Protein 3TBG (pdb70)

InterPro domains:
  IPR001128 Cytochrome P450 [PF00067] (34-493)
  IPR001128 Cytochrome P450 [PR00385] (305-322)
  IPR001128 Cytochrome P450 [PR00385] (358-369)
  IPR001128 Cytochrome P450 [PR00385] (434-443)
  IPR001128 Cytochrome P450 [PR00385] (443-454)
  IPR002401 Cytochrome P450, E-class, group I [PR00463] (62-81)
  IPR002401 Cytochrome P450, E-class, group I [PR00463] (86-107)
  IPR002401 Cytochrome P450, E-class, group I [PR00463] (181-199)
  IPR002401 Cytochrome P450, E-class, group I [PR00463] (294-311)
  IPR002401 Cytochrome P450, E-class, group I [PR00463] (314-340)
  IPR002401 Cytochrome P450, E-class, group I [PR00463] (357-375)
  IPR002401 Cytochrome P450, E-class, group I [PR00463] (398-422)
  IPR002401 Cytochrome P450, E-class, group I [PR00463] (433-443)
  IPR002401 Cytochrome P450, E-class, group I [PR00463] (443-466)
  IPR008069 Cytochrome P450, E-class, group I, CYP2D-like [PR01686] (14-26)
  IPR008069 Cytochrome P450, E-class, group I, CYP2D-like [PR01686] (177-189)
  IPR008069 Cytochrome P450, E-class, group I, CYP2D-like [PR01686] (223-236)
  IPR008069 Cytochrome P450, E-class, group I, CYP2D-like [PR01686] (288-299)
  IPR008069 Cytochrome P450, E-class, group I, CYP2D-like [PR01686] (398-412)
  IPR017972 Cytochrome P450, conserved site [PS00086] (436-445)

Structure (mmCIF, N/CA/C/O backbone):
data_3TBG
#
_entry.id   3TBG
#
_cell.length_a   57.190
_cell.length_b   191.960
_cell.length_c   249.480
_cell.angle_alpha   90.00
_cell.angle_beta   90.00
_cell.angle_gamma   90.00
#
_symmetry.space_group_name_H-M   'P 21 21 21'
#
loop_
_entity.id
_entity.type
_entity.pdbx_description
1 polymer 'Cytochrome P450 2D6'
2 non-polymer 10-{2-[(2R)-1-methylpiperidin-2-yl]ethyl}-2-(methylsulfanyl)-10H-phenothiazine
3 non-polymer 'ZINC ION'
4 non-polymer GLYCEROL
5 non-polymer 'PHOSPHATE ION'
6 non-polymer 'PROTOPORPHYRIN IX CONTAINING FE'
7 water water
#
loop_
_atom_site.group_PDB
_atom_site.id
_atom_site.type_symbol
_atom_site.label_atom_id
_atom_site.label_alt_id
_atom_site.label_comp_id
_atom_site.label_asym_id
_atom_site.label_entity_id
_atom_site.label_seq_id
_atom_site.pdbx_PDB_ins_code
_atom_site.Cartn_x
_atom_site.Cartn_y
_atom_site.Cartn_z
_atom_site.occupancy
_atom_site.B_iso_or_equiv
_atom_site.auth_seq_id
_atom_site.auth_comp_id
_atom_site.auth_asym_id
_atom_site.auth_atom_id
_atom_site.pdbx_PDB_model_num
ATOM 1 N N . GLY A 1 9 ? 37.631 14.099 -6.024 1.00 59.03 31 GLY A N 1
ATOM 2 C CA . GLY A 1 9 ? 37.145 12.847 -5.379 1.00 58.85 31 GLY A CA 1
ATOM 3 C C . GLY A 1 9 ? 36.233 12.020 -6.268 1.00 58.77 31 GLY A C 1
ATOM 4 O O . GLY A 1 9 ? 36.022 12.343 -7.438 1.00 58.81 31 GLY A O 1
ATOM 5 N N . LYS A 1 10 ? 35.692 10.945 -5.701 1.00 58.42 32 LYS A N 1
ATOM 6 C CA . LYS A 1 10 ? 34.794 10.045 -6.417 1.00 57.95 32 LYS A CA 1
ATOM 7 C C . LYS A 1 10 ? 33.371 10.603 -6.442 1.00 56.74 32 LYS A C 1
ATOM 8 O O . LYS A 1 10 ? 32.900 11.165 -5.456 1.00 56.46 32 LYS A O 1
ATOM 14 N N . LEU A 1 11 ? 32.686 10.443 -7.568 1.00 55.12 33 LEU A N 1
ATOM 15 C CA . LEU A 1 11 ? 31.317 10.926 -7.697 1.00 53.91 33 LEU A CA 1
ATOM 16 C C . LEU A 1 11 ? 30.381 9.889 -7.086 1.00 53.23 33 LEU A C 1
ATOM 17 O O . LEU A 1 11 ? 30.663 8.694 -7.124 1.00 53.92 33 LEU A O 1
ATOM 22 N N . PRO A 1 12 ? 29.256 10.334 -6.505 1.00 51.99 34 PRO A N 1
ATOM 23 C CA . PRO A 1 12 ? 28.294 9.412 -5.890 1.00 50.61 34 PRO A CA 1
ATOM 24 C C . PRO A 1 12 ? 27.853 8.289 -6.832 1.00 50.07 34 PRO A C 1
ATOM 25 O O . PRO A 1 12 ? 27.639 8.516 -8.023 1.00 49.10 34 PRO A O 1
ATOM 29 N N . PRO A 1 13 ? 27.712 7.059 -6.306 1.00 49.38 35 PRO A N 1
ATOM 30 C CA . PRO A 1 13 ? 27.291 5.909 -7.114 1.00 49.44 35 PRO A CA 1
ATOM 31 C C . PRO A 1 13 ? 25.817 6.007 -7.494 1.00 49.53 35 PRO A C 1
ATOM 32 O O . PRO A 1 13 ? 25.090 6.859 -6.981 1.00 47.76 35 PRO A O 1
ATOM 36 N N . GLY A 1 14 ? 25.379 5.130 -8.389 1.00 49.23 36 GLY A N 1
ATOM 37 C CA . GLY A 1 14 ? 23.991 5.150 -8.801 1.00 51.03 36 GLY A CA 1
ATOM 38 C C . GLY A 1 14 ? 23.733 4.286 -10.016 1.00 52.31 36 GLY A C 1
ATOM 39 O O . GLY A 1 14 ? 24.672 3.768 -10.618 1.00 51.80 36 GLY A O 1
ATOM 40 N N . PRO A 1 15 ? 22.463 4.110 -10.402 1.00 53.93 37 PRO A N 1
ATOM 41 C CA . PRO A 1 15 ? 22.136 3.287 -11.569 1.00 56.01 37 PRO A CA 1
ATOM 42 C C . PRO A 1 15 ? 22.779 3.841 -12.839 1.00 58.31 37 PRO A C 1
ATOM 43 O O . PRO A 1 15 ? 22.788 5.053 -13.062 1.00 58.09 37 PRO A O 1
ATOM 47 N N . LEU A 1 16 ? 23.332 2.949 -13.655 1.00 60.92 38 LEU A N 1
ATOM 48 C CA . LEU A 1 16 ? 23.979 3.346 -14.901 1.00 64.25 38 LEU A CA 1
ATOM 49 C C . LEU A 1 16 ? 22.999 4.131 -15.772 1.00 65.76 38 LEU A C 1
ATOM 50 O O . LEU A 1 16 ? 21.909 3.650 -16.081 1.00 65.54 38 LEU A O 1
ATOM 55 N N . PRO A 1 17 ? 23.381 5.351 -16.182 1.00 67.64 39 PRO A N 1
ATOM 56 C CA . PRO A 1 17 ? 22.512 6.187 -17.018 1.00 69.63 39 PRO A CA 1
ATOM 57 C C . PRO A 1 17 ? 22.315 5.634 -18.427 1.00 71.58 39 PRO A C 1
ATOM 58 O O . PRO A 1 17 ? 23.264 5.177 -19.065 1.00 72.44 39 PRO A O 1
ATOM 62 N N . LEU A 1 18 ? 21.072 5.667 -18.899 1.00 73.48 40 LEU A N 1
ATOM 63 C CA . LEU A 1 18 ? 20.747 5.184 -20.236 1.00 75.08 40 LEU A CA 1
ATOM 64 C C . LEU A 1 18 ? 21.296 6.199 -21.244 1.00 75.99 40 LEU A C 1
ATOM 65 O O . LEU A 1 18 ? 21.348 7.398 -20.962 1.00 76.41 40 LEU A O 1
ATOM 70 N N . PRO A 1 19 ? 21.691 5.733 -22.441 1.00 76.81 41 PRO A N 1
ATOM 71 C CA . PRO A 1 19 ? 22.246 6.588 -23.497 1.00 77.00 41 PRO A CA 1
ATOM 72 C C . PRO A 1 19 ? 21.673 8.002 -23.641 1.00 76.98 41 PRO A C 1
ATOM 73 O O . PRO A 1 19 ? 22.425 8.979 -23.629 1.00 76.72 41 PRO A O 1
ATOM 77 N N . GLY A 1 20 ? 20.357 8.120 -23.770 1.00 76.90 42 GLY A N 1
ATOM 78 C CA . GLY A 1 20 ? 19.769 9.439 -23.922 1.00 76.81 42 GLY A CA 1
ATOM 79 C C . GLY A 1 20 ? 18.768 9.784 -22.840 1.00 77.02 42 GLY A C 1
ATOM 80 O O . GLY A 1 20 ? 18.670 10.936 -22.414 1.00 76.70 42 GLY A O 1
ATOM 81 N N . LEU A 1 21 ? 18.022 8.781 -22.395 1.00 77.08 43 LEU A N 1
ATOM 82 C CA . LEU A 1 21 ? 17.017 8.976 -21.360 1.00 76.66 43 LEU A CA 1
ATOM 83 C C . LEU A 1 21 ? 17.666 9.084 -19.984 1.00 76.28 43 LEU A C 1
ATOM 84 O O . LEU A 1 21 ? 17.020 9.474 -19.013 1.00 76.33 43 LEU A O 1
ATOM 89 N N . GLY A 1 22 ? 18.948 8.737 -19.907 1.00 75.91 44 GLY A N 1
ATOM 90 C CA . GLY A 1 22 ? 19.649 8.801 -18.638 1.00 75.15 44 GLY A CA 1
ATOM 91 C C . GLY A 1 22 ? 19.017 7.855 -17.637 1.00 75.10 44 GLY A C 1
ATOM 92 O O . GLY A 1 22 ? 18.786 6.683 -17.940 1.00 74.77 44 GLY A O 1
ATOM 93 N N . ASN A 1 23 ? 18.728 8.358 -16.442 1.00 74.52 45 ASN A N 1
ATOM 94 C CA . ASN A 1 23 ? 18.117 7.535 -15.408 1.00 74.04 45 ASN A CA 1
ATOM 95 C C . ASN A 1 23 ? 16.629 7.838 -15.279 1.00 74.41 45 ASN A C 1
ATOM 96 O O . ASN A 1 23 ? 16.003 7.501 -14.274 1.00 73.96 45 ASN A O 1
ATOM 101 N N . LEU A 1 24 ? 16.069 8.480 -16.301 1.00 74.97 46 LEU A N 1
ATOM 102 C CA . LEU A 1 24 ? 14.652 8.825 -16.305 1.00 75.91 46 LEU A CA 1
ATOM 103 C C . LEU A 1 24 ? 13.792 7.574 -16.207 1.00 76.71 46 LEU A C 1
ATOM 104 O O . LEU A 1 24 ? 12.735 7.581 -15.574 1.00 76.80 46 LEU A O 1
ATOM 109 N N . LEU A 1 25 ? 14.251 6.500 -16.841 1.00 77.39 47 LEU A N 1
ATOM 110 C CA . LEU A 1 25 ? 13.525 5.239 -16.823 1.00 77.92 47 LEU A CA 1
ATOM 111 C C . LEU A 1 25 ? 13.850 4.440 -15.566 1.00 78.15 47 LEU A C 1
ATOM 112 O O . LEU A 1 25 ? 13.327 3.343 -15.370 1.00 78.35 47 LEU A O 1
ATOM 117 N N . HIS A 1 26 ? 14.714 4.993 -14.719 1.00 78.24 48 HIS A N 1
ATOM 118 C CA . HIS A 1 26 ? 15.107 4.332 -13.475 1.00 78.01 48 HIS A CA 1
ATOM 119 C C . HIS A 1 26 ? 14.464 5.016 -12.272 1.00 77.07 48 HIS A C 1
ATOM 120 O O . HIS A 1 26 ? 14.816 4.729 -11.127 1.00 77.60 48 HIS A O 1
ATOM 127 N N . VAL A 1 27 ? 13.526 5.922 -12.536 1.00 75.41 49 VAL A N 1
ATOM 128 C CA . VAL A 1 27 ? 12.847 6.649 -11.469 1.00 73.32 49 VAL A CA 1
ATOM 129 C C . VAL A 1 27 ? 11.337 6.704 -11.679 1.00 72.22 49 VAL A C 1
ATOM 130 O O . VAL A 1 27 ? 10.861 7.148 -12.723 1.00 71.08 49 VAL A O 1
ATOM 134 N N . ASP A 1 28 ? 10.596 6.243 -10.676 1.00 71.03 50 ASP A N 1
ATOM 135 C CA . ASP A 1 28 ? 9.139 6.243 -10.718 1.00 70.37 50 ASP A CA 1
ATOM 136 C C . ASP A 1 28 ? 8.645 7.561 -10.127 1.00 69.81 50 ASP A C 1
ATOM 137 O O . ASP A 1 28 ? 8.704 7.770 -8.915 1.00 70.01 50 ASP A O 1
ATOM 142 N N . PHE A 1 29 ? 8.156 8.449 -10.986 1.00 68.57 51 PHE A N 1
ATOM 143 C CA . PHE A 1 29 ? 7.673 9.752 -10.543 1.00 67.40 51 PHE A CA 1
ATOM 144 C C . PHE A 1 29 ? 6.278 9.704 -9.930 1.00 66.81 51 PHE A C 1
ATOM 145 O O . PHE A 1 29 ? 5.716 10.738 -9.563 1.00 65.96 51 PHE A O 1
ATOM 153 N N . GLN A 1 30 ? 5.729 8.497 -9.817 1.00 65.92 52 GLN A N 1
ATOM 154 C CA . GLN A 1 30 ? 4.403 8.303 -9.238 1.00 65.30 52 GLN A CA 1
ATOM 155 C C . GLN A 1 30 ? 4.589 7.964 -7.763 1.00 63.76 52 GLN A C 1
ATOM 156 O O . GLN A 1 30 ? 3.734 8.258 -6.926 1.00 63.53 52 GLN A O 1
ATOM 162 N N . ASN A 1 31 ? 5.720 7.331 -7.466 1.00 61.96 53 ASN A N 1
ATOM 163 C CA . ASN A 1 31 ? 6.075 6.941 -6.108 1.00 60.23 53 ASN A CA 1
ATOM 164 C C . ASN A 1 31 ? 7.568 7.193 -5.942 1.00 58.09 53 ASN A C 1
ATOM 165 O O . ASN A 1 31 ? 8.308 6.324 -5.481 1.00 57.46 53 ASN A O 1
ATOM 170 N N . THR A 1 32 ? 8.002 8.390 -6.324 1.00 55.04 54 THR A N 1
ATOM 171 C CA . THR A 1 32 ? 9.408 8.758 -6.234 1.00 52.32 54 THR A CA 1
ATOM 172 C C . THR A 1 32 ? 10.009 8.453 -4.863 1.00 51.29 54 THR A C 1
ATOM 173 O O . THR A 1 32 ? 11.113 7.913 -4.773 1.00 49.90 54 THR A O 1
ATOM 177 N N . PRO A 1 33 ? 9.296 8.797 -3.775 1.00 50.13 55 PRO A N 1
ATOM 178 C CA . PRO A 1 33 ? 9.849 8.514 -2.445 1.00 49.28 55 PRO A CA 1
ATOM 179 C C . PRO A 1 33 ? 10.193 7.031 -2.255 1.00 48.70 55 PRO A C 1
ATOM 180 O O . PRO A 1 33 ? 11.273 6.698 -1.769 1.00 48.17 55 PRO A O 1
ATOM 184 N N . TYR A 1 34 ? 9.277 6.145 -2.639 1.00 48.37 56 TYR A N 1
ATOM 185 C CA . TYR A 1 34 ? 9.518 4.706 -2.516 1.00 48.11 56 TYR A CA 1
ATOM 186 C C . TYR A 1 34 ? 10.705 4.308 -3.389 1.00 45.75 56 TYR A C 1
ATOM 187 O O . TYR A 1 34 ? 11.593 3.570 -2.961 1.00 44.42 56 TYR A O 1
ATOM 196 N N . CYS A 1 35 ? 10.697 4.801 -4.621 1.00 43.60 57 CYS A N 1
ATOM 197 C CA . CYS A 1 35 ? 11.753 4.533 -5.585 1.00 42.44 57 CYS A CA 1
ATOM 198 C C . CYS A 1 35 ? 13.126 4.935 -5.046 1.00 41.75 57 CYS A C 1
ATOM 199 O O . CYS A 1 35 ? 14.102 4.199 -5.201 1.00 40.48 57 CYS A O 1
ATOM 202 N N . PHE A 1 36 ? 13.197 6.108 -4.419 1.00 41.28 58 PHE A N 1
ATOM 203 C CA . PHE A 1 36 ? 14.452 6.608 -3.863 1.00 41.50 58 PHE A CA 1
ATOM 204 C C . PHE A 1 36 ? 14.926 5.803 -2.659 1.00 42.10 58 PHE A C 1
ATOM 205 O O . PHE A 1 36 ? 16.127 5.719 -2.403 1.00 40.48 58 PHE A O 1
ATOM 213 N N . ASP A 1 37 ? 13.987 5.229 -1.911 1.00 43.33 59 ASP A N 1
ATOM 214 C CA . ASP A 1 37 ? 14.349 4.407 -0.763 1.00 45.24 59 ASP A CA 1
ATOM 215 C C . ASP A 1 37 ? 15.004 3.145 -1.313 1.00 45.51 59 ASP A C 1
ATOM 216 O O . ASP A 1 37 ? 15.959 2.623 -0.737 1.00 45.17 59 ASP A O 1
ATOM 221 N N . GLN A 1 38 ? 14.477 2.667 -2.438 1.00 45.52 60 GLN A N 1
ATOM 222 C CA . GLN A 1 38 ? 15.001 1.482 -3.106 1.00 45.37 60 GLN A CA 1
ATOM 223 C C . GLN A 1 38 ? 16.435 1.754 -3.574 1.00 44.40 60 GLN A C 1
ATOM 224 O O . GLN A 1 38 ? 17.326 0.922 -3.385 1.00 43.10 60 GLN A O 1
ATOM 230 N N . LEU A 1 39 ? 16.654 2.921 -4.178 1.00 42.79 61 LEU A N 1
ATOM 231 C CA . LEU A 1 39 ? 17.986 3.292 -4.654 1.00 42.02 61 LEU A CA 1
ATOM 232 C C . LEU A 1 39 ? 18.945 3.497 -3.484 1.00 41.91 61 LEU A C 1
ATOM 233 O O . LEU A 1 39 ? 20.121 3.148 -3.573 1.00 41.26 61 LEU A O 1
ATOM 238 N N . ARG A 1 40 ? 18.440 4.069 -2.391 1.00 42.43 62 ARG A N 1
ATOM 239 C CA . ARG A 1 40 ? 19.265 4.315 -1.213 1.00 41.89 62 ARG A CA 1
ATOM 240 C C . ARG A 1 40 ? 19.801 2.996 -0.662 1.00 42.01 62 ARG A C 1
ATOM 241 O O . ARG A 1 40 ? 20.998 2.859 -0.411 1.00 41.14 62 ARG A O 1
ATOM 249 N N . ARG A 1 41 ? 18.914 2.026 -0.471 1.00 42.01 63 ARG A N 1
ATOM 250 C CA . ARG A 1 41 ? 19.334 0.729 0.044 1.00 43.77 63 ARG A CA 1
ATOM 251 C C . ARG A 1 41 ? 20.349 0.063 -0.879 1.00 44.13 63 ARG A C 1
ATOM 252 O O . ARG A 1 41 ? 21.229 -0.671 -0.426 1.00 43.77 63 ARG A O 1
ATOM 260 N N . ARG A 1 42 ? 20.247 0.341 -2.173 1.00 44.63 64 ARG A N 1
ATOM 261 C CA . ARG A 1 42 ? 21.158 -0.256 -3.141 1.00 45.70 64 ARG A CA 1
ATOM 262 C C . ARG A 1 42 ? 22.478 0.486 -3.339 1.00 44.87 64 ARG A C 1
ATOM 263 O O . ARG A 1 42 ? 23.530 -0.146 -3.451 1.00 45.03 64 ARG A O 1
ATOM 271 N N . PHE A 1 43 ? 22.442 1.818 -3.369 1.00 44.18 65 PHE A N 1
ATOM 272 C CA . PHE A 1 43 ? 23.668 2.583 -3.597 1.00 42.47 65 PHE A CA 1
ATOM 273 C C . PHE A 1 43 ? 24.221 3.417 -2.451 1.00 41.65 65 PHE A C 1
ATOM 274 O O . PHE A 1 43 ? 25.308 3.980 -2.569 1.00 41.95 65 PHE A O 1
ATOM 282 N N . GLY A 1 44 ? 23.489 3.508 -1.348 1.00 41.19 66 GLY A N 1
ATOM 283 C CA . GLY A 1 44 ? 23.982 4.281 -0.222 1.00 40.23 66 GLY A CA 1
ATOM 284 C C . GLY A 1 44 ? 23.231 5.573 0.042 1.00 39.13 66 GLY A C 1
ATOM 285 O O . GLY A 1 44 ? 22.260 5.889 -0.644 1.00 39.27 66 GLY A O 1
ATOM 286 N N . ASP A 1 45 ? 23.700 6.321 1.039 1.00 37.83 67 ASP A N 1
ATOM 287 C CA . ASP A 1 45 ? 23.084 7.580 1.445 1.00 37.78 67 ASP A CA 1
ATOM 288 C C . ASP A 1 45 ? 23.244 8.723 0.448 1.00 37.51 67 ASP A C 1
ATOM 289 O O . ASP A 1 45 ? 22.458 9.666 0.455 1.00 38.20 67 ASP A O 1
ATOM 294 N N . VAL A 1 46 ? 24.264 8.645 -0.396 1.00 36.78 68 VAL A N 1
ATOM 295 C CA . VAL A 1 46 ? 24.515 9.680 -1.389 1.00 35.58 68 VAL A CA 1
ATOM 296 C C . VAL A 1 46 ? 24.641 9.055 -2.773 1.00 35.66 68 VAL A C 1
ATOM 297 O O . VAL A 1 46 ? 25.680 8.490 -3.106 1.00 35.69 68 VAL A O 1
ATOM 301 N N . PHE A 1 47 ? 23.589 9.163 -3.579 1.00 35.65 69 PHE A N 1
ATOM 302 C CA . PHE A 1 47 ? 23.617 8.591 -4.919 1.00 35.01 69 PHE A CA 1
ATOM 303 C C . PHE A 1 47 ? 23.277 9.588 -6.032 1.00 36.98 69 PHE A C 1
ATOM 304 O O . PHE A 1 47 ? 22.612 10.599 -5.787 1.00 37.10 69 PHE A O 1
ATOM 312 N N . SER A 1 48 ? 23.751 9.299 -7.247 1.00 37.67 70 SER A N 1
ATOM 313 C CA . SER A 1 48 ? 23.541 10.164 -8.413 1.00 37.83 70 SER A CA 1
ATOM 314 C C . SER A 1 48 ? 22.437 9.720 -9.369 1.00 38.91 70 SER A C 1
ATOM 315 O O . SER A 1 48 ? 22.089 8.539 -9.446 1.00 38.81 70 SER A O 1
ATOM 318 N N . LEU A 1 49 ? 21.902 10.690 -10.103 1.00 39.12 71 LEU A N 1
ATOM 319 C CA . LEU A 1 49 ? 20.851 10.458 -11.085 1.00 40.91 71 LEU A CA 1
ATOM 320 C C . LEU A 1 49 ? 20.920 11.526 -12.169 1.00 42.97 71 LEU A C 1
ATOM 321 O O . LEU A 1 49 ? 21.149 12.705 -11.886 1.00 41.69 71 LEU A O 1
ATOM 326 N N . GLN A 1 50 ? 20.724 11.101 -13.410 1.00 45.32 72 GLN A N 1
ATOM 327 C CA . GLN A 1 50 ? 20.741 12.006 -14.549 1.00 48.68 72 GLN A CA 1
ATOM 328 C C . GLN A 1 50 ? 19.314 12.066 -15.063 1.00 50.11 72 GLN A C 1
ATOM 329 O O . GLN A 1 50 ? 18.932 11.308 -15.954 1.00 51.19 72 GLN A O 1
ATOM 335 N N . LEU A 1 51 ? 18.526 12.961 -14.482 1.00 51.10 73 LEU A N 1
ATOM 336 C CA . LEU A 1 51 ? 17.131 13.118 -14.861 1.00 51.73 73 LEU A CA 1
ATOM 337 C C . LEU A 1 51 ? 17.000 14.138 -15.981 1.00 53.09 73 LEU A C 1
ATOM 338 O O . LEU A 1 51 ? 17.000 15.349 -15.736 1.00 53.27 73 LEU A O 1
ATOM 343 N N . ALA A 1 52 ? 16.889 13.636 -17.209 1.00 53.08 74 ALA A N 1
ATOM 344 C CA . ALA A 1 52 ? 16.765 14.477 -18.390 1.00 52.79 74 ALA A CA 1
ATOM 345 C C . ALA A 1 52 ? 18.058 15.245 -18.640 1.00 52.95 74 ALA A C 1
ATOM 346 O O . ALA A 1 52 ? 19.102 14.654 -18.920 1.00 53.05 74 ALA A O 1
ATOM 348 N N . TRP A 1 53 ? 18.004 16.591 -18.543 1.00 53.08 75 TRP A N 1
ATOM 349 C CA . TRP A 1 53 ? 19.178 17.415 -18.791 1.00 53.37 75 TRP A CA 1
ATOM 350 C C . TRP A 1 53 ? 19.875 17.808 -17.488 1.00 50.99 75 TRP A C 1
ATOM 351 O O . TRP A 1 53 ? 20.950 18.405 -17.508 1.00 51.67 75 TRP A O 1
ATOM 362 N N . THR A 1 54 ? 19.276 17.456 -16.355 1.00 47.86 76 THR A N 1
ATOM 363 C CA . THR A 1 54 ? 19.848 17.825 -15.063 1.00 44.29 76 THR A CA 1
ATOM 364 C C . THR A 1 54 ? 20.602 16.738 -14.305 1.00 40.54 76 THR A C 1
ATOM 365 O O . THR A 1 54 ? 20.071 15.650 -14.069 1.00 37.77 76 THR A O 1
ATOM 369 N N . PRO A 1 55 ? 21.859 17.022 -13.917 1.00 37.67 77 PRO A N 1
ATOM 370 C CA . PRO A 1 55 ? 22.666 16.059 -13.163 1.00 36.52 77 PRO A CA 1
ATOM 371 C C . PRO A 1 55 ? 22.173 16.215 -11.714 1.00 35.35 77 PRO A C 1
ATOM 372 O O . PRO A 1 55 ? 22.136 17.327 -11.181 1.00 34.57 77 PRO A O 1
ATOM 376 N N . VAL A 1 56 ? 21.781 15.110 -11.094 1.00 33.16 78 VAL A N 1
ATOM 377 C CA . VAL A 1 56 ? 21.233 15.149 -9.744 1.00 30.55 78 VAL A CA 1
ATOM 378 C C . VAL A 1 56 ? 21.947 14.266 -8.738 1.00 30.03 78 VAL A C 1
ATOM 379 O O . VAL A 1 56 ? 22.452 13.199 -9.085 1.00 29.38 78 VAL A O 1
ATOM 383 N N . VAL A 1 57 ? 21.977 14.718 -7.499 1.00 29.98 79 VAL A N 1
ATOM 384 C CA . VAL A 1 57 ? 22.569 13.984 -6.382 1.00 29.00 79 VAL A CA 1
ATOM 385 C C . VAL A 1 57 ? 21.551 14.002 -5.248 1.00 28.15 79 VAL A C 1
ATOM 386 O O . VAL A 1 57 ? 21.132 15.076 -4.794 1.00 26.53 79 VAL A O 1
ATOM 390 N N . VAL A 1 58 ? 21.161 12.815 -4.793 1.00 27.19 80 VAL A N 1
ATOM 391 C CA . VAL A 1 58 ? 20.183 12.681 -3.724 1.00 26.33 80 VAL A CA 1
ATOM 392 C C . VAL A 1 58 ? 20.883 12.462 -2.390 1.00 28.88 80 VAL A C 1
ATOM 393 O O . VAL A 1 58 ? 21.830 11.674 -2.301 1.00 29.27 80 VAL A O 1
ATOM 397 N N . LEU A 1 59 ? 20.416 13.168 -1.362 1.00 28.86 81 LEU A N 1
ATOM 398 C CA . LEU A 1 59 ? 20.981 13.072 -0.017 1.00 27.20 81 LEU A CA 1
ATOM 399 C C . LEU A 1 59 ? 19.987 12.376 0.900 1.00 26.36 81 LEU A C 1
ATOM 400 O O . LEU A 1 59 ? 18.842 12.809 1.033 1.00 27.24 81 LEU A O 1
ATOM 405 N N . ASN A 1 60 ? 20.431 11.295 1.530 1.00 24.86 82 ASN A N 1
ATOM 406 C CA . ASN A 1 60 ? 19.590 10.521 2.425 1.00 25.71 82 ASN A CA 1
ATOM 407 C C . ASN A 1 60 ? 20.194 10.476 3.824 1.00 25.07 82 ASN A C 1
ATOM 408 O O . ASN A 1 60 ? 21.412 10.371 3.980 1.00 26.01 82 ASN A O 1
ATOM 413 N N . GLY A 1 61 ? 19.337 10.550 4.839 1.00 25.27 83 GLY A N 1
ATOM 414 C CA . GLY A 1 61 ? 19.807 10.511 6.214 1.00 23.94 83 GLY A CA 1
ATOM 415 C C . GLY A 1 61 ? 20.222 11.879 6.728 1.00 25.58 83 GLY A C 1
ATOM 416 O O . GLY A 1 61 ? 20.607 12.755 5.950 1.00 23.25 83 GLY A O 1
ATOM 417 N N . LEU A 1 62 ? 20.160 12.058 8.046 1.00 24.15 84 LEU A N 1
ATOM 418 C CA . LEU A 1 62 ? 20.515 13.328 8.664 1.00 24.62 84 LEU A CA 1
ATOM 419 C C . LEU A 1 62 ? 21.952 13.775 8.392 1.00 24.80 84 LEU A C 1
ATOM 420 O O . LEU A 1 62 ? 22.204 14.947 8.078 1.00 24.96 84 LEU A O 1
ATOM 425 N N . ALA A 1 63 ? 22.899 12.851 8.532 1.00 24.40 85 ALA A N 1
ATOM 426 C CA . ALA A 1 63 ? 24.303 13.185 8.326 1.00 24.27 85 ALA A CA 1
ATOM 427 C C . ALA A 1 63 ? 24.554 13.833 6.972 1.00 22.28 85 ALA A C 1
ATOM 428 O O . ALA A 1 63 ? 25.104 14.932 6.899 1.00 24.22 85 ALA A O 1
ATOM 430 N N . ALA A 1 64 ? 24.149 13.159 5.900 1.00 22.61 86 ALA A N 1
ATOM 431 C CA . ALA A 1 64 ? 24.343 13.689 4.549 1.00 22.16 86 ALA A CA 1
ATOM 432 C C . ALA A 1 64 ? 23.645 15.045 4.355 1.00 21.85 86 ALA A C 1
ATOM 433 O O . ALA A 1 64 ? 24.238 15.984 3.839 1.00 24.46 86 ALA A O 1
ATOM 435 N N . VAL A 1 65 ? 22.390 15.147 4.777 1.00 23.01 87 VAL A N 1
ATOM 436 C CA . VAL A 1 65 ? 21.649 16.394 4.625 1.00 23.18 87 VAL A CA 1
ATOM 437 C C . VAL A 1 65 ? 22.319 17.556 5.356 1.00 24.66 87 VAL A C 1
ATOM 438 O O . VAL A 1 65 ? 22.458 18.645 4.793 1.00 24.89 87 VAL A O 1
ATOM 442 N N . ARG A 1 66 ? 22.753 17.337 6.598 1.00 26.33 88 ARG A N 1
ATOM 443 C CA . ARG A 1 66 ? 23.392 18.419 7.342 1.00 26.68 88 ARG A CA 1
ATOM 444 C C . ARG A 1 66 ? 24.762 18.784 6.797 1.00 26.19 88 ARG A C 1
ATOM 445 O O . ARG A 1 66 ? 25.113 19.963 6.737 1.00 25.10 88 ARG A O 1
ATOM 453 N N . GLU A 1 67 ? 25.540 17.785 6.395 1.00 26.60 89 GLU A N 1
ATOM 454 C CA . GLU A 1 67 ? 26.866 18.068 5.853 1.00 27.71 89 GLU A CA 1
ATOM 455 C C . GLU A 1 67 ? 26.731 18.983 4.640 1.00 26.69 89 GLU A C 1
ATOM 456 O O . GLU A 1 67 ? 27.522 19.908 4.458 1.00 27.93 89 GLU A O 1
ATOM 462 N N . ALA A 1 68 ? 25.718 18.733 3.817 1.00 26.83 90 ALA A N 1
ATOM 463 C CA . ALA A 1 68 ? 25.489 19.544 2.620 1.00 27.71 90 ALA A CA 1
ATOM 464 C C . ALA A 1 68 ? 24.885 20.927 2.895 1.00 27.63 90 ALA A C 1
ATOM 465 O O . ALA A 1 68 ? 25.441 21.938 2.471 1.00 28.88 90 ALA A O 1
ATOM 467 N N . LEU A 1 69 ? 23.751 20.960 3.601 1.00 27.35 91 LEU A N 1
ATOM 468 C CA . LEU A 1 69 ? 23.044 22.208 3.884 1.00 25.51 91 LEU A CA 1
ATOM 469 C C . LEU A 1 69 ? 23.585 23.059 5.029 1.00 25.50 91 LEU A C 1
ATOM 470 O O . LEU A 1 69 ? 23.367 24.274 5.055 1.00 26.47 91 LEU A O 1
ATOM 475 N N . VAL A 1 70 ? 24.269 22.440 5.985 1.00 26.28 92 VAL A N 1
ATOM 476 C CA . VAL A 1 70 ? 24.817 23.203 7.099 1.00 27.27 92 VAL A CA 1
ATOM 477 C C . VAL A 1 70 ? 26.329 23.367 6.973 1.00 29.20 92 VAL A C 1
ATOM 478 O O . VAL A 1 70 ? 26.826 24.474 6.791 1.00 29.59 92 VAL A O 1
ATOM 482 N N . THR A 1 71 ? 27.063 22.266 7.060 1.00 31.42 93 THR A N 1
ATOM 483 C CA . THR A 1 71 ? 28.515 22.343 6.957 1.00 33.07 93 THR A CA 1
ATOM 484 C C . THR A 1 71 ? 28.915 23.120 5.702 1.00 33.40 93 THR A C 1
ATOM 485 O O . THR A 1 71 ? 29.692 24.071 5.774 1.00 34.28 93 THR A O 1
ATOM 489 N N . HIS A 1 72 ? 28.363 22.735 4.556 1.00 33.30 94 HIS A N 1
ATOM 490 C CA . HIS A 1 72 ? 28.664 23.419 3.302 1.00 32.96 94 HIS A CA 1
ATOM 491 C C . HIS A 1 72 ? 27.536 24.368 2.911 1.00 33.22 94 HIS A C 1
ATOM 492 O O . HIS A 1 72 ? 27.294 24.609 1.726 1.00 32.38 94 HIS A O 1
ATOM 499 N N . GLY A 1 73 ? 26.862 24.910 3.924 1.00 33.70 95 GLY A N 1
ATOM 500 C CA . GLY A 1 73 ? 25.744 25.819 3.717 1.00 33.58 95 GLY A CA 1
ATOM 501 C C . GLY A 1 73 ? 25.918 26.997 2.770 1.00 34.23 95 GLY A C 1
ATOM 502 O O . GLY A 1 73 ? 24.973 27.376 2.079 1.00 34.73 95 GLY A O 1
ATOM 503 N N . GLU A 1 74 ? 27.106 27.591 2.741 1.00 35.41 96 GLU A N 1
ATOM 504 C CA . GLU A 1 74 ? 27.361 28.732 1.866 1.00 35.95 96 GLU A CA 1
ATOM 505 C C . GLU A 1 74 ? 27.370 28.300 0.411 1.00 33.40 96 GLU A C 1
ATOM 506 O O . GLU A 1 74 ? 27.065 29.088 -0.479 1.00 33.79 96 GLU A O 1
ATOM 512 N N . ASP A 1 75 ? 27.714 27.039 0.175 1.00 32.63 97 ASP A N 1
ATOM 513 C CA . ASP A 1 75 ? 27.804 26.513 -1.185 1.00 30.64 97 ASP A CA 1
ATOM 514 C C . ASP A 1 75 ? 26.602 25.690 -1.668 1.00 29.19 97 ASP A C 1
ATOM 515 O O . ASP A 1 75 ? 26.624 25.164 -2.778 1.00 29.37 97 ASP A O 1
ATOM 520 N N . THR A 1 76 ? 25.556 25.579 -0.854 1.00 27.12 98 THR A N 1
ATOM 521 C CA . THR A 1 76 ? 24.386 24.788 -1.249 1.00 23.57 98 THR A CA 1
ATOM 522 C C . THR A 1 76 ? 23.062 25.527 -1.071 1.00 23.62 98 THR A C 1
ATOM 523 O O . THR A 1 76 ? 22.000 24.911 -1.106 1.00 23.26 98 THR A O 1
ATOM 527 N N . ALA A 1 77 ? 23.131 26.843 -0.895 1.00 21.82 99 ALA A N 1
ATOM 528 C CA . ALA A 1 77 ? 21.944 27.662 -0.676 1.00 21.49 99 ALA A CA 1
ATOM 529 C C . ALA A 1 77 ? 21.300 28.188 -1.954 1.00 22.76 99 ALA A C 1
ATOM 530 O O . ALA A 1 77 ? 20.331 28.947 -1.893 1.00 22.55 99 ALA A O 1
ATOM 532 N N . ASP A 1 78 ? 21.820 27.791 -3.111 1.00 22.24 100 ASP A N 1
ATOM 533 C CA . ASP A 1 78 ? 21.258 28.266 -4.373 1.00 22.71 100 ASP A CA 1
ATOM 534 C C . ASP A 1 78 ? 20.132 27.362 -4.875 1.00 21.73 100 ASP A C 1
ATOM 535 O O . ASP A 1 78 ? 19.989 26.222 -4.435 1.00 22.06 100 ASP A O 1
ATOM 540 N N . ARG A 1 79 ? 19.323 27.885 -5.790 1.00 21.06 101 ARG A N 1
ATOM 541 C CA . ARG A 1 79 ? 18.233 27.124 -6.391 1.00 21.77 101 ARG A CA 1
ATOM 542 C C . ARG A 1 79 ? 18.584 26.923 -7.859 1.00 22.49 101 ARG A C 1
ATOM 543 O O . ARG A 1 79 ? 19.245 27.766 -8.462 1.00 24.15 101 ARG A O 1
ATOM 551 N N . PRO A 1 80 ? 18.150 25.804 -8.450 1.00 22.66 102 PRO A N 1
ATOM 552 C CA . PRO A 1 80 ? 18.441 25.562 -9.865 1.00 23.80 102 PRO A CA 1
ATOM 553 C C . PRO A 1 80 ? 17.731 26.646 -10.673 1.00 27.08 102 PRO A C 1
ATOM 554 O O . PRO A 1 80 ? 16.623 27.063 -10.322 1.00 26.98 102 PRO A O 1
ATOM 558 N N . PRO A 1 81 ? 18.354 27.128 -11.760 1.00 28.40 103 PRO A N 1
ATOM 559 C CA . PRO A 1 81 ? 17.661 28.167 -12.528 1.00 27.49 103 PRO A CA 1
ATOM 560 C C . PRO A 1 81 ? 16.360 27.631 -13.133 1.00 28.13 103 PRO A C 1
ATOM 561 O O . PRO A 1 81 ? 16.270 26.453 -13.480 1.00 27.65 103 PRO A O 1
ATOM 565 N N . VAL A 1 82 ? 15.353 28.490 -13.243 1.00 27.05 104 VAL A N 1
ATOM 566 C CA . VAL A 1 82 ? 14.078 28.090 -13.825 1.00 28.92 104 VAL A CA 1
ATOM 567 C C . VAL A 1 82 ? 13.657 29.137 -14.856 1.00 30.29 104 VAL A C 1
ATOM 568 O O . VAL A 1 82 ? 12.952 30.100 -14.538 1.00 28.68 104 VAL A O 1
ATOM 572 N N . PRO A 1 83 ? 14.089 28.956 -16.118 1.00 30.81 105 PRO A N 1
ATOM 573 C CA . PRO A 1 83 ? 13.773 29.879 -17.211 1.00 30.39 105 PRO A CA 1
ATOM 574 C C . PRO A 1 83 ? 12.324 30.335 -17.356 1.00 28.79 105 PRO A C 1
ATOM 575 O O . PRO A 1 83 ? 12.080 31.520 -17.566 1.00 30.28 105 PRO A O 1
ATOM 579 N N . ILE A 1 84 ? 11.363 29.425 -17.243 1.00 28.10 106 ILE A N 1
ATOM 580 C CA . ILE A 1 84 ? 9.966 29.828 -17.407 1.00 28.26 106 ILE A CA 1
ATOM 581 C C . ILE A 1 84 ? 9.443 30.870 -16.400 1.00 27.81 106 ILE A C 1
ATOM 582 O O . ILE A 1 84 ? 8.388 31.467 -16.622 1.00 26.73 106 ILE A O 1
ATOM 587 N N . THR A 1 85 ? 10.164 31.105 -15.308 1.00 25.56 107 THR A N 1
ATOM 588 C CA . THR A 1 85 ? 9.702 32.099 -14.344 1.00 27.24 107 THR A CA 1
ATOM 589 C C . THR A 1 85 ? 9.633 33.491 -14.983 1.00 28.76 107 THR A C 1
ATOM 590 O O . THR A 1 85 ? 9.032 34.411 -14.421 1.00 27.41 107 THR A O 1
ATOM 594 N N . GLN A 1 86 ? 10.243 33.638 -16.161 1.00 30.35 108 GLN A N 1
ATOM 595 C CA . GLN A 1 86 ? 10.226 34.906 -16.894 1.00 31.23 108 GLN A CA 1
ATOM 596 C C . GLN A 1 86 ? 8.774 35.268 -17.164 1.00 31.40 108 GLN A C 1
ATOM 597 O O . GLN A 1 86 ? 8.413 36.446 -17.227 1.00 30.96 108 GLN A O 1
ATOM 603 N N . ILE A 1 87 ? 7.953 34.236 -17.340 1.00 30.12 109 ILE A N 1
ATOM 604 C CA . ILE A 1 87 ? 6.528 34.398 -17.607 1.00 31.06 109 ILE A CA 1
ATOM 605 C C . ILE A 1 87 ? 5.808 35.072 -16.438 1.00 30.92 109 ILE A C 1
ATOM 606 O O . ILE A 1 87 ? 4.804 35.752 -16.634 1.00 30.88 109 ILE A O 1
ATOM 611 N N . LEU A 1 88 ? 6.325 34.891 -15.226 1.00 29.51 110 LEU A N 1
ATOM 612 C CA . LEU A 1 88 ? 5.698 35.480 -14.047 1.00 29.61 110 LEU A CA 1
ATOM 613 C C . LEU A 1 88 ? 6.320 36.818 -13.672 1.00 29.38 110 LEU A C 1
ATOM 614 O O . LEU A 1 88 ? 6.103 37.327 -12.576 1.00 30.84 110 LEU A O 1
ATOM 619 N N . GLY A 1 89 ? 7.109 37.377 -14.580 1.00 30.06 111 GLY A N 1
ATOM 620 C CA . GLY A 1 89 ? 7.728 38.661 -14.323 1.00 29.93 111 GLY A CA 1
ATOM 621 C C . GLY A 1 89 ? 8.997 38.639 -13.497 1.00 29.68 111 GLY A C 1
ATOM 622 O O . GLY A 1 89 ? 9.373 39.665 -12.936 1.00 29.77 111 GLY A O 1
ATOM 623 N N . PHE A 1 90 ? 9.658 37.489 -13.404 1.00 29.64 112 PHE A N 1
ATOM 624 C CA . PHE A 1 90 ? 10.900 37.413 -12.642 1.00 29.35 112 PHE A CA 1
ATOM 625 C C . PHE A 1 90 ? 11.971 38.270 -13.292 1.00 32.15 112 PHE A C 1
ATOM 626 O O . PHE A 1 90 ? 11.927 38.536 -14.496 1.00 34.22 112 PHE A O 1
ATOM 634 N N . GLY A 1 91 ? 12.934 38.694 -12.484 1.00 31.13 113 GLY A N 1
ATOM 635 C CA . GLY A 1 91 ? 14.021 39.520 -12.972 1.00 30.92 113 GLY A CA 1
ATOM 636 C C . GLY A 1 91 ? 15.102 39.502 -11.917 1.00 29.84 113 GLY A C 1
ATOM 637 O O . GLY A 1 91 ? 14.850 39.031 -10.812 1.00 30.66 113 GLY A O 1
ATOM 638 N N . PRO A 1 92 ? 16.309 40.005 -12.213 1.00 29.76 114 PRO A N 1
ATOM 639 C CA . PRO A 1 92 ? 17.384 40.003 -11.220 1.00 29.27 114 PRO A CA 1
ATOM 640 C C . PRO A 1 92 ? 17.019 40.653 -9.883 1.00 27.94 114 PRO A C 1
ATOM 641 O O . PRO A 1 92 ? 17.513 40.237 -8.832 1.00 29.71 114 PRO A O 1
ATOM 645 N N . ARG A 1 93 ? 16.141 41.649 -9.921 1.00 27.03 115 ARG A N 1
ATOM 646 C CA . ARG A 1 93 ? 15.722 42.354 -8.711 1.00 28.49 115 ARG A CA 1
ATOM 647 C C . ARG A 1 93 ? 14.327 41.943 -8.218 1.00 28.82 115 ARG A C 1
ATOM 648 O O . ARG A 1 93 ? 13.764 42.567 -7.316 1.00 27.00 115 ARG A O 1
ATOM 656 N N . SER A 1 94 ? 13.767 40.894 -8.809 1.00 27.18 116 SER A N 1
ATOM 657 C CA . SER A 1 94 ? 12.453 40.430 -8.391 1.00 27.08 116 SER A CA 1
ATOM 658 C C . SER A 1 94 ? 12.355 38.930 -8.620 1.00 25.24 116 SER A C 1
ATOM 659 O O . SER A 1 94 ? 11.924 38.464 -9.678 1.00 23.49 116 SER A O 1
ATOM 662 N N . GLN A 1 95 ? 12.791 38.174 -7.620 1.00 22.60 117 GLN A N 1
ATOM 663 C CA . GLN A 1 95 ? 12.777 36.721 -7.702 1.00 24.15 117 GLN A CA 1
ATOM 664 C C . GLN A 1 95 ? 11.983 36.129 -6.551 1.00 22.11 117 GLN A C 1
ATOM 665 O O . GLN A 1 95 ? 12.081 34.937 -6.280 1.00 23.22 117 GLN A O 1
ATOM 671 N N . GLY A 1 96 ? 11.192 36.963 -5.885 1.00 21.56 118 GLY A N 1
ATOM 672 C CA . GLY A 1 96 ? 10.430 36.492 -4.746 1.00 22.17 118 GLY A CA 1
ATOM 673 C C . GLY A 1 96 ? 11.419 36.001 -3.708 1.00 21.59 118 GLY A C 1
ATOM 674 O O . GLY A 1 96 ? 12.461 36.617 -3.503 1.00 22.61 118 GLY A O 1
ATOM 675 N N . VAL A 1 97 ? 11.108 34.886 -3.062 1.00 22.15 119 VAL A N 1
ATOM 676 C CA . VAL A 1 97 ? 11.993 34.320 -2.058 1.00 22.72 119 VAL A CA 1
ATOM 677 C C . VAL A 1 97 ? 12.163 32.828 -2.262 1.00 22.47 119 VAL A C 1
ATOM 678 O O . VAL A 1 97 ? 13.276 32.316 -2.226 1.00 23.70 119 VAL A O 1
ATOM 682 N N . PHE A 1 98 ? 11.050 32.141 -2.489 1.00 21.15 120 PHE A N 1
ATOM 683 C CA . PHE A 1 98 ? 11.056 30.694 -2.644 1.00 20.49 120 PHE A CA 1
ATOM 684 C C . PHE A 1 98 ? 12.057 30.149 -3.657 1.00 20.50 120 PHE A C 1
ATOM 685 O O . PHE A 1 98 ? 12.881 29.312 -3.312 1.00 18.49 120 PHE A O 1
ATOM 693 N N . LEU A 1 99 ? 11.980 30.603 -4.906 1.00 21.80 121 LEU A N 1
ATOM 694 C CA . LEU A 1 99 ? 12.909 30.125 -5.923 1.00 22.95 121 LEU A CA 1
ATOM 695 C C . LEU A 1 99 ? 13.965 31.147 -6.309 1.00 23.40 121 LEU A C 1
ATOM 696 O O . LEU A 1 99 ? 14.605 31.012 -7.352 1.00 23.25 121 LEU A O 1
ATOM 701 N N . ALA A 1 100 ? 14.147 32.166 -5.480 1.00 21.51 122 ALA A N 1
ATOM 702 C CA . ALA A 1 100 ? 15.145 33.192 -5.768 1.00 22.38 122 ALA A CA 1
ATOM 703 C C . ALA A 1 100 ? 16.545 32.590 -5.762 1.00 22.07 122 ALA A C 1
ATOM 704 O O . ALA A 1 100 ? 16.868 31.764 -4.905 1.00 17.46 122 ALA A O 1
ATOM 706 N N . ARG A 1 101 ? 17.367 32.999 -6.725 1.00 22.60 123 ARG A N 1
ATOM 707 C CA . ARG A 1 101 ? 18.747 32.526 -6.799 1.00 23.30 123 ARG A CA 1
ATOM 708 C C . ARG A 1 101 ? 19.446 33.054 -5.550 1.00 24.07 123 ARG A C 1
ATOM 709 O O . ARG A 1 101 ? 19.081 34.120 -5.034 1.00 20.55 123 ARG A O 1
ATOM 717 N N . TYR A 1 102 ? 20.433 32.313 -5.053 1.00 23.38 124 TYR A N 1
ATOM 718 C CA . TYR A 1 102 ? 21.162 32.754 -3.874 1.00 25.37 124 TYR A CA 1
ATOM 719 C C . TYR A 1 102 ? 21.858 34.053 -4.261 1.00 27.01 124 TYR A C 1
ATOM 720 O O . TYR A 1 102 ? 22.493 34.141 -5.313 1.00 26.55 124 TYR A O 1
ATOM 729 N N . GLY A 1 103 ? 21.734 35.068 -3.417 1.00 26.11 125 GLY A N 1
ATOM 730 C CA . GLY A 1 103 ? 22.335 36.350 -3.735 1.00 24.60 125 GLY A CA 1
ATOM 731 C C . GLY A 1 103 ? 21.602 37.428 -2.963 1.00 24.04 125 GLY A C 1
ATOM 732 O O . GLY A 1 103 ? 20.820 37.095 -2.076 1.00 24.18 125 GLY A O 1
ATOM 733 N N . PRO A 1 104 ? 21.807 38.718 -3.286 1.00 22.33 126 PRO A N 1
ATOM 734 C CA . PRO A 1 104 ? 21.154 39.830 -2.590 1.00 20.53 126 PRO A CA 1
ATOM 735 C C . PRO A 1 104 ? 19.640 39.939 -2.747 1.00 20.17 126 PRO A C 1
ATOM 736 O O . PRO A 1 104 ? 18.952 40.307 -1.805 1.00 20.62 126 PRO A O 1
ATOM 740 N N . ALA A 1 105 ? 19.126 39.631 -3.931 1.00 21.05 127 ALA A N 1
ATOM 741 C CA . ALA A 1 105 ? 17.694 39.711 -4.169 1.00 22.49 127 ALA A CA 1
ATOM 742 C C . ALA A 1 105 ? 16.959 38.736 -3.244 1.00 23.09 127 ALA A C 1
ATOM 743 O O . ALA A 1 105 ? 15.872 39.037 -2.752 1.00 23.09 127 ALA A O 1
ATOM 745 N N . TRP A 1 106 ? 17.560 37.572 -3.011 1.00 20.02 128 TRP A N 1
ATOM 746 C CA . TRP A 1 106 ? 16.969 36.579 -2.124 1.00 18.51 128 TRP A CA 1
ATOM 747 C C . TRP A 1 106 ? 17.173 36.967 -0.670 1.00 19.24 128 TRP A C 1
ATOM 748 O O . TRP A 1 106 ? 16.238 36.920 0.131 1.00 18.42 128 TRP A O 1
ATOM 759 N N . ARG A 1 107 ? 18.403 37.333 -0.323 1.00 17.99 129 ARG A N 1
ATOM 760 C CA . ARG A 1 107 ? 18.701 37.676 1.057 1.00 19.95 129 ARG A CA 1
ATOM 761 C C . ARG A 1 107 ? 17.934 38.889 1.572 1.00 19.32 129 ARG A C 1
ATOM 762 O O . ARG A 1 107 ? 17.547 38.928 2.733 1.00 19.03 129 ARG A O 1
ATOM 770 N N . GLU A 1 108 ? 17.730 39.891 0.730 1.00 20.04 130 GLU A N 1
ATOM 771 C CA . GLU A 1 108 ? 16.988 41.055 1.185 1.00 20.24 130 GLU A CA 1
ATOM 772 C C . GLU A 1 108 ? 15.540 40.640 1.479 1.00 19.09 130 GLU A C 1
ATOM 773 O O . GLU A 1 108 ? 14.963 41.038 2.493 1.00 17.54 130 GLU A O 1
ATOM 779 N N . GLN A 1 109 ? 14.958 39.822 0.608 1.00 18.97 131 GLN A N 1
ATOM 780 C CA . GLN A 1 109 ? 13.586 39.377 0.836 1.00 19.75 131 GLN A CA 1
ATOM 781 C C . GLN A 1 109 ? 13.498 38.355 1.982 1.00 20.09 131 GLN A C 1
ATOM 782 O O . GLN A 1 109 ? 12.544 38.380 2.772 1.00 16.53 131 GLN A O 1
ATOM 788 N N . ARG A 1 110 ? 14.500 37.480 2.086 1.00 18.96 132 ARG A N 1
ATOM 789 C CA . ARG A 1 110 ? 14.544 36.482 3.158 1.00 18.74 132 ARG A CA 1
ATOM 790 C C . ARG A 1 110 ? 14.548 37.220 4.501 1.00 19.10 132 ARG A C 1
ATOM 791 O O . ARG A 1 110 ? 13.734 36.950 5.378 1.00 18.44 132 ARG A O 1
ATOM 799 N N . ARG A 1 111 ? 15.473 38.162 4.653 1.00 19.12 133 ARG A N 1
ATOM 800 C CA . ARG A 1 111 ? 15.568 38.936 5.887 1.00 19.54 133 ARG A CA 1
ATOM 801 C C . ARG A 1 111 ? 14.283 39.723 6.159 1.00 17.86 133 ARG A C 1
ATOM 802 O O . ARG A 1 111 ? 13.831 39.833 7.303 1.00 16.96 133 ARG A O 1
ATOM 810 N N . PHE A 1 112 ? 13.701 40.281 5.110 1.00 16.58 134 PHE A N 1
ATOM 811 C CA . PHE A 1 112 ? 12.479 41.056 5.266 1.00 18.06 134 PHE A CA 1
ATOM 812 C C . PHE A 1 112 ? 11.321 40.192 5.763 1.00 18.25 134 PHE A C 1
ATOM 813 O O . PHE A 1 112 ? 10.624 40.562 6.702 1.00 18.27 134 PHE A O 1
ATOM 821 N N . SER A 1 113 ? 11.117 39.033 5.151 1.00 18.62 135 SER A N 1
ATOM 822 C CA . SER A 1 113 ? 10.028 38.164 5.577 1.00 18.68 135 SER A CA 1
ATOM 823 C C . SER A 1 113 ? 10.232 37.636 6.988 1.00 19.38 135 SER A C 1
ATOM 824 O O . SER A 1 113 ? 9.299 37.601 7.790 1.00 16.97 135 SER A O 1
ATOM 827 N N . VAL A 1 114 ? 11.458 37.217 7.282 1.00 19.49 136 VAL A N 1
ATOM 828 C CA . VAL A 1 114 ? 11.785 36.688 8.592 1.00 19.29 136 VAL A CA 1
ATOM 829 C C . VAL A 1 114 ? 11.538 37.726 9.687 1.00 20.43 136 VAL A C 1
ATOM 830 O O . VAL A 1 114 ? 10.827 37.454 10.659 1.00 19.53 136 VAL A O 1
ATOM 834 N N . SER A 1 115 ? 12.103 38.917 9.527 1.00 20.92 137 SER A N 1
ATOM 835 C CA . SER A 1 115 ? 11.926 39.953 10.535 1.00 23.68 137 SER A CA 1
ATOM 836 C C . SER A 1 115 ? 10.475 40.402 10.613 1.00 23.10 137 SER A C 1
ATOM 837 O O . SER A 1 115 ? 9.962 40.664 11.699 1.00 21.94 137 SER A O 1
ATOM 840 N N . THR A 1 116 ? 9.801 40.474 9.471 1.00 23.43 138 THR A N 1
ATOM 841 C CA . THR A 1 116 ? 8.407 40.895 9.473 1.00 24.22 138 THR A CA 1
ATOM 842 C C . THR A 1 116 ? 7.524 39.912 10.227 1.00 23.78 138 THR A C 1
ATOM 843 O O . THR A 1 116 ? 6.618 40.328 10.952 1.00 21.86 138 THR A O 1
ATOM 847 N N . LEU A 1 117 ? 7.775 38.615 10.053 1.00 24.29 139 LEU A N 1
ATOM 848 C CA . LEU A 1 117 ? 6.994 37.596 10.755 1.00 26.18 139 LEU A CA 1
ATOM 849 C C . LEU A 1 117 ? 7.266 37.705 12.248 1.00 27.88 139 LEU A C 1
ATOM 850 O O . LEU A 1 117 ? 6.352 37.619 13.067 1.00 27.13 139 LEU A O 1
ATOM 855 N N . ARG A 1 118 ? 8.537 37.884 12.589 1.00 29.44 140 ARG A N 1
ATOM 856 C CA . ARG A 1 118 ? 8.956 38.009 13.977 1.00 33.17 140 ARG A CA 1
ATOM 857 C C . ARG A 1 118 ? 8.261 39.202 14.619 1.00 33.10 140 ARG A C 1
ATOM 858 O O . ARG A 1 118 ? 7.766 39.105 15.734 1.00 32.20 140 ARG A O 1
ATOM 866 N N . ASN A 1 119 ? 8.220 40.327 13.910 1.00 33.48 141 ASN A N 1
ATOM 867 C CA . ASN A 1 119 ? 7.588 41.521 14.455 1.00 35.69 141 ASN A CA 1
ATOM 868 C C . ASN A 1 119 ? 6.094 41.346 14.659 1.00 36.86 141 ASN A C 1
ATOM 869 O O . ASN A 1 119 ? 5.553 41.783 15.674 1.00 36.85 141 ASN A O 1
ATOM 874 N N . LEU A 1 120 ? 5.430 40.698 13.704 1.00 37.32 142 LEU A N 1
ATOM 875 C CA . LEU A 1 120 ? 3.996 40.468 13.812 1.00 39.82 142 LEU A CA 1
ATOM 876 C C . LEU A 1 120 ? 3.735 39.427 14.900 1.00 41.96 142 LEU A C 1
ATOM 877 O O . LEU A 1 120 ? 2.592 39.154 15.256 1.00 43.12 142 LEU A O 1
ATOM 882 N N . GLY A 1 121 ? 4.813 38.855 15.428 1.00 44.68 143 GLY A N 1
ATOM 883 C CA . GLY A 1 121 ? 4.695 37.862 16.478 1.00 46.99 143 GLY A CA 1
ATOM 884 C C . GLY A 1 121 ? 4.953 38.469 17.845 1.00 49.20 143 GLY A C 1
ATOM 885 O O . GLY A 1 121 ? 4.734 37.825 18.872 1.00 50.06 143 GLY A O 1
ATOM 886 N N . LEU A 1 122 ? 5.421 39.715 17.859 1.00 50.36 144 LEU A N 1
ATOM 887 C CA . LEU A 1 122 ? 5.705 40.416 19.110 1.00 49.85 144 LEU A CA 1
ATOM 888 C C . LEU A 1 122 ? 4.706 41.550 19.340 1.00 49.84 144 LEU A C 1
ATOM 889 O O . LEU A 1 122 ? 3.844 41.822 18.494 1.00 48.31 144 LEU A O 1
ATOM 894 N N . GLY A 1 123 ? 4.832 42.207 20.490 1.00 49.66 145 GLY A N 1
ATOM 895 C CA . GLY A 1 123 ? 3.944 43.306 20.831 1.00 49.08 145 GLY A CA 1
ATOM 896 C C . GLY A 1 123 ? 2.503 42.872 21.033 1.00 48.32 145 GLY A C 1
ATOM 897 O O . GLY A 1 123 ? 2.192 42.109 21.948 1.00 47.19 145 GLY A O 1
ATOM 898 N N . LYS A 1 124 ? 1.618 43.365 20.171 1.00 47.88 146 LYS A N 1
ATOM 899 C CA . LYS A 1 124 ? 0.207 43.026 20.249 1.00 47.62 146 LYS A CA 1
ATOM 900 C C . LYS A 1 124 ? -0.025 41.593 19.770 1.00 46.24 146 LYS A C 1
ATOM 901 O O . LYS A 1 124 ? -1.121 41.047 19.926 1.00 44.85 146 LYS A O 1
ATOM 907 N N . LYS A 1 125 ? 1.019 40.990 19.198 1.00 44.41 147 LYS A N 1
ATOM 908 C CA . LYS A 1 125 ? 0.951 39.619 18.695 1.00 41.76 147 LYS A CA 1
ATOM 909 C C . LYS A 1 125 ? -0.209 39.432 17.714 1.00 39.00 147 LYS A C 1
ATOM 910 O O . LYS A 1 125 ? -1.125 38.639 17.943 1.00 34.15 147 LYS A O 1
ATOM 916 N N . SER A 1 126 ? -0.153 40.177 16.615 1.00 36.95 148 SER A N 1
ATOM 917 C CA . SER A 1 126 ? -1.181 40.112 15.589 1.00 35.02 148 SER A CA 1
ATOM 918 C C . SER A 1 126 ? -1.369 38.701 15.048 1.00 31.35 148 SER A C 1
ATOM 919 O O . SER A 1 126 ? -2.490 38.211 14.981 1.00 29.11 148 SER A O 1
ATOM 922 N N . LEU A 1 127 ? -0.271 38.051 14.670 1.00 29.42 149 LEU A N 1
ATOM 923 C CA . LEU A 1 127 ? -0.337 36.702 14.117 1.00 29.25 149 LEU A CA 1
ATOM 924 C C . LEU A 1 127 ? -1.160 35.749 14.972 1.00 26.78 149 LEU A C 1
ATOM 925 O O . LEU A 1 127 ? -2.086 35.113 14.485 1.00 26.27 149 LEU A O 1
ATOM 930 N N . GLU A 1 128 ? -0.826 35.649 16.250 1.00 25.42 150 GLU A N 1
ATOM 931 C CA . GLU A 1 128 ? -1.556 34.745 17.119 1.00 26.39 150 GLU A CA 1
ATOM 932 C C . GLU A 1 128 ? -3.042 35.077 17.198 1.00 23.80 150 GLU A C 1
ATOM 933 O O . GLU A 1 128 ? -3.877 34.178 17.247 1.00 22.14 150 GLU A O 1
ATOM 939 N N . GLN A 1 129 ? -3.375 36.361 17.200 1.00 23.36 151 GLN A N 1
ATOM 940 C CA . GLN A 1 129 ? -4.774 36.761 17.272 1.00 24.98 151 GLN A CA 1
ATOM 941 C C . GLN A 1 129 ? -5.529 36.365 15.999 1.00 23.37 151 GLN A C 1
ATOM 942 O O . GLN A 1 129 ? -6.654 35.856 16.065 1.00 23.67 151 GLN A O 1
ATOM 948 N N . TRP A 1 130 ? -4.919 36.589 14.837 1.00 22.26 152 TRP A N 1
ATOM 949 C CA . TRP A 1 130 ? -5.567 36.213 13.584 1.00 21.46 152 TRP A CA 1
ATOM 950 C C . TRP A 1 130 ? -5.784 34.694 13.530 1.00 21.98 152 TRP A C 1
ATOM 951 O O . TRP A 1 130 ? -6.836 34.225 13.090 1.00 22.61 152 TRP A O 1
ATOM 962 N N . VAL A 1 131 ? -4.784 33.928 13.967 1.00 21.15 153 VAL A N 1
ATOM 963 C CA . VAL A 1 131 ? -4.887 32.464 13.963 1.00 21.52 153 VAL A CA 1
ATOM 964 C C . VAL A 1 131 ? -5.984 31.996 14.914 1.00 21.45 153 VAL A C 1
ATOM 965 O O . VAL A 1 131 ? -6.815 31.158 14.561 1.00 20.98 153 VAL A O 1
ATOM 969 N N . THR A 1 132 ? -5.966 32.529 16.130 1.00 23.12 154 THR A N 1
ATOM 970 C CA . THR A 1 132 ? -6.967 32.170 17.127 1.00 25.43 154 THR A CA 1
ATOM 971 C C . THR A 1 132 ? -8.363 32.476 16.581 1.00 25.12 154 THR A C 1
ATOM 972 O O . THR A 1 132 ? -9.290 31.684 16.740 1.00 22.70 154 THR A O 1
ATOM 976 N N . GLU A 1 133 ? -8.509 33.626 15.929 1.00 24.77 155 GLU A N 1
ATOM 977 C CA . GLU A 1 133 ? -9.804 33.993 15.379 1.00 25.66 155 GLU A CA 1
ATOM 978 C C . GLU A 1 133 ? -10.198 33.058 14.244 1.00 24.70 155 GLU A C 1
ATOM 979 O O . GLU A 1 133 ? -11.364 32.698 14.110 1.00 24.60 155 GLU A O 1
ATOM 985 N N . GLU A 1 134 ? -9.226 32.639 13.440 1.00 23.11 156 GLU A N 1
ATOM 986 C CA . GLU A 1 134 ? -9.542 31.741 12.333 1.00 21.88 156 GLU A CA 1
ATOM 987 C C . GLU A 1 134 ? -9.928 30.348 12.831 1.00 21.60 156 GLU A C 1
ATOM 988 O O . GLU A 1 134 ? -10.765 29.671 12.226 1.00 22.25 156 GLU A O 1
ATOM 994 N N . ALA A 1 135 ? -9.320 29.924 13.933 1.00 22.28 157 ALA A N 1
ATOM 995 C CA . ALA A 1 135 ? -9.614 28.614 14.510 1.00 23.79 157 ALA A CA 1
ATOM 996 C C . ALA A 1 135 ? -11.073 28.566 14.973 1.00 25.59 157 ALA A C 1
ATOM 997 O O . ALA A 1 135 ? -11.727 27.519 14.901 1.00 25.57 157 ALA A O 1
ATOM 999 N N . ALA A 1 136 ? -11.573 29.701 15.457 1.00 25.50 158 ALA A N 1
ATOM 1000 C CA . ALA A 1 136 ? -12.958 29.797 15.914 1.00 25.37 158 ALA A CA 1
ATOM 1001 C C . ALA A 1 136 ? -13.882 29.723 14.690 1.00 26.64 158 ALA A C 1
ATOM 1002 O O . ALA A 1 136 ? -14.909 29.040 14.711 1.00 26.41 158 ALA A O 1
ATOM 1004 N N . CYS A 1 137 ? -13.524 30.427 13.621 1.00 25.16 159 CYS A N 1
ATOM 1005 C CA . CYS A 1 137 ? -14.337 30.381 12.416 1.00 24.49 159 CYS A CA 1
ATOM 1006 C C . CYS A 1 137 ? -14.348 28.946 11.887 1.00 23.60 159 CYS A C 1
ATOM 1007 O O . CYS A 1 137 ? -15.382 28.441 11.441 1.00 23.67 159 CYS A O 1
ATOM 1010 N N . LEU A 1 138 ? -13.196 28.287 11.949 1.00 24.10 160 LEU A N 1
ATOM 1011 C CA . LEU A 1 138 ? -13.078 26.913 11.471 1.00 23.80 160 LEU A CA 1
ATOM 1012 C C . LEU A 1 138 ? -13.965 25.978 12.293 1.00 24.38 160 LEU A C 1
ATOM 1013 O O . LEU A 1 138 ? -14.684 25.159 11.731 1.00 25.77 160 LEU A O 1
ATOM 1018 N N . CYS A 1 139 ? -13.917 26.099 13.620 1.00 24.73 161 CYS A N 1
ATOM 1019 C CA . CYS A 1 139 ? -14.746 25.258 14.477 1.00 26.94 161 CYS A CA 1
ATOM 1020 C C . CYS A 1 139 ? -16.235 25.447 14.178 1.00 28.28 161 CYS A C 1
ATOM 1021 O O . CYS A 1 139 ? -16.989 24.476 14.120 1.00 29.89 161 CYS A O 1
ATOM 1024 N N . ALA A 1 140 ? -16.659 26.692 13.978 1.00 28.04 162 ALA A N 1
ATOM 1025 C CA . ALA A 1 140 ? -18.062 26.955 13.676 1.00 27.80 162 ALA A CA 1
ATOM 1026 C C . ALA A 1 140 ? -18.447 26.312 12.347 1.00 28.49 162 ALA A C 1
ATOM 1027 O O . ALA A 1 140 ? -19.550 25.795 12.211 1.00 29.57 162 ALA A O 1
ATOM 1029 N N . ALA A 1 141 ? -17.540 26.339 11.369 1.00 26.30 163 ALA A N 1
ATOM 1030 C CA . ALA A 1 141 ? -17.822 25.740 10.067 1.00 25.95 163 ALA A CA 1
ATOM 1031 C C . ALA A 1 141 ? -17.954 24.214 10.206 1.00 26.65 163 ALA A C 1
ATOM 1032 O O . ALA A 1 141 ? -18.770 23.594 9.525 1.00 25.83 163 ALA A O 1
ATOM 1034 N N . PHE A 1 142 ? -17.141 23.619 11.079 1.00 26.69 164 PHE A N 1
ATOM 1035 C CA . PHE A 1 142 ? -17.189 22.176 11.338 1.00 28.05 164 PHE A CA 1
ATOM 1036 C C . PHE A 1 142 ? -18.521 21.819 12.020 1.00 30.05 164 PHE A C 1
ATOM 1037 O O . PHE A 1 142 ? -19.125 20.794 11.722 1.00 31.38 164 PHE A O 1
ATOM 1045 N N . ALA A 1 143 ? -18.974 22.671 12.933 1.00 30.28 165 ALA A N 1
ATOM 1046 C CA . ALA A 1 143 ? -20.232 22.433 13.642 1.00 32.24 165 ALA A CA 1
ATOM 1047 C C . ALA A 1 143 ? -21.434 22.506 12.695 1.00 33.50 165 ALA A C 1
ATOM 1048 O O . ALA A 1 143 ? -22.403 21.769 12.858 1.00 32.46 165 ALA A O 1
ATOM 1050 N N . ASN A 1 144 ? -21.373 23.389 11.704 1.00 34.28 166 ASN A N 1
ATOM 1051 C CA . ASN A 1 144 ? -22.472 23.508 10.760 1.00 37.39 166 ASN A CA 1
ATOM 1052 C C . ASN A 1 144 ? -22.744 22.215 9.999 1.00 37.98 166 ASN A C 1
ATOM 1053 O O . ASN A 1 144 ? -23.776 22.088 9.351 1.00 38.41 166 ASN A O 1
ATOM 1058 N N . HIS A 1 145 ? -21.824 21.258 10.065 1.00 37.85 167 HIS A N 1
ATOM 1059 C CA . HIS A 1 145 ? -22.036 19.993 9.373 1.00 40.14 167 HIS A CA 1
ATOM 1060 C C . HIS A 1 145 ? -22.987 19.098 10.157 1.00 41.68 167 HIS A C 1
ATOM 1061 O O . HIS A 1 145 ? -23.333 18.001 9.720 1.00 43.69 167 HIS A O 1
ATOM 1068 N N . SER A 1 146 ? -23.405 19.587 11.319 1.00 43.42 168 SER A N 1
ATOM 1069 C CA . SER A 1 146 ? -24.345 18.879 12.181 1.00 44.53 168 SER A CA 1
ATOM 1070 C C . SER A 1 146 ? -24.086 17.381 12.293 1.00 44.30 168 SER A C 1
ATOM 1071 O O . SER A 1 146 ? -25.008 16.579 12.139 1.00 44.16 168 SER A O 1
ATOM 1074 N N . GLY A 1 147 ? -22.837 17.007 12.554 1.00 43.67 169 GLY A N 1
ATOM 1075 C CA . GLY A 1 147 ? -22.505 15.599 12.705 1.00 42.93 169 GLY A CA 1
ATOM 1076 C C . GLY A 1 147 ? -22.465 14.774 11.433 1.00 43.28 169 GLY A C 1
ATOM 1077 O O . GLY A 1 147 ? -22.042 13.612 11.457 1.00 43.70 169 GLY A O 1
ATOM 1078 N N . ARG A 1 148 ? -22.915 15.356 10.326 1.00 42.00 170 ARG A N 1
ATOM 1079 C CA . ARG A 1 148 ? -22.904 14.668 9.038 1.00 42.18 170 ARG A CA 1
ATOM 1080 C C . ARG A 1 148 ? -21.446 14.469 8.604 1.00 41.18 170 ARG A C 1
ATOM 1081 O O . ARG A 1 148 ? -20.606 15.341 8.823 1.00 40.49 170 ARG A O 1
ATOM 1089 N N . PRO A 1 149 ? -21.130 13.324 7.981 1.00 40.00 171 PRO A N 1
ATOM 1090 C CA . PRO A 1 149 ? -19.757 13.063 7.533 1.00 39.17 171 PRO A CA 1
ATOM 1091 C C . PRO A 1 149 ? -19.345 13.981 6.385 1.00 38.10 171 PRO A C 1
ATOM 1092 O O . PRO A 1 149 ? -20.158 14.308 5.519 1.00 38.11 171 PRO A O 1
ATOM 1096 N N . PHE A 1 150 ? -18.081 14.393 6.378 1.00 34.54 172 PHE A N 1
ATOM 1097 C CA . PHE A 1 150 ? -17.591 15.279 5.332 1.00 32.76 172 PHE A CA 1
ATOM 1098 C C . PHE A 1 150 ? -16.081 15.216 5.181 1.00 31.11 172 PHE A C 1
ATOM 1099 O O . PHE A 1 150 ? -15.383 14.720 6.063 1.00 31.15 172 PHE A O 1
ATOM 1107 N N . ARG A 1 151 ? -15.584 15.706 4.048 1.00 31.39 173 ARG A N 1
ATOM 1108 C CA . ARG A 1 151 ? -14.146 15.758 3.802 1.00 31.24 173 ARG A CA 1
ATOM 1109 C C . ARG A 1 151 ? -13.746 17.117 4.356 1.00 27.96 173 ARG A C 1
ATOM 1110 O O . ARG A 1 151 ? -14.199 18.139 3.861 1.00 26.58 173 ARG A O 1
ATOM 1118 N N . PRO A 1 152 ? -12.885 17.148 5.385 1.00 27.54 174 PRO A N 1
ATOM 1119 C CA . PRO A 1 152 ? -12.458 18.419 5.984 1.00 26.17 174 PRO A CA 1
ATOM 1120 C C . PRO A 1 152 ? -11.395 19.213 5.216 1.00 25.85 174 PRO A C 1
ATOM 1121 O O . PRO A 1 152 ? -11.096 20.357 5.569 1.00 24.04 174 PRO A O 1
ATOM 1125 N N . ASN A 1 153 ? -10.847 18.612 4.162 1.00 25.11 175 ASN A N 1
ATOM 1126 C CA . ASN A 1 153 ? -9.791 19.242 3.373 1.00 25.49 175 ASN A CA 1
ATOM 1127 C C . ASN A 1 153 ? -10.103 20.651 2.897 1.00 23.05 175 ASN A C 1
ATOM 1128 O O . ASN A 1 153 ? -9.277 21.537 3.028 1.00 23.36 175 ASN A O 1
ATOM 1133 N N . GLY A 1 154 ? -11.290 20.854 2.336 1.00 24.13 176 GLY A N 1
ATOM 1134 C CA . GLY A 1 154 ? -11.658 22.174 1.855 1.00 21.54 176 GLY A CA 1
ATOM 1135 C C . GLY A 1 154 ? -11.632 23.257 2.919 1.00 21.86 176 GLY A C 1
ATOM 1136 O O . GLY A 1 154 ? -11.102 24.347 2.696 1.00 22.42 176 GLY A O 1
ATOM 1137 N N . LEU A 1 155 ? -12.204 22.969 4.083 1.00 20.42 177 LEU A N 1
ATOM 1138 C CA . LEU A 1 155 ? -12.234 23.946 5.158 1.00 21.19 177 LEU A CA 1
ATOM 1139 C C . LEU A 1 155 ? -10.854 24.217 5.743 1.00 21.16 177 LEU A C 1
ATOM 1140 O O . LEU A 1 155 ? -10.551 25.355 6.118 1.00 19.97 177 LEU A O 1
ATOM 1145 N N . LEU A 1 156 ? -10.026 23.179 5.838 1.00 19.05 178 LEU A N 1
ATOM 1146 C CA . LEU A 1 156 ? -8.674 23.357 6.357 1.00 20.92 178 LEU A CA 1
ATOM 1147 C C . LEU A 1 156 ? -7.931 24.297 5.406 1.00 19.52 178 LEU A C 1
ATOM 1148 O O . LEU A 1 156 ? -7.187 25.166 5.848 1.00 19.11 178 LEU A O 1
ATOM 1153 N N . ASP A 1 157 ? -8.143 24.116 4.101 1.00 18.79 179 ASP A N 1
ATOM 1154 C CA . ASP A 1 157 ? -7.506 24.964 3.093 1.00 19.16 179 ASP A CA 1
ATOM 1155 C C . ASP A 1 157 ? -7.902 26.426 3.282 1.00 20.18 179 ASP A C 1
ATOM 1156 O O . ASP A 1 157 ? -7.062 27.321 3.198 1.00 20.67 179 ASP A O 1
ATOM 1161 N N . LYS A 1 158 ? -9.187 26.666 3.528 1.00 19.76 180 LYS A N 1
ATOM 1162 C CA . LYS A 1 158 ? -9.686 28.026 3.709 1.00 19.94 180 LYS A CA 1
ATOM 1163 C C . LYS A 1 158 ? -9.168 28.672 4.994 1.00 20.34 180 LYS A C 1
ATOM 1164 O O . LYS A 1 158 ? -8.787 29.853 5.005 1.00 19.05 180 LYS A O 1
ATOM 1170 N N . ALA A 1 159 ? -9.153 27.909 6.081 1.00 18.29 181 ALA A N 1
ATOM 1171 C CA . ALA A 1 159 ? -8.673 28.449 7.348 1.00 18.98 181 ALA A CA 1
ATOM 1172 C C . ALA A 1 159 ? -7.188 28.821 7.253 1.00 19.40 181 ALA A C 1
ATOM 1173 O O . ALA A 1 159 ? -6.774 29.899 7.679 1.00 21.79 181 ALA A O 1
ATOM 1175 N N . VAL A 1 160 ? -6.387 27.920 6.701 1.00 19.69 182 VAL A N 1
ATOM 1176 C CA . VAL A 1 160 ? -4.952 28.164 6.551 1.00 20.10 182 VAL A CA 1
ATOM 1177 C C . VAL A 1 160 ? -4.695 29.302 5.559 1.00 19.12 182 VAL A C 1
ATOM 1178 O O . VAL A 1 160 ? -3.791 30.115 5.758 1.00 18.67 182 VAL A O 1
ATOM 1182 N N . SER A 1 161 ? -5.492 29.358 4.496 1.00 19.07 183 SER A N 1
ATOM 1183 C CA . SER A 1 161 ? -5.350 30.416 3.503 1.00 19.94 183 SER A CA 1
ATOM 1184 C C . SER A 1 161 ? -5.661 31.769 4.118 1.00 18.97 183 SER A C 1
ATOM 1185 O O . SER A 1 161 ? -5.017 32.766 3.785 1.00 19.34 183 SER A O 1
ATOM 1188 N N . ASN A 1 162 ? -6.645 31.812 5.016 1.00 18.36 184 ASN A N 1
ATOM 1189 C CA . ASN A 1 162 ? -6.995 33.071 5.661 1.00 18.71 184 ASN A CA 1
ATOM 1190 C C . ASN A 1 162 ? -5.897 33.563 6.586 1.00 17.53 184 ASN A C 1
ATOM 1191 O O . ASN A 1 162 ? -5.780 34.758 6.824 1.00 18.35 184 ASN A O 1
ATOM 1196 N N . VAL A 1 163 ? -5.090 32.650 7.111 1.00 17.40 185 VAL A N 1
ATOM 1197 C CA . VAL A 1 163 ? -3.994 33.049 7.983 1.00 17.64 185 VAL A CA 1
ATOM 1198 C C . VAL A 1 163 ? -2.929 33.774 7.151 1.00 17.37 185 VAL A C 1
ATOM 1199 O O . VAL A 1 163 ? -2.364 34.775 7.587 1.00 18.75 185 VAL A O 1
ATOM 1203 N N . ILE A 1 164 ? -2.670 33.277 5.946 1.00 18.00 186 ILE A N 1
ATOM 1204 C CA . ILE A 1 164 ? -1.700 33.914 5.073 1.00 19.00 186 ILE A CA 1
ATOM 1205 C C . ILE A 1 164 ? -2.271 35.252 4.617 1.00 18.55 186 ILE A C 1
ATOM 1206 O O . ILE A 1 164 ? -1.540 36.228 4.471 1.00 18.41 186 ILE A O 1
ATOM 1211 N N . ALA A 1 165 ? -3.582 35.278 4.380 1.00 17.67 187 ALA A N 1
ATOM 1212 C CA . ALA A 1 165 ? -4.263 36.493 3.961 1.00 17.98 187 ALA A CA 1
ATOM 1213 C C . ALA A 1 165 ? -4.134 37.545 5.052 1.00 18.84 187 ALA A C 1
ATOM 1214 O O . ALA A 1 165 ? -3.933 38.725 4.760 1.00 20.28 187 ALA A O 1
ATOM 1216 N N . SER A 1 166 ? -4.262 37.122 6.311 1.00 16.94 188 SER A N 1
ATOM 1217 C CA . SER A 1 166 ? -4.137 38.048 7.437 1.00 18.99 188 SER A CA 1
ATOM 1218 C C . SER A 1 166 ? -2.718 38.597 7.523 1.00 18.27 188 SER A C 1
ATOM 1219 O O . SER A 1 166 ? -2.517 39.794 7.712 1.00 18.91 188 SER A O 1
ATOM 1222 N N . LEU A 1 167 ? -1.740 37.707 7.381 1.00 17.96 189 LEU A N 1
ATOM 1223 C CA . LEU A 1 167 ? -0.320 38.069 7.425 1.00 18.34 189 LEU A CA 1
ATOM 1224 C C . LEU A 1 167 ? 0.089 39.030 6.315 1.00 19.22 189 LEU A C 1
ATOM 1225 O O . LEU A 1 167 ? 0.803 40.000 6.561 1.00 19.83 189 LEU A O 1
ATOM 1230 N N . THR A 1 168 ? -0.356 38.738 5.094 1.00 20.38 190 THR A N 1
ATOM 1231 C CA . THR A 1 168 ? -0.004 39.536 3.929 1.00 22.04 190 THR A CA 1
ATOM 1232 C C . THR A 1 168 ? -0.882 40.754 3.635 1.00 22.97 190 THR A C 1
ATOM 1233 O O . THR A 1 168 ? -0.358 41.814 3.317 1.00 21.13 190 THR A O 1
ATOM 1237 N N . CYS A 1 169 ? -2.202 40.602 3.742 1.00 24.30 191 CYS A N 1
ATOM 1238 C CA . CYS A 1 169 ? -3.128 41.692 3.432 1.00 27.12 191 CYS A CA 1
ATOM 1239 C C . CYS A 1 169 ? -3.876 42.270 4.623 1.00 24.65 191 CYS A C 1
ATOM 1240 O O . CYS A 1 169 ? -4.642 43.215 4.471 1.00 25.72 191 CYS A O 1
ATOM 1243 N N . GLY A 1 170 ? -3.675 41.703 5.803 1.00 24.40 192 GLY A N 1
ATOM 1244 C CA . GLY A 1 170 ? -4.368 42.209 6.974 1.00 22.64 192 GLY A CA 1
ATOM 1245 C C . GLY A 1 170 ? -5.883 41.984 6.970 1.00 22.92 192 GLY A C 1
ATOM 1246 O O . GLY A 1 170 ? -6.628 42.775 7.538 1.00 21.83 192 GLY A O 1
ATOM 1247 N N . ARG A 1 171 ? -6.348 40.910 6.340 1.00 21.47 193 ARG A N 1
ATOM 1248 C CA . ARG A 1 171 ? -7.788 40.618 6.303 1.00 20.21 193 ARG A CA 1
ATOM 1249 C C . ARG A 1 171 ? -8.019 39.135 6.084 1.00 18.86 193 ARG A C 1
ATOM 1250 O O . ARG A 1 171 ? -7.096 38.405 5.734 1.00 19.07 193 ARG A O 1
ATOM 1258 N N . ARG A 1 172 ? -9.251 38.692 6.300 1.00 18.35 194 ARG A N 1
ATOM 1259 C CA . ARG A 1 172 ? -9.602 37.303 6.039 1.00 19.91 194 ARG A CA 1
ATOM 1260 C C . ARG A 1 172 ? -10.749 37.392 5.032 1.00 20.48 194 ARG A C 1
ATOM 1261 O O . ARG A 1 172 ? -11.216 38.495 4.717 1.00 19.00 194 ARG A O 1
ATOM 1269 N N . PHE A 1 173 ? -11.177 36.244 4.520 1.00 19.73 195 PHE A N 1
ATOM 1270 C CA . PHE A 1 173 ? -12.283 36.166 3.578 1.00 22.06 195 PHE A CA 1
ATOM 1271 C C . PHE A 1 173 ? -13.319 35.172 4.112 1.00 24.56 195 PHE A C 1
ATOM 1272 O O . PHE A 1 173 ? -12.954 34.175 4.743 1.00 26.13 195 PHE A O 1
ATOM 1280 N N . GLU A 1 174 ? -14.602 35.440 3.868 1.00 23.83 196 GLU A N 1
ATOM 1281 C CA . GLU A 1 174 ? -15.657 34.519 4.295 1.00 24.74 196 GLU A CA 1
ATOM 1282 C C . GLU A 1 174 ? -15.451 33.231 3.497 1.00 23.25 196 GLU A C 1
ATOM 1283 O O . GLU A 1 174 ? -15.021 33.275 2.350 1.00 22.14 196 GLU A O 1
ATOM 1289 N N . TYR A 1 175 ? -15.783 32.094 4.093 1.00 24.68 197 TYR A N 1
ATOM 1290 C CA . TYR A 1 175 ? -15.595 30.801 3.434 1.00 27.18 197 TYR A CA 1
ATOM 1291 C C . TYR A 1 175 ? -16.373 30.604 2.137 1.00 30.46 197 TYR A C 1
ATOM 1292 O O . TYR A 1 175 ? -16.181 29.610 1.434 1.00 28.33 197 TYR A O 1
ATOM 1301 N N . ASP A 1 176 ? -17.245 31.553 1.812 1.00 33.04 198 ASP A N 1
ATOM 1302 C CA . ASP A 1 176 ? -18.031 31.450 0.593 1.00 35.57 198 ASP A CA 1
ATOM 1303 C C . ASP A 1 176 ? -17.808 32.646 -0.327 1.00 36.02 198 ASP A C 1
ATOM 1304 O O . ASP A 1 176 ? -18.599 32.895 -1.233 1.00 37.96 198 ASP A O 1
ATOM 1309 N N . ASP A 1 177 ? -16.730 33.388 -0.092 1.00 35.92 199 ASP A N 1
ATOM 1310 C CA . ASP A 1 177 ? -16.407 34.544 -0.921 1.00 36.18 199 ASP A CA 1
ATOM 1311 C C . ASP A 1 177 ? -15.936 34.026 -2.283 1.00 37.62 199 ASP A C 1
ATOM 1312 O O . ASP A 1 177 ? -14.983 33.248 -2.369 1.00 37.85 199 ASP A O 1
ATOM 1317 N N . PRO A 1 178 ? -16.608 34.450 -3.368 1.00 37.97 200 PRO A N 1
ATOM 1318 C CA . PRO A 1 178 ? -16.273 34.030 -4.733 1.00 37.12 200 PRO A CA 1
ATOM 1319 C C . PRO A 1 178 ? -14.792 34.154 -5.066 1.00 35.82 200 PRO A C 1
ATOM 1320 O O . PRO A 1 178 ? -14.168 33.199 -5.524 1.00 35.63 200 PRO A O 1
ATOM 1324 N N . ARG A 1 179 ? -14.244 35.340 -4.828 1.00 35.17 201 ARG A N 1
ATOM 1325 C CA . ARG A 1 179 ? -12.842 35.624 -5.107 1.00 35.08 201 ARG A CA 1
ATOM 1326 C C . ARG A 1 179 ? -11.892 34.719 -4.321 1.00 34.45 201 ARG A C 1
ATOM 1327 O O . ARG A 1 179 ? -10.892 34.237 -4.857 1.00 34.46 201 ARG A O 1
ATOM 1335 N N . PHE A 1 180 ? -12.209 34.503 -3.049 1.00 32.79 202 PHE A N 1
ATOM 1336 C CA . PHE A 1 180 ? -11.410 33.654 -2.170 1.00 30.71 202 PHE A CA 1
ATOM 1337 C C . PHE A 1 180 ? -11.373 32.235 -2.734 1.00 29.38 202 PHE A C 1
ATOM 1338 O O . PHE A 1 180 ? -10.307 31.631 -2.844 1.00 29.42 202 PHE A O 1
ATOM 1346 N N . LEU A 1 181 ? -12.540 31.712 -3.098 1.00 28.94 203 LEU A N 1
ATOM 1347 C CA . LEU A 1 181 ? -12.637 30.362 -3.643 1.00 30.24 203 LEU A CA 1
ATOM 1348 C C . LEU A 1 181 ? -11.893 30.196 -4.976 1.00 31.15 203 LEU A C 1
ATOM 1349 O O . LEU A 1 181 ? -11.277 29.154 -5.225 1.00 29.94 203 LEU A O 1
ATOM 1354 N N . ARG A 1 182 ? -11.956 31.213 -5.834 1.00 31.28 204 ARG A N 1
ATOM 1355 C CA . ARG A 1 182 ? -11.258 31.163 -7.119 1.00 33.08 204 ARG A CA 1
ATOM 1356 C C . ARG A 1 182 ? -9.762 31.110 -6.830 1.00 31.95 204 ARG A C 1
ATOM 1357 O O . ARG A 1 182 ? -9.021 30.337 -7.428 1.00 31.38 204 ARG A O 1
ATOM 1365 N N . LEU A 1 183 ? -9.328 31.948 -5.900 1.00 31.79 205 LEU A N 1
ATOM 1366 C CA . LEU A 1 183 ? -7.930 32.001 -5.521 1.00 30.78 205 LEU A CA 1
ATOM 1367 C C . LEU A 1 183 ? -7.457 30.626 -5.037 1.00 30.00 205 LEU A C 1
ATOM 1368 O O . LEU A 1 183 ? -6.392 30.167 -5.430 1.00 29.29 205 LEU A O 1
ATOM 1373 N N . LEU A 1 184 ? -8.248 29.966 -4.193 1.00 29.36 206 LEU A N 1
ATOM 1374 C CA . LEU A 1 184 ? -7.849 28.653 -3.683 1.00 30.38 206 LEU A CA 1
ATOM 1375 C C . LEU A 1 184 ? -7.795 27.618 -4.799 1.00 29.95 206 LEU A C 1
ATOM 1376 O O . LEU A 1 184 ? -6.905 26.770 -4.827 1.00 28.02 206 LEU A O 1
ATOM 1381 N N . ASP A 1 185 ? -8.754 27.693 -5.715 1.00 30.09 207 ASP A N 1
ATOM 1382 C CA . ASP A 1 185 ? -8.814 26.763 -6.836 1.00 30.91 207 ASP A CA 1
ATOM 1383 C C . ASP A 1 185 ? -7.589 26.950 -7.742 1.00 30.10 207 ASP A C 1
ATOM 1384 O O . ASP A 1 185 ? -6.967 25.977 -8.176 1.00 26.66 207 ASP A O 1
ATOM 1389 N N . LEU A 1 186 ? -7.249 28.207 -8.021 1.00 29.57 208 LEU A N 1
ATOM 1390 C CA . LEU A 1 186 ? -6.101 28.517 -8.868 1.00 28.48 208 LEU A CA 1
ATOM 1391 C C . LEU A 1 186 ? -4.838 28.008 -8.206 1.00 28.15 208 LEU A C 1
ATOM 1392 O O . LEU A 1 186 ? -3.938 27.499 -8.865 1.00 27.19 208 LEU A O 1
ATOM 1397 N N . ALA A 1 187 ? -4.785 28.132 -6.888 1.00 29.88 209 ALA A N 1
ATOM 1398 C CA . ALA A 1 187 ? -3.635 27.676 -6.127 1.00 30.45 209 ALA A CA 1
ATOM 1399 C C . ALA A 1 187 ? -3.404 26.172 -6.271 1.00 31.14 209 ALA A C 1
ATOM 1400 O O . ALA A 1 187 ? -2.272 25.732 -6.460 1.00 30.26 209 ALA A O 1
ATOM 1402 N N . GLN A 1 188 ? -4.465 25.376 -6.182 1.00 32.23 210 GLN A N 1
ATOM 1403 C CA . GLN A 1 188 ? -4.296 23.930 -6.299 1.00 34.56 210 GLN A CA 1
ATOM 1404 C C . GLN A 1 188 ? -3.934 23.523 -7.727 1.00 34.56 210 GLN A C 1
ATOM 1405 O O . GLN A 1 188 ? -3.187 22.571 -7.930 1.00 33.56 210 GLN A O 1
ATOM 1411 N N . GLU A 1 189 ? -4.464 24.234 -8.717 1.00 33.87 211 GLU A N 1
ATOM 1412 C CA . GLU A 1 189 ? -4.132 23.919 -10.104 1.00 35.70 211 GLU A CA 1
ATOM 1413 C C . GLU A 1 189 ? -2.687 24.338 -10.369 1.00 33.77 211 GLU A C 1
ATOM 1414 O O . GLU A 1 189 ? -1.942 23.642 -11.055 1.00 34.19 211 GLU A O 1
ATOM 1420 N N . GLY A 1 190 ? -2.296 25.474 -9.800 1.00 32.34 212 GLY A N 1
ATOM 1421 C CA . GLY A 1 190 ? -0.946 25.972 -9.979 1.00 30.32 212 GLY A CA 1
ATOM 1422 C C . GLY A 1 190 ? 0.122 25.033 -9.453 1.00 31.02 212 GLY A C 1
ATOM 1423 O O . GLY A 1 190 ? 1.187 24.903 -10.059 1.00 30.25 212 GLY A O 1
ATOM 1424 N N . LEU A 1 191 ? -0.146 24.378 -8.325 1.00 29.70 213 LEU A N 1
ATOM 1425 C CA . LEU A 1 191 ? 0.828 23.458 -7.757 1.00 30.85 213 LEU A CA 1
ATOM 1426 C C . LEU A 1 191 ? 1.210 22.392 -8.784 1.00 30.53 213 LEU A C 1
ATOM 1427 O O . LEU A 1 191 ? 2.370 22.006 -8.887 1.00 29.56 213 LEU A O 1
ATOM 1432 N N . LYS A 1 192 ? 0.227 21.929 -9.547 1.00 32.68 214 LYS A N 1
ATOM 1433 C CA . LYS A 1 192 ? 0.451 20.904 -10.562 1.00 35.70 214 LYS A CA 1
ATOM 1434 C C . LYS A 1 192 ? 1.441 21.327 -11.648 1.00 36.00 214 LYS A C 1
ATOM 1435 O O . LYS A 1 192 ? 2.166 20.492 -12.194 1.00 36.10 214 LYS A O 1
ATOM 1441 N N . GLU A 1 193 ? 1.478 22.621 -11.954 1.00 34.44 215 GLU A N 1
ATOM 1442 C CA . GLU A 1 193 ? 2.374 23.129 -12.985 1.00 34.17 215 GLU A CA 1
ATOM 1443 C C . GLU A 1 193 ? 3.841 23.041 -12.568 1.00 34.50 215 GLU A C 1
ATOM 1444 O O . GLU A 1 193 ? 4.736 23.447 -13.313 1.00 35.04 215 GLU A O 1
ATOM 1450 N N . GLU A 1 194 ? 4.085 22.514 -11.370 1.00 32.90 216 GLU A N 1
ATOM 1451 C CA . GLU A 1 194 ? 5.452 22.345 -10.880 1.00 33.79 216 GLU A CA 1
ATOM 1452 C C . GLU A 1 194 ? 5.999 20.998 -11.368 1.00 33.68 216 GLU A C 1
ATOM 1453 O O . GLU A 1 194 ? 7.181 20.696 -11.195 1.00 32.47 216 GLU A O 1
ATOM 1459 N N . SER A 1 195 ? 5.115 20.200 -11.964 1.00 35.35 217 SER A N 1
ATOM 1460 C CA . SER A 1 195 ? 5.451 18.887 -12.519 1.00 38.54 217 SER A CA 1
ATOM 1461 C C . SER A 1 195 ? 5.156 18.943 -14.018 1.00 39.37 217 SER A C 1
ATOM 1462 O O . SER A 1 195 ? 4.758 19.987 -14.538 1.00 41.41 217 SER A O 1
ATOM 1465 N N . GLY A 1 196 ? 5.346 17.823 -14.709 1.00 39.76 218 GLY A N 1
ATOM 1466 C CA . GLY A 1 196 ? 5.069 17.787 -16.133 1.00 40.16 218 GLY A CA 1
ATOM 1467 C C . GLY A 1 196 ? 6.312 17.832 -16.994 1.00 40.05 218 GLY A C 1
ATOM 1468 O O . GLY A 1 196 ? 7.327 18.405 -16.602 1.00 38.95 218 GLY A O 1
ATOM 1469 N N . PHE A 1 197 ? 6.227 17.233 -18.177 1.00 40.72 219 PHE A N 1
ATOM 1470 C CA . PHE A 1 197 ? 7.356 17.200 -19.097 1.00 42.29 219 PHE A CA 1
ATOM 1471 C C . PHE A 1 197 ? 7.498 18.517 -19.855 1.00 41.00 219 PHE A C 1
ATOM 1472 O O . PHE A 1 197 ? 8.592 18.881 -20.279 1.00 40.94 219 PHE A O 1
ATOM 1480 N N . LEU A 1 198 ? 6.393 19.235 -20.016 1.00 40.13 220 LEU A N 1
ATOM 1481 C CA . LEU A 1 198 ? 6.426 20.503 -20.731 1.00 40.54 220 LEU A CA 1
ATOM 1482 C C . LEU A 1 198 ? 7.415 21.453 -20.067 1.00 39.46 220 LEU A C 1
ATOM 1483 O O . LEU A 1 198 ? 8.321 21.974 -20.717 1.00 39.39 220 LEU A O 1
ATOM 1488 N N . ARG A 1 199 ? 7.239 21.674 -18.767 1.00 38.38 221 ARG A N 1
ATOM 1489 C CA . ARG A 1 199 ? 8.122 22.570 -18.031 1.00 36.60 221 ARG A CA 1
ATOM 1490 C C . ARG A 1 199 ? 9.573 22.135 -18.168 1.00 36.22 221 ARG A C 1
ATOM 1491 O O . ARG A 1 199 ? 10.484 22.964 -18.160 1.00 34.33 221 ARG A O 1
ATOM 1499 N N . GLU A 1 200 ? 9.784 20.828 -18.281 1.00 36.89 222 GLU A N 1
ATOM 1500 C CA . GLU A 1 200 ? 11.131 20.290 -18.399 1.00 38.49 222 GLU A CA 1
ATOM 1501 C C . GLU A 1 200 ? 11.800 20.704 -19.702 1.00 37.22 222 GLU A C 1
ATOM 1502 O O . GLU A 1 200 ? 12.977 21.067 -19.714 1.00 38.44 222 GLU A O 1
ATOM 1508 N N . VAL A 1 201 ? 11.054 20.657 -20.797 1.00 36.81 223 VAL A N 1
ATOM 1509 C CA . VAL A 1 201 ? 11.614 21.027 -22.092 1.00 36.06 223 VAL A CA 1
ATOM 1510 C C . VAL A 1 201 ? 11.830 22.531 -22.196 1.00 35.69 223 VAL A C 1
ATOM 1511 O O . VAL A 1 201 ? 12.904 22.984 -22.600 1.00 36.18 223 VAL A O 1
ATOM 1515 N N . LEU A 1 202 ? 10.813 23.303 -21.824 1.00 35.38 224 LEU A N 1
ATOM 1516 C CA . LEU A 1 202 ? 10.904 24.757 -21.890 1.00 34.52 224 LEU A CA 1
ATOM 1517 C C . LEU A 1 202 ? 12.049 25.311 -21.053 1.00 35.01 224 LEU A C 1
ATOM 1518 O O . LEU A 1 202 ? 12.707 26.271 -21.459 1.00 34.46 224 LEU A O 1
ATOM 1523 N N . ASN A 1 203 ? 12.290 24.717 -19.887 1.00 35.21 225 ASN A N 1
ATOM 1524 C CA . ASN A 1 203 ? 13.382 25.182 -19.038 1.00 36.29 225 ASN A CA 1
ATOM 1525 C C . ASN A 1 203 ? 14.739 24.809 -19.624 1.00 36.40 225 ASN A C 1
ATOM 1526 O O . ASN A 1 203 ? 15.718 25.533 -19.443 1.00 37.46 225 ASN A O 1
ATOM 1531 N N . ALA A 1 204 ? 14.794 23.680 -20.325 1.00 37.33 226 ALA A N 1
ATOM 1532 C CA . ALA A 1 204 ? 16.035 23.233 -20.956 1.00 38.05 226 ALA A CA 1
ATOM 1533 C C . ALA A 1 204 ? 16.274 24.015 -22.254 1.00 38.18 226 ALA A C 1
ATOM 1534 O O . ALA A 1 204 ? 17.410 24.359 -22.587 1.00 38.91 226 ALA A O 1
ATOM 1536 N N . VAL A 1 205 ? 15.193 24.299 -22.975 1.00 36.86 227 VAL A N 1
ATOM 1537 C CA . VAL A 1 205 ? 15.265 25.036 -24.234 1.00 36.42 227 VAL A CA 1
ATOM 1538 C C . VAL A 1 205 ? 14.368 26.261 -24.142 1.00 35.65 227 VAL A C 1
ATOM 1539 O O . VAL A 1 205 ? 13.301 26.315 -24.755 1.00 36.81 227 VAL A O 1
ATOM 1543 N N . PRO A 1 206 ? 14.795 27.269 -23.373 1.00 35.22 228 PRO A N 1
ATOM 1544 C CA . PRO A 1 206 ? 14.005 28.492 -23.208 1.00 36.01 228 PRO A CA 1
ATOM 1545 C C . PRO A 1 206 ? 13.517 29.172 -24.493 1.00 36.26 228 PRO A C 1
ATOM 1546 O O . PRO A 1 206 ? 12.469 29.824 -24.483 1.00 35.48 228 PRO A O 1
ATOM 1550 N N . VAL A 1 207 ? 14.245 29.017 -25.600 1.00 36.85 229 VAL A N 1
ATOM 1551 C CA . VAL A 1 207 ? 13.814 29.658 -26.846 1.00 37.24 229 VAL A CA 1
ATOM 1552 C C . VAL A 1 207 ? 12.429 29.200 -27.267 1.00 35.95 229 VAL A C 1
ATOM 1553 O O . VAL A 1 207 ? 11.717 29.934 -27.943 1.00 36.74 229 VAL A O 1
ATOM 1557 N N . LEU A 1 208 ? 12.038 27.996 -26.864 1.00 35.96 230 LEU A N 1
ATOM 1558 C CA . LEU A 1 208 ? 10.712 27.498 -27.215 1.00 37.10 230 LEU A CA 1
ATOM 1559 C C . LEU A 1 208 ? 9.615 28.362 -26.608 1.00 36.83 230 LEU A C 1
ATOM 1560 O O . LEU A 1 208 ? 8.446 28.224 -26.955 1.00 36.05 230 LEU A O 1
ATOM 1565 N N . LEU A 1 209 ? 9.994 29.249 -25.693 1.00 38.86 231 LEU A N 1
ATOM 1566 C CA . LEU A 1 209 ? 9.027 30.139 -25.059 1.00 40.66 231 LEU A CA 1
ATOM 1567 C C . LEU A 1 209 ? 8.515 31.190 -26.045 1.00 41.99 231 LEU A C 1
ATOM 1568 O O . LEU A 1 209 ? 7.506 31.842 -25.787 1.00 41.11 231 LEU A O 1
ATOM 1573 N N . HIS A 1 210 ? 9.207 31.351 -27.172 1.00 44.36 232 HIS A N 1
ATOM 1574 C CA . HIS A 1 210 ? 8.788 32.319 -28.185 1.00 46.80 232 HIS A CA 1
ATOM 1575 C C . HIS A 1 210 ? 7.516 31.859 -28.889 1.00 47.97 232 HIS A C 1
ATOM 1576 O O . HIS A 1 210 ? 6.896 32.626 -29.623 1.00 49.36 232 HIS A O 1
ATOM 1583 N N . ILE A 1 211 ? 7.137 30.604 -28.674 1.00 48.54 233 ILE A N 1
ATOM 1584 C CA . ILE A 1 211 ? 5.922 30.065 -29.273 1.00 49.51 233 ILE A CA 1
ATOM 1585 C C . ILE A 1 211 ? 4.770 30.292 -28.289 1.00 51.04 233 ILE A C 1
ATOM 1586 O O . ILE A 1 211 ? 4.669 29.603 -27.275 1.00 52.04 233 ILE A O 1
ATOM 1591 N N . PRO A 1 212 ? 3.884 31.258 -28.585 1.00 52.05 234 PRO A N 1
ATOM 1592 C CA . PRO A 1 212 ? 2.729 31.610 -27.749 1.00 51.68 234 PRO A CA 1
ATOM 1593 C C . PRO A 1 212 ? 1.955 30.440 -27.142 1.00 51.52 234 PRO A C 1
ATOM 1594 O O . PRO A 1 212 ? 1.616 30.465 -25.961 1.00 51.79 234 PRO A O 1
ATOM 1598 N N . ALA A 1 213 ? 1.674 29.424 -27.953 1.00 50.94 235 ALA A N 1
ATOM 1599 C CA . ALA A 1 213 ? 0.927 28.257 -27.496 1.00 50.49 235 ALA A CA 1
ATOM 1600 C C . ALA A 1 213 ? 1.555 27.580 -26.282 1.00 50.57 235 ALA A C 1
ATOM 1601 O O . ALA A 1 213 ? 0.845 27.116 -25.391 1.00 51.98 235 ALA A O 1
ATOM 1603 N N . LEU A 1 214 ? 2.883 27.519 -26.251 1.00 49.07 236 LEU A N 1
ATOM 1604 C CA . LEU A 1 214 ? 3.591 26.884 -25.144 1.00 47.49 236 LEU A CA 1
ATOM 1605 C C . LEU A 1 214 ? 3.805 27.820 -23.956 1.00 47.23 236 LEU A C 1
ATOM 1606 O O . LEU A 1 214 ? 3.563 27.441 -22.809 1.00 46.99 236 LEU A O 1
ATOM 1611 N N . ALA A 1 215 ? 4.261 29.037 -24.232 1.00 46.28 237 ALA A N 1
ATOM 1612 C CA . ALA A 1 215 ? 4.510 30.013 -23.177 1.00 46.30 237 ALA A CA 1
ATOM 1613 C C . ALA A 1 215 ? 3.239 30.268 -22.378 1.00 46.04 237 ALA A C 1
ATOM 1614 O O . ALA A 1 215 ? 3.277 30.372 -21.154 1.00 46.37 237 ALA A O 1
ATOM 1616 N N . GLY A 1 216 ? 2.114 30.358 -23.080 1.00 46.10 238 GLY A N 1
ATOM 1617 C CA . GLY A 1 216 ? 0.846 30.605 -22.420 1.00 45.12 238 GLY A CA 1
ATOM 1618 C C . GLY A 1 216 ? 0.191 29.376 -21.812 1.00 44.31 238 GLY A C 1
ATOM 1619 O O . GLY A 1 216 ? -0.896 29.474 -21.242 1.00 46.03 238 GLY A O 1
ATOM 1620 N N . LYS A 1 217 ? 0.840 28.220 -21.915 1.00 42.87 239 LYS A N 1
ATOM 1621 C CA . LYS A 1 217 ? 0.268 26.997 -21.363 1.00 40.95 239 LYS A CA 1
ATOM 1622 C C . LYS A 1 217 ? 0.981 26.484 -20.116 1.00 38.66 239 LYS A C 1
ATOM 1623 O O . LYS A 1 217 ? 0.332 25.996 -19.189 1.00 38.40 239 LYS A O 1
ATOM 1629 N N . VAL A 1 218 ? 2.308 26.593 -20.091 1.00 36.54 240 VAL A N 1
ATOM 1630 C CA . VAL A 1 218 ? 3.090 26.100 -18.956 1.00 36.14 240 VAL A CA 1
ATOM 1631 C C . VAL A 1 218 ? 2.654 26.592 -17.589 1.00 34.61 240 VAL A C 1
ATOM 1632 O O . VAL A 1 218 ? 2.595 25.809 -16.640 1.00 35.49 240 VAL A O 1
ATOM 1636 N N . LEU A 1 219 ? 2.363 27.884 -17.489 1.00 32.20 241 LEU A N 1
ATOM 1637 C CA . LEU A 1 219 ? 1.984 28.471 -16.211 1.00 31.61 241 LEU A CA 1
ATOM 1638 C C . LEU A 1 219 ? 0.681 29.261 -16.259 1.00 31.01 241 LEU A C 1
ATOM 1639 O O . LEU A 1 219 ? 0.558 30.300 -15.612 1.00 31.85 241 LEU A O 1
ATOM 1644 N N . ARG A 1 220 ? -0.294 28.766 -17.014 1.00 30.79 242 ARG A N 1
ATOM 1645 C CA . ARG A 1 220 ? -1.576 29.451 -17.128 1.00 31.46 242 ARG A CA 1
ATOM 1646 C C . ARG A 1 220 ? -2.302 29.585 -15.787 1.00 30.09 242 ARG A C 1
ATOM 1647 O O . ARG A 1 220 ? -2.931 30.603 -15.519 1.00 29.27 242 ARG A O 1
ATOM 1655 N N . PHE A 1 221 ? -2.232 28.561 -14.948 1.00 28.10 243 PHE A N 1
ATOM 1656 C CA . PHE A 1 221 ? -2.901 28.649 -13.658 1.00 29.96 243 PHE A CA 1
ATOM 1657 C C . PHE A 1 221 ? -2.117 29.541 -12.701 1.00 28.26 243 PHE A C 1
ATOM 1658 O O . PHE A 1 221 ? -2.699 30.346 -11.983 1.00 27.44 243 PHE A O 1
ATOM 1666 N N . GLN A 1 222 ? -0.796 29.410 -12.701 1.00 27.28 244 GLN A N 1
ATOM 1667 C CA . GLN A 1 222 ? 0.019 30.245 -11.842 1.00 26.79 244 GLN A CA 1
ATOM 1668 C C . GLN A 1 222 ? -0.065 31.714 -12.259 1.00 27.48 244 GLN A C 1
ATOM 1669 O O . GLN A 1 222 ? 0.022 32.603 -11.415 1.00 27.56 244 GLN A O 1
ATOM 1675 N N . LYS A 1 223 ? -0.244 31.978 -13.554 1.00 27.85 245 LYS A N 1
ATOM 1676 C CA . LYS A 1 223 ? -0.367 33.357 -14.020 1.00 27.58 245 LYS A CA 1
ATOM 1677 C C . LYS A 1 223 ? -1.726 33.900 -13.593 1.00 25.95 245 LYS A C 1
ATOM 1678 O O . LYS A 1 223 ? -1.846 35.056 -13.191 1.00 25.03 245 LYS A O 1
ATOM 1684 N N . ALA A 1 224 ? -2.753 33.065 -13.701 1.00 23.10 246 ALA A N 1
ATOM 1685 C CA . ALA A 1 224 ? -4.094 33.475 -13.304 1.00 23.55 246 ALA A CA 1
ATOM 1686 C C . ALA A 1 224 ? -4.116 33.698 -11.792 1.00 22.55 246 ALA A C 1
ATOM 1687 O O . ALA A 1 224 ? -4.799 34.589 -11.295 1.00 23.41 246 ALA A O 1
ATOM 1689 N N . PHE A 1 225 ? -3.362 32.884 -11.067 1.00 22.04 247 PHE A N 1
ATOM 1690 C CA . PHE A 1 225 ? -3.279 33.012 -9.612 1.00 23.82 247 PHE A CA 1
ATOM 1691 C C . PHE A 1 225 ? -2.754 34.413 -9.288 1.00 24.50 247 PHE A C 1
ATOM 1692 O O . PHE A 1 225 ? -3.348 35.152 -8.498 1.00 27.29 247 PHE A O 1
ATOM 1700 N N . LEU A 1 226 ? -1.635 34.772 -9.913 1.00 23.01 248 LEU A N 1
ATOM 1701 C CA . LEU A 1 226 ? -1.019 36.076 -9.711 1.00 24.60 248 LEU A CA 1
ATOM 1702 C C . LEU A 1 226 ? -1.960 37.218 -10.103 1.00 25.80 248 LEU A C 1
ATOM 1703 O O . LEU A 1 226 ? -1.981 38.260 -9.453 1.00 25.66 248 LEU A O 1
ATOM 1708 N N . THR A 1 227 ? -2.738 37.013 -11.164 1.00 25.52 249 THR A N 1
ATOM 1709 C CA . THR A 1 227 ? -3.695 38.013 -11.617 1.00 25.92 249 THR A CA 1
ATOM 1710 C C . THR A 1 227 ? -4.784 38.248 -10.566 1.00 25.47 249 THR A C 1
ATOM 1711 O O . THR A 1 227 ? -5.189 39.382 -10.328 1.00 25.57 249 THR A O 1
ATOM 1715 N N . GLN A 1 228 ? -5.262 37.178 -9.941 1.00 26.10 250 GLN A N 1
ATOM 1716 C CA . GLN A 1 228 ? -6.285 37.310 -8.904 1.00 26.14 250 GLN A CA 1
ATOM 1717 C C . GLN A 1 228 ? -5.647 38.043 -7.735 1.00 24.32 250 GLN A C 1
ATOM 1718 O O . GLN A 1 228 ? -6.282 38.843 -7.060 1.00 23.94 250 GLN A O 1
ATOM 1724 N N . LEU A 1 229 ? -4.378 37.739 -7.494 1.00 24.25 251 LEU A N 1
ATOM 1725 C CA . LEU A 1 229 ? -3.635 38.356 -6.409 1.00 25.20 251 LEU A CA 1
ATOM 1726 C C . LEU A 1 229 ? -3.482 39.858 -6.643 1.00 25.42 251 LEU A C 1
ATOM 1727 O O . LEU A 1 229 ? -3.621 40.654 -5.707 1.00 21.20 251 LEU A O 1
ATOM 1732 N N . ASP A 1 230 ? -3.191 40.243 -7.888 1.00 23.25 252 ASP A N 1
ATOM 1733 C CA . ASP A 1 230 ? -3.025 41.660 -8.219 1.00 24.47 252 ASP A CA 1
ATOM 1734 C C . ASP A 1 230 ? -4.279 42.435 -7.862 1.00 23.89 252 ASP A C 1
ATOM 1735 O O . ASP A 1 230 ? -4.210 43.551 -7.361 1.00 24.75 252 ASP A O 1
ATOM 1740 N N . GLU A 1 231 ? -5.436 41.838 -8.126 1.00 26.77 253 GLU A N 1
ATOM 1741 C CA . GLU A 1 231 ? -6.697 42.506 -7.829 1.00 28.45 253 GLU A CA 1
ATOM 1742 C C . GLU A 1 231 ? -6.792 42.786 -6.328 1.00 27.68 253 GLU A C 1
ATOM 1743 O O . GLU A 1 231 ? -7.200 43.870 -5.907 1.00 27.31 253 GLU A O 1
ATOM 1749 N N . LEU A 1 232 ? -6.405 41.808 -5.516 1.00 26.86 254 LEU A N 1
ATOM 1750 C CA . LEU A 1 232 ? -6.461 41.975 -4.071 1.00 25.63 254 LEU A CA 1
ATOM 1751 C C . LEU A 1 232 ? -5.414 42.964 -3.571 1.00 24.42 254 LEU A C 1
ATOM 1752 O O . LEU A 1 232 ? -5.685 43.756 -2.668 1.00 25.33 254 LEU A O 1
ATOM 1757 N N . LEU A 1 233 ? -4.222 42.941 -4.162 1.00 23.39 255 LEU A N 1
ATOM 1758 C CA . LEU A 1 233 ? -3.171 43.858 -3.735 1.00 22.62 255 LEU A CA 1
ATOM 1759 C C . LEU A 1 233 ? -3.528 45.293 -4.097 1.00 22.69 255 LEU A C 1
ATOM 1760 O O . LEU A 1 233 ? -3.228 46.218 -3.344 1.00 22.24 255 LEU A O 1
ATOM 1765 N N . THR A 1 234 ? -4.170 45.481 -5.248 1.00 22.60 256 THR A N 1
ATOM 1766 C CA . THR A 1 234 ? -4.566 46.820 -5.663 1.00 23.97 256 THR A CA 1
ATOM 1767 C C . THR A 1 234 ? -5.585 47.399 -4.692 1.00 24.94 256 THR A C 1
ATOM 1768 O O . THR A 1 234 ? -5.539 48.585 -4.380 1.00 23.87 256 THR A O 1
ATOM 1772 N N . GLU A 1 235 ? -6.504 46.561 -4.216 1.00 24.94 257 GLU A N 1
ATOM 1773 C CA . GLU A 1 235 ? -7.506 47.010 -3.255 1.00 26.09 257 GLU A CA 1
ATOM 1774 C C . GLU A 1 235 ? -6.834 47.355 -1.928 1.00 23.41 257 GLU A C 1
ATOM 1775 O O . GLU A 1 235 ? -7.186 48.335 -1.277 1.00 25.32 257 GLU A O 1
ATOM 1781 N N . HIS A 1 236 ? -5.877 46.533 -1.522 1.00 22.08 258 HIS A N 1
ATOM 1782 C CA . HIS A 1 236 ? -5.166 46.761 -0.267 1.00 22.08 258 HIS A CA 1
ATOM 1783 C C . HIS A 1 236 ? -4.387 48.061 -0.329 1.00 22.67 258 HIS A C 1
ATOM 1784 O O . HIS A 1 236 ? -4.299 48.782 0.649 1.00 22.47 258 HIS A O 1
ATOM 1791 N N . ARG A 1 237 ? -3.807 48.335 -1.492 1.00 24.91 259 ARG A N 1
ATOM 1792 C CA . ARG A 1 237 ? -3.010 49.535 -1.707 1.00 26.34 259 ARG A CA 1
ATOM 1793 C C . ARG A 1 237 ? -3.875 50.757 -1.476 1.00 24.69 259 ARG A C 1
ATOM 1794 O O . ARG A 1 237 ? -3.406 51.786 -0.999 1.00 25.29 259 ARG A O 1
ATOM 1802 N N . MET A 1 238 ? -5.153 50.636 -1.811 1.00 24.50 260 MET A N 1
ATOM 1803 C CA . MET A 1 238 ? -6.081 51.734 -1.626 1.00 22.54 260 MET A CA 1
ATOM 1804 C C . MET A 1 238 ? -6.427 51.939 -0.148 1.00 21.39 260 MET A C 1
ATOM 1805 O O . MET A 1 238 ? -6.621 53.070 0.299 1.00 22.79 260 MET A O 1
ATOM 1810 N N . THR A 1 239 ? -6.480 50.859 0.620 1.00 19.70 261 THR A N 1
ATOM 1811 C CA . THR A 1 239 ? -6.857 50.984 2.024 1.00 20.27 261 THR A CA 1
ATOM 1812 C C . THR A 1 239 ? -5.700 51.223 2.995 1.00 20.76 261 THR A C 1
ATOM 1813 O O . THR A 1 239 ? -5.921 51.566 4.150 1.00 19.70 261 THR A O 1
ATOM 1817 N N . TRP A 1 240 ? -4.474 51.049 2.521 1.00 20.26 262 TRP A N 1
ATOM 1818 C CA . TRP A 1 240 ? -3.287 51.242 3.349 1.00 21.69 262 TRP A CA 1
ATOM 1819 C C . TRP A 1 240 ? -3.182 52.658 3.904 1.00 23.97 262 TRP A C 1
ATOM 1820 O O . TRP A 1 240 ? -3.336 53.630 3.167 1.00 23.06 262 TRP A O 1
ATOM 1831 N N . ASP A 1 241 ? -2.924 52.761 5.204 1.00 24.23 263 ASP A N 1
ATOM 1832 C CA . ASP A 1 241 ? -2.744 54.049 5.854 1.00 26.48 263 ASP A CA 1
ATOM 1833 C C . ASP A 1 241 ? -1.254 54.161 6.197 1.00 26.58 263 ASP A C 1
ATOM 1834 O O . ASP A 1 241 ? -0.818 53.688 7.242 1.00 24.86 263 ASP A O 1
ATOM 1839 N N . PRO A 1 242 ? -0.462 54.801 5.317 1.00 28.08 264 PRO A N 1
ATOM 1840 C CA . PRO A 1 242 ? 0.982 54.979 5.505 1.00 29.89 264 PRO A CA 1
ATOM 1841 C C . PRO A 1 242 ? 1.378 55.750 6.761 1.00 30.42 264 PRO A C 1
ATOM 1842 O O . PRO A 1 242 ? 2.524 55.672 7.195 1.00 31.72 264 PRO A O 1
ATOM 1846 N N . ALA A 1 243 ? 0.435 56.487 7.341 1.00 30.77 265 ALA A N 1
ATOM 1847 C CA . ALA A 1 243 ? 0.719 57.282 8.533 1.00 30.90 265 ALA A CA 1
ATOM 1848 C C . ALA A 1 243 ? 0.741 56.447 9.799 1.00 31.39 265 ALA A C 1
ATOM 1849 O O . ALA A 1 243 ? 1.183 56.909 10.844 1.00 32.33 265 ALA A O 1
ATOM 1851 N N . GLN A 1 244 ? 0.242 55.222 9.712 1.00 31.02 266 GLN A N 1
ATOM 1852 C CA . GLN A 1 244 ? 0.243 54.332 10.861 1.00 30.75 266 GLN A CA 1
ATOM 1853 C C . GLN A 1 244 ? 1.297 53.265 10.600 1.00 29.75 266 GLN A C 1
ATOM 1854 O O . GLN A 1 244 ? 1.663 53.020 9.451 1.00 28.25 266 GLN A O 1
ATOM 1860 N N . PRO A 1 245 ? 1.814 52.632 11.662 1.00 28.74 267 PRO A N 1
ATOM 1861 C CA . PRO A 1 245 ? 2.827 51.590 11.467 1.00 29.50 267 PRO A CA 1
ATOM 1862 C C . PRO A 1 245 ? 2.227 50.468 10.619 1.00 29.09 267 PRO A C 1
ATOM 1863 O O . PRO A 1 245 ? 1.023 50.228 10.671 1.00 29.48 267 PRO A O 1
ATOM 1867 N N . PRO A 1 246 ? 3.056 49.776 9.823 1.00 28.89 268 PRO A N 1
ATOM 1868 C CA . PRO A 1 246 ? 2.581 48.679 8.977 1.00 27.02 268 PRO A CA 1
ATOM 1869 C C . PRO A 1 246 ? 1.773 47.686 9.804 1.00 27.94 268 PRO A C 1
ATOM 1870 O O . PRO A 1 246 ? 2.201 47.268 10.869 1.00 28.45 268 PRO A O 1
ATOM 1874 N N . ARG A 1 247 ? 0.605 47.309 9.306 1.00 25.82 269 ARG A N 1
ATOM 1875 C CA . ARG A 1 247 ? -0.270 46.387 10.018 1.00 26.28 269 ARG A CA 1
ATOM 1876 C C . ARG A 1 247 ? -0.088 44.945 9.543 1.00 24.57 269 ARG A C 1
ATOM 1877 O O . ARG A 1 247 ? -0.482 43.996 10.222 1.00 21.07 269 ARG A O 1
ATOM 1885 N N . ASP A 1 248 ? 0.497 44.795 8.362 1.00 20.73 270 ASP A N 1
ATOM 1886 C CA . ASP A 1 248 ? 0.708 43.484 7.774 1.00 19.59 270 ASP A CA 1
ATOM 1887 C C . ASP A 1 248 ? 1.939 43.526 6.871 1.00 18.23 270 ASP A C 1
ATOM 1888 O O . ASP A 1 248 ? 2.525 44.587 6.664 1.00 18.36 270 ASP A O 1
ATOM 1893 N N . LEU A 1 2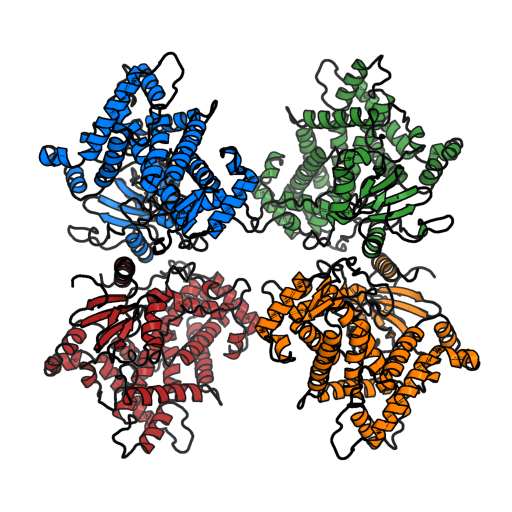49 ? 2.315 42.373 6.330 1.00 17.31 271 LEU A N 1
ATOM 1894 C CA . LEU A 1 249 ? 3.511 42.266 5.506 1.00 17.67 271 LEU A CA 1
ATOM 1895 C C . LEU A 1 249 ? 3.500 43.094 4.226 1.00 17.30 271 LEU A C 1
ATOM 1896 O O . LEU A 1 249 ? 4.528 43.646 3.843 1.00 17.94 271 LEU A O 1
ATOM 1901 N N . THR A 1 250 ? 2.353 43.196 3.566 1.00 18.35 272 THR A N 1
ATOM 1902 C CA . THR A 1 250 ? 2.283 43.987 2.341 1.00 19.22 272 THR A CA 1
ATOM 1903 C C . THR A 1 250 ? 2.490 45.479 2.647 1.00 18.37 272 THR A C 1
ATOM 1904 O O . THR A 1 250 ? 3.107 46.196 1.860 1.00 14.80 272 THR A O 1
ATOM 1908 N N . GLU A 1 251 ? 2.002 45.945 3.793 1.00 17.34 273 GLU A N 1
ATOM 1909 C CA . GLU A 1 251 ? 2.175 47.355 4.141 1.00 17.54 273 GLU A CA 1
ATOM 1910 C C . GLU A 1 251 ? 3.647 47.624 4.452 1.00 17.74 273 GLU A C 1
ATOM 1911 O O . GLU A 1 251 ? 4.182 48.666 4.099 1.00 17.97 273 GLU A O 1
ATOM 1917 N N . ALA A 1 252 ? 4.309 46.666 5.087 1.00 17.41 274 ALA A N 1
ATOM 1918 C CA . ALA A 1 252 ? 5.718 46.831 5.403 1.00 16.03 274 ALA A CA 1
ATOM 1919 C C . ALA A 1 252 ? 6.506 46.866 4.091 1.00 15.67 274 ALA A C 1
ATOM 1920 O O . ALA A 1 252 ? 7.443 47.645 3.951 1.00 17.76 274 ALA A O 1
ATOM 1922 N N . PHE A 1 253 ? 6.116 46.031 3.132 1.00 15.14 275 PHE A N 1
ATOM 1923 C CA . PHE A 1 253 ? 6.794 45.990 1.832 1.00 16.58 275 PHE A CA 1
ATOM 1924 C C . PHE A 1 253 ? 6.580 47.316 1.087 1.00 18.65 275 PHE A C 1
ATOM 1925 O O . PHE A 1 253 ? 7.532 47.891 0.539 1.00 18.24 275 PHE A O 1
ATOM 1933 N N . LEU A 1 254 ? 5.336 47.799 1.085 1.00 16.94 276 LEU A N 1
ATOM 1934 C CA . LEU A 1 254 ? 4.995 49.052 0.409 1.00 18.78 276 LEU A CA 1
ATOM 1935 C C . LEU A 1 254 ? 5.799 50.216 0.988 1.00 17.34 276 LEU A C 1
ATOM 1936 O O . LEU A 1 254 ? 6.316 51.044 0.246 1.00 16.46 276 LEU A O 1
ATOM 1941 N N . ALA A 1 255 ? 5.890 50.264 2.314 1.00 15.61 277 ALA A N 1
ATOM 1942 C CA . ALA A 1 255 ? 6.647 51.293 3.013 1.00 18.64 277 ALA A CA 1
ATOM 1943 C C . ALA A 1 255 ? 8.120 51.220 2.585 1.00 19.74 277 ALA A C 1
ATOM 1944 O O . ALA A 1 255 ? 8.761 52.252 2.385 1.00 19.47 277 ALA A O 1
ATOM 1946 N N . GLU A 1 256 ? 8.657 50.006 2.461 1.00 18.12 278 GLU A N 1
ATOM 1947 C CA . GLU A 1 256 ? 10.045 49.829 2.022 1.00 20.73 278 GLU A CA 1
ATOM 1948 C C . GLU A 1 256 ? 10.178 50.200 0.545 1.00 20.59 278 GLU A C 1
ATOM 1949 O O . GLU A 1 256 ? 11.214 50.703 0.106 1.00 20.55 278 GLU A O 1
ATOM 1955 N N . MET A 1 257 ? 9.116 49.956 -0.215 1.00 19.43 279 MET A N 1
ATOM 1956 C CA . MET A 1 257 ? 9.097 50.294 -1.631 1.00 20.69 279 MET A CA 1
ATOM 1957 C C . MET A 1 257 ? 9.225 51.804 -1.801 1.00 21.82 279 MET A C 1
ATOM 1958 O O . MET A 1 257 ? 9.925 52.283 -2.693 1.00 20.99 279 MET A O 1
ATOM 1963 N N . GLU A 1 258 ? 8.542 52.546 -0.935 1.00 20.51 280 GLU A N 1
ATOM 1964 C CA . GLU A 1 258 ? 8.575 54.007 -0.971 1.00 24.44 280 GLU A CA 1
ATOM 1965 C C . GLU A 1 258 ? 9.998 54.522 -0.665 1.00 24.43 280 GLU A C 1
ATOM 1966 O O . GLU A 1 258 ? 10.496 55.423 -1.329 1.00 23.72 280 GLU A O 1
ATOM 1972 N N . LYS A 1 259 ? 10.646 53.941 0.340 1.00 24.57 281 LYS A N 1
ATOM 1973 C CA . LYS A 1 259 ? 12.005 54.338 0.710 1.00 25.33 281 LYS A CA 1
ATOM 1974 C C . LYS A 1 259 ? 13.003 54.002 -0.393 1.00 24.21 281 LYS A C 1
ATOM 1975 O O . LYS A 1 259 ? 14.034 54.656 -0.532 1.00 26.58 281 LYS A O 1
ATOM 1981 N N . ALA A 1 260 ? 12.686 52.989 -1.187 1.00 23.19 282 ALA A N 1
ATOM 1982 C CA . ALA A 1 260 ? 13.569 52.546 -2.254 1.00 22.62 282 ALA A CA 1
ATOM 1983 C C . ALA A 1 260 ? 13.374 53.233 -3.599 1.00 23.32 282 ALA A C 1
ATOM 1984 O O . ALA A 1 260 ? 14.082 52.913 -4.552 1.00 24.07 282 ALA A O 1
ATOM 1986 N N . LYS A 1 261 ? 12.432 54.168 -3.693 1.00 24.57 283 LYS A N 1
ATOM 1987 C CA . LYS A 1 261 ? 12.205 54.864 -4.960 1.00 24.21 283 LYS A CA 1
ATOM 1988 C C . LYS A 1 261 ? 13.478 55.579 -5.382 1.00 23.16 283 LYS A C 1
ATOM 1989 O O . LYS A 1 261 ? 13.959 56.463 -4.683 1.00 23.32 283 LYS A O 1
ATOM 1995 N N . GLY A 1 262 ? 14.016 55.190 -6.534 1.00 24.01 284 GLY A N 1
ATOM 1996 C CA . GLY A 1 262 ? 15.247 55.784 -7.030 1.00 21.26 284 GLY A CA 1
ATOM 1997 C C . GLY A 1 262 ? 16.433 54.842 -6.889 1.00 20.75 284 GLY A C 1
ATOM 1998 O O . GLY A 1 262 ? 17.535 55.142 -7.359 1.00 20.39 284 GLY A O 1
ATOM 1999 N N . ASN A 1 263 ? 16.209 53.695 -6.247 1.00 18.96 285 ASN A N 1
ATOM 2000 C CA . ASN A 1 263 ? 17.264 52.712 -6.041 1.00 17.93 285 ASN A CA 1
ATOM 2001 C C . ASN A 1 263 ? 17.042 51.483 -6.921 1.00 19.92 285 ASN A C 1
ATOM 2002 O O . ASN A 1 263 ? 16.272 50.584 -6.576 1.00 18.93 285 ASN A O 1
ATOM 2007 N N . PRO A 1 264 ? 17.726 51.422 -8.070 1.00 20.52 286 PRO A N 1
ATOM 2008 C CA . PRO A 1 264 ? 17.562 50.274 -8.965 1.00 20.72 286 PRO A CA 1
ATOM 2009 C C . PRO A 1 264 ? 18.112 48.952 -8.416 1.00 22.41 286 PRO A C 1
ATOM 2010 O O . PRO A 1 264 ? 17.924 47.906 -9.022 1.00 23.23 286 PRO A O 1
ATOM 2014 N N . GLU A 1 265 ? 18.778 48.995 -7.266 1.00 23.01 287 GLU A N 1
ATOM 2015 C CA . GLU A 1 265 ? 19.330 47.778 -6.670 1.00 22.52 287 GLU A CA 1
ATOM 2016 C C . GLU A 1 265 ? 18.348 47.097 -5.720 1.00 21.79 287 GLU A C 1
ATOM 2017 O O . GLU A 1 265 ? 18.535 45.933 -5.338 1.00 17.39 287 GLU A O 1
ATOM 2023 N N . SER A 1 266 ? 17.308 47.826 -5.336 1.00 19.69 288 SER A N 1
ATOM 2024 C CA . SER A 1 266 ? 16.331 47.298 -4.392 1.00 20.59 288 SER A CA 1
ATOM 2025 C C . SER A 1 266 ? 15.493 46.158 -4.945 1.00 20.05 288 SER A C 1
ATOM 2026 O O . SER A 1 266 ? 15.197 46.115 -6.138 1.00 19.04 288 SER A O 1
ATOM 2029 N N . SER A 1 267 ? 15.117 45.233 -4.065 1.00 20.03 289 SER A N 1
ATOM 2030 C CA . SER A 1 267 ? 14.274 44.104 -4.458 1.00 19.65 289 SER A CA 1
ATOM 2031 C C . SER A 1 267 ? 12.836 44.492 -4.105 1.00 20.36 289 SER A C 1
ATOM 2032 O O . SER A 1 267 ? 11.904 43.727 -4.334 1.00 19.89 289 SER A O 1
ATOM 2035 N N . PHE A 1 268 ? 12.663 45.687 -3.539 1.00 19.61 290 PHE A N 1
ATOM 2036 C CA . PHE A 1 268 ? 11.327 46.164 -3.183 1.00 20.94 290 PHE A CA 1
ATOM 2037 C C . PHE A 1 268 ? 10.733 46.972 -4.336 1.00 22.65 290 PHE A C 1
ATOM 2038 O O . PHE A 1 268 ? 10.925 48.184 -4.428 1.00 21.53 290 PHE A O 1
ATOM 2046 N N . ASN A 1 269 ? 10.017 46.282 -5.217 1.00 23.09 291 ASN A N 1
ATOM 2047 C CA . ASN A 1 269 ? 9.380 46.901 -6.369 1.00 22.69 291 ASN A CA 1
ATOM 2048 C C . ASN A 1 269 ? 8.053 46.190 -6.645 1.00 25.52 291 ASN A C 1
ATOM 2049 O O . ASN A 1 269 ? 7.778 45.119 -6.086 1.00 24.31 291 ASN A O 1
ATOM 2054 N N . ASP A 1 270 ? 7.227 46.784 -7.500 1.00 24.93 292 ASP A N 1
ATOM 2055 C CA . ASP A 1 270 ? 5.926 46.206 -7.812 1.00 27.55 292 ASP A CA 1
ATOM 2056 C C . ASP A 1 270 ? 5.989 44.783 -8.363 1.00 26.19 292 ASP A C 1
ATOM 2057 O O . ASP A 1 270 ? 5.148 43.956 -8.026 1.00 25.57 292 ASP A O 1
ATOM 2062 N N . GLU A 1 271 ? 6.974 44.500 -9.212 1.00 25.62 293 GLU A N 1
ATOM 2063 C CA . GLU A 1 271 ? 7.105 43.166 -9.798 1.00 26.31 293 GLU A CA 1
ATOM 2064 C C . GLU A 1 271 ? 7.429 42.096 -8.756 1.00 24.58 293 GLU A C 1
ATOM 2065 O O . GLU A 1 271 ? 7.026 40.937 -8.900 1.00 24.65 293 GLU A O 1
ATOM 2071 N N . ASN A 1 272 ? 8.153 42.482 -7.711 1.00 21.96 294 ASN A N 1
ATOM 2072 C CA . ASN A 1 272 ? 8.536 41.529 -6.669 1.00 22.06 294 ASN A CA 1
ATOM 2073 C C . ASN A 1 272 ? 7.470 41.342 -5.590 1.00 19.14 294 ASN A C 1
ATOM 2074 O O . ASN A 1 272 ? 7.333 40.251 -5.045 1.00 19.57 294 ASN A O 1
ATOM 2079 N N . LEU A 1 273 ? 6.722 42.397 -5.279 1.00 18.55 295 LEU A N 1
ATOM 2080 C CA . LEU A 1 273 ? 5.676 42.305 -4.264 1.00 17.26 295 LEU A CA 1
ATOM 2081 C C . LEU A 1 273 ? 4.701 41.169 -4.566 1.00 17.58 295 LEU A C 1
ATOM 2082 O O . LEU A 1 273 ? 4.425 40.336 -3.701 1.00 13.89 295 LEU A O 1
ATOM 2087 N N . ARG A 1 274 ? 4.193 41.127 -5.798 1.00 17.10 296 ARG A N 1
ATOM 2088 C CA . ARG A 1 274 ? 3.229 40.099 -6.172 1.00 17.41 296 ARG A CA 1
ATOM 2089 C C . ARG A 1 274 ? 3.862 38.718 -6.123 1.00 16.73 296 ARG A C 1
ATOM 2090 O O . ARG A 1 274 ? 3.193 37.735 -5.807 1.00 15.36 296 ARG A O 1
ATOM 2098 N N . ILE A 1 275 ? 5.153 38.636 -6.425 1.00 15.35 297 ILE A N 1
ATOM 2099 C CA . ILE A 1 275 ? 5.820 37.358 -6.367 1.00 16.45 297 ILE A CA 1
ATOM 2100 C C . ILE A 1 275 ? 6.021 36.910 -4.909 1.00 16.44 297 ILE A C 1
ATOM 2101 O O . ILE A 1 275 ? 5.788 35.747 -4.575 1.00 17.28 297 ILE A O 1
ATOM 2106 N N . VAL A 1 276 ? 6.460 37.826 -4.053 1.00 14.11 298 VAL A N 1
ATOM 2107 C CA . VAL A 1 276 ? 6.686 37.496 -2.645 1.00 15.09 298 VAL A CA 1
ATOM 2108 C C . VAL A 1 276 ? 5.386 37.036 -1.976 1.00 15.68 298 VAL A C 1
ATOM 2109 O O . VAL A 1 276 ? 5.358 36.013 -1.295 1.00 17.87 298 VAL A O 1
ATOM 2113 N N . VAL A 1 277 ? 4.306 37.776 -2.181 1.00 15.30 299 VAL A N 1
ATOM 2114 C CA . VAL A 1 277 ? 3.028 37.401 -1.592 1.00 16.82 299 VAL A CA 1
ATOM 2115 C C . VAL A 1 277 ? 2.553 36.056 -2.147 1.00 17.73 299 VAL A C 1
ATOM 2116 O O . VAL A 1 277 ? 2.063 35.205 -1.398 1.00 18.49 299 VAL A O 1
ATOM 2120 N N . ALA A 1 278 ? 2.716 35.844 -3.451 1.00 16.21 300 ALA A N 1
ATOM 2121 C CA . ALA A 1 278 ? 2.313 34.573 -4.050 1.00 16.35 300 ALA A CA 1
ATOM 2122 C C . ALA A 1 278 ? 3.130 33.414 -3.457 1.00 17.37 300 ALA A C 1
ATOM 2123 O O . ALA A 1 278 ? 2.603 32.314 -3.247 1.00 18.98 300 ALA A O 1
ATOM 2125 N N . ASP A 1 279 ? 4.412 33.657 -3.194 1.00 16.41 301 ASP A N 1
ATOM 2126 C CA . ASP A 1 279 ? 5.289 32.643 -2.606 1.00 18.30 301 ASP A CA 1
ATOM 2127 C C . ASP A 1 279 ? 4.831 32.246 -1.191 1.00 19.87 301 ASP A C 1
ATOM 2128 O O . ASP A 1 279 ? 4.857 31.063 -0.824 1.00 18.72 301 ASP A O 1
ATOM 2133 N N . LEU A 1 280 ? 4.427 33.232 -0.393 1.00 18.17 302 LEU A N 1
ATOM 2134 C CA . LEU A 1 280 ? 3.981 32.945 0.968 1.00 19.75 302 LEU A CA 1
ATOM 2135 C C . LEU A 1 280 ? 2.691 32.123 0.937 1.00 21.24 302 LEU A C 1
ATOM 2136 O O . LEU A 1 280 ? 2.521 31.193 1.728 1.00 22.67 302 LEU A O 1
ATOM 2141 N N . PHE A 1 281 ? 1.797 32.455 0.007 1.00 22.12 303 PHE A N 1
ATOM 2142 C CA . PHE A 1 281 ? 0.540 31.730 -0.145 1.00 24.40 303 PHE A CA 1
ATOM 2143 C C . PHE A 1 281 ? 0.829 30.296 -0.596 1.00 24.47 303 PHE A C 1
ATOM 2144 O O . PHE A 1 281 ? 0.345 29.343 -0.001 1.00 23.41 303 PHE A O 1
ATOM 2152 N N . SER A 1 282 ? 1.618 30.166 -1.659 1.00 24.70 304 SER A N 1
ATOM 2153 C CA . SER A 1 282 ? 1.984 28.876 -2.227 1.00 23.69 304 SER A CA 1
ATOM 2154 C C . SER A 1 282 ? 2.715 27.939 -1.268 1.00 25.22 304 SER A C 1
ATOM 2155 O O . SER A 1 282 ? 2.355 26.765 -1.130 1.00 25.03 304 SER A O 1
ATOM 2158 N N . ALA A 1 283 ? 3.753 28.452 -0.618 1.00 24.55 305 ALA A N 1
ATOM 2159 C CA . ALA A 1 283 ? 4.548 27.642 0.302 1.00 23.58 305 ALA A CA 1
ATOM 2160 C C . ALA A 1 283 ? 3.879 27.382 1.645 1.00 23.54 305 ALA A C 1
ATOM 2161 O O . ALA A 1 283 ? 4.168 26.378 2.294 1.00 24.99 305 ALA A O 1
ATOM 2163 N N . GLY A 1 284 ? 2.983 28.275 2.053 1.00 22.82 306 GLY A N 1
ATOM 2164 C CA . GLY A 1 284 ? 2.335 28.139 3.345 1.00 21.80 306 GLY A CA 1
ATOM 2165 C C . GLY A 1 284 ? 0.935 27.572 3.438 1.00 23.74 306 GLY A C 1
ATOM 2166 O O . GLY A 1 284 ? 0.478 27.206 4.530 1.00 20.88 306 GLY A O 1
ATOM 2167 N N . MET A 1 285 ? 0.240 27.489 2.313 1.00 21.32 307 MET A N 1
ATOM 2168 C CA . MET A 1 285 ? -1.111 26.959 2.331 1.00 24.50 307 MET A CA 1
ATOM 2169 C C . MET A 1 285 ? -1.162 25.423 2.268 1.00 22.80 307 MET A C 1
ATOM 2170 O O . MET A 1 285 ? -1.454 24.771 3.273 1.00 21.06 307 MET A O 1
ATOM 2175 N N . VAL A 1 286 ? -0.848 24.846 1.113 1.00 21.55 308 VAL A N 1
ATOM 2176 C CA . VAL A 1 286 ? -0.912 23.401 0.944 1.00 21.30 308 VAL A CA 1
ATOM 2177 C C . VAL A 1 286 ? -0.154 22.609 2.013 1.00 20.38 308 VAL A C 1
ATOM 2178 O O . VAL A 1 286 ? -0.609 21.563 2.456 1.00 21.73 308 VAL A O 1
ATOM 2182 N N . THR A 1 287 ? 0.996 23.109 2.432 1.00 19.73 309 THR A N 1
ATOM 2183 C CA . THR A 1 287 ? 1.788 22.431 3.450 1.00 19.32 309 THR A CA 1
ATOM 2184 C C . THR A 1 287 ? 1.048 22.333 4.787 1.00 17.45 309 THR A C 1
ATOM 2185 O O . THR A 1 287 ? 0.784 21.244 5.283 1.00 17.41 309 THR A O 1
ATOM 2189 N N . THR A 1 288 ? 0.712 23.480 5.358 1.00 17.38 310 THR A N 1
ATOM 2190 C CA . THR A 1 288 ? 0.019 23.533 6.641 1.00 17.94 310 THR A CA 1
ATOM 2191 C C . THR A 1 288 ? -1.341 22.828 6.573 1.00 19.23 310 THR A C 1
ATOM 2192 O O . THR A 1 288 ? -1.721 22.103 7.487 1.00 17.63 310 THR A O 1
ATOM 2196 N N . SER A 1 289 ? -2.060 23.034 5.475 1.00 16.40 311 SER A N 1
ATOM 2197 C CA . SER A 1 289 ? -3.370 22.433 5.297 1.00 18.35 311 SER A CA 1
ATOM 2198 C C . SER A 1 289 ? -3.289 20.906 5.197 1.00 19.46 311 SER A C 1
ATOM 2199 O O . SER A 1 289 ? -4.068 20.192 5.827 1.00 19.91 311 SER A O 1
ATOM 2202 N N . THR A 1 290 ? -2.350 20.413 4.395 1.00 18.23 312 THR A N 1
ATOM 2203 C CA . THR A 1 290 ? -2.172 18.976 4.226 1.00 18.62 312 THR A CA 1
ATOM 2204 C C . THR A 1 290 ? -1.727 18.330 5.547 1.00 17.71 312 THR A C 1
ATOM 2205 O O . THR A 1 290 ? -2.132 17.208 5.874 1.00 17.48 312 THR A O 1
ATOM 2209 N N . THR A 1 291 ? -0.913 19.046 6.314 1.00 17.37 313 THR A N 1
ATOM 2210 C CA . THR A 1 291 ? -0.456 18.542 7.607 1.00 18.08 313 THR A CA 1
ATOM 2211 C C . THR A 1 291 ? -1.663 18.376 8.532 1.00 17.52 313 THR A C 1
ATOM 2212 O O . THR A 1 291 ? -1.827 17.331 9.157 1.00 18.87 313 THR A O 1
ATOM 2216 N N . LEU A 1 292 ? -2.524 19.390 8.601 1.00 17.55 314 LEU A N 1
ATOM 2217 C CA . LEU A 1 292 ? -3.715 19.304 9.443 1.00 16.45 314 LEU A CA 1
ATOM 2218 C C . LEU A 1 292 ? -4.644 18.191 8.967 1.00 16.76 314 LEU A C 1
ATOM 2219 O O . LEU A 1 292 ? -5.279 17.523 9.778 1.00 16.84 314 LEU A O 1
ATOM 2224 N N . ALA A 1 293 ? -4.731 17.995 7.654 1.00 15.01 315 ALA A N 1
ATOM 2225 C CA . ALA A 1 293 ? -5.570 16.938 7.097 1.00 16.72 315 ALA A CA 1
ATOM 2226 C C . ALA A 1 293 ? -5.027 15.573 7.564 1.00 17.51 315 ALA A C 1
ATOM 2227 O O . ALA A 1 293 ? -5.792 14.658 7.860 1.00 19.07 315 ALA A O 1
ATOM 2229 N N . TRP A 1 294 ? -3.705 15.441 7.630 1.00 18.58 316 TRP A N 1
ATOM 2230 C CA . TRP A 1 294 ? -3.090 14.206 8.113 1.00 17.84 316 TRP A CA 1
ATOM 2231 C C . TRP A 1 294 ? -3.426 14.064 9.606 1.00 20.53 316 TRP A C 1
ATOM 2232 O O . TRP A 1 294 ? -3.726 12.967 10.091 1.00 19.19 316 TRP A O 1
ATOM 2243 N N . GLY A 1 295 ? -3.386 15.193 10.311 1.00 18.42 317 GLY A N 1
ATOM 2244 C CA . GLY A 1 295 ? -3.664 15.221 11.738 1.00 19.74 317 GLY A CA 1
ATOM 2245 C C . GLY A 1 295 ? -5.009 14.632 12.113 1.00 22.04 317 GLY A C 1
ATOM 2246 O O . GLY A 1 295 ? -5.093 13.762 12.988 1.00 21.82 317 GLY A O 1
ATOM 2247 N N . LEU A 1 296 ? -6.062 15.101 11.451 1.00 19.78 318 LEU A N 1
ATOM 2248 C CA . LEU A 1 296 ? -7.397 14.612 11.724 1.00 21.38 318 LEU A CA 1
ATOM 2249 C C . LEU A 1 296 ? -7.552 13.151 11.297 1.00 23.37 318 LEU A C 1
ATOM 2250 O O . LEU A 1 296 ? -8.245 12.385 11.965 1.00 24.66 318 LEU A O 1
ATOM 2255 N N . LEU A 1 297 ? -6.914 12.757 10.198 1.00 23.64 319 LEU A N 1
ATOM 2256 C CA . LEU A 1 297 ? -7.012 11.372 9.742 1.00 23.22 319 LEU A CA 1
ATOM 2257 C C . LEU A 1 297 ? -6.394 10.431 10.766 1.00 24.04 319 LEU A C 1
ATOM 2258 O O . LEU A 1 297 ? -6.928 9.353 11.043 1.00 22.05 319 LEU A O 1
ATOM 2263 N N . LEU A 1 298 ? -5.252 10.837 11.313 1.00 22.67 320 LEU A N 1
ATOM 2264 C CA . LEU A 1 298 ? -4.560 10.026 12.295 1.00 23.93 320 LEU A CA 1
ATOM 2265 C C . LEU A 1 298 ? -5.331 9.987 13.611 1.00 23.92 320 LEU A C 1
ATOM 2266 O O . LEU A 1 298 ? -5.235 9.019 14.363 1.00 24.71 320 LEU A O 1
ATOM 2271 N N . MET A 1 299 ? -6.116 11.025 13.875 1.00 24.35 321 MET A N 1
ATOM 2272 C CA . MET A 1 299 ? -6.894 11.069 15.102 1.00 25.08 321 MET A CA 1
ATOM 2273 C C . MET A 1 299 ? -8.109 10.136 15.046 1.00 26.33 321 MET A C 1
ATOM 2274 O O . MET A 1 299 ? -8.535 9.609 16.077 1.00 23.69 321 MET A O 1
ATOM 2279 N N . ILE A 1 300 ? -8.666 9.915 13.854 1.00 26.55 322 ILE A N 1
ATOM 2280 C CA . ILE A 1 300 ? -9.814 9.014 13.743 1.00 26.32 322 ILE A CA 1
ATOM 2281 C C . ILE A 1 300 ? -9.323 7.580 13.545 1.00 28.77 322 ILE A C 1
ATOM 2282 O O . ILE A 1 300 ? -10.065 6.624 13.768 1.00 29.79 322 ILE A O 1
ATOM 2287 N N . LEU A 1 301 ? -8.066 7.433 13.133 1.00 27.98 323 LEU A N 1
ATOM 2288 C CA . LEU A 1 301 ? -7.478 6.112 12.936 1.00 28.39 323 LEU A CA 1
ATOM 2289 C C . LEU A 1 301 ? -6.913 5.622 14.274 1.00 29.08 323 LEU A C 1
ATOM 2290 O O . LEU A 1 301 ? -6.738 4.420 14.482 1.00 30.34 323 LEU A O 1
ATOM 2295 N N . HIS A 1 302 ? -6.634 6.563 15.173 1.00 27.27 324 HIS A N 1
ATOM 2296 C CA . HIS A 1 302 ? -6.092 6.246 16.492 1.00 27.36 324 HIS A CA 1
ATOM 2297 C C . HIS A 1 302 ? -6.876 7.029 17.537 1.00 27.75 324 HIS A C 1
ATOM 2298 O O . HIS A 1 302 ? -6.386 8.004 18.091 1.00 28.51 324 HIS A O 1
ATOM 2305 N N . PRO A 1 303 ? -8.115 6.600 17.818 1.00 29.59 325 PRO A N 1
ATOM 2306 C CA . PRO A 1 303 ? -9.009 7.239 18.791 1.00 32.02 325 PRO A CA 1
ATOM 2307 C C . PRO A 1 303 ? -8.391 7.432 20.177 1.00 32.22 325 PRO A C 1
ATOM 2308 O O . PRO A 1 303 ? -8.631 8.440 20.837 1.00 34.51 325 PRO A O 1
ATOM 2312 N N . ASP A 1 304 ? -7.603 6.456 20.611 1.00 32.40 326 ASP A N 1
ATOM 2313 C CA . ASP A 1 304 ? -6.951 6.501 21.917 1.00 33.18 326 ASP A CA 1
ATOM 2314 C C . ASP A 1 304 ? -6.037 7.715 22.050 1.00 31.48 326 ASP A C 1
ATOM 2315 O O . ASP A 1 304 ? -6.035 8.394 23.075 1.00 31.42 326 ASP A O 1
ATOM 2320 N N . VAL A 1 305 ? -5.244 7.972 21.015 1.00 29.08 327 VAL A N 1
ATOM 2321 C CA . VAL A 1 305 ? -4.348 9.122 21.027 1.00 26.86 327 VAL A CA 1
ATOM 2322 C C . VAL A 1 305 ? -5.194 10.389 21.104 1.00 25.54 327 VAL A C 1
ATOM 2323 O O . VAL A 1 305 ? -4.863 11.328 21.820 1.00 26.53 327 VAL A O 1
ATOM 2327 N N . GLN A 1 306 ? -6.293 10.405 20.359 1.00 26.98 328 GLN A N 1
ATOM 2328 C CA . GLN A 1 306 ? -7.178 11.558 20.345 1.00 27.89 328 GLN A CA 1
ATOM 2329 C C . GLN A 1 306 ? -7.718 11.853 21.740 1.00 29.83 328 GLN A C 1
ATOM 2330 O O . GLN A 1 306 ? -7.704 13.002 22.190 1.00 28.95 328 GLN A O 1
ATOM 2336 N N . ARG A 1 307 ? -8.189 10.816 22.430 1.00 32.49 329 ARG A N 1
ATOM 2337 C CA . ARG A 1 307 ? -8.737 11.006 23.772 1.00 34.27 329 ARG A CA 1
ATOM 2338 C C . ARG A 1 307 ? -7.667 11.521 24.725 1.00 33.04 329 ARG A C 1
ATOM 2339 O O . ARG A 1 307 ? -7.936 12.404 25.542 1.00 33.83 329 ARG A O 1
ATOM 2347 N N . ARG A 1 308 ? -6.454 10.982 24.623 1.00 31.95 330 ARG A N 1
ATOM 2348 C CA . ARG A 1 308 ? -5.377 11.443 25.488 1.00 30.79 330 ARG A CA 1
ATOM 2349 C C . ARG A 1 308 ? -5.086 12.905 25.207 1.00 28.70 330 ARG A C 1
ATOM 2350 O O . ARG A 1 308 ? -4.783 13.666 26.120 1.00 28.26 330 ARG A O 1
ATOM 2358 N N . VAL A 1 309 ? -5.171 13.310 23.945 1.00 26.16 331 VAL A N 1
ATOM 2359 C CA . VAL A 1 309 ? -4.923 14.713 23.630 1.00 23.25 331 VAL A CA 1
ATOM 2360 C C . VAL A 1 309 ? -6.029 15.560 24.253 1.00 24.23 331 VAL A C 1
ATOM 2361 O O . VAL A 1 309 ? -5.768 16.604 24.840 1.00 25.11 331 VAL A O 1
ATOM 2365 N N . GLN A 1 310 ? -7.268 15.105 24.119 1.00 26.27 332 GLN A N 1
ATOM 2366 C CA . GLN A 1 310 ? -8.399 15.841 24.662 1.00 28.37 332 GLN A CA 1
ATOM 2367 C C . GLN A 1 310 ? -8.360 15.892 26.185 1.00 30.93 332 GLN A C 1
ATOM 2368 O O . GLN A 1 310 ? -8.811 16.869 26.790 1.00 31.02 332 GLN A O 1
ATOM 2374 N N . GLN A 1 311 ? -7.791 14.863 26.808 1.00 31.45 333 GLN A N 1
ATOM 2375 C CA . GLN A 1 311 ? -7.691 14.862 28.257 1.00 34.08 333 GLN A CA 1
ATOM 2376 C C . GLN A 1 311 ? -6.663 15.903 28.693 1.00 34.30 333 GLN A C 1
ATOM 2377 O O . GLN A 1 311 ? -6.840 16.556 29.719 1.00 34.82 333 GLN A O 1
ATOM 2383 N N . GLU A 1 312 ? -5.593 16.073 27.917 1.00 34.01 334 GLU A N 1
ATOM 2384 C CA . GLU A 1 312 ? -4.576 17.060 28.279 1.00 33.07 334 GLU A CA 1
ATOM 2385 C C . GLU A 1 312 ? -5.122 18.467 28.052 1.00 33.19 334 GLU A C 1
ATOM 2386 O O . GLU A 1 312 ? -4.781 19.399 28.780 1.00 31.86 334 GLU A O 1
ATOM 2392 N N . ILE A 1 313 ? -5.966 18.616 27.033 1.00 34.00 335 ILE A N 1
ATOM 2393 C CA . ILE A 1 313 ? -6.574 19.906 26.727 1.00 33.74 335 ILE A CA 1
ATOM 2394 C C . ILE A 1 313 ? -7.496 20.307 27.882 1.00 35.45 335 ILE A C 1
ATOM 2395 O O . ILE A 1 313 ? -7.411 21.419 28.408 1.00 35.01 335 ILE A O 1
ATOM 2400 N N . ASP A 1 314 ? -8.377 19.393 28.274 1.00 37.26 336 ASP A N 1
ATOM 2401 C CA . ASP A 1 314 ? -9.301 19.670 29.364 1.00 40.37 336 ASP A CA 1
ATOM 2402 C C . ASP A 1 314 ? -8.552 20.008 30.656 1.00 40.99 336 ASP A C 1
ATOM 2403 O O . ASP A 1 314 ? -8.933 20.932 31.372 1.00 41.71 336 ASP A O 1
ATOM 2408 N N . ASP A 1 315 ? -7.474 19.283 30.939 1.00 41.00 337 ASP A N 1
ATOM 2409 C CA . ASP A 1 315 ? -6.698 19.524 32.156 1.00 42.91 337 ASP A CA 1
ATOM 2410 C C . ASP A 1 315 ? -5.885 20.813 32.147 1.00 43.20 337 ASP A C 1
ATOM 2411 O O . ASP A 1 315 ? -5.597 21.376 33.203 1.00 43.85 337 ASP A O 1
ATOM 2416 N N . VAL A 1 316 ? -5.504 21.276 30.963 1.00 42.64 338 VAL A N 1
ATOM 2417 C CA . VAL A 1 316 ? -4.692 22.480 30.850 1.00 40.96 338 VAL A CA 1
ATOM 2418 C C . VAL A 1 316 ? -5.447 23.709 30.370 1.00 41.14 338 VAL A C 1
ATOM 2419 O O . VAL A 1 316 ? -5.138 24.832 30.772 1.00 40.54 338 VAL A O 1
ATOM 2423 N N . ILE A 1 317 ? -6.441 23.498 29.519 1.00 40.38 339 ILE A N 1
ATOM 2424 C CA . ILE A 1 317 ? -7.182 24.614 28.956 1.00 40.43 339 ILE A CA 1
ATOM 2425 C C . ILE A 1 317 ? -8.643 24.682 29.369 1.00 41.59 339 ILE A C 1
ATOM 2426 O O . ILE A 1 317 ? -9.184 25.768 29.580 1.00 42.18 339 ILE A O 1
ATOM 2431 N N . GLY A 1 318 ? -9.278 23.523 29.484 1.00 42.69 340 GLY A N 1
ATOM 2432 C CA . GLY A 1 318 ? -10.682 23.496 29.840 1.00 44.85 340 GLY A CA 1
ATOM 2433 C C . GLY A 1 318 ? -11.459 23.392 28.549 1.00 46.96 340 GLY A C 1
ATOM 2434 O O . GLY A 1 318 ? -10.858 23.271 27.482 1.00 46.99 340 GLY A O 1
ATOM 2435 N N . GLN A 1 319 ? -12.783 23.441 28.624 1.00 47.92 341 GLN A N 1
ATOM 2436 C CA . GLN A 1 319 ? -13.594 23.342 27.417 1.00 50.28 341 GLN A CA 1
ATOM 2437 C C . GLN A 1 319 ? -14.146 24.680 26.944 1.00 49.60 341 GLN A C 1
ATOM 2438 O O . GLN A 1 319 ? -14.849 24.740 25.940 1.00 49.85 341 GLN A O 1
ATOM 2444 N N . VAL A 1 320 ? -13.821 25.752 27.657 1.00 49.31 342 VAL A N 1
ATOM 2445 C CA . VAL A 1 320 ? -14.316 27.073 27.289 1.00 48.92 342 VAL A CA 1
ATOM 2446 C C . VAL A 1 320 ? -13.266 27.958 26.622 1.00 47.26 342 VAL A C 1
ATOM 2447 O O . VAL A 1 320 ? -13.334 28.225 25.423 1.00 47.93 342 VAL A O 1
ATOM 2451 N N . ARG A 1 321 ? -12.302 28.409 27.415 1.00 45.14 343 ARG A N 1
ATOM 2452 C CA . ARG A 1 321 ? -11.230 29.272 26.946 1.00 42.64 343 ARG A CA 1
ATOM 2453 C C . ARG A 1 321 ? -10.552 28.775 25.668 1.00 40.90 343 ARG A C 1
ATOM 2454 O O . ARG A 1 321 ? -10.336 27.574 25.481 1.00 39.39 343 ARG A O 1
ATOM 2462 N N . ARG A 1 322 ? -10.228 29.715 24.786 1.00 38.35 344 ARG A N 1
ATOM 2463 C CA . ARG A 1 322 ? -9.570 29.392 23.523 1.00 36.58 344 ARG A CA 1
ATOM 2464 C C . ARG A 1 322 ? -8.103 29.053 23.776 1.00 34.41 344 ARG A C 1
ATOM 2465 O O . ARG A 1 322 ? -7.448 29.679 24.611 1.00 33.31 344 ARG A O 1
ATOM 2473 N N . PRO A 1 323 ? -7.572 28.041 23.073 1.00 32.38 345 PRO A N 1
ATOM 2474 C CA . PRO A 1 323 ? -6.163 27.687 23.275 1.00 31.36 345 PRO A CA 1
ATOM 2475 C C . PRO A 1 323 ? -5.275 28.896 22.972 1.00 30.30 345 PRO A C 1
ATOM 2476 O O . PRO A 1 323 ? -5.623 29.745 22.156 1.00 31.11 345 PRO A O 1
ATOM 2480 N N . GLU A 1 324 ? -4.132 28.965 23.637 1.00 29.81 346 GLU A N 1
ATOM 2481 C CA . GLU A 1 324 ? -3.183 30.050 23.449 1.00 30.92 346 GLU A CA 1
ATOM 2482 C C . GLU A 1 324 ? -1.808 29.420 23.248 1.00 30.11 346 GLU A C 1
ATOM 2483 O O . GLU A 1 324 ? -1.599 28.271 23.625 1.00 28.82 346 GLU A O 1
ATOM 2489 N N . MET A 1 325 ? -0.870 30.157 22.659 1.00 29.69 347 MET A N 1
ATOM 2490 C CA . MET A 1 325 ? 0.455 29.592 22.448 1.00 30.45 347 MET A CA 1
ATOM 2491 C C . MET A 1 325 ? 1.131 29.294 23.776 1.00 31.51 347 MET A C 1
ATOM 2492 O O . MET A 1 325 ? 1.951 28.380 23.870 1.00 31.96 347 MET A O 1
ATOM 2497 N N . GLY A 1 326 ? 0.781 30.061 24.803 1.00 31.63 348 GLY A N 1
ATOM 2498 C CA . GLY A 1 326 ? 1.370 29.850 26.117 1.00 31.95 348 GLY A CA 1
ATOM 2499 C C . GLY A 1 326 ? 1.064 28.471 26.671 1.00 31.09 348 GLY A C 1
ATOM 2500 O O . GLY A 1 326 ? 1.826 27.928 27.469 1.00 33.52 348 GLY A O 1
ATOM 2501 N N . ASP A 1 327 ? -0.061 27.905 26.247 1.00 31.09 349 ASP A N 1
ATOM 2502 C CA . ASP A 1 327 ? -0.487 26.579 26.686 1.00 30.41 349 ASP A CA 1
ATOM 2503 C C . ASP A 1 327 ? 0.439 25.474 26.168 1.00 32.45 349 ASP A C 1
ATOM 2504 O O . ASP A 1 327 ? 0.620 24.444 26.819 1.00 32.07 349 ASP A O 1
ATOM 2509 N N . GLN A 1 328 ? 1.025 25.699 24.995 1.00 31.90 350 GLN A N 1
ATOM 2510 C CA . GLN A 1 328 ? 1.893 24.711 24.361 1.00 33.82 350 GLN A CA 1
ATOM 2511 C C . GLN A 1 328 ? 2.992 24.185 25.280 1.00 32.46 350 GLN A C 1
ATOM 2512 O O . GLN A 1 328 ? 3.211 22.979 25.368 1.00 31.75 350 GLN A O 1
ATOM 2518 N N . ALA A 1 329 ? 3.671 25.088 25.974 1.00 32.91 351 ALA A N 1
ATOM 2519 C CA . ALA A 1 329 ? 4.744 24.702 26.881 1.00 33.89 351 ALA A CA 1
ATOM 2520 C C . ALA A 1 329 ? 4.262 23.794 28.011 1.00 33.78 351 ALA A C 1
ATOM 2521 O O . ALA A 1 329 ? 5.076 23.191 28.701 1.00 34.80 351 ALA A O 1
ATOM 2523 N N . HIS A 1 330 ? 2.948 23.693 28.196 1.00 34.12 352 HIS A N 1
ATOM 2524 C CA . HIS A 1 330 ? 2.391 22.841 29.250 1.00 34.41 352 HIS A CA 1
ATOM 2525 C C . HIS A 1 330 ? 1.627 21.634 28.716 1.00 33.04 352 HIS A C 1
ATOM 2526 O O . HIS A 1 330 ? 0.917 20.969 29.465 1.00 30.92 352 HIS A O 1
ATOM 2533 N N . MET A 1 331 ? 1.769 21.350 27.425 1.00 29.54 353 MET A N 1
ATOM 2534 C CA . MET A 1 331 ? 1.078 20.214 26.828 1.00 29.21 353 MET A CA 1
ATOM 2535 C C . MET A 1 331 ? 2.072 19.392 26.015 1.00 29.43 353 MET A C 1
ATOM 2536 O O . MET A 1 331 ? 2.041 19.387 24.783 1.00 27.42 353 MET A O 1
ATOM 2541 N N . PRO A 1 332 ? 2.976 18.683 26.707 1.00 29.01 354 PRO A N 1
ATOM 2542 C CA . PRO A 1 332 ? 3.979 17.866 26.020 1.00 27.98 354 PRO A CA 1
ATOM 2543 C C . PRO A 1 332 ? 3.384 16.777 25.141 1.00 26.65 354 PRO A C 1
ATOM 2544 O O . PRO A 1 332 ? 3.911 16.496 24.068 1.00 23.61 354 PRO A O 1
ATOM 2548 N N . TYR A 1 333 ? 2.291 16.169 25.590 1.00 25.12 355 TYR A N 1
ATOM 2549 C CA . TYR A 1 333 ? 1.677 15.108 24.809 1.00 26.43 355 TYR A CA 1
ATOM 2550 C C . TYR A 1 333 ? 1.064 15.619 23.505 1.00 26.46 355 TYR A C 1
ATOM 2551 O O . TYR A 1 333 ? 1.221 14.988 22.466 1.00 25.40 355 TYR A O 1
ATOM 2560 N N . THR A 1 334 ? 0.357 16.746 23.563 1.00 25.32 356 THR A N 1
ATOM 2561 C CA . THR A 1 334 ? -0.240 17.298 22.357 1.00 25.35 356 THR A CA 1
ATOM 2562 C C . THR A 1 334 ? 0.880 17.730 21.415 1.00 25.57 356 THR A C 1
ATOM 2563 O O . THR A 1 334 ? 0.756 17.595 20.199 1.00 25.17 356 THR A O 1
ATOM 2567 N N . THR A 1 335 ? 1.973 18.234 21.989 1.00 22.83 357 THR A N 1
ATOM 2568 C CA . THR A 1 335 ? 3.115 18.677 21.204 1.00 22.31 357 THR A CA 1
ATOM 2569 C C . THR A 1 335 ? 3.756 17.462 20.528 1.00 22.71 357 THR A C 1
ATOM 2570 O O . THR A 1 335 ? 4.152 17.517 19.355 1.00 20.17 357 THR A O 1
ATOM 2574 N N . ALA A 1 336 ? 3.839 16.360 21.265 1.00 18.70 358 ALA A N 1
ATOM 2575 C CA . ALA A 1 336 ? 4.402 15.131 20.723 1.00 19.09 358 ALA A CA 1
ATOM 2576 C C . ALA A 1 336 ? 3.545 14.649 19.551 1.00 18.63 358 ALA A C 1
ATOM 2577 O O . ALA A 1 336 ? 4.070 14.301 18.495 1.00 18.33 358 ALA A O 1
ATOM 2579 N N . VAL A 1 337 ? 2.230 14.633 19.747 1.00 17.36 359 VAL A N 1
ATOM 2580 C CA . VAL A 1 337 ? 1.292 14.206 18.711 1.00 18.81 359 VAL A CA 1
ATOM 2581 C C . VAL A 1 337 ? 1.405 15.067 17.440 1.00 20.18 359 VAL A C 1
ATOM 2582 O O . VAL A 1 337 ? 1.489 14.534 16.329 1.00 19.70 359 VAL A O 1
ATOM 2586 N N . ILE A 1 338 ? 1.419 16.389 17.600 1.00 18.54 360 ILE A N 1
ATOM 2587 C CA . ILE A 1 338 ? 1.545 17.281 16.452 1.00 17.77 360 ILE A CA 1
ATOM 2588 C C . ILE A 1 338 ? 2.854 16.996 15.720 1.00 18.21 360 ILE A C 1
ATOM 2589 O O . ILE A 1 338 ? 2.883 16.946 14.486 1.00 18.77 360 ILE A O 1
ATOM 2594 N N . HIS A 1 339 ? 3.938 16.812 16.473 1.00 15.85 361 HIS A N 1
ATOM 2595 C CA . HIS A 1 339 ? 5.221 16.507 15.856 1.00 15.10 361 HIS A CA 1
ATOM 2596 C C . HIS A 1 339 ? 5.188 15.151 15.146 1.00 17.12 361 HIS A C 1
ATOM 2597 O O . HIS A 1 339 ? 5.724 15.004 14.039 1.00 17.75 361 HIS A O 1
ATOM 2604 N N . GLU A 1 340 ? 4.547 14.160 15.757 1.00 16.20 362 GLU A N 1
ATOM 2605 C CA . GLU A 1 340 ? 4.467 12.851 15.113 1.00 16.62 362 GLU A CA 1
ATOM 2606 C C . GLU A 1 340 ? 3.589 12.926 13.845 1.00 17.46 362 GLU A C 1
ATOM 2607 O O . GLU A 1 340 ? 3.809 12.179 12.888 1.00 16.03 362 GLU A O 1
ATOM 2613 N N . VAL A 1 341 ? 2.589 13.807 13.849 1.00 14.95 363 VAL A N 1
ATOM 2614 C CA . VAL A 1 341 ? 1.734 13.969 12.671 1.00 17.57 363 VAL A CA 1
ATOM 2615 C C . VAL A 1 341 ? 2.611 14.447 11.506 1.00 16.91 363 VAL A C 1
ATOM 2616 O O . VAL A 1 341 ? 2.484 13.968 10.381 1.00 17.66 363 VAL A O 1
ATOM 2620 N N . GLN A 1 342 ? 3.507 15.387 11.788 1.00 17.44 364 GLN A N 1
ATOM 2621 C CA . GLN A 1 342 ? 4.416 15.898 10.767 1.00 18.84 364 GLN A CA 1
ATOM 2622 C C . GLN A 1 342 ? 5.440 14.843 10.331 1.00 19.05 364 GLN A C 1
ATOM 2623 O O . GLN A 1 342 ? 5.748 14.708 9.137 1.00 19.18 364 GLN A O 1
ATOM 2629 N N . ARG A 1 343 ? 5.983 14.110 11.297 1.00 16.10 365 ARG A N 1
ATOM 2630 C CA . ARG A 1 343 ? 6.980 13.094 10.984 1.00 18.63 365 ARG A CA 1
ATOM 2631 C C . ARG A 1 343 ? 6.348 11.979 10.155 1.00 20.67 365 ARG A C 1
ATOM 2632 O O . ARG A 1 343 ? 6.872 11.602 9.105 1.00 21.53 365 ARG A O 1
ATOM 2640 N N . PHE A 1 344 ? 5.221 11.457 10.634 1.00 20.89 366 PHE A N 1
ATOM 2641 C CA . PHE A 1 344 ? 4.514 10.387 9.940 1.00 21.05 366 PHE A CA 1
ATOM 2642 C C . PHE A 1 344 ? 3.948 10.891 8.615 1.00 21.65 366 PHE A C 1
ATOM 2643 O O . PHE A 1 344 ? 4.063 10.215 7.601 1.00 20.25 366 PHE A O 1
ATOM 2651 N N . GLY A 1 345 ? 3.324 12.069 8.647 1.00 21.21 367 GLY A N 1
ATOM 2652 C CA . GLY A 1 345 ? 2.746 12.665 7.450 1.00 22.96 367 GLY A CA 1
ATOM 2653 C C . GLY A 1 345 ? 3.799 12.825 6.369 1.00 23.57 367 GLY A C 1
ATOM 2654 O O . GLY A 1 345 ? 3.570 12.445 5.223 1.00 23.89 367 GLY A O 1
ATOM 2655 N N . ASP A 1 346 ? 4.931 13.434 6.715 1.00 23.56 368 ASP A N 1
ATOM 2656 C CA . ASP A 1 346 ? 6.032 13.527 5.765 1.00 24.08 368 ASP A CA 1
ATOM 2657 C C . ASP A 1 346 ? 5.483 14.108 4.452 1.00 24.15 368 ASP A C 1
ATOM 2658 O O . ASP A 1 346 ? 5.653 13.533 3.379 1.00 21.64 368 ASP A O 1
ATOM 2663 N N . ILE A 1 347 ? 4.838 15.267 4.563 1.00 22.91 369 ILE A N 1
ATOM 2664 C CA . ILE A 1 347 ? 4.197 15.927 3.431 1.00 22.89 369 ILE A CA 1
ATOM 2665 C C . ILE A 1 347 ? 5.090 16.457 2.314 1.00 22.66 369 ILE A C 1
ATOM 2666 O O . ILE A 1 347 ? 4.625 16.612 1.184 1.00 20.96 369 ILE A O 1
ATOM 2671 N N . VAL A 1 348 ? 6.345 16.759 2.628 1.00 20.46 370 VAL A N 1
ATOM 2672 C CA . VAL A 1 348 ? 7.289 17.254 1.628 1.00 23.89 370 VAL A CA 1
ATOM 2673 C C . VAL A 1 348 ? 8.479 16.302 1.661 1.00 22.54 370 VAL A C 1
ATOM 2674 O O . VAL A 1 348 ? 9.580 16.679 2.048 1.00 24.06 370 VAL A O 1
ATOM 2678 N N . PRO A 1 349 ? 8.272 15.053 1.224 1.00 22.11 371 PRO A N 1
ATOM 2679 C CA . PRO A 1 349 ? 9.307 14.014 1.210 1.00 20.37 371 PRO A CA 1
ATOM 2680 C C . PRO A 1 349 ? 10.654 14.335 0.584 1.00 21.97 371 PRO A C 1
ATOM 2681 O O . PRO A 1 349 ? 11.688 13.889 1.083 1.00 19.28 371 PRO A O 1
ATOM 2685 N N . LEU A 1 350 ? 10.646 15.092 -0.509 1.00 22.05 372 LEU A N 1
ATOM 2686 C CA . LEU A 1 350 ? 11.879 15.426 -1.202 1.00 22.54 372 LEU A CA 1
ATOM 2687 C C . LEU A 1 350 ? 12.257 16.900 -1.078 1.00 21.95 372 LEU A C 1
ATOM 2688 O O . LEU A 1 350 ? 13.100 17.393 -1.825 1.00 21.66 372 LEU A O 1
ATOM 2693 N N . GLY A 1 351 ? 11.637 17.592 -0.127 1.00 21.94 373 GLY A N 1
ATOM 2694 C CA . GLY A 1 351 ? 11.919 19.005 0.091 1.00 22.83 373 GLY A CA 1
ATOM 2695 C C . GLY A 1 351 ? 11.854 19.864 -1.161 1.00 21.03 373 GLY A C 1
ATOM 2696 O O . GLY A 1 351 ? 11.056 19.618 -2.061 1.00 21.01 373 GLY A O 1
ATOM 2697 N N . VAL A 1 352 ? 12.683 20.900 -1.202 1.00 22.37 374 VAL A N 1
ATOM 2698 C CA . VAL A 1 352 ? 12.751 21.785 -2.359 1.00 20.74 374 VAL A CA 1
ATOM 2699 C C . VAL A 1 352 ? 14.205 21.694 -2.806 1.00 21.49 374 VAL A C 1
ATOM 2700 O O . VAL A 1 352 ? 15.115 21.728 -1.972 1.00 20.57 374 VAL A O 1
ATOM 2704 N N . THR A 1 353 ? 14.424 21.559 -4.111 1.00 19.30 375 THR A N 1
ATOM 2705 C CA . THR A 1 353 ? 15.777 21.413 -4.645 1.00 18.40 375 THR A CA 1
ATOM 2706 C C . THR A 1 353 ? 16.709 22.581 -4.376 1.00 19.22 375 THR A C 1
ATOM 2707 O O . THR A 1 353 ? 16.287 23.743 -4.317 1.00 19.79 375 THR A O 1
ATOM 2711 N N . HIS A 1 354 ? 17.985 22.248 -4.209 1.00 18.27 376 HIS A N 1
ATOM 2712 C CA . HIS A 1 354 ? 19.053 23.225 -4.010 1.00 20.35 376 HIS A CA 1
ATOM 2713 C C . HIS A 1 354 ? 20.035 22.985 -5.160 1.00 23.52 376 HIS A C 1
ATOM 2714 O O . HIS A 1 354 ? 19.916 21.996 -5.895 1.00 24.39 376 HIS A O 1
ATOM 2721 N N . MET A 1 355 ? 21.001 23.878 -5.321 1.00 25.20 377 MET A N 1
ATOM 2722 C CA . MET A 1 355 ? 22.003 23.698 -6.359 1.00 26.06 377 MET A CA 1
ATOM 2723 C C . MET A 1 355 ? 23.336 24.147 -5.807 1.00 27.70 377 MET A C 1
ATOM 2724 O O . MET A 1 355 ? 23.437 25.221 -5.209 1.00 28.33 377 MET A O 1
ATOM 2729 N N . THR A 1 356 ? 24.355 23.316 -5.987 1.00 28.85 378 THR A N 1
ATOM 2730 C CA . THR A 1 356 ? 25.679 23.657 -5.500 1.00 33.20 378 THR A CA 1
ATOM 2731 C C . THR A 1 356 ? 26.249 24.797 -6.337 1.00 35.69 378 THR A C 1
ATOM 2732 O O . THR A 1 356 ? 26.076 24.844 -7.556 1.00 36.59 378 THR A O 1
ATOM 2736 N N . SER A 1 357 ? 26.905 25.735 -5.670 1.00 38.15 379 SER A N 1
ATOM 2737 C CA . SER A 1 357 ? 27.506 26.873 -6.350 1.00 41.37 379 SER A CA 1
ATOM 2738 C C . SER A 1 357 ? 29.033 26.725 -6.293 1.00 43.71 379 SER A C 1
ATOM 2739 O O . SER A 1 357 ? 29.779 27.607 -6.717 1.00 44.50 379 SER A O 1
ATOM 2742 N N . ARG A 1 358 ? 29.476 25.592 -5.759 1.00 46.38 380 ARG A N 1
ATOM 2743 C CA . ARG A 1 358 ? 30.893 25.271 -5.629 1.00 48.60 380 ARG A CA 1
ATOM 2744 C C . ARG A 1 358 ? 31.023 23.772 -5.446 1.00 49.02 380 ARG A C 1
ATOM 2745 O O . ARG A 1 358 ? 30.137 23.131 -4.873 1.00 48.28 380 ARG A O 1
ATOM 2753 N N . ASP A 1 359 ? 32.125 23.212 -5.935 1.00 48.79 381 ASP A N 1
ATOM 2754 C CA . ASP A 1 359 ? 32.378 21.789 -5.765 1.00 47.70 381 ASP A CA 1
ATOM 2755 C C . ASP A 1 359 ? 32.360 21.574 -4.257 1.00 45.73 381 ASP A C 1
ATOM 2756 O O . ASP A 1 359 ? 32.807 22.437 -3.503 1.00 44.10 381 ASP A O 1
ATOM 2761 N N . ILE A 1 360 ? 31.830 20.442 -3.813 1.00 44.14 382 ILE A N 1
ATOM 2762 C CA . ILE A 1 360 ? 31.804 20.143 -2.386 1.00 43.99 382 ILE A CA 1
ATOM 2763 C C . ILE A 1 360 ? 31.972 18.651 -2.198 1.00 43.92 382 ILE A C 1
ATOM 2764 O O . ILE A 1 360 ? 31.949 17.886 -3.159 1.00 42.66 382 ILE A O 1
ATOM 2769 N N . GLU A 1 361 ? 32.139 18.246 -0.949 1.00 44.75 383 GLU A N 1
ATOM 2770 C CA . GLU A 1 361 ? 32.304 16.848 -0.631 1.00 46.06 383 GLU A CA 1
ATOM 2771 C C . GLU A 1 361 ? 31.248 16.478 0.395 1.00 44.91 383 GLU A C 1
ATOM 2772 O O . GLU A 1 361 ? 30.993 17.226 1.335 1.00 44.81 383 GLU A O 1
ATOM 2778 N N . VAL A 1 362 ? 30.617 15.329 0.192 1.00 43.57 384 VAL A N 1
ATOM 2779 C CA . VAL A 1 362 ? 29.591 14.852 1.105 1.00 43.68 384 VAL A CA 1
ATOM 2780 C C . VAL A 1 362 ? 29.789 13.356 1.270 1.00 44.50 384 VAL A C 1
ATOM 2781 O O . VAL A 1 362 ? 29.843 12.619 0.286 1.00 44.29 384 VAL A O 1
ATOM 2785 N N . GLN A 1 363 ? 29.904 12.917 2.520 1.00 46.19 385 GLN A N 1
ATOM 2786 C CA . GLN A 1 363 ? 30.130 11.512 2.826 1.00 47.47 385 GLN A CA 1
ATOM 2787 C C . GLN A 1 363 ? 31.317 11.033 1.991 1.00 48.03 385 GLN A C 1
ATOM 2788 O O . GLN A 1 363 ? 31.375 9.879 1.570 1.00 47.80 385 GLN A O 1
ATOM 2794 N N . GLY A 1 364 ? 32.250 11.950 1.742 1.00 48.18 386 GLY A N 1
ATOM 2795 C CA . GLY A 1 364 ? 33.443 11.621 0.984 1.00 49.29 386 GLY A CA 1
ATOM 2796 C C . GLY A 1 364 ? 33.370 11.758 -0.526 1.00 49.34 386 GLY A C 1
ATOM 2797 O O . GLY A 1 364 ? 34.405 11.784 -1.191 1.00 49.56 386 GLY A O 1
ATOM 2798 N N . PHE A 1 365 ? 32.165 11.845 -1.079 1.00 48.66 387 PHE A N 1
ATOM 2799 C CA . PHE A 1 365 ? 32.021 11.967 -2.525 1.00 47.63 387 PHE A CA 1
ATOM 2800 C C . PHE A 1 365 ? 32.128 13.403 -3.016 1.00 47.54 387 PHE A C 1
ATOM 2801 O O . PHE A 1 365 ? 31.885 14.347 -2.267 1.00 48.05 387 PHE A O 1
ATOM 2809 N N . ARG A 1 366 ? 32.491 13.560 -4.285 1.00 47.27 388 ARG A N 1
ATOM 2810 C CA . ARG A 1 366 ? 32.630 14.879 -4.881 1.00 47.05 388 ARG A CA 1
ATOM 2811 C C . ARG A 1 366 ? 31.333 15.304 -5.558 1.00 45.96 388 ARG A C 1
ATOM 2812 O O . ARG A 1 366 ? 30.753 14.549 -6.340 1.00 45.33 388 ARG A O 1
ATOM 2820 N N . ILE A 1 367 ? 30.879 16.512 -5.244 1.00 44.52 389 ILE A N 1
ATOM 2821 C CA . ILE A 1 367 ? 29.657 17.043 -5.831 1.00 44.42 389 ILE A CA 1
ATOM 2822 C C . ILE A 1 367 ? 30.044 18.257 -6.662 1.00 43.79 389 ILE A C 1
ATOM 2823 O O . ILE A 1 367 ? 30.309 19.335 -6.126 1.00 44.30 389 ILE A O 1
ATOM 2828 N N . PRO A 1 368 ? 30.088 18.094 -7.991 1.00 43.21 390 PRO A N 1
ATOM 2829 C CA . PRO A 1 368 ? 30.451 19.188 -8.891 1.00 42.39 390 PRO A CA 1
ATOM 2830 C C . PRO A 1 368 ? 29.547 20.397 -8.723 1.00 42.68 390 PRO A C 1
ATOM 2831 O O . PRO A 1 368 ? 28.375 20.267 -8.360 1.00 42.25 390 PRO A O 1
ATOM 2835 N N . LYS A 1 369 ? 30.103 21.570 -8.988 1.00 41.88 391 LYS A N 1
ATOM 2836 C CA . LYS A 1 369 ? 29.352 22.808 -8.914 1.00 40.92 391 LYS A CA 1
ATOM 2837 C C . LYS A 1 369 ? 28.206 22.705 -9.917 1.00 40.48 391 LYS A C 1
ATOM 2838 O O . LYS A 1 369 ? 28.325 22.016 -10.933 1.00 40.73 391 LYS A O 1
ATOM 2844 N N . GLY A 1 370 ? 27.090 23.367 -9.623 1.00 38.49 392 GLY A N 1
ATOM 2845 C CA . GLY A 1 370 ? 25.958 23.341 -10.531 1.00 33.82 392 GLY A CA 1
ATOM 2846 C C . GLY A 1 370 ? 25.093 22.098 -10.467 1.00 32.91 392 GLY A C 1
ATOM 2847 O O . GLY A 1 370 ? 24.142 21.969 -11.241 1.00 32.01 392 GLY A O 1
ATOM 2848 N N . THR A 1 371 ? 25.411 21.179 -9.559 1.00 31.08 393 THR A N 1
ATOM 2849 C CA . THR A 1 371 ? 24.620 19.959 -9.417 1.00 29.97 393 THR A CA 1
ATOM 2850 C C . THR A 1 371 ? 23.312 20.253 -8.674 1.00 29.61 393 THR A C 1
ATOM 2851 O O . THR A 1 371 ? 23.290 21.043 -7.732 1.00 29.64 393 THR A O 1
ATOM 2855 N N . THR A 1 372 ? 22.220 19.631 -9.098 1.00 27.67 394 THR A N 1
ATOM 2856 C CA . THR A 1 372 ? 20.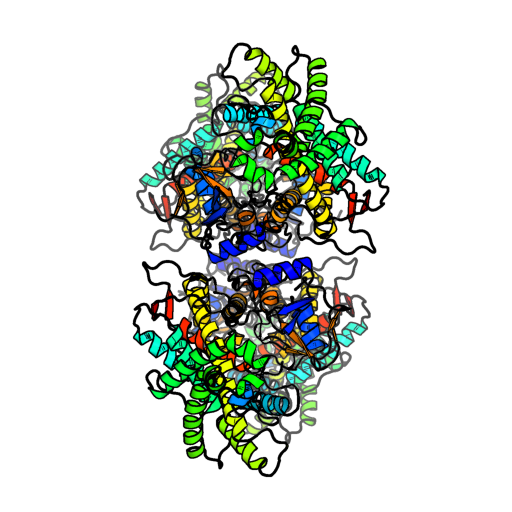968 19.834 -8.398 1.00 28.15 394 THR A CA 1
ATOM 2857 C C . THR A 1 372 ? 20.966 18.882 -7.215 1.00 28.21 394 THR A C 1
ATOM 2858 O O . THR A 1 372 ? 21.229 17.686 -7.359 1.00 30.16 394 THR A O 1
ATOM 2862 N N . LEU A 1 373 ? 20.693 19.424 -6.039 1.00 26.81 395 LEU A N 1
ATOM 2863 C CA . LEU A 1 373 ? 20.662 18.626 -4.825 1.00 25.17 395 LEU A CA 1
ATOM 2864 C C . LEU A 1 373 ? 19.239 18.349 -4.372 1.00 22.71 395 LEU A C 1
ATOM 2865 O O . LEU A 1 373 ? 18.447 19.274 -4.200 1.00 21.24 395 LEU A O 1
ATOM 2870 N N . ILE A 1 374 ? 18.910 17.079 -4.196 1.00 20.04 396 ILE A N 1
ATOM 2871 C CA . ILE A 1 374 ? 17.597 16.724 -3.686 1.00 21.30 396 ILE A CA 1
ATOM 2872 C C . ILE A 1 374 ? 17.780 16.226 -2.247 1.00 21.80 396 ILE A C 1
ATOM 2873 O O . ILE A 1 374 ? 18.518 15.270 -1.993 1.00 22.01 396 ILE A O 1
ATOM 2878 N N . THR A 1 375 ? 17.122 16.893 -1.308 1.00 22.06 397 THR A N 1
ATOM 2879 C CA . THR A 1 375 ? 17.199 16.506 0.096 1.00 21.18 397 THR A CA 1
ATOM 2880 C C . THR A 1 375 ? 16.044 15.575 0.397 1.00 21.53 397 THR A C 1
ATOM 2881 O O . THR A 1 375 ? 14.896 16.007 0.437 1.00 22.69 397 THR A O 1
ATOM 2885 N N . ASN A 1 376 ? 16.336 14.290 0.586 1.00 20.09 398 ASN A N 1
ATOM 2886 C CA . ASN A 1 376 ? 15.287 13.324 0.885 1.00 21.87 398 ASN A CA 1
ATOM 2887 C C . ASN A 1 376 ? 14.926 13.464 2.364 1.00 22.62 398 ASN A C 1
ATOM 2888 O O . ASN A 1 376 ? 15.402 12.690 3.193 1.00 21.81 398 ASN A O 1
ATOM 2893 N N . LEU A 1 377 ? 14.084 14.447 2.683 1.00 21.05 399 LEU A N 1
ATOM 2894 C CA . LEU A 1 377 ? 13.673 14.701 4.063 1.00 20.16 399 LEU A CA 1
ATOM 2895 C C . LEU A 1 377 ? 12.960 13.496 4.627 1.00 20.41 399 LEU A C 1
ATOM 2896 O O . LEU A 1 377 ? 12.996 13.237 5.830 1.00 18.94 399 LEU A O 1
ATOM 2901 N N . SER A 1 378 ? 12.300 12.768 3.743 1.00 19.28 400 SER A N 1
ATOM 2902 C CA . SER A 1 378 ? 11.580 11.567 4.109 1.00 22.08 400 SER A CA 1
ATOM 2903 C C . SER A 1 378 ? 12.536 10.529 4.704 1.00 21.93 400 SER A C 1
ATOM 2904 O O . SER A 1 378 ? 12.191 9.823 5.652 1.00 21.57 400 SER A O 1
ATOM 2907 N N . SER A 1 379 ? 13.743 10.443 4.155 1.00 22.30 401 SER A N 1
ATOM 2908 C CA . SER A 1 379 ? 14.719 9.476 4.654 1.00 23.21 401 SER A CA 1
ATOM 2909 C C . SER A 1 379 ? 15.213 9.869 6.049 1.00 23.74 401 SER A C 1
ATOM 2910 O O . SER A 1 379 ? 15.730 9.037 6.783 1.00 24.14 401 SER A O 1
ATOM 2913 N N . VAL A 1 380 ? 15.055 11.136 6.415 1.00 22.84 402 VAL A N 1
ATOM 2914 C CA . VAL A 1 380 ? 15.490 11.577 7.738 1.00 20.15 402 VAL A CA 1
ATOM 2915 C C . VAL A 1 380 ? 14.358 11.317 8.737 1.00 19.84 402 VAL A C 1
ATOM 2916 O O . VAL A 1 380 ? 14.580 10.757 9.818 1.00 19.38 402 VAL A O 1
ATOM 2920 N N . LEU A 1 381 ? 13.145 11.699 8.350 1.00 19.08 403 LEU A N 1
ATOM 2921 C CA . LEU A 1 381 ? 11.963 11.543 9.186 1.00 19.99 403 LEU A CA 1
ATOM 2922 C C . LEU A 1 381 ? 11.558 10.095 9.407 1.00 21.08 403 LEU A C 1
ATOM 2923 O O . LEU A 1 381 ? 10.875 9.783 10.381 1.00 20.51 403 LEU A O 1
ATOM 2928 N N . LYS A 1 382 ? 11.978 9.212 8.508 1.00 22.19 404 LYS A N 1
ATOM 2929 C CA . LYS A 1 382 ? 11.624 7.795 8.604 1.00 24.47 404 LYS A CA 1
ATOM 2930 C C . LYS A 1 382 ? 12.838 6.871 8.774 1.00 25.99 404 LYS A C 1
ATOM 2931 O O . LYS A 1 382 ? 12.734 5.656 8.568 1.00 25.24 404 LYS A O 1
ATOM 2937 N N . ASP A 1 383 ? 13.980 7.440 9.147 1.00 25.82 405 ASP A N 1
ATOM 2938 C CA . ASP A 1 383 ? 15.207 6.659 9.335 1.00 28.00 405 ASP A CA 1
ATOM 2939 C C . ASP A 1 383 ? 15.034 5.590 10.425 1.00 28.54 405 ASP A C 1
ATOM 2940 O O . ASP A 1 383 ? 14.792 5.907 11.594 1.00 26.83 405 ASP A O 1
ATOM 2945 N N . GLU A 1 384 ? 15.160 4.323 10.035 1.00 28.67 406 GLU A N 1
ATOM 2946 C CA . GLU A 1 384 ? 15.002 3.214 10.973 1.00 29.67 406 GLU A CA 1
ATOM 2947 C C . GLU A 1 384 ? 16.074 3.149 12.054 1.00 29.58 406 GLU A C 1
ATOM 2948 O O . GLU A 1 384 ? 15.884 2.504 13.078 1.00 30.07 406 GLU A O 1
ATOM 2954 N N . ALA A 1 385 ? 17.204 3.803 11.824 1.00 30.67 407 ALA A N 1
ATOM 2955 C CA . ALA A 1 385 ? 18.280 3.793 12.805 1.00 31.68 407 ALA A CA 1
ATOM 2956 C C . ALA A 1 385 ? 18.055 4.839 13.902 1.00 32.73 407 ALA A C 1
ATOM 2957 O O . ALA A 1 385 ? 18.632 4.744 14.983 1.00 34.33 407 ALA A O 1
ATOM 2959 N N . VAL A 1 386 ? 17.203 5.822 13.623 1.00 31.97 408 VAL A N 1
ATOM 2960 C CA . VAL A 1 386 ? 16.918 6.898 14.573 1.00 29.85 408 VAL A CA 1
ATOM 2961 C C . VAL A 1 386 ? 15.602 6.746 15.317 1.00 28.30 408 VAL A C 1
ATOM 2962 O O . VAL A 1 386 ? 15.549 6.914 16.534 1.00 31.06 408 VAL A O 1
ATOM 2966 N N . TRP A 1 387 ? 14.538 6.433 14.585 1.00 27.59 409 TRP A N 1
ATOM 2967 C CA . TRP A 1 387 ? 13.211 6.288 15.174 1.00 25.35 409 TRP A CA 1
ATOM 2968 C C . TRP A 1 387 ? 12.879 4.849 15.558 1.00 26.53 409 TRP A C 1
ATOM 2969 O O . TRP A 1 387 ? 13.232 3.911 14.840 1.00 24.05 409 TRP A O 1
ATOM 2980 N N . GLU A 1 388 ? 12.174 4.701 16.680 1.00 24.96 410 GLU A N 1
ATOM 2981 C CA . GLU A 1 388 ? 11.771 3.406 17.225 1.00 26.39 410 GLU A CA 1
ATOM 2982 C C . GLU A 1 388 ? 11.012 2.548 16.216 1.00 25.66 410 GLU A C 1
ATOM 2983 O O . GLU A 1 388 ? 11.350 1.390 15.995 1.00 24.81 410 GLU A O 1
ATOM 2989 N N . LYS A 1 389 ? 9.970 3.116 15.623 1.00 23.03 411 LYS A N 1
ATOM 2990 C CA . LYS A 1 389 ? 9.178 2.408 14.628 1.00 23.51 411 LYS A CA 1
ATOM 2991 C C . LYS A 1 389 ? 8.712 3.472 13.654 1.00 22.25 411 LYS A C 1
ATOM 2992 O O . LYS A 1 389 ? 7.552 3.878 13.661 1.00 20.13 411 LYS A O 1
ATOM 2998 N N . PRO A 1 390 ? 9.627 3.930 12.790 1.00 21.61 412 PRO A N 1
ATOM 2999 C CA . PRO A 1 390 ? 9.379 4.968 11.785 1.00 22.86 412 PRO A CA 1
ATOM 3000 C C . PRO A 1 390 ? 8.140 4.807 10.906 1.00 23.76 412 PRO A C 1
ATOM 3001 O O . PRO A 1 390 ? 7.587 5.799 10.431 1.00 23.76 412 PRO A O 1
ATOM 3005 N N . PHE A 1 391 ? 7.671 3.581 10.714 1.00 22.64 413 PHE A N 1
ATOM 3006 C CA . PHE A 1 391 ? 6.505 3.389 9.862 1.00 24.75 413 PHE A CA 1
ATOM 3007 C C . PHE A 1 391 ? 5.166 3.318 10.582 1.00 24.97 413 PHE A C 1
ATOM 3008 O O . PHE A 1 391 ? 4.143 3.047 9.966 1.00 25.26 413 PHE A O 1
ATOM 3016 N N . ARG A 1 392 ? 5.166 3.590 11.882 1.00 25.35 414 ARG A N 1
ATOM 3017 C CA . ARG A 1 392 ? 3.926 3.578 12.656 1.00 25.03 414 ARG A CA 1
ATOM 3018 C C . ARG A 1 392 ? 3.672 4.987 13.182 1.00 23.34 414 ARG A C 1
ATOM 3019 O O . ARG A 1 392 ? 4.613 5.766 13.331 1.00 22.88 414 ARG A O 1
ATOM 3027 N N . PHE A 1 393 ? 2.408 5.317 13.436 1.00 21.65 415 PHE A N 1
ATOM 3028 C CA . PHE A 1 393 ? 2.064 6.611 14.012 1.00 22.45 415 PHE A CA 1
ATOM 3029 C C . PHE A 1 393 ? 2.306 6.321 15.483 1.00 23.19 415 PHE A C 1
ATOM 3030 O O . PHE A 1 393 ? 1.568 5.558 16.103 1.00 23.47 415 PHE A O 1
ATOM 3038 N N . HIS A 1 394 ? 3.347 6.920 16.031 1.00 21.84 416 HIS A N 1
ATOM 3039 C CA . HIS A 1 394 ? 3.749 6.643 17.405 1.00 22.36 416 HIS A CA 1
ATOM 3040 C C . HIS A 1 394 ? 4.166 7.920 18.131 1.00 18.95 416 HIS A C 1
ATOM 3041 O O . HIS A 1 394 ? 5.333 8.306 18.094 1.00 19.33 416 HIS A O 1
ATOM 3048 N N . PRO A 1 395 ? 3.218 8.588 18.808 1.00 19.92 417 PRO A N 1
ATOM 3049 C CA . PRO A 1 395 ? 3.521 9.825 19.533 1.00 21.59 417 PRO A CA 1
ATOM 3050 C C . PRO A 1 395 ? 4.756 9.764 20.426 1.00 21.96 417 PRO A C 1
ATOM 3051 O O . PRO A 1 395 ? 5.437 10.777 20.598 1.00 21.25 417 PRO A O 1
ATOM 3055 N N . GLU A 1 396 ? 5.052 8.584 20.978 1.00 22.33 418 GLU A N 1
ATOM 3056 C CA . GLU A 1 396 ? 6.212 8.415 21.864 1.00 22.53 418 GLU A CA 1
ATOM 3057 C C . GLU A 1 396 ? 7.567 8.616 21.187 1.00 23.21 418 GLU A C 1
ATOM 3058 O O . GLU A 1 396 ? 8.608 8.523 21.845 1.00 19.32 418 GLU A O 1
ATOM 3064 N N . HIS A 1 397 ? 7.570 8.861 19.876 1.00 22.35 419 HIS A N 1
ATOM 3065 C CA . HIS A 1 397 ? 8.826 9.144 19.188 1.00 20.32 419 HIS A CA 1
ATOM 3066 C C . HIS A 1 397 ? 9.304 10.499 19.726 1.00 19.89 419 HIS A C 1
ATOM 3067 O O . HIS A 1 397 ? 10.484 10.829 19.630 1.00 19.76 419 HIS A O 1
ATOM 3074 N N . PHE A 1 398 ? 8.384 11.276 20.300 1.00 17.67 420 PHE A N 1
ATOM 3075 C CA . PHE A 1 398 ? 8.735 12.591 20.844 1.00 19.93 420 PHE A CA 1
ATOM 3076 C C . PHE A 1 398 ? 8.524 12.721 22.360 1.00 22.09 420 PHE A C 1
ATOM 3077 O O . PHE A 1 398 ? 8.478 13.833 22.896 1.00 23.33 420 PHE A O 1
ATOM 3085 N N . LEU A 1 399 ? 8.401 11.588 23.045 1.00 21.93 421 LEU A N 1
ATOM 3086 C CA . LEU A 1 399 ? 8.223 11.582 24.503 1.00 24.37 421 LEU A CA 1
ATOM 3087 C C . LEU A 1 399 ? 9.200 10.611 25.158 1.00 26.13 421 LEU A C 1
ATOM 3088 O O . LEU A 1 399 ? 9.623 9.637 24.530 1.00 25.75 421 LEU A O 1
ATOM 3093 N N . ASP A 1 400 ? 9.586 10.873 26.408 1.00 27.85 422 ASP A N 1
ATOM 3094 C CA . ASP A 1 400 ? 10.456 9.922 27.085 1.00 27.16 422 ASP A CA 1
ATOM 3095 C C . ASP A 1 400 ? 9.592 9.185 28.081 1.00 29.17 422 ASP A C 1
ATOM 3096 O O . ASP A 1 400 ? 8.409 9.495 28.219 1.00 29.06 422 ASP A O 1
ATOM 3101 N N . ALA A 1 401 ? 10.173 8.207 28.765 1.00 31.57 423 ALA A N 1
ATOM 3102 C CA . ALA A 1 401 ? 9.432 7.404 29.733 1.00 32.93 423 ALA A CA 1
ATOM 3103 C C . ALA A 1 401 ? 8.693 8.255 30.758 1.00 32.27 423 ALA A C 1
ATOM 3104 O O . ALA A 1 401 ? 7.641 7.870 31.252 1.00 32.43 423 ALA A O 1
ATOM 3106 N N . GLN A 1 402 ? 9.240 9.424 31.059 1.00 33.75 424 GLN A N 1
ATOM 3107 C CA . GLN A 1 402 ? 8.631 10.320 32.035 1.00 34.24 424 GLN A CA 1
ATOM 3108 C C . GLN A 1 402 ? 7.481 11.129 31.441 1.00 33.48 424 GLN A C 1
ATOM 3109 O O . GLN A 1 402 ? 6.707 11.753 32.168 1.00 31.60 424 GLN A O 1
ATOM 3115 N N . GLY A 1 403 ? 7.379 11.133 30.115 1.00 32.03 425 GLY A N 1
ATOM 3116 C CA . GLY A 1 403 ? 6.327 11.895 29.472 1.00 29.24 425 GLY A CA 1
ATOM 3117 C C . GLY A 1 403 ? 6.777 13.292 29.082 1.00 27.54 425 GLY A C 1
ATOM 3118 O O . GLY A 1 403 ? 5.947 14.141 28.759 1.00 29.18 425 GLY A O 1
ATOM 3119 N N . HIS A 1 404 ? 8.082 13.546 29.130 1.00 26.22 426 HIS A N 1
ATOM 3120 C CA . HIS A 1 404 ? 8.608 14.851 28.740 1.00 25.79 426 HIS A CA 1
ATOM 3121 C C . HIS A 1 404 ? 8.710 14.885 27.209 1.00 25.52 426 HIS A C 1
ATOM 3122 O O . HIS A 1 404 ? 9.077 13.881 26.579 1.00 22.09 426 HIS A O 1
ATOM 3129 N N . PHE A 1 405 ? 8.396 16.033 26.618 1.00 22.35 427 PHE A N 1
ATOM 3130 C CA . PHE A 1 405 ? 8.503 16.166 25.172 1.00 23.68 427 PHE A CA 1
ATOM 3131 C C . PHE A 1 405 ? 9.973 16.283 24.802 1.00 22.46 427 PHE A C 1
ATOM 3132 O O . PHE A 1 405 ? 10.694 17.122 25.344 1.00 23.58 427 PHE A O 1
ATOM 3140 N N . VAL A 1 406 ? 10.419 15.439 23.883 1.00 20.76 428 VAL A N 1
ATOM 3141 C CA . VAL A 1 406 ? 11.803 15.473 23.427 1.00 22.55 428 VAL A CA 1
ATOM 3142 C C . VAL A 1 406 ? 11.771 15.530 21.895 1.00 24.25 428 VAL A C 1
ATOM 3143 O O . VAL A 1 406 ? 10.984 14.830 21.264 1.00 24.08 428 VAL A O 1
ATOM 3147 N N . LYS A 1 407 ? 12.614 16.363 21.297 1.00 23.73 429 LYS A N 1
ATOM 3148 C CA . LYS A 1 407 ? 12.629 16.479 19.840 1.00 23.76 429 LYS A CA 1
ATOM 3149 C C . LYS A 1 407 ? 13.953 16.020 19.233 1.00 22.31 429 LYS A C 1
ATOM 3150 O O . LYS A 1 407 ? 14.955 16.721 19.301 1.00 22.66 429 LYS A O 1
ATOM 3156 N N . PRO A 1 408 ? 13.969 14.828 18.624 1.00 21.81 430 PRO A N 1
ATOM 3157 C CA . PRO A 1 408 ? 15.207 14.326 18.021 1.00 21.35 430 PRO A CA 1
ATOM 3158 C C . PRO A 1 408 ? 15.757 15.252 16.932 1.00 21.59 430 PRO A C 1
ATOM 3159 O O . PRO A 1 408 ? 15.018 16.023 16.325 1.00 19.80 430 PRO A O 1
ATOM 3163 N N . GLU A 1 409 ? 17.062 15.163 16.704 1.00 20.54 431 GLU A N 1
ATOM 3164 C CA . GLU A 1 409 ? 17.742 15.963 15.699 1.00 22.36 431 GLU A CA 1
ATOM 3165 C C . GLU A 1 409 ? 17.246 15.586 14.307 1.00 19.60 431 GLU A C 1
ATOM 3166 O O . GLU A 1 409 ? 17.332 16.384 13.385 1.00 20.64 431 GLU A O 1
ATOM 3172 N N . ALA A 1 410 ? 16.736 14.365 14.173 1.00 17.66 432 ALA A N 1
ATOM 3173 C CA . ALA A 1 410 ? 16.221 13.861 12.907 1.00 17.34 432 ALA A CA 1
ATOM 3174 C C . ALA A 1 410 ? 14.877 14.479 12.526 1.00 18.19 432 ALA A C 1
ATOM 3175 O O . ALA A 1 410 ? 14.353 14.215 11.443 1.00 18.68 432 ALA A O 1
ATOM 3177 N N . PHE A 1 411 ? 14.296 15.284 13.408 1.00 17.32 433 PHE A N 1
ATOM 3178 C CA . PHE A 1 411 ? 13.027 15.926 13.062 1.00 18.30 433 PHE A CA 1
ATOM 3179 C C . PHE A 1 411 ? 13.350 17.141 12.185 1.00 17.65 433 PHE A C 1
ATOM 3180 O O . PHE A 1 411 ? 13.591 18.236 12.693 1.00 18.70 433 PHE A O 1
ATOM 3188 N N . LEU A 1 412 ? 13.370 16.944 10.869 1.00 19.62 434 LEU A N 1
ATOM 3189 C CA . LEU A 1 412 ? 13.675 18.033 9.940 1.00 18.94 434 LEU A CA 1
ATOM 3190 C C . LEU A 1 412 ? 12.653 18.208 8.822 1.00 18.26 434 LEU A C 1
ATOM 3191 O O . LEU A 1 412 ? 13.020 18.235 7.653 1.00 17.91 434 LEU A O 1
ATOM 3196 N N . PRO A 1 413 ? 11.364 18.341 9.157 1.00 16.85 435 PRO A N 1
ATOM 3197 C CA . PRO A 1 413 ? 10.379 18.513 8.084 1.00 15.57 435 PRO A CA 1
ATOM 3198 C C . PRO A 1 413 ? 10.478 19.877 7.378 1.00 16.74 435 PRO A C 1
ATOM 3199 O O . PRO A 1 413 ? 9.902 20.064 6.303 1.00 15.82 435 PRO A O 1
ATOM 3203 N N . PHE A 1 414 ? 11.206 20.821 7.976 1.00 13.50 436 PHE A N 1
ATOM 3204 C CA . PHE A 1 414 ? 11.350 22.157 7.398 1.00 16.14 436 PHE A CA 1
ATOM 3205 C C . PHE A 1 414 ? 12.725 22.318 6.779 1.00 16.31 436 PHE A C 1
ATOM 3206 O O . PHE A 1 414 ? 13.123 23.428 6.427 1.00 16.90 436 PHE A O 1
ATOM 3214 N N . SER A 1 415 ? 13.447 21.204 6.675 1.00 15.54 437 SER A N 1
ATOM 3215 C CA . SER A 1 415 ? 14.797 21.174 6.120 1.00 16.68 437 SER A CA 1
ATOM 3216 C C . SER A 1 415 ? 15.800 21.831 7.070 1.00 18.59 437 SER A C 1
ATOM 3217 O O . SER A 1 415 ? 15.535 21.940 8.270 1.00 20.10 437 SER A O 1
ATOM 3220 N N . ALA A 1 416 ? 16.942 22.269 6.536 1.00 17.41 438 ALA A N 1
ATOM 3221 C CA . ALA A 1 416 ? 17.988 22.890 7.345 1.00 18.30 438 ALA A CA 1
ATOM 3222 C C . ALA A 1 416 ? 18.798 23.888 6.534 1.00 18.44 438 ALA A C 1
ATOM 3223 O O . ALA A 1 416 ? 18.692 23.944 5.310 1.00 17.23 438 ALA A O 1
ATOM 3225 N N . GLY A 1 417 ? 19.612 24.670 7.233 1.00 17.52 439 GLY A N 1
ATOM 3226 C CA . GLY A 1 417 ? 20.456 25.647 6.572 1.00 19.27 439 GLY A CA 1
ATOM 3227 C C . GLY A 1 417 ? 19.774 26.953 6.223 1.00 20.64 439 GLY A C 1
ATOM 3228 O O . GLY A 1 417 ? 18.605 27.152 6.547 1.00 20.30 439 GLY A O 1
ATOM 3229 N N . ARG A 1 418 ? 20.521 27.822 5.541 1.00 21.56 440 ARG A N 1
ATOM 3230 C CA . ARG A 1 418 ? 20.074 29.150 5.106 1.00 23.40 440 ARG A CA 1
ATOM 3231 C C . ARG A 1 418 ? 18.726 29.216 4.397 1.00 21.35 440 ARG A C 1
ATOM 3232 O O . ARG A 1 418 ? 18.073 30.255 4.427 1.00 21.07 440 ARG A O 1
ATOM 3240 N N . ARG A 1 419 ? 18.324 28.134 3.736 1.00 17.21 441 ARG A N 1
ATOM 3241 C CA . ARG A 1 419 ? 17.054 28.129 3.003 1.00 18.01 441 ARG A CA 1
ATOM 3242 C C . ARG A 1 419 ? 15.908 27.410 3.722 1.00 16.92 441 ARG A C 1
ATOM 3243 O O . ARG A 1 419 ? 14.811 27.285 3.184 1.00 15.21 441 ARG A O 1
ATOM 3251 N N . ALA A 1 420 ? 16.175 26.944 4.936 1.00 18.44 442 ALA A N 1
ATOM 3252 C CA . ALA A 1 420 ? 15.181 26.238 5.732 1.00 17.42 442 ALA A CA 1
ATOM 3253 C C . ALA A 1 420 ? 13.902 27.069 5.796 1.00 18.52 442 ALA A C 1
ATOM 3254 O O . ALA A 1 420 ? 13.952 28.298 5.799 1.00 18.25 442 ALA A O 1
ATOM 3256 N N . CYS A 1 421 ? 12.762 26.391 5.866 1.00 17.68 443 CYS A N 1
ATOM 3257 C CA . CYS A 1 421 ? 11.471 27.068 5.917 1.00 19.40 443 CYS A CA 1
ATOM 3258 C C . CYS A 1 421 ? 11.470 28.333 6.778 1.00 18.58 443 CYS A C 1
ATOM 3259 O O . CYS A 1 421 ? 11.757 28.272 7.976 1.00 19.68 443 CYS A O 1
ATOM 3262 N N . LEU A 1 422 ? 11.148 29.477 6.179 1.00 15.80 444 LEU A N 1
ATOM 3263 C CA . LEU A 1 422 ? 11.083 30.711 6.961 1.00 16.46 444 LEU A CA 1
ATOM 3264 C C . LEU A 1 422 ? 9.709 30.818 7.617 1.00 15.81 444 LEU A C 1
ATOM 3265 O O . LEU A 1 422 ? 9.488 31.645 8.484 1.00 15.83 444 LEU A O 1
ATOM 3270 N N . GLY A 1 423 ? 8.787 29.950 7.220 1.00 17.80 445 GLY A N 1
ATOM 3271 C CA . GLY A 1 423 ? 7.468 30.005 7.815 1.00 18.16 445 GLY A CA 1
ATOM 3272 C C . GLY A 1 423 ? 7.310 29.104 9.024 1.00 18.51 445 GLY A C 1
ATOM 3273 O O . GLY A 1 423 ? 6.233 29.058 9.621 1.00 19.66 445 GLY A O 1
ATOM 3274 N N . GLU A 1 424 ? 8.374 28.394 9.387 1.00 17.41 446 GLU A N 1
ATOM 3275 C CA . GLU A 1 424 ? 8.328 27.465 10.505 1.00 19.61 446 GLU A CA 1
ATOM 3276 C C . GLU A 1 424 ? 7.669 27.990 11.774 1.00 19.37 446 GLU A C 1
ATOM 3277 O O . GLU A 1 424 ? 6.846 27.299 12.360 1.00 17.43 446 GLU A O 1
ATOM 3283 N N . PRO A 1 425 ? 8.026 29.210 12.221 1.00 21.27 447 PRO A N 1
ATOM 3284 C CA . PRO A 1 425 ? 7.406 29.739 13.444 1.00 20.39 447 PRO A CA 1
ATOM 3285 C C . PRO A 1 425 ? 5.889 29.848 13.306 1.00 21.16 447 PRO A C 1
ATOM 3286 O O . PRO A 1 425 ? 5.145 29.488 14.222 1.00 19.78 447 PRO A O 1
ATOM 3290 N N . LEU A 1 426 ? 5.435 30.336 12.156 1.00 18.71 448 LEU A N 1
ATOM 3291 C CA . LEU A 1 426 ? 4.007 30.490 11.908 1.00 18.63 448 LEU A CA 1
ATOM 3292 C C . LEU A 1 426 ? 3.336 29.129 11.756 1.00 18.58 448 LEU A C 1
ATOM 3293 O O . LEU A 1 426 ? 2.245 28.908 12.274 1.00 16.99 448 LEU A O 1
ATOM 3298 N N . ALA A 1 427 ? 3.995 28.212 11.052 1.00 20.55 449 ALA A N 1
ATOM 3299 C CA . ALA A 1 427 ? 3.452 26.869 10.870 1.00 19.45 449 ALA A CA 1
ATOM 3300 C C . ALA A 1 427 ? 3.243 26.212 12.241 1.00 19.03 449 ALA A C 1
ATOM 3301 O O . ALA A 1 427 ? 2.218 25.580 12.482 1.00 21.84 449 ALA A O 1
ATOM 3303 N N . ARG A 1 428 ? 4.220 26.358 13.129 1.00 17.72 450 ARG A N 1
ATOM 3304 C CA . ARG A 1 428 ? 4.134 25.772 14.473 1.00 22.05 450 ARG A CA 1
ATOM 3305 C C . ARG A 1 428 ? 2.917 26.330 15.207 1.00 20.92 450 ARG A C 1
ATOM 3306 O O . ARG A 1 428 ? 2.197 25.600 15.887 1.00 20.39 450 ARG A O 1
ATOM 3314 N N . MET A 1 429 ? 2.697 27.632 15.052 1.00 19.77 451 MET A N 1
ATOM 3315 C CA . MET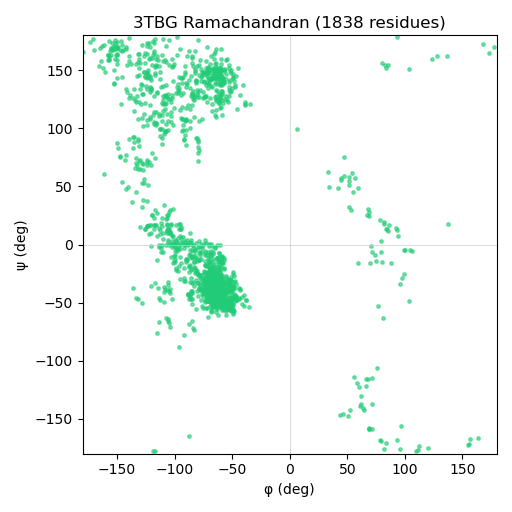 A 1 429 ? 1.578 28.307 15.683 1.00 20.51 451 MET A CA 1
ATOM 3316 C C . MET A 1 429 ? 0.257 27.780 15.143 1.00 18.66 451 MET A C 1
ATOM 3317 O O . MET A 1 429 ? -0.639 27.420 15.910 1.00 18.96 451 MET A O 1
ATOM 3322 N N . GLU A 1 430 ? 0.135 27.755 13.820 1.00 17.53 452 GLU A N 1
ATOM 3323 C CA . GLU A 1 430 ? -1.070 27.267 13.168 1.00 17.76 452 GLU A CA 1
ATOM 3324 C C . GLU A 1 430 ? -1.377 25.815 13.530 1.00 16.85 452 GLU A C 1
ATOM 3325 O O . GLU A 1 430 ? -2.518 25.480 13.843 1.00 18.48 452 GLU A O 1
ATOM 3331 N N . LEU A 1 431 ? -0.370 24.948 13.480 1.00 15.84 453 LEU A N 1
ATOM 3332 C CA . LEU A 1 431 ? -0.603 23.546 13.809 1.00 16.49 453 LEU A CA 1
ATOM 3333 C C . LEU A 1 431 ? -1.097 23.375 15.250 1.00 17.63 453 LEU A C 1
ATOM 3334 O O . LEU A 1 431 ? -2.051 22.644 15.499 1.00 18.54 453 LEU A O 1
ATOM 3339 N N . PHE A 1 432 ? -0.460 24.049 16.195 1.00 17.69 454 PHE A N 1
ATOM 3340 C CA . PHE A 1 432 ? -0.884 23.914 17.583 1.00 22.07 454 PHE A CA 1
ATOM 3341 C C . PHE A 1 432 ? -2.267 24.507 17.853 1.00 22.45 454 PHE A C 1
ATOM 3342 O O . PHE A 1 432 ? -3.138 23.843 18.421 1.00 22.18 454 PHE A O 1
ATOM 3350 N N . LEU A 1 433 ? -2.485 25.747 17.431 1.00 22.19 455 LEU A N 1
ATOM 3351 C CA . LEU A 1 433 ? -3.775 26.382 17.682 1.00 22.29 455 LEU A CA 1
ATOM 3352 C C . LEU A 1 433 ? -4.949 25.765 16.937 1.00 22.31 455 LEU A C 1
ATOM 3353 O O . LEU A 1 433 ? -6.034 25.646 17.509 1.00 21.98 455 LEU A O 1
ATOM 3358 N N . PHE A 1 434 ? -4.753 25.392 15.668 1.00 20.52 456 PHE A N 1
ATOM 3359 C CA . PHE A 1 434 ? -5.829 24.776 14.890 1.00 20.30 456 PHE A CA 1
ATOM 3360 C C . PHE A 1 434 ? -6.124 23.355 15.390 1.00 20.95 456 PHE A C 1
ATOM 3361 O O . PHE A 1 434 ? -7.285 22.971 15.522 1.00 20.69 456 PHE A O 1
ATOM 3369 N N . PHE A 1 435 ? -5.077 22.576 15.657 1.00 21.25 457 PHE A N 1
ATOM 3370 C CA . PHE A 1 435 ? -5.248 21.194 16.124 1.00 22.77 457 PHE A CA 1
ATOM 3371 C C . PHE A 1 435 ? -5.920 21.117 17.497 1.00 22.67 457 PHE A C 1
ATOM 3372 O O . PHE A 1 435 ? -6.896 20.392 17.678 1.00 24.03 457 PHE A O 1
ATOM 3380 N N . THR A 1 436 ? -5.394 21.862 18.460 1.00 23.49 458 THR A N 1
ATOM 3381 C CA . THR A 1 436 ? -5.952 21.850 19.801 1.00 26.84 458 THR A CA 1
ATOM 3382 C C . THR A 1 436 ? -7.352 22.441 19.827 1.00 27.40 458 THR A C 1
ATOM 3383 O O . THR A 1 436 ? -8.235 21.900 20.488 1.00 27.81 458 THR A O 1
ATOM 3387 N N . SER A 1 437 ? -7.578 23.535 19.106 1.00 27.35 459 SER A N 1
ATOM 3388 C CA . SER A 1 437 ? -8.917 24.121 19.096 1.00 27.21 459 SER A CA 1
ATOM 3389 C C . SER A 1 437 ? -9.940 23.115 18.559 1.00 27.52 459 SER A C 1
ATOM 3390 O O . SER A 1 437 ? -11.033 22.979 19.116 1.00 25.99 459 SER A O 1
ATOM 3393 N N . LEU A 1 438 ? -9.590 22.415 17.480 1.00 26.70 460 LEU A N 1
ATOM 3394 C CA . LEU A 1 438 ? -10.487 21.422 16.893 1.00 27.65 460 LEU A CA 1
ATOM 3395 C C . LEU A 1 438 ? -10.732 20.218 17.809 1.00 30.04 460 LEU A C 1
ATOM 3396 O O . LEU A 1 438 ? -11.877 19.786 17.977 1.00 30.17 460 LEU A O 1
ATOM 3401 N N . LEU A 1 439 ? -9.663 19.672 18.389 1.00 30.18 461 LEU A N 1
ATOM 3402 C CA . LEU A 1 439 ? -9.787 18.508 19.270 1.00 32.74 461 LEU A CA 1
ATOM 3403 C C . LEU A 1 439 ? -10.482 18.879 20.574 1.00 33.80 461 LEU A C 1
ATOM 3404 O O . LEU A 1 439 ? -11.041 18.022 21.258 1.00 33.67 461 LEU A O 1
ATOM 3409 N N . GLN A 1 440 ? -10.437 20.161 20.916 1.00 34.57 462 GLN A N 1
ATOM 3410 C CA . GLN A 1 440 ? -11.071 20.636 22.134 1.00 36.11 462 GLN A CA 1
ATOM 3411 C C . GLN A 1 440 ? -12.589 20.678 21.999 1.00 37.78 462 GLN A C 1
ATOM 3412 O O . GLN A 1 440 ? -13.302 20.422 22.963 1.00 38.50 462 GLN A O 1
ATOM 3418 N N . HIS A 1 441 ? -13.081 20.996 20.805 1.00 38.06 463 HIS A N 1
ATOM 3419 C CA . HIS A 1 441 ? -14.520 21.095 20.578 1.00 38.26 463 HIS A CA 1
ATOM 3420 C C . HIS A 1 441 ? -15.187 19.886 19.945 1.00 36.93 463 HIS A C 1
ATOM 3421 O O . HIS A 1 441 ? -16.399 19.710 20.078 1.00 36.65 463 HIS A O 1
ATOM 3428 N N . PHE A 1 442 ? -14.417 19.052 19.261 1.00 34.01 464 PHE A N 1
ATOM 3429 C CA . PHE A 1 442 ? -15.011 17.911 18.589 1.00 33.35 464 PHE A CA 1
ATOM 3430 C C . PHE A 1 442 ? -14.357 16.579 18.847 1.00 33.70 464 PHE A C 1
ATOM 3431 O O . PHE A 1 442 ? -13.181 16.485 19.197 1.00 33.18 464 PHE A O 1
ATOM 3439 N N . SER A 1 443 ? -15.154 15.539 18.667 1.00 33.71 465 SER A N 1
ATOM 3440 C CA . SER A 1 443 ? -14.669 14.187 18.792 1.00 34.42 465 SER A CA 1
ATOM 3441 C C . SER A 1 443 ? -14.761 13.751 17.335 1.00 33.37 465 SER A C 1
ATOM 3442 O O . SER A 1 443 ? -15.827 13.834 16.722 1.00 34.23 465 SER A O 1
ATOM 3445 N N . PHE A 1 444 ? -13.640 13.343 16.760 1.00 32.39 466 PHE A N 1
ATOM 3446 C CA . PHE A 1 444 ? -13.634 12.931 15.362 1.00 31.54 466 PHE A CA 1
ATOM 3447 C C . PHE A 1 444 ? -13.628 11.413 15.247 1.00 32.16 466 PHE A C 1
ATOM 3448 O O . PHE A 1 444 ? -12.964 10.740 16.020 1.00 31.88 466 PHE A O 1
ATOM 3456 N N . SER A 1 445 ? -14.367 10.879 14.281 1.00 32.66 467 SER A N 1
ATOM 3457 C CA . SER A 1 445 ? -14.427 9.436 14.086 1.00 36.16 467 SER A CA 1
ATOM 3458 C C . SER A 1 445 ? -14.677 9.074 12.627 1.00 37.45 467 SER A C 1
ATOM 3459 O O . SER A 1 445 ? -15.166 9.894 11.848 1.00 37.48 467 SER A O 1
ATOM 3462 N N . VAL A 1 446 ? -14.333 7.844 12.257 1.00 38.19 468 VAL A N 1
ATOM 3463 C CA . VAL A 1 446 ? -14.575 7.386 10.899 1.00 40.97 468 VAL A CA 1
ATOM 3464 C C . VAL A 1 446 ? -16.081 7.127 10.818 1.00 41.77 468 VAL A C 1
ATOM 3465 O O . VAL A 1 446 ? -16.687 6.645 11.778 1.00 41.80 468 VAL A O 1
ATOM 3469 N N . PRO A 1 447 ? -16.713 7.481 9.691 1.00 42.66 469 PRO A N 1
ATOM 3470 C CA . PRO A 1 447 ? -18.157 7.252 9.567 1.00 44.23 469 PRO A CA 1
ATOM 3471 C C . PRO A 1 447 ? -18.483 5.761 9.439 1.00 45.61 469 PRO A C 1
ATOM 3472 O O . PRO A 1 447 ? -17.834 5.039 8.681 1.00 44.95 469 PRO A O 1
ATOM 3476 N N . THR A 1 448 ? -19.488 5.303 10.178 1.00 47.78 470 THR A N 1
ATOM 3477 C CA . THR A 1 448 ? -19.881 3.901 10.120 1.00 50.40 470 THR A CA 1
ATOM 3478 C C . THR A 1 448 ? -20.201 3.501 8.681 1.00 51.50 470 THR A C 1
ATOM 3479 O O . THR A 1 448 ? -20.490 4.351 7.836 1.00 51.65 470 THR A O 1
ATOM 3483 N N . GLY A 1 449 ? -20.142 2.204 8.406 1.00 51.97 471 GLY A N 1
ATOM 3484 C CA . GLY A 1 449 ? -20.432 1.722 7.069 1.00 52.84 471 GLY A CA 1
ATOM 3485 C C . GLY A 1 449 ? -19.352 2.087 6.073 1.00 53.44 471 GLY A C 1
ATOM 3486 O O . GLY A 1 449 ? -19.439 1.748 4.892 1.00 54.34 471 GLY A O 1
ATOM 3487 N N . GLN A 1 450 ? -18.331 2.793 6.544 1.00 52.37 472 GLN A N 1
ATOM 3488 C CA . GLN A 1 450 ? -17.235 3.188 5.676 1.00 50.83 472 GLN A CA 1
ATOM 3489 C C . GLN A 1 450 ? -15.957 2.462 6.077 1.00 49.77 472 GLN A C 1
ATOM 3490 O O . GLN A 1 450 ? -15.690 2.249 7.264 1.00 48.88 472 GLN A O 1
ATOM 3496 N N . PRO A 1 451 ? -15.150 2.063 5.084 1.00 49.10 473 PRO A N 1
ATOM 3497 C CA . PRO A 1 451 ? -13.895 1.357 5.355 1.00 49.28 473 PRO A CA 1
ATOM 3498 C C . PRO A 1 451 ? -12.871 2.230 6.081 1.00 49.28 473 PRO A C 1
ATOM 3499 O O . PRO A 1 451 ? -12.778 3.432 5.826 1.00 50.06 473 PRO A O 1
ATOM 3503 N N . ARG A 1 452 ? -12.114 1.632 6.997 1.00 48.14 474 ARG A N 1
ATOM 3504 C CA . ARG A 1 452 ? -11.101 2.387 7.712 1.00 46.53 474 ARG A CA 1
ATOM 3505 C C . ARG A 1 452 ? -10.175 2.954 6.650 1.00 45.48 474 ARG A C 1
ATOM 3506 O O . ARG A 1 452 ? -9.596 2.206 5.858 1.00 45.45 474 ARG A O 1
ATOM 3514 N N . PRO A 1 453 ? -10.039 4.290 6.604 1.00 43.58 475 PRO A N 1
ATOM 3515 C CA . PRO A 1 453 ? -9.168 4.920 5.611 1.00 41.57 475 PRO A CA 1
ATOM 3516 C C . PRO A 1 453 ? -7.715 4.470 5.707 1.00 40.59 475 PRO A C 1
ATOM 3517 O O . PRO A 1 453 ? -7.219 4.129 6.783 1.00 39.97 475 PRO A O 1
ATOM 3521 N N . SER A 1 454 ? -7.043 4.462 4.565 1.00 39.60 476 SER A N 1
ATOM 3522 C CA . SER A 1 454 ? -5.649 4.056 4.495 1.00 39.13 476 SER A CA 1
ATOM 3523 C C . SER A 1 454 ? -4.740 5.097 5.140 1.00 39.22 476 SER A C 1
ATOM 3524 O O . SER A 1 454 ? -5.039 6.294 5.122 1.00 36.98 476 SER A O 1
ATOM 3527 N N . HIS A 1 455 ? -3.640 4.631 5.720 1.00 39.71 477 HIS A N 1
ATOM 3528 C CA . HIS A 1 455 ? -2.672 5.519 6.352 1.00 42.11 477 HIS A CA 1
ATOM 3529 C C . HIS A 1 455 ? -1.568 5.826 5.348 1.00 40.91 477 HIS A C 1
ATOM 3530 O O . HIS A 1 455 ? -0.670 6.621 5.620 1.00 40.19 477 HIS A O 1
ATOM 3537 N N . HIS A 1 456 ? -1.654 5.188 4.183 1.00 40.97 478 HIS A N 1
ATOM 3538 C CA . HIS A 1 456 ? -0.687 5.383 3.106 1.00 41.71 478 HIS A CA 1
ATOM 3539 C C . HIS A 1 456 ? -1.019 6.669 2.372 1.00 40.36 478 HIS A C 1
ATOM 3540 O O . HIS A 1 456 ? -2.167 6.902 1.995 1.00 41.57 478 HIS A O 1
ATOM 3547 N N . GLY A 1 457 ? -0.012 7.505 2.172 1.00 38.19 479 GLY A N 1
ATOM 3548 C CA . GLY A 1 457 ? -0.251 8.762 1.501 1.00 38.84 479 GLY A CA 1
ATOM 3549 C C . GLY A 1 457 ? -0.282 8.643 -0.006 1.00 38.18 479 GLY A C 1
ATOM 3550 O O . GLY A 1 457 ? 0.096 7.620 -0.579 1.00 36.80 479 GLY A O 1
ATOM 3551 N N . VAL A 1 458 ? -0.761 9.697 -0.647 1.00 37.27 480 VAL A N 1
ATOM 3552 C CA . VAL A 1 458 ? -0.813 9.745 -2.094 1.00 36.81 480 VAL A CA 1
ATOM 3553 C C . VAL A 1 458 ? 0.233 10.769 -2.517 1.00 36.13 480 VAL A C 1
ATOM 3554 O O . VAL A 1 458 ? 0.126 11.956 -2.193 1.00 34.60 480 VAL A O 1
ATOM 3558 N N . PHE A 1 459 ? 1.259 10.300 -3.219 1.00 35.71 481 PHE A N 1
ATOM 3559 C CA . PHE A 1 459 ? 2.324 11.178 -3.664 1.00 38.02 481 PHE A CA 1
ATOM 3560 C C . PHE A 1 459 ? 2.019 11.931 -4.955 1.00 39.53 481 PHE A C 1
ATOM 3561 O O . PHE A 1 459 ? 1.712 11.331 -5.983 1.00 40.70 481 PHE A O 1
ATOM 3569 N N . ALA A 1 460 ? 2.122 13.251 -4.881 1.00 40.16 482 ALA A N 1
ATOM 3570 C CA . ALA A 1 460 ? 1.919 14.137 -6.020 1.00 42.31 482 ALA A CA 1
ATOM 3571 C C . ALA A 1 460 ? 2.911 15.254 -5.736 1.00 42.59 482 ALA A C 1
ATOM 3572 O O . ALA A 1 460 ? 2.562 16.434 -5.715 1.00 43.07 482 ALA A O 1
ATOM 3574 N N . PHE A 1 461 ? 4.161 14.848 -5.528 1.00 43.92 483 PHE A N 1
ATOM 3575 C CA . PHE A 1 461 ? 5.251 15.748 -5.171 1.00 44.48 483 PHE A CA 1
ATOM 3576 C C . PHE A 1 461 ? 5.054 16.087 -3.693 1.00 42.76 483 PHE A C 1
ATOM 3577 O O . PHE A 1 461 ? 5.965 15.927 -2.884 1.00 44.95 483 PHE A O 1
ATOM 3585 N N . LEU A 1 462 ? 3.855 16.554 -3.353 1.00 40.15 484 LEU A N 1
ATOM 3586 C CA . LEU A 1 462 ? 3.477 16.849 -1.970 1.00 37.01 484 LEU A CA 1
ATOM 3587 C C . LEU A 1 462 ? 2.753 15.553 -1.589 1.00 33.84 484 LEU A C 1
ATOM 3588 O O . LEU A 1 462 ? 2.094 14.958 -2.439 1.00 31.57 484 LEU A O 1
ATOM 3593 N N . VAL A 1 463 ? 2.887 15.093 -0.347 1.00 30.57 485 VAL A N 1
ATOM 3594 C CA . VAL A 1 463 ? 2.221 13.855 0.063 1.00 28.36 485 VAL A CA 1
ATOM 3595 C C . VAL A 1 463 ? 0.974 14.095 0.911 1.00 29.22 485 VAL A C 1
ATOM 3596 O O . VAL A 1 463 ? 1.058 14.510 2.071 1.00 27.42 485 VAL A O 1
ATOM 3600 N N . SER A 1 464 ? -0.183 13.801 0.322 1.00 28.97 486 SER A N 1
ATOM 3601 C CA . SER A 1 464 ? -1.464 14.003 0.977 1.00 30.79 486 SER A CA 1
ATOM 3602 C C . SER A 1 464 ? -2.086 12.734 1.528 1.00 30.82 486 SER A C 1
ATOM 3603 O O . SER A 1 464 ? -1.756 11.625 1.106 1.00 30.31 486 SER A O 1
ATOM 3606 N N . PRO A 1 465 ? -3.011 12.891 2.487 1.00 30.06 487 PRO A N 1
ATOM 3607 C CA . PRO A 1 465 ? -3.698 11.753 3.093 1.00 29.59 487 PRO A CA 1
ATOM 3608 C C . PRO A 1 465 ? -4.648 11.206 2.030 1.00 29.80 487 PRO A C 1
ATOM 3609 O O . PRO A 1 465 ? -5.233 11.976 1.265 1.00 25.53 487 PRO A O 1
ATOM 3613 N N . SER A 1 466 ? -4.806 9.891 1.972 1.00 30.84 488 SER A N 1
ATOM 3614 C CA . SER A 1 466 ? -5.732 9.309 1.007 1.00 34.28 488 SER A CA 1
ATOM 3615 C C . SER A 1 466 ? -7.089 9.948 1.320 1.00 34.21 488 SER A C 1
ATOM 3616 O O . SER A 1 466 ? -7.400 10.194 2.482 1.00 35.47 488 SER A O 1
ATOM 3619 N N . PRO A 1 467 ? -7.907 10.234 0.294 1.00 34.32 489 PRO A N 1
ATOM 3620 C CA . PRO A 1 467 ? -9.220 10.852 0.527 1.00 34.17 489 PRO A CA 1
ATOM 3621 C C . PRO A 1 467 ? -10.015 10.154 1.630 1.00 33.37 489 PRO A C 1
ATOM 3622 O O . PRO A 1 467 ? -10.072 8.931 1.687 1.00 33.70 489 PRO A O 1
ATOM 3626 N N . TYR A 1 468 ? -10.622 10.933 2.516 1.00 31.82 490 TYR A N 1
ATOM 3627 C CA . TYR A 1 468 ? -11.391 10.341 3.601 1.00 30.81 490 TYR A CA 1
ATOM 3628 C C . TYR A 1 468 ? -12.435 11.321 4.095 1.00 31.47 490 TYR A C 1
ATOM 3629 O O . TYR A 1 468 ? -12.356 12.518 3.812 1.00 30.85 490 TYR A O 1
ATOM 3638 N N . GLU A 1 469 ? -13.411 10.795 4.829 1.00 31.20 491 GLU A N 1
ATOM 3639 C CA . GLU A 1 469 ? -14.477 11.594 5.418 1.00 32.96 491 GLU A CA 1
ATOM 3640 C C . GLU A 1 469 ? -14.462 11.326 6.909 1.00 31.92 491 GLU A C 1
ATOM 3641 O O . GLU A 1 469 ? -13.869 10.351 7.364 1.00 32.26 491 GLU A O 1
ATOM 3647 N N . LEU A 1 470 ? -15.117 12.185 7.676 1.00 32.58 492 LEU A N 1
ATOM 3648 C CA . LEU A 1 470 ? -15.154 11.989 9.112 1.00 32.99 492 LEU A CA 1
ATOM 3649 C C . LEU A 1 470 ? -16.345 12.714 9.706 1.00 33.77 492 LEU A C 1
ATOM 3650 O O . LEU A 1 470 ? -16.946 13.573 9.058 1.00 34.66 492 LEU A O 1
ATOM 3655 N N . CYS A 1 471 ? -16.704 12.348 10.929 1.00 34.06 493 CYS A N 1
ATOM 3656 C CA . CYS A 1 471 ? -17.810 12.998 11.612 1.00 35.33 493 CYS A CA 1
ATOM 3657 C C . CYS A 1 471 ? -17.213 13.821 12.735 1.00 35.35 493 CYS A C 1
ATOM 3658 O O . CYS A 1 471 ? -16.308 13.365 13.431 1.00 35.06 493 CYS A O 1
ATOM 3661 N N . ALA A 1 472 ? -17.703 15.041 12.898 1.00 34.84 494 ALA A N 1
ATOM 3662 C CA . ALA A 1 472 ? -17.221 15.896 13.962 1.00 34.91 494 ALA A CA 1
ATOM 3663 C C . ALA A 1 472 ? -18.417 16.148 14.849 1.00 36.33 494 ALA A C 1
ATOM 3664 O O . ALA A 1 472 ? -19.322 16.896 14.480 1.00 37.49 494 ALA A O 1
ATOM 3666 N N . VAL A 1 473 ? -18.437 15.502 16.009 1.00 36.66 495 VAL A N 1
ATOM 3667 C CA . VAL A 1 473 ? -19.539 15.673 16.938 1.00 37.76 495 VAL A CA 1
ATOM 3668 C C . VAL A 1 473 ? -19.062 16.485 18.124 1.00 37.08 495 VAL A C 1
ATOM 3669 O O . VAL A 1 473 ? -18.032 16.183 18.723 1.00 36.39 495 VAL A O 1
ATOM 3673 N N . PRO A 1 474 ? -19.800 17.547 18.466 1.00 38.29 496 PRO A N 1
ATOM 3674 C CA . PRO A 1 474 ? -19.461 18.424 19.589 1.00 39.19 496 PRO A CA 1
ATOM 3675 C C . PRO A 1 474 ? -19.209 17.648 20.878 1.00 40.99 496 PRO A C 1
ATOM 3676 O O . PRO A 1 474 ? -19.776 16.576 21.089 1.00 39.85 496 PRO A O 1
ATOM 3680 N N . ARG A 1 475 ? -18.354 18.195 21.734 1.00 42.71 497 ARG A N 1
ATOM 3681 C CA . ARG A 1 475 ? -18.037 17.560 23.004 1.00 44.61 497 ARG A CA 1
ATOM 3682 C C . ARG A 1 475 ? -18.736 18.283 24.152 1.00 46.09 497 ARG A C 1
ATOM 3683 O O . ARG A 1 475 ? -19.359 19.341 23.906 1.00 47.76 497 ARG A O 1
ATOM 3691 N N . LYS B 1 10 ? 39.330 -9.609 72.645 1.00 67.99 32 LYS B N 1
ATOM 3692 C CA . LYS B 1 10 ? 39.236 -11.023 72.186 1.00 67.42 32 LYS B CA 1
ATOM 3693 C C . LYS B 1 10 ? 37.772 -11.456 72.107 1.00 67.99 32 LYS B C 1
ATOM 3694 O O . LYS B 1 10 ? 37.298 -11.870 71.049 1.00 68.38 32 LYS B O 1
ATOM 3700 N N . LEU B 1 11 ? 37.061 -11.367 73.228 1.00 67.68 33 LEU B N 1
ATOM 3701 C CA . LEU B 1 11 ? 35.647 -11.730 73.255 1.00 67.28 33 LEU B CA 1
ATOM 3702 C C . LEU B 1 11 ? 34.847 -10.594 72.621 1.00 67.28 33 LEU B C 1
ATOM 3703 O O . LEU B 1 11 ? 35.259 -9.435 72.668 1.00 67.03 33 LEU B O 1
ATOM 3708 N N . PRO B 1 12 ? 33.694 -10.911 72.012 1.00 67.19 34 PRO B N 1
ATOM 3709 C CA . PRO B 1 12 ? 32.876 -9.873 71.382 1.00 66.97 34 PRO B CA 1
ATOM 3710 C C . PRO B 1 12 ? 32.424 -8.814 72.383 1.00 67.24 34 PRO B C 1
ATOM 3711 O O . PRO B 1 12 ? 32.049 -9.133 73.509 1.00 67.31 34 PRO B O 1
ATOM 3715 N N . PRO B 1 13 ? 32.458 -7.535 71.980 1.00 67.76 35 PRO B N 1
ATOM 3716 C CA . PRO B 1 13 ? 32.054 -6.418 72.840 1.00 68.48 35 PRO B CA 1
ATOM 3717 C C . PRO B 1 13 ? 30.579 -6.476 73.211 1.00 69.28 35 PRO B C 1
ATOM 3718 O O . PRO B 1 13 ? 29.821 -7.250 72.633 1.00 69.67 35 PRO B O 1
ATOM 3722 N N . GLY B 1 14 ? 30.177 -5.652 74.173 1.00 69.96 36 GLY B N 1
ATOM 3723 C CA . GLY B 1 14 ? 28.789 -5.633 74.596 1.00 71.65 36 GLY B CA 1
ATOM 3724 C C . GLY B 1 14 ? 28.580 -4.759 75.817 1.00 73.02 36 GLY B C 1
ATOM 3725 O O . GLY B 1 14 ? 29.546 -4.409 76.494 1.00 73.32 36 GLY B O 1
ATOM 3726 N N . PRO B 1 15 ? 27.329 -4.393 76.132 1.00 74.34 37 PRO B N 1
ATOM 3727 C CA . PRO B 1 15 ? 27.032 -3.549 77.294 1.00 75.64 37 PRO B CA 1
ATOM 3728 C C . PRO B 1 15 ? 27.348 -4.231 78.622 1.00 77.04 37 PRO B C 1
ATOM 3729 O O . PRO B 1 15 ? 27.456 -5.455 78.691 1.00 77.65 37 PRO B O 1
ATOM 3733 N N . LEU B 1 16 ? 27.506 -3.433 79.673 1.00 78.47 38 LEU B N 1
ATOM 3734 C CA . LEU B 1 16 ? 27.807 -3.970 80.995 1.00 79.69 38 LEU B CA 1
ATOM 3735 C C . LEU B 1 16 ? 26.522 -4.365 81.718 1.00 80.63 38 LEU B C 1
ATOM 3736 O O . LEU B 1 16 ? 25.589 -3.567 81.829 1.00 80.65 38 LEU B O 1
ATOM 3741 N N . PRO B 1 17 ? 26.459 -5.609 82.219 1.00 81.53 39 PRO B N 1
ATOM 3742 C CA . PRO B 1 17 ? 25.286 -6.123 82.937 1.00 81.98 39 PRO B CA 1
ATOM 3743 C C . PRO B 1 17 ? 24.978 -5.331 84.206 1.00 82.16 39 PRO B C 1
ATOM 3744 O O . PRO B 1 17 ? 24.691 -5.909 85.256 1.00 82.49 39 PRO B O 1
ATOM 3748 N N . ASP B 1 28 ? 11.191 -3.193 78.220 1.00 72.50 50 ASP B N 1
ATOM 3749 C CA . ASP B 1 28 ? 10.164 -3.399 77.204 1.00 72.11 50 ASP B CA 1
ATOM 3750 C C . ASP B 1 28 ? 10.579 -4.441 76.167 1.00 70.74 50 ASP B C 1
ATOM 3751 O O . ASP B 1 28 ? 11.327 -4.150 75.233 1.00 70.77 50 ASP B O 1
ATOM 3756 N N . PHE B 1 29 ? 10.082 -5.658 76.349 1.00 68.83 51 PHE B N 1
ATOM 3757 C CA . PHE B 1 29 ? 10.378 -6.773 75.458 1.00 67.75 51 PHE B CA 1
ATOM 3758 C C . PHE B 1 29 ? 10.090 -6.445 73.995 1.00 67.59 51 PHE B C 1
ATOM 3759 O O . PHE B 1 29 ? 10.800 -6.897 73.094 1.00 66.90 51 PHE B O 1
ATOM 3767 N N . GLN B 1 30 ? 9.049 -5.651 73.772 1.00 67.52 52 GLN B N 1
ATOM 3768 C CA . GLN B 1 30 ? 8.634 -5.269 72.428 1.00 67.47 52 GLN B CA 1
ATOM 3769 C C . GLN B 1 30 ? 9.647 -4.496 71.594 1.00 67.01 52 GLN B C 1
ATOM 3770 O O . GLN B 1 30 ? 9.370 -4.157 70.445 1.00 66.90 52 GLN B O 1
ATOM 3776 N N . ASN B 1 31 ? 10.819 -4.223 72.154 1.00 66.75 53 ASN B N 1
ATOM 3777 C CA . ASN B 1 31 ? 11.831 -3.480 71.415 1.00 66.56 53 ASN B CA 1
ATOM 3778 C C . ASN B 1 31 ? 13.168 -4.201 71.313 1.00 65.90 53 ASN B C 1
ATOM 3779 O O . ASN B 1 31 ? 14.188 -3.593 70.977 1.00 64.89 53 ASN B O 1
ATOM 3784 N N . THR B 1 32 ? 13.156 -5.500 71.594 1.00 64.78 54 THR B N 1
ATOM 3785 C CA . THR B 1 32 ? 14.368 -6.304 71.519 1.00 63.66 54 THR B CA 1
ATOM 3786 C C . THR B 1 32 ? 15.075 -6.054 70.186 1.00 63.59 54 THR B C 1
ATOM 3787 O O . THR B 1 32 ? 16.289 -5.846 70.148 1.00 62.83 54 THR B O 1
ATOM 3791 N N . PRO B 1 33 ? 14.320 -6.065 69.072 1.00 63.40 55 PRO B N 1
ATOM 3792 C CA . PRO B 1 33 ? 14.921 -5.830 67.756 1.00 63.61 55 PRO B CA 1
ATOM 3793 C C . PRO B 1 33 ? 15.681 -4.503 67.683 1.00 64.23 55 PRO B C 1
ATOM 3794 O O . PRO B 1 33 ? 16.781 -4.438 67.127 1.00 63.43 55 PRO B O 1
ATOM 3798 N N . TYR B 1 34 ? 15.091 -3.450 68.245 1.00 64.10 56 TYR B N 1
ATOM 3799 C CA . TYR B 1 34 ? 15.721 -2.133 68.243 1.00 64.59 56 TYR B CA 1
ATOM 3800 C C . TYR B 1 34 ? 17.064 -2.175 68.973 1.00 64.42 56 TYR B C 1
ATOM 3801 O O . TYR B 1 34 ? 18.077 -1.704 68.452 1.00 63.86 56 TYR B O 1
ATOM 3810 N N . CYS B 1 35 ? 17.066 -2.745 70.177 1.00 64.26 57 CYS B N 1
ATOM 3811 C CA . CYS B 1 35 ? 18.282 -2.849 70.979 1.00 64.31 57 CYS B CA 1
ATOM 3812 C C . CYS B 1 35 ? 19.397 -3.576 70.247 1.00 63.49 57 CYS B C 1
ATOM 3813 O O . CYS B 1 35 ? 20.530 -3.093 70.199 1.00 62.85 57 CYS B O 1
ATOM 3816 N N . PHE B 1 36 ? 19.076 -4.739 69.686 1.00 62.58 58 PHE B N 1
ATOM 3817 C CA . PHE B 1 36 ? 20.061 -5.527 68.955 1.00 62.36 58 PHE B CA 1
ATOM 3818 C C . PHE B 1 36 ? 20.666 -4.705 67.818 1.00 63.07 58 PHE B C 1
ATOM 3819 O O . PHE B 1 36 ? 21.870 -4.773 67.565 1.00 62.39 58 PHE B O 1
ATOM 3827 N N . ASP B 1 37 ? 19.826 -3.926 67.141 1.00 64.34 59 ASP B N 1
ATOM 3828 C CA . ASP B 1 37 ? 20.274 -3.077 66.038 1.00 65.81 59 ASP B CA 1
ATOM 3829 C C . ASP B 1 37 ? 21.224 -1.998 66.539 1.00 65.40 59 ASP B C 1
ATOM 3830 O O . ASP B 1 37 ? 22.277 -1.753 65.949 1.00 64.98 59 ASP B O 1
ATOM 3835 N N . GLN B 1 38 ? 20.833 -1.353 67.631 1.00 65.48 60 GLN B N 1
ATOM 3836 C CA . GLN B 1 38 ? 21.630 -0.289 68.224 1.00 66.07 60 GLN B CA 1
ATOM 3837 C C . GLN B 1 38 ? 22.963 -0.837 68.718 1.00 65.40 60 GLN B C 1
ATOM 3838 O O . GLN B 1 38 ? 23.999 -0.177 68.603 1.00 64.60 60 GLN B O 1
ATOM 3844 N N . LEU B 1 39 ? 22.928 -2.048 69.265 1.00 64.64 61 LEU B N 1
ATOM 3845 C CA . LEU B 1 39 ? 24.130 -2.697 69.764 1.00 63.68 61 LEU B CA 1
ATOM 3846 C C . LEU B 1 39 ? 24.949 -3.171 68.571 1.00 63.76 61 LEU B C 1
ATOM 3847 O O . LEU B 1 39 ? 26.178 -3.197 68.617 1.00 63.11 61 LEU B O 1
ATOM 3852 N N . ARG B 1 40 ? 24.252 -3.541 67.499 1.00 64.37 62 ARG B N 1
ATOM 3853 C CA . ARG B 1 40 ? 24.898 -4.004 66.274 1.00 65.28 62 ARG B CA 1
ATOM 3854 C C . ARG B 1 40 ? 25.688 -2.861 65.643 1.00 66.60 62 ARG B C 1
ATOM 3855 O O . ARG B 1 40 ? 26.785 -3.064 65.125 1.00 66.20 62 ARG B O 1
ATOM 3863 N N . ARG B 1 41 ? 25.123 -1.658 65.691 1.00 67.81 63 ARG B N 1
ATOM 3864 C CA . ARG B 1 41 ? 25.776 -0.485 65.121 1.00 68.91 63 ARG B CA 1
ATOM 3865 C C . ARG B 1 41 ? 26.873 0.056 66.031 1.00 68.48 63 ARG B C 1
ATOM 3866 O O . ARG B 1 41 ? 27.847 0.645 65.559 1.00 68.12 63 ARG B O 1
ATOM 3874 N N . ARG B 1 42 ? 26.715 -0.154 67.334 1.00 67.95 64 ARG B N 1
ATOM 3875 C CA . ARG B 1 42 ? 27.696 0.310 68.306 1.00 67.15 64 ARG B CA 1
ATOM 3876 C C . ARG B 1 42 ? 28.848 -0.672 68.502 1.00 65.61 64 ARG B C 1
ATOM 3877 O O . ARG B 1 42 ? 30.013 -0.287 68.412 1.00 65.37 64 ARG B O 1
ATOM 3885 N N . PHE B 1 43 ? 28.528 -1.936 68.765 1.00 63.73 65 PHE B N 1
ATOM 3886 C CA . PHE B 1 43 ? 29.561 -2.946 68.985 1.00 61.49 65 PHE B CA 1
ATOM 3887 C C . PHE B 1 43 ? 29.888 -3.776 67.746 1.00 59.37 65 PHE B C 1
ATOM 3888 O O . PHE B 1 43 ? 30.973 -4.352 67.648 1.00 59.47 65 PHE B O 1
ATOM 3896 N N . GLY B 1 44 ? 28.952 -3.844 66.805 1.00 56.94 66 GLY B N 1
ATOM 3897 C CA . GLY B 1 44 ? 29.194 -4.608 65.594 1.00 53.26 66 GLY B CA 1
ATOM 3898 C C . GLY B 1 44 ? 28.230 -5.756 65.346 1.00 50.40 66 GLY B C 1
ATOM 3899 O O . GLY B 1 44 ? 27.263 -5.953 66.080 1.00 48.44 66 GLY B O 1
ATOM 3900 N N . ASP B 1 45 ? 28.510 -6.514 64.291 1.00 48.09 67 ASP B N 1
ATOM 3901 C CA . ASP B 1 45 ? 27.691 -7.656 63.903 1.00 47.32 67 ASP B CA 1
ATOM 3902 C C . ASP B 1 45 ? 27.653 -8.734 64.981 1.00 46.46 67 ASP B C 1
ATOM 3903 O O . ASP B 1 45 ? 26.666 -9.453 65.112 1.00 45.70 67 ASP B O 1
ATOM 3908 N N . VAL B 1 46 ? 28.737 -8.843 65.742 1.00 46.05 68 VAL B N 1
ATOM 3909 C CA . VAL B 1 46 ? 28.844 -9.854 66.784 1.00 44.93 68 VAL B CA 1
ATOM 3910 C C . VAL B 1 46 ? 29.069 -9.233 68.154 1.00 45.34 68 VAL B C 1
ATOM 3911 O O . VAL B 1 46 ? 30.155 -8.732 68.436 1.00 45.71 68 VAL B O 1
ATOM 3915 N N . PHE B 1 47 ? 28.051 -9.267 69.008 1.00 44.78 69 PHE B N 1
ATOM 3916 C CA . PHE B 1 47 ? 28.195 -8.706 70.344 1.00 45.08 69 PHE B CA 1
ATOM 3917 C C . PHE B 1 47 ? 27.724 -9.654 71.443 1.00 46.65 69 PHE B C 1
ATOM 3918 O O . PHE B 1 47 ? 27.023 -10.636 71.178 1.00 46.93 69 PHE B O 1
ATOM 3926 N N . SER B 1 48 ? 28.124 -9.352 72.676 1.00 46.90 70 SER B N 1
ATOM 3927 C CA . SER B 1 48 ? 27.782 -10.166 73.834 1.00 47.39 70 SER B CA 1
ATOM 3928 C C . SER B 1 48 ? 26.661 -9.575 74.665 1.00 48.00 70 SER B C 1
ATOM 3929 O O . SER B 1 48 ? 26.459 -8.363 74.691 1.00 48.80 70 SER B O 1
ATOM 3932 N N . LEU B 1 49 ? 25.943 -10.454 75.352 1.00 48.83 71 LEU B N 1
ATOM 3933 C CA . LEU B 1 49 ? 24.845 -10.068 76.220 1.00 50.22 71 LEU B CA 1
ATOM 3934 C C . LEU B 1 49 ? 24.711 -11.118 77.304 1.00 52.16 71 LEU B C 1
ATOM 3935 O O . LEU B 1 49 ? 25.035 -12.288 77.092 1.00 51.32 71 LEU B O 1
ATOM 3940 N N . GLN B 1 50 ? 24.242 -10.692 78.468 1.00 54.58 72 GLN B N 1
ATOM 3941 C CA . GLN B 1 50 ? 24.052 -11.593 79.592 1.00 57.36 72 GLN B CA 1
ATOM 3942 C C . GLN B 1 50 ? 22.556 -11.698 79.828 1.00 58.52 72 GLN B C 1
ATOM 3943 O O . GLN B 1 50 ? 21.974 -10.873 80.526 1.00 59.01 72 GLN B O 1
ATOM 3949 N N . LEU B 1 51 ? 21.931 -12.704 79.229 1.00 59.51 73 LEU B N 1
ATOM 3950 C CA . LEU B 1 51 ? 20.498 -12.886 79.387 1.00 60.19 73 LEU B CA 1
ATOM 3951 C C . LEU B 1 51 ? 20.232 -13.776 80.589 1.00 61.31 73 LEU B C 1
ATOM 3952 O O . LEU B 1 51 ? 20.482 -14.982 80.554 1.00 61.35 73 LEU B O 1
ATOM 3957 N N . ALA B 1 52 ? 19.729 -13.165 81.658 1.00 62.26 74 ALA B N 1
ATOM 3958 C CA . ALA B 1 52 ? 19.437 -13.885 82.890 1.00 62.58 74 ALA B CA 1
ATOM 3959 C C . ALA B 1 52 ? 20.714 -14.540 83.405 1.00 62.41 74 ALA B C 1
ATOM 3960 O O . ALA B 1 52 ? 21.700 -13.863 83.696 1.00 62.18 74 ALA B O 1
ATOM 3962 N N . TRP B 1 53 ? 20.690 -15.863 83.506 1.00 62.44 75 TRP B N 1
ATOM 3963 C CA . TRP B 1 53 ? 21.836 -16.620 83.986 1.00 61.92 75 TRP B CA 1
ATOM 3964 C C . TRP B 1 53 ? 22.533 -17.294 82.813 1.00 59.98 75 TRP B C 1
ATOM 3965 O O . TRP B 1 53 ? 23.140 -18.356 82.965 1.00 60.17 75 TRP B O 1
ATOM 3976 N N . THR B 1 54 ? 22.451 -16.670 81.643 1.00 56.63 76 THR B N 1
ATOM 3977 C CA . THR B 1 54 ? 23.068 -17.241 80.458 1.00 53.36 76 THR B CA 1
ATOM 3978 C C . THR B 1 54 ? 23.890 -16.244 79.662 1.00 51.36 76 THR B C 1
ATOM 3979 O O . THR B 1 54 ? 23.414 -15.160 79.323 1.00 49.94 76 THR B O 1
ATOM 3983 N N . PRO B 1 55 ? 25.151 -16.596 79.368 1.00 50.05 77 PRO B N 1
ATOM 3984 C CA . PRO B 1 55 ? 26.022 -15.712 78.593 1.00 48.98 77 PRO B CA 1
ATOM 3985 C C . PRO B 1 55 ? 25.576 -15.898 77.144 1.00 47.46 77 PRO B C 1
ATOM 3986 O O . PRO B 1 55 ? 25.395 -17.029 76.688 1.00 47.64 77 PRO B O 1
ATOM 3990 N N . VAL B 1 56 ? 25.391 -14.800 76.424 1.00 45.00 78 VAL B N 1
ATOM 3991 C CA . VAL B 1 56 ? 24.921 -14.890 75.051 1.00 41.90 78 VAL B CA 1
ATOM 3992 C C . VAL B 1 56 ? 25.702 -14.058 74.043 1.00 40.80 78 VAL B C 1
ATOM 3993 O O . VAL B 1 56 ? 26.175 -12.966 74.351 1.00 40.58 78 VAL B O 1
ATOM 3997 N N . VAL B 1 57 ? 25.829 -14.597 72.835 1.00 38.10 79 VAL B N 1
ATOM 3998 C CA . VAL B 1 57 ? 26.506 -13.919 71.738 1.00 37.02 79 VAL B CA 1
ATOM 3999 C C . VAL B 1 57 ? 25.491 -13.794 70.604 1.00 36.18 79 VAL B C 1
ATOM 4000 O O . VAL B 1 57 ? 24.981 -14.799 70.106 1.00 32.87 79 VAL B O 1
ATOM 4004 N N . VAL B 1 58 ? 25.192 -12.564 70.204 1.00 34.39 80 VAL B N 1
ATOM 4005 C CA . VAL B 1 58 ? 24.228 -12.336 69.143 1.00 34.24 80 VAL B CA 1
ATOM 4006 C C . VAL B 1 58 ? 24.898 -12.128 67.793 1.00 35.13 80 VAL B C 1
ATOM 4007 O O . VAL B 1 58 ? 25.831 -11.328 67.663 1.00 35.13 80 VAL B O 1
ATOM 4011 N N . LEU B 1 59 ? 24.415 -12.862 66.794 1.00 33.85 81 LEU B N 1
ATOM 4012 C CA . LEU B 1 59 ? 24.929 -12.777 65.434 1.00 33.67 81 LEU B CA 1
ATOM 4013 C C . LEU B 1 59 ? 23.950 -11.965 64.576 1.00 34.98 81 LEU B C 1
ATOM 4014 O O . LEU B 1 59 ? 22.769 -12.306 64.474 1.00 34.02 81 LEU B O 1
ATOM 4019 N N . ASN B 1 60 ? 24.447 -10.892 63.965 1.00 34.81 82 ASN B N 1
ATOM 4020 C CA . ASN B 1 60 ? 23.630 -10.025 63.118 1.00 34.04 82 ASN B CA 1
ATOM 4021 C C . ASN B 1 60 ? 24.217 -9.981 61.703 1.00 34.34 82 ASN B C 1
ATOM 4022 O O . ASN B 1 60 ? 25.436 -10.010 61.529 1.00 35.42 82 ASN B O 1
ATOM 4027 N N . GLY B 1 61 ? 23.352 -9.902 60.695 1.00 35.07 83 GLY B N 1
ATOM 4028 C CA . GLY B 1 61 ? 23.825 -9.854 59.320 1.00 33.01 83 GLY B CA 1
ATOM 4029 C C . GLY B 1 61 ? 24.183 -11.228 58.791 1.00 33.82 83 GLY B C 1
ATOM 4030 O O . GLY B 1 61 ? 24.500 -12.134 59.565 1.00 34.68 83 GLY B O 1
ATOM 4031 N N . LEU B 1 62 ? 24.146 -11.385 57.471 1.00 32.33 84 LEU B N 1
ATOM 4032 C CA . LEU B 1 62 ? 24.447 -12.662 56.828 1.00 32.09 84 LEU B CA 1
ATOM 4033 C C . LEU B 1 62 ? 25.871 -13.154 57.071 1.00 32.69 84 LEU B C 1
ATOM 4034 O O . LEU B 1 62 ? 26.089 -14.322 57.394 1.00 33.99 84 LEU B O 1
ATOM 4039 N N . ALA B 1 63 ? 26.840 -12.261 56.904 1.00 32.34 85 ALA B N 1
ATOM 4040 C CA . ALA B 1 63 ? 28.245 -12.605 57.094 1.00 31.46 85 ALA B CA 1
ATOM 4041 C C . ALA B 1 63 ? 28.497 -13.347 58.405 1.00 29.42 85 ALA B C 1
ATOM 4042 O O . ALA B 1 63 ? 29.030 -14.456 58.402 1.00 30.79 85 ALA B O 1
ATOM 4044 N N . ALA B 1 64 ? 28.111 -12.736 59.519 1.00 28.72 86 ALA B N 1
ATOM 4045 C CA . ALA B 1 64 ? 28.305 -13.333 60.845 1.00 29.10 86 ALA B CA 1
ATOM 4046 C C . ALA B 1 64 ? 27.566 -14.659 61.029 1.00 29.51 86 ALA B C 1
ATOM 4047 O O . ALA B 1 64 ? 28.125 -15.625 61.557 1.00 30.15 86 ALA B O 1
ATOM 4049 N N . VAL B 1 65 ? 26.309 -14.698 60.595 1.00 30.48 87 VAL B N 1
ATOM 4050 C CA . VAL B 1 65 ? 25.499 -15.902 60.715 1.00 29.11 87 VAL B CA 1
ATOM 4051 C C . VAL B 1 65 ? 26.102 -17.050 59.930 1.00 30.09 87 VAL B C 1
ATOM 4052 O O . VAL B 1 65 ? 26.143 -18.180 60.410 1.00 29.89 87 VAL B O 1
ATOM 4056 N N . ARG B 1 66 ? 26.585 -16.770 58.725 1.00 31.33 88 ARG B N 1
ATOM 4057 C CA . ARG B 1 66 ? 27.177 -17.826 57.924 1.00 33.83 88 ARG B CA 1
ATOM 4058 C C . ARG B 1 66 ? 28.531 -18.279 58.462 1.00 33.40 88 ARG B C 1
ATOM 4059 O O . ARG B 1 66 ? 28.832 -19.475 58.459 1.00 32.53 88 ARG B O 1
ATOM 4067 N N . GLU B 1 67 ? 29.349 -17.337 58.922 1.00 34.11 89 GLU B N 1
ATOM 4068 C CA . GLU B 1 67 ? 30.657 -17.702 59.459 1.00 35.64 89 GLU B CA 1
ATOM 4069 C C . GLU B 1 67 ? 30.437 -18.672 60.617 1.00 34.95 89 GLU B C 1
ATOM 4070 O O . GLU B 1 67 ? 31.107 -19.698 60.730 1.00 34.55 89 GLU B O 1
ATOM 4076 N N . ALA B 1 68 ? 29.470 -18.347 61.464 1.00 35.37 90 ALA B N 1
ATOM 4077 C CA . ALA B 1 68 ? 29.149 -19.174 62.615 1.00 34.45 90 ALA B CA 1
ATOM 4078 C C . ALA B 1 68 ? 28.480 -20.496 62.229 1.00 34.40 90 ALA B C 1
ATOM 4079 O O . ALA B 1 68 ? 29.036 -21.566 62.464 1.00 33.81 90 ALA B O 1
ATOM 4081 N N . LEU B 1 69 ? 27.299 -20.418 61.617 1.00 35.72 91 LEU B N 1
ATOM 4082 C CA . LEU B 1 69 ? 26.538 -21.614 61.249 1.00 34.98 91 LEU B CA 1
ATOM 4083 C C . LEU B 1 69 ? 27.044 -22.437 60.075 1.00 35.92 91 LEU B C 1
ATOM 4084 O O . LEU B 1 69 ? 26.744 -23.630 59.976 1.00 36.49 91 LEU B O 1
ATOM 4089 N N . VAL B 1 70 ? 27.796 -21.816 59.177 1.00 35.45 92 VAL B N 1
ATOM 4090 C CA . VAL B 1 70 ? 28.304 -22.548 58.027 1.00 36.53 92 VAL B CA 1
ATOM 4091 C C . VAL B 1 70 ? 29.802 -22.821 58.117 1.00 37.34 92 VAL B C 1
ATOM 4092 O O . VAL B 1 70 ? 30.225 -23.977 58.185 1.00 37.63 92 VAL B O 1
ATOM 4096 N N . THR B 1 71 ? 30.605 -21.764 58.124 1.00 37.98 93 THR B N 1
ATOM 4097 C CA . THR B 1 71 ? 32.051 -21.931 58.197 1.00 38.87 93 THR B CA 1
ATOM 4098 C C . THR B 1 71 ? 32.437 -22.755 59.422 1.00 39.53 93 THR B C 1
ATOM 4099 O O . THR B 1 71 ? 33.222 -23.701 59.322 1.00 40.77 93 THR B O 1
ATOM 4103 N N . HIS B 1 72 ? 31.876 -22.411 60.576 1.00 40.12 94 HIS B N 1
ATOM 4104 C CA . HIS B 1 72 ? 32.160 -23.152 61.803 1.00 39.89 94 HIS B CA 1
ATOM 4105 C C . HIS B 1 72 ? 30.966 -24.025 62.193 1.00 39.64 94 HIS B C 1
ATOM 4106 O O . HIS B 1 72 ? 30.787 -24.362 63.367 1.00 37.08 94 HIS B O 1
ATOM 4113 N N . GLY B 1 73 ? 30.162 -24.392 61.197 1.00 39.11 95 GLY B N 1
ATOM 4114 C CA . GLY B 1 73 ? 28.978 -25.205 61.433 1.00 39.76 95 GLY B CA 1
ATOM 4115 C C . GLY B 1 73 ? 29.177 -26.432 62.300 1.00 39.95 95 GLY B C 1
ATOM 4116 O O . GLY B 1 73 ? 28.314 -26.783 63.105 1.00 39.13 95 GLY B O 1
ATOM 4117 N N . GLU B 1 74 ? 30.319 -27.085 62.133 1.00 40.43 96 GLU B N 1
ATOM 4118 C CA . GLU B 1 74 ? 30.644 -28.283 62.893 1.00 40.57 96 GLU B CA 1
ATOM 4119 C C . GLU B 1 74 ? 30.659 -28.021 64.392 1.00 38.66 96 GLU B C 1
ATOM 4120 O O . GLU B 1 74 ? 30.357 -28.906 65.195 1.00 36.26 96 GLU B O 1
ATOM 4126 N N . ASP B 1 75 ? 31.005 -26.795 64.765 1.00 37.22 97 ASP B N 1
ATOM 4127 C CA . ASP B 1 75 ? 31.098 -26.422 66.172 1.00 36.35 97 ASP B CA 1
ATOM 4128 C C . ASP B 1 75 ? 29.944 -25.564 66.698 1.00 34.12 97 ASP B C 1
ATOM 4129 O O . ASP B 1 75 ? 29.916 -25.213 67.879 1.00 34.27 97 ASP B O 1
ATOM 4134 N N . THR B 1 76 ? 28.989 -25.238 65.834 1.00 31.62 98 THR B N 1
ATOM 4135 C CA . THR B 1 76 ? 27.861 -24.405 66.241 1.00 30.01 98 THR B CA 1
ATOM 4136 C C . THR B 1 76 ? 26.513 -25.111 66.055 1.00 29.88 98 THR B C 1
ATOM 4137 O O . THR B 1 76 ? 25.463 -24.465 66.051 1.00 30.81 98 THR B O 1
ATOM 4141 N N . ALA B 1 77 ? 26.546 -26.432 65.907 1.00 27.63 99 ALA B N 1
ATOM 4142 C CA . ALA B 1 77 ? 25.333 -27.205 65.688 1.00 27.88 99 ALA B CA 1
ATOM 4143 C C . ALA B 1 77 ? 24.728 -27.809 66.950 1.00 28.02 99 ALA B C 1
ATOM 4144 O O . ALA B 1 77 ? 23.902 -28.715 66.866 1.00 29.78 99 ALA B O 1
ATOM 4146 N N . ASP B 1 78 ? 25.121 -27.309 68.114 1.00 27.05 100 ASP B N 1
ATOM 4147 C CA . ASP B 1 78 ? 24.590 -27.827 69.367 1.00 27.08 100 ASP B CA 1
ATOM 4148 C C . ASP B 1 78 ? 23.454 -26.935 69.878 1.00 25.21 100 ASP B C 1
ATOM 4149 O O . ASP B 1 78 ? 23.289 -25.800 69.425 1.00 25.25 100 ASP B O 1
ATOM 4154 N N . ARG B 1 79 ? 22.661 -27.466 70.806 1.00 23.63 101 ARG B N 1
ATOM 4155 C CA . ARG B 1 79 ? 21.555 -26.726 71.409 1.00 23.46 101 ARG B CA 1
ATOM 4156 C C . ARG B 1 79 ? 21.850 -26.571 72.904 1.00 25.11 101 ARG B C 1
ATOM 4157 O O . ARG B 1 79 ? 22.457 -27.450 73.513 1.00 24.44 101 ARG B O 1
ATOM 4165 N N . PRO B 1 80 ? 21.442 -25.445 73.506 1.00 23.65 102 PRO B N 1
ATOM 4166 C CA . PRO B 1 80 ? 21.686 -25.253 74.936 1.00 25.45 102 PRO B CA 1
ATOM 4167 C C . PRO B 1 80 ? 20.910 -26.321 75.693 1.00 27.46 102 PRO B C 1
ATOM 4168 O O . PRO B 1 80 ? 19.734 -26.549 75.415 1.00 28.12 102 PRO B O 1
ATOM 4172 N N . PRO B 1 81 ? 21.551 -26.990 76.663 1.00 28.83 103 PRO B N 1
ATOM 4173 C CA . PRO B 1 81 ? 20.823 -28.027 77.405 1.00 28.75 103 PRO B CA 1
ATOM 4174 C C . PRO B 1 81 ? 19.553 -27.452 78.020 1.00 28.59 103 PRO B C 1
ATOM 4175 O O . PRO B 1 81 ? 19.517 -26.282 78.392 1.00 28.30 103 PRO B O 1
ATOM 4179 N N . VAL B 1 82 ? 18.507 -28.267 78.104 1.00 28.44 104 VAL B N 1
ATOM 4180 C CA . VAL B 1 82 ? 17.242 -27.824 78.681 1.00 30.32 104 VAL B CA 1
ATOM 4181 C C . VAL B 1 82 ? 16.753 -28.859 79.695 1.00 31.31 104 VAL B C 1
ATOM 4182 O O . VAL B 1 82 ? 16.020 -29.793 79.352 1.00 30.06 104 VAL B O 1
ATOM 4186 N N . PRO B 1 83 ? 17.150 -28.691 80.969 1.00 31.97 105 PRO B N 1
ATOM 4187 C CA . PRO B 1 83 ? 16.795 -29.575 82.086 1.00 30.93 105 PRO B CA 1
ATOM 4188 C C . PRO B 1 83 ? 15.340 -30.044 82.180 1.00 28.84 105 PRO B C 1
ATOM 4189 O O . PRO B 1 83 ? 15.093 -31.230 82.384 1.00 29.12 105 PRO B O 1
ATOM 4193 N N . ILE B 1 84 ? 14.377 -29.137 82.037 1.00 27.86 106 ILE B N 1
ATOM 4194 C CA . ILE B 1 84 ? 12.981 -29.544 82.159 1.00 28.73 106 ILE B CA 1
ATOM 4195 C C . ILE B 1 84 ? 12.485 -30.561 81.122 1.00 30.13 106 ILE B C 1
ATOM 4196 O O . ILE B 1 84 ? 11.417 -31.151 81.297 1.00 31.29 106 ILE B O 1
ATOM 4201 N N . THR B 1 85 ? 13.244 -30.787 80.054 1.00 29.80 107 THR B N 1
ATOM 4202 C CA . THR B 1 85 ? 12.807 -31.767 79.064 1.00 31.24 107 THR B CA 1
ATOM 4203 C C . THR B 1 85 ? 12.746 -33.166 79.693 1.00 32.50 107 THR B C 1
ATOM 4204 O O . THR B 1 85 ? 12.210 -34.099 79.097 1.00 30.48 107 THR B O 1
ATOM 4208 N N . GLN B 1 86 ? 13.297 -33.309 80.898 1.00 33.63 108 GLN B N 1
ATOM 4209 C CA . GLN B 1 86 ? 13.255 -34.597 81.597 1.00 35.78 108 GLN B CA 1
ATOM 4210 C C . GLN B 1 86 ? 11.790 -34.955 81.802 1.00 33.72 108 GLN B C 1
ATOM 4211 O O . GLN B 1 86 ? 11.412 -36.125 81.813 1.00 33.38 108 GLN B O 1
ATOM 4217 N N . ILE B 1 87 ? 10.973 -33.921 81.959 1.00 32.78 109 ILE B N 1
ATOM 4218 C CA . ILE B 1 87 ? 9.538 -34.064 82.158 1.00 33.83 109 ILE B CA 1
ATOM 4219 C C . ILE B 1 87 ? 8.839 -34.701 80.949 1.00 34.96 109 ILE B C 1
ATOM 4220 O O . ILE B 1 87 ? 7.813 -35.369 81.095 1.00 36.14 109 ILE B O 1
ATOM 4225 N N . LEU B 1 88 ? 9.402 -34.501 79.760 1.00 34.37 110 LEU B N 1
ATOM 4226 C CA . LEU B 1 88 ? 8.817 -35.033 78.532 1.00 33.43 110 LEU B CA 1
ATOM 4227 C C . LEU B 1 88 ? 9.396 -36.382 78.123 1.00 33.89 110 LEU B C 1
ATOM 4228 O O . LEU B 1 88 ? 9.200 -36.833 76.989 1.00 35.12 110 LEU B O 1
ATOM 4233 N N . GLY B 1 89 ? 10.125 -37.015 79.036 1.00 32.67 111 GLY B N 1
ATOM 4234 C CA . GLY B 1 89 ? 10.709 -38.313 78.742 1.00 32.50 111 GLY B CA 1
ATOM 4235 C C . GLY B 1 89 ? 12.019 -38.288 77.967 1.00 31.84 111 GLY B C 1
ATOM 4236 O O . GLY B 1 89 ? 12.413 -39.298 77.387 1.00 31.54 111 GLY B O 1
ATOM 4237 N N . PHE B 1 90 ? 12.694 -37.145 77.947 1.00 32.32 112 PHE B N 1
ATOM 4238 C CA . PHE B 1 90 ? 13.965 -37.034 77.239 1.00 33.37 112 PHE B CA 1
ATOM 4239 C C . PHE B 1 90 ? 15.023 -37.917 77.883 1.00 34.76 112 PHE B C 1
ATOM 4240 O O . PHE B 1 90 ? 14.979 -38.184 79.082 1.00 36.30 112 PHE B O 1
ATOM 4248 N N . GLY B 1 91 ? 15.976 -38.359 77.071 1.00 35.00 113 GLY B N 1
ATOM 4249 C CA . GLY B 1 91 ? 17.045 -39.211 77.554 1.00 34.98 113 GLY B CA 1
ATOM 4250 C C . GLY B 1 91 ? 18.163 -39.198 76.535 1.00 34.71 113 GLY B C 1
ATOM 4251 O O . GLY B 1 91 ? 17.974 -38.681 75.438 1.00 34.45 113 GLY B O 1
ATOM 4252 N N . PRO B 1 92 ? 19.336 -39.763 76.858 1.00 34.45 114 PRO B N 1
ATOM 4253 C CA . PRO B 1 92 ? 20.469 -39.789 75.928 1.00 34.15 114 PRO B CA 1
ATOM 4254 C C . PRO B 1 92 ? 20.142 -40.275 74.513 1.00 32.94 114 PRO B C 1
ATOM 4255 O O . PRO B 1 92 ? 20.665 -39.740 73.534 1.00 33.14 114 PRO B O 1
ATOM 4259 N N . ARG B 1 93 ? 19.278 -41.278 74.399 1.00 32.78 115 ARG B N 1
ATOM 4260 C CA . ARG B 1 93 ? 18.903 -41.798 73.082 1.00 32.73 115 ARG B CA 1
ATOM 4261 C C . ARG B 1 93 ? 17.445 -41.462 72.749 1.00 32.03 115 ARG B C 1
ATOM 4262 O O . ARG B 1 93 ? 16.810 -42.124 71.922 1.00 30.31 115 ARG B O 1
ATOM 4270 N N . SER B 1 94 ? 16.929 -40.423 73.400 1.00 29.02 116 SER B N 1
ATOM 4271 C CA . SER B 1 94 ? 15.556 -39.969 73.189 1.00 27.10 116 SER B CA 1
ATOM 4272 C C . SER B 1 94 ? 15.516 -38.461 73.362 1.00 24.03 116 SER B C 1
ATOM 4273 O O . SER B 1 94 ? 15.065 -37.957 74.388 1.00 22.88 116 SER B O 1
ATOM 4276 N N . GLN B 1 95 ? 15.997 -37.739 72.360 1.00 23.77 117 GLN B N 1
ATOM 4277 C CA . GLN B 1 95 ? 16.026 -36.285 72.437 1.00 23.77 117 GLN B CA 1
ATOM 4278 C C . GLN B 1 95 ? 15.249 -35.653 71.289 1.00 24.23 117 GLN B C 1
ATOM 4279 O O . GLN B 1 95 ? 15.301 -34.436 71.096 1.00 25.19 117 GLN B O 1
ATOM 4285 N N . GLY B 1 96 ? 14.525 -36.475 70.535 1.00 21.32 118 GLY B N 1
ATOM 4286 C CA . GLY B 1 96 ? 13.786 -35.956 69.403 1.00 22.63 118 GLY B CA 1
ATOM 4287 C C . GLY B 1 96 ? 14.780 -35.424 68.390 1.00 21.96 118 GLY B C 1
ATOM 4288 O O . GLY B 1 96 ? 15.847 -36.000 68.201 1.00 22.97 118 GLY B O 1
ATOM 4289 N N . VAL B 1 97 ? 14.441 -34.317 67.747 1.00 23.21 119 VAL B N 1
ATOM 4290 C CA . VAL B 1 97 ? 15.322 -33.708 66.760 1.00 23.62 119 VAL B CA 1
ATOM 4291 C C . VAL B 1 97 ? 15.528 -32.232 67.050 1.00 23.44 119 VAL B C 1
ATOM 4292 O O . VAL B 1 97 ? 16.656 -31.757 67.105 1.00 23.59 119 VAL B O 1
ATOM 4296 N N . PHE B 1 98 ? 14.426 -31.519 67.251 1.00 21.68 120 PHE B N 1
ATOM 4297 C CA . PHE B 1 98 ? 14.462 -30.081 67.485 1.00 22.88 120 PHE B CA 1
ATOM 4298 C C . PHE B 1 98 ? 15.450 -29.591 68.552 1.00 22.92 120 PHE B C 1
ATOM 4299 O O . PHE B 1 98 ? 16.287 -28.733 68.280 1.00 21.95 120 PHE B O 1
ATOM 4307 N N . LEU B 1 99 ? 15.349 -30.112 69.769 1.00 23.52 121 LEU B N 1
ATOM 4308 C CA . LEU B 1 99 ? 16.261 -29.686 70.826 1.00 26.12 121 LEU B CA 1
ATOM 4309 C C . LEU B 1 99 ? 17.353 -30.702 71.144 1.00 26.21 121 LEU B C 1
ATOM 4310 O O . LEU B 1 99 ? 18.063 -30.554 72.137 1.00 24.64 121 LEU B O 1
ATOM 4315 N N . ALA B 1 100 ? 17.493 -31.726 70.307 1.00 26.18 122 ALA B N 1
ATOM 4316 C CA . ALA B 1 100 ? 18.516 -32.750 70.529 1.00 25.44 122 ALA B CA 1
ATOM 4317 C C . ALA B 1 100 ? 19.906 -32.118 70.562 1.00 25.97 122 ALA B C 1
ATOM 4318 O O . ALA B 1 100 ? 20.204 -31.218 69.777 1.00 22.33 122 ALA B O 1
ATOM 4320 N N . ARG B 1 101 ? 20.750 -32.576 71.481 1.00 25.80 123 ARG B N 1
ATOM 4321 C CA . ARG B 1 101 ? 22.110 -32.050 71.579 1.00 25.52 123 ARG B CA 1
ATOM 4322 C C . ARG B 1 101 ? 22.879 -32.541 70.352 1.00 26.46 123 ARG B C 1
ATOM 4323 O O . ARG B 1 101 ? 22.563 -33.604 69.805 1.00 26.39 123 ARG B O 1
ATOM 4331 N N . TYR B 1 102 ? 23.876 -31.777 69.911 1.00 25.85 124 TYR B N 1
ATOM 4332 C CA . TYR B 1 102 ? 24.666 -32.196 68.759 1.00 28.66 124 TYR B CA 1
ATOM 4333 C C . TYR B 1 102 ? 25.329 -33.513 69.140 1.00 28.50 124 TYR B C 1
ATOM 4334 O O . TYR B 1 102 ? 26.008 -33.596 70.157 1.00 28.47 124 TYR B O 1
ATOM 4343 N N . GLY B 1 103 ? 25.124 -34.536 68.323 1.00 27.66 125 GLY B N 1
ATOM 4344 C CA . GLY B 1 103 ? 25.690 -35.841 68.612 1.00 26.60 125 GLY B CA 1
ATOM 4345 C C . GLY B 1 103 ? 24.987 -36.890 67.774 1.00 26.00 125 GLY B C 1
ATOM 4346 O O . GLY B 1 103 ? 24.270 -36.538 66.835 1.00 26.10 125 GLY B O 1
ATOM 4347 N N . PRO B 1 104 ? 25.161 -38.185 68.079 1.00 24.49 126 PRO B N 1
ATOM 4348 C CA . PRO B 1 104 ? 24.505 -39.238 67.297 1.00 22.93 126 PRO B CA 1
ATOM 4349 C C . PRO B 1 104 ? 22.974 -39.295 67.433 1.00 23.30 126 PRO B C 1
ATOM 4350 O O . PRO B 1 104 ? 22.274 -39.525 66.446 1.00 20.80 126 PRO B O 1
ATOM 4354 N N . ALA B 1 105 ? 22.453 -39.089 68.641 1.00 21.63 127 ALA B N 1
ATOM 4355 C CA . ALA B 1 105 ? 21.006 -39.132 68.837 1.00 23.64 127 ALA B CA 1
ATOM 4356 C C . ALA B 1 105 ? 20.319 -38.113 67.916 1.00 24.43 127 ALA B C 1
ATOM 4357 O O . ALA B 1 105 ? 19.271 -38.396 67.330 1.00 24.75 127 ALA B O 1
ATOM 4359 N N . TRP B 1 106 ? 20.910 -36.926 67.790 1.00 20.45 128 TRP B N 1
ATOM 4360 C CA . TRP B 1 106 ? 20.354 -35.913 66.909 1.00 19.08 128 TRP B CA 1
ATOM 4361 C C . TRP B 1 106 ? 20.612 -36.286 65.456 1.00 19.18 128 TRP B C 1
ATOM 4362 O O . TRP B 1 106 ? 19.707 -36.271 64.640 1.00 18.21 128 TRP B O 1
ATOM 4373 N N . ARG B 1 107 ? 21.856 -36.627 65.139 1.00 20.10 129 ARG B N 1
ATOM 4374 C CA . ARG B 1 107 ? 22.214 -36.953 63.762 1.00 22.87 129 ARG B CA 1
ATOM 4375 C C . ARG B 1 107 ? 21.389 -38.090 63.174 1.00 21.42 129 ARG B C 1
ATOM 4376 O O . ARG B 1 107 ? 20.926 -37.999 62.044 1.00 21.35 129 ARG B O 1
ATOM 4384 N N . GLU B 1 108 ? 21.200 -39.161 63.932 1.00 21.55 130 GLU B N 1
ATOM 4385 C CA . GLU B 1 108 ? 20.415 -40.281 63.431 1.00 21.36 130 GLU B CA 1
ATOM 4386 C C . GLU B 1 108 ? 18.981 -39.856 63.104 1.00 21.97 130 GLU B C 1
ATOM 4387 O O . GLU B 1 108 ? 18.448 -40.205 62.056 1.00 21.31 130 GLU B O 1
ATOM 4393 N N . GLN B 1 109 ? 18.359 -39.089 63.993 1.00 22.38 131 GLN B N 1
ATOM 4394 C CA . GLN B 1 109 ? 16.985 -38.651 63.761 1.00 22.90 131 GLN B CA 1
ATOM 4395 C C . GLN B 1 109 ? 16.904 -37.604 62.648 1.00 23.83 131 GLN B C 1
ATOM 4396 O O . GLN B 1 109 ? 15.968 -37.611 61.852 1.00 21.30 131 GLN B O 1
ATOM 4402 N N . ARG B 1 110 ? 17.892 -36.717 62.592 1.00 22.23 132 ARG B N 1
ATOM 4403 C CA . ARG B 1 110 ? 17.938 -35.692 61.554 1.00 22.57 132 ARG B CA 1
ATOM 4404 C C . ARG B 1 110 ? 17.953 -36.388 60.199 1.00 21.63 132 ARG B C 1
ATOM 4405 O O . ARG B 1 110 ? 17.153 -36.086 59.324 1.00 18.97 132 ARG B O 1
ATOM 4413 N N . ARG B 1 111 ? 18.871 -37.330 60.028 1.00 23.47 133 ARG B N 1
ATOM 4414 C CA . ARG B 1 111 ? 18.955 -38.046 58.758 1.00 25.02 133 ARG B CA 1
ATOM 4415 C C . ARG B 1 111 ? 17.665 -38.822 58.448 1.00 23.41 133 ARG B C 1
ATOM 4416 O O . ARG B 1 111 ? 17.209 -38.848 57.306 1.00 20.67 133 ARG B O 1
ATOM 4424 N N . PHE B 1 112 ? 17.081 -39.447 59.465 1.00 22.27 134 PHE B N 1
ATOM 4425 C CA . PHE B 1 112 ? 15.835 -40.191 59.289 1.00 22.24 134 PHE B CA 1
ATOM 4426 C C . PHE B 1 112 ? 14.703 -39.304 58.755 1.00 20.83 134 PHE B C 1
ATOM 4427 O O . PHE B 1 112 ? 14.068 -39.626 57.749 1.00 20.20 134 PHE B O 1
ATOM 4435 N N . SER B 1 113 ? 14.444 -38.184 59.419 1.00 21.76 135 SER B N 1
ATOM 4436 C CA . SER B 1 113 ? 13.374 -37.299 58.956 1.00 21.42 135 SER B CA 1
ATOM 4437 C C . SER B 1 113 ? 13.661 -36.720 57.578 1.00 21.91 135 SER B C 1
ATOM 4438 O O . SER B 1 113 ? 12.803 -36.738 56.697 1.00 20.57 135 SER B O 1
ATOM 4441 N N . VAL B 1 114 ? 14.866 -36.197 57.392 1.00 21.05 136 VAL B N 1
ATOM 4442 C CA . VAL B 1 114 ? 15.227 -35.611 56.109 1.00 22.56 136 VAL B CA 1
ATOM 4443 C C . VAL B 1 114 ? 15.003 -36.617 54.989 1.00 21.80 136 VAL B C 1
ATOM 4444 O O . VAL B 1 114 ? 14.394 -36.303 53.970 1.00 23.96 136 VAL B O 1
ATOM 4448 N N . SER B 1 115 ? 15.498 -37.827 55.198 1.00 22.28 137 SER B N 1
ATOM 4449 C CA . SER B 1 115 ? 15.391 -38.904 54.229 1.00 26.70 137 SER B CA 1
ATOM 4450 C C . SER B 1 115 ? 13.957 -39.360 53.970 1.00 28.06 137 SER B C 1
ATOM 4451 O O . SER B 1 115 ? 13.564 -39.586 52.822 1.00 28.31 137 SER B O 1
ATOM 4454 N N . THR B 1 116 ? 13.182 -39.508 55.039 1.00 27.82 138 THR B N 1
ATOM 4455 C CA . THR B 1 116 ? 11.795 -39.942 54.918 1.00 28.03 138 THR B CA 1
ATOM 4456 C C . THR B 1 116 ? 10.971 -38.878 54.208 1.00 29.87 138 THR B C 1
ATOM 4457 O O . THR B 1 116 ? 10.083 -39.200 53.416 1.00 29.99 138 THR B O 1
ATOM 4461 N N . LEU B 1 117 ? 11.260 -37.611 54.495 1.00 29.36 139 LEU B N 1
ATOM 4462 C CA . LEU B 1 117 ? 10.555 -36.517 53.844 1.00 32.10 139 LEU B CA 1
ATOM 4463 C C . LEU B 1 117 ? 10.872 -36.565 52.350 1.00 34.30 139 LEU B C 1
ATOM 4464 O O . LEU B 1 117 ? 9.998 -36.346 51.509 1.00 33.52 139 LEU B O 1
ATOM 4469 N N . ARG B 1 118 ? 12.127 -36.861 52.023 1.00 35.51 140 ARG B N 1
ATOM 4470 C CA . ARG B 1 118 ? 12.540 -36.928 50.626 1.00 38.30 140 ARG B CA 1
ATOM 4471 C C . ARG B 1 118 ? 11.843 -38.077 49.907 1.00 38.55 140 ARG B C 1
ATOM 4472 O O . ARG B 1 118 ? 11.327 -37.898 48.811 1.00 38.68 140 ARG B O 1
ATOM 4480 N N . ASN B 1 119 ? 11.819 -39.253 50.527 1.00 39.50 141 ASN B N 1
ATOM 4481 C CA . ASN B 1 119 ? 11.185 -40.405 49.904 1.00 41.91 141 ASN B CA 1
ATOM 4482 C C . ASN B 1 119 ? 9.687 -40.222 49.681 1.00 43.00 141 ASN B C 1
ATOM 4483 O O . ASN B 1 119 ? 9.151 -40.643 48.659 1.00 42.97 141 ASN B O 1
ATOM 4488 N N . LEU B 1 120 ? 9.007 -39.597 50.633 1.00 44.34 142 LEU B N 1
ATOM 4489 C CA . LEU B 1 120 ? 7.574 -39.386 50.491 1.00 45.38 142 LEU B CA 1
ATOM 4490 C C . LEU B 1 120 ? 7.271 -38.351 49.407 1.00 46.32 142 LEU B C 1
ATOM 4491 O O . LEU B 1 120 ? 6.139 -38.240 48.940 1.00 46.94 142 LEU B O 1
ATOM 4496 N N . GLY B 1 121 ? 8.292 -37.606 48.997 1.00 48.05 143 GLY B N 1
ATOM 4497 C CA . GLY B 1 121 ? 8.110 -36.600 47.964 1.00 51.20 143 GLY B CA 1
ATOM 4498 C C . GLY B 1 121 ? 8.541 -37.109 46.599 1.00 53.26 143 GLY B C 1
ATOM 4499 O O . GLY B 1 121 ? 8.514 -36.375 45.610 1.00 53.79 143 GLY B O 1
ATOM 4500 N N . LEU B 1 122 ? 8.944 -38.376 46.551 1.00 55.55 144 LEU B N 1
ATOM 4501 C CA . LEU B 1 122 ? 9.382 -39.008 45.310 1.00 56.29 144 LEU B CA 1
ATOM 4502 C C . LEU B 1 122 ? 8.446 -40.151 44.928 1.00 56.58 144 LEU B C 1
ATOM 4503 O O . LEU B 1 122 ? 7.797 -40.746 45.791 1.00 56.23 144 LEU B O 1
ATOM 4508 N N . GLY B 1 123 ? 8.386 -40.445 43.629 1.00 57.57 145 GLY B N 1
ATOM 4509 C CA . GLY B 1 123 ? 7.542 -41.520 43.126 1.00 55.76 145 GLY B CA 1
ATOM 4510 C C . GLY B 1 123 ? 6.057 -41.217 43.180 1.00 54.78 145 GLY B C 1
ATOM 4511 O O . GLY B 1 123 ? 5.566 -40.318 42.489 1.00 54.62 145 GLY B O 1
ATOM 4512 N N . LYS B 1 124 ? 5.340 -41.978 44.001 1.00 53.00 146 LYS B N 1
ATOM 4513 C CA . LYS B 1 124 ? 3.905 -41.796 44.176 1.00 51.80 146 LYS B CA 1
ATOM 4514 C C . LYS B 1 124 ? 3.607 -40.363 44.634 1.00 50.25 146 LYS B C 1
ATOM 4515 O O . LYS B 1 124 ? 2.484 -39.868 44.478 1.00 49.39 146 LYS B O 1
ATOM 4521 N N . LYS B 1 125 ? 4.627 -39.706 45.186 1.00 47.52 147 LYS B N 1
ATOM 4522 C CA . LYS B 1 125 ? 4.518 -38.332 45.680 1.00 45.09 147 LYS B CA 1
ATOM 4523 C C . LYS B 1 125 ? 3.337 -38.137 46.630 1.00 42.37 147 LYS B C 1
ATOM 4524 O O . LYS B 1 125 ? 2.456 -37.301 46.400 1.00 39.75 147 LYS B O 1
ATOM 4530 N N . SER B 1 126 ? 3.336 -38.918 47.705 1.00 40.99 148 SER B N 1
ATOM 4531 C CA . SER B 1 126 ? 2.279 -38.851 48.703 1.00 39.74 148 SER B CA 1
ATOM 4532 C C . SER B 1 126 ? 2.162 -37.473 49.328 1.00 37.66 148 SER B C 1
ATOM 4533 O O . SER B 1 126 ? 1.056 -36.967 49.490 1.00 37.67 148 SER B O 1
ATOM 4536 N N . LEU B 1 127 ? 3.294 -36.866 49.679 1.00 37.20 149 LEU B N 1
ATOM 4537 C CA . LEU B 1 127 ? 3.272 -35.538 50.289 1.00 36.48 149 LEU B CA 1
ATOM 4538 C C . LEU B 1 127 ? 2.457 -34.573 49.443 1.00 34.86 149 LEU B C 1
ATOM 4539 O O . LEU B 1 127 ? 1.517 -33.949 49.933 1.00 35.07 149 LEU B O 1
ATOM 4544 N N . GLU B 1 128 ? 2.825 -34.449 48.173 1.00 32.82 150 GLU B N 1
ATOM 4545 C CA . GLU B 1 128 ? 2.121 -33.548 47.280 1.00 32.78 150 GLU B CA 1
ATOM 4546 C C . GLU B 1 128 ? 0.635 -33.891 47.223 1.00 31.72 150 GLU B C 1
ATOM 4547 O O . GLU B 1 128 ? -0.216 -33.003 47.307 1.00 30.72 150 GLU B O 1
ATOM 4553 N N . GLN B 1 129 ? 0.314 -35.176 47.108 1.00 32.15 151 GLN B N 1
ATOM 4554 C CA . GLN B 1 129 ? -1.086 -35.574 47.048 1.00 33.02 151 GLN B CA 1
ATOM 4555 C C . GLN B 1 129 ? -1.824 -35.167 48.321 1.00 31.94 151 GLN B C 1
ATOM 4556 O O . GLN B 1 129 ? -2.916 -34.599 48.255 1.00 32.03 151 GLN B O 1
ATOM 4562 N N . TRP B 1 130 ? -1.230 -35.453 49.480 1.00 29.93 152 TRP B N 1
ATOM 4563 C CA . TRP B 1 130 ? -1.854 -35.087 50.748 1.00 27.64 152 TRP B CA 1
ATOM 4564 C C . TRP B 1 130 ? -2.071 -33.574 50.821 1.00 26.45 152 TRP B C 1
ATOM 4565 O O . TRP B 1 130 ? -3.122 -33.112 51.260 1.00 25.60 152 TRP B O 1
ATOM 4576 N N . VAL B 1 131 ? -1.077 -32.804 50.387 1.00 26.09 153 VAL B N 1
ATOM 4577 C CA . VAL B 1 131 ? -1.176 -31.342 50.423 1.00 27.14 153 VAL B CA 1
ATOM 4578 C C . VAL B 1 131 ? -2.232 -30.792 49.467 1.00 28.02 153 VAL B C 1
ATOM 4579 O O . VAL B 1 131 ? -3.033 -29.929 49.838 1.00 27.14 153 VAL B O 1
ATOM 4583 N N . THR B 1 132 ? -2.225 -31.297 48.238 1.00 28.36 154 THR B N 1
ATOM 4584 C CA . THR B 1 132 ? -3.186 -30.868 47.228 1.00 30.15 154 THR B CA 1
ATOM 4585 C C . THR B 1 132 ? -4.601 -31.126 47.727 1.00 30.13 154 THR B C 1
ATOM 4586 O O . THR B 1 132 ? -5.477 -30.269 47.626 1.00 29.52 154 THR B O 1
ATOM 4590 N N . GLU B 1 133 ? -4.811 -32.315 48.278 1.00 29.51 155 GLU B N 1
ATOM 4591 C CA . GLU B 1 133 ? -6.115 -32.689 48.793 1.00 29.89 155 GLU B CA 1
ATOM 4592 C C . GLU B 1 133 ? -6.497 -31.836 49.994 1.00 28.15 155 GLU B C 1
ATOM 4593 O O . GLU B 1 133 ? -7.674 -31.546 50.210 1.00 26.71 155 GLU B O 1
ATOM 4599 N N . GLU B 1 134 ? -5.512 -31.427 50.785 1.00 25.11 156 GLU B N 1
ATOM 4600 C CA . GLU B 1 134 ? -5.835 -30.600 51.934 1.00 24.70 156 GLU B CA 1
ATOM 4601 C C . GLU B 1 134 ? -6.165 -29.183 51.459 1.00 23.70 156 GLU B C 1
ATOM 4602 O O . GLU B 1 134 ? -6.969 -28.487 52.072 1.00 24.04 156 GLU B O 1
ATOM 4608 N N . ALA B 1 135 ? -5.534 -28.755 50.371 1.00 25.93 157 ALA B N 1
ATOM 4609 C CA . ALA B 1 135 ? -5.790 -27.422 49.827 1.00 27.04 157 ALA B CA 1
ATOM 4610 C C . ALA B 1 135 ? -7.251 -27.379 49.363 1.00 29.03 157 ALA B C 1
ATOM 4611 O O . ALA B 1 135 ? -7.967 -26.396 49.589 1.00 30.51 157 ALA B O 1
ATOM 4613 N N . ALA B 1 136 ? -7.698 -28.461 48.733 1.00 29.04 158 ALA B N 1
ATOM 4614 C CA . ALA B 1 136 ? -9.079 -28.537 48.271 1.00 30.37 158 ALA B CA 1
ATOM 4615 C C . ALA B 1 136 ? -10.002 -28.468 49.489 1.00 30.74 158 ALA B C 1
ATOM 4616 O O . ALA B 1 136 ? -10.986 -27.730 49.489 1.00 32.34 158 ALA B O 1
ATOM 4618 N N . CYS B 1 137 ? -9.685 -29.222 50.539 1.00 29.56 159 CYS B N 1
ATOM 4619 C CA . CYS B 1 137 ? -10.512 -29.182 51.740 1.00 28.56 159 CYS B CA 1
ATOM 4620 C C . CYS B 1 137 ? -10.524 -27.771 52.338 1.00 27.94 159 CYS B C 1
ATOM 4621 O O . CYS B 1 137 ? -11.551 -27.301 52.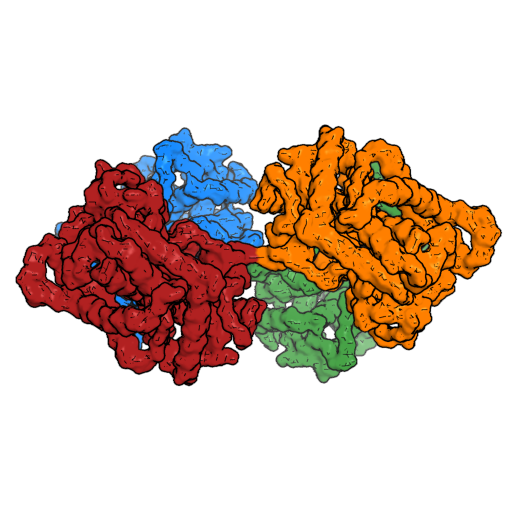828 1.00 28.60 159 CYS B O 1
ATOM 4624 N N . LEU B 1 138 ? -9.383 -27.094 52.303 1.00 27.69 160 LEU B N 1
ATOM 4625 C CA . LEU B 1 138 ? -9.305 -25.752 52.867 1.00 27.37 160 LEU B CA 1
ATOM 4626 C C . LEU B 1 138 ? -10.149 -24.773 52.053 1.00 27.06 160 LEU B C 1
ATOM 4627 O O . LEU B 1 138 ? -10.828 -23.920 52.616 1.00 27.14 160 LEU B O 1
ATOM 4632 N N . CYS B 1 139 ? -10.103 -24.892 50.732 1.00 28.92 161 CYS B N 1
ATOM 4633 C CA . CYS B 1 139 ? -10.895 -24.007 49.886 1.00 33.21 161 CYS B CA 1
ATOM 4634 C C . CYS B 1 139 ? -12.384 -24.181 50.186 1.00 33.55 161 CYS B C 1
ATOM 4635 O O . CYS B 1 139 ? -13.121 -23.200 50.264 1.00 35.15 161 CYS B O 1
ATOM 4638 N N . ALA B 1 140 ? -12.819 -25.426 50.377 1.00 33.43 162 ALA B N 1
ATOM 4639 C CA . ALA B 1 140 ? -14.222 -25.710 50.677 1.00 32.73 162 ALA B CA 1
ATOM 4640 C C . ALA B 1 140 ? -14.663 -25.103 52.011 1.00 33.76 162 ALA B C 1
ATOM 4641 O O . ALA B 1 140 ? -15.775 -24.596 52.126 1.00 34.13 162 ALA B O 1
ATOM 4643 N N . ALA B 1 141 ? -13.802 -25.161 53.022 1.00 32.49 163 ALA B N 1
ATOM 4644 C CA . ALA B 1 141 ? -14.143 -24.587 54.318 1.00 33.23 163 ALA B CA 1
ATOM 4645 C C . ALA B 1 141 ? -14.262 -23.058 54.182 1.00 33.77 163 ALA B C 1
ATOM 4646 O O . ALA B 1 141 ? -15.099 -22.424 54.828 1.00 33.33 163 ALA B O 1
ATOM 4648 N N . PHE B 1 142 ? -13.415 -22.479 53.337 1.00 33.84 164 PHE B N 1
ATOM 4649 C CA . PHE B 1 142 ? -13.432 -21.042 53.089 1.00 36.29 164 PHE B CA 1
ATOM 4650 C C . PHE B 1 142 ? -14.767 -20.664 52.454 1.00 37.62 164 PHE B C 1
ATOM 4651 O O . PHE B 1 142 ? -15.443 -19.736 52.897 1.00 37.69 164 PHE B O 1
ATOM 4659 N N . ALA B 1 143 ? -15.142 -21.402 51.417 1.00 39.86 165 ALA B N 1
ATOM 4660 C CA . ALA B 1 143 ? -16.396 -21.167 50.715 1.00 42.08 165 ALA B CA 1
ATOM 4661 C C . ALA B 1 143 ? -17.603 -21.218 51.650 1.00 43.69 165 ALA B C 1
ATOM 4662 O O . ALA B 1 143 ? -18.556 -20.463 51.473 1.00 45.76 165 ALA B O 1
ATOM 4664 N N . ASN B 1 144 ? -17.570 -22.096 52.649 1.00 44.26 166 ASN B N 1
ATOM 4665 C CA . ASN B 1 144 ? -18.692 -22.207 53.576 1.00 44.58 166 ASN B CA 1
ATOM 4666 C C . ASN B 1 144 ? -18.929 -20.939 54.383 1.00 45.47 166 ASN B C 1
ATOM 4667 O O . ASN B 1 144 ? -19.849 -20.877 55.202 1.00 43.88 166 ASN B O 1
ATOM 4672 N N . HIS B 1 145 ? -18.098 -19.928 54.160 1.00 45.86 167 HIS B N 1
ATOM 4673 C CA . HIS B 1 145 ? -18.262 -18.664 54.865 1.00 47.32 167 HIS B CA 1
ATOM 4674 C C . HIS B 1 145 ? -19.090 -17.701 54.020 1.00 48.63 167 HIS B C 1
ATOM 4675 O O . HIS B 1 145 ? -19.323 -16.554 54.408 1.00 49.74 167 HIS B O 1
ATOM 4682 N N . SER B 1 146 ? -19.531 -18.192 52.865 1.00 48.35 168 SER B N 1
ATOM 4683 C CA . SER B 1 146 ? -20.354 -17.430 51.931 1.00 49.84 168 SER B CA 1
ATOM 4684 C C . SER B 1 146 ? -20.052 -15.937 51.876 1.00 49.70 168 SER B C 1
ATOM 4685 O O . SER B 1 146 ? -20.957 -15.109 51.971 1.00 50.00 168 SER B O 1
ATOM 4688 N N . GLY B 1 147 ? -18.777 -15.598 51.725 1.00 49.86 169 GLY B N 1
ATOM 4689 C CA . GLY B 1 147 ? -18.391 -14.202 51.634 1.00 49.22 169 GLY B CA 1
ATOM 4690 C C . GLY B 1 147 ? -18.412 -13.418 52.929 1.00 48.78 169 GLY B C 1
ATOM 4691 O O . GLY B 1 147 ? -17.872 -12.314 52.978 1.00 50.36 169 GLY B O 1
ATOM 4692 N N . ARG B 1 148 ? -19.034 -13.959 53.972 1.00 47.96 170 ARG B N 1
ATOM 4693 C CA . ARG B 1 148 ? -19.073 -13.262 55.253 1.00 48.98 170 ARG B CA 1
ATOM 4694 C C . ARG B 1 148 ? -17.654 -13.156 55.810 1.00 48.45 170 ARG B C 1
ATOM 4695 O O . ARG B 1 148 ? -16.872 -14.102 55.720 1.00 48.46 170 ARG B O 1
ATOM 4703 N N . PRO B 1 149 ? -17.303 -11.999 56.391 1.00 47.79 171 PRO B N 1
ATOM 4704 C CA . PRO B 1 149 ? -15.968 -11.784 56.958 1.00 46.53 171 PRO B CA 1
ATOM 4705 C C . PRO B 1 149 ? -15.619 -12.780 58.066 1.00 45.73 171 PRO B C 1
ATOM 4706 O O . PRO B 1 149 ? -16.479 -13.172 58.854 1.00 45.08 171 PRO B O 1
ATOM 4710 N N . PHE B 1 150 ? -14.350 -13.183 58.123 1.00 43.46 172 PHE B N 1
ATOM 4711 C CA . PHE B 1 150 ? -13.906 -14.143 59.130 1.00 40.85 172 PHE B CA 1
ATOM 4712 C C . PHE B 1 150 ? -12.383 -14.175 59.267 1.00 40.04 172 PHE B C 1
ATOM 4713 O O . PHE B 1 150 ? -11.655 -13.776 58.352 1.00 38.06 172 PHE B O 1
ATOM 4721 N N . ARG B 1 151 ? -11.915 -14.644 60.421 1.00 39.55 173 ARG B N 1
ATOM 4722 C CA . ARG B 1 151 ? -10.486 -14.773 60.688 1.00 39.54 173 ARG B CA 1
ATOM 4723 C C . ARG B 1 151 ? -10.069 -16.139 60.150 1.00 37.56 173 ARG B C 1
ATOM 4724 O O . ARG B 1 151 ? -10.535 -17.169 60.634 1.00 37.22 173 ARG B O 1
ATOM 4732 N N . PRO B 1 152 ? -9.177 -16.163 59.148 1.00 35.68 174 PRO B N 1
ATOM 4733 C CA . PRO B 1 152 ? -8.698 -17.402 58.532 1.00 32.95 174 PRO B CA 1
ATOM 4734 C C . PRO B 1 152 ? -7.664 -18.198 59.324 1.00 31.74 174 PRO B C 1
ATOM 4735 O O . PRO B 1 152 ? -7.320 -19.315 58.937 1.00 29.66 174 PRO B O 1
ATOM 4739 N N . ASN B 1 153 ? -7.185 -17.635 60.431 1.00 31.49 175 ASN B N 1
ATOM 4740 C CA . ASN B 1 153 ? -6.176 -18.299 61.252 1.00 31.93 175 ASN B CA 1
ATOM 4741 C C . ASN B 1 153 ? -6.573 -19.706 61.648 1.00 31.32 175 ASN B C 1
ATOM 4742 O O . ASN B 1 153 ? -5.781 -20.633 61.518 1.00 32.20 175 ASN B O 1
ATOM 4747 N N . GLY B 1 154 ? -7.802 -19.853 62.132 1.00 31.16 176 GLY B N 1
ATOM 4748 C CA . GLY B 1 154 ? -8.290 -21.150 62.556 1.00 29.98 176 GLY B CA 1
ATOM 4749 C C . GLY B 1 154 ? -8.169 -22.236 61.505 1.00 30.02 176 GLY B C 1
ATOM 4750 O O . GLY B 1 154 ? -7.556 -23.280 61.752 1.00 31.37 176 GLY B O 1
ATOM 4751 N N . LEU B 1 155 ? -8.748 -21.990 60.333 1.00 27.26 177 LEU B N 1
ATOM 4752 C CA . LEU B 1 155 ? -8.718 -22.950 59.240 1.00 25.69 177 LEU B CA 1
ATOM 4753 C C . LEU B 1 155 ? -7.321 -23.213 58.707 1.00 24.99 177 LEU B C 1
ATOM 4754 O O . LEU B 1 155 ? -7.012 -24.336 58.302 1.00 23.12 177 LEU B O 1
ATOM 4759 N N . LEU B 1 156 ? -6.489 -22.175 58.680 1.00 22.99 178 LEU B N 1
ATOM 4760 C CA . LEU B 1 156 ? -5.125 -22.326 58.195 1.00 23.88 178 LEU B CA 1
ATOM 4761 C C . LEU B 1 156 ? -4.382 -23.311 59.099 1.00 21.44 178 LEU B C 1
ATOM 4762 O O . LEU B 1 156 ? -3.652 -24.166 58.614 1.00 21.51 178 LEU B O 1
ATOM 4767 N N . ASP B 1 157 ? -4.584 -23.183 60.409 1.00 21.96 179 ASP B N 1
ATOM 4768 C CA . ASP B 1 157 ? -3.948 -24.072 61.385 1.00 23.00 179 ASP B CA 1
ATOM 4769 C C . ASP B 1 157 ? -4.361 -25.520 61.145 1.00 22.71 179 ASP B C 1
ATOM 4770 O O . ASP B 1 157 ? -3.528 -26.431 61.165 1.00 20.01 179 ASP B O 1
ATOM 4775 N N . LYS B 1 158 ? -5.663 -25.720 60.943 1.00 23.41 180 LYS B N 1
ATOM 4776 C CA . LYS B 1 158 ? -6.215 -27.046 60.708 1.00 24.67 180 LYS B CA 1
ATOM 4777 C C . LYS B 1 158 ? -5.657 -27.663 59.440 1.00 23.87 180 LYS B C 1
ATOM 4778 O O . LYS B 1 158 ? -5.326 -28.844 59.422 1.00 23.57 180 LYS B O 1
ATOM 4784 N N . ALA B 1 159 ? -5.545 -26.867 58.381 1.00 22.50 181 ALA B N 1
ATOM 4785 C CA . ALA B 1 159 ? -5.029 -27.380 57.113 1.00 21.95 181 ALA B CA 1
ATOM 4786 C C . ALA B 1 159 ? -3.556 -27.789 57.210 1.00 23.60 181 ALA B C 1
ATOM 4787 O O . ALA B 1 159 ? -3.164 -28.875 56.771 1.00 24.60 181 ALA B O 1
ATOM 4789 N N . VAL B 1 160 ? -2.735 -26.916 57.779 1.00 22.27 182 VAL B N 1
ATOM 4790 C CA . VAL B 1 160 ? -1.317 -27.217 57.910 1.00 22.51 182 VAL B CA 1
ATOM 4791 C C . VAL B 1 160 ? -1.097 -28.381 58.878 1.00 23.02 182 VAL B C 1
ATOM 4792 O O . VAL B 1 160 ? -0.207 -29.210 58.667 1.00 22.06 182 VAL B O 1
ATOM 4796 N N . SER B 1 161 ? -1.911 -28.440 59.930 1.00 22.23 183 SER B N 1
ATOM 4797 C CA . SER B 1 161 ? -1.798 -29.508 60.920 1.00 23.07 183 SER B CA 1
ATOM 4798 C C . SER B 1 161 ? -2.134 -30.848 60.285 1.00 22.30 183 SER B C 1
ATOM 4799 O O . SER B 1 161 ? -1.538 -31.860 60.627 1.00 21.41 183 SER B O 1
ATOM 4802 N N . ASN B 1 162 ? -3.095 -30.856 59.363 1.00 22.22 184 ASN B N 1
ATOM 4803 C CA . ASN B 1 162 ? -3.466 -32.105 58.706 1.00 22.49 184 ASN B CA 1
ATOM 4804 C C . ASN B 1 162 ? -2.359 -32.589 57.791 1.00 22.50 184 ASN B C 1
ATOM 4805 O O . ASN B 1 162 ? -2.261 -33.784 57.507 1.00 23.33 184 ASN B O 1
ATOM 4810 N N . VAL B 1 163 ? -1.535 -31.665 57.309 1.00 22.56 185 VAL B N 1
ATOM 4811 C CA . VAL B 1 163 ? -0.432 -32.047 56.438 1.00 22.42 185 VAL B CA 1
ATOM 4812 C C . VAL B 1 163 ? 0.596 -32.810 57.276 1.00 20.88 185 VAL B C 1
ATOM 4813 O O . VAL B 1 163 ? 1.136 -33.818 56.837 1.00 22.10 185 VAL B O 1
ATOM 4817 N N . ILE B 1 164 ? 0.847 -32.337 58.492 1.00 22.03 186 ILE B N 1
ATOM 4818 C CA . ILE B 1 164 ? 1.799 -33.007 59.370 1.00 22.37 186 ILE B CA 1
ATOM 4819 C C . ILE B 1 164 ? 1.196 -34.350 59.793 1.00 22.61 186 ILE B C 1
ATOM 4820 O O . ILE B 1 164 ? 1.901 -35.350 59.906 1.00 20.76 186 ILE B O 1
ATOM 4825 N N . ALA B 1 165 ? -0.115 -34.352 60.029 1.00 20.31 187 ALA B N 1
ATOM 4826 C CA . ALA B 1 165 ? -0.825 -35.565 60.409 1.00 20.52 187 ALA B CA 1
ATOM 4827 C C . ALA B 1 165 ? -0.653 -36.597 59.295 1.00 20.71 187 ALA B C 1
ATOM 4828 O O . ALA B 1 165 ? -0.391 -37.776 59.552 1.00 21.13 187 ALA B O 1
ATOM 4830 N N . SER B 1 166 ? -0.803 -36.146 58.054 1.00 18.94 188 SER B N 1
ATOM 4831 C CA . SER B 1 166 ? -0.656 -37.023 56.902 1.00 19.82 188 SER B CA 1
ATOM 4832 C C . SER B 1 166 ? 0.761 -37.587 56.842 1.00 20.39 188 SER B C 1
ATOM 4833 O O . SER B 1 166 ? 0.952 -38.784 56.658 1.00 21.44 188 SER B O 1
ATOM 4836 N N . LEU B 1 167 ? 1.751 -36.714 56.994 1.00 21.49 189 LEU B N 1
ATOM 4837 C CA . LEU B 1 167 ? 3.154 -37.125 56.954 1.00 23.14 189 LEU B CA 1
ATOM 4838 C C . LEU B 1 167 ? 3.536 -38.089 58.075 1.00 21.45 189 LEU B C 1
ATOM 4839 O O . LEU B 1 167 ? 4.249 -39.062 57.852 1.00 20.69 189 LEU B O 1
ATOM 4844 N N . THR B 1 168 ? 3.057 -37.807 59.279 1.00 22.73 190 THR B N 1
ATOM 4845 C CA . THR B 1 168 ? 3.412 -38.608 60.440 1.00 24.34 190 THR B CA 1
ATOM 4846 C C . THR B 1 168 ? 2.537 -39.813 60.719 1.00 25.60 190 THR B C 1
ATOM 4847 O O . THR B 1 168 ? 3.048 -40.877 61.047 1.00 24.63 190 THR B O 1
ATOM 4851 N N . CYS B 1 169 ? 1.225 -39.640 60.585 1.00 27.19 191 CYS B N 1
ATOM 4852 C CA . CYS B 1 169 ? 0.274 -40.705 60.875 1.00 29.90 191 CYS B CA 1
ATOM 4853 C C . CYS B 1 169 ? -0.442 -41.291 59.655 1.00 27.81 191 CYS B C 1
ATOM 4854 O O . CYS B 1 169 ? -1.183 -42.258 59.785 1.00 27.99 191 CYS B O 1
ATOM 4857 N N . GLY B 1 170 ? -0.240 -40.704 58.481 1.00 26.56 192 GLY B N 1
ATOM 4858 C CA . GLY B 1 170 ? -0.901 -41.216 57.290 1.00 26.14 192 GLY B CA 1
ATOM 4859 C C . GLY B 1 170 ? -2.415 -41.005 57.254 1.00 25.53 192 GLY B C 1
ATOM 4860 O O . GLY B 1 170 ? -3.144 -41.781 56.633 1.00 24.53 192 GLY B O 1
ATOM 4861 N N . ARG B 1 171 ? -2.899 -39.960 57.918 1.00 23.17 193 ARG B N 1
ATOM 4862 C CA . ARG B 1 171 ? -4.339 -39.665 57.937 1.00 21.83 193 ARG B CA 1
ATOM 4863 C C . ARG B 1 171 ? -4.544 -38.182 58.167 1.00 20.97 193 ARG B C 1
ATOM 4864 O O . ARG B 1 171 ? -3.611 -37.477 58.539 1.00 21.23 193 ARG B O 1
ATOM 4872 N N . ARG B 1 172 ? -5.769 -37.716 57.949 1.00 20.89 194 ARG B N 1
ATOM 4873 C CA . ARG B 1 172 ? -6.100 -36.326 58.210 1.00 22.00 194 ARG B CA 1
ATOM 4874 C C . ARG B 1 172 ? -7.272 -36.405 59.174 1.00 21.67 194 ARG B C 1
ATOM 4875 O O . ARG B 1 172 ? -7.793 -37.495 59.434 1.00 18.66 194 ARG B O 1
ATOM 4883 N N . PHE B 1 173 ? -7.657 -35.262 59.724 1.00 21.49 195 PHE B N 1
ATOM 4884 C CA . PHE B 1 173 ? -8.786 -35.190 60.637 1.00 24.94 195 PHE B CA 1
ATOM 4885 C C . PHE B 1 173 ? -9.799 -34.204 60.094 1.00 26.69 195 PHE B C 1
ATOM 4886 O O . PHE B 1 173 ? -9.436 -33.207 59.465 1.00 26.15 195 PHE B O 1
ATOM 4894 N N . GLU B 1 174 ? -11.071 -34.482 60.342 1.00 27.29 196 GLU B N 1
ATOM 4895 C CA . GLU B 1 174 ? -12.126 -33.597 59.890 1.00 28.79 196 GLU B CA 1
ATOM 4896 C C . GLU B 1 174 ? -11.962 -32.311 60.714 1.00 27.65 196 GLU B C 1
ATOM 4897 O O . GLU B 1 174 ? -11.599 -32.368 61.891 1.00 24.78 196 GLU B O 1
ATOM 4903 N N . TYR B 1 175 ? -12.215 -31.160 60.096 1.00 29.02 197 TYR B N 1
ATOM 4904 C CA . TYR B 1 175 ? -12.066 -29.868 60.773 1.00 29.95 197 TYR B CA 1
ATOM 4905 C C . TYR B 1 175 ? -12.918 -29.713 62.029 1.00 32.91 197 TYR B C 1
ATOM 4906 O O . TYR B 1 175 ? -12.678 -28.819 62.844 1.00 30.43 197 TYR B O 1
ATOM 4915 N N . ASP B 1 176 ? -13.906 -30.586 62.188 1.00 35.16 198 ASP B N 1
ATOM 4916 C CA . ASP B 1 176 ? -14.780 -30.536 63.355 1.00 39.49 198 ASP B CA 1
ATOM 4917 C C . ASP B 1 176 ? -14.460 -31.653 64.346 1.00 39.81 198 ASP B C 1
ATOM 4918 O O . ASP B 1 176 ? -15.136 -31.794 65.364 1.00 39.63 198 ASP B O 1
ATOM 4923 N N . ASP B 1 177 ? -13.436 -32.449 64.046 1.00 39.67 199 ASP B N 1
ATOM 4924 C CA . ASP B 1 177 ? -13.050 -33.553 64.926 1.00 40.18 199 ASP B CA 1
ATOM 4925 C C . ASP B 1 177 ? -12.649 -32.986 66.290 1.00 40.15 199 ASP B C 1
ATOM 4926 O O . ASP B 1 177 ? -11.742 -32.159 66.382 1.00 40.71 199 ASP B O 1
ATOM 4931 N N . PRO B 1 178 ? -13.330 -33.423 67.368 1.00 39.93 200 PRO B N 1
ATOM 4932 C CA . PRO B 1 178 ? -13.063 -32.966 68.739 1.00 38.86 200 PRO B CA 1
ATOM 4933 C C . PRO B 1 178 ? -11.629 -33.219 69.191 1.00 36.99 200 PRO B C 1
ATOM 4934 O O . PRO B 1 178 ? -10.996 -32.362 69.803 1.00 36.29 200 PRO B O 1
ATOM 4938 N N . ARG B 1 179 ? -11.131 -34.408 68.882 1.00 36.13 201 ARG B N 1
ATOM 4939 C CA . ARG B 1 179 ? -9.782 -34.804 69.251 1.00 36.38 201 ARG B CA 1
ATOM 4940 C C . ARG B 1 179 ? -8.751 -33.945 68.513 1.00 35.00 201 ARG B C 1
ATOM 4941 O O . ARG B 1 179 ? -7.737 -33.536 69.084 1.00 34.77 201 ARG B O 1
ATOM 4949 N N . PHE B 1 180 ? -9.029 -33.667 67.244 1.00 34.50 202 PHE B N 1
ATOM 4950 C CA . PHE B 1 180 ? -8.160 -32.843 66.405 1.00 33.06 202 PHE B CA 1
ATOM 4951 C C . PHE B 1 180 ? -8.109 -31.416 66.964 1.00 32.23 202 PHE B C 1
ATOM 4952 O O . PHE B 1 180 ? -7.043 -30.810 67.058 1.00 31.06 202 PHE B O 1
ATOM 4960 N N . LEU B 1 181 ? -9.269 -30.886 67.336 1.00 31.35 203 LEU B N 1
ATOM 4961 C CA . LEU B 1 181 ? -9.345 -29.536 67.877 1.00 32.88 203 LEU B CA 1
ATOM 4962 C C . LEU B 1 181 ? -8.641 -29.434 69.227 1.00 32.38 203 LEU B C 1
ATOM 4963 O O . LEU B 1 181 ? -8.016 -28.418 69.526 1.00 32.11 203 LEU B O 1
ATOM 4968 N N . ARG B 1 182 ? -8.733 -30.487 70.037 1.00 32.64 204 ARG B N 1
ATOM 4969 C CA . ARG B 1 182 ? -8.076 -30.487 71.341 1.00 34.26 204 ARG B CA 1
ATOM 4970 C C . ARG B 1 182 ? -6.569 -30.487 71.136 1.00 33.92 204 ARG B C 1
ATOM 4971 O O . ARG B 1 182 ? -5.836 -29.749 71.799 1.00 32.59 204 ARG B O 1
ATOM 4979 N N . LEU B 1 183 ? -6.114 -31.320 70.206 1.00 33.94 205 LEU B N 1
ATOM 4980 C CA . LEU B 1 183 ? -4.695 -31.417 69.897 1.00 32.80 205 LEU B CA 1
ATOM 4981 C C . LEU B 1 183 ? -4.159 -30.035 69.510 1.00 32.22 205 LEU B C 1
ATOM 4982 O O . LEU B 1 183 ? -3.111 -29.611 69.986 1.00 30.35 205 LEU B O 1
ATOM 4987 N N . LEU B 1 184 ? -4.892 -29.336 68.648 1.00 33.08 206 LEU B N 1
ATOM 4988 C CA . LEU B 1 184 ? -4.484 -28.005 68.202 1.00 33.71 206 LEU B CA 1
ATOM 4989 C C . LEU B 1 184 ? -4.497 -26.982 69.335 1.00 35.12 206 LEU B C 1
ATOM 4990 O O . LEU B 1 184 ? -3.622 -26.115 69.413 1.00 33.33 206 LEU B O 1
ATOM 4995 N N . ASP B 1 185 ? -5.491 -27.083 70.212 1.00 36.52 207 ASP B N 1
ATOM 4996 C CA . ASP B 1 185 ? -5.591 -26.173 71.346 1.00 38.55 207 ASP B CA 1
ATOM 4997 C C . ASP B 1 185 ? -4.361 -26.357 72.235 1.00 38.35 207 ASP B C 1
ATOM 4998 O O . ASP B 1 185 ? -3.736 -25.384 72.662 1.00 38.36 207 ASP B O 1
ATOM 5003 N N . LEU B 1 186 ? -4.019 -27.614 72.503 1.00 37.30 208 LEU B N 1
ATOM 5004 C CA . LEU B 1 186 ? -2.871 -27.939 73.338 1.00 36.13 208 LEU B CA 1
ATOM 5005 C C . LEU B 1 186 ? -1.579 -27.426 72.714 1.00 36.00 208 LEU B C 1
ATOM 5006 O O . LEU B 1 186 ? -0.672 -26.977 73.418 1.00 34.67 208 LEU B O 1
ATOM 5011 N N . ALA B 1 187 ? -1.499 -27.493 71.390 1.00 35.22 209 ALA B N 1
ATOM 5012 C CA . ALA B 1 187 ? -0.320 -27.030 70.670 1.00 35.19 209 ALA B CA 1
ATOM 5013 C C . ALA B 1 187 ? -0.116 -25.529 70.860 1.00 36.49 209 ALA B C 1
ATOM 5014 O O . ALA B 1 187 ? 1.014 -25.053 71.002 1.00 35.00 209 ALA B O 1
ATOM 5016 N N . GLN B 1 188 ? -1.216 -24.784 70.851 1.00 37.78 210 GLN B N 1
ATOM 5017 C CA . GLN B 1 188 ? -1.150 -23.340 71.019 1.00 39.60 210 GLN B CA 1
ATOM 5018 C C . GLN B 1 188 ? -0.687 -22.973 72.422 1.00 38.61 210 GLN B C 1
ATOM 5019 O O . GLN B 1 188 ? 0.123 -22.069 72.597 1.00 38.95 210 GLN B O 1
ATOM 5025 N N . GLU B 1 189 ? -1.210 -23.671 73.423 1.00 38.30 211 GLU B N 1
ATOM 5026 C CA . GLU B 1 189 ? -0.823 -23.403 74.802 1.00 39.12 211 GLU B CA 1
ATOM 5027 C C . GLU B 1 189 ? 0.617 -23.836 75.059 1.00 38.08 211 GLU B C 1
ATOM 5028 O O . GLU B 1 189 ? 1.373 -23.129 75.724 1.00 39.00 211 GLU B O 1
ATOM 5034 N N . GLY B 1 190 ? 0.994 -24.991 74.517 1.00 36.77 212 GLY B N 1
ATOM 5035 C CA . GLY B 1 190 ? 2.344 -25.498 74.698 1.00 35.76 212 GLY B CA 1
ATOM 5036 C C . GLY B 1 190 ? 3.432 -24.584 74.162 1.00 35.77 212 GLY B C 1
ATOM 5037 O O . GLY B 1 190 ? 4.529 -24.516 74.720 1.00 34.47 212 GLY B O 1
ATOM 5038 N N . LEU B 1 191 ? 3.141 -23.888 73.070 1.00 36.50 213 LEU B N 1
ATOM 5039 C CA . LEU B 1 191 ? 4.111 -22.972 72.485 1.00 38.01 213 LEU B CA 1
ATOM 5040 C C . LEU B 1 191 ? 4.481 -21.887 73.501 1.00 38.11 213 LEU B C 1
ATOM 5041 O O . LEU B 1 191 ? 5.633 -21.468 73.582 1.00 38.87 213 LEU B O 1
ATOM 5046 N N . LYS B 1 192 ? 3.494 -21.446 74.275 1.00 39.06 214 LYS B N 1
ATOM 5047 C CA . LYS B 1 192 ? 3.698 -20.411 75.288 1.00 40.40 214 LYS B CA 1
ATOM 5048 C C . LYS B 1 192 ? 4.676 -20.847 76.377 1.00 40.44 214 LYS B C 1
ATOM 5049 O O . LYS B 1 192 ? 5.475 -20.043 76.861 1.00 40.55 214 LYS B O 1
ATOM 5055 N N . GLU B 1 193 ? 4.610 -22.118 76.759 1.00 39.70 215 GLU B N 1
ATOM 5056 C CA . GLU B 1 193 ? 5.481 -22.642 77.802 1.00 39.08 215 GLU B CA 1
ATOM 5057 C C . GLU B 1 193 ? 6.953 -22.619 77.396 1.00 40.15 215 GLU B C 1
ATOM 5058 O O . GLU B 1 193 ? 7.824 -22.993 78.182 1.00 41.00 215 GLU B O 1
ATOM 5064 N N . GLU B 1 194 ? 7.230 -22.177 76.170 1.00 41.18 216 GLU B N 1
ATOM 5065 C CA . GLU B 1 194 ? 8.606 -22.079 75.682 1.00 42.25 216 GLU B CA 1
ATOM 5066 C C . GLU B 1 194 ? 9.237 -20.776 76.170 1.00 43.53 216 GLU B C 1
ATOM 5067 O O . GLU B 1 194 ? 10.416 -20.507 75.927 1.00 42.58 216 GLU B O 1
ATOM 5073 N N . SER B 1 195 ? 8.433 -19.966 76.848 1.00 45.04 217 SER B N 1
ATOM 5074 C CA . SER B 1 195 ? 8.895 -18.700 77.392 1.00 48.34 217 SER B CA 1
ATOM 5075 C C . SER B 1 195 ? 8.296 -18.491 78.780 1.00 48.86 217 SER B C 1
ATOM 5076 O O . SER B 1 195 ? 7.317 -19.139 79.154 1.00 49.51 217 SER B O 1
ATOM 5079 N N . GLY B 1 196 ? 8.890 -17.587 79.547 1.00 50.26 218 GLY B N 1
ATOM 5080 C CA . GLY B 1 196 ? 8.405 -17.333 80.892 1.00 49.86 218 GLY B CA 1
ATOM 5081 C C . GLY B 1 196 ? 9.559 -17.431 81.867 1.00 50.25 218 GLY B C 1
ATOM 5082 O O . GLY B 1 196 ? 10.600 -18.008 81.544 1.00 49.58 218 GLY B O 1
ATOM 5083 N N . PHE B 1 197 ? 9.384 -16.878 83.061 1.00 50.64 219 PHE B N 1
ATOM 5084 C CA . PHE B 1 197 ? 10.449 -16.901 84.054 1.00 51.29 219 PHE B CA 1
ATOM 5085 C C . PHE B 1 197 ? 10.564 -18.253 84.751 1.00 49.53 219 PHE B C 1
ATOM 5086 O O . PHE B 1 197 ? 11.663 -18.696 85.079 1.00 49.33 219 PHE B O 1
ATOM 5094 N N . LEU B 1 198 ? 9.428 -18.909 84.964 1.00 48.01 220 LEU B N 1
ATOM 5095 C CA . LEU B 1 198 ? 9.411 -20.202 85.638 1.00 46.49 220 LEU B CA 1
ATOM 5096 C C . LEU B 1 198 ? 10.412 -21.168 85.010 1.00 46.37 220 LEU B C 1
ATOM 5097 O O . LEU B 1 198 ? 11.242 -21.755 85.708 1.00 46.03 220 LEU B O 1
ATOM 5102 N N . ARG B 1 199 ? 10.330 -21.329 83.691 1.00 44.20 221 ARG B N 1
ATOM 5103 C CA . ARG B 1 199 ? 11.228 -22.230 82.981 1.00 42.52 221 ARG B CA 1
ATOM 5104 C C . ARG B 1 199 ? 12.689 -21.820 83.150 1.00 42.13 221 ARG B C 1
ATOM 5105 O O . ARG B 1 199 ? 13.566 -22.675 83.280 1.00 41.15 221 ARG B O 1
ATOM 5113 N N . GLU B 1 200 ? 12.952 -20.515 83.132 1.00 41.55 222 GLU B N 1
ATOM 5114 C CA . GLU B 1 200 ? 14.314 -20.020 83.295 1.00 42.21 222 GLU B CA 1
ATOM 5115 C C . GLU B 1 200 ? 14.888 -20.506 84.626 1.00 41.71 222 GLU B C 1
ATOM 5116 O O . GLU B 1 200 ? 16.027 -20.969 84.695 1.00 42.48 222 GLU B O 1
ATOM 5122 N N . VAL B 1 201 ? 14.087 -20.406 85.680 1.00 40.40 223 VAL B N 1
ATOM 5123 C CA . VAL B 1 201 ? 14.524 -20.827 87.004 1.00 40.51 223 VAL B CA 1
ATOM 5124 C C . VAL B 1 201 ? 14.710 -22.335 87.109 1.00 39.60 223 VAL B C 1
ATOM 5125 O O . VAL B 1 201 ? 15.745 -22.805 87.577 1.00 40.85 223 VAL B O 1
ATOM 5129 N N . LEU B 1 202 ? 13.713 -23.096 86.673 1.00 39.15 224 LEU B N 1
ATOM 5130 C CA . LEU B 1 202 ? 13.805 -24.543 86.755 1.00 37.76 224 LEU B CA 1
ATOM 5131 C C . LEU B 1 202 ? 14.971 -25.086 85.942 1.00 38.79 224 LEU B C 1
ATOM 5132 O O . LEU B 1 202 ? 15.603 -26.069 86.338 1.00 36.83 224 LEU B O 1
ATOM 5137 N N . ASN B 1 203 ? 15.266 -24.450 84.809 1.00 38.11 225 ASN B N 1
ATOM 5138 C CA . ASN B 1 203 ? 16.381 -24.893 83.976 1.00 38.02 225 ASN B CA 1
ATOM 5139 C C . ASN B 1 203 ? 17.719 -24.524 84.613 1.00 38.48 225 ASN B C 1
ATOM 5140 O O . ASN B 1 203 ? 18.729 -25.198 84.392 1.00 37.78 225 ASN B O 1
ATOM 5145 N N . ALA B 1 204 ? 17.727 -23.445 85.391 1.00 38.71 226 ALA B N 1
ATOM 5146 C CA . ALA B 1 204 ? 18.946 -23.011 86.070 1.00 39.52 226 ALA B CA 1
ATOM 5147 C C . ALA B 1 204 ? 19.143 -23.869 87.317 1.00 39.17 226 ALA B C 1
ATOM 5148 O O . ALA B 1 204 ? 20.247 -24.333 87.598 1.00 39.55 226 ALA B O 1
ATOM 5150 N N . VAL B 1 205 ? 18.059 -24.083 88.054 1.00 39.17 227 VAL B N 1
ATOM 5151 C CA . VAL B 1 205 ? 18.097 -24.891 89.271 1.00 39.67 227 VAL B CA 1
ATOM 5152 C C . VAL B 1 205 ? 17.153 -26.076 89.095 1.00 39.33 227 VAL B C 1
ATOM 5153 O O . VAL B 1 205 ? 16.034 -26.079 89.610 1.00 38.62 227 VAL B O 1
ATOM 5157 N N . PRO B 1 206 ? 17.601 -27.103 88.355 1.00 40.27 228 PRO B N 1
ATOM 5158 C CA . PRO B 1 206 ? 16.829 -28.318 88.074 1.00 39.94 228 PRO B CA 1
ATOM 5159 C C . PRO B 1 206 ? 16.270 -28.995 89.318 1.00 40.55 228 PRO B C 1
ATOM 5160 O O . PRO B 1 206 ? 15.187 -29.581 89.282 1.00 39.03 228 PRO B O 1
ATOM 5164 N N . VAL B 1 207 ? 17.012 -28.912 90.418 1.00 40.49 229 VAL B N 1
ATOM 5165 C CA . VAL B 1 207 ? 16.584 -29.547 91.655 1.00 41.99 229 VAL B CA 1
ATOM 5166 C C . VAL B 1 207 ? 15.191 -29.099 92.085 1.00 40.88 229 VAL B C 1
ATOM 5167 O O . VAL B 1 207 ? 14.475 -29.841 92.760 1.00 41.55 229 VAL B O 1
ATOM 5171 N N . LEU B 1 208 ? 14.796 -27.896 91.684 1.00 41.35 230 LEU B N 1
ATOM 5172 C CA . LEU B 1 208 ? 13.475 -27.393 92.042 1.00 41.64 230 LEU B CA 1
ATOM 5173 C C . LEU B 1 208 ? 12.380 -28.275 91.455 1.00 42.14 230 LEU B C 1
ATOM 5174 O O . LEU B 1 208 ? 11.237 -28.253 91.917 1.00 43.41 230 LEU B O 1
ATOM 5179 N N . LEU B 1 209 ? 12.734 -29.060 90.442 1.00 42.23 231 LEU B N 1
ATOM 5180 C CA . LEU B 1 209 ? 11.776 -29.960 89.817 1.00 43.13 231 LEU B CA 1
ATOM 5181 C C . LEU B 1 209 ? 11.345 -31.058 90.789 1.00 44.94 231 LEU B C 1
ATOM 5182 O O . LEU B 1 209 ? 10.380 -31.776 90.529 1.00 43.60 231 LEU B O 1
ATOM 5187 N N . HIS B 1 210 ? 12.060 -31.192 91.906 1.00 46.65 232 HIS B N 1
ATOM 5188 C CA . HIS B 1 210 ? 11.695 -32.192 92.906 1.00 48.94 232 HIS B CA 1
ATOM 5189 C C . HIS B 1 210 ? 10.425 -31.737 93.619 1.00 49.62 232 HIS B C 1
ATOM 5190 O O . HIS B 1 210 ? 9.831 -32.487 94.396 1.00 50.05 232 HIS B O 1
ATOM 5197 N N . ILE B 1 211 ? 10.024 -30.497 93.354 1.00 49.94 233 ILE B N 1
ATOM 5198 C CA . ILE B 1 211 ? 8.812 -29.934 93.932 1.00 50.58 233 ILE B CA 1
ATOM 5199 C C . ILE B 1 211 ? 7.690 -30.210 92.931 1.00 52.39 233 ILE B C 1
ATOM 5200 O O . ILE B 1 211 ? 7.577 -29.529 91.911 1.00 52.67 233 ILE B O 1
ATOM 5205 N N . PRO B 1 212 ? 6.844 -31.215 93.214 1.00 53.35 234 PRO B N 1
ATOM 5206 C CA . PRO B 1 212 ? 5.727 -31.603 92.346 1.00 53.87 234 PRO B CA 1
ATOM 5207 C C . PRO B 1 212 ? 4.924 -30.438 91.775 1.00 54.47 234 PRO B C 1
ATOM 5208 O O . PRO B 1 212 ? 4.504 -30.473 90.619 1.00 54.64 234 PRO B O 1
ATOM 5212 N N . ALA B 1 213 ? 4.716 -29.410 92.589 1.00 54.14 235 ALA B N 1
ATOM 5213 C CA . ALA B 1 213 ? 3.957 -28.242 92.163 1.00 53.87 235 ALA B CA 1
ATOM 5214 C C . ALA B 1 213 ? 4.596 -27.568 90.950 1.00 53.51 235 ALA B C 1
ATOM 5215 O O . ALA B 1 213 ? 3.925 -27.291 89.954 1.00 53.19 235 ALA B O 1
ATOM 5217 N N . LEU B 1 214 ? 5.896 -27.308 91.044 1.00 52.43 236 LEU B N 1
ATOM 5218 C CA . LEU B 1 214 ? 6.633 -26.659 89.965 1.00 51.71 236 LEU B CA 1
ATOM 5219 C C . LEU B 1 214 ? 6.770 -27.567 88.748 1.00 51.75 236 LEU B C 1
ATOM 5220 O O . LEU B 1 214 ? 6.437 -27.177 87.627 1.00 51.46 236 LEU B O 1
ATOM 5225 N N . ALA B 1 215 ? 7.265 -28.779 88.974 1.00 51.11 237 ALA B N 1
ATOM 5226 C CA . ALA B 1 215 ? 7.454 -29.738 87.896 1.00 51.55 237 ALA B CA 1
ATOM 5227 C C . ALA B 1 215 ? 6.164 -29.957 87.119 1.00 51.41 237 ALA B C 1
ATOM 5228 O O . ALA B 1 215 ? 6.174 -30.032 85.891 1.00 52.21 237 ALA B O 1
ATOM 5230 N N . GLY B 1 216 ? 5.051 -30.043 87.838 1.00 51.17 238 GLY B N 1
ATOM 5231 C CA . GLY B 1 216 ? 3.774 -30.277 87.192 1.00 50.58 238 GLY B CA 1
ATOM 5232 C C . GLY B 1 216 ? 3.113 -29.103 86.491 1.00 49.88 238 GLY B C 1
ATOM 5233 O O . GLY B 1 216 ? 2.024 -29.262 85.938 1.00 51.37 238 GLY B O 1
ATOM 5234 N N . LYS B 1 217 ? 3.741 -27.932 86.494 1.00 48.75 239 LYS B N 1
ATOM 5235 C CA . LYS B 1 217 ? 3.129 -26.781 85.841 1.00 47.05 239 LYS B CA 1
ATOM 5236 C C . LYS B 1 217 ? 3.906 -26.208 84.658 1.00 45.56 239 LYS B C 1
ATOM 5237 O O . LYS B 1 217 ? 3.299 -25.718 83.704 1.00 45.69 239 LYS B O 1
ATOM 5243 N N . VAL B 1 218 ? 5.236 -26.265 84.713 1.00 44.04 240 VAL B N 1
ATOM 5244 C CA . VAL B 1 218 ? 6.072 -25.711 83.640 1.00 43.45 240 VAL B CA 1
ATOM 5245 C C . VAL B 1 218 ? 5.761 -26.186 82.230 1.00 41.23 240 VAL B C 1
ATOM 5246 O O . VAL B 1 218 ? 5.902 -25.428 81.271 1.00 41.27 240 VAL B O 1
ATOM 5250 N N . LEU B 1 219 ? 5.352 -27.440 82.100 1.00 38.61 241 LEU B N 1
ATOM 5251 C CA . LEU B 1 219 ? 5.063 -27.990 80.786 1.00 37.26 241 LEU B CA 1
ATOM 5252 C C . LEU B 1 219 ? 3.784 -28.814 80.787 1.00 37.06 241 LEU B C 1
ATOM 5253 O O . LEU B 1 219 ? 3.694 -29.829 80.097 1.00 36.94 241 LEU B O 1
ATOM 5258 N N . ARG B 1 220 ? 2.787 -28.375 81.549 1.00 36.71 242 ARG B N 1
ATOM 5259 C CA . ARG B 1 220 ? 1.536 -29.117 81.619 1.00 37.33 242 ARG B CA 1
ATOM 5260 C C . ARG B 1 220 ? 0.831 -29.233 80.266 1.00 36.68 242 ARG B C 1
ATOM 5261 O O . ARG B 1 220 ? 0.249 -30.273 79.956 1.00 34.94 242 ARG B O 1
ATOM 5269 N N . PHE B 1 221 ? 0.871 -28.170 79.466 1.00 33.14 243 PHE B N 1
ATOM 5270 C CA . PHE B 1 221 ? 0.225 -28.222 78.169 1.00 33.47 243 PHE B CA 1
ATOM 5271 C C . PHE B 1 221 ? 1.037 -29.069 77.204 1.00 31.66 243 PHE B C 1
ATOM 5272 O O . PHE B 1 221 ? 0.472 -29.827 76.424 1.00 31.24 243 PHE B O 1
ATOM 5280 N N . GLN B 1 222 ? 2.359 -28.951 77.260 1.00 30.19 244 GLN B N 1
ATOM 5281 C CA . GLN B 1 222 ? 3.199 -29.752 76.381 1.00 29.36 244 GLN B CA 1
ATOM 5282 C C . GLN B 1 222 ? 3.092 -31.226 76.745 1.00 28.87 244 GLN B C 1
ATOM 5283 O O . GLN B 1 222 ? 3.134 -32.085 75.865 1.00 28.37 244 GLN B O 1
ATOM 5289 N N . LYS B 1 223 ? 2.940 -31.523 78.034 1.00 28.59 245 LYS B N 1
ATOM 5290 C CA . LYS B 1 223 ? 2.799 -32.910 78.463 1.00 29.82 245 LYS B CA 1
ATOM 5291 C C . LYS B 1 223 ? 1.423 -33.418 78.026 1.00 28.43 245 LYS B C 1
ATOM 5292 O O . LYS B 1 223 ? 1.277 -34.564 77.594 1.00 27.29 245 LYS B O 1
ATOM 5298 N N . ALA B 1 224 ? 0.416 -32.558 78.148 1.00 26.24 246 ALA B N 1
ATOM 5299 C CA . ALA B 1 224 ? -0.937 -32.914 77.740 1.00 26.71 246 ALA B CA 1
ATOM 5300 C C . ALA B 1 224 ? -0.931 -33.143 76.225 1.00 26.66 246 ALA B C 1
ATOM 5301 O O . ALA B 1 224 ? -1.606 -34.036 75.715 1.00 25.55 246 ALA B O 1
ATOM 5303 N N . PHE B 1 225 ? -0.158 -32.330 75.513 1.00 25.75 247 PHE B N 1
ATOM 5304 C CA . PHE B 1 225 ? -0.055 -32.465 74.064 1.00 25.55 247 PHE B CA 1
ATOM 5305 C C . PHE B 1 225 ? 0.464 -33.870 73.743 1.00 26.56 247 PHE B C 1
ATOM 5306 O O . PHE B 1 225 ? -0.146 -34.610 72.964 1.00 25.71 247 PHE B O 1
ATOM 5314 N N . LEU B 1 226 ? 1.590 -34.235 74.354 1.00 26.15 248 LEU B N 1
ATOM 5315 C CA . LEU B 1 226 ? 2.185 -35.546 74.131 1.00 27.85 248 LEU B CA 1
ATOM 5316 C C . LEU B 1 226 ? 1.228 -36.692 74.472 1.00 28.67 248 LEU B C 1
ATOM 5317 O O . LEU B 1 226 ? 1.194 -37.704 73.771 1.00 29.59 248 LEU B O 1
ATOM 5322 N N . THR B 1 227 ? 0.442 -36.532 75.533 1.00 27.42 249 THR B N 1
ATOM 5323 C CA . THR B 1 227 ? -0.511 -37.566 75.924 1.00 27.43 249 THR B CA 1
ATOM 5324 C C . THR B 1 227 ? -1.567 -37.753 74.835 1.00 27.32 249 THR B C 1
ATOM 5325 O O . THR B 1 227 ? -1.936 -38.883 74.506 1.00 25.99 249 THR B O 1
ATOM 5329 N N . GLN B 1 228 ? -2.057 -36.644 74.285 1.00 27.50 250 GLN B N 1
ATOM 5330 C CA . GLN B 1 228 ? -3.044 -36.703 73.210 1.00 28.42 250 GLN B CA 1
ATOM 5331 C C . GLN B 1 228 ? -2.400 -37.440 72.033 1.00 25.96 250 GLN B C 1
ATOM 5332 O O . GLN B 1 228 ? -3.018 -38.291 71.397 1.00 26.30 250 GLN B O 1
ATOM 5338 N N . LEU B 1 229 ? -1.145 -37.103 71.761 1.00 25.87 251 LEU B N 1
ATOM 5339 C CA . LEU B 1 229 ? -0.387 -37.716 70.672 1.00 25.90 251 LEU B CA 1
ATOM 5340 C C . LEU B 1 229 ? -0.198 -39.226 70.882 1.00 25.08 251 LEU B C 1
ATOM 5341 O O . LEU B 1 229 ? -0.268 -40.002 69.929 1.00 23.57 251 LEU B O 1
ATOM 5346 N N . ASP B 1 230 ? 0.051 -39.638 72.125 1.00 25.16 252 ASP B N 1
ATOM 5347 C CA . ASP B 1 230 ? 0.231 -41.059 72.434 1.00 26.75 252 ASP B CA 1
ATOM 5348 C C . ASP B 1 230 ? -1.003 -41.844 72.013 1.00 26.31 252 ASP B C 1
ATOM 5349 O O . ASP B 1 230 ? -0.897 -42.940 71.468 1.00 27.90 252 ASP B O 1
ATOM 5354 N N . GLU B 1 231 ? -2.174 -41.277 72.288 1.00 26.05 253 GLU B N 1
ATOM 5355 C CA . GLU B 1 231 ? -3.444 -41.914 71.956 1.00 27.06 253 GLU B CA 1
ATOM 5356 C C . GLU B 1 231 ? -3.536 -42.144 70.450 1.00 25.30 253 GLU B C 1
ATOM 5357 O O . GLU B 1 231 ? -4.034 -43.166 69.994 1.00 25.50 253 GLU B O 1
ATOM 5363 N N . LEU B 1 232 ? -3.049 -41.186 69.674 1.00 24.81 254 LEU B N 1
ATOM 5364 C CA . LEU B 1 232 ? -3.098 -41.314 68.225 1.00 24.79 254 LEU B CA 1
ATOM 5365 C C . LEU B 1 232 ? -2.078 -42.323 67.731 1.00 24.07 254 LEU B C 1
ATOM 5366 O O . LEU B 1 232 ? -2.364 -43.107 66.837 1.00 25.18 254 LEU B O 1
ATOM 5371 N N . LEU B 1 233 ? -0.892 -42.304 68.335 1.00 23.56 255 LEU B N 1
ATOM 5372 C CA . LEU B 1 233 ? 0.178 -43.213 67.965 1.00 24.00 255 LEU B CA 1
ATOM 5373 C C . LEU B 1 233 ? -0.194 -44.652 68.274 1.00 23.87 255 LEU B C 1
ATOM 5374 O O . LEU B 1 233 ? 0.179 -45.567 67.541 1.00 21.14 255 LEU B O 1
ATOM 5379 N N . THR B 1 234 ? -0.923 -44.857 69.366 1.00 24.13 256 THR B N 1
ATOM 5380 C CA . THR B 1 234 ? -1.336 -46.204 69.735 1.00 24.08 256 THR B CA 1
ATOM 5381 C C . THR B 1 234 ? -2.348 -46.727 68.711 1.00 24.25 256 THR B C 1
ATOM 5382 O O . THR B 1 234 ? -2.321 -47.902 68.351 1.00 25.03 256 THR B O 1
ATOM 5386 N N . GLU B 1 235 ? -3.233 -45.861 68.224 1.00 23.34 257 GLU B N 1
ATOM 5387 C CA . GLU B 1 235 ? -4.206 -46.297 67.223 1.00 25.37 257 GLU B CA 1
ATOM 5388 C C . GLU B 1 235 ? -3.479 -46.668 65.947 1.00 24.07 257 GLU B C 1
ATOM 5389 O O . GLU B 1 235 ? -3.706 -47.734 65.366 1.00 25.16 257 GLU B O 1
ATOM 5395 N N . HIS B 1 236 ? -2.605 -45.771 65.511 1.00 21.24 258 HIS B N 1
ATOM 5396 C CA . HIS B 1 236 ? -1.843 -45.980 64.289 1.00 23.72 258 HIS B CA 1
ATOM 5397 C C . HIS B 1 236 ? -1.032 -47.274 64.368 1.00 24.00 258 HIS B C 1
ATOM 5398 O O . HIS B 1 236 ? -0.849 -47.971 63.373 1.00 23.12 258 HIS B O 1
ATOM 5405 N N . ARG B 1 237 ? -0.548 -47.581 65.564 1.00 23.65 259 ARG B N 1
ATOM 5406 C CA . ARG B 1 237 ? 0.256 -48.771 65.801 1.00 25.39 259 ARG B CA 1
ATOM 5407 C C . ARG B 1 237 ? -0.568 -50.031 65.533 1.00 24.65 259 ARG B C 1
ATOM 5408 O O . ARG B 1 237 ? -0.037 -51.073 65.151 1.00 23.03 259 ARG B O 1
ATOM 5416 N N . MET B 1 238 ? -1.876 -49.927 65.731 1.00 23.74 260 MET B N 1
ATOM 5417 C CA . MET B 1 238 ? -2.776 -51.047 65.494 1.00 22.56 260 MET B CA 1
ATOM 5418 C C . MET B 1 238 ? -3.106 -51.222 64.005 1.00 22.13 260 MET B C 1
ATOM 5419 O O . MET B 1 238 ? -3.293 -52.344 63.532 1.00 24.65 260 MET B O 1
ATOM 5424 N N . THR B 1 239 ? -3.169 -50.124 63.259 1.00 21.81 261 THR B N 1
ATOM 5425 C CA . THR B 1 239 ? -3.517 -50.203 61.841 1.00 20.29 261 THR B CA 1
ATOM 5426 C C . THR B 1 239 ? -2.326 -50.451 60.916 1.00 20.84 261 THR B C 1
ATOM 5427 O O . THR B 1 239 ? -2.495 -50.875 59.767 1.00 18.04 261 THR B O 1
ATOM 5431 N N . TRP B 1 240 ? -1.121 -50.201 61.416 1.00 22.01 262 TRP B N 1
ATOM 5432 C CA . TRP B 1 240 ? 0.087 -50.380 60.614 1.00 21.46 262 TRP B CA 1
ATOM 5433 C C . TRP B 1 240 ? 0.217 -51.782 60.022 1.00 24.69 262 TRP B C 1
ATOM 5434 O O . TRP B 1 240 ? 0.108 -52.781 60.731 1.00 25.06 262 TRP B O 1
ATOM 5445 N N . ASP B 1 241 ? 0.438 -51.844 58.713 1.00 23.99 263 ASP B N 1
ATOM 5446 C CA . ASP B 1 241 ? 0.633 -53.108 58.028 1.00 24.89 263 ASP B CA 1
ATOM 5447 C C . ASP B 1 241 ? 2.125 -53.199 57.699 1.00 26.16 263 ASP B C 1
ATOM 5448 O O . ASP B 1 241 ? 2.575 -52.630 56.709 1.00 26.60 263 ASP B O 1
ATOM 5453 N N . PRO B 1 242 ? 2.904 -53.928 58.521 1.00 26.88 264 PRO B N 1
ATOM 5454 C CA . PRO B 1 242 ? 4.351 -54.099 58.343 1.00 29.53 264 PRO B CA 1
ATOM 5455 C C . PRO B 1 242 ? 4.757 -54.828 57.073 1.00 31.03 264 PRO B C 1
ATOM 5456 O O . PRO B 1 242 ? 5.876 -54.657 56.586 1.00 31.53 264 PRO B O 1
ATOM 5460 N N . ALA B 1 243 ? 3.855 -55.645 56.543 1.00 31.03 265 ALA B N 1
ATOM 5461 C CA . ALA B 1 243 ? 4.146 -56.407 55.336 1.00 32.17 265 ALA B CA 1
ATOM 5462 C C . ALA B 1 243 ? 4.149 -55.509 54.112 1.00 32.63 265 ALA B C 1
ATOM 5463 O O . ALA B 1 243 ? 4.508 -55.929 53.015 1.00 32.90 265 ALA B O 1
ATOM 5465 N N . GLN B 1 244 ? 3.753 -54.260 54.305 1.00 33.52 266 GLN B N 1
ATOM 5466 C CA . GLN B 1 244 ? 3.705 -53.315 53.204 1.00 33.93 266 GLN B CA 1
ATOM 5467 C C . GLN B 1 244 ? 4.747 -52.228 53.457 1.00 31.56 266 GLN B C 1
ATOM 5468 O O . GLN B 1 244 ? 5.118 -51.976 54.600 1.00 31.45 266 GLN B O 1
ATOM 5474 N N . PRO B 1 245 ? 5.258 -51.592 52.394 1.00 30.33 267 PRO B N 1
ATOM 5475 C CA . PRO B 1 245 ? 6.254 -50.539 52.613 1.00 29.25 267 PRO B CA 1
ATOM 5476 C C . PRO B 1 245 ? 5.635 -49.439 53.469 1.00 28.32 267 PRO B C 1
ATOM 5477 O O . PRO B 1 245 ? 4.447 -49.158 53.357 1.00 26.38 267 PRO B O 1
ATOM 5481 N N . PRO B 1 246 ? 6.434 -48.806 54.338 1.00 28.64 268 PRO B N 1
ATOM 5482 C CA . PRO B 1 246 ? 5.919 -47.736 55.199 1.00 27.88 268 PRO B CA 1
ATOM 5483 C C . PRO B 1 246 ? 5.210 -46.681 54.361 1.00 27.64 268 PRO B C 1
ATOM 5484 O O . PRO B 1 246 ? 5.774 -46.194 53.389 1.00 28.58 268 PRO B O 1
ATOM 5488 N N . ARG B 1 247 ? 3.977 -46.332 54.718 1.00 26.43 269 ARG B N 1
ATOM 5489 C CA . ARG B 1 247 ? 3.263 -45.321 53.948 1.00 27.33 269 ARG B CA 1
ATOM 5490 C C . ARG B 1 247 ? 3.340 -43.931 54.574 1.00 25.69 269 ARG B C 1
ATOM 5491 O O . ARG B 1 247 ? 2.833 -42.971 54.008 1.00 24.47 269 ARG B O 1
ATOM 5499 N N . ASP B 1 248 ? 3.961 -43.837 55.749 1.00 23.32 270 ASP B N 1
ATOM 5500 C CA . ASP B 1 248 ? 4.135 -42.562 56.435 1.00 22.16 270 ASP B CA 1
ATOM 5501 C C . ASP B 1 248 ? 5.353 -42.609 57.372 1.00 21.84 270 ASP B C 1
ATOM 5502 O O . ASP B 1 248 ? 5.957 -43.669 57.567 1.00 21.83 270 ASP B O 1
ATOM 5507 N N . LEU B 1 249 ? 5.706 -41.469 57.958 1.00 20.21 271 LEU B N 1
ATOM 5508 C CA . LEU B 1 249 ? 6.886 -41.389 58.812 1.00 19.71 271 LEU B CA 1
ATOM 5509 C C . LEU B 1 249 ? 6.880 -42.250 60.071 1.00 20.22 271 LEU B C 1
ATOM 5510 O O . LEU B 1 249 ? 7.913 -42.802 60.436 1.00 19.91 271 LEU B O 1
ATOM 5515 N N . THR B 1 250 ? 5.740 -42.360 60.745 1.00 20.00 272 THR B N 1
ATOM 5516 C CA . THR B 1 250 ? 5.678 -43.183 61.952 1.00 19.40 272 THR B CA 1
ATOM 5517 C C . THR B 1 250 ? 5.883 -44.664 61.592 1.00 19.05 272 THR B C 1
ATOM 5518 O O . THR B 1 250 ? 6.478 -45.412 62.356 1.00 17.46 272 THR B O 1
ATOM 5522 N N . GLU B 1 251 ? 5.412 -45.088 60.420 1.00 16.86 273 GLU B N 1
ATOM 5523 C CA . GLU B 1 251 ? 5.595 -46.479 60.026 1.00 17.25 273 GLU B CA 1
ATOM 5524 C C . GLU B 1 251 ? 7.066 -46.761 59.718 1.00 17.59 273 GLU B C 1
ATOM 5525 O O . GLU B 1 251 ? 7.585 -47.826 60.051 1.00 18.57 273 GLU B O 1
ATOM 5531 N N . ALA B 1 252 ? 7.740 -45.800 59.092 1.00 18.16 274 ALA B N 1
ATOM 5532 C CA . ALA B 1 252 ? 9.159 -45.947 58.780 1.00 16.82 274 ALA B CA 1
ATOM 5533 C C . ALA B 1 252 ? 9.925 -46.042 60.105 1.00 17.18 274 ALA B C 1
ATOM 5534 O O . ALA B 1 252 ? 10.843 -46.851 60.251 1.00 18.71 274 ALA B O 1
ATOM 5536 N N . PHE B 1 253 ? 9.537 -45.207 61.066 1.00 16.75 275 PHE B N 1
ATOM 5537 C CA . PHE B 1 253 ? 10.173 -45.194 62.375 1.00 18.24 275 PHE B CA 1
ATOM 5538 C C . PHE B 1 253 ? 9.948 -46.539 63.080 1.00 20.10 275 PHE B C 1
ATOM 5539 O O . PHE B 1 253 ? 10.889 -47.134 63.606 1.00 20.45 275 PHE B O 1
ATOM 5547 N N . LEU B 1 254 ? 8.702 -47.013 63.086 1.00 20.62 276 LEU B N 1
ATOM 5548 C CA . LEU B 1 254 ? 8.366 -48.285 63.727 1.00 20.44 276 LEU B CA 1
ATOM 5549 C C . LEU B 1 254 ? 9.163 -49.431 63.106 1.00 20.53 276 LEU B C 1
ATOM 5550 O O . LEU B 1 254 ? 9.620 -50.322 63.809 1.00 19.88 276 LEU B O 1
ATOM 5555 N N . ALA B 1 255 ? 9.321 -49.407 61.786 1.00 18.95 277 ALA B N 1
ATOM 5556 C CA . ALA B 1 255 ? 10.085 -50.440 61.102 1.00 20.86 277 ALA B CA 1
ATOM 5557 C C . ALA B 1 255 ? 11.557 -50.371 61.548 1.00 22.57 277 ALA B C 1
ATOM 5558 O O . ALA B 1 255 ? 12.213 -51.403 61.731 1.00 20.13 277 ALA B O 1
ATOM 5560 N N . GLU B 1 256 ? 12.073 -49.158 61.723 1.00 21.75 278 GLU B N 1
ATOM 5561 C CA . GLU B 1 256 ? 13.457 -49.007 62.153 1.00 23.57 278 GLU B CA 1
ATOM 5562 C C . GLU B 1 256 ? 13.581 -49.436 63.607 1.00 24.15 278 GLU B C 1
ATOM 5563 O O . GLU B 1 256 ? 14.602 -49.984 64.016 1.00 22.01 278 GLU B O 1
ATOM 5569 N N . MET B 1 257 ? 12.526 -49.203 64.380 1.00 23.59 279 MET B N 1
ATOM 5570 C CA . MET B 1 257 ? 12.512 -49.592 65.783 1.00 24.89 279 MET B CA 1
ATOM 5571 C C . MET B 1 257 ? 12.631 -51.108 65.903 1.00 25.98 279 MET B C 1
ATOM 5572 O O . MET B 1 257 ? 13.329 -51.619 66.778 1.00 23.56 279 MET B O 1
ATOM 5577 N N . GLU B 1 258 ? 11.945 -51.820 65.014 1.00 26.13 280 GLU B N 1
ATOM 5578 C CA . GLU B 1 258 ? 11.974 -53.289 65.011 1.00 28.08 280 GLU B CA 1
ATOM 5579 C C . GLU B 1 258 ? 13.390 -53.817 64.738 1.00 27.12 280 GLU B C 1
ATOM 5580 O O . GLU B 1 258 ? 13.851 -54.750 65.393 1.00 27.86 280 GLU B O 1
ATOM 5586 N N . LYS B 1 259 ? 14.063 -53.225 63.755 1.00 26.09 281 LYS B N 1
ATOM 5587 C CA . LYS B 1 259 ? 15.419 -53.626 63.386 1.00 26.00 281 LYS B CA 1
ATOM 5588 C C . LYS B 1 259 ? 16.428 -53.306 64.480 1.00 24.31 281 LYS B C 1
ATOM 5589 O O . LYS B 1 259 ? 17.473 -53.944 64.582 1.00 24.64 281 LYS B O 1
ATOM 5595 N N . ALA B 1 260 ? 16.109 -52.314 65.297 1.00 22.88 282 ALA B N 1
ATOM 5596 C CA . ALA B 1 260 ? 16.998 -51.900 66.361 1.00 23.29 282 ALA B CA 1
ATOM 5597 C C . ALA B 1 260 ? 16.761 -52.596 67.695 1.00 23.24 282 ALA B C 1
ATOM 5598 O O . ALA B 1 260 ? 17.428 -52.274 68.679 1.00 23.95 282 ALA B O 1
ATOM 5600 N N . LYS B 1 261 ? 15.829 -53.544 67.756 1.00 23.19 283 LYS B N 1
ATOM 5601 C CA . LYS B 1 261 ? 15.593 -54.233 69.027 1.00 23.26 283 LYS B CA 1
ATOM 5602 C C . LYS B 1 261 ? 16.864 -54.989 69.375 1.00 24.07 283 LYS B C 1
ATOM 5603 O O . LYS B 1 261 ? 17.342 -55.812 68.591 1.00 24.14 283 LYS B O 1
ATOM 5609 N N . GLY B 1 262 ? 17.406 -54.698 70.554 1.00 24.41 284 GLY B N 1
ATOM 5610 C CA . GLY B 1 262 ? 18.643 -55.323 70.986 1.00 22.37 284 GLY B CA 1
ATOM 5611 C C . GLY B 1 262 ? 19.811 -54.357 70.872 1.00 22.42 284 GLY B C 1
ATOM 5612 O O . GLY B 1 262 ? 20.928 -54.681 71.281 1.00 21.58 284 GLY B O 1
ATOM 5613 N N . ASN B 1 263 ? 19.564 -53.166 70.320 1.00 22.35 285 ASN B N 1
ATOM 5614 C CA . ASN B 1 263 ? 20.620 -52.163 70.161 1.00 20.45 285 ASN B CA 1
ATOM 5615 C C . ASN B 1 263 ? 20.394 -50.943 71.053 1.00 21.07 285 ASN B C 1
ATOM 5616 O O . ASN B 1 263 ? 19.622 -50.046 70.714 1.00 21.07 285 ASN B O 1
ATOM 5621 N N . PRO B 1 264 ? 21.082 -50.887 72.203 1.00 20.74 286 PRO B N 1
ATOM 5622 C CA . PRO B 1 264 ? 20.929 -49.759 73.122 1.00 20.98 286 PRO B CA 1
ATOM 5623 C C . PRO B 1 264 ? 21.526 -48.438 72.622 1.00 23.31 286 PRO B C 1
ATOM 5624 O O . PRO B 1 264 ? 21.434 -47.426 73.305 1.00 24.15 286 PRO B O 1
ATOM 5628 N N . GLU B 1 265 ? 22.131 -48.436 71.436 1.00 23.05 287 GLU B N 1
ATOM 5629 C CA . GLU B 1 265 ? 22.706 -47.196 70.910 1.00 23.05 287 GLU B CA 1
ATOM 5630 C C . GLU B 1 265 ? 21.726 -46.489 69.984 1.00 23.52 287 GLU B C 1
ATOM 5631 O O . GLU B 1 265 ? 21.934 -45.336 69.596 1.00 23.77 287 GLU B O 1
ATOM 5637 N N . SER B 1 266 ? 20.658 -47.189 69.631 1.00 22.87 288 SER B N 1
ATOM 5638 C CA . SER B 1 266 ? 19.670 -46.654 68.714 1.00 23.78 288 SER B CA 1
ATOM 5639 C C . SER B 1 266 ? 18.809 -45.563 69.326 1.00 23.98 288 SER B C 1
ATOM 5640 O O . SER B 1 266 ? 18.518 -45.580 70.527 1.00 25.29 288 SER B O 1
ATOM 5643 N N . SER B 1 267 ? 18.422 -44.603 68.493 1.00 22.99 289 SER B N 1
ATOM 5644 C CA . SER B 1 267 ? 17.548 -43.517 68.938 1.00 23.55 289 SER B CA 1
ATOM 5645 C C . SER B 1 267 ? 16.127 -43.896 68.501 1.00 23.19 289 SER B C 1
ATOM 5646 O O . SER B 1 267 ? 15.177 -43.144 68.722 1.00 23.69 289 SER B O 1
ATOM 5649 N N . PHE B 1 268 ? 15.996 -45.063 67.866 1.00 21.08 290 PHE B N 1
ATOM 5650 C CA . PHE B 1 268 ? 14.691 -45.552 67.432 1.00 21.91 290 PHE B CA 1
ATOM 5651 C C . PHE B 1 268 ? 14.048 -46.403 68.521 1.00 23.72 290 PHE B C 1
ATOM 5652 O O . PHE B 1 268 ? 14.175 -47.630 68.522 1.00 25.08 290 PHE B O 1
ATOM 5660 N N . ASN B 1 269 ? 13.361 -45.735 69.444 1.00 24.05 291 ASN B N 1
ATOM 5661 C CA . ASN B 1 269 ? 12.666 -46.382 70.549 1.00 25.01 291 ASN B CA 1
ATOM 5662 C C . ASN B 1 269 ? 11.344 -45.647 70.817 1.00 26.59 291 ASN B C 1
ATOM 5663 O O . ASN B 1 269 ? 11.114 -44.551 70.300 1.00 24.98 291 ASN B O 1
ATOM 5668 N N . ASP B 1 270 ? 10.483 -46.252 71.630 1.00 27.01 292 ASP B N 1
ATOM 5669 C CA . ASP B 1 270 ? 9.184 -45.675 71.948 1.00 28.71 292 ASP B CA 1
ATOM 5670 C C . ASP B 1 270 ? 9.229 -44.291 72.601 1.00 27.38 292 ASP B C 1
ATOM 5671 O O . ASP B 1 270 ? 8.374 -43.456 72.327 1.00 27.84 292 ASP B O 1
ATOM 5676 N N . GLU B 1 271 ? 10.211 -44.042 73.464 1.00 27.31 293 GLU B N 1
ATOM 5677 C CA . GLU B 1 271 ? 10.310 -42.737 74.119 1.00 26.28 293 GLU B CA 1
ATOM 5678 C C . GLU B 1 271 ? 10.624 -41.648 73.096 1.00 23.11 293 GLU B C 1
ATOM 5679 O O . GLU B 1 271 ? 10.107 -40.536 73.180 1.00 25.20 293 GLU B O 1
ATOM 5685 N N . ASN B 1 272 ? 11.468 -41.973 72.123 1.00 20.88 294 ASN B N 1
ATOM 5686 C CA . ASN B 1 272 ? 11.852 -40.999 71.109 1.00 20.22 294 ASN B CA 1
ATOM 5687 C C . ASN B 1 272 ? 10.772 -40.779 70.049 1.00 18.46 294 ASN B C 1
ATOM 5688 O O . ASN B 1 272 ? 10.608 -39.665 69.565 1.00 17.45 294 ASN B O 1
ATOM 5693 N N . LEU B 1 273 ? 10.033 -41.826 69.693 1.00 18.33 295 LEU B N 1
ATOM 5694 C CA . LEU B 1 273 ? 8.980 -41.687 68.686 1.00 18.96 295 LEU B CA 1
ATOM 5695 C C . LEU B 1 273 ? 8.007 -40.550 68.998 1.00 19.03 295 LEU B C 1
ATOM 5696 O O . LEU B 1 273 ? 7.731 -39.706 68.140 1.00 17.18 295 LEU B O 1
ATOM 5701 N N . ARG B 1 274 ? 7.487 -40.527 70.225 1.00 18.28 296 ARG B N 1
ATOM 5702 C CA . ARG B 1 274 ? 6.530 -39.501 70.608 1.00 17.66 296 ARG B CA 1
ATOM 5703 C C . ARG B 1 274 ? 7.150 -38.109 70.567 1.00 17.52 296 ARG B C 1
ATOM 5704 O O . ARG B 1 274 ? 6.482 -37.145 70.206 1.00 16.66 296 ARG B O 1
ATOM 5712 N N . ILE B 1 275 ? 8.427 -38.003 70.921 1.00 16.58 297 ILE B N 1
ATOM 5713 C CA . ILE B 1 275 ? 9.104 -36.718 70.893 1.00 18.44 297 ILE B CA 1
ATOM 5714 C C . ILE B 1 275 ? 9.330 -36.255 69.455 1.00 16.64 297 ILE B C 1
ATOM 5715 O O . ILE B 1 275 ? 9.114 -35.097 69.136 1.00 18.55 297 ILE B O 1
ATOM 5720 N N . VAL B 1 276 ? 9.771 -37.160 68.590 1.00 17.23 298 VAL B N 1
ATOM 5721 C CA . VAL B 1 276 ? 10.015 -36.803 67.202 1.00 16.00 298 VAL B CA 1
ATOM 5722 C C . VAL B 1 276 ? 8.735 -36.348 66.497 1.00 18.75 298 VAL B C 1
ATOM 5723 O O . VAL B 1 276 ? 8.733 -35.332 65.810 1.00 18.42 298 VAL B O 1
ATOM 5727 N N . VAL B 1 277 ? 7.647 -37.089 66.669 1.00 17.43 299 VAL B N 1
ATOM 5728 C CA . VAL B 1 277 ? 6.391 -36.696 66.053 1.00 19.29 299 VAL B CA 1
ATOM 5729 C C . VAL B 1 277 ? 5.912 -35.366 66.642 1.00 20.08 299 VAL B C 1
ATOM 5730 O O . VAL B 1 277 ? 5.387 -34.516 65.925 1.00 19.54 299 VAL B O 1
ATOM 5734 N N . ALA B 1 278 ? 6.097 -35.180 67.948 1.00 18.28 300 ALA B N 1
ATOM 5735 C CA . ALA B 1 278 ? 5.678 -33.938 68.582 1.00 17.74 300 ALA B CA 1
ATOM 5736 C C . ALA B 1 278 ? 6.504 -32.767 68.041 1.00 17.57 300 ALA B C 1
ATOM 5737 O O . ALA B 1 278 ? 6.003 -31.654 67.925 1.00 19.13 300 ALA B O 1
ATOM 5739 N N . ASP B 1 279 ? 7.770 -33.016 67.727 1.00 18.38 301 ASP B N 1
ATOM 5740 C CA . ASP B 1 279 ? 8.644 -31.969 67.190 1.00 20.36 301 ASP B CA 1
ATOM 5741 C C . ASP B 1 279 ? 8.220 -31.548 65.782 1.00 20.53 301 ASP B C 1
ATOM 5742 O O . ASP B 1 279 ? 8.240 -30.361 65.447 1.00 20.78 301 ASP B O 1
ATOM 5747 N N . LEU B 1 280 ? 7.847 -32.519 64.957 1.00 19.54 302 LEU B N 1
ATOM 5748 C CA . LEU B 1 280 ? 7.413 -32.210 63.600 1.00 22.51 302 LEU B CA 1
ATOM 5749 C C . LEU B 1 280 ? 6.142 -31.356 63.649 1.00 23.56 302 LEU B C 1
ATOM 5750 O O . LEU B 1 280 ? 6.028 -30.372 62.921 1.00 24.76 302 LEU B O 1
ATOM 5755 N N . PHE B 1 281 ? 5.201 -31.719 64.519 1.00 24.89 303 PHE B N 1
ATOM 5756 C CA . PHE B 1 281 ? 3.959 -30.960 64.671 1.00 25.96 303 PHE B CA 1
ATOM 5757 C C . PHE B 1 281 ? 4.245 -29.560 65.218 1.00 26.23 303 PHE B C 1
ATOM 5758 O O . PHE B 1 281 ? 3.736 -28.563 64.713 1.00 25.84 303 PHE B O 1
ATOM 5766 N N . SER B 1 282 ? 5.057 -29.499 66.266 1.00 24.80 304 SER B N 1
ATOM 5767 C CA . SER B 1 282 ? 5.396 -28.235 66.904 1.00 24.75 304 SER B CA 1
ATOM 5768 C C . SER B 1 282 ? 6.105 -27.246 65.986 1.00 25.48 304 SER B C 1
ATOM 5769 O O . SER B 1 282 ? 5.738 -26.068 65.921 1.00 25.99 304 SER B O 1
ATOM 5772 N N . ALA B 1 283 ? 7.118 -27.734 65.279 1.00 23.80 305 ALA B N 1
ATOM 5773 C CA . ALA B 1 283 ? 7.907 -26.896 64.388 1.00 25.27 305 ALA B CA 1
ATOM 5774 C C . ALA B 1 283 ? 7.288 -26.657 63.018 1.00 26.51 305 ALA B C 1
ATOM 5775 O O . ALA B 1 283 ? 7.630 -25.681 62.345 1.00 27.66 305 ALA B O 1
ATOM 5777 N N . GLY B 1 284 ? 6.381 -27.533 62.599 1.00 26.31 306 GLY B N 1
ATOM 5778 C CA . GLY B 1 284 ? 5.785 -27.378 61.283 1.00 26.21 306 GLY B CA 1
ATOM 5779 C C . GLY B 1 284 ? 4.414 -26.741 61.201 1.00 27.22 306 GLY B C 1
ATOM 5780 O O . GLY B 1 284 ? 3.974 -26.316 60.126 1.00 26.79 306 GLY B O 1
ATOM 5781 N N . MET B 1 285 ? 3.723 -26.650 62.324 1.00 25.00 307 MET B N 1
ATOM 5782 C CA . MET B 1 285 ? 2.400 -26.080 62.275 1.00 26.57 307 MET B CA 1
ATOM 5783 C C . MET B 1 285 ? 2.345 -24.556 62.425 1.00 26.06 307 MET B C 1
ATOM 5784 O O . MET B 1 285 ? 2.016 -23.851 61.470 1.00 23.37 307 MET B O 1
ATOM 5789 N N . VAL B 1 286 ? 2.669 -24.053 63.610 1.00 24.12 308 VAL B N 1
ATOM 5790 C CA . VAL B 1 286 ? 2.612 -22.620 63.868 1.00 24.17 308 VAL B CA 1
ATOM 5791 C C . VAL B 1 286 ? 3.405 -21.784 62.858 1.00 23.46 308 VAL B C 1
ATOM 5792 O O . VAL B 1 286 ? 3.006 -20.674 62.515 1.00 24.88 308 VAL B O 1
ATOM 5796 N N . THR B 1 287 ? 4.521 -22.314 62.374 1.00 23.27 309 THR B N 1
ATOM 5797 C CA . THR B 1 287 ? 5.343 -21.600 61.397 1.00 22.21 309 THR B CA 1
ATOM 5798 C C . THR B 1 287 ? 4.647 -21.466 60.030 1.00 22.26 309 THR B C 1
ATOM 5799 O O . THR B 1 287 ? 4.432 -20.360 59.533 1.00 21.13 309 THR B O 1
ATOM 5803 N N . THR B 1 288 ? 4.297 -22.600 59.434 1.00 19.67 310 THR B N 1
ATOM 5804 C CA . THR B 1 288 ? 3.654 -22.620 58.125 1.00 20.84 310 THR B CA 1
ATOM 5805 C C . THR B 1 288 ? 2.314 -21.899 58.128 1.00 21.63 310 THR B C 1
ATOM 5806 O O . THR B 1 288 ? 1.986 -21.170 57.194 1.00 22.08 310 THR B O 1
ATOM 5810 N N . SER B 1 289 ? 1.546 -22.099 59.191 1.00 18.88 311 SER B N 1
ATOM 5811 C CA . SER B 1 289 ? 0.238 -21.480 59.300 1.00 20.98 311 SER B CA 1
ATOM 5812 C C . SER B 1 289 ? 0.325 -19.960 59.452 1.00 21.60 311 SER B C 1
ATOM 5813 O O . SER B 1 289 ? -0.439 -19.224 58.823 1.00 20.72 311 SER B O 1
ATOM 5816 N N . THR B 1 290 ? 1.249 -19.496 60.290 1.00 21.23 312 THR B N 1
ATOM 5817 C CA . THR B 1 290 ? 1.424 -18.067 60.514 1.00 22.17 312 THR B CA 1
ATOM 5818 C C . THR B 1 290 ? 1.908 -17.389 59.237 1.00 21.58 312 THR B C 1
ATOM 5819 O O . THR B 1 290 ? 1.545 -16.245 58.960 1.00 23.68 312 THR B O 1
ATOM 5823 N N . THR B 1 291 ? 2.734 -18.099 58.477 1.00 20.68 313 THR B N 1
ATOM 5824 C CA . THR B 1 291 ? 3.257 -17.595 57.217 1.00 21.19 313 THR B CA 1
ATOM 5825 C C . THR B 1 291 ? 2.079 -17.383 56.258 1.00 22.97 313 THR B C 1
ATOM 5826 O O . THR B 1 291 ? 2.003 -16.358 55.572 1.00 23.70 313 THR B O 1
ATOM 5830 N N . LEU B 1 292 ? 1.158 -18.344 56.226 1.00 21.92 314 LEU B N 1
ATOM 5831 C CA . LEU B 1 292 ? -0.024 -18.235 55.378 1.00 23.68 314 LEU B CA 1
ATOM 5832 C C . LEU B 1 292 ? -0.925 -17.107 55.889 1.00 22.20 314 LEU B C 1
ATOM 5833 O O . LEU B 1 292 ? -1.570 -16.431 55.106 1.00 24.61 314 LEU B O 1
ATOM 5838 N N . ALA B 1 293 ? -0.975 -16.910 57.201 1.00 20.69 315 ALA B N 1
ATOM 5839 C CA . ALA B 1 293 ? -1.792 -15.852 57.770 1.00 22.86 315 ALA B CA 1
ATOM 5840 C C . ALA B 1 293 ? -1.234 -14.498 57.306 1.00 23.73 315 ALA B C 1
ATOM 5841 O O . ALA B 1 293 ? -1.998 -13.583 56.996 1.00 23.56 315 ALA B O 1
ATOM 5843 N N . TRP B 1 294 ? 0.095 -14.375 57.263 1.00 23.29 316 TRP B N 1
ATOM 5844 C CA . TRP B 1 294 ? 0.736 -13.143 56.790 1.00 23.19 316 TRP B 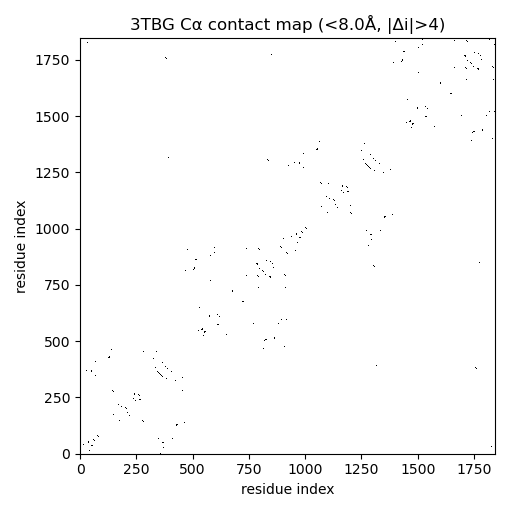CA 1
ATOM 5845 C C . TRP B 1 294 ? 0.446 -12.991 55.297 1.00 23.53 316 TRP B C 1
ATOM 5846 O O . TRP B 1 294 ? 0.241 -11.881 54.800 1.00 22.82 316 TRP B O 1
ATOM 5857 N N . GLY B 1 295 ? 0.438 -14.120 54.595 1.00 23.81 317 GLY B N 1
ATOM 5858 C CA . GLY B 1 295 ? 0.185 -14.121 53.159 1.00 25.20 317 GLY B CA 1
ATOM 5859 C C . GLY B 1 295 ? -1.142 -13.495 52.773 1.00 26.23 317 GLY B C 1
ATOM 5860 O O . GLY B 1 295 ? -1.180 -12.554 51.979 1.00 26.69 317 GLY B O 1
ATOM 5861 N N . LEU B 1 296 ? -2.233 -14.011 53.335 1.00 27.25 318 LEU B N 1
ATOM 5862 C CA . LEU B 1 296 ? -3.566 -13.495 53.039 1.00 27.90 318 LEU B CA 1
ATOM 5863 C C . LEU B 1 296 ? -3.746 -12.044 53.486 1.00 29.24 318 LEU B C 1
ATOM 5864 O O . LEU B 1 296 ? -4.472 -11.277 52.848 1.00 30.46 318 LEU B O 1
ATOM 5869 N N . LEU B 1 297 ? -3.105 -11.664 54.585 1.00 28.30 319 LEU B N 1
ATOM 5870 C CA . LEU B 1 297 ? -3.217 -10.293 55.060 1.00 27.64 319 LEU B CA 1
ATOM 5871 C C . LEU B 1 297 ? -2.588 -9.351 54.040 1.00 28.52 319 LEU B C 1
ATOM 5872 O O . LEU B 1 297 ? -3.175 -8.325 53.680 1.00 25.71 319 LEU B O 1
ATOM 5877 N N . LEU B 1 298 ? -1.396 -9.709 53.567 1.00 26.21 320 LEU B N 1
ATOM 5878 C CA . LEU B 1 298 ? -0.695 -8.883 52.598 1.00 27.89 320 LEU B CA 1
ATOM 5879 C C . LEU B 1 298 ? -1.408 -8.836 51.241 1.00 30.65 320 LEU B C 1
ATOM 5880 O O . LEU B 1 298 ? -1.235 -7.880 50.469 1.00 30.57 320 LEU B O 1
ATOM 5885 N N . MET B 1 299 ? -2.218 -9.852 50.954 1.00 29.87 321 MET B N 1
ATOM 5886 C CA . MET B 1 299 ? -2.942 -9.888 49.690 1.00 30.61 321 MET B CA 1
ATOM 5887 C C . MET B 1 299 ? -4.160 -8.979 49.708 1.00 31.33 321 MET B C 1
ATOM 5888 O O . MET B 1 299 ? -4.590 -8.504 48.657 1.00 31.41 321 MET B O 1
ATOM 5893 N N . ILE B 1 300 ? -4.718 -8.729 50.891 1.00 31.06 322 ILE B N 1
ATOM 5894 C CA . ILE B 1 300 ? -5.882 -7.860 50.979 1.00 32.38 322 ILE B CA 1
ATOM 5895 C C . ILE B 1 300 ? -5.435 -6.426 51.215 1.00 34.85 322 ILE B C 1
ATOM 5896 O O . ILE B 1 300 ? -6.176 -5.479 50.950 1.00 33.77 322 ILE B O 1
ATOM 5901 N N . LEU B 1 301 ? -4.209 -6.281 51.706 1.00 35.97 323 LEU B N 1
ATOM 5902 C CA . LEU B 1 301 ? -3.631 -4.975 51.970 1.00 36.09 323 LEU B CA 1
ATOM 5903 C C . LEU B 1 301 ? -3.009 -4.466 50.670 1.00 35.76 323 LEU B C 1
ATOM 5904 O O . LEU B 1 301 ? -2.816 -3.260 50.486 1.00 36.48 323 LEU B O 1
ATOM 5909 N N . HIS B 1 302 ? -2.715 -5.397 49.766 1.00 33.66 324 HIS B N 1
ATOM 5910 C CA . HIS B 1 302 ? -2.117 -5.066 48.475 1.00 33.99 324 HIS B CA 1
ATOM 5911 C C . HIS B 1 302 ? -2.835 -5.822 47.352 1.00 33.25 324 HIS B C 1
ATOM 5912 O O . HIS B 1 302 ? -2.249 -6.671 46.683 1.00 32.18 324 HIS B O 1
ATOM 5919 N N . PRO B 1 303 ? -4.121 -5.502 47.126 1.00 34.15 325 PRO B N 1
ATOM 5920 C CA . PRO B 1 303 ? -4.966 -6.123 46.101 1.00 36.12 325 PRO B CA 1
ATOM 5921 C C . PRO B 1 303 ? -4.314 -6.175 44.727 1.00 37.50 325 PRO B C 1
ATOM 5922 O O . PRO B 1 303 ? -4.508 -7.132 43.980 1.00 38.09 325 PRO B O 1
ATOM 5926 N N . ASP B 1 304 ? -3.548 -5.139 44.396 1.00 38.21 326 ASP B N 1
ATOM 5927 C CA . ASP B 1 304 ? -2.856 -5.083 43.113 1.00 38.61 326 ASP B CA 1
ATOM 5928 C C . ASP B 1 304 ? -1.929 -6.282 42.956 1.00 36.99 326 ASP B C 1
ATOM 5929 O O . ASP B 1 304 ? -1.793 -6.838 41.862 1.00 37.26 326 ASP B O 1
ATOM 5934 N N . VAL B 1 305 ? -1.275 -6.669 44.048 1.00 34.31 327 VAL B N 1
ATOM 5935 C CA . VAL B 1 305 ? -0.373 -7.815 44.011 1.00 31.35 327 VAL B CA 1
ATOM 5936 C C . VAL B 1 305 ? -1.189 -9.085 43.804 1.00 30.23 327 VAL B C 1
ATOM 5937 O O . VAL B 1 305 ? -0.822 -9.947 43.008 1.00 29.18 327 VAL B O 1
ATOM 5941 N N . GLN B 1 306 ? -2.295 -9.186 44.537 1.00 30.66 328 GLN B N 1
ATOM 5942 C CA . GLN B 1 306 ? -3.179 -10.337 44.453 1.00 34.04 328 GLN B CA 1
ATOM 5943 C C . GLN B 1 306 ? -3.623 -10.567 43.008 1.00 36.88 328 GLN B C 1
ATOM 5944 O O . GLN B 1 306 ? -3.491 -11.678 42.476 1.00 36.75 328 GLN B O 1
ATOM 5950 N N . ARG B 1 307 ? -4.134 -9.515 42.369 1.00 38.80 329 ARG B N 1
ATOM 5951 C CA . ARG B 1 307 ? -4.584 -9.627 40.982 1.00 38.92 329 ARG B CA 1
ATOM 5952 C C . ARG B 1 307 ? -3.442 -10.095 40.090 1.00 38.27 329 ARG B C 1
ATOM 5953 O O . ARG B 1 307 ? -3.630 -10.956 39.230 1.00 39.27 329 ARG B O 1
ATOM 5961 N N . ARG B 1 308 ? -2.252 -9.541 40.293 1.00 38.16 330 ARG B N 1
ATOM 5962 C CA . ARG B 1 308 ? -1.121 -9.950 39.475 1.00 38.03 330 ARG B CA 1
ATOM 5963 C C . ARG B 1 308 ? -0.811 -11.427 39.651 1.00 38.56 330 ARG B C 1
ATOM 5964 O O . ARG B 1 308 ? -0.404 -12.096 38.700 1.00 38.75 330 ARG B O 1
ATOM 5972 N N . VAL B 1 309 ? -0.989 -11.936 40.867 1.00 37.94 331 VAL B N 1
ATOM 5973 C CA . VAL B 1 309 ? -0.739 -13.351 41.123 1.00 37.43 331 VAL B CA 1
ATOM 5974 C C . VAL B 1 309 ? -1.843 -14.165 40.456 1.00 37.10 331 VAL B C 1
ATOM 5975 O O . VAL B 1 309 ? -1.578 -15.156 39.776 1.00 36.71 331 VAL B O 1
ATOM 5979 N N . GLN B 1 310 ? -3.082 -13.731 40.660 1.00 37.98 332 GLN B N 1
ATOM 5980 C CA . GLN B 1 310 ? -4.237 -14.414 40.091 1.00 39.45 332 GLN B CA 1
ATOM 5981 C C . GLN B 1 310 ? -4.201 -14.381 38.567 1.00 41.06 332 GLN B C 1
ATOM 5982 O O . GLN B 1 310 ? -4.740 -15.269 37.908 1.00 41.87 332 GLN B O 1
ATOM 5988 N N . GLN B 1 311 ? -3.551 -13.364 38.012 1.00 42.16 333 GLN B N 1
ATOM 5989 C CA . GLN B 1 311 ? -3.436 -13.243 36.567 1.00 43.75 333 GLN B CA 1
ATOM 5990 C C . GLN B 1 311 ? -2.443 -14.298 36.105 1.00 43.77 333 GLN B C 1
ATOM 5991 O O . GLN B 1 311 ? -2.659 -14.972 35.095 1.00 43.37 333 GLN B O 1
ATOM 5997 N N . GLU B 1 312 ? -1.358 -14.453 36.861 1.00 42.88 334 GLU B N 1
ATOM 5998 C CA . GLU B 1 312 ? -0.333 -15.431 36.516 1.00 41.77 334 GLU B CA 1
ATOM 5999 C C . GLU B 1 312 ? -0.868 -16.852 36.687 1.00 41.32 334 GLU B C 1
ATOM 6000 O O . GLU B 1 312 ? -0.491 -17.765 35.946 1.00 40.55 334 GLU B O 1
ATOM 6006 N N . ILE B 1 313 ? -1.743 -17.036 37.670 1.00 40.96 335 ILE B N 1
ATOM 6007 C CA . ILE B 1 313 ? -2.337 -18.342 37.922 1.00 41.33 335 ILE B CA 1
ATOM 6008 C C . ILE B 1 313 ? -3.204 -18.744 36.730 1.00 43.95 335 ILE B C 1
ATOM 6009 O O . ILE B 1 313 ? -3.052 -19.835 36.178 1.00 43.65 335 ILE B O 1
ATOM 6014 N N . ASP B 1 314 ? -4.119 -17.863 36.338 1.00 45.16 336 ASP B N 1
ATOM 6015 C CA . ASP B 1 314 ? -4.991 -18.155 35.210 1.00 48.40 336 ASP B CA 1
ATOM 6016 C C . ASP B 1 314 ? -4.164 -18.460 33.971 1.00 49.52 336 ASP B C 1
ATOM 6017 O O . ASP B 1 314 ? -4.404 -19.449 33.280 1.00 50.21 336 ASP B O 1
ATOM 6022 N N . ASP B 1 315 ? -3.175 -17.617 33.705 1.00 50.34 337 ASP B N 1
ATOM 6023 C CA . ASP B 1 315 ? -2.320 -17.801 32.542 1.00 51.04 337 ASP B CA 1
ATOM 6024 C C . ASP B 1 315 ? -1.567 -19.126 32.533 1.00 50.42 337 ASP B C 1
ATOM 6025 O O . ASP B 1 315 ? -1.308 -19.685 31.468 1.00 50.93 337 ASP B O 1
ATOM 6030 N N . VAL B 1 316 ? -1.221 -19.638 33.710 1.00 48.34 338 VAL B N 1
ATOM 6031 C CA . VAL B 1 316 ? -0.458 -20.882 33.786 1.00 46.83 338 VAL B CA 1
ATOM 6032 C C . VAL B 1 316 ? -1.240 -22.126 34.186 1.00 45.96 338 VAL B C 1
ATOM 6033 O O . VAL B 1 316 ? -0.995 -23.215 33.670 1.00 45.03 338 VAL B O 1
ATOM 6037 N N . ILE B 1 317 ? -2.176 -21.967 35.107 1.00 45.54 339 ILE B N 1
ATOM 6038 C CA . ILE B 1 317 ? -2.958 -23.096 35.586 1.00 46.52 339 ILE B CA 1
ATOM 6039 C C . ILE B 1 317 ? -4.384 -23.068 35.049 1.00 47.07 339 ILE B C 1
ATOM 6040 O O . ILE B 1 317 ? -4.950 -24.106 34.705 1.00 47.50 339 ILE B O 1
ATOM 6045 N N . GLY B 1 318 ? -4.958 -21.876 34.982 1.00 47.97 340 GLY B N 1
ATOM 6046 C CA . GLY B 1 318 ? -6.319 -21.749 34.510 1.00 49.75 340 GLY B CA 1
ATOM 6047 C C . GLY B 1 318 ? -7.242 -21.708 35.706 1.00 51.48 340 GLY B C 1
ATOM 6048 O O . GLY B 1 318 ? -6.817 -21.350 36.804 1.00 52.20 340 GLY B O 1
ATOM 6049 N N . GLN B 1 319 ? -8.499 -22.084 35.504 1.00 53.27 341 GLN B N 1
ATOM 6050 C CA . GLN B 1 319 ? -9.482 -22.076 36.581 1.00 55.02 341 GLN B CA 1
ATOM 6051 C C . GLN B 1 319 ? -10.075 -23.455 36.842 1.00 54.97 341 GLN B C 1
ATOM 6052 O O . GLN B 1 319 ? -10.897 -23.623 37.743 1.00 55.45 341 GLN B O 1
ATOM 6058 N N . VAL B 1 320 ? -9.652 -24.440 36.060 1.00 55.00 342 VAL B N 1
ATOM 6059 C CA . VAL B 1 320 ? -10.167 -25.793 36.204 1.00 54.71 342 VAL B CA 1
ATOM 6060 C C . VAL B 1 320 ? -9.330 -26.660 37.140 1.00 54.61 342 VAL B C 1
ATOM 6061 O O . VAL B 1 320 ? -9.706 -26.878 38.291 1.00 54.56 342 VAL B O 1
ATOM 6065 N N . ARG B 1 321 ? -8.197 -27.151 36.645 1.00 53.94 343 ARG B N 1
ATOM 6066 C CA . ARG B 1 321 ? -7.316 -28.007 37.438 1.00 52.89 343 ARG B CA 1
ATOM 6067 C C . ARG B 1 321 ? -6.689 -27.328 38.656 1.00 51.74 343 ARG B C 1
ATOM 6068 O O . ARG B 1 321 ? -6.542 -26.107 38.703 1.00 51.23 343 ARG B O 1
ATOM 6076 N N . ARG B 1 322 ? -6.313 -28.137 39.641 1.00 49.87 344 ARG B N 1
ATOM 6077 C CA . ARG B 1 322 ? -5.697 -27.617 40.855 1.00 47.41 344 ARG B CA 1
ATOM 6078 C C . ARG B 1 322 ? -4.210 -27.382 40.635 1.00 44.60 344 ARG B C 1
ATOM 6079 O O . ARG B 1 322 ? -3.577 -28.058 39.822 1.00 44.07 344 ARG B O 1
ATOM 6087 N N . PRO B 1 323 ? -3.631 -26.409 41.357 1.00 41.22 345 PRO B N 1
ATOM 6088 C CA . PRO B 1 323 ? -2.205 -26.118 41.210 1.00 39.41 345 PRO B CA 1
ATOM 6089 C C . PRO B 1 323 ? -1.359 -27.362 41.475 1.00 39.05 345 PRO B C 1
ATOM 6090 O O . PRO B 1 323 ? -1.759 -28.241 42.237 1.00 38.61 345 PRO B O 1
ATOM 6094 N N . GLU B 1 324 ? -0.195 -27.425 40.838 1.00 39.46 346 GLU B N 1
ATOM 6095 C CA . GLU B 1 324 ? 0.734 -28.540 40.994 1.00 40.88 346 GLU B CA 1
ATOM 6096 C C . GLU B 1 324 ? 2.136 -27.974 41.204 1.00 40.73 346 GLU B C 1
ATOM 6097 O O . GLU B 1 324 ? 2.420 -26.854 40.783 1.00 39.90 346 GLU B O 1
ATOM 6103 N N . MET B 1 325 ? 3.011 -28.743 41.848 1.00 40.60 347 MET B N 1
ATOM 6104 C CA . MET B 1 325 ? 4.371 -28.276 42.094 1.00 41.16 347 MET B CA 1
ATOM 6105 C C . MET B 1 325 ? 5.132 -28.011 40.802 1.00 42.07 347 MET B C 1
ATOM 6106 O O . MET B 1 325 ? 6.139 -27.302 40.801 1.00 43.24 347 MET B O 1
ATOM 6111 N N . GLY B 1 326 ? 4.655 -28.582 39.703 1.00 42.43 348 GLY B N 1
ATOM 6112 C CA . GLY B 1 326 ? 5.308 -28.360 38.424 1.00 42.06 348 GLY B CA 1
ATOM 6113 C C . GLY B 1 326 ? 5.026 -26.967 37.889 1.00 41.77 348 GLY B C 1
ATOM 6114 O O . GLY B 1 326 ? 5.785 -26.440 37.077 1.00 42.63 348 GLY B O 1
ATOM 6115 N N . ASP B 1 327 ? 3.930 -26.369 38.353 1.00 41.48 349 ASP B N 1
ATOM 6116 C CA . ASP B 1 327 ? 3.526 -25.028 37.935 1.00 42.23 349 ASP B CA 1
ATOM 6117 C C . ASP B 1 327 ? 4.434 -23.934 38.501 1.00 43.17 349 ASP B C 1
ATOM 6118 O O . ASP B 1 327 ? 4.702 -22.932 37.839 1.00 43.73 349 ASP B O 1
ATOM 6123 N N . GLN B 1 328 ? 4.895 -24.133 39.733 1.00 43.03 350 GLN B N 1
ATOM 6124 C CA . GLN B 1 328 ? 5.756 -23.167 40.405 1.00 43.55 350 GLN B CA 1
ATOM 6125 C C . GLN B 1 328 ? 6.914 -22.712 39.519 1.00 42.46 350 GLN B C 1
ATOM 6126 O O . GLN B 1 328 ? 7.207 -21.522 39.430 1.00 43.16 350 GLN B O 1
ATOM 6132 N N . ALA B 1 329 ? 7.556 -23.660 38.851 1.00 42.76 351 ALA B N 1
ATOM 6133 C CA . ALA B 1 329 ? 8.679 -23.348 37.978 1.00 43.19 351 ALA B CA 1
ATOM 6134 C C . ALA B 1 329 ? 8.303 -22.395 36.845 1.00 43.33 351 ALA B C 1
ATOM 6135 O O . ALA B 1 329 ? 9.182 -21.864 36.170 1.00 43.33 351 ALA B O 1
ATOM 6137 N N . HIS B 1 330 ? 7.008 -22.177 36.633 1.00 43.07 352 HIS B N 1
ATOM 6138 C CA . HIS B 1 330 ? 6.564 -21.279 35.566 1.00 43.35 352 HIS B CA 1
ATOM 6139 C C . HIS B 1 330 ? 5.786 -20.081 36.106 1.00 42.88 352 HIS B C 1
ATOM 6140 O O . HIS B 1 330 ? 5.136 -19.351 35.350 1.00 41.57 352 HIS B O 1
ATOM 6147 N N . MET B 1 331 ? 5.859 -19.881 37.419 1.00 40.72 353 MET B N 1
ATOM 6148 C CA . MET B 1 331 ? 5.164 -18.777 38.067 1.00 38.79 353 MET B CA 1
ATOM 6149 C C . MET B 1 331 ? 6.159 -18.000 38.930 1.00 38.88 353 MET B C 1
ATOM 6150 O O . MET B 1 331 ? 6.101 -18.036 40.158 1.00 38.37 353 MET B O 1
ATOM 6155 N N . PRO B 1 332 ? 7.086 -17.276 38.285 1.00 38.43 354 PRO B N 1
ATOM 6156 C CA . PRO B 1 332 ? 8.115 -16.482 38.964 1.00 37.29 354 PRO B CA 1
ATOM 6157 C C . PRO B 1 332 ? 7.589 -15.339 39.824 1.00 36.76 354 PRO B C 1
ATOM 6158 O O . PRO B 1 332 ? 8.219 -14.970 40.821 1.00 35.76 354 PRO B O 1
ATOM 6162 N N . TYR B 1 333 ? 6.444 -14.780 39.447 1.00 34.17 355 TYR B N 1
ATOM 6163 C CA . TYR B 1 333 ? 5.869 -13.682 40.218 1.00 33.59 355 TYR B CA 1
ATOM 6164 C C . TYR B 1 333 ? 5.238 -14.203 41.502 1.00 32.60 355 TYR B C 1
ATOM 6165 O O . TYR B 1 333 ? 5.395 -13.605 42.562 1.00 31.23 355 TYR B O 1
ATOM 6174 N N . THR B 1 334 ? 4.499 -15.304 41.391 1.00 31.70 356 THR B N 1
ATOM 6175 C CA . THR B 1 334 ? 3.854 -15.906 42.552 1.00 30.90 356 THR B CA 1
ATOM 6176 C C . THR B 1 334 ? 4.937 -16.374 43.516 1.00 29.41 356 THR B C 1
ATOM 6177 O O . THR B 1 334 ? 4.810 -16.224 44.731 1.00 30.90 356 THR B O 1
ATOM 6181 N N . THR B 1 335 ? 6.008 -16.924 42.952 1.00 28.97 357 THR B N 1
ATOM 6182 C CA . THR B 1 335 ? 7.134 -17.414 43.725 1.00 28.91 357 THR B CA 1
ATOM 6183 C C . THR B 1 335 ? 7.781 -16.249 44.472 1.00 28.85 357 THR B C 1
ATOM 6184 O O . THR B 1 335 ? 8.098 -16.361 45.661 1.00 28.84 357 THR B O 1
ATOM 6188 N N . ALA B 1 336 ? 7.955 -15.127 43.782 1.00 26.44 358 ALA B N 1
ATOM 6189 C CA . ALA B 1 336 ? 8.555 -13.942 44.392 1.00 26.74 358 ALA B CA 1
ATOM 6190 C C . ALA B 1 336 ? 7.662 -13.396 45.507 1.00 26.91 358 ALA B C 1
ATOM 6191 O O . ALA B 1 336 ? 8.158 -12.969 46.552 1.00 26.14 358 ALA B O 1
ATOM 6193 N N . VAL B 1 337 ? 6.349 -13.416 45.278 1.00 24.67 359 VAL B N 1
ATOM 6194 C CA . VAL B 1 337 ? 5.378 -12.923 46.250 1.00 24.56 359 VAL B CA 1
ATOM 6195 C C . VAL B 1 337 ? 5.370 -13.758 47.533 1.00 26.97 359 VAL B C 1
ATOM 6196 O O . VAL B 1 337 ? 5.208 -13.220 48.633 1.00 24.26 359 VAL B O 1
ATOM 6200 N N . ILE B 1 338 ? 5.532 -15.072 47.380 1.00 24.86 360 ILE B N 1
ATOM 6201 C CA . ILE B 1 338 ? 5.539 -15.984 48.514 1.00 24.57 360 ILE B CA 1
ATOM 6202 C C . ILE B 1 338 ? 6.821 -15.778 49.315 1.00 23.48 360 ILE B C 1
ATOM 6203 O O . ILE B 1 338 ? 6.797 -15.766 50.544 1.00 23.92 360 ILE B O 1
ATOM 6208 N N . HIS B 1 339 ? 7.936 -15.615 48.612 1.00 23.80 361 HIS B N 1
ATOM 6209 C CA . HIS B 1 339 ? 9.213 -15.389 49.270 1.00 22.89 361 HIS B CA 1
ATOM 6210 C C . HIS B 1 339 ? 9.174 -14.060 50.007 1.00 24.45 361 HIS B C 1
ATOM 6211 O O . HIS B 1 339 ? 9.629 -13.962 51.154 1.00 23.10 361 HIS B O 1
ATOM 6218 N N . GLU B 1 340 ? 8.608 -13.043 49.361 1.00 22.10 362 GLU B N 1
ATOM 6219 C CA . GLU B 1 340 ? 8.504 -11.734 49.989 1.00 23.25 362 GLU B CA 1
ATOM 6220 C C . GLU B 1 340 ? 7.602 -11.822 51.217 1.00 23.33 362 GLU B C 1
ATOM 6221 O O . GLU B 1 340 ? 7.804 -11.096 52.188 1.00 24.26 362 GLU B O 1
ATOM 6227 N N . VAL B 1 341 ? 6.602 -12.701 51.176 1.00 23.98 363 VAL B N 1
ATOM 6228 C CA . VAL B 1 341 ? 5.711 -12.867 52.327 1.00 23.69 363 VAL B CA 1
ATOM 6229 C C . VAL B 1 341 ? 6.530 -13.386 53.514 1.00 22.86 363 VAL B C 1
ATOM 6230 O O . VAL B 1 341 ? 6.333 -12.968 54.652 1.00 24.65 363 VAL B O 1
ATOM 6234 N N . GLN B 1 342 ? 7.464 -14.283 53.233 1.00 22.85 364 GLN B N 1
ATOM 6235 C CA . GLN B 1 342 ? 8.310 -14.852 54.276 1.00 23.41 364 GLN B CA 1
ATOM 6236 C C . GLN B 1 342 ? 9.338 -13.864 54.815 1.00 23.38 364 GLN B C 1
ATOM 6237 O O . GLN B 1 342 ? 9.576 -13.798 56.029 1.00 22.04 364 GLN B O 1
ATOM 6243 N N . ARG B 1 343 ? 9.954 -13.105 53.912 1.00 22.68 365 ARG B N 1
ATOM 6244 C CA . ARG B 1 343 ? 10.950 -12.111 54.303 1.00 23.37 365 ARG B CA 1
ATOM 6245 C C . ARG B 1 343 ? 10.279 -11.019 55.125 1.00 25.51 365 ARG B C 1
ATOM 6246 O O . ARG B 1 343 ? 10.754 -10.640 56.207 1.00 25.79 365 ARG B O 1
ATOM 6254 N N . PHE B 1 344 ? 9.165 -10.515 54.610 1.00 25.27 366 PHE B N 1
ATOM 6255 C CA . PHE B 1 344 ? 8.432 -9.459 55.296 1.00 25.73 366 PHE B CA 1
ATOM 6256 C C . PHE B 1 344 ? 7.878 -9.967 56.621 1.00 26.64 366 PHE B C 1
ATOM 6257 O O . PHE B 1 344 ? 7.981 -9.289 57.645 1.00 26.65 366 PHE B O 1
ATOM 6265 N N . GLY B 1 345 ? 7.275 -11.156 56.578 1.00 27.02 367 GLY B N 1
ATOM 6266 C CA . GLY B 1 345 ? 6.699 -11.774 57.765 1.00 24.64 367 GLY B CA 1
ATOM 6267 C C . GLY B 1 345 ? 7.718 -11.935 58.875 1.00 23.65 367 GLY B C 1
ATOM 6268 O O . GLY B 1 345 ? 7.413 -11.676 60.036 1.00 23.99 367 GLY B O 1
ATOM 6269 N N . ASP B 1 346 ? 8.912 -12.404 58.526 1.00 25.14 368 ASP B N 1
ATOM 6270 C CA . ASP B 1 346 ? 9.986 -12.532 59.503 1.00 26.68 368 ASP B CA 1
ATOM 6271 C C . ASP B 1 346 ? 9.382 -13.157 60.767 1.00 27.59 368 ASP B C 1
ATOM 6272 O O . ASP B 1 346 ? 9.459 -12.583 61.854 1.00 27.84 368 ASP B O 1
ATOM 6277 N N . ILE B 1 347 ? 8.784 -14.340 60.614 1.00 26.52 369 ILE B N 1
ATOM 6278 C CA . ILE B 1 347 ? 8.104 -15.001 61.723 1.00 25.15 369 ILE B CA 1
ATOM 6279 C C . ILE B 1 347 ? 8.940 -15.553 62.863 1.00 24.44 369 ILE B C 1
ATOM 6280 O O . ILE B 1 347 ? 8.427 -15.710 63.965 1.00 24.18 369 ILE B O 1
ATOM 6285 N N . VAL B 1 348 ? 10.206 -15.869 62.606 1.00 24.00 370 VAL B N 1
ATOM 6286 C CA . VAL B 1 348 ? 11.094 -16.367 63.655 1.00 22.91 370 VAL B CA 1
ATOM 6287 C C . VAL B 1 348 ? 12.280 -15.407 63.635 1.00 22.57 370 VAL B C 1
ATOM 6288 O O . VAL B 1 348 ? 13.380 -15.765 63.234 1.00 22.16 370 VAL B O 1
ATOM 6292 N N . PRO B 1 349 ? 12.065 -14.164 64.092 1.00 23.40 371 PRO B N 1
ATOM 6293 C CA . PRO B 1 349 ? 13.099 -13.122 64.117 1.00 22.73 371 PRO B CA 1
ATOM 6294 C C . PRO B 1 349 ? 14.444 -13.475 64.739 1.00 23.50 371 PRO B C 1
ATOM 6295 O O . PRO B 1 349 ? 15.487 -13.070 64.224 1.00 22.20 371 PRO B O 1
ATOM 6299 N N . LEU B 1 350 ? 14.423 -14.220 65.839 1.00 22.92 372 LEU B N 1
ATOM 6300 C CA . LEU B 1 350 ? 15.655 -14.618 66.505 1.00 24.35 372 LEU B CA 1
ATOM 6301 C C . LEU B 1 350 ? 15.945 -16.104 66.301 1.00 25.10 372 LEU B C 1
ATOM 6302 O O . LEU B 1 350 ? 16.690 -16.707 67.075 1.00 25.90 372 LEU B O 1
ATOM 6307 N N . GLY B 1 351 ? 15.365 -16.682 65.249 1.00 23.00 373 GLY B N 1
ATOM 6308 C CA . GLY B 1 351 ? 15.582 -18.089 64.957 1.00 22.91 373 GLY B CA 1
ATOM 6309 C C . GLY B 1 351 ? 15.459 -18.970 66.187 1.00 20.95 373 GLY B C 1
ATOM 6310 O O . GLY B 1 351 ? 14.648 -18.702 67.070 1.00 24.64 373 GLY B O 1
ATOM 6311 N N . VAL B 1 352 ? 16.254 -20.032 66.235 1.00 22.53 374 VAL B N 1
ATOM 6312 C CA . VAL B 1 352 ? 16.265 -20.961 67.362 1.00 22.01 374 VAL B CA 1
ATOM 6313 C C . VAL B 1 352 ? 17.696 -20.926 67.885 1.00 22.91 374 VAL B C 1
ATOM 6314 O O . VAL B 1 352 ? 18.643 -20.993 67.100 1.00 21.05 374 VAL B O 1
ATOM 6318 N N . THR B 1 353 ? 17.859 -20.801 69.203 1.00 22.15 375 THR B N 1
ATOM 6319 C CA . THR B 1 353 ? 19.200 -20.702 69.775 1.00 22.73 375 THR B CA 1
ATOM 6320 C C . THR B 1 353 ? 20.077 -21.909 69.536 1.00 24.60 375 THR B C 1
ATOM 6321 O O . THR B 1 353 ? 19.605 -23.047 69.501 1.00 26.65 375 THR B O 1
ATOM 6325 N N . HIS B 1 354 ? 21.364 -21.637 69.356 1.00 23.93 376 HIS B N 1
ATOM 6326 C CA . HIS B 1 354 ? 22.374 -22.665 69.167 1.00 24.80 376 HIS B CA 1
ATOM 6327 C C . HIS B 1 354 ? 23.345 -22.512 70.333 1.00 27.12 376 HIS B C 1
ATOM 6328 O O . HIS B 1 354 ? 23.231 -21.588 71.139 1.00 27.30 376 HIS B O 1
ATOM 6335 N N . MET B 1 355 ? 24.301 -23.422 70.411 1.00 27.45 377 MET B N 1
ATOM 6336 C CA . MET B 1 355 ? 25.331 -23.351 71.430 1.00 29.45 377 MET B CA 1
ATOM 6337 C C . MET B 1 355 ? 26.593 -23.892 70.788 1.00 29.64 377 MET B C 1
ATOM 6338 O O . MET B 1 355 ? 26.540 -24.807 69.963 1.00 29.09 377 MET B O 1
ATOM 6343 N N . THR B 1 356 ? 27.727 -23.309 71.142 1.00 30.83 378 THR B N 1
ATOM 6344 C CA . THR B 1 356 ? 28.990 -23.766 70.592 1.00 32.41 378 THR B CA 1
ATOM 6345 C C . THR B 1 356 ? 29.435 -24.984 71.387 1.00 34.46 378 THR B C 1
ATOM 6346 O O . THR B 1 356 ? 29.289 -25.026 72.607 1.00 34.73 378 THR B O 1
ATOM 6350 N N . SER B 1 357 ? 29.957 -25.983 70.691 1.00 37.04 379 SER B N 1
ATOM 6351 C CA . SER B 1 357 ? 30.428 -27.194 71.343 1.00 42.21 379 SER B CA 1
ATOM 6352 C C . SER B 1 357 ? 31.956 -27.157 71.444 1.00 45.60 379 SER B C 1
ATOM 6353 O O . SER B 1 357 ? 32.581 -28.055 72.012 1.00 47.10 379 SER B O 1
ATOM 6356 N N . ARG B 1 358 ? 32.544 -26.094 70.904 1.00 47.14 380 ARG B N 1
ATOM 6357 C CA . ARG B 1 358 ? 33.988 -25.920 70.910 1.00 50.34 380 ARG B CA 1
ATOM 6358 C C . ARG B 1 358 ? 34.311 -24.455 70.644 1.00 51.18 380 ARG B C 1
ATOM 6359 O O . ARG B 1 358 ? 33.546 -23.760 69.978 1.00 50.98 380 ARG B O 1
ATOM 6367 N N . ASP B 1 359 ? 35.444 -23.988 71.159 1.00 51.96 381 ASP B N 1
ATOM 6368 C CA . ASP B 1 359 ? 35.852 -22.599 70.956 1.00 52.45 381 ASP B CA 1
ATOM 6369 C C . ASP B 1 359 ? 35.941 -22.306 69.455 1.00 51.98 381 ASP B C 1
ATOM 6370 O O . ASP B 1 359 ? 36.399 -23.149 68.679 1.00 51.79 381 ASP B O 1
ATOM 6375 N N . ILE B 1 360 ? 35.494 -21.121 69.048 1.00 51.66 382 ILE B N 1
ATOM 6376 C CA . ILE B 1 360 ? 35.546 -20.728 67.640 1.00 50.70 382 ILE B CA 1
ATOM 6377 C C . ILE B 1 360 ? 35.782 -19.231 67.497 1.00 50.56 382 ILE B C 1
ATOM 6378 O O . ILE B 1 360 ? 35.792 -18.490 68.484 1.00 48.46 382 ILE B O 1
ATOM 6383 N N . GLU B 1 361 ? 35.950 -18.789 66.257 1.00 51.22 383 GLU B N 1
ATOM 6384 C CA . GLU B 1 361 ? 36.184 -17.382 65.986 1.00 52.62 383 GLU B CA 1
ATOM 6385 C C . GLU B 1 361 ? 35.216 -16.847 64.945 1.00 51.98 383 GLU B C 1
ATOM 6386 O O . GLU B 1 361 ? 35.046 -17.431 63.875 1.00 52.16 383 GLU B O 1
ATOM 6392 N N . VAL B 1 362 ? 34.578 -15.731 65.272 1.00 51.19 384 VAL B N 1
ATOM 6393 C CA . VAL B 1 362 ? 33.636 -15.094 64.368 1.00 51.04 384 VAL B CA 1
ATOM 6394 C C . VAL B 1 362 ? 34.065 -13.647 64.200 1.00 51.31 384 VAL B C 1
ATOM 6395 O O . VAL B 1 362 ? 34.008 -12.860 65.144 1.00 51.22 384 VAL B O 1
ATOM 6399 N N . GLN B 1 363 ? 34.510 -13.309 62.994 1.00 51.94 385 GLN B N 1
ATOM 6400 C CA . GLN B 1 363 ? 34.965 -11.958 62.689 1.00 52.24 385 GLN B CA 1
ATOM 6401 C C . GLN B 1 363 ? 35.999 -11.469 63.703 1.00 52.80 385 GLN B C 1
ATOM 6402 O O . GLN B 1 363 ? 35.864 -10.384 64.269 1.00 52.51 385 GLN B O 1
ATOM 6408 N N . GLY B 1 364 ? 37.023 -12.286 63.934 1.00 53.30 386 GLY B N 1
ATOM 6409 C CA . GLY B 1 364 ? 38.080 -11.915 64.857 1.00 54.36 386 GLY B CA 1
ATOM 6410 C C . GLY B 1 364 ? 37.800 -12.098 66.338 1.00 55.09 386 GLY B C 1
ATOM 6411 O O . GLY B 1 364 ? 38.725 -12.063 67.150 1.00 54.89 386 GLY B O 1
ATOM 6412 N N . PHE B 1 365 ? 36.539 -12.289 66.706 1.00 55.04 387 PHE B N 1
ATOM 6413 C CA . PHE B 1 365 ? 36.198 -12.474 68.110 1.00 55.10 387 PHE B CA 1
ATOM 6414 C C . PHE B 1 365 ? 36.215 -13.943 68.519 1.00 55.19 387 PHE B C 1
ATOM 6415 O O . PHE B 1 365 ? 35.899 -14.829 67.721 1.00 55.77 387 PHE B O 1
ATOM 6423 N N . ARG B 1 366 ? 36.594 -14.194 69.768 1.00 54.53 388 ARG B N 1
ATOM 6424 C CA . ARG B 1 366 ? 36.654 -15.548 70.299 1.00 54.46 388 ARG B CA 1
ATOM 6425 C C . ARG B 1 366 ? 35.345 -15.864 71.012 1.00 53.06 388 ARG B C 1
ATOM 6426 O O . ARG B 1 366 ? 34.885 -15.092 71.856 1.00 52.87 388 ARG B O 1
ATOM 6434 N N . ILE B 1 367 ? 34.737 -16.991 70.656 1.00 51.17 389 ILE B N 1
ATOM 6435 C CA . ILE B 1 367 ? 33.491 -17.410 71.286 1.00 49.29 389 ILE B CA 1
ATOM 6436 C C . ILE B 1 367 ? 33.770 -18.685 72.073 1.00 48.21 389 ILE B C 1
ATOM 6437 O O . ILE B 1 367 ? 34.022 -19.746 71.497 1.00 47.58 389 ILE B O 1
ATOM 6442 N N . PRO B 1 368 ? 33.730 -18.590 73.411 1.00 46.65 390 PRO B N 1
ATOM 6443 C CA . PRO B 1 368 ? 33.985 -19.722 74.304 1.00 45.91 390 PRO B CA 1
ATOM 6444 C C . PRO B 1 368 ? 33.047 -20.898 74.070 1.00 44.69 390 PRO B C 1
ATOM 6445 O O . PRO B 1 368 ? 31.852 -20.712 73.838 1.00 43.17 390 PRO B O 1
ATOM 6449 N N . LYS B 1 369 ? 33.597 -22.104 74.132 1.00 43.02 391 LYS B N 1
ATOM 6450 C CA . LYS B 1 369 ? 32.795 -23.304 73.974 1.00 42.84 391 LYS B CA 1
ATOM 6451 C C . LYS B 1 369 ? 31.668 -23.252 75.009 1.00 41.58 391 LYS B C 1
ATOM 6452 O O . LYS B 1 369 ? 31.870 -22.782 76.129 1.00 41.80 391 LYS B O 1
ATOM 6458 N N . GLY B 1 370 ? 30.482 -23.719 74.627 1.00 40.16 392 GLY B N 1
ATOM 6459 C CA . GLY B 1 370 ? 29.356 -23.724 75.546 1.00 37.55 392 GLY B CA 1
ATOM 6460 C C . GLY B 1 370 ? 28.579 -22.425 75.602 1.00 36.58 392 GLY B C 1
ATOM 6461 O O . GLY B 1 370 ? 27.738 -22.235 76.481 1.00 36.20 392 GLY B O 1
ATOM 6462 N N . THR B 1 371 ? 28.848 -21.525 74.663 1.00 36.67 393 THR B N 1
ATOM 6463 C CA . THR B 1 371 ? 28.156 -20.237 74.631 1.00 36.57 393 THR B CA 1
ATOM 6464 C C . THR B 1 371 ? 26.844 -20.314 73.843 1.00 35.43 393 THR B C 1
ATOM 6465 O O . THR B 1 371 ? 26.771 -20.989 72.817 1.00 35.42 393 THR B O 1
ATOM 6469 N N . THR B 1 372 ? 25.814 -19.623 74.323 1.00 34.06 394 THR B N 1
ATOM 6470 C CA . THR B 1 372 ? 24.541 -19.598 73.617 1.00 34.24 394 THR B CA 1
ATOM 6471 C C . THR B 1 372 ? 24.635 -18.612 72.456 1.00 34.03 394 THR B C 1
ATOM 6472 O O . THR B 1 372 ? 25.023 -17.455 72.635 1.00 33.62 394 THR B O 1
ATOM 6476 N N . LEU B 1 373 ? 24.286 -19.087 71.266 1.00 32.69 395 LEU B N 1
ATOM 6477 C CA . LEU B 1 373 ? 24.319 -18.273 70.058 1.00 31.19 395 LEU B CA 1
ATOM 6478 C C . LEU B 1 373 ? 22.913 -17.925 69.598 1.00 30.65 395 LEU B C 1
ATOM 6479 O O . LEU B 1 373 ? 22.057 -18.801 69.454 1.00 29.05 395 LEU B O 1
ATOM 6484 N N . ILE B 1 374 ? 22.677 -16.640 69.381 1.00 27.41 396 ILE B N 1
ATOM 6485 C CA . ILE B 1 374 ? 21.389 -16.184 68.905 1.00 27.57 396 ILE B CA 1
ATOM 6486 C C . ILE B 1 374 ? 21.576 -15.712 67.470 1.00 27.67 396 ILE B C 1
ATOM 6487 O O . ILE B 1 374 ? 22.385 -14.826 67.197 1.00 27.87 396 ILE B O 1
ATOM 6492 N N . THR B 1 375 ? 20.850 -16.327 66.549 1.00 25.67 397 THR B N 1
ATOM 6493 C CA . THR B 1 375 ? 20.932 -15.924 65.154 1.00 24.51 397 THR B CA 1
ATOM 6494 C C . THR B 1 375 ? 19.831 -14.903 64.938 1.00 23.33 397 THR B C 1
ATOM 6495 O O . THR B 1 375 ? 18.654 -15.246 64.962 1.00 22.61 397 THR B O 1
ATOM 6499 N N . ASN B 1 376 ? 20.205 -13.638 64.776 1.00 21.53 398 ASN B N 1
ATOM 6500 C CA . ASN B 1 376 ? 19.216 -12.595 64.543 1.00 23.03 398 ASN B CA 1
ATOM 6501 C C . ASN B 1 376 ? 18.836 -12.666 63.055 1.00 23.84 398 ASN B C 1
ATOM 6502 O O . ASN B 1 376 ? 19.321 -11.871 62.245 1.00 24.33 398 ASN B O 1
ATOM 6507 N N . LEU B 1 377 ? 17.984 -13.631 62.707 1.00 23.80 399 LEU B N 1
ATOM 6508 C CA . LEU B 1 377 ? 17.537 -13.833 61.323 1.00 23.41 399 LEU B CA 1
ATOM 6509 C C . LEU B 1 377 ? 16.841 -12.591 60.782 1.00 24.08 399 LEU B C 1
ATOM 6510 O O . LEU B 1 377 ? 16.884 -12.291 59.587 1.00 23.17 399 LEU B O 1
ATOM 6515 N N . SER B 1 378 ? 16.182 -11.878 61.676 1.00 24.09 400 SER B N 1
ATOM 6516 C CA . SER B 1 378 ? 15.489 -10.662 61.315 1.00 25.34 400 SER B CA 1
ATOM 6517 C C . SER B 1 378 ? 16.465 -9.634 60.732 1.00 26.56 400 SER B C 1
ATOM 6518 O O . SER B 1 378 ? 16.119 -8.895 59.810 1.00 25.98 400 SER B O 1
ATOM 6521 N N . SER B 1 379 ? 17.686 -9.593 61.263 1.00 25.58 401 SER B N 1
ATOM 6522 C CA . SER B 1 379 ? 18.692 -8.635 60.790 1.00 25.84 401 SER B CA 1
ATOM 6523 C C . SER B 1 379 ? 19.149 -8.957 59.371 1.00 27.45 401 SER B C 1
ATOM 6524 O O . SER B 1 379 ? 19.645 -8.083 58.658 1.00 27.27 401 SER B O 1
ATOM 6527 N N . VAL B 1 380 ? 18.978 -10.211 58.958 1.00 25.92 402 VAL B N 1
ATOM 6528 C CA . VAL B 1 380 ? 19.381 -10.603 57.620 1.00 25.36 402 VAL B CA 1
ATOM 6529 C C . VAL B 1 380 ? 18.236 -10.343 56.649 1.00 25.79 402 VAL B C 1
ATOM 6530 O O . VAL B 1 380 ? 18.437 -9.767 55.578 1.00 25.59 402 VAL B O 1
ATOM 6534 N N . LEU B 1 381 ? 17.037 -10.761 57.041 1.00 24.77 403 LEU B N 1
ATOM 6535 C CA . LEU B 1 381 ? 15.852 -10.593 56.219 1.00 24.86 403 LEU B CA 1
ATOM 6536 C C . LEU B 1 381 ? 15.508 -9.129 55.971 1.00 25.57 403 LEU B C 1
ATOM 6537 O O . LEU B 1 381 ? 14.815 -8.800 55.007 1.00 24.59 403 LEU B O 1
ATOM 6542 N N . LYS B 1 382 ? 15.985 -8.245 56.835 1.00 27.80 404 LYS B N 1
ATOM 6543 C CA . LYS B 1 382 ? 15.684 -6.831 56.666 1.00 29.73 404 LYS B CA 1
ATOM 6544 C C . LYS B 1 382 ? 16.910 -5.928 56.688 1.00 30.73 404 LYS B C 1
ATOM 6545 O O . LYS B 1 382 ? 16.855 -4.777 57.117 1.00 30.02 404 LYS B O 1
ATOM 6551 N N . ASP B 1 383 ? 18.014 -6.466 56.188 1.00 31.26 405 ASP B N 1
ATOM 6552 C CA . ASP B 1 383 ? 19.271 -5.738 56.125 1.00 33.33 405 ASP B CA 1
ATOM 6553 C C . ASP B 1 383 ? 19.150 -4.581 55.127 1.00 34.03 405 ASP B C 1
ATOM 6554 O O . ASP B 1 383 ? 18.859 -4.790 53.942 1.00 34.08 405 ASP B O 1
ATOM 6559 N N . GLU B 1 384 ? 19.358 -3.362 55.619 1.00 34.62 406 GLU B N 1
ATOM 6560 C CA . GLU B 1 384 ? 19.265 -2.158 54.799 1.00 37.17 406 GLU B CA 1
ATOM 6561 C C . GLU B 1 384 ? 20.232 -2.104 53.627 1.00 37.73 406 GLU B C 1
ATOM 6562 O O . GLU B 1 384 ? 20.023 -1.345 52.685 1.00 40.14 406 GLU B O 1
ATOM 6568 N N . ALA B 1 385 ? 21.295 -2.891 53.685 1.00 38.11 407 ALA B N 1
ATOM 6569 C CA . ALA B 1 385 ? 22.272 -2.901 52.607 1.00 38.96 407 ALA B CA 1
ATOM 6570 C C . ALA B 1 385 ? 21.824 -3.819 51.476 1.00 38.76 407 ALA B C 1
ATOM 6571 O O . ALA B 1 385 ? 22.040 -3.525 50.300 1.00 40.68 407 ALA B O 1
ATOM 6573 N N . VAL B 1 386 ? 21.179 -4.922 51.838 1.00 37.09 408 VAL B N 1
ATOM 6574 C CA . VAL B 1 386 ? 20.717 -5.901 50.861 1.00 34.47 408 VAL B CA 1
ATOM 6575 C C . VAL B 1 386 ? 19.400 -5.571 50.170 1.00 32.82 408 VAL B C 1
ATOM 6576 O O . VAL B 1 386 ? 19.326 -5.529 48.941 1.00 34.34 408 VAL B O 1
ATOM 6580 N N . TRP B 1 387 ? 18.357 -5.352 50.961 1.00 31.35 409 TRP B N 1
ATOM 6581 C CA . TRP B 1 387 ? 17.034 -5.068 50.424 1.00 28.93 409 TRP B CA 1
ATOM 6582 C C . TRP B 1 387 ? 16.800 -3.573 50.216 1.00 29.60 409 TRP B C 1
ATOM 6583 O O . TRP B 1 387 ? 17.189 -2.760 51.050 1.00 28.30 409 TRP B O 1
ATOM 6594 N N . GLU B 1 388 ? 16.164 -3.226 49.099 1.00 29.13 410 GLU B N 1
ATOM 6595 C CA . GLU B 1 388 ? 15.894 -1.830 48.758 1.00 30.88 410 GLU B CA 1
ATOM 6596 C C . GLU B 1 388 ? 14.772 -1.215 49.578 1.00 27.98 410 GLU B C 1
ATOM 6597 O O . GLU B 1 388 ? 14.796 -0.024 49.866 1.00 30.12 410 GLU B O 1
ATOM 6603 N N . LYS B 1 389 ? 13.781 -2.020 49.939 1.00 27.11 411 LYS B N 1
ATOM 6604 C CA . LYS B 1 389 ? 12.679 -1.541 50.765 1.00 27.74 411 LYS B CA 1
ATOM 6605 C C . LYS B 1 389 ? 12.502 -2.558 51.893 1.00 27.98 411 LYS B C 1
ATOM 6606 O O . LYS B 1 389 ? 11.476 -3.218 51.999 1.00 26.89 411 LYS B O 1
ATOM 6612 N N . PRO B 1 390 ? 13.514 -2.677 52.763 1.00 29.55 412 PRO B N 1
ATOM 6613 C CA . PRO B 1 390 ? 13.509 -3.614 53.896 1.00 30.00 412 PRO B CA 1
ATOM 6614 C C . PRO B 1 390 ? 12.246 -3.730 54.742 1.00 29.49 412 PRO B C 1
ATOM 6615 O O . PRO B 1 390 ? 11.890 -4.833 55.165 1.00 28.74 412 PRO B O 1
ATOM 6619 N N . PHE B 1 391 ? 11.554 -2.619 54.978 1.00 29.49 413 PHE B N 1
ATOM 6620 C CA . PHE B 1 391 ? 10.362 -2.666 55.813 1.00 30.57 413 PHE B CA 1
ATOM 6621 C C . PHE B 1 391 ? 9.040 -2.544 55.070 1.00 30.36 413 PHE B C 1
ATOM 6622 O O . PHE B 1 391 ? 7.991 -2.330 55.674 1.00 30.83 413 PHE B O 1
ATOM 6630 N N . ARG B 1 392 ? 9.078 -2.707 53.760 1.00 30.41 414 ARG B N 1
ATOM 6631 C CA . ARG B 1 392 ? 7.860 -2.611 52.978 1.00 30.52 414 ARG B CA 1
ATOM 6632 C C . ARG B 1 392 ? 7.646 -3.944 52.270 1.00 28.75 414 ARG B C 1
ATOM 6633 O O . ARG B 1 392 ? 8.603 -4.679 52.050 1.00 29.41 414 ARG B O 1
ATOM 6641 N N . PHE B 1 393 ? 6.396 -4.270 51.948 1.00 28.83 415 PHE B N 1
ATOM 6642 C CA . PHE B 1 393 ? 6.087 -5.504 51.214 1.00 29.73 415 PHE B CA 1
ATOM 6643 C C . PHE B 1 393 ? 6.425 -5.166 49.763 1.00 30.38 415 PHE B C 1
ATOM 6644 O O . PHE B 1 393 ? 5.688 -4.433 49.110 1.00 33.01 415 PHE B O 1
ATOM 6652 N N . HIS B 1 394 ? 7.530 -5.702 49.260 1.00 29.72 416 HIS B N 1
ATOM 6653 C CA . HIS B 1 394 ? 7.986 -5.390 47.906 1.00 28.84 416 HIS B CA 1
ATOM 6654 C C . HIS B 1 394 ? 8.413 -6.645 47.151 1.00 26.38 416 HIS B C 1
ATOM 6655 O O . HIS B 1 394 ? 9.579 -7.020 47.156 1.00 25.65 416 HIS B O 1
ATOM 6662 N N . PRO B 1 395 ? 7.468 -7.305 46.473 1.00 27.69 417 PRO B N 1
ATOM 6663 C CA . PRO B 1 395 ? 7.780 -8.525 45.723 1.00 27.50 417 PRO B CA 1
ATOM 6664 C C . PRO B 1 395 ? 8.999 -8.427 44.815 1.00 29.08 417 PRO B C 1
ATOM 6665 O O . PRO B 1 395 ? 9.709 -9.417 44.608 1.00 29.00 417 PRO B O 1
ATOM 6669 N N . GLU B 1 396 ? 9.244 -7.233 44.279 1.00 29.84 418 GLU B N 1
ATOM 6670 C CA . GLU B 1 396 ? 10.373 -7.015 43.380 1.00 31.34 418 GLU B CA 1
ATOM 6671 C C . GLU B 1 396 ? 11.718 -7.375 43.990 1.00 30.69 418 GLU B C 1
ATOM 6672 O O . GLU B 1 396 ? 12.714 -7.470 43.274 1.00 29.71 418 GLU B O 1
ATOM 6678 N N . HIS B 1 397 ? 11.752 -7.567 45.309 1.00 29.10 419 HIS B N 1
ATOM 6679 C CA . HIS B 1 397 ? 12.988 -7.948 45.984 1.00 27.49 419 HIS B CA 1
ATOM 6680 C C . HIS B 1 397 ? 13.462 -9.293 45.438 1.00 28.84 419 HIS B C 1
ATOM 6681 O O . HIS B 1 397 ? 14.644 -9.623 45.524 1.00 29.90 419 HIS B O 1
ATOM 6688 N N . PHE B 1 398 ? 12.539 -10.065 44.866 1.00 27.99 420 PHE B N 1
ATOM 6689 C CA . PHE B 1 398 ? 12.882 -11.376 44.320 1.00 28.88 420 PHE B CA 1
ATOM 6690 C C . PHE B 1 398 ? 12.698 -11.479 42.795 1.00 32.25 420 PHE B C 1
ATOM 6691 O O . PHE B 1 398 ? 12.465 -12.568 42.259 1.00 31.79 420 PHE B O 1
ATOM 6699 N N . LEU B 1 399 ? 12.806 -10.348 42.101 1.00 34.43 421 LEU B N 1
ATOM 6700 C CA . LEU B 1 399 ? 12.665 -10.323 40.643 1.00 36.70 421 LEU B CA 1
ATOM 6701 C C . LEU B 1 399 ? 13.754 -9.457 40.007 1.00 38.48 421 LEU B C 1
ATOM 6702 O O . LEU B 1 399 ? 14.010 -8.351 40.470 1.00 39.07 421 LEU B O 1
ATOM 6707 N N . ASP B 1 400 ? 14.395 -9.950 38.951 1.00 41.97 422 ASP B N 1
ATOM 6708 C CA . ASP B 1 400 ? 15.429 -9.160 38.291 1.00 44.81 422 ASP B CA 1
ATOM 6709 C C . ASP B 1 400 ? 14.830 -8.252 37.221 1.00 46.52 422 ASP B C 1
ATOM 6710 O O . ASP B 1 400 ? 13.617 -8.035 37.185 1.00 46.78 422 ASP B O 1
ATOM 6715 N N . ALA B 1 401 ? 15.692 -7.724 36.353 1.00 48.90 423 ALA B N 1
ATOM 6716 C CA . ALA B 1 401 ? 15.276 -6.825 35.276 1.00 50.03 423 ALA B CA 1
ATOM 6717 C C . ALA B 1 401 ? 14.265 -7.487 34.344 1.00 50.16 423 ALA B C 1
ATOM 6718 O O . ALA B 1 401 ? 13.183 -6.953 34.103 1.00 49.96 423 ALA B O 1
ATOM 6720 N N . GLN B 1 402 ? 14.629 -8.648 33.817 1.00 51.53 424 GLN B N 1
ATOM 6721 C CA . GLN B 1 402 ? 13.748 -9.380 32.919 1.00 53.47 424 GLN B CA 1
ATOM 6722 C C . GLN B 1 402 ? 12.410 -9.623 33.613 1.00 53.13 424 GLN B C 1
ATOM 6723 O O . GLN B 1 402 ? 11.360 -9.217 33.126 1.00 54.22 424 GLN B O 1
ATOM 6729 N N . GLY B 1 403 ? 12.464 -10.277 34.767 1.00 51.90 425 GLY B N 1
ATOM 6730 C CA . GLY B 1 403 ? 11.255 -10.572 35.509 1.00 49.07 425 GLY B CA 1
ATOM 6731 C C . GLY B 1 403 ? 11.353 -11.986 36.032 1.00 47.54 425 GLY B C 1
ATOM 6732 O O . GLY B 1 403 ? 10.353 -12.605 36.390 1.00 47.29 425 GLY B O 1
ATOM 6733 N N . HIS B 1 404 ? 12.574 -12.504 36.056 1.00 46.01 426 HIS B N 1
ATOM 6734 C CA . HIS B 1 404 ? 12.811 -13.850 36.542 1.00 46.82 426 HIS B CA 1
ATOM 6735 C C . HIS B 1 404 ? 12.939 -13.830 38.055 1.00 44.42 426 HIS B C 1
ATOM 6736 O O . HIS B 1 404 ? 13.321 -12.820 38.646 1.00 42.88 426 HIS B O 1
ATOM 6743 N N . PHE B 1 405 ? 12.611 -14.956 38.675 1.00 42.59 427 PHE B N 1
ATOM 6744 C CA . PHE B 1 405 ? 12.702 -15.074 40.118 1.00 40.43 427 PHE B CA 1
ATOM 6745 C C . PHE B 1 405 ? 14.157 -15.224 40.530 1.00 38.76 427 PHE B C 1
ATOM 6746 O O . PHE B 1 405 ? 14.868 -16.100 40.036 1.00 39.07 427 PHE B O 1
ATOM 6754 N N . VAL B 1 406 ? 14.594 -14.360 41.436 1.00 37.36 428 VAL B N 1
ATOM 6755 C CA . VAL B 1 406 ? 15.956 -14.408 41.945 1.00 36.78 428 VAL B CA 1
ATOM 6756 C C . VAL B 1 406 ? 15.890 -14.416 43.475 1.00 36.05 428 VAL B C 1
ATOM 6757 O O . VAL B 1 406 ? 15.202 -13.595 44.079 1.00 36.05 428 VAL B O 1
ATOM 6761 N N . LYS B 1 407 ? 16.590 -15.357 44.094 1.00 34.64 429 LYS B N 1
ATOM 6762 C CA . LYS B 1 407 ? 16.599 -15.448 45.550 1.00 34.54 429 LYS B CA 1
ATOM 6763 C C . LYS B 1 407 ? 17.926 -14.952 46.116 1.00 32.46 429 LYS B C 1
ATOM 6764 O O . LYS B 1 407 ? 18.946 -15.629 46.010 1.00 32.75 429 LYS B O 1
ATOM 6770 N N . PRO B 1 408 ? 17.932 -13.753 46.716 1.00 31.38 430 PRO B N 1
ATOM 6771 C CA . PRO B 1 408 ? 19.176 -13.222 47.283 1.00 31.83 430 PRO B CA 1
ATOM 6772 C C . PRO B 1 408 ? 19.713 -14.164 48.360 1.00 32.95 430 PRO B C 1
ATOM 6773 O O . PRO B 1 408 ? 18.974 -14.989 48.900 1.00 33.52 430 PRO B O 1
ATOM 6777 N N . GLU B 1 409 ? 20.996 -14.051 48.671 1.00 33.00 431 GLU B N 1
ATOM 6778 C CA . GLU B 1 409 ? 21.593 -14.916 49.675 1.00 33.53 431 GLU B CA 1
ATOM 6779 C C . GLU B 1 409 ? 21.146 -14.548 51.083 1.00 31.75 431 GLU B C 1
ATOM 6780 O O . GLU B 1 409 ? 21.252 -15.352 52.003 1.00 33.10 431 GLU B O 1
ATOM 6786 N N . ALA B 1 410 ? 20.635 -13.333 51.239 1.00 29.12 432 ALA B N 1
ATOM 6787 C CA . ALA B 1 410 ? 20.159 -12.863 52.533 1.00 28.67 432 ALA B CA 1
ATOM 6788 C C . ALA B 1 410 ? 18.799 -13.480 52.878 1.00 27.57 432 ALA B C 1
ATOM 6789 O O . ALA B 1 410 ? 18.254 -13.241 53.958 1.00 27.61 432 ALA B O 1
ATOM 6791 N N . PHE B 1 411 ? 18.243 -14.265 51.961 1.00 25.45 433 PHE B N 1
ATOM 6792 C CA . PHE B 1 411 ? 16.953 -14.899 52.232 1.00 25.95 433 PHE B CA 1
ATOM 6793 C C . PHE B 1 411 ? 17.213 -16.121 53.111 1.00 24.42 433 PHE B C 1
ATOM 6794 O O . PHE B 1 411 ? 17.413 -17.219 52.601 1.00 25.05 433 PHE B O 1
ATOM 6802 N N . LEU B 1 412 ? 17.217 -15.926 54.428 1.00 24.72 434 LEU B N 1
ATOM 6803 C CA . LEU B 1 412 ? 17.460 -17.030 55.361 1.00 24.24 434 LEU B CA 1
ATOM 6804 C C . LEU B 1 412 ? 16.386 -17.192 56.439 1.00 22.12 434 LEU B C 1
ATOM 6805 O O . LEU B 1 412 ? 16.698 -17.200 57.633 1.00 22.02 434 LEU B O 1
ATOM 6810 N N . PRO B 1 413 ? 15.114 -17.352 56.037 1.00 21.85 435 PRO B N 1
ATOM 6811 C CA . PRO B 1 413 ? 14.031 -17.514 57.012 1.00 19.38 435 PRO B CA 1
ATOM 6812 C C . PRO B 1 413 ? 14.055 -18.874 57.710 1.00 20.04 435 PRO B C 1
ATOM 6813 O O . PRO B 1 413 ? 13.423 -19.054 58.762 1.00 19.80 435 PRO B O 1
ATOM 6817 N N . PHE B 1 414 ? 14.781 -19.820 57.118 1.00 16.67 436 PHE B N 1
ATOM 6818 C CA . PHE B 1 414 ? 14.914 -21.165 57.669 1.00 18.53 436 PHE B CA 1
ATOM 6819 C C . PHE B 1 414 ? 16.284 -21.336 58.327 1.00 18.93 436 PHE B C 1
ATOM 6820 O O . PHE B 1 414 ? 16.672 -22.452 58.671 1.00 20.36 436 PHE B O 1
ATOM 6828 N N . SER B 1 415 ? 17.012 -20.233 58.490 1.00 18.01 437 SER B N 1
ATOM 6829 C CA . SER B 1 415 ? 18.357 -20.255 59.065 1.00 20.13 437 SER B CA 1
ATOM 6830 C C . SER B 1 415 ? 19.354 -20.932 58.111 1.00 21.42 437 SER B C 1
ATOM 6831 O O . SER B 1 415 ? 19.098 -21.028 56.910 1.00 24.93 437 SER B O 1
ATOM 6834 N N . ALA B 1 416 ? 20.478 -21.416 58.638 1.00 21.57 438 ALA B N 1
ATOM 6835 C CA . ALA B 1 416 ? 21.500 -22.041 57.802 1.00 22.38 438 ALA B CA 1
ATOM 6836 C C . ALA B 1 416 ? 22.316 -23.094 58.538 1.00 24.24 438 ALA B C 1
ATOM 6837 O O . ALA B 1 416 ? 22.221 -23.236 59.758 1.00 23.37 438 ALA B O 1
ATOM 6839 N N . GLY B 1 417 ? 23.133 -23.821 57.783 1.00 23.48 439 GLY B N 1
ATOM 6840 C CA . GLY B 1 417 ? 23.976 -24.846 58.375 1.00 27.07 439 GLY B CA 1
ATOM 6841 C C . GLY B 1 417 ? 23.275 -26.151 58.715 1.00 28.11 439 GLY B C 1
ATOM 6842 O O . GLY B 1 417 ? 22.134 -26.375 58.316 1.00 26.76 439 GLY B O 1
ATOM 6843 N N . ARG B 1 418 ? 23.978 -26.991 59.474 1.00 28.31 440 ARG B N 1
ATOM 6844 C CA . ARG B 1 418 ? 23.523 -28.312 59.914 1.00 28.98 440 ARG B CA 1
ATOM 6845 C C . ARG B 1 418 ? 22.159 -28.392 60.590 1.00 26.80 440 ARG B C 1
ATOM 6846 O O . ARG B 1 418 ? 21.489 -29.415 60.492 1.00 26.92 440 ARG B O 1
ATOM 6854 N N . ARG B 1 419 ? 21.763 -27.330 61.286 1.00 24.45 441 ARG B N 1
ATOM 6855 C CA . ARG B 1 419 ? 20.484 -27.300 62.001 1.00 24.08 441 ARG B CA 1
ATOM 6856 C C . ARG B 1 419 ? 19.349 -26.592 61.274 1.00 22.41 441 ARG B C 1
ATOM 6857 O O . ARG B 1 419 ? 18.220 -26.541 61.775 1.00 19.78 441 ARG B O 1
ATOM 6865 N N . ALA B 1 420 ? 19.655 -26.033 60.108 1.00 23.20 442 ALA B N 1
ATOM 6866 C CA . ALA B 1 420 ? 18.664 -25.323 59.310 1.00 20.72 442 ALA B CA 1
ATOM 6867 C C . ALA B 1 420 ? 17.409 -26.180 59.172 1.00 19.98 442 ALA B C 1
ATOM 6868 O O . ALA B 1 420 ? 17.488 -27.406 59.048 1.00 19.59 442 ALA B O 1
ATOM 6870 N N . CYS B 1 421 ? 16.257 -25.525 59.190 1.00 18.02 443 CYS B N 1
ATOM 6871 C CA . CYS B 1 421 ? 14.967 -26.200 59.081 1.00 20.83 443 CYS B CA 1
ATOM 6872 C C . CYS B 1 421 ? 14.994 -27.429 58.175 1.00 21.10 443 CYS B C 1
ATOM 6873 O O . CYS B 1 421 ? 15.307 -27.321 56.984 1.00 23.37 443 CYS B O 1
ATOM 6876 N N . LEU B 1 422 ? 14.659 -28.593 58.725 1.00 18.91 444 LEU B N 1
ATOM 6877 C CA . LEU B 1 422 ? 14.639 -29.804 57.913 1.00 19.29 444 LEU B CA 1
ATOM 6878 C C . LEU B 1 422 ? 13.294 -29.914 57.202 1.00 20.87 444 LEU B C 1
ATOM 6879 O O . LEU B 1 422 ? 13.117 -30.717 56.285 1.00 19.15 444 LEU B O 1
ATOM 6884 N N . GLY B 1 423 ? 12.347 -29.082 57.613 1.00 20.68 445 GLY B N 1
ATOM 6885 C CA . GLY B 1 423 ? 11.054 -29.125 56.969 1.00 23.46 445 GLY B CA 1
ATOM 6886 C C . GLY B 1 423 ? 10.922 -28.147 55.813 1.00 22.00 445 GLY B C 1
ATOM 6887 O O . GLY B 1 423 ? 9.838 -28.023 55.252 1.00 22.10 445 GLY B O 1
ATOM 6888 N N . GLU B 1 424 ? 12.015 -27.482 55.436 1.00 22.83 446 GLU B N 1
ATOM 6889 C CA . GLU B 1 424 ? 11.969 -26.502 54.351 1.00 25.24 446 GLU B CA 1
ATOM 6890 C C . GLU B 1 424 ? 11.338 -27.013 53.051 1.00 24.19 446 GLU B C 1
ATOM 6891 O O . GLU B 1 424 ? 10.510 -26.325 52.456 1.00 24.99 446 GLU B O 1
ATOM 6897 N N . PRO B 1 425 ? 11.715 -28.219 52.591 1.00 24.31 447 PRO B N 1
ATOM 6898 C CA . PRO B 1 425 ? 11.103 -28.696 51.346 1.00 24.49 447 PRO B CA 1
ATOM 6899 C C . PRO B 1 425 ? 9.588 -28.818 51.480 1.00 24.47 447 PRO B C 1
ATOM 6900 O O . PRO B 1 425 ? 8.847 -28.443 50.569 1.00 24.97 447 PRO B O 1
ATOM 6904 N N . LEU B 1 426 ? 9.126 -29.328 52.618 1.00 21.96 448 LEU B N 1
ATOM 6905 C CA . LEU B 1 426 ? 7.693 -29.473 52.832 1.00 21.72 448 LEU B CA 1
ATOM 6906 C C . LEU B 1 426 ? 7.042 -28.104 52.993 1.00 21.86 448 LEU B C 1
ATOM 6907 O O . LEU B 1 426 ? 5.932 -27.878 52.509 1.00 21.95 448 LEU B O 1
ATOM 6912 N N . ALA B 1 427 ? 7.727 -27.188 53.671 1.00 20.48 449 ALA B N 1
ATOM 6913 C CA . ALA B 1 427 ? 7.183 -25.847 53.863 1.00 22.08 449 ALA B CA 1
ATOM 6914 C C . ALA B 1 427 ? 7.001 -25.164 52.501 1.00 22.81 449 ALA B C 1
ATOM 6915 O O . ALA B 1 427 ? 5.962 -24.568 52.240 1.00 23.60 449 ALA B O 1
ATOM 6917 N N . ARG B 1 428 ? 8.017 -25.243 51.645 1.00 23.43 450 ARG B N 1
ATOM 6918 C CA . ARG B 1 428 ? 7.938 -24.645 50.313 1.00 25.43 450 ARG B CA 1
ATOM 6919 C C . ARG B 1 428 ? 6.700 -25.185 49.588 1.00 25.87 450 ARG B C 1
ATOM 6920 O O . ARG B 1 428 ? 5.913 -24.421 49.027 1.00 24.12 450 ARG B O 1
ATOM 6928 N N . MET B 1 429 ? 6.533 -26.507 49.610 1.00 24.58 451 MET B N 1
ATOM 6929 C CA . MET B 1 429 ? 5.394 -27.153 48.956 1.00 25.11 451 MET B CA 1
ATOM 6930 C C . MET B 1 429 ? 4.046 -26.666 49.486 1.00 24.39 451 MET B C 1
ATOM 6931 O O . MET B 1 429 ? 3.149 -26.332 48.707 1.00 22.77 451 MET B O 1
ATOM 6936 N N . GLU B 1 430 ? 3.894 -26.636 50.809 1.00 23.54 452 GLU B N 1
ATOM 6937 C CA . GLU B 1 430 ? 2.645 -26.186 51.419 1.00 23.02 452 GLU B CA 1
ATOM 6938 C C . GLU B 1 430 ? 2.331 -24.724 51.115 1.00 23.23 452 GLU B C 1
ATOM 6939 O O . GLU B 1 430 ? 1.176 -24.362 50.883 1.00 23.98 452 GLU B O 1
ATOM 6945 N N . LEU B 1 431 ? 3.351 -23.874 51.150 1.00 22.82 453 LEU B N 1
ATOM 6946 C CA . LEU B 1 431 ? 3.134 -22.462 50.888 1.00 23.00 453 LEU B CA 1
ATOM 6947 C C . LEU B 1 431 ? 2.678 -22.232 49.448 1.00 23.36 453 LEU B C 1
ATOM 6948 O O . LEU B 1 431 ? 1.722 -21.507 49.205 1.00 25.15 453 LEU B O 1
ATOM 6953 N N . PHE B 1 432 ? 3.362 -22.848 48.498 1.00 24.32 454 PHE B N 1
ATOM 6954 C CA . PHE B 1 432 ? 2.992 -22.672 47.106 1.00 27.17 454 PHE B CA 1
ATOM 6955 C C . PHE B 1 432 ? 1.586 -23.206 46.834 1.00 27.74 454 PHE B C 1
ATOM 6956 O O . PHE B 1 432 ? 0.719 -22.471 46.365 1.00 27.83 454 PHE B O 1
ATOM 6964 N N . LEU B 1 433 ? 1.348 -24.474 47.157 1.00 27.58 455 LEU B N 1
ATOM 6965 C CA . LEU B 1 433 ? 0.042 -25.080 46.919 1.00 27.75 455 LEU B CA 1
ATOM 6966 C C . LEU B 1 433 ? -1.130 -24.469 47.675 1.00 27.08 455 LEU B C 1
ATOM 6967 O O . LEU B 1 433 ? -2.197 -24.292 47.094 1.00 27.60 455 LEU B O 1
ATOM 6972 N N . PHE B 1 434 ? -0.960 -24.150 48.957 1.00 26.43 456 PHE B N 1
ATOM 6973 C CA . PHE B 1 434 ? -2.056 -23.545 49.704 1.00 24.88 456 PHE B CA 1
ATOM 6974 C C . PHE B 1 434 ? -2.305 -22.116 49.214 1.00 28.01 456 PHE B C 1
ATOM 6975 O O . PHE B 1 434 ? -3.451 -21.705 49.047 1.00 28.19 456 PHE B O 1
ATOM 6983 N N . PHE B 1 435 ? -1.233 -21.364 48.975 1.00 28.02 457 PHE B N 1
ATOM 6984 C CA . PHE B 1 435 ? -1.371 -19.979 48.524 1.00 30.18 457 PHE B CA 1
ATOM 6985 C C . PHE B 1 435 ? -2.032 -19.881 47.147 1.00 29.91 457 PHE B C 1
ATOM 6986 O O . PHE B 1 435 ? -3.039 -19.191 46.984 1.00 30.27 457 PHE B O 1
ATOM 6994 N N . THR B 1 436 ? -1.471 -20.581 46.167 1.00 29.91 458 THR B N 1
ATOM 6995 C CA . THR B 1 436 ? -2.010 -20.544 44.815 1.00 33.24 458 THR B CA 1
ATOM 6996 C C . THR B 1 436 ? -3.423 -21.111 44.734 1.00 34.37 458 THR B C 1
ATOM 6997 O O . THR B 1 436 ? -4.272 -20.549 44.043 1.00 34.28 458 THR B O 1
ATOM 7001 N N . SER B 1 437 ? -3.683 -22.211 45.440 1.00 33.83 459 SER B N 1
ATOM 7002 C CA . SER B 1 437 ? -5.017 -22.807 45.423 1.00 33.11 459 SER B CA 1
ATOM 7003 C C . SER B 1 437 ? -6.064 -21.827 45.952 1.00 34.10 459 SER B C 1
ATOM 7004 O O . SER B 1 437 ? -7.141 -21.680 45.366 1.00 32.13 459 SER B O 1
ATOM 7007 N N . LEU B 1 438 ? -5.751 -21.158 47.059 1.00 33.00 460 LEU B N 1
ATOM 7008 C CA . LEU B 1 438 ? -6.676 -20.193 47.647 1.00 33.66 460 LEU B CA 1
ATOM 7009 C C . LEU B 1 438 ? -6.874 -18.963 46.760 1.00 35.09 460 LEU B C 1
ATOM 7010 O O . LEU B 1 438 ? -7.991 -18.464 46.637 1.00 35.93 460 LEU B O 1
ATOM 7015 N N . LEU B 1 439 ? -5.795 -18.469 46.155 1.00 35.07 461 LEU B N 1
ATOM 7016 C CA . LEU B 1 439 ? -5.888 -17.295 45.290 1.00 37.23 461 LEU B CA 1
ATOM 7017 C C . LEU B 1 439 ? -6.517 -17.629 43.945 1.00 38.05 461 LEU B C 1
ATOM 7018 O O . LEU B 1 439 ? -7.071 -16.755 43.279 1.00 37.26 461 LEU B O 1
ATOM 7023 N N . GLN B 1 440 ? -6.424 -18.893 43.544 1.00 38.64 462 GLN B N 1
ATOM 7024 C CA . GLN B 1 440 ? -7.019 -19.328 42.290 1.00 40.18 462 GLN B CA 1
ATOM 7025 C C . GLN B 1 440 ? -8.538 -19.314 42.442 1.00 41.84 462 GLN B C 1
ATOM 7026 O O . GLN B 1 440 ? -9.252 -18.782 41.595 1.00 42.03 462 GLN B O 1
ATOM 7032 N N . HIS B 1 441 ? -9.024 -19.890 43.537 1.00 42.27 463 HIS B N 1
ATOM 7033 C CA . HIS B 1 441 ? -10.457 -19.970 43.787 1.00 44.07 463 HIS B CA 1
ATOM 7034 C C . HIS B 1 441 ? -11.125 -18.711 44.311 1.00 43.20 463 HIS B C 1
ATOM 7035 O O . HIS B 1 441 ? -12.249 -18.406 43.922 1.00 43.75 463 HIS B O 1
ATOM 7042 N N . PHE B 1 442 ? -10.449 -17.985 45.196 1.00 41.21 464 PHE B N 1
ATOM 7043 C CA . PHE B 1 442 ? -11.044 -16.795 45.786 1.00 39.44 464 PHE B CA 1
ATOM 7044 C C . PHE B 1 442 ? -10.346 -15.476 45.514 1.00 40.15 464 PHE B C 1
ATOM 7045 O O . PHE B 1 442 ? -9.191 -15.420 45.086 1.00 40.17 464 PHE B O 1
ATOM 7053 N N . SER B 1 443 ? -11.084 -14.409 45.790 1.00 38.99 465 SER B N 1
ATOM 7054 C CA . SER B 1 443 ? -10.595 -13.052 45.653 1.00 39.07 465 SER B CA 1
ATOM 7055 C C . SER B 1 443 ? -10.701 -12.530 47.082 1.00 37.64 465 SER B C 1
ATOM 7056 O O . SER B 1 443 ? -11.800 -12.375 47.613 1.00 36.74 465 SER B O 1
ATOM 7059 N N . PHE B 1 444 ? -9.559 -12.299 47.719 1.00 36.68 466 PHE B N 1
ATOM 7060 C CA . PHE B 1 444 ? -9.568 -11.828 49.098 1.00 35.80 466 PHE B CA 1
ATOM 7061 C C . PHE B 1 444 ? -9.501 -10.319 49.209 1.00 37.02 466 PHE B C 1
ATOM 7062 O O . PHE B 1 444 ? -8.744 -9.666 48.490 1.00 36.77 466 PHE B O 1
ATOM 7070 N N . SER B 1 445 ? -10.286 -9.780 50.135 1.00 38.29 467 SER B N 1
ATOM 7071 C CA . SER B 1 445 ? -10.340 -8.346 50.358 1.00 41.44 467 SER B CA 1
ATOM 7072 C C . SER B 1 445 ? -10.676 -8.069 51.810 1.00 42.77 467 SER B C 1
ATOM 7073 O O . SER B 1 445 ? -11.166 -8.945 52.526 1.00 44.21 467 SER B O 1
ATOM 7076 N N . VAL B 1 446 ? -10.413 -6.843 52.238 1.00 43.21 468 VAL B N 1
ATOM 7077 C CA . VAL B 1 446 ? -10.718 -6.429 53.595 1.00 45.10 468 VAL B CA 1
ATOM 7078 C C . VAL B 1 446 ? -12.227 -6.175 53.621 1.00 47.07 468 VAL B C 1
ATOM 7079 O O . VAL B 1 446 ? -12.795 -5.714 52.630 1.00 47.29 468 VAL B O 1
ATOM 7083 N N . PRO B 1 447 ? -12.900 -6.501 54.738 1.00 48.25 469 PRO B N 1
ATOM 7084 C CA . PRO B 1 447 ? -14.351 -6.288 54.836 1.00 50.59 469 PRO B CA 1
ATOM 7085 C C . PRO B 1 447 ? -14.725 -4.820 54.624 1.00 52.44 469 PRO B C 1
ATOM 7086 O O . PRO B 1 447 ? -14.418 -3.971 55.465 1.00 52.32 469 PRO B O 1
ATOM 7090 N N . THR B 1 448 ? -15.393 -4.530 53.509 1.00 54.28 470 THR B N 1
ATOM 7091 C CA . THR B 1 448 ? -15.795 -3.160 53.194 1.00 56.16 470 THR B CA 1
ATOM 7092 C C . THR B 1 448 ? -16.357 -2.458 54.425 1.00 56.66 470 THR B C 1
ATOM 7093 O O . THR B 1 448 ? -17.243 -2.980 55.105 1.00 56.44 470 THR B O 1
ATOM 7097 N N . GLY B 1 449 ? -15.823 -1.274 54.708 1.00 57.87 471 GLY B N 1
ATOM 7098 C CA . GLY B 1 449 ? -16.276 -0.514 55.856 1.00 58.45 471 GLY B CA 1
ATOM 7099 C C . GLY B 1 449 ? -15.363 -0.666 57.058 1.00 58.98 471 GLY B C 1
ATOM 7100 O O . GLY B 1 449 ? -15.311 0.215 57.922 1.00 59.06 471 GLY B O 1
ATOM 7101 N N . GLN B 1 450 ? -14.640 -1.780 57.119 1.00 58.00 472 GLN B N 1
ATOM 7102 C CA . GLN B 1 450 ? -13.731 -2.024 58.230 1.00 56.96 472 GLN B CA 1
ATOM 7103 C C . GLN B 1 450 ? -12.416 -1.280 58.037 1.00 55.62 472 GLN B C 1
ATOM 7104 O O . GLN B 1 450 ? -12.007 -0.988 56.909 1.00 55.45 472 GLN B O 1
ATOM 7110 N N . PRO B 1 451 ? -11.735 -0.959 59.145 1.00 54.05 473 PRO B N 1
ATOM 7111 C CA . PRO B 1 451 ? -10.457 -0.245 59.113 1.00 53.67 473 PRO B CA 1
ATOM 7112 C C . PRO B 1 451 ? -9.358 -1.115 58.497 1.00 53.26 473 PRO B C 1
ATOM 7113 O O . PRO B 1 451 ? -9.255 -2.299 58.820 1.00 53.35 473 PRO B O 1
ATOM 7117 N N . ARG B 1 452 ? -8.546 -0.543 57.612 1.00 51.62 474 ARG B N 1
ATOM 7118 C CA . ARG B 1 452 ? -7.457 -1.305 57.008 1.00 50.57 474 ARG B CA 1
ATOM 7119 C C . ARG B 1 452 ? -6.602 -1.901 58.127 1.00 48.94 474 ARG B C 1
ATOM 7120 O O . ARG B 1 452 ? -6.115 -1.179 58.998 1.00 48.89 474 ARG B O 1
ATOM 7128 N N . PRO B 1 453 ? -6.416 -3.230 58.123 1.00 46.71 475 PRO B N 1
ATOM 7129 C CA . PRO B 1 453 ? -5.612 -3.877 59.164 1.00 44.28 475 PRO B CA 1
ATOM 7130 C C . PRO B 1 453 ? -4.131 -3.504 59.125 1.00 42.88 475 PRO B C 1
ATOM 7131 O O . PRO B 1 453 ? -3.582 -3.173 58.074 1.00 43.34 475 PRO B O 1
ATOM 7135 N N . SER B 1 454 ? -3.494 -3.562 60.287 1.00 40.57 476 SER B N 1
ATOM 7136 C CA . SER B 1 454 ? -2.082 -3.234 60.419 1.00 39.44 476 SER B CA 1
ATOM 7137 C C . SER B 1 454 ? -1.178 -4.348 59.902 1.00 38.97 476 SER B C 1
ATOM 7138 O O . SER B 1 454 ? -1.511 -5.528 60.022 1.00 38.50 476 SER B O 1
ATOM 7141 N N . HIS B 1 455 ? -0.043 -3.977 59.317 1.00 37.44 477 HIS B N 1
ATOM 7142 C CA . HIS B 1 455 ? 0.908 -4.976 58.838 1.00 38.47 477 HIS B CA 1
ATOM 7143 C C . HIS B 1 455 ? 2.056 -5.110 59.839 1.00 36.69 477 HIS B C 1
ATOM 7144 O O . HIS B 1 455 ? 3.041 -5.797 59.588 1.00 33.94 477 HIS B O 1
ATOM 7151 N N . HIS B 1 456 ? 1.913 -4.447 60.982 1.00 36.28 478 HIS B N 1
ATOM 7152 C CA . HIS B 1 456 ? 2.928 -4.497 62.028 1.00 36.75 478 HIS B CA 1
ATOM 7153 C C . HIS B 1 456 ? 2.732 -5.750 62.875 1.00 36.53 478 HIS B C 1
ATOM 7154 O O . HIS B 1 456 ? 1.644 -5.999 63.383 1.00 34.44 478 HIS B O 1
ATOM 7161 N N . GLY B 1 457 ? 3.788 -6.540 63.021 1.00 38.60 479 GLY B N 1
ATOM 7162 C CA . GLY B 1 457 ? 3.683 -7.745 63.818 1.00 40.63 479 GLY B CA 1
ATOM 7163 C C . GLY B 1 457 ? 4.239 -7.536 65.215 1.00 42.84 479 GLY B C 1
ATOM 7164 O O . GLY B 1 457 ? 5.348 -7.025 65.377 1.00 43.06 479 GLY B O 1
ATOM 7165 N N . VAL B 1 458 ? 3.468 -7.919 66.227 1.00 44.06 480 VAL B N 1
ATOM 7166 C CA . VAL B 1 458 ? 3.909 -7.788 67.615 1.00 46.73 480 VAL B CA 1
ATOM 7167 C C . VAL B 1 458 ? 5.132 -8.682 67.848 1.00 45.82 480 VAL B C 1
ATOM 7168 O O . VAL B 1 458 ? 5.075 -9.889 67.594 1.00 45.68 480 VAL B O 1
ATOM 7172 N N . PHE B 1 459 ? 6.231 -8.100 68.336 1.00 44.33 481 PHE B N 1
ATOM 7173 C CA . PHE B 1 459 ? 7.444 -8.887 68.564 1.00 42.87 481 PHE B CA 1
ATOM 7174 C C . PHE B 1 459 ? 7.230 -10.039 69.539 1.00 41.91 481 PHE B C 1
ATOM 7175 O O . PHE B 1 459 ? 6.575 -9.904 70.572 1.00 40.74 481 PHE B O 1
ATOM 7183 N N . ALA B 1 460 ? 7.801 -11.177 69.179 1.00 41.09 482 ALA B N 1
ATOM 7184 C CA . ALA B 1 460 ? 7.719 -12.393 69.965 1.00 40.02 482 ALA B CA 1
ATOM 7185 C C . ALA B 1 460 ? 8.689 -13.325 69.278 1.00 40.07 482 ALA B C 1
ATOM 7186 O O . ALA B 1 460 ? 9.272 -12.972 68.252 1.00 39.60 482 ALA B O 1
ATOM 7188 N N . PHE B 1 461 ? 8.860 -14.515 69.833 1.00 39.58 483 PHE B N 1
ATOM 7189 C CA . PHE B 1 461 ? 9.770 -15.480 69.246 1.00 39.05 483 PHE B CA 1
ATOM 7190 C C . PHE B 1 461 ? 9.168 -16.016 67.950 1.00 37.55 483 PHE B C 1
ATOM 7191 O O . PHE B 1 461 ? 9.888 -16.465 67.043 1.00 35.51 483 PHE B O 1
ATOM 7199 N N . LEU B 1 462 ? 7.842 -15.942 67.872 1.00 35.08 484 LEU B N 1
ATOM 7200 C CA . LEU B 1 462 ? 7.093 -16.345 66.685 1.00 33.58 484 LEU B CA 1
ATOM 7201 C C . LEU B 1 462 ? 6.220 -15.125 66.425 1.00 32.61 484 LEU B C 1
ATOM 7202 O O . LEU B 1 462 ? 5.306 -14.843 67.196 1.00 33.62 484 LEU B O 1
ATOM 7207 N N . VAL B 1 463 ? 6.521 -14.381 65.363 1.00 30.90 485 VAL B N 1
ATOM 7208 C CA . VAL B 1 463 ? 5.756 -13.176 65.050 1.00 29.17 485 VAL B CA 1
ATOM 7209 C C . VAL B 1 463 ? 4.617 -13.415 64.070 1.00 29.42 485 VAL B C 1
ATOM 7210 O O . VAL B 1 463 ? 4.832 -13.812 62.922 1.00 27.79 485 VAL B O 1
ATOM 7214 N N . SER B 1 464 ? 3.400 -13.167 64.534 1.00 28.98 486 SER B N 1
ATOM 7215 C CA . SER B 1 464 ? 2.226 -13.351 63.698 1.00 31.43 486 SER B CA 1
ATOM 7216 C C . SER B 1 464 ? 1.539 -12.012 63.455 1.00 30.63 486 SER B C 1
ATOM 7217 O O . SER B 1 464 ? 1.785 -11.039 64.166 1.00 29.10 486 SER B O 1
ATOM 7220 N N . PRO B 1 465 ? 0.682 -11.940 62.427 1.00 32.42 487 PRO B N 1
ATOM 7221 C CA . PRO B 1 465 ? -0.019 -10.687 62.134 1.00 32.95 487 PRO B CA 1
ATOM 7222 C C . PRO B 1 465 ? -1.098 -10.401 63.174 1.00 34.26 487 PRO B C 1
ATOM 7223 O O . PRO B 1 465 ? -1.641 -11.324 63.774 1.00 34.52 487 PRO B O 1
ATOM 7227 N N . SER B 1 466 ? -1.401 -9.126 63.395 1.00 35.26 488 SER B N 1
ATOM 7228 C CA . SER B 1 466 ? -2.438 -8.757 64.353 1.00 36.03 488 SER B CA 1
ATOM 7229 C C . SER B 1 466 ? -3.730 -9.378 63.851 1.00 36.51 488 SER B C 1
ATOM 7230 O O . SER B 1 466 ? -3.895 -9.581 62.651 1.00 35.10 488 SER B O 1
ATOM 7233 N N . PRO B 1 467 ? -4.664 -9.687 64.761 1.00 37.95 489 PRO B N 1
ATOM 7234 C CA . PRO B 1 467 ? -5.941 -10.293 64.365 1.00 38.45 489 PRO B CA 1
ATOM 7235 C C . PRO B 1 467 ? -6.627 -9.474 63.275 1.00 39.02 489 PRO B C 1
ATOM 7236 O O . PRO B 1 467 ? -6.708 -8.251 63.370 1.00 39.89 489 PRO B O 1
ATOM 7240 N N . TYR B 1 468 ? -7.106 -10.149 62.236 1.00 38.73 490 TYR B N 1
ATOM 7241 C CA . TYR B 1 468 ? -7.778 -9.472 61.132 1.00 37.23 490 TYR B CA 1
ATOM 7242 C C . TYR B 1 468 ? -8.819 -10.394 60.517 1.00 38.64 490 TYR B C 1
ATOM 7243 O O . TYR B 1 468 ? -8.718 -11.616 60.631 1.00 37.45 490 TYR B O 1
ATOM 7252 N N . GLU B 1 469 ? -9.822 -9.801 59.876 1.00 39.12 491 GLU B N 1
ATOM 7253 C CA . GLU B 1 469 ? -10.867 -10.566 59.206 1.00 39.38 491 GLU B CA 1
ATOM 7254 C C . GLU B 1 469 ? -10.776 -10.228 57.734 1.00 38.42 491 GLU B C 1
ATOM 7255 O O . GLU B 1 469 ? -10.323 -9.146 57.369 1.00 38.61 491 GLU B O 1
ATOM 7261 N N . LEU B 1 470 ? -11.196 -11.153 56.885 1.00 38.39 492 LEU B N 1
ATOM 7262 C CA . LEU B 1 470 ? -11.179 -10.913 55.452 1.00 38.43 492 LEU B CA 1
ATOM 7263 C C . LEU B 1 470 ? -12.426 -11.538 54.849 1.00 38.80 492 LEU B C 1
ATOM 7264 O O . LEU B 1 470 ? -13.161 -12.259 55.524 1.00 38.16 492 LEU B O 1
ATOM 7269 N N . CYS B 1 471 ? -12.668 -11.241 53.580 1.00 39.46 493 CYS B N 1
ATOM 7270 C CA . CYS B 1 471 ? -13.813 -11.783 52.877 1.00 40.96 493 CYS B CA 1
ATOM 7271 C C . CYS B 1 471 ? -13.275 -12.547 51.690 1.00 40.32 493 CYS B C 1
ATOM 7272 O O . CYS B 1 471 ? -12.418 -12.050 50.960 1.00 38.20 493 CYS B O 1
ATOM 7275 N N . ALA B 1 472 ? -13.762 -13.771 51.520 1.00 40.54 494 ALA B N 1
ATOM 7276 C CA . ALA B 1 472 ? -13.331 -14.617 50.421 1.00 42.09 494 ALA B CA 1
ATOM 7277 C C . ALA B 1 472 ? -14.529 -14.882 49.525 1.00 42.69 494 ALA B C 1
ATOM 7278 O O . ALA B 1 472 ? -15.488 -15.535 49.927 1.00 42.61 494 ALA B O 1
ATOM 7280 N N . VAL B 1 473 ? -14.471 -14.365 48.307 1.00 43.46 495 VAL B N 1
ATOM 7281 C CA . VAL B 1 473 ? -15.563 -14.544 47.370 1.00 43.07 495 VAL B CA 1
ATOM 7282 C C . VAL B 1 473 ? -15.056 -15.260 46.132 1.00 43.72 495 VAL B C 1
ATOM 7283 O O . VAL B 1 473 ? -13.999 -14.926 45.596 1.00 43.81 495 VAL B O 1
ATOM 7287 N N . PRO B 1 474 ? -15.798 -16.276 45.670 1.00 44.89 496 PRO B N 1
ATOM 7288 C CA . PRO B 1 474 ? -15.409 -17.042 44.484 1.00 46.61 496 PRO B CA 1
ATOM 7289 C C . PRO B 1 474 ? -15.065 -16.128 43.320 1.00 47.43 496 PRO B C 1
ATOM 7290 O O . PRO B 1 474 ? -15.686 -15.082 43.147 1.00 47.37 496 PRO B O 1
ATOM 7294 N N . ARG B 1 475 ? -14.076 -16.525 42.527 1.00 48.61 497 ARG B N 1
ATOM 7295 C CA . ARG B 1 475 ? -13.658 -15.728 41.381 1.00 51.36 497 ARG B CA 1
ATOM 7296 C C . ARG B 1 475 ? -14.408 -16.118 40.108 1.00 52.77 497 ARG B C 1
ATOM 7297 O O . ARG B 1 475 ? -15.030 -17.205 40.093 1.00 53.89 497 ARG B O 1
ATOM 7305 N N . GLY C 1 9 ? -12.386 14.212 66.944 1.00 60.92 31 GLY C N 1
ATOM 7306 C CA . GLY C 1 9 ? -12.096 14.314 68.400 1.00 60.38 31 GLY C CA 1
ATOM 7307 C C . GLY C 1 9 ? -11.089 13.275 68.852 1.00 60.73 31 GLY C C 1
ATOM 7308 O O . GLY C 1 9 ? -10.592 13.327 69.978 1.00 60.70 31 GLY C O 1
ATOM 7309 N N . LYS C 1 10 ? -10.785 12.329 67.967 1.00 60.49 32 LYS C N 1
ATOM 7310 C CA . LYS C 1 10 ? -9.835 11.260 68.262 1.00 60.57 32 LYS C CA 1
ATOM 7311 C C . LYS C 1 10 ? -8.407 11.808 68.275 1.00 60.11 32 LYS C C 1
ATOM 7312 O O . LYS C 1 10 ? -7.978 12.450 67.320 1.00 60.34 32 LYS C O 1
ATOM 7318 N N . LEU C 1 11 ? -7.672 11.546 69.352 1.00 58.69 33 LEU C N 1
ATOM 7319 C CA . LEU C 1 11 ? -6.297 12.015 69.462 1.00 57.56 33 LEU C CA 1
ATOM 7320 C C . LEU C 1 11 ? -5.329 10.968 68.917 1.00 57.18 33 LEU C C 1
ATOM 7321 O O . LEU C 1 11 ? -5.624 9.772 68.914 1.00 57.35 33 LEU C O 1
ATOM 7326 N N . PRO C 1 12 ? -4.156 11.409 68.441 1.00 56.07 34 PRO C N 1
ATOM 7327 C CA . PRO C 1 12 ? -3.151 10.497 67.890 1.00 56.09 34 PRO C CA 1
ATOM 7328 C C . PRO C 1 12 ? -2.675 9.436 68.881 1.00 56.01 34 PRO C C 1
ATOM 7329 O O . PRO C 1 12 ? -2.280 9.753 70.003 1.00 54.95 34 PRO C O 1
ATOM 7333 N N . PRO C 1 13 ? -2.711 8.157 68.476 1.00 56.27 35 PRO C N 1
ATOM 7334 C CA . PRO C 1 13 ? -2.269 7.071 69.354 1.00 56.89 35 PRO C CA 1
ATOM 7335 C C . PRO C 1 13 ? -0.772 7.186 69.634 1.00 57.82 35 PRO C C 1
ATOM 7336 O O . PRO C 1 13 ? -0.065 7.932 68.956 1.00 58.18 35 PRO C O 1
ATOM 7340 N N . GLY C 1 14 ? -0.295 6.450 70.632 1.00 58.32 36 GLY C N 1
ATOM 7341 C CA . GLY C 1 14 ? 1.115 6.494 70.973 1.00 59.77 36 GLY C CA 1
ATOM 7342 C C . GLY C 1 14 ? 1.415 5.631 72.181 1.00 61.11 36 GLY C C 1
ATOM 7343 O O . GLY C 1 14 ? 0.491 5.170 72.845 1.00 61.11 36 GLY C O 1
ATOM 7344 N N . PRO C 1 15 ? 2.697 5.396 72.499 1.00 62.61 37 PRO C N 1
ATOM 7345 C CA . PRO C 1 15 ? 3.045 4.568 73.658 1.00 64.05 37 PRO C CA 1
ATOM 7346 C C . PRO C 1 15 ? 2.485 5.127 74.964 1.00 66.27 37 PRO C C 1
ATOM 7347 O O . PRO C 1 15 ? 2.452 6.341 75.168 1.00 65.94 37 PRO C O 1
ATOM 7351 N N . LEU C 1 16 ? 2.046 4.228 75.841 1.00 68.98 38 LEU C N 1
ATOM 7352 C CA . LEU C 1 16 ? 1.480 4.608 77.132 1.00 71.52 38 LEU C CA 1
ATOM 7353 C C . LEU C 1 16 ? 2.487 5.417 77.946 1.00 73.28 38 LEU C C 1
ATOM 7354 O O . LEU C 1 16 ? 3.602 4.963 78.204 1.00 73.18 38 LEU C O 1
ATOM 7359 N N . PRO C 1 17 ? 2.098 6.630 78.369 1.00 75.12 39 PRO C N 1
ATOM 7360 C CA . PRO C 1 17 ? 2.969 7.510 79.156 1.00 77.15 39 PRO C CA 1
ATOM 7361 C C . PRO C 1 17 ? 3.163 7.062 80.601 1.00 79.13 39 PRO C C 1
ATOM 7362 O O . PRO C 1 17 ? 2.213 6.644 81.263 1.00 79.44 39 PRO C O 1
ATOM 7366 N N . LEU C 1 18 ? 4.401 7.150 81.081 1.00 81.08 40 LEU C N 1
ATOM 7367 C CA . LEU C 1 18 ? 4.725 6.770 82.453 1.00 82.92 40 LEU C CA 1
ATOM 7368 C C . LEU C 1 18 ? 4.100 7.760 83.441 1.00 84.24 40 LEU C C 1
ATOM 7369 O O . LEU C 1 18 ? 3.721 8.869 83.062 1.00 84.30 40 LEU C O 1
ATOM 7374 N N . PRO C 1 19 ? 3.992 7.372 84.726 1.00 85.64 41 PRO C N 1
ATOM 7375 C CA . PRO C 1 19 ? 3.405 8.234 85.762 1.00 86.33 41 PRO C CA 1
ATOM 7376 C C . PRO C 1 19 ? 3.943 9.665 85.817 1.00 86.87 41 PRO C C 1
ATOM 7377 O O . PRO C 1 19 ? 3.177 10.625 85.716 1.00 86.91 41 PRO C O 1
ATOM 7381 N N . GLY C 1 20 ? 5.255 9.806 85.979 1.00 87.24 42 GLY C N 1
ATOM 7382 C CA . GLY C 1 20 ? 5.845 11.131 86.041 1.00 87.84 42 GLY C CA 1
ATOM 7383 C C . GLY C 1 20 ? 6.736 11.420 84.850 1.00 88.38 42 GLY C C 1
ATOM 7384 O O . GLY C 1 20 ? 6.633 12.477 84.225 1.00 88.33 42 GLY C O 1
ATOM 7385 N N . LEU C 1 21 ? 7.610 10.471 84.532 1.00 89.02 43 LEU C N 1
ATOM 7386 C CA . LEU C 1 21 ? 8.533 10.609 83.411 1.00 89.66 43 LEU C CA 1
ATOM 7387 C C . LEU C 1 21 ? 7.772 10.678 82.094 1.00 89.74 43 LEU C C 1
ATOM 7388 O O . LEU C 1 21 ? 8.223 11.306 81.137 1.00 89.59 43 LEU C O 1
ATOM 7393 N N . GLY C 1 22 ? 6.614 10.028 82.054 1.00 89.94 44 GLY C N 1
ATOM 7394 C CA . GLY C 1 22 ? 5.814 10.026 80.846 1.00 89.94 44 GLY C CA 1
ATOM 7395 C C . GLY C 1 22 ? 6.452 9.176 79.767 1.00 89.94 44 GLY C C 1
ATOM 7396 O O . GLY C 1 22 ? 6.943 8.079 80.034 1.00 89.80 44 GLY C O 1
ATOM 7397 N N . ASN C 1 23 ? 6.447 9.690 78.542 1.00 90.01 45 ASN C N 1
ATOM 7398 C CA . ASN C 1 23 ? 7.024 8.985 77.407 1.00 89.95 45 ASN C CA 1
ATOM 7399 C C . ASN C 1 23 ? 8.519 9.257 77.273 1.00 90.80 45 ASN C C 1
ATOM 7400 O O . ASN C 1 23 ? 9.132 8.897 76.268 1.00 91.12 45 ASN C O 1
ATOM 7405 N N . LEU C 1 24 ? 9.103 9.891 78.287 1.00 91.64 46 LEU C N 1
ATOM 7406 C CA . LEU C 1 24 ? 10.531 10.200 78.273 1.00 91.96 46 LEU C CA 1
ATOM 7407 C C . LEU C 1 24 ? 11.369 8.934 78.144 1.00 92.43 46 LEU C C 1
ATOM 7408 O O . LEU C 1 24 ? 12.417 8.936 77.497 1.00 92.83 46 LEU C O 1
ATOM 7413 N N . LEU C 1 25 ? 10.905 7.856 78.767 1.00 92.70 47 LEU C N 1
ATOM 7414 C CA . LEU C 1 25 ? 11.612 6.583 78.713 1.00 92.73 47 LEU C CA 1
ATOM 7415 C C . LEU C 1 25 ? 11.217 5.782 77.472 1.00 92.94 47 LEU C C 1
ATOM 7416 O O . LEU C 1 25 ? 11.653 4.644 77.294 1.00 92.90 47 LEU C O 1
ATOM 7421 N N . HIS C 1 26 ? 10.387 6.382 76.621 1.00 93.09 48 HIS C N 1
ATOM 7422 C CA . HIS C 1 26 ? 9.932 5.738 75.390 1.00 93.02 48 HIS C CA 1
ATOM 7423 C C . HIS C 1 26 ? 10.613 6.340 74.157 1.00 92.67 48 HIS C C 1
ATOM 7424 O O . HIS C 1 26 ? 10.287 5.978 73.024 1.00 92.60 48 HIS C O 1
ATOM 7431 N N . VAL C 1 27 ? 11.550 7.262 74.380 1.00 91.97 49 VAL C N 1
ATOM 7432 C CA . VAL C 1 27 ? 12.266 7.917 73.283 1.00 90.88 49 VAL C CA 1
ATOM 7433 C C . VAL C 1 27 ? 13.779 7.977 73.512 1.00 90.51 49 VAL C C 1
ATOM 7434 O O . VAL C 1 27 ? 14.244 8.523 74.513 1.00 90.54 49 VAL C O 1
ATOM 7438 N N . ASP C 1 28 ? 14.539 7.416 72.573 1.00 89.99 50 ASP C N 1
ATOM 7439 C CA . ASP C 1 28 ? 15.999 7.400 72.656 1.00 89.27 50 ASP C CA 1
ATOM 7440 C C . ASP C 1 28 ? 16.598 8.679 72.069 1.00 88.73 50 ASP C C 1
ATOM 7441 O O . ASP C 1 28 ? 16.726 8.814 70.851 1.00 89.09 50 ASP C O 1
ATOM 7446 N N . PHE C 1 29 ? 16.970 9.609 72.944 1.00 87.56 51 PHE C N 1
ATOM 7447 C CA . PHE C 1 29 ? 17.545 10.886 72.529 1.00 86.04 51 PHE C CA 1
ATOM 7448 C C . PHE C 1 29 ? 18.929 10.748 71.895 1.00 84.93 51 PHE C C 1
ATOM 7449 O O . PHE C 1 29 ? 19.527 11.738 71.469 1.00 84.61 51 PHE C O 1
ATOM 7457 N N . GLN C 1 30 ? 19.430 9.519 71.835 1.00 83.65 52 GLN C N 1
ATOM 7458 C CA . GLN C 1 30 ? 20.736 9.249 71.246 1.00 82.63 52 GLN C CA 1
ATOM 7459 C C . GLN C 1 30 ? 20.570 8.911 69.771 1.00 80.94 52 GLN C C 1
ATOM 7460 O O . GLN C 1 30 ? 21.442 9.196 68.947 1.00 80.48 52 GLN C O 1
ATOM 7466 N N . ASN C 1 31 ? 19.436 8.297 69.454 1.00 78.79 53 ASN C N 1
ATOM 7467 C CA . ASN C 1 31 ? 19.112 7.904 68.092 1.00 76.86 53 ASN C CA 1
ATOM 7468 C C . ASN C 1 31 ? 17.623 8.130 67.886 1.00 74.68 53 ASN C C 1
ATOM 7469 O O . ASN C 1 31 ? 16.917 7.257 67.383 1.00 74.45 53 ASN C O 1
ATOM 7474 N N . THR C 1 32 ? 17.158 9.310 68.285 1.00 71.83 54 THR C N 1
ATOM 7475 C CA . THR C 1 32 ? 15.750 9.672 68.170 1.00 69.33 54 THR C CA 1
ATOM 7476 C C . THR C 1 32 ? 15.138 9.295 66.825 1.00 67.37 54 THR C C 1
ATOM 7477 O O . THR C 1 32 ? 14.039 8.742 66.773 1.00 66.79 54 THR C O 1
ATOM 7481 N N . PRO C 1 33 ? 15.836 9.596 65.718 1.00 65.55 55 PRO C N 1
ATOM 7482 C CA . PRO C 1 33 ? 15.299 9.256 64.398 1.00 64.22 55 PRO C CA 1
ATOM 7483 C C . PRO C 1 33 ? 14.970 7.765 64.280 1.00 62.46 55 PRO C C 1
ATOM 7484 O O . PRO C 1 33 ? 13.896 7.396 63.805 1.00 61.86 55 PRO C O 1
ATOM 7488 N N . TYR C 1 34 ? 15.900 6.916 64.715 1.00 60.73 56 TYR C N 1
ATOM 7489 C CA . TYR C 1 34 ? 15.703 5.468 64.672 1.00 58.97 56 TYR C CA 1
ATOM 7490 C C . TYR C 1 34 ? 14.512 5.079 65.540 1.00 56.25 56 TYR C C 1
ATOM 7491 O O . TYR C 1 34 ? 13.671 4.273 65.139 1.00 55.21 56 TYR C O 1
ATOM 7500 N N . CYS C 1 35 ? 14.457 5.657 66.734 1.00 53.07 57 CYS C N 1
ATOM 7501 C CA . CYS C 1 35 ? 13.379 5.394 67.676 1.00 51.13 57 CYS C CA 1
ATOM 7502 C C . CYS C 1 35 ? 12.027 5.804 67.101 1.00 49.16 57 CYS C C 1
ATOM 7503 O O . CYS C 1 35 ? 11.039 5.088 67.256 1.00 46.96 57 CYS C O 1
ATOM 7506 N N . PHE C 1 36 ? 11.983 6.964 66.450 1.00 47.19 58 PHE C N 1
ATOM 7507 C CA . PHE C 1 36 ? 10.744 7.448 65.845 1.00 46.80 58 PHE C CA 1
ATOM 7508 C C . PHE C 1 36 ? 10.306 6.563 64.678 1.00 46.02 58 PHE C C 1
ATOM 7509 O O . PHE C 1 36 ? 9.119 6.489 64.361 1.00 44.51 58 PHE C O 1
ATOM 7517 N N . ASP C 1 37 ? 11.266 5.902 64.038 1.00 47.00 59 ASP C N 1
ATOM 7518 C CA . ASP C 1 37 ? 10.958 4.993 62.937 1.00 49.29 59 ASP C CA 1
ATOM 7519 C C . ASP C 1 37 ? 10.134 3.854 63.529 1.00 49.42 59 ASP C C 1
ATOM 7520 O O . ASP C 1 37 ? 9.054 3.526 63.035 1.00 48.69 59 ASP C O 1
ATOM 7525 N N . GLN C 1 38 ? 10.665 3.259 64.595 1.00 49.17 60 GLN C N 1
ATOM 7526 C CA . GLN C 1 38 ? 9.992 2.173 65.298 1.00 49.73 60 GLN C CA 1
ATOM 7527 C C . GLN C 1 38 ? 8.571 2.594 65.671 1.00 49.25 60 GLN C C 1
ATOM 7528 O O . GLN C 1 38 ? 7.607 1.876 65.395 1.00 49.37 60 GLN C O 1
ATOM 7534 N N . LEU C 1 39 ? 8.446 3.764 66.295 1.00 48.01 61 LEU C N 1
ATOM 7535 C CA . LEU C 1 39 ? 7.139 4.271 66.701 1.00 47.94 61 LEU C CA 1
ATOM 7536 C C . LEU C 1 39 ? 6.220 4.490 65.503 1.00 47.60 61 LEU C C 1
ATOM 7537 O O . LEU C 1 39 ? 5.005 4.338 65.616 1.00 47.48 61 LEU C O 1
ATOM 7542 N N . ARG C 1 40 ? 6.801 4.842 64.357 1.00 47.67 62 ARG C N 1
ATOM 7543 C CA . ARG C 1 40 ? 6.014 5.062 63.148 1.00 48.11 62 ARG C CA 1
ATOM 7544 C C . ARG C 1 40 ? 5.346 3.753 62.739 1.00 48.34 62 ARG C C 1
ATOM 7545 O O . ARG C 1 40 ? 4.121 3.675 62.643 1.00 48.00 62 ARG C O 1
ATOM 7553 N N . ARG C 1 41 ? 6.154 2.723 62.505 1.00 49.03 63 ARG C N 1
ATOM 7554 C CA . ARG C 1 41 ? 5.619 1.424 62.109 1.00 50.32 63 ARG C CA 1
ATOM 7555 C C . ARG C 1 41 ? 4.674 0.817 63.146 1.00 51.25 63 ARG C C 1
ATOM 7556 O O . ARG C 1 41 ? 3.796 0.024 62.803 1.00 51.78 63 ARG C O 1
ATOM 7564 N N . ARG C 1 42 ? 4.845 1.195 64.409 1.00 51.04 64 ARG C N 1
ATOM 7565 C CA . ARG C 1 42 ? 4.007 0.657 65.472 1.00 50.62 64 ARG C CA 1
ATOM 7566 C C . ARG C 1 42 ? 2.681 1.384 65.668 1.00 49.39 64 ARG C C 1
ATOM 7567 O O . ARG C 1 42 ? 1.658 0.746 65.911 1.00 49.51 64 ARG C O 1
ATOM 7575 N N . PHE C 1 43 ? 2.687 2.710 65.564 1.00 48.46 65 PHE C N 1
ATOM 7576 C CA . PHE C 1 43 ? 1.457 3.474 65.768 1.00 46.17 65 PHE C CA 1
ATOM 7577 C C . PHE C 1 43 ? 0.922 4.227 64.559 1.00 44.19 65 PHE C C 1
ATOM 7578 O O . PHE C 1 43 ? -0.211 4.698 64.577 1.00 43.87 65 PHE C O 1
ATOM 7586 N N . GLY C 1 44 ? 1.729 4.356 63.515 1.00 43.40 66 GLY C N 1
ATOM 7587 C CA . GLY C 1 44 ? 1.262 5.069 62.341 1.00 41.81 66 GLY C CA 1
ATOM 7588 C C . GLY C 1 44 ? 1.983 6.379 62.086 1.00 41.50 66 GLY C C 1
ATOM 7589 O O . GLY C 1 44 ? 2.952 6.722 62.772 1.00 39.84 66 GLY C O 1
ATOM 7590 N N . ASP C 1 45 ? 1.485 7.118 61.101 1.00 40.16 67 ASP C N 1
ATOM 7591 C CA . ASP C 1 45 ? 2.074 8.384 60.685 1.00 39.12 67 ASP C CA 1
ATOM 7592 C C . ASP C 1 45 ? 1.881 9.553 61.636 1.00 38.52 67 ASP C C 1
ATOM 7593 O O . ASP C 1 45 ? 2.692 10.479 61.648 1.00 39.57 67 ASP C O 1
ATOM 7598 N N . VAL C 1 46 ? 0.814 9.526 62.422 1.00 36.51 68 VAL C N 1
ATOM 7599 C CA . VAL C 1 46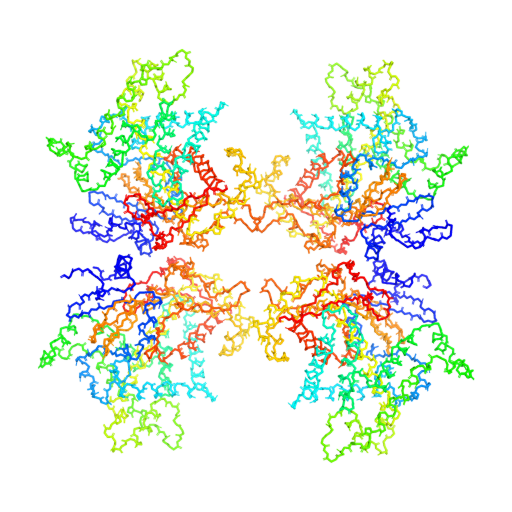 ? 0.570 10.600 63.373 1.00 36.27 68 VAL C CA 1
ATOM 7600 C C . VAL C 1 46 ? 0.429 10.036 64.776 1.00 37.41 68 VAL C C 1
ATOM 7601 O O . VAL C 1 46 ? -0.605 9.469 65.123 1.00 39.18 68 VAL C O 1
ATOM 7605 N N . PHE C 1 47 ? 1.474 10.178 65.583 1.00 37.51 69 PHE C N 1
ATOM 7606 C CA . PHE C 1 47 ? 1.422 9.670 66.945 1.00 37.56 69 PHE C CA 1
ATOM 7607 C C . PHE C 1 47 ? 1.766 10.697 68.020 1.00 38.28 69 PHE C C 1
ATOM 7608 O O . PHE C 1 47 ? 2.350 11.747 67.736 1.00 37.77 69 PHE C O 1
ATOM 7616 N N . SER C 1 48 ? 1.377 10.397 69.256 1.00 38.71 70 SER C N 1
ATOM 7617 C CA . SER C 1 48 ? 1.622 11.297 70.379 1.00 38.53 70 SER C CA 1
ATOM 7618 C C . SER C 1 48 ? 2.744 10.841 71.292 1.00 39.34 70 SER C C 1
ATOM 7619 O O . SER C 1 48 ? 3.054 9.653 71.384 1.00 38.56 70 SER C O 1
ATOM 7622 N N . LEU C 1 49 ? 3.350 11.811 71.962 1.00 40.59 71 LEU C N 1
ATOM 7623 C CA . LEU C 1 49 ? 4.428 11.554 72.899 1.00 43.49 71 LEU C CA 1
ATOM 7624 C C . LEU C 1 49 ? 4.392 12.619 73.972 1.00 45.60 71 LEU C C 1
ATOM 7625 O O . LEU C 1 49 ? 4.077 13.780 73.704 1.00 44.97 71 LEU C O 1
ATOM 7630 N N . GLN C 1 50 ? 4.702 12.212 75.193 1.00 47.68 72 GLN C N 1
ATOM 7631 C CA . GLN C 1 50 ? 4.742 13.130 76.312 1.00 49.93 72 GLN C CA 1
ATOM 7632 C C . GLN C 1 50 ? 6.203 13.229 76.688 1.00 49.98 72 GLN C C 1
ATOM 7633 O O . GLN C 1 50 ? 6.700 12.425 77.472 1.00 51.00 72 GLN C O 1
ATOM 7639 N N . LEU C 1 51 ? 6.901 14.195 76.105 1.00 50.37 73 LEU C N 1
ATOM 7640 C CA . LEU C 1 51 ? 8.314 14.373 76.401 1.00 50.84 73 LEU C CA 1
ATOM 7641 C C . LEU C 1 51 ? 8.471 15.392 77.522 1.00 51.32 73 LEU C C 1
ATOM 7642 O O . LEU C 1 51 ? 8.445 16.606 77.290 1.00 50.12 73 LEU C O 1
ATOM 7647 N N . ALA C 1 52 ? 8.626 14.877 78.741 1.00 51.13 74 ALA C N 1
ATOM 7648 C CA . ALA C 1 52 ? 8.776 15.704 79.930 1.00 49.89 74 ALA C CA 1
ATOM 7649 C C . ALA C 1 52 ? 7.488 16.479 80.183 1.00 49.71 74 ALA C C 1
ATOM 7650 O O . ALA C 1 52 ? 6.418 15.890 80.334 1.00 50.44 74 ALA C O 1
ATOM 7652 N N . TRP C 1 53 ? 7.593 17.801 80.222 1.00 49.07 75 TRP C N 1
ATOM 7653 C CA . TRP C 1 53 ? 6.438 18.654 80.464 1.00 48.66 75 TRP C CA 1
ATOM 7654 C C . TRP C 1 53 ? 5.727 19.005 79.161 1.00 47.39 75 TRP C C 1
ATOM 7655 O O . TRP C 1 53 ? 4.721 19.717 79.164 1.00 47.27 75 TRP C O 1
ATOM 7666 N N . THR C 1 54 ? 6.234 18.494 78.047 1.00 45.31 76 THR C N 1
ATOM 7667 C CA . THR C 1 54 ? 5.646 18.832 76.761 1.00 43.27 76 THR C CA 1
ATOM 7668 C C . THR C 1 54 ? 4.858 17.749 76.041 1.00 40.45 76 THR C C 1
ATOM 7669 O O . THR C 1 54 ? 5.342 16.633 75.846 1.00 38.04 76 THR C O 1
ATOM 7673 N N . PRO C 1 55 ? 3.619 18.076 75.638 1.00 40.01 77 PRO C N 1
ATOM 7674 C CA . PRO C 1 55 ? 2.731 17.163 74.912 1.00 39.46 77 PRO C CA 1
ATOM 7675 C C . PRO C 1 55 ? 3.158 17.309 73.445 1.00 39.29 77 PRO C C 1
ATOM 7676 O O . PRO C 1 55 ? 3.185 18.419 72.910 1.00 40.74 77 PRO C O 1
ATOM 7680 N N . VAL C 1 56 ? 3.496 16.199 72.804 1.00 37.03 78 VAL C N 1
ATOM 7681 C CA . VAL C 1 56 ? 3.968 16.247 71.430 1.00 35.58 78 VAL C CA 1
ATOM 7682 C C . VAL C 1 56 ? 3.223 15.342 70.461 1.00 34.21 78 VAL C C 1
ATOM 7683 O O . VAL C 1 56 ? 2.736 14.270 70.828 1.00 33.14 78 VAL C O 1
ATOM 7687 N N . VAL C 1 57 ? 3.137 15.794 69.215 1.00 32.42 79 VAL C N 1
ATOM 7688 C CA . VAL C 1 57 ? 2.521 15.018 68.147 1.00 30.57 79 VAL C CA 1
ATOM 7689 C C . VAL C 1 57 ? 3.535 15.011 67.008 1.00 30.62 79 VAL C C 1
ATOM 7690 O O . VAL C 1 57 ? 3.934 16.072 66.514 1.00 29.15 79 VAL C O 1
ATOM 7694 N N . VAL C 1 58 ? 3.965 13.817 66.614 1.00 29.59 80 VAL C N 1
ATOM 7695 C CA . VAL C 1 58 ? 4.942 13.667 65.545 1.00 30.51 80 VAL C CA 1
ATOM 7696 C C . VAL C 1 58 ? 4.239 13.387 64.223 1.00 31.16 80 VAL C C 1
ATOM 7697 O O . VAL C 1 58 ? 3.319 12.567 64.156 1.00 31.92 80 VAL C O 1
ATOM 7701 N N . LEU C 1 59 ? 4.675 14.082 63.178 1.00 29.74 81 LEU C N 1
ATOM 7702 C CA . LEU C 1 59 ? 4.105 13.932 61.842 1.00 27.58 81 LEU C CA 1
ATOM 7703 C C . LEU C 1 59 ? 5.101 13.192 60.956 1.00 26.25 81 LEU C C 1
ATOM 7704 O O . LEU C 1 59 ? 6.265 13.578 60.869 1.00 25.70 81 LEU C O 1
ATOM 7709 N N . ASN C 1 60 ? 4.650 12.120 60.309 1.00 26.32 82 ASN C N 1
ATOM 7710 C CA . ASN C 1 60 ? 5.522 11.337 59.439 1.00 26.57 82 ASN C CA 1
ATOM 7711 C C . ASN C 1 60 ? 4.915 11.196 58.049 1.00 27.46 82 ASN C C 1
ATOM 7712 O O . ASN C 1 60 ? 3.699 11.080 57.901 1.00 27.07 82 ASN C O 1
ATOM 7717 N N . GLY C 1 61 ? 5.772 11.199 57.031 1.00 26.78 83 GLY C N 1
ATOM 7718 C CA . GLY C 1 61 ? 5.288 11.087 55.667 1.00 24.72 83 GLY C CA 1
ATOM 7719 C C . GLY C 1 61 ? 4.859 12.437 55.127 1.00 25.02 83 GLY C C 1
ATOM 7720 O O . GLY C 1 61 ? 4.433 13.312 55.879 1.00 22.40 83 GLY C O 1
ATOM 7721 N N . LEU C 1 62 ? 4.959 12.602 53.812 1.00 26.65 84 LEU C N 1
ATOM 7722 C CA . LEU C 1 62 ? 4.602 13.852 53.144 1.00 26.05 84 LEU C CA 1
ATOM 7723 C C . LEU C 1 62 ? 3.172 14.325 53.392 1.00 25.14 84 LEU C C 1
ATOM 7724 O O . LEU C 1 62 ? 2.941 15.496 53.687 1.00 26.18 84 LEU C O 1
ATOM 7729 N N . ALA C 1 63 ? 2.207 13.421 53.265 1.00 25.72 85 ALA C N 1
ATOM 7730 C CA . ALA C 1 63 ? 0.805 13.791 53.456 1.00 24.34 85 ALA C CA 1
ATOM 7731 C C . ALA C 1 63 ? 0.566 14.499 54.783 1.00 22.03 85 ALA C C 1
ATOM 7732 O O . ALA C 1 63 ? 0.027 15.608 54.814 1.00 21.64 85 ALA C O 1
ATOM 7734 N N . ALA C 1 64 ? 0.969 13.859 55.875 1.00 21.93 86 ALA C N 1
ATOM 7735 C CA . ALA C 1 64 ? 0.785 14.440 57.205 1.00 22.40 86 ALA C CA 1
ATOM 7736 C C . ALA C 1 64 ? 1.513 15.777 57.395 1.00 23.04 86 ALA C C 1
ATOM 7737 O O . ALA C 1 64 ? 0.951 16.718 57.945 1.00 25.51 86 ALA C O 1
ATOM 7739 N N . VAL C 1 65 ? 2.764 15.867 56.947 1.00 24.31 87 VAL C N 1
ATOM 7740 C CA . VAL C 1 65 ? 3.512 17.111 57.113 1.00 23.00 87 VAL C CA 1
ATOM 7741 C C . VAL C 1 65 ? 2.843 18.232 56.330 1.00 24.69 87 VAL C C 1
ATOM 7742 O O . VAL C 1 65 ? 2.648 19.331 56.856 1.00 23.51 87 VAL C O 1
ATOM 7746 N N . ARG C 1 66 ? 2.451 17.946 55.088 1.00 26.24 88 ARG C N 1
ATOM 7747 C CA . ARG C 1 66 ? 1.791 18.947 54.254 1.00 28.58 88 ARG C CA 1
ATOM 7748 C C . ARG C 1 66 ? 0.440 19.377 54.811 1.00 28.90 88 ARG C C 1
ATOM 7749 O O . ARG C 1 66 ? 0.124 20.567 54.842 1.00 29.58 88 ARG C O 1
ATOM 7757 N N . GLU C 1 67 ? -0.369 18.412 55.234 1.00 29.93 89 GLU C N 1
ATOM 7758 C CA . GLU C 1 67 ? -1.681 18.739 55.786 1.00 31.35 89 GLU C CA 1
ATOM 7759 C C . GLU C 1 67 ? -1.536 19.718 56.955 1.00 29.72 89 GLU C C 1
ATOM 7760 O O . GLU C 1 67 ? -2.302 20.675 57.079 1.00 31.38 89 GLU C O 1
ATOM 7766 N N . ALA C 1 68 ? -0.543 19.486 57.807 1.00 29.29 90 ALA C N 1
ATOM 7767 C CA . ALA C 1 68 ? -0.319 20.358 58.961 1.00 29.33 90 ALA C CA 1
ATOM 7768 C C . ALA C 1 68 ? 0.266 21.728 58.598 1.00 29.40 90 ALA C C 1
ATOM 7769 O O . ALA C 1 68 ? -0.306 22.767 58.944 1.00 29.28 90 ALA C O 1
ATOM 7771 N N . LEU C 1 69 ? 1.395 21.718 57.887 1.00 28.22 91 LEU C N 1
ATOM 7772 C CA . LEU C 1 69 ? 2.108 22.941 57.513 1.00 27.51 91 LEU C CA 1
ATOM 7773 C C . LEU C 1 69 ? 1.570 23.736 56.325 1.00 27.68 91 LEU C C 1
ATOM 7774 O O . LEU C 1 69 ? 1.804 24.946 56.224 1.00 28.15 91 LEU C O 1
ATOM 7779 N N . VAL C 1 70 ? 0.873 23.073 55.412 1.00 27.95 92 VAL C N 1
ATOM 7780 C CA . VAL C 1 70 ? 0.328 23.790 54.263 1.00 28.95 92 VAL C CA 1
ATOM 7781 C C . VAL C 1 70 ? -1.184 23.983 54.385 1.00 29.03 92 VAL C C 1
ATOM 7782 O O . VAL C 1 70 ? -1.661 25.111 54.495 1.00 29.56 92 VAL C O 1
ATOM 7786 N N . THR C 1 71 ? -1.938 22.889 54.379 1.00 31.69 93 THR C N 1
ATOM 7787 C CA . THR C 1 71 ? -3.391 22.984 54.494 1.00 32.64 93 THR C CA 1
ATOM 7788 C C . THR C 1 71 ? -3.783 23.786 55.740 1.00 33.31 93 THR C C 1
ATOM 7789 O O . THR C 1 71 ? -4.605 24.700 55.667 1.00 34.01 93 THR C O 1
ATOM 7793 N N . HIS C 1 72 ? -3.182 23.457 56.879 1.00 33.52 94 HIS C N 1
ATOM 7794 C CA . HIS C 1 72 ? -3.467 24.167 58.125 1.00 32.12 94 HIS C CA 1
ATOM 7795 C C . HIS C 1 72 ? -2.327 25.120 58.490 1.00 32.26 94 HIS C C 1
ATOM 7796 O O . HIS C 1 72 ? -2.106 25.414 59.665 1.00 29.96 94 HIS C O 1
ATOM 7803 N N . GLY C 1 73 ? -1.621 25.606 57.469 1.00 32.46 95 GLY C N 1
ATOM 7804 C CA . GLY C 1 73 ? -0.499 26.514 57.671 1.00 32.73 95 GLY C CA 1
ATOM 7805 C C . GLY C 1 73 ? -0.696 27.681 58.628 1.00 33.91 95 GLY C C 1
ATOM 7806 O O . GLY C 1 73 ? 0.174 27.973 59.453 1.00 33.23 95 GLY C O 1
ATOM 7807 N N . GLU C 1 74 ? -1.830 28.361 58.518 1.00 34.89 96 GLU C N 1
ATOM 7808 C CA . GLU C 1 74 ? -2.127 29.497 59.381 1.00 35.70 96 GLU C CA 1
ATOM 7809 C C . GLU C 1 74 ? -2.157 29.117 60.855 1.00 34.68 96 GLU C C 1
ATOM 7810 O O . GLU C 1 74 ? -1.888 29.949 61.721 1.00 34.56 96 GLU C O 1
ATOM 7816 N N . ASP C 1 75 ? -2.494 27.862 61.136 1.00 34.03 97 ASP C N 1
ATOM 7817 C CA . ASP C 1 75 ? -2.594 27.376 62.511 1.00 32.69 97 ASP C CA 1
ATOM 7818 C C . ASP C 1 75 ? -1.385 26.591 63.033 1.00 32.04 97 ASP C C 1
ATOM 7819 O O . ASP C 1 75 ? -1.380 26.167 64.189 1.00 32.63 97 ASP C O 1
ATOM 7824 N N . THR C 1 76 ? -0.369 26.382 62.202 1.00 29.00 98 THR C N 1
ATOM 7825 C CA . THR C 1 76 ? 0.801 25.623 62.643 1.00 26.10 98 THR C CA 1
ATOM 7826 C C . THR C 1 76 ? 2.116 26.369 62.441 1.00 25.07 98 THR C C 1
ATOM 7827 O O . THR C 1 76 ? 3.195 25.785 62.555 1.00 25.47 98 THR C O 1
ATOM 7831 N N . ALA C 1 77 ? 2.016 27.666 62.168 1.00 23.09 99 ALA C N 1
ATOM 7832 C CA . ALA C 1 77 ? 3.184 28.497 61.926 1.00 22.26 99 ALA C CA 1
ATOM 7833 C C . ALA C 1 77 ? 3.815 29.059 63.192 1.00 22.97 99 ALA C C 1
ATOM 7834 O O . ALA C 1 77 ? 4.793 29.793 63.116 1.00 23.78 99 ALA C O 1
ATOM 7836 N N . ASP C 1 78 ? 3.276 28.718 64.358 1.00 23.64 100 ASP C N 1
ATOM 7837 C CA . ASP C 1 78 ? 3.843 29.240 65.597 1.00 23.93 100 ASP C CA 1
ATOM 7838 C C . ASP C 1 78 ? 4.971 28.354 66.099 1.00 22.44 100 ASP C C 1
ATOM 7839 O O . ASP C 1 78 ? 5.153 27.227 65.624 1.00 22.19 100 ASP C O 1
ATOM 7844 N N . ARG C 1 79 ? 5.728 28.883 67.058 1.00 20.21 101 ARG C N 1
ATOM 7845 C CA . ARG C 1 79 ? 6.844 28.178 67.681 1.00 21.16 101 ARG C CA 1
ATOM 7846 C C . ARG C 1 79 ? 6.497 28.011 69.163 1.00 21.45 101 ARG C C 1
ATOM 7847 O O . ARG C 1 79 ? 5.828 28.862 69.745 1.00 19.03 101 ARG C O 1
ATOM 7855 N N . PRO C 1 80 ? 6.947 26.916 69.789 1.00 21.65 102 PRO C N 1
ATOM 7856 C CA . PRO C 1 80 ? 6.652 26.720 71.216 1.00 24.09 102 PRO C CA 1
ATOM 7857 C C . PRO C 1 80 ? 7.404 27.790 72.001 1.00 25.12 102 PRO C C 1
ATOM 7858 O O . PRO C 1 80 ? 8.516 28.159 71.640 1.00 25.70 102 PRO C O 1
ATOM 7862 N N . PRO C 1 81 ? 6.817 28.295 73.095 1.00 28.15 103 PRO C N 1
ATOM 7863 C CA . PRO C 1 81 ? 7.518 29.328 73.867 1.00 27.14 103 PRO C CA 1
ATOM 7864 C C . PRO C 1 81 ? 8.846 28.798 74.409 1.00 27.03 103 PRO C C 1
ATOM 7865 O O . PRO C 1 81 ? 8.981 27.606 74.665 1.00 25.25 103 PRO C O 1
ATOM 7869 N N . VAL C 1 82 ? 9.825 29.685 74.575 1.00 26.38 104 VAL C N 1
ATOM 7870 C CA . VAL C 1 82 ? 11.129 29.294 75.103 1.00 28.10 104 VAL C CA 1
ATOM 7871 C C . VAL C 1 82 ? 11.589 30.321 76.131 1.00 29.61 104 VAL C C 1
ATOM 7872 O O . VAL C 1 82 ? 12.357 31.235 75.815 1.00 30.68 104 VAL C O 1
ATOM 7876 N N . PRO C 1 83 ? 11.113 30.181 77.381 1.00 29.45 105 PRO C N 1
ATOM 7877 C CA . PRO C 1 83 ? 11.439 31.068 78.503 1.00 29.26 105 PRO C CA 1
ATOM 7878 C C . PRO C 1 83 ? 12.890 31.541 78.602 1.00 27.29 105 PRO C C 1
ATOM 7879 O O . PRO C 1 83 ? 13.141 32.724 78.863 1.00 27.62 105 PRO C O 1
ATOM 7883 N N . ILE C 1 84 ? 13.848 30.643 78.394 1.00 24.68 106 ILE C N 1
ATOM 7884 C CA . ILE C 1 84 ? 15.241 31.052 78.510 1.00 25.12 106 ILE C CA 1
ATOM 7885 C C . ILE C 1 84 ? 15.723 32.094 77.500 1.00 25.68 106 ILE C C 1
ATOM 7886 O O . ILE C 1 84 ? 16.757 32.716 77.716 1.00 24.90 106 ILE C O 1
ATOM 7891 N N . THR C 1 85 ? 14.992 32.302 76.408 1.00 26.72 107 THR C N 1
ATOM 7892 C CA . THR C 1 85 ? 15.427 33.306 75.435 1.00 27.18 107 THR C CA 1
ATOM 7893 C C . THR C 1 85 ? 15.492 34.688 76.093 1.00 28.45 107 THR C C 1
ATOM 7894 O O . THR C 1 85 ? 16.092 35.617 75.552 1.00 26.75 107 THR C O 1
ATOM 7898 N N . GLN C 1 86 ? 14.877 34.815 77.267 1.00 30.41 108 GLN C N 1
ATOM 7899 C CA . GLN C 1 86 ? 14.901 36.071 78.015 1.00 32.50 108 GLN C CA 1
ATOM 7900 C C . GLN C 1 86 ? 16.361 36.454 78.229 1.00 32.46 108 GLN C C 1
ATOM 7901 O O . GLN C 1 86 ? 16.721 37.631 78.232 1.00 32.26 108 GLN C O 1
ATOM 7907 N N . ILE C 1 87 ? 17.189 35.430 78.412 1.00 32.56 109 ILE C N 1
ATOM 7908 C CA . ILE C 1 87 ? 18.623 35.580 78.648 1.00 33.79 109 ILE C CA 1
ATOM 7909 C C . ILE C 1 87 ? 19.368 36.240 77.485 1.00 33.52 109 ILE C C 1
ATOM 7910 O O . ILE C 1 87 ? 20.394 36.894 77.687 1.00 33.30 109 ILE C O 1
ATOM 7915 N N . LEU C 1 88 ? 18.856 36.071 76.269 1.00 32.42 110 LEU C N 1
ATOM 7916 C CA . LEU C 1 88 ? 19.505 36.645 75.095 1.00 32.32 110 LEU C CA 1
ATOM 7917 C C . LEU C 1 88 ? 18.905 37.987 74.669 1.00 33.00 110 LEU C C 1
ATOM 7918 O O . LEU C 1 88 ? 19.177 38.478 73.574 1.00 34.28 110 LEU C O 1
ATOM 7923 N N . GLY C 1 89 ? 18.089 38.579 75.534 1.00 33.43 111 GLY C N 1
ATOM 7924 C CA . GLY C 1 89 ? 17.495 39.866 75.210 1.00 32.67 111 GLY C CA 1
ATOM 7925 C C . GLY C 1 89 ? 16.210 39.819 74.405 1.00 31.31 111 GLY C C 1
ATOM 7926 O O . GLY C 1 89 ? 15.809 40.825 73.823 1.00 32.02 111 GLY C O 1
ATOM 7927 N N . PHE C 1 90 ? 15.560 38.662 74.361 1.00 30.13 112 PHE C N 1
ATOM 7928 C CA . PHE C 1 90 ? 14.310 38.550 73.627 1.00 30.85 112 PHE C CA 1
ATOM 7929 C C . PHE C 1 90 ? 13.244 39.425 74.268 1.00 33.03 112 PHE C C 1
ATOM 7930 O O . PHE C 1 90 ? 13.204 39.590 75.491 1.00 33.89 112 PHE C O 1
ATOM 7938 N N . GLY C 1 91 ? 12.386 39.991 73.429 1.00 32.11 113 GLY C N 1
ATOM 7939 C CA . GLY C 1 91 ? 11.316 40.838 73.909 1.00 31.65 113 GLY C CA 1
ATOM 7940 C C . GLY C 1 91 ? 10.194 40.772 72.903 1.00 30.71 113 GLY C C 1
ATOM 7941 O O . GLY C 1 91 ? 10.389 40.241 71.814 1.00 33.10 113 GLY C O 1
ATOM 7942 N N . PRO C 1 92 ? 9.010 41.306 73.224 1.00 30.27 114 PRO C N 1
ATOM 7943 C CA . PRO C 1 92 ? 7.879 41.274 72.291 1.00 29.75 114 PRO C CA 1
ATOM 7944 C C . PRO C 1 92 ? 8.237 41.792 70.890 1.00 28.57 114 PRO C C 1
ATOM 7945 O O . PRO C 1 92 ? 7.746 41.280 69.885 1.00 28.45 114 PRO C O 1
ATOM 7949 N N . ARG C 1 93 ? 9.099 42.802 70.835 1.00 27.76 115 ARG C N 1
ATOM 7950 C CA . ARG C 1 93 ? 9.527 43.401 69.570 1.00 29.30 115 ARG C CA 1
ATOM 7951 C C . ARG C 1 93 ? 10.955 42.977 69.182 1.00 28.76 115 ARG C C 1
ATOM 7952 O O . ARG C 1 93 ? 11.564 43.573 68.287 1.00 27.73 115 ARG C O 1
ATOM 7960 N N . SER C 1 94 ? 11.483 41.959 69.858 1.00 25.76 116 SER C N 1
ATOM 7961 C CA . SER C 1 94 ? 12.838 41.472 69.586 1.00 26.66 116 SER C CA 1
ATOM 7962 C C . SER C 1 94 ? 12.905 39.963 69.692 1.00 24.60 116 SER C C 1
ATOM 7963 O O . SER C 1 94 ? 13.402 39.434 70.680 1.00 24.75 116 SER C O 1
ATOM 7966 N N . GLN C 1 95 ? 12.424 39.266 68.674 1.00 24.44 117 GLN C N 1
ATOM 7967 C CA . GLN C 1 95 ? 12.435 37.811 68.712 1.00 24.31 117 GLN C CA 1
ATOM 7968 C C . GLN C 1 95 ? 13.234 37.200 67.576 1.00 23.26 117 GLN C C 1
ATOM 7969 O O . GLN C 1 95 ? 13.195 35.989 67.378 1.00 24.03 117 GLN C O 1
ATOM 7975 N N . GLY C 1 96 ? 13.964 38.031 66.838 1.00 22.15 118 GLY C N 1
ATOM 7976 C CA . GLY C 1 96 ? 14.723 37.518 65.712 1.00 21.96 118 GLY C CA 1
ATOM 7977 C C . GLY C 1 96 ? 13.722 36.961 64.717 1.00 22.42 118 GLY C C 1
ATOM 7978 O O . GLY C 1 96 ? 12.662 37.552 64.525 1.00 23.06 118 GLY C O 1
ATOM 7979 N N . VAL C 1 97 ? 14.042 35.829 64.098 1.00 21.85 119 VAL C N 1
ATOM 7980 C CA . VAL C 1 97 ? 13.150 35.201 63.132 1.00 22.08 119 VAL C CA 1
ATOM 7981 C C . VAL C 1 97 ? 12.980 33.711 63.393 1.00 21.38 119 VAL C C 1
ATOM 7982 O O . VAL C 1 97 ? 11.866 33.202 63.399 1.00 23.57 119 VAL C O 1
ATOM 7986 N N . PHE C 1 98 ? 14.092 33.025 63.623 1.00 19.40 120 PHE C N 1
ATOM 7987 C CA . PHE C 1 98 ? 14.096 31.584 63.831 1.00 18.66 120 PHE C CA 1
ATOM 7988 C C . PHE C 1 98 ? 13.096 31.053 64.853 1.00 18.81 120 PHE C C 1
ATOM 7989 O O . PHE C 1 98 ? 12.279 30.195 64.538 1.00 18.30 120 PHE C O 1
ATOM 7997 N N . LEU C 1 99 ? 13.179 31.530 66.088 1.00 18.86 121 LEU C N 1
ATOM 7998 C CA . LEU C 1 99 ? 12.265 31.066 67.121 1.00 21.63 121 LEU C CA 1
ATOM 7999 C C . LEU C 1 99 ? 11.198 32.103 67.455 1.00 21.12 121 LEU C C 1
ATOM 8000 O O . LEU C 1 99 ? 10.491 31.974 68.447 1.00 20.59 121 LEU C O 1
ATOM 8005 N N . ALA C 1 100 ? 11.075 33.128 66.622 1.00 21.44 122 ALA C N 1
ATOM 8006 C CA . ALA C 1 100 ? 10.075 34.167 66.862 1.00 23.06 122 ALA C CA 1
ATOM 8007 C C . ALA C 1 100 ? 8.686 33.546 66.856 1.00 24.23 122 ALA C C 1
ATOM 8008 O O . ALA C 1 100 ? 8.413 32.634 66.071 1.00 21.56 122 ALA C O 1
ATOM 8010 N N . ARG C 1 101 ? 7.815 34.031 67.739 1.00 24.90 123 ARG C N 1
ATOM 8011 C CA . ARG C 1 101 ? 6.447 33.524 67.805 1.00 24.36 123 ARG C CA 1
ATOM 8012 C C . ARG C 1 101 ? 5.730 34.018 66.561 1.00 24.99 123 ARG C C 1
ATOM 8013 O O . ARG C 1 101 ? 6.068 35.081 66.018 1.00 20.93 123 ARG C O 1
ATOM 8021 N N . TYR C 1 102 ? 4.749 33.245 66.101 1.00 23.18 124 TYR C N 1
ATOM 8022 C CA . TYR C 1 102 ? 3.983 33.633 64.929 1.00 24.52 124 TYR C CA 1
ATOM 8023 C C . TYR C 1 102 ? 3.305 34.951 65.296 1.00 25.28 124 TYR C C 1
ATOM 8024 O O . TYR C 1 102 ? 2.675 35.055 66.353 1.00 23.98 124 TYR C O 1
ATOM 8033 N N . GLY C 1 103 ? 3.446 35.951 64.432 1.00 23.73 125 GLY C N 1
ATOM 8034 C CA . GLY C 1 103 ? 2.871 37.261 64.706 1.00 23.83 125 GLY C CA 1
ATOM 8035 C C . GLY C 1 103 ? 3.639 38.340 63.953 1.00 23.50 125 GLY C C 1
ATOM 8036 O O . GLY C 1 103 ? 4.510 38.012 63.154 1.00 21.75 125 GLY C O 1
ATOM 8037 N N . PRO C 1 104 ? 3.359 39.633 64.197 1.00 22.39 126 PRO C N 1
ATOM 8038 C CA . PRO C 1 104 ? 4.039 40.738 63.517 1.00 21.55 126 PRO C CA 1
ATOM 8039 C C . PRO C 1 104 ? 5.561 40.818 63.689 1.00 19.52 126 PRO C C 1
ATOM 8040 O O . PRO C 1 104 ? 6.263 41.156 62.741 1.00 18.47 126 PRO C O 1
ATOM 8044 N N . ALA C 1 105 ? 6.070 40.515 64.880 1.00 18.31 127 ALA C N 1
ATOM 8045 C CA . ALA C 1 105 ? 7.511 40.570 65.112 1.00 21.77 127 ALA C CA 1
ATOM 8046 C C . ALA C 1 105 ? 8.230 39.573 64.197 1.00 21.82 127 ALA C C 1
ATOM 8047 O O . ALA C 1 105 ? 9.268 39.891 63.606 1.00 20.82 127 ALA C O 1
ATOM 8049 N N . TRP C 1 106 ? 7.679 38.370 64.085 1.00 20.02 128 TRP C N 1
ATOM 8050 C CA . TRP C 1 106 ? 8.262 37.360 63.210 1.00 19.56 128 TRP C CA 1
ATOM 8051 C C . TRP C 1 106 ? 8.029 37.770 61.760 1.00 19.81 128 TRP C C 1
ATOM 8052 O O . TRP C 1 106 ? 8.947 37.766 60.947 1.00 20.18 128 TRP C O 1
ATOM 8063 N N . ARG C 1 107 ? 6.789 38.134 61.444 1.00 20.00 129 ARG C N 1
ATOM 8064 C CA . ARG C 1 107 ? 6.447 38.481 60.070 1.00 20.80 129 ARG C CA 1
ATOM 8065 C C . ARG C 1 107 ? 7.240 39.648 59.494 1.00 18.56 129 ARG C C 1
ATOM 8066 O O . ARG C 1 107 ? 7.647 39.621 58.332 1.00 17.97 129 ARG C O 1
ATOM 8074 N N . GLU C 1 108 ? 7.460 40.677 60.292 1.00 18.21 130 GLU C N 1
ATOM 8075 C CA . GLU C 1 108 ? 8.212 41.808 59.788 1.00 18.87 130 GLU C CA 1
ATOM 8076 C C . GLU C 1 108 ? 9.651 41.383 59.466 1.00 19.29 130 GLU C C 1
ATOM 8077 O O . GLU C 1 108 ? 10.203 41.774 58.436 1.00 19.62 130 GLU C O 1
ATOM 8083 N N . GLN C 1 109 ? 10.249 40.565 60.327 1.00 18.13 131 GLN C N 1
ATOM 8084 C CA . GLN C 1 109 ? 11.622 40.123 60.090 1.00 19.42 131 GLN C CA 1
ATOM 8085 C C . GLN C 1 109 ? 11.713 39.076 58.986 1.00 19.74 131 GLN C C 1
ATOM 8086 O O . GLN C 1 109 ? 12.675 39.076 58.214 1.00 19.79 131 GLN C O 1
ATOM 8092 N N . ARG C 1 110 ? 10.719 38.192 58.909 1.00 16.81 132 ARG C N 1
ATOM 8093 C CA . ARG C 1 110 ? 10.687 37.167 57.863 1.00 18.58 132 ARG C CA 1
ATOM 8094 C C . ARG C 1 110 ? 10.647 37.856 56.499 1.00 19.42 132 ARG C C 1
ATOM 8095 O O . ARG C 1 110 ? 11.403 37.510 55.593 1.00 20.15 132 ARG C O 1
ATOM 8103 N N . ARG C 1 111 ? 9.758 38.836 56.358 1.00 20.26 133 ARG C N 1
ATOM 8104 C CA . ARG C 1 111 ? 9.631 39.569 55.102 1.00 21.33 133 ARG C CA 1
ATOM 8105 C C . ARG C 1 111 ? 10.921 40.339 54.803 1.00 20.17 133 ARG C C 1
ATOM 8106 O O . ARG C 1 111 ? 11.396 40.364 53.663 1.00 17.01 133 ARG C O 1
ATOM 8114 N N . PHE C 1 112 ? 11.492 40.960 55.830 1.00 19.68 134 PHE C N 1
ATOM 8115 C CA . PHE C 1 112 ? 12.725 41.720 55.650 1.00 19.87 134 PHE C CA 1
ATOM 8116 C C . PHE C 1 112 ? 13.873 40.847 55.132 1.00 21.13 134 PHE C C 1
ATOM 8117 O O . PHE C 1 112 ? 14.528 41.192 54.144 1.00 19.81 134 PHE C O 1
ATOM 8125 N N . SER C 1 113 ? 14.121 39.720 55.793 1.00 21.24 135 SER C N 1
ATOM 8126 C CA . SER C 1 113 ? 15.207 38.838 55.376 1.00 21.23 135 SER C CA 1
ATOM 8127 C C . SER C 1 113 ? 14.972 38.259 53.994 1.00 21.23 135 SER C C 1
ATOM 8128 O O . SER C 1 113 ? 15.880 38.237 53.159 1.00 22.06 135 SER C O 1
ATOM 8131 N N . VAL C 1 114 ? 13.757 37.778 53.759 1.00 20.07 136 VAL C N 1
ATOM 8132 C CA . VAL C 1 114 ? 13.418 37.206 52.468 1.00 19.96 136 VAL C CA 1
ATOM 8133 C C . VAL C 1 114 ? 13.671 38.212 51.353 1.00 19.99 136 VAL C C 1
ATOM 8134 O O . VAL C 1 114 ? 14.333 37.889 50.367 1.00 20.01 136 VAL C O 1
ATOM 8138 N N . SER C 1 115 ? 13.165 39.433 51.509 1.00 20.83 137 SER C N 1
ATOM 8139 C CA . SER C 1 115 ? 13.345 40.443 50.471 1.00 24.15 137 SER C CA 1
ATOM 8140 C C . SER C 1 115 ? 14.793 40.916 50.340 1.00 25.25 137 SER C C 1
ATOM 8141 O O . SER C 1 115 ? 15.264 41.186 49.229 1.00 22.62 137 SER C O 1
ATOM 8144 N N . THR C 1 116 ? 15.502 41.011 51.461 1.00 23.53 138 THR C N 1
ATOM 8145 C CA . THR C 1 116 ? 16.894 41.444 51.415 1.00 24.87 138 THR C CA 1
ATOM 8146 C C . THR C 1 116 ? 17.728 40.390 50.686 1.00 26.10 138 THR C C 1
ATOM 8147 O O . THR C 1 116 ? 18.628 40.736 49.918 1.00 25.42 138 THR C O 1
ATOM 8151 N N . LEU C 1 117 ? 17.428 39.111 50.917 1.00 25.77 139 LEU C N 1
ATOM 8152 C CA . LEU C 1 117 ? 18.156 38.027 50.251 1.00 28.44 139 LEU C CA 1
ATOM 8153 C C . LEU C 1 117 ? 17.870 38.067 48.759 1.00 29.84 139 LEU C C 1
ATOM 8154 O O . LEU C 1 117 ? 18.735 37.768 47.943 1.00 29.64 139 LEU C O 1
ATOM 8159 N N . ARG C 1 118 ? 16.645 38.434 48.410 1.00 33.59 140 ARG C N 1
ATOM 8160 C CA . ARG C 1 118 ? 16.242 38.532 47.014 1.00 37.33 140 ARG C CA 1
ATOM 8161 C C . ARG C 1 118 ? 16.967 39.698 46.346 1.00 37.85 140 ARG C C 1
ATOM 8162 O O . ARG C 1 118 ? 17.561 39.542 45.283 1.00 37.97 140 ARG C O 1
ATOM 8170 N N . ASN C 1 119 ? 16.921 40.868 46.975 1.00 38.74 141 ASN C N 1
ATOM 8171 C CA . ASN C 1 119 ? 17.572 42.038 46.407 1.00 41.29 141 ASN C CA 1
ATOM 8172 C C . ASN C 1 119 ? 19.056 41.776 46.196 1.00 42.55 141 ASN C C 1
ATOM 8173 O O . ASN C 1 119 ? 19.614 42.149 45.166 1.00 41.35 141 ASN C O 1
ATOM 8178 N N . LEU C 1 120 ? 19.690 41.129 47.171 1.00 43.93 142 LEU C N 1
ATOM 8179 C CA . LEU C 1 120 ? 21.110 40.814 47.075 1.00 45.32 142 LEU C CA 1
ATOM 8180 C C . LEU C 1 120 ? 21.337 39.733 46.021 1.00 47.06 142 LEU C C 1
ATOM 8181 O O . LEU C 1 120 ? 22.466 39.493 45.596 1.00 48.08 142 LEU C O 1
ATOM 8186 N N . GLY C 1 121 ? 20.257 39.084 45.601 1.00 48.98 143 GLY C N 1
ATOM 8187 C CA . GLY C 1 121 ? 20.366 38.046 44.593 1.00 51.45 143 GLY C CA 1
ATOM 8188 C C . GLY C 1 121 ? 20.108 38.615 43.211 1.00 53.60 143 GLY C C 1
ATOM 8189 O O . GLY C 1 121 ? 20.426 37.992 42.196 1.00 54.00 143 GLY C O 1
ATOM 8190 N N . LEU C 1 122 ? 19.526 39.811 43.179 1.00 54.85 144 LEU C N 1
ATOM 8191 C CA . LEU C 1 122 ? 19.215 40.490 41.929 1.00 55.80 144 LEU C CA 1
ATOM 8192 C C . LEU C 1 122 ? 20.155 41.676 41.685 1.00 56.85 144 LEU C C 1
ATOM 8193 O O . LEU C 1 122 ? 20.931 42.067 42.563 1.00 57.20 144 LEU C O 1
ATOM 8198 N N . GLY C 1 123 ? 20.080 42.242 40.483 1.00 57.17 145 GLY C N 1
ATOM 8199 C CA . GLY C 1 123 ? 20.922 43.376 40.137 1.00 55.91 145 GLY C CA 1
ATOM 8200 C C . GLY C 1 123 ? 22.367 43.011 39.835 1.00 54.65 145 GLY C C 1
ATOM 8201 O O . GLY C 1 123 ? 22.675 42.449 38.782 1.00 53.87 145 GLY C O 1
ATOM 8202 N N . LYS C 1 124 ? 23.251 43.335 40.773 1.00 53.32 146 LYS C N 1
ATOM 8203 C CA . LYS C 1 124 ? 24.677 43.064 40.636 1.00 52.16 146 LYS C CA 1
ATOM 8204 C C . LYS C 1 124 ? 24.976 41.621 41.034 1.00 50.30 146 LYS C C 1
ATOM 8205 O O . LYS C 1 124 ? 26.090 41.128 40.827 1.00 50.01 146 LYS C O 1
ATOM 8211 N N . LYS C 1 125 ? 23.976 40.948 41.602 1.00 47.55 147 LYS C N 1
ATOM 8212 C CA . LYS C 1 125 ? 24.136 39.570 42.061 1.00 43.78 147 LYS C CA 1
ATOM 8213 C C . LYS C 1 125 ? 25.297 39.511 43.060 1.00 39.64 147 LYS C C 1
ATOM 8214 O O . LYS C 1 125 ? 26.273 38.779 42.866 1.00 35.19 147 LYS C O 1
ATOM 8220 N N . SER C 1 126 ? 25.180 40.300 44.127 1.00 36.81 148 SER C N 1
ATOM 8221 C CA . SER C 1 126 ? 26.202 40.358 45.166 1.00 34.41 148 SER C CA 1
ATOM 8222 C C . SER C 1 126 ? 26.459 39.010 45.826 1.00 30.97 148 SER C C 1
ATOM 8223 O O . SER C 1 126 ? 27.607 38.618 46.002 1.00 30.08 148 SER C O 1
ATOM 8226 N N . LEU C 1 127 ? 25.396 38.303 46.194 1.00 28.58 149 LEU C N 1
ATOM 8227 C CA . LEU C 1 127 ? 25.559 37.006 46.850 1.00 28.97 149 LEU C CA 1
ATOM 8228 C C . LEU C 1 127 ? 26.382 36.037 46.018 1.00 25.98 149 LEU C C 1
ATOM 8229 O O . LEU C 1 127 ? 27.334 35.448 46.517 1.00 24.99 149 LEU C O 1
ATOM 8234 N N . GLU C 1 128 ? 26.033 35.885 44.745 1.00 25.67 150 GLU C N 1
ATOM 8235 C CA . GLU C 1 128 ? 26.769 34.965 43.896 1.00 26.37 150 GLU C CA 1
ATOM 8236 C C . GLU C 1 128 ? 28.255 35.315 43.826 1.00 24.85 150 GLU C C 1
ATOM 8237 O O . GLU C 1 128 ? 29.110 34.429 43.849 1.00 23.77 150 GLU C O 1
ATOM 8243 N N . GLN C 1 129 ? 28.567 36.605 43.765 1.00 25.30 151 GLN C N 1
ATOM 8244 C CA . GLN C 1 129 ? 29.958 37.038 43.698 1.00 25.89 151 GLN C CA 1
ATOM 8245 C C . GLN C 1 129 ? 30.709 36.641 44.976 1.00 25.09 151 GLN C C 1
ATOM 8246 O O . GLN C 1 129 ? 31.833 36.133 44.916 1.00 25.05 151 GLN C O 1
ATOM 8252 N N . TRP C 1 130 ? 30.092 36.875 46.132 1.00 23.39 152 TRP C N 1
ATOM 8253 C CA . TRP C 1 130 ? 30.721 36.511 47.402 1.00 23.34 152 TRP C CA 1
ATOM 8254 C C . TRP C 1 130 ? 30.905 34.992 47.507 1.00 22.73 152 TRP C C 1
ATOM 8255 O O . TRP C 1 130 ? 31.923 34.516 48.011 1.00 23.89 152 TRP C O 1
ATOM 8266 N N . VAL C 1 131 ? 29.921 34.229 47.040 1.00 21.79 153 VAL C N 1
ATOM 8267 C CA . VAL C 1 131 ? 30.017 32.768 47.124 1.00 22.40 153 VAL C CA 1
ATOM 8268 C C . VAL C 1 131 ? 31.101 32.251 46.192 1.00 21.42 153 VAL C C 1
ATOM 8269 O O . VAL C 1 131 ? 31.931 31.430 46.581 1.00 21.88 153 VAL C O 1
ATOM 8273 N N . THR C 1 132 ? 31.072 32.742 44.958 1.00 22.42 154 THR C N 1
ATOM 8274 C CA . THR C 1 132 ? 32.043 32.360 43.947 1.00 25.03 154 THR C CA 1
ATOM 8275 C C . THR C 1 132 ? 33.448 32.666 44.454 1.00 24.25 154 THR C C 1
ATOM 8276 O O . THR C 1 132 ? 34.344 31.835 44.344 1.00 24.00 154 THR C O 1
ATOM 8280 N N . GLU C 1 133 ? 33.630 33.849 45.035 1.00 23.98 155 GLU C N 1
ATOM 8281 C CA . GLU C 1 133 ? 34.929 34.227 45.560 1.00 24.47 155 GLU C CA 1
ATOM 8282 C C . GLU C 1 133 ? 35.328 33.342 46.730 1.00 24.36 155 GLU C C 1
ATOM 8283 O O . GLU C 1 133 ? 36.497 32.993 46.874 1.00 22.97 155 GLU C O 1
ATOM 8289 N N . GLU C 1 134 ? 34.366 32.964 47.567 1.00 22.50 156 GLU C N 1
ATOM 8290 C CA . GLU C 1 134 ? 34.696 32.116 48.705 1.00 20.95 156 GLU C CA 1
ATOM 8291 C C . GLU C 1 134 ? 35.059 30.693 48.260 1.00 21.12 156 GLU C C 1
ATOM 8292 O O . GLU C 1 134 ? 35.850 30.014 48.915 1.00 20.84 156 GLU C O 1
ATOM 8298 N N . ALA C 1 135 ? 34.466 30.243 47.159 1.00 21.74 157 ALA C N 1
ATOM 8299 C CA . ALA C 1 135 ? 34.740 28.906 46.625 1.00 23.23 157 ALA C CA 1
ATOM 8300 C C . ALA C 1 135 ? 36.202 28.836 46.194 1.00 24.77 157 ALA C C 1
ATOM 8301 O O . ALA C 1 135 ? 36.867 27.811 46.369 1.00 25.17 157 ALA C O 1
ATOM 8303 N N . ALA C 1 136 ? 36.689 29.937 45.628 1.00 24.86 158 ALA C N 1
ATOM 8304 C CA . ALA C 1 136 ? 38.074 30.030 45.185 1.00 25.19 158 ALA C CA 1
ATOM 8305 C C . ALA C 1 136 ? 38.998 29.972 46.403 1.00 26.09 158 ALA C C 1
ATOM 8306 O O . ALA C 1 136 ? 40.005 29.261 46.395 1.00 25.92 158 ALA C O 1
ATOM 8308 N N . CYS C 1 137 ? 38.660 30.718 47.453 1.00 24.35 159 CYS C N 1
ATOM 8309 C CA . CYS C 1 137 ? 39.488 30.700 48.652 1.00 24.08 159 CYS C CA 1
ATOM 8310 C C . CYS C 1 137 ? 39.492 29.298 49.243 1.00 24.20 159 CYS C C 1
ATOM 8311 O O . CYS C 1 137 ? 40.523 28.810 49.707 1.00 25.74 159 CYS C O 1
ATOM 8314 N N . LEU C 1 138 ? 38.334 28.645 49.216 1.00 24.13 160 LEU C N 1
ATOM 8315 C CA . LEU C 1 138 ? 38.209 27.303 49.761 1.00 24.34 160 LEU C CA 1
ATOM 8316 C C . LEU C 1 138 ? 39.081 26.314 48.980 1.00 23.88 160 LEU C C 1
ATOM 8317 O O . LEU C 1 138 ? 39.777 25.493 49.574 1.00 24.16 160 LEU C O 1
ATOM 8322 N N . CYS C 1 139 ? 39.039 26.383 47.651 1.00 25.27 161 CYS C N 1
ATOM 8323 C CA . CYS C 1 139 ? 39.865 25.488 46.842 1.00 27.82 161 CYS C CA 1
ATOM 8324 C C . CYS C 1 139 ? 41.338 25.710 47.179 1.00 26.83 161 CYS C C 1
ATOM 8325 O O . CYS C 1 139 ? 42.094 24.755 47.345 1.00 27.66 161 CYS C O 1
ATOM 8328 N N . ALA C 1 140 ? 41.737 26.971 47.301 1.00 27.22 162 ALA C N 1
ATOM 8329 C CA . ALA C 1 140 ? 43.120 27.290 47.645 1.00 28.79 162 ALA C CA 1
ATOM 8330 C C . ALA C 1 140 ? 43.491 26.655 48.985 1.00 29.48 162 ALA C C 1
ATOM 8331 O O . ALA C 1 140 ? 44.566 26.065 49.124 1.00 31.32 162 ALA C O 1
ATOM 8333 N N . ALA C 1 141 ? 42.608 26.772 49.974 1.00 26.92 163 ALA C N 1
ATOM 8334 C CA . ALA C 1 141 ? 42.887 26.186 51.276 1.00 28.75 163 ALA C CA 1
ATOM 8335 C C . ALA C 1 141 ? 43.023 24.666 51.151 1.00 29.05 163 ALA C C 1
ATOM 8336 O O . ALA C 1 141 ? 43.866 24.059 51.818 1.00 27.41 163 ALA C O 1
ATOM 8338 N N . PHE C 1 142 ? 42.198 24.060 50.295 1.00 28.65 164 PHE C N 1
ATOM 8339 C CA . PHE C 1 142 ? 42.243 22.612 50.072 1.00 30.86 164 PHE C CA 1
ATOM 8340 C C . PHE C 1 142 ? 43.564 22.220 49.409 1.00 32.43 164 PHE C C 1
ATOM 8341 O O . PHE C 1 142 ? 44.159 21.203 49.747 1.00 32.44 164 PHE C O 1
ATOM 8349 N N . ALA C 1 143 ? 44.017 23.040 48.466 1.00 34.05 165 ALA C N 1
ATOM 8350 C CA . ALA C 1 143 ? 45.257 22.773 47.741 1.00 35.55 165 ALA C CA 1
ATOM 8351 C C . ALA C 1 143 ? 46.495 22.856 48.626 1.00 37.67 165 ALA C C 1
ATOM 8352 O O . ALA C 1 143 ? 47.477 22.162 48.377 1.00 38.11 165 ALA C O 1
ATOM 8354 N N . ASN C 1 144 ? 46.453 23.695 49.659 1.00 39.34 166 ASN C N 1
ATOM 8355 C CA . ASN C 1 144 ? 47.599 23.836 50.551 1.00 41.37 166 ASN C CA 1
ATOM 8356 C C . ASN C 1 144 ? 47.847 22.594 51.388 1.00 42.41 166 ASN C C 1
ATOM 8357 O O . ASN C 1 144 ? 48.872 22.496 52.057 1.00 43.23 166 ASN C O 1
ATOM 8362 N N . HIS C 1 145 ? 46.908 21.655 51.367 1.00 43.48 167 HIS C N 1
ATOM 8363 C CA . HIS C 1 145 ? 47.067 20.417 52.125 1.00 44.59 167 HIS C CA 1
ATOM 8364 C C . HIS C 1 145 ? 47.896 19.439 51.305 1.00 47.10 167 HIS C C 1
ATOM 8365 O O . HIS C 1 145 ? 48.184 18.325 51.741 1.00 48.29 167 HIS C O 1
ATOM 8372 N N . SER C 1 146 ? 48.261 19.883 50.106 1.00 48.38 168 SER C N 1
ATOM 8373 C CA . SER C 1 146 ? 49.089 19.125 49.176 1.00 48.96 168 SER C CA 1
ATOM 8374 C C . SER C 1 146 ? 48.931 17.604 49.195 1.00 49.18 168 SER C C 1
ATOM 8375 O O . SER C 1 146 ? 49.883 16.885 49.500 1.00 49.25 168 SER C O 1
ATOM 8378 N N . GLY C 1 147 ? 47.738 17.117 48.870 1.00 48.50 169 GLY C N 1
ATOM 8379 C CA . GLY C 1 147 ? 47.509 15.681 48.823 1.00 47.00 169 GLY C CA 1
ATOM 8380 C C . GLY C 1 147 ? 47.496 14.931 50.141 1.00 47.11 169 GLY C C 1
ATOM 8381 O O . GLY C 1 147 ? 47.030 13.788 50.189 1.00 48.12 169 GLY C O 1
ATOM 8382 N N . ARG C 1 148 ? 48.011 15.546 51.203 1.00 45.10 170 ARG C N 1
ATOM 8383 C CA . ARG C 1 148 ? 48.019 14.905 52.516 1.00 44.41 170 ARG C CA 1
ATOM 8384 C C . ARG C 1 148 ? 46.572 14.743 52.990 1.00 42.91 170 ARG C C 1
ATOM 8385 O O . ARG C 1 148 ? 45.720 15.573 52.686 1.00 43.43 170 ARG C O 1
ATOM 8393 N N . PRO C 1 149 ? 46.278 13.669 53.740 1.00 41.76 171 PRO C N 1
ATOM 8394 C CA . PRO C 1 149 ? 44.914 13.443 54.234 1.00 40.03 171 PRO C CA 1
ATOM 8395 C C . PRO C 1 149 ? 44.508 14.410 55.348 1.00 38.65 171 PRO C C 1
ATOM 8396 O O . PRO C 1 149 ? 45.307 14.726 56.233 1.00 37.46 171 PRO C O 1
ATOM 8400 N N . PHE C 1 150 ? 43.261 14.875 55.295 1.00 35.20 172 PHE C N 1
ATOM 8401 C CA . PHE C 1 150 ? 42.756 15.811 56.291 1.00 33.52 172 PHE C CA 1
ATOM 8402 C C . PHE C 1 150 ? 41.234 15.767 56.373 1.00 32.95 172 PHE C C 1
ATOM 8403 O O . PHE C 1 150 ? 40.567 15.319 55.441 1.00 30.68 172 PHE C O 1
ATOM 8411 N N . ARG C 1 151 ? 40.697 16.218 57.505 1.00 33.09 173 ARG C N 1
ATOM 8412 C CA . ARG C 1 151 ? 39.253 16.294 57.699 1.00 33.58 173 ARG C CA 1
ATOM 8413 C C . ARG C 1 151 ? 38.883 17.674 57.171 1.00 29.97 173 ARG C C 1
ATOM 8414 O O . ARG C 1 151 ? 39.378 18.684 57.667 1.00 26.59 173 ARG C O 1
ATOM 8422 N N . PRO C 1 152 ? 38.011 17.733 56.149 1.00 30.04 174 PRO C N 1
ATOM 8423 C CA . PRO C 1 152 ? 37.565 18.983 55.524 1.00 28.01 174 PRO C CA 1
ATOM 8424 C C . PRO C 1 152 ? 36.511 19.791 56.279 1.00 27.34 174 PRO C C 1
ATOM 8425 O O . PRO C 1 152 ? 36.220 20.926 55.903 1.00 25.36 174 PRO C O 1
ATOM 8429 N N . ASN C 1 153 ? 35.950 19.216 57.340 1.00 27.86 175 ASN C N 1
ATOM 8430 C CA . ASN C 1 153 ? 34.902 19.881 58.110 1.00 27.26 175 ASN C CA 1
ATOM 8431 C C . ASN C 1 153 ? 35.240 21.318 58.500 1.00 26.92 175 ASN C C 1
ATOM 8432 O O . ASN C 1 153 ? 34.450 22.237 58.256 1.00 25.26 175 ASN C O 1
ATOM 8437 N N . GLY C 1 154 ? 36.415 21.507 59.099 1.00 25.31 176 GLY C N 1
ATOM 8438 C CA . GLY C 1 154 ? 36.834 22.827 59.539 1.00 22.31 176 GLY C CA 1
ATOM 8439 C C . GLY C 1 154 ? 36.793 23.904 58.471 1.00 24.61 176 GLY C C 1
ATOM 8440 O O . GLY C 1 154 ? 36.239 24.986 58.692 1.00 25.07 176 GLY C O 1
ATOM 8441 N N . LEU C 1 155 ? 37.380 23.617 57.313 1.00 22.94 177 LEU C N 1
ATOM 8442 C CA . LEU C 1 155 ? 37.412 24.579 56.221 1.00 22.84 177 LEU C CA 1
ATOM 8443 C C . LEU C 1 155 ? 36.025 24.832 55.631 1.00 22.31 177 LEU C C 1
ATOM 8444 O O . LEU C 1 155 ? 35.695 25.964 55.276 1.00 21.53 177 LEU C O 1
ATOM 8449 N N . LEU C 1 156 ? 35.218 23.782 55.507 1.00 21.02 178 LEU C N 1
ATOM 8450 C CA . LEU C 1 156 ? 33.859 23.936 54.988 1.00 21.16 178 LEU C CA 1
ATOM 8451 C C . LEU C 1 156 ? 33.125 24.920 55.911 1.00 20.02 178 LEU C C 1
ATOM 8452 O O . LEU C 1 156 ? 32.418 25.819 55.451 1.00 20.39 178 LEU C O 1
ATOM 8457 N N . ASP C 1 157 ? 33.313 24.748 57.217 1.00 20.17 179 ASP C N 1
ATOM 8458 C CA . ASP C 1 157 ? 32.691 25.622 58.203 1.00 20.33 179 ASP C CA 1
ATOM 8459 C C . ASP C 1 157 ? 33.066 27.079 57.959 1.00 21.70 179 ASP C C 1
ATOM 8460 O O . ASP C 1 157 ? 32.207 27.959 57.971 1.00 18.91 179 ASP C O 1
ATOM 8465 N N . LYS C 1 158 ? 34.359 27.325 57.757 1.00 21.75 180 LYS C N 1
ATOM 8466 C CA . LYS C 1 158 ? 34.858 28.679 57.531 1.00 21.08 180 LYS C CA 1
ATOM 8467 C C . LYS C 1 158 ? 34.309 29.280 56.239 1.00 20.94 180 LYS C C 1
ATOM 8468 O O . LYS C 1 158 ? 33.888 30.437 56.216 1.00 21.69 180 LYS C O 1
ATOM 8474 N N . ALA C 1 159 ? 34.311 28.494 55.167 1.00 20.43 181 ALA C N 1
ATOM 8475 C CA . ALA C 1 159 ? 33.807 28.954 53.876 1.00 19.90 181 ALA C CA 1
ATOM 8476 C C . ALA C 1 159 ? 32.334 29.369 53.956 1.00 20.32 181 ALA C C 1
ATOM 8477 O O . ALA C 1 159 ? 31.956 30.460 53.516 1.00 21.88 181 ALA C O 1
ATOM 8479 N N . VAL C 1 160 ? 31.504 28.489 54.510 1.00 21.22 182 VAL C N 1
ATOM 8480 C CA . VAL C 1 160 ? 30.067 28.755 54.647 1.00 20.14 182 VAL C CA 1
ATOM 8481 C C . VAL C 1 160 ? 29.817 29.912 55.628 1.00 19.79 182 VAL C C 1
ATOM 8482 O O . VAL C 1 160 ? 28.904 30.720 55.431 1.00 19.58 182 VAL C O 1
ATOM 8486 N N . SER C 1 161 ? 30.627 29.999 56.681 1.00 19.27 183 SER C N 1
ATOM 8487 C CA . SER C 1 161 ? 30.477 31.093 57.637 1.00 20.47 183 SER C CA 1
ATOM 8488 C C . SER C 1 161 ? 30.794 32.430 56.967 1.00 20.11 183 SER C C 1
ATOM 8489 O O . SER C 1 161 ? 30.144 33.436 57.240 1.00 19.34 183 SER C O 1
ATOM 8492 N N . ASN C 1 162 ? 31.795 32.441 56.090 1.00 22.41 184 ASN C N 1
ATOM 8493 C CA . ASN C 1 162 ? 32.154 33.674 55.392 1.00 21.55 184 ASN C CA 1
ATOM 8494 C C . ASN C 1 162 ? 31.041 34.139 54.459 1.00 21.06 184 ASN C C 1
ATOM 8495 O O . ASN C 1 162 ? 30.906 35.335 54.189 1.00 20.44 184 ASN C O 1
ATOM 8500 N N . VAL C 1 163 ? 30.244 33.202 53.961 1.00 19.90 185 VAL C N 1
ATOM 8501 C CA . VAL C 1 163 ? 29.142 33.569 53.080 1.00 19.70 185 VAL C CA 1
ATOM 8502 C C . VAL C 1 163 ? 28.085 34.309 53.906 1.00 18.63 185 VAL C C 1
ATOM 8503 O O . VAL C 1 163 ? 27.500 35.282 53.437 1.00 20.88 185 VAL C O 1
ATOM 8507 N N . ILE C 1 164 ? 27.860 33.869 55.143 1.00 20.41 186 ILE C N 1
ATOM 8508 C CA . ILE C 1 164 ? 26.895 34.540 56.017 1.00 18.86 186 ILE C CA 1
ATOM 8509 C C . ILE C 1 164 ? 27.480 35.912 56.390 1.00 20.83 186 ILE C C 1
ATOM 8510 O O . ILE C 1 164 ? 26.762 36.900 56.468 1.00 20.29 186 ILE C O 1
ATOM 8515 N N . ALA C 1 165 ? 28.793 35.954 56.621 1.00 19.71 187 ALA C N 1
ATOM 8516 C CA . ALA C 1 165 ? 29.475 37.195 56.971 1.00 20.63 187 ALA C CA 1
ATOM 8517 C C . ALA C 1 165 ? 29.341 38.209 55.838 1.00 19.02 187 ALA C C 1
ATOM 8518 O O . ALA C 1 165 ? 29.138 39.403 56.069 1.00 21.71 187 ALA C O 1
ATOM 8520 N N . SER C 1 166 ? 29.469 37.734 54.608 1.00 18.74 188 SER C N 1
ATOM 8521 C CA . SER C 1 166 ? 29.344 38.602 53.448 1.00 20.07 188 SER C CA 1
ATOM 8522 C C . SER C 1 166 ? 27.916 39.129 53.353 1.00 19.96 188 SER C C 1
ATOM 8523 O O . SER C 1 166 ? 27.696 40.317 53.131 1.00 19.49 188 SER C O 1
ATOM 8526 N N . LEU C 1 167 ? 26.942 38.229 53.545 1.00 19.23 189 LEU C N 1
ATOM 8527 C CA . LEU C 1 167 ? 25.529 38.587 53.499 1.00 20.04 189 LEU C CA 1
ATOM 8528 C C . LEU C 1 167 ? 25.112 39.583 54.585 1.00 18.82 189 LEU C C 1
ATOM 8529 O O . LEU C 1 167 ? 24.402 40.558 54.323 1.00 16.74 189 LEU C O 1
ATOM 8534 N N . THR C 1 168 ? 25.561 39.339 55.804 1.00 19.11 190 THR C N 1
ATOM 8535 C CA . THR C 1 168 ? 25.180 40.180 56.919 1.00 18.20 190 THR C CA 1
ATOM 8536 C C . THR C 1 168 ? 26.072 41.388 57.154 1.00 20.12 190 THR C C 1
ATOM 8537 O O . THR C 1 168 ? 25.570 42.483 57.389 1.00 21.25 190 THR C O 1
ATOM 8541 N N . CYS C 1 169 ? 27.384 41.208 57.064 1.00 21.17 191 CYS C N 1
ATOM 8542 C CA . CYS C 1 169 ? 28.303 42.311 57.319 1.00 24.96 191 CYS C CA 1
ATOM 8543 C C . CYS C 1 169 ? 29.061 42.838 56.110 1.00 23.16 191 CYS C C 1
ATOM 8544 O O . CYS C 1 169 ? 29.850 43.758 56.241 1.00 23.28 191 CYS C O 1
ATOM 8547 N N . GLY C 1 170 ? 28.840 42.251 54.940 1.00 24.67 192 GLY C N 1
ATOM 8548 C CA . GLY C 1 170 ? 29.529 42.717 53.747 1.00 23.05 192 GLY C CA 1
ATOM 8549 C C . GLY C 1 170 ? 31.037 42.501 53.719 1.00 23.75 192 GLY C C 1
ATOM 8550 O O . GLY C 1 170 ? 31.764 43.226 53.036 1.00 23.87 192 GLY C O 1
ATOM 8551 N N . ARG C 1 171 ? 31.522 41.507 54.451 1.00 22.42 193 ARG C N 1
ATOM 8552 C CA . ARG C 1 171 ? 32.960 41.218 54.471 1.00 20.49 193 ARG C CA 1
ATOM 8553 C C . ARG C 1 171 ? 33.165 39.742 54.709 1.00 19.08 193 ARG C C 1
ATOM 8554 O O . ARG C 1 171 ? 32.224 39.024 55.040 1.00 19.69 193 ARG C O 1
ATOM 8562 N N . ARG C 1 172 ? 34.399 39.287 54.532 1.00 20.04 194 ARG C N 1
ATOM 8563 C CA . ARG C 1 172 ? 34.728 37.897 54.804 1.00 21.38 194 ARG C CA 1
ATOM 8564 C C . ARG C 1 172 ? 35.865 37.984 55.799 1.00 21.51 194 ARG C C 1
ATOM 8565 O O . ARG C 1 172 ? 36.345 39.080 56.101 1.00 20.95 194 ARG C O 1
ATOM 8573 N N . PHE C 1 173 ? 36.279 36.838 56.318 1.00 20.96 195 PHE C N 1
ATOM 8574 C CA . PHE C 1 173 ? 37.373 36.787 57.267 1.00 23.15 195 PHE C CA 1
ATOM 8575 C C . PHE C 1 173 ? 38.418 35.803 56.776 1.00 24.07 195 PHE C C 1
ATOM 8576 O O . PHE C 1 173 ? 38.087 34.814 56.123 1.00 23.56 195 PHE C O 1
ATOM 8584 N N . GLU C 1 174 ? 39.679 36.081 57.092 1.00 25.48 196 GLU C N 1
ATOM 8585 C CA . GLU C 1 174 ? 40.774 35.204 56.698 1.00 27.38 196 GLU C CA 1
ATOM 8586 C C . GLU C 1 174 ? 40.596 33.920 57.517 1.00 26.43 196 GLU C C 1
ATOM 8587 O O . GLU C 1 174 ? 40.207 33.977 58.686 1.00 24.28 196 GLU C O 1
ATOM 8593 N N . TYR C 1 175 ? 40.876 32.771 56.907 1.00 27.22 197 TYR C N 1
ATOM 8594 C CA . TYR C 1 175 ? 40.711 31.481 57.581 1.00 29.47 197 TYR C CA 1
ATOM 8595 C C . TYR C 1 175 ? 41.518 31.310 58.858 1.00 31.41 197 TYR C C 1
ATOM 8596 O O . TYR C 1 175 ? 41.309 30.353 59.602 1.00 32.44 197 TYR C O 1
ATOM 8605 N N . ASP C 1 176 ? 42.438 32.231 59.117 1.00 34.64 198 ASP C N 1
ATOM 8606 C CA . ASP C 1 176 ? 43.251 32.159 60.327 1.00 37.13 198 ASP C CA 1
ATOM 8607 C C . ASP C 1 176 ? 42.977 33.333 61.264 1.00 37.45 198 ASP C C 1
ATOM 8608 O O . ASP C 1 176 ? 43.670 33.507 62.266 1.00 39.73 198 ASP C O 1
ATOM 8613 N N . ASP C 1 177 ? 41.967 34.136 60.943 1.00 37.25 199 ASP C N 1
ATOM 8614 C CA . ASP C 1 177 ? 41.625 35.289 61.774 1.00 37.54 199 ASP C CA 1
ATOM 8615 C C . ASP C 1 177 ? 41.177 34.834 63.162 1.00 37.90 199 ASP C C 1
ATOM 8616 O O . ASP C 1 177 ? 40.241 34.042 63.291 1.00 39.15 199 ASP C O 1
ATOM 8621 N N . PRO C 1 178 ? 41.838 35.338 64.220 1.00 37.94 200 PRO C N 1
ATOM 8622 C CA . PRO C 1 178 ? 41.520 34.987 65.608 1.00 36.62 200 PRO C CA 1
ATOM 8623 C C . PRO C 1 178 ? 40.051 35.153 65.987 1.00 35.26 200 PRO C C 1
ATOM 8624 O O . PRO C 1 178 ? 39.437 34.230 66.513 1.00 33.65 200 PRO C O 1
ATOM 8628 N N . ARG C 1 179 ? 39.495 36.333 65.729 1.00 34.18 201 ARG C N 1
ATOM 8629 C CA . ARG C 1 179 ? 38.097 36.597 66.050 1.00 33.41 201 ARG C CA 1
ATOM 8630 C C . ARG C 1 179 ? 37.183 35.624 65.311 1.00 32.87 201 ARG C C 1
ATOM 8631 O O . ARG C 1 179 ? 36.213 35.114 65.874 1.00 31.89 201 ARG C O 1
ATOM 8639 N N . PHE C 1 180 ? 37.499 35.378 64.043 1.00 30.85 202 PHE C N 1
ATOM 8640 C CA . PHE C 1 180 ? 36.719 34.468 63.218 1.00 29.11 202 PHE C CA 1
ATOM 8641 C C . PHE C 1 180 ? 36.697 33.072 63.838 1.00 27.73 202 PHE C C 1
ATOM 8642 O O . PHE C 1 180 ? 35.640 32.469 64.003 1.00 26.22 202 PHE C O 1
ATOM 8650 N N . LEU C 1 181 ? 37.872 32.560 64.180 1.00 28.90 203 LEU C N 1
ATOM 8651 C CA . LEU C 1 181 ? 37.969 31.233 64.771 1.00 31.61 203 LEU C CA 1
ATOM 8652 C C . LEU C 1 181 ? 37.207 31.146 66.094 1.00 32.65 203 LEU C C 1
ATOM 8653 O O . LEU C 1 181 ? 36.576 30.132 66.385 1.00 32.53 203 LEU C O 1
ATOM 8658 N N . ARG C 1 182 ? 37.259 32.210 66.892 1.00 32.93 204 ARG C N 1
ATOM 8659 C CA . ARG C 1 182 ? 36.548 32.232 68.169 1.00 34.04 204 ARG C CA 1
ATOM 8660 C C . ARG C 1 182 ? 35.041 32.153 67.907 1.00 32.93 204 ARG C C 1
ATOM 8661 O O . ARG C 1 182 ? 34.327 31.371 68.531 1.00 33.64 204 ARG C O 1
ATOM 8669 N N . LEU C 1 183 ? 34.568 32.954 66.960 1.00 32.75 205 LEU C N 1
ATOM 8670 C CA . LEU C 1 183 ? 33.151 32.988 66.612 1.00 31.04 205 LEU C CA 1
ATOM 8671 C C . LEU C 1 183 ? 32.636 31.625 66.157 1.00 30.55 205 LEU C C 1
ATOM 8672 O O . LEU C 1 183 ? 31.514 31.241 66.482 1.00 29.86 205 LEU C O 1
ATOM 8677 N N . LEU C 1 184 ? 33.452 30.890 65.407 1.00 30.08 206 LEU C N 1
ATOM 8678 C CA . LEU C 1 184 ? 33.036 29.579 64.924 1.00 30.82 206 LEU C CA 1
ATOM 8679 C C . LEU C 1 184 ? 33.018 28.570 66.064 1.00 31.11 206 LEU C C 1
ATOM 8680 O O . LEU C 1 184 ? 32.163 27.682 66.109 1.00 29.22 206 LEU C O 1
ATOM 8685 N N . ASP C 1 185 ? 33.969 28.712 66.982 1.00 32.43 207 ASP C N 1
ATOM 8686 C CA . ASP C 1 185 ? 34.067 27.822 68.133 1.00 33.53 207 ASP C CA 1
ATOM 8687 C C . ASP C 1 185 ? 32.819 27.996 69.003 1.00 32.45 207 ASP C C 1
ATOM 8688 O O . ASP C 1 185 ? 32.179 27.019 69.407 1.00 29.99 207 ASP C O 1
ATOM 8693 N N . LEU C 1 186 ? 32.483 29.251 69.286 1.00 31.97 208 LEU C N 1
ATOM 8694 C CA . LEU C 1 186 ? 31.319 29.575 70.101 1.00 31.06 208 LEU C CA 1
ATOM 8695 C C . LEU C 1 186 ? 30.041 29.067 69.438 1.00 31.51 208 LEU C C 1
ATOM 8696 O O . LEU C 1 186 ? 29.138 28.563 70.106 1.00 31.74 208 LEU C O 1
ATOM 8701 N N . ALA C 1 187 ? 29.971 29.194 68.118 1.00 31.92 209 ALA C N 1
ATOM 8702 C CA . ALA C 1 187 ? 28.801 28.740 67.378 1.00 32.67 209 ALA C CA 1
ATOM 8703 C C . ALA C 1 187 ? 28.555 27.237 67.555 1.00 32.51 209 ALA C C 1
ATOM 8704 O O . ALA C 1 187 ? 27.426 26.812 67.796 1.00 32.66 209 ALA C O 1
ATOM 8706 N N . GLN C 1 188 ? 29.599 26.427 67.433 1.00 33.05 210 GLN C N 1
ATOM 8707 C CA . GLN C 1 188 ? 29.406 24.993 67.587 1.00 35.15 210 GLN C CA 1
ATOM 8708 C C . GLN C 1 188 ? 29.128 24.597 69.039 1.00 34.36 210 GLN C C 1
ATOM 8709 O O . GLN C 1 188 ? 28.485 23.582 69.300 1.00 33.40 210 GLN C O 1
ATOM 8715 N N . GLU C 1 189 ? 29.597 25.399 69.987 1.00 33.96 211 GLU C N 1
ATOM 8716 C CA . GLU C 1 189 ? 29.315 25.107 71.387 1.00 35.51 211 GLU C CA 1
ATOM 8717 C C . GLU C 1 189 ? 27.877 25.526 71.661 1.00 33.87 211 GLU C C 1
ATOM 8718 O O . GLU C 1 189 ? 27.148 24.852 72.381 1.00 35.87 211 GLU C O 1
ATOM 8724 N N . GLY C 1 190 ? 27.470 26.640 71.061 1.00 33.51 212 GLY C N 1
ATOM 8725 C CA . GLY C 1 190 ? 26.119 27.131 71.250 1.00 31.76 212 GLY C CA 1
ATOM 8726 C C . GLY C 1 190 ? 25.064 26.166 70.745 1.00 33.64 212 GLY C C 1
ATOM 8727 O O . GLY C 1 190 ? 23.979 26.068 71.328 1.00 32.66 212 GLY C O 1
ATOM 8728 N N . LEU C 1 191 ? 25.374 25.453 69.662 1.00 32.32 213 LEU C N 1
ATOM 8729 C CA . LEU C 1 191 ? 24.431 24.501 69.090 1.00 32.71 213 LEU C CA 1
ATOM 8730 C C . LEU C 1 191 ? 24.080 23.429 70.121 1.00 33.07 213 LEU C C 1
ATOM 8731 O O . LEU C 1 191 ? 22.930 22.996 70.218 1.00 32.15 213 LEU C O 1
ATOM 8736 N N . LYS C 1 192 ? 25.079 23.015 70.891 1.00 33.95 214 LYS C N 1
ATOM 8737 C CA . LYS C 1 192 ? 24.896 22.003 71.926 1.00 36.07 214 LYS C CA 1
ATOM 8738 C C . LYS C 1 192 ? 23.911 22.438 73.018 1.00 35.27 214 LYS C C 1
ATOM 8739 O O . LYS C 1 192 ? 23.223 21.605 73.602 1.00 35.13 214 LYS C O 1
ATOM 8745 N N . GLU C 1 193 ? 23.845 23.740 73.291 1.00 35.47 215 GLU C N 1
ATOM 8746 C CA . GLU C 1 193 ? 22.952 24.247 74.329 1.00 35.29 215 GLU C CA 1
ATOM 8747 C C . GLU C 1 193 ? 21.495 24.142 73.919 1.00 36.09 215 GLU C C 1
ATOM 8748 O O . GLU C 1 193 ? 20.597 24.521 74.671 1.00 35.54 215 GLU C O 1
ATOM 8754 N N . GLU C 1 194 ? 21.266 23.618 72.717 1.00 36.24 216 GLU C N 1
ATOM 8755 C CA . GLU C 1 194 ? 19.914 23.424 72.215 1.00 36.05 216 GLU C CA 1
ATOM 8756 C C . GLU C 1 194 ? 19.400 22.084 72.722 1.00 37.10 216 GLU C C 1
ATOM 8757 O O . GLU C 1 194 ? 18.216 21.773 72.596 1.00 36.10 216 GLU C O 1
ATOM 8763 N N . SER C 1 195 ? 20.307 21.294 73.291 1.00 38.99 217 SER C N 1
ATOM 8764 C CA . SER C 1 195 ? 19.970 19.978 73.833 1.00 42.42 217 SER C CA 1
ATOM 8765 C C . SER C 1 195 ? 20.355 19.928 75.309 1.00 43.04 217 SER C C 1
ATOM 8766 O O . SER C 1 195 ? 21.180 20.716 75.762 1.00 44.14 217 SER C O 1
ATOM 8769 N N . GLY C 1 196 ? 19.766 18.999 76.056 1.00 44.49 218 GLY C N 1
ATOM 8770 C CA . GLY C 1 196 ? 20.095 18.886 77.469 1.00 44.53 218 GLY C CA 1
ATOM 8771 C C . GLY C 1 196 ? 18.901 19.000 78.394 1.00 44.70 218 GLY C C 1
ATOM 8772 O O . GLY C 1 196 ? 17.856 19.531 78.015 1.00 43.59 218 GLY C O 1
ATOM 8773 N N . PHE C 1 197 ? 19.053 18.510 79.620 1.00 45.28 219 PHE C N 1
ATOM 8774 C CA . PHE C 1 197 ? 17.960 18.563 80.580 1.00 45.87 219 PHE C CA 1
ATOM 8775 C C . PHE C 1 197 ? 17.841 19.929 81.260 1.00 43.82 219 PHE C C 1
ATOM 8776 O O . PHE C 1 197 ? 16.739 20.351 81.620 1.00 43.60 219 PHE C O 1
ATOM 8784 N N . LEU C 1 198 ? 18.966 20.623 81.421 1.00 39.52 220 LEU C N 1
ATOM 8785 C CA . LEU C 1 198 ? 18.954 21.933 82.065 1.00 38.11 220 LEU C CA 1
ATOM 8786 C C . LEU C 1 198 ? 17.969 22.887 81.383 1.00 37.80 220 LEU C C 1
ATOM 8787 O O . LEU C 1 198 ? 17.152 23.523 82.053 1.00 35.13 220 LEU C O 1
ATOM 8792 N N . ARG C 1 199 ? 18.042 22.983 80.054 1.00 36.10 221 ARG C N 1
ATOM 8793 C CA . ARG C 1 199 ? 17.150 23.875 79.320 1.00 35.79 221 ARG C CA 1
ATOM 8794 C C . ARG C 1 199 ? 15.697 23.434 79.450 1.00 36.65 221 ARG C C 1
ATOM 8795 O O . ARG C 1 199 ? 14.792 24.269 79.522 1.00 36.68 221 ARG C O 1
ATOM 8803 N N . GLU C 1 200 ? 15.472 22.123 79.486 1.00 37.22 222 GLU C N 1
ATOM 8804 C CA . GLU C 1 200 ? 14.117 21.596 79.614 1.00 39.68 222 GLU C CA 1
ATOM 8805 C C . GLU C 1 200 ? 13.488 22.051 80.930 1.00 39.99 222 GLU C C 1
ATOM 8806 O O . GLU C 1 200 ? 12.339 22.501 80.965 1.00 39.73 222 GLU C O 1
ATOM 8812 N N . VAL C 1 201 ? 14.257 21.934 82.008 1.00 39.88 223 VAL C N 1
ATOM 8813 C CA . VAL C 1 201 ? 13.795 22.329 83.331 1.00 39.64 223 VAL C CA 1
ATOM 8814 C C . VAL C 1 201 ? 13.520 23.823 83.441 1.00 38.46 223 VAL C C 1
ATOM 8815 O O . VAL C 1 201 ? 12.432 24.229 83.859 1.00 39.14 223 VAL C O 1
ATOM 8819 N N . LEU C 1 202 ? 14.501 24.641 83.068 1.00 37.21 224 LEU C N 1
ATOM 8820 C CA . LEU C 1 202 ? 14.337 26.086 83.152 1.00 35.25 224 LEU C CA 1
ATOM 8821 C C . LEU C 1 202 ? 13.163 26.592 82.313 1.00 36.75 224 LEU C C 1
ATOM 8822 O O . LEU C 1 202 ? 12.453 27.519 82.724 1.00 35.67 224 LEU C O 1
ATOM 8827 N N . ASN C 1 203 ? 12.953 25.987 81.144 1.00 36.03 225 ASN C N 1
ATOM 8828 C CA . ASN C 1 203 ? 11.848 26.394 80.287 1.00 36.46 225 ASN C CA 1
ATOM 8829 C C . ASN C 1 203 ? 10.501 26.023 80.906 1.00 37.74 225 ASN C C 1
ATOM 8830 O O . ASN C 1 203 ? 9.531 26.775 80.791 1.00 38.28 225 ASN C O 1
ATOM 8835 N N . ALA C 1 204 ? 10.443 24.867 81.564 1.00 39.32 226 ALA C N 1
ATOM 8836 C CA . ALA C 1 204 ? 9.212 24.419 82.215 1.00 40.79 226 ALA C CA 1
ATOM 8837 C C . ALA C 1 204 ? 9.001 25.205 83.514 1.00 42.21 226 ALA C C 1
ATOM 8838 O O . ALA C 1 204 ? 7.886 25.634 83.821 1.00 42.74 226 ALA C O 1
ATOM 8840 N N . VAL C 1 205 ? 10.080 25.399 84.266 1.00 42.80 227 VAL C N 1
ATOM 8841 C CA . VAL C 1 205 ? 10.020 26.139 85.523 1.00 43.83 227 VAL C CA 1
ATOM 8842 C C . VAL C 1 205 ? 10.881 27.396 85.409 1.00 43.39 227 VAL C C 1
ATOM 8843 O O . VAL C 1 205 ? 11.972 27.469 85.970 1.00 43.65 227 VAL C O 1
ATOM 8847 N N . PRO C 1 206 ? 10.390 28.406 84.674 1.00 43.57 228 PRO C N 1
ATOM 8848 C CA . PRO C 1 206 ? 11.099 29.671 84.464 1.00 42.70 228 PRO C CA 1
ATOM 8849 C C . PRO C 1 206 ? 11.614 30.342 85.733 1.00 42.19 228 PRO C C 1
ATOM 8850 O O . PRO C 1 206 ? 12.682 30.953 85.723 1.00 40.73 228 PRO C O 1
ATOM 8854 N N . VAL C 1 207 ? 10.863 30.228 86.824 1.00 42.39 229 VAL C N 1
ATOM 8855 C CA . VAL C 1 207 ? 11.264 30.858 88.076 1.00 41.48 229 VAL C CA 1
ATOM 8856 C C . VAL C 1 207 ? 12.702 30.513 88.460 1.00 41.23 229 VAL C C 1
ATOM 8857 O O . VAL C 1 207 ? 13.397 31.332 89.062 1.00 41.41 229 VAL C O 1
ATOM 8861 N N . LEU C 1 208 ? 13.153 29.315 88.090 1.00 41.58 230 LEU C N 1
ATOM 8862 C CA . LEU C 1 208 ? 14.516 28.885 88.395 1.00 40.64 230 LEU C CA 1
ATOM 8863 C C . LEU C 1 208 ? 15.568 29.775 87.748 1.00 41.41 230 LEU C C 1
ATOM 8864 O O . LEU C 1 208 ? 16.756 29.659 88.053 1.00 41.58 230 LEU C O 1
ATOM 8869 N N . LEU C 1 209 ? 15.143 30.649 86.842 1.00 42.24 231 LEU C N 1
ATOM 8870 C CA . LEU C 1 209 ? 16.081 31.553 86.188 1.00 43.88 231 LEU C CA 1
ATOM 8871 C C . LEU C 1 209 ? 16.499 32.650 87.170 1.00 45.30 231 LEU C C 1
ATOM 8872 O O . LEU C 1 209 ? 17.286 33.538 86.833 1.00 43.80 231 LEU C O 1
ATOM 8877 N N . HIS C 1 210 ? 15.967 32.571 88.390 1.00 47.91 232 HIS C N 1
ATOM 8878 C CA . HIS C 1 210 ? 16.278 33.527 89.452 1.00 49.53 232 HIS C CA 1
ATOM 8879 C C . HIS C 1 210 ? 17.549 33.092 90.169 1.00 49.82 232 HIS C C 1
ATOM 8880 O O . HIS C 1 210 ? 18.046 33.784 91.059 1.00 50.81 232 HIS C O 1
ATOM 8887 N N . ILE C 1 211 ? 18.060 31.931 89.778 1.00 49.99 233 ILE C N 1
ATOM 8888 C CA . ILE C 1 211 ? 19.282 31.392 90.356 1.00 49.80 233 ILE C CA 1
ATOM 8889 C C . ILE C 1 211 ? 20.422 31.670 89.376 1.00 50.40 233 ILE C C 1
ATOM 8890 O O . ILE C 1 211 ? 20.554 30.989 88.355 1.00 50.86 233 ILE C O 1
ATOM 8895 N N . PRO C 1 212 ? 21.259 32.678 89.675 1.00 49.98 234 PRO C N 1
ATOM 8896 C CA . PRO C 1 212 ? 22.391 33.063 88.828 1.00 49.40 234 PRO C CA 1
ATOM 8897 C C . PRO C 1 212 ? 23.144 31.890 88.211 1.00 48.67 234 PRO C C 1
ATOM 8898 O O . PRO C 1 212 ? 23.340 31.836 86.999 1.00 48.87 234 PRO C O 1
ATOM 8902 N N . ALA C 1 213 ? 23.560 30.949 89.048 1.00 47.81 235 ALA C N 1
ATOM 8903 C CA . ALA C 1 213 ? 24.298 29.789 88.573 1.00 47.90 235 ALA C CA 1
ATOM 8904 C C . ALA C 1 213 ? 23.594 29.099 87.406 1.00 47.48 235 ALA C C 1
ATOM 8905 O O . ALA C 1 213 ? 24.238 28.675 86.443 1.00 47.38 235 ALA C O 1
ATOM 8907 N N . LEU C 1 214 ? 22.274 28.990 87.492 1.00 45.82 236 LEU C N 1
ATOM 8908 C CA . LEU C 1 214 ? 21.502 28.334 86.444 1.00 44.37 236 LEU C CA 1
ATOM 8909 C C . LEU C 1 214 ? 21.337 29.203 85.205 1.00 44.05 236 LEU C C 1
ATOM 8910 O O . LEU C 1 214 ? 21.645 28.775 84.095 1.00 44.42 236 LEU C O 1
ATOM 8915 N N . ALA C 1 215 ? 20.853 30.424 85.396 1.00 42.73 237 ALA C N 1
ATOM 8916 C CA . ALA C 1 215 ? 20.646 31.341 84.285 1.00 42.72 237 ALA C CA 1
ATOM 8917 C C . ALA C 1 215 ? 21.935 31.614 83.516 1.00 42.35 237 ALA C C 1
ATOM 8918 O O . ALA C 1 215 ? 21.908 31.810 82.302 1.00 41.40 237 ALA C O 1
ATOM 8920 N N . GLY C 1 216 ? 23.062 31.619 84.223 1.00 42.47 238 GLY C N 1
ATOM 8921 C CA . GLY C 1 216 ? 24.336 31.891 83.581 1.00 41.10 238 GLY C CA 1
ATOM 8922 C C . GLY C 1 216 ? 24.980 30.691 82.917 1.00 41.05 238 GLY C C 1
ATOM 8923 O O . GLY C 1 216 ? 26.004 30.826 82.247 1.00 41.97 238 GLY C O 1
ATOM 8924 N N . LYS C 1 217 ? 24.383 29.516 83.085 1.00 40.44 239 LYS C N 1
ATOM 8925 C CA . LYS C 1 217 ? 24.941 28.308 82.493 1.00 39.37 239 LYS C CA 1
ATOM 8926 C C . LYS C 1 217 ? 24.184 27.779 81.276 1.00 37.91 239 LYS C C 1
ATOM 8927 O O . LYS C 1 217 ? 24.802 27.252 80.352 1.00 36.82 239 LYS C O 1
ATOM 8933 N N . VAL C 1 218 ? 22.859 27.917 81.273 1.00 36.23 240 VAL C N 1
ATOM 8934 C CA . VAL C 1 218 ? 22.040 27.417 80.166 1.00 35.68 240 VAL C CA 1
ATOM 8935 C C . VAL C 1 218 ? 22.484 27.850 78.774 1.00 33.86 240 VAL C C 1
ATOM 8936 O O . VAL C 1 218 ? 22.594 27.025 77.871 1.00 34.15 240 VAL C O 1
ATOM 8940 N N . LEU C 1 219 ? 22.722 29.146 78.604 1.00 32.83 241 LEU C N 1
ATOM 8941 C CA . LEU C 1 219 ? 23.114 29.690 77.310 1.00 31.67 241 LEU C CA 1
ATOM 8942 C C . LEU C 1 219 ? 24.428 30.454 77.379 1.00 31.72 241 LEU C C 1
ATOM 8943 O O . LEU C 1 219 ? 24.593 31.476 76.717 1.00 31.99 241 LEU C O 1
ATOM 8948 N N . ARG C 1 220 ? 25.365 29.953 78.177 1.00 33.47 242 ARG C N 1
ATOM 8949 C CA . ARG C 1 220 ? 26.664 30.601 78.335 1.00 34.34 242 ARG C CA 1
ATOM 8950 C C . ARG C 1 220 ? 27.409 30.809 77.019 1.00 33.67 242 ARG C C 1
ATOM 8951 O O . ARG C 1 220 ? 27.944 31.885 76.773 1.00 34.26 242 ARG C O 1
ATOM 8959 N N . PHE C 1 221 ? 27.445 29.786 76.174 1.00 33.22 243 PHE C N 1
ATOM 8960 C CA . PHE C 1 221 ? 28.136 29.908 74.899 1.00 32.40 243 PHE C CA 1
ATOM 8961 C C . PHE C 1 221 ? 27.364 30.763 73.908 1.00 31.38 243 PHE C C 1
ATOM 8962 O O . PHE C 1 221 ? 27.956 31.572 73.194 1.00 32.78 243 PHE C O 1
ATOM 8970 N N . GLN C 1 222 ? 26.047 30.592 73.865 1.00 28.95 244 GLN C N 1
ATOM 8971 C CA . GLN C 1 222 ? 25.242 31.393 72.963 1.00 29.47 244 GLN C CA 1
ATOM 8972 C C . GLN C 1 222 ? 25.340 32.864 73.362 1.00 29.00 244 GLN C C 1
ATOM 8973 O O . GLN C 1 222 ? 25.316 33.743 72.502 1.00 29.42 244 GLN C O 1
ATOM 8979 N N . LYS C 1 223 ? 25.466 33.132 74.660 1.00 28.35 245 LYS C N 1
ATOM 8980 C CA . LYS C 1 223 ? 25.601 34.508 75.132 1.00 29.27 245 LYS C CA 1
ATOM 8981 C C . LYS C 1 223 ? 26.933 35.072 74.663 1.00 27.27 245 LYS C C 1
ATOM 8982 O O . LYS C 1 223 ? 27.011 36.222 74.226 1.00 27.56 245 LYS C O 1
ATOM 8988 N N . ALA C 1 224 ? 27.980 34.259 74.782 1.00 24.99 246 ALA C N 1
ATOM 8989 C CA . ALA C 1 224 ? 29.322 34.657 74.361 1.00 24.76 246 ALA C CA 1
ATOM 8990 C C . ALA C 1 224 ? 29.339 34.843 72.841 1.00 24.07 246 ALA C C 1
ATOM 8991 O O . ALA C 1 224 ? 30.000 35.739 72.324 1.00 24.08 246 ALA C O 1
ATOM 8993 N N . PHE C 1 225 ? 28.615 33.984 72.131 1.00 24.40 247 PHE C N 1
ATOM 8994 C CA . PHE C 1 225 ? 28.531 34.076 70.674 1.00 24.03 247 PHE C CA 1
ATOM 8995 C C . PHE C 1 225 ? 27.980 35.458 70.323 1.00 25.57 247 PHE C C 1
ATOM 8996 O O . PHE C 1 225 ? 28.554 36.188 69.518 1.00 25.60 247 PHE C O 1
ATOM 9004 N N . LEU C 1 226 ? 26.863 35.820 70.948 1.00 25.00 248 LEU C N 1
ATOM 9005 C CA . LEU C 1 226 ? 26.247 37.114 70.701 1.00 25.32 248 LEU C CA 1
ATOM 9006 C C . LEU C 1 226 ? 27.181 38.278 71.025 1.00 26.39 248 LEU C C 1
ATOM 9007 O O . LEU C 1 226 ? 27.187 39.289 70.314 1.00 26.36 248 LEU C O 1
ATOM 9012 N N . THR C 1 227 ? 27.973 38.141 72.086 1.00 25.70 249 THR C N 1
ATOM 9013 C CA . THR C 1 227 ? 28.916 39.193 72.457 1.00 26.29 249 THR C CA 1
ATOM 9014 C C . THR C 1 227 ? 29.989 39.379 71.382 1.00 26.88 249 THR C C 1
ATOM 9015 O O . THR C 1 227 ? 30.392 40.505 71.088 1.00 25.83 249 THR C O 1
ATOM 9019 N N . GLN C 1 228 ? 30.464 38.280 70.802 1.00 27.61 250 GLN C N 1
ATOM 9020 C CA . GLN C 1 228 ? 31.469 38.377 69.745 1.00 27.81 250 GLN C CA 1
ATOM 9021 C C . GLN C 1 228 ? 30.829 39.090 68.560 1.00 26.95 250 GLN C C 1
ATOM 9022 O O . GLN C 1 228 ? 31.459 39.910 67.902 1.00 25.85 250 GLN C O 1
ATOM 9028 N N . LEU C 1 229 ? 29.562 38.777 68.310 1.00 25.60 251 LEU C N 1
ATOM 9029 C CA . LEU C 1 229 ? 28.815 39.393 67.222 1.00 26.41 251 LEU C CA 1
ATOM 9030 C C . LEU C 1 229 ? 28.670 40.889 67.479 1.00 25.00 251 LEU C C 1
ATOM 9031 O O . LEU C 1 229 ? 28.843 41.696 66.569 1.00 23.94 251 LEU C O 1
ATOM 9036 N N . ASP C 1 230 ? 28.346 41.256 68.720 1.00 24.94 252 ASP C N 1
ATOM 9037 C CA . ASP C 1 230 ? 28.201 42.669 69.073 1.00 25.33 252 ASP C CA 1
ATOM 9038 C C . ASP C 1 230 ? 29.450 43.444 68.656 1.00 25.25 252 ASP C C 1
ATOM 9039 O O . ASP C 1 230 ? 29.363 44.564 68.153 1.00 24.89 252 ASP C O 1
ATOM 9044 N N . GLU C 1 231 ? 30.615 42.838 68.858 1.00 25.76 253 GLU C N 1
ATOM 9045 C CA . GLU C 1 231 ? 31.876 43.480 68.499 1.00 28.35 253 GLU C CA 1
ATOM 9046 C C . GLU C 1 231 ? 31.967 43.726 66.992 1.00 27.15 253 GLU C C 1
ATOM 9047 O O . GLU C 1 231 ? 32.363 44.808 66.551 1.00 27.25 253 GLU C O 1
ATOM 9053 N N . LEU C 1 232 ? 31.600 42.725 66.198 1.00 25.91 254 LEU C N 1
ATOM 9054 C CA . LEU C 1 232 ? 31.664 42.875 64.748 1.00 26.32 254 LEU C CA 1
ATOM 9055 C C . LEU C 1 232 ? 30.619 43.856 64.247 1.00 24.24 254 LEU C C 1
ATOM 9056 O O . LEU C 1 232 ? 30.871 44.605 63.305 1.00 24.01 254 LEU C O 1
ATOM 9061 N N . LEU C 1 233 ? 29.450 43.859 64.880 1.00 23.68 255 LEU C N 1
ATOM 9062 C CA . LEU C 1 233 ? 28.377 44.767 64.486 1.00 24.47 255 LEU C CA 1
ATOM 9063 C C . LEU C 1 233 ? 28.753 46.215 64.776 1.00 24.20 255 LEU C C 1
ATOM 9064 O O . LEU C 1 233 ? 28.428 47.119 64.003 1.00 25.81 255 LEU C O 1
ATOM 9069 N N . THR C 1 234 ? 29.457 46.435 65.882 1.00 24.91 256 THR C N 1
ATOM 9070 C CA . THR C 1 234 ? 29.879 47.782 66.247 1.00 25.12 256 THR C CA 1
ATOM 9071 C C . THR C 1 234 ? 30.865 48.326 65.231 1.00 24.63 256 THR C C 1
ATOM 9072 O O . THR C 1 234 ? 30.781 49.488 64.833 1.00 23.68 256 THR C O 1
ATOM 9076 N N . GLU C 1 235 ? 31.806 47.484 64.816 1.00 26.09 257 GLU C N 1
ATOM 9077 C CA . GLU C 1 235 ? 32.794 47.893 63.826 1.00 27.79 257 GLU C CA 1
ATOM 9078 C C . GLU C 1 235 ? 32.099 48.204 62.511 1.00 25.39 257 GLU C C 1
ATOM 9079 O O . GLU C 1 235 ? 32.403 49.203 61.861 1.00 25.53 257 GLU C O 1
ATOM 9085 N N . HIS C 1 236 ? 31.163 47.344 62.124 1.00 22.85 258 HIS C N 1
ATOM 9086 C CA . HIS C 1 236 ? 30.441 47.534 60.870 1.00 24.25 258 HIS C CA 1
ATOM 9087 C C . HIS C 1 236 ? 29.622 48.822 60.922 1.00 25.04 258 HIS C C 1
ATOM 9088 O O . HIS C 1 236 ? 29.505 49.530 59.924 1.00 24.55 258 HIS C O 1
ATOM 9095 N N . ARG C 1 237 ? 29.057 49.123 62.087 1.00 25.43 259 ARG C N 1
ATOM 9096 C CA . ARG C 1 237 ? 28.258 50.333 62.247 1.00 27.08 259 ARG C CA 1
ATOM 9097 C C . ARG C 1 237 ? 29.117 51.572 61.969 1.00 27.11 259 ARG C C 1
ATOM 9098 O O . ARG C 1 237 ? 28.612 52.609 61.528 1.00 25.20 259 ARG C O 1
ATOM 9106 N N . MET C 1 238 ? 30.421 51.453 62.206 1.00 26.36 260 MET C N 1
ATOM 9107 C CA . MET C 1 238 ? 31.343 52.560 61.967 1.00 27.30 260 MET C CA 1
ATOM 9108 C C . MET C 1 238 ? 31.698 52.754 60.485 1.00 25.65 260 MET C C 1
ATOM 9109 O O . MET C 1 238 ? 31.914 53.884 60.044 1.00 27.13 260 MET C O 1
ATOM 9114 N N . THR C 1 239 ? 31.747 51.665 59.720 1.00 23.42 261 THR C N 1
ATOM 9115 C CA . THR C 1 239 ? 32.095 51.741 58.299 1.00 23.74 261 THR C CA 1
ATOM 9116 C C . THR C 1 239 ? 30.915 51.934 57.343 1.00 22.56 261 THR C C 1
ATOM 9117 O O . THR C 1 239 ? 31.110 52.243 56.171 1.00 22.69 261 THR C O 1
ATOM 9121 N N . TRP C 1 240 ? 29.697 51.748 57.840 1.00 23.14 262 TRP C N 1
ATOM 9122 C CA . TRP C 1 240 ? 28.499 51.902 57.017 1.00 23.02 262 TRP C CA 1
ATOM 9123 C C . TRP C 1 240 ? 28.375 53.299 56.410 1.00 24.71 262 TRP C C 1
ATOM 9124 O O . TRP C 1 240 ? 28.526 54.297 57.102 1.00 25.71 262 TRP C O 1
ATOM 9135 N N . ASP C 1 241 ? 28.103 53.355 55.111 1.00 26.31 263 ASP C N 1
ATOM 9136 C CA . ASP C 1 241 ? 27.912 54.625 54.426 1.00 26.46 263 ASP C CA 1
ATOM 9137 C C . ASP C 1 241 ? 26.425 54.740 54.092 1.00 27.55 263 ASP C C 1
ATOM 9138 O O . ASP C 1 241 ? 25.965 54.208 53.084 1.00 27.26 263 ASP C O 1
ATOM 9143 N N . PRO C 1 242 ? 25.655 55.441 54.943 1.00 28.30 264 PRO C N 1
ATOM 9144 C CA . PRO C 1 242 ? 24.212 55.634 54.761 1.00 29.89 264 PRO C CA 1
ATOM 9145 C C . PRO C 1 242 ? 23.835 56.374 53.481 1.00 31.51 264 PRO C C 1
ATOM 9146 O O . PRO C 1 242 ? 22.682 56.332 53.060 1.00 31.87 264 PRO C O 1
ATOM 9150 N N . ALA C 1 243 ? 24.802 57.051 52.869 1.00 32.15 265 ALA C N 1
ATOM 9151 C CA . ALA C 1 243 ? 24.543 57.807 51.648 1.00 32.40 265 ALA C CA 1
ATOM 9152 C C . ALA C 1 243 ? 24.481 56.908 50.420 1.00 33.30 265 ALA C C 1
ATOM 9153 O O . ALA C 1 243 ? 24.050 57.332 49.352 1.00 34.85 265 ALA C O 1
ATOM 9155 N N . GLN C 1 244 ? 24.923 55.666 50.571 1.00 34.85 266 GLN C N 1
ATOM 9156 C CA . GLN C 1 244 ? 24.896 54.716 49.466 1.00 33.43 266 GLN C CA 1
ATOM 9157 C C . GLN C 1 244 ? 23.846 53.662 49.761 1.00 32.66 266 GLN C C 1
ATOM 9158 O O . GLN C 1 244 ? 23.466 53.459 50.913 1.00 31.39 266 GLN C O 1
ATOM 9164 N N . PRO C 1 245 ? 23.348 52.984 48.721 1.00 32.71 267 PRO C N 1
ATOM 9165 C CA . PRO C 1 245 ? 22.339 51.952 48.970 1.00 32.68 267 PRO C CA 1
ATOM 9166 C C . PRO C 1 245 ? 22.965 50.878 49.855 1.00 30.60 267 PRO C C 1
ATOM 9167 O O . PRO C 1 245 ? 24.158 50.598 49.742 1.00 28.14 267 PRO C O 1
ATOM 9171 N N . PRO C 1 246 ? 22.173 50.272 50.753 1.00 31.23 268 PRO C N 1
ATOM 9172 C CA . PRO C 1 246 ? 22.699 49.226 51.638 1.00 30.15 268 PRO C CA 1
ATOM 9173 C C . PRO C 1 246 ? 23.395 48.161 50.798 1.00 29.58 268 PRO C C 1
ATOM 9174 O O . PRO C 1 246 ? 22.875 47.761 49.763 1.00 30.28 268 PRO C O 1
ATOM 9178 N N . ARG C 1 247 ? 24.569 47.705 51.220 1.00 27.71 269 ARG C N 1
ATOM 9179 C CA . ARG C 1 247 ? 25.251 46.680 50.443 1.00 28.84 269 ARG C CA 1
ATOM 9180 C C . ARG C 1 247 ? 25.224 45.308 51.108 1.00 26.28 269 ARG C C 1
ATOM 9181 O O . ARG C 1 247 ? 25.756 44.342 50.575 1.00 25.25 269 ARG C O 1
ATOM 9189 N N . ASP C 1 248 ? 24.612 45.238 52.283 1.00 23.96 270 ASP C N 1
ATOM 9190 C CA . ASP C 1 248 ? 24.481 43.983 53.011 1.00 23.64 270 ASP C CA 1
ATOM 9191 C C . ASP C 1 248 ? 23.275 44.085 53.941 1.00 23.72 270 ASP C C 1
ATOM 9192 O O . ASP C 1 248 ? 22.713 45.167 54.129 1.00 22.77 270 ASP C O 1
ATOM 9197 N N . LEU C 1 249 ? 22.878 42.959 54.521 1.00 23.05 271 LEU C N 1
ATOM 9198 C CA . LEU C 1 249 ? 21.692 42.924 55.362 1.00 21.65 271 LEU C CA 1
ATOM 9199 C C . LEU C 1 249 ? 21.711 43.826 56.579 1.00 21.30 271 LEU C C 1
ATOM 9200 O O . LEU C 1 249 ? 20.713 44.471 56.886 1.00 20.43 271 LEU C O 1
ATOM 9205 N N . THR C 1 250 ? 22.838 43.883 57.271 1.00 19.71 272 THR C N 1
ATOM 9206 C CA . THR C 1 250 ? 22.926 44.721 58.452 1.00 20.19 272 THR C CA 1
ATOM 9207 C C . THR C 1 250 ? 22.708 46.194 58.110 1.00 20.49 272 THR C C 1
ATOM 9208 O O . THR C 1 250 ? 22.078 46.927 58.872 1.00 19.80 272 THR C O 1
ATOM 9212 N N . GLU C 1 251 ? 23.222 46.625 56.964 1.00 17.53 273 GLU C N 1
ATOM 9213 C CA . GLU C 1 251 ? 23.050 48.010 56.548 1.00 19.06 273 GLU C CA 1
ATOM 9214 C C . GLU C 1 251 ? 21.582 48.287 56.218 1.00 19.28 273 GLU C C 1
ATOM 9215 O O . GLU C 1 251 ? 21.061 49.361 56.523 1.00 20.24 273 GLU C O 1
ATOM 9221 N N . ALA C 1 252 ? 20.908 47.316 55.611 1.00 18.54 274 ALA C N 1
ATOM 9222 C CA . ALA C 1 252 ? 19.501 47.498 55.286 1.00 17.74 274 ALA C CA 1
ATOM 9223 C C . ALA C 1 252 ? 18.709 47.549 56.596 1.00 18.60 274 ALA C C 1
ATOM 9224 O O . ALA C 1 252 ? 17.731 48.289 56.715 1.00 20.36 274 ALA C O 1
ATOM 9226 N N . PHE C 1 253 ? 19.140 46.765 57.580 1.00 17.53 275 PHE C N 1
ATOM 9227 C CA . PHE C 1 253 ? 18.463 46.738 58.870 1.00 18.80 275 PHE C CA 1
ATOM 9228 C C . PHE C 1 253 ? 18.658 48.091 59.554 1.00 19.62 275 PHE C C 1
ATOM 9229 O O . PHE C 1 253 ? 17.707 48.670 60.072 1.00 19.95 275 PHE C O 1
ATOM 9237 N N . LEU C 1 254 ? 19.893 48.593 59.533 1.00 18.94 276 LEU C N 1
ATOM 9238 C CA . LEU C 1 254 ? 20.221 49.873 60.153 1.00 20.28 276 LEU C CA 1
ATOM 9239 C C . LEU C 1 254 ? 19.395 51.005 59.549 1.00 19.24 276 LEU C C 1
ATOM 9240 O O . LEU C 1 254 ? 18.915 51.877 60.264 1.00 21.93 276 LEU C O 1
ATOM 9245 N N . ALA C 1 255 ? 19.248 50.989 58.230 1.00 19.68 277 ALA C N 1
ATOM 9246 C CA . ALA C 1 255 ? 18.473 52.001 57.524 1.00 21.24 277 ALA C CA 1
ATOM 9247 C C . ALA C 1 255 ? 17.012 51.967 57.985 1.00 21.25 277 ALA C C 1
ATOM 9248 O O . ALA C 1 255 ? 16.394 53.011 58.154 1.00 20.60 277 ALA C O 1
ATOM 9250 N N . GLU C 1 256 ? 16.469 50.766 58.185 1.00 20.85 278 GLU C N 1
ATOM 9251 C CA . GLU C 1 256 ? 15.085 50.620 58.639 1.00 22.50 278 GLU C CA 1
ATOM 9252 C C . GLU C 1 256 ? 14.986 51.042 60.094 1.00 23.01 278 GLU C C 1
ATOM 9253 O O . GLU C 1 256 ? 13.994 51.637 60.502 1.00 21.50 278 GLU C O 1
ATOM 9259 N N . MET C 1 257 ? 16.019 50.740 60.877 1.00 22.67 279 MET C N 1
ATOM 9260 C CA . MET C 1 257 ? 16.013 51.124 62.281 1.00 23.56 279 MET C CA 1
ATOM 9261 C C . MET C 1 257 ? 15.928 52.648 62.375 1.00 23.86 279 MET C C 1
ATOM 9262 O O . MET C 1 257 ? 15.198 53.180 63.205 1.00 22.66 279 MET C O 1
ATOM 9267 N N . GLU C 1 258 ? 16.671 53.349 61.521 1.00 22.74 280 GLU C N 1
ATOM 9268 C CA . GLU C 1 258 ? 16.633 54.812 61.532 1.00 24.04 280 GLU C CA 1
ATOM 9269 C C . GLU C 1 258 ? 15.206 55.311 61.266 1.00 23.02 280 GLU C C 1
ATOM 9270 O O . GLU C 1 258 ? 14.699 56.161 61.986 1.00 22.40 280 GLU C O 1
ATOM 9276 N N . LYS C 1 259 ? 14.563 54.773 60.236 1.00 23.51 281 LYS C N 1
ATOM 9277 C CA . LYS C 1 259 ? 13.197 55.164 59.895 1.00 25.34 281 LYS C CA 1
ATOM 9278 C C . LYS C 1 259 ? 12.191 54.854 61.009 1.00 23.58 281 LYS C C 1
ATOM 9279 O O . LYS C 1 259 ? 11.165 55.530 61.137 1.00 23.74 281 LYS C O 1
ATOM 9285 N N . ALA C 1 260 ? 12.497 53.844 61.817 1.00 23.36 282 ALA C N 1
ATOM 9286 C CA . ALA C 1 260 ? 11.621 53.428 62.906 1.00 22.90 282 ALA C CA 1
ATOM 9287 C C . ALA C 1 260 ? 11.827 54.135 64.250 1.00 23.18 282 ALA C C 1
ATOM 9288 O O . ALA C 1 260 ? 11.115 53.842 65.220 1.00 21.29 282 ALA C O 1
ATOM 9290 N N . LYS C 1 261 ? 12.785 55.059 64.335 1.00 24.45 283 LYS C N 1
ATOM 9291 C CA . LYS C 1 261 ? 12.992 55.763 65.601 1.00 24.54 283 LYS C CA 1
ATOM 9292 C C . LYS C 1 261 ? 11.706 56.506 65.931 1.00 22.36 283 LYS C C 1
ATOM 9293 O O . LYS C 1 261 ? 11.198 57.269 65.110 1.00 22.55 283 LYS C O 1
ATOM 9299 N N . GLY C 1 262 ? 11.190 56.275 67.136 1.00 20.66 284 GLY C N 1
ATOM 9300 C CA . GLY C 1 262 ? 9.946 56.885 67.570 1.00 18.26 284 GLY C CA 1
ATOM 9301 C C . GLY C 1 262 ? 8.776 55.915 67.433 1.00 20.26 284 GLY C C 1
ATOM 9302 O O . GLY C 1 262 ? 7.650 56.225 67.835 1.00 17.36 284 GLY C O 1
ATOM 9303 N N . ASN C 1 263 ? 9.036 54.731 66.871 1.00 21.48 285 ASN C N 1
ATOM 9304 C CA . ASN C 1 263 ? 7.993 53.724 66.677 1.00 21.33 285 ASN C CA 1
ATOM 9305 C C . ASN C 1 263 ? 8.211 52.484 67.544 1.00 22.40 285 ASN C C 1
ATOM 9306 O O . ASN C 1 263 ? 8.983 51.602 67.188 1.00 21.74 285 ASN C O 1
ATOM 9311 N N . PRO C 1 264 ? 7.504 52.391 68.682 1.00 23.27 286 PRO C N 1
ATOM 9312 C CA . PRO C 1 264 ? 7.635 51.249 69.591 1.00 22.26 286 PRO C CA 1
ATOM 9313 C C . PRO C 1 264 ? 7.068 49.934 69.044 1.00 23.96 286 PRO C C 1
ATOM 9314 O O . PRO C 1 264 ? 7.234 48.877 69.653 1.00 23.09 286 PRO C O 1
ATOM 9318 N N . GLU C 1 265 ? 6.401 49.993 67.895 1.00 23.45 287 GLU C N 1
ATOM 9319 C CA . GLU C 1 265 ? 5.839 48.781 67.299 1.00 23.10 287 GLU C CA 1
ATOM 9320 C C . GLU C 1 265 ? 6.823 48.083 66.373 1.00 23.20 287 GLU C C 1
ATOM 9321 O O . GLU C 1 265 ? 6.609 46.933 65.981 1.00 23.55 287 GLU C O 1
ATOM 9327 N N . SER C 1 266 ? 7.901 48.779 66.024 1.00 22.32 288 SER C N 1
ATOM 9328 C CA . SER C 1 266 ? 8.886 48.235 65.099 1.00 22.38 288 SER C CA 1
ATOM 9329 C C . SER C 1 266 ? 9.734 47.129 65.689 1.00 21.45 288 SER C C 1
ATOM 9330 O O . SER C 1 266 ? 10.014 47.116 66.889 1.00 21.16 288 SER C O 1
ATOM 9333 N N . SER C 1 267 ? 10.126 46.186 64.837 1.00 20.92 289 SER C N 1
ATOM 9334 C CA . SER C 1 267 ? 10.973 45.085 65.273 1.00 20.03 289 SER C CA 1
ATOM 9335 C C . SER C 1 267 ? 12.407 45.440 64.866 1.00 20.21 289 SER C C 1
ATOM 9336 O O . SER C 1 267 ? 13.340 44.682 65.108 1.00 19.63 289 SER C O 1
ATOM 9339 N N . PHE C 1 268 ? 12.574 46.610 64.253 1.00 20.10 290 PHE C N 1
ATOM 9340 C CA . PHE C 1 268 ? 13.900 47.067 63.849 1.00 20.65 290 PHE C CA 1
ATOM 9341 C C . PHE C 1 268 ? 14.500 47.904 64.970 1.00 21.77 290 PHE C C 1
ATOM 9342 O O . PHE C 1 268 ? 14.309 49.118 65.022 1.00 21.59 290 PHE C O 1
ATOM 9350 N N . ASN C 1 269 ? 15.205 47.235 65.877 1.00 21.61 291 ASN C N 1
ATOM 9351 C CA . ASN C 1 269 ? 15.850 47.882 67.011 1.00 23.60 291 ASN C CA 1
ATOM 9352 C C . ASN C 1 269 ? 17.153 47.151 67.330 1.00 25.04 291 ASN C C 1
ATOM 9353 O O . ASN C 1 269 ? 17.387 46.047 66.832 1.00 23.33 291 ASN C O 1
ATOM 9358 N N . ASP C 1 270 ? 17.998 47.766 68.156 1.00 24.72 292 ASP C N 1
ATOM 9359 C CA . ASP C 1 270 ? 19.292 47.184 68.509 1.00 26.27 292 ASP C CA 1
ATOM 9360 C C . ASP C 1 270 ? 19.233 45.786 69.113 1.00 26.50 292 ASP C C 1
ATOM 9361 O O . ASP C 1 270 ? 20.082 44.950 68.825 1.00 26.87 292 ASP C O 1
ATOM 9366 N N . GLU C 1 271 ? 18.243 45.535 69.961 1.00 27.56 293 GLU C N 1
ATOM 9367 C CA . GLU C 1 271 ? 18.120 44.233 70.603 1.00 27.83 293 GLU C CA 1
ATOM 9368 C C . GLU C 1 271 ? 17.801 43.146 69.570 1.00 25.51 293 GLU C C 1
ATOM 9369 O O . GLU C 1 271 ? 18.234 42.002 69.692 1.00 24.25 293 GLU C O 1
ATOM 9375 N N . ASN C 1 272 ? 17.045 43.508 68.544 1.00 23.63 294 ASN C N 1
ATOM 9376 C CA . ASN C 1 272 ? 16.680 42.531 67.533 1.00 22.03 294 ASN C CA 1
ATOM 9377 C C . ASN C 1 272 ? 17.755 42.343 66.461 1.00 20.31 294 ASN C C 1
ATOM 9378 O O . ASN C 1 272 ? 17.920 41.247 65.939 1.00 19.74 294 ASN C O 1
ATOM 9383 N N . LEU C 1 273 ? 18.498 43.396 66.134 1.00 20.09 295 LEU C N 1
ATOM 9384 C CA . LEU C 1 273 ? 19.539 43.252 65.122 1.00 18.78 295 LEU C CA 1
ATOM 9385 C C . LEU C 1 273 ? 20.502 42.107 65.454 1.00 19.00 295 LEU C C 1
ATOM 9386 O O . LEU C 1 273 ? 20.788 41.263 64.603 1.00 17.18 295 LEU C O 1
ATOM 9391 N N . ARG C 1 274 ? 20.995 42.071 66.693 1.00 17.31 296 ARG C N 1
ATOM 9392 C CA . ARG C 1 274 ? 21.943 41.032 67.095 1.00 16.52 296 ARG C CA 1
ATOM 9393 C C . ARG C 1 274 ? 21.315 39.645 67.071 1.00 15.95 296 ARG C C 1
ATOM 9394 O O . ARG C 1 274 ? 21.986 38.656 66.789 1.00 15.24 296 ARG C O 1
ATOM 9402 N N . ILE C 1 275 ? 20.020 39.561 67.356 1.00 17.21 297 ILE C N 1
ATOM 9403 C CA . ILE C 1 275 ? 19.364 38.263 67.327 1.00 17.45 297 ILE C CA 1
ATOM 9404 C C . ILE C 1 275 ? 19.151 37.809 65.878 1.00 15.69 297 ILE C C 1
ATOM 9405 O O . ILE C 1 275 ? 19.368 36.649 65.552 1.00 15.60 297 ILE C O 1
ATOM 9410 N N . VAL C 1 276 ? 18.741 38.722 65.007 1.00 17.22 298 VAL C N 1
ATOM 9411 C CA . VAL C 1 276 ? 18.520 38.361 63.604 1.00 17.83 298 VAL C CA 1
ATOM 9412 C C . VAL C 1 276 ? 19.811 37.872 62.941 1.00 18.54 298 VAL C C 1
ATOM 9413 O O . VAL C 1 276 ? 19.845 36.786 62.350 1.00 21.06 298 VAL C O 1
ATOM 9417 N N . VAL C 1 277 ? 20.874 38.657 63.051 1.00 18.34 299 VAL C N 1
ATOM 9418 C CA . VAL C 1 277 ? 22.158 38.274 62.471 1.00 17.40 299 VAL C CA 1
ATOM 9419 C C . VAL C 1 277 ? 22.639 36.947 63.067 1.00 17.63 299 VAL C C 1
ATOM 9420 O O . VAL C 1 277 ? 23.149 36.094 62.345 1.00 16.53 299 VAL C O 1
ATOM 9424 N N . ALA C 1 278 ? 22.470 36.774 64.379 1.00 15.25 300 ALA C N 1
ATOM 9425 C CA . ALA C 1 278 ? 22.877 35.533 65.046 1.00 17.29 300 ALA C CA 1
ATOM 9426 C C . ALA C 1 278 ? 22.063 34.332 64.547 1.00 16.55 300 ALA C C 1
ATOM 9427 O O . ALA C 1 278 ? 22.578 33.212 64.452 1.00 16.86 300 ALA C O 1
ATOM 9429 N N . ASP C 1 279 ? 20.786 34.565 64.254 1.00 17.69 301 ASP C N 1
ATOM 9430 C CA . ASP C 1 279 ? 19.899 33.515 63.751 1.00 18.38 301 ASP C CA 1
ATOM 9431 C C . ASP C 1 279 ? 20.355 33.071 62.355 1.00 18.76 301 ASP C C 1
ATOM 9432 O O . ASP C 1 279 ? 20.334 31.879 62.032 1.00 20.32 301 ASP C O 1
ATOM 9437 N N . LEU C 1 280 ? 20.751 34.031 61.527 1.00 16.21 302 LEU C N 1
ATOM 9438 C CA . LEU C 1 280 ? 21.212 33.722 60.177 1.00 18.64 302 LEU C CA 1
ATOM 9439 C C . LEU C 1 280 ? 22.507 32.906 60.229 1.00 20.57 302 LEU C C 1
ATOM 9440 O O . LEU C 1 280 ? 22.673 31.949 59.472 1.00 21.01 302 LEU C O 1
ATOM 9445 N N . PHE C 1 281 ? 23.419 33.271 61.130 1.00 20.59 303 PHE C N 1
ATOM 9446 C CA . PHE C 1 281 ? 24.672 32.524 61.263 1.00 21.96 303 PHE C CA 1
ATOM 9447 C C . PHE C 1 281 ? 24.378 31.106 61.768 1.00 21.96 303 PHE C C 1
ATOM 9448 O O . PHE C 1 281 ? 24.859 30.119 61.219 1.00 21.46 303 PHE C O 1
ATOM 9456 N N . SER C 1 282 ? 23.568 31.028 62.819 1.00 21.72 304 SER C N 1
ATOM 9457 C CA . SER C 1 282 ? 23.200 29.769 63.449 1.00 20.65 304 SER C CA 1
ATOM 9458 C C . SER C 1 282 ? 22.425 28.805 62.559 1.00 21.00 304 SER C C 1
ATOM 9459 O O . SER C 1 282 ? 22.716 27.609 62.522 1.00 21.77 304 SER C O 1
ATOM 9462 N N . ALA C 1 283 ? 21.419 29.316 61.862 1.00 18.69 305 ALA C N 1
ATOM 9463 C CA . ALA C 1 283 ? 20.612 28.464 61.009 1.00 20.61 305 ALA C CA 1
ATOM 9464 C C . ALA C 1 283 ? 21.284 28.192 59.661 1.00 21.36 305 ALA C C 1
ATOM 9465 O O . ALA C 1 283 ? 20.998 27.192 59.019 1.00 20.15 305 ALA C O 1
ATOM 9467 N N . GLY C 1 284 ? 22.190 29.072 59.250 1.00 22.21 306 GLY C N 1
ATOM 9468 C CA . GLY C 1 284 ? 22.838 28.905 57.962 1.00 22.27 306 GLY C CA 1
ATOM 9469 C C . GLY C 1 284 ? 24.213 28.279 57.868 1.00 23.77 306 GLY C C 1
ATOM 9470 O O . GLY C 1 284 ? 24.605 27.812 56.796 1.00 22.24 306 GLY C O 1
ATOM 9471 N N . MET C 1 285 ? 24.962 28.261 58.962 1.00 23.11 307 MET C N 1
ATOM 9472 C CA . MET C 1 285 ? 26.293 27.682 58.910 1.00 24.41 307 MET C CA 1
ATOM 9473 C C . MET C 1 285 ? 26.357 26.159 59.102 1.00 23.36 307 MET C C 1
ATOM 9474 O O . MET C 1 285 ? 26.702 25.441 58.170 1.00 22.29 307 MET C O 1
ATOM 9479 N N . VAL C 1 286 ? 26.003 25.653 60.279 1.00 22.33 308 VAL C N 1
ATOM 9480 C CA . VAL C 1 286 ? 26.101 24.219 60.513 1.00 22.48 308 VAL C CA 1
ATOM 9481 C C . VAL C 1 286 ? 25.331 23.370 59.492 1.00 21.51 308 VAL C C 1
ATOM 9482 O O . VAL C 1 286 ? 25.756 22.271 59.140 1.00 19.28 308 VAL C O 1
ATOM 9486 N N . THR C 1 287 ? 24.210 23.883 59.003 1.00 20.23 309 THR C N 1
ATOM 9487 C CA . THR C 1 287 ? 23.412 23.143 58.029 1.00 20.31 309 THR C CA 1
ATOM 9488 C C . THR C 1 287 ? 24.106 23.011 56.666 1.00 18.60 309 THR C C 1
ATOM 9489 O O . THR C 1 287 ? 24.311 21.903 56.170 1.00 16.62 309 THR C O 1
ATOM 9493 N N . THR C 1 288 ? 24.468 24.145 56.074 1.00 16.67 310 THR C N 1
ATOM 9494 C CA . THR C 1 288 ? 25.113 24.151 54.767 1.00 17.21 310 THR C CA 1
ATOM 9495 C C . THR C 1 288 ? 26.458 23.437 54.834 1.00 18.46 310 THR C C 1
ATOM 9496 O O . THR C 1 288 ? 26.810 22.680 53.937 1.00 16.96 310 THR C O 1
ATOM 9500 N N . SER C 1 289 ? 27.197 23.676 55.914 1.00 17.49 311 SER C N 1
ATOM 9501 C CA . SER C 1 289 ? 28.505 23.063 56.087 1.00 20.16 311 SER C CA 1
ATOM 9502 C C . SER C 1 289 ? 28.429 21.541 56.211 1.00 20.01 311 SER C C 1
ATOM 9503 O O . SER C 1 289 ? 29.173 20.822 55.542 1.00 21.63 311 SER C O 1
ATOM 9506 N N . THR C 1 290 ? 27.538 21.052 57.069 1.00 19.49 312 THR C N 1
ATOM 9507 C CA . THR C 1 290 ? 27.381 19.614 57.259 1.00 19.82 312 THR C CA 1
ATOM 9508 C C . THR C 1 290 ? 26.919 18.925 55.963 1.00 18.79 312 THR C C 1
ATOM 9509 O O . THR C 1 290 ? 27.312 17.792 55.682 1.00 19.13 312 THR C O 1
ATOM 9513 N N . THR C 1 291 ? 26.085 19.606 55.180 1.00 18.10 313 THR C N 1
ATOM 9514 C CA . THR C 1 291 ? 25.614 19.045 53.922 1.00 17.77 313 THR C CA 1
ATOM 9515 C C . THR C 1 291 ? 26.809 18.846 52.996 1.00 18.08 313 THR C C 1
ATOM 9516 O O . THR C 1 291 ? 26.934 17.809 52.345 1.00 18.87 313 THR C O 1
ATOM 9520 N N . LEU C 1 292 ? 27.698 19.838 52.952 1.00 19.36 314 LEU C N 1
ATOM 9521 C CA . LEU C 1 292 ? 28.898 19.759 52.125 1.00 19.58 314 LEU C CA 1
ATOM 9522 C C . LEU C 1 292 ? 29.836 18.657 52.614 1.00 19.19 314 LEU C C 1
ATOM 9523 O O . LEU C 1 292 ? 30.485 17.990 51.807 1.00 19.14 314 LEU C O 1
ATOM 9528 N N . ALA C 1 293 ? 29.906 18.461 53.928 1.00 16.70 315 ALA C N 1
ATOM 9529 C CA . ALA C 1 293 ? 30.759 17.418 54.494 1.00 16.78 315 ALA C CA 1
ATOM 9530 C C . ALA C 1 293 ? 30.181 16.063 54.093 1.00 17.85 315 ALA C C 1
ATOM 9531 O O . ALA C 1 293 ? 30.916 15.106 53.874 1.00 20.07 315 ALA C O 1
ATOM 9533 N N . TRP C 1 294 ? 28.856 15.976 54.013 1.00 18.32 316 TRP C N 1
ATOM 9534 C CA . TRP C 1 294 ? 28.219 14.742 53.580 1.00 19.92 316 TRP C CA 1
ATOM 9535 C C . TRP C 1 294 ? 28.525 14.550 52.090 1.00 20.77 316 TRP C C 1
ATOM 9536 O O . TRP C 1 294 ? 28.738 13.423 51.630 1.00 20.13 316 TRP C O 1
ATOM 9547 N N . GLY C 1 295 ? 28.540 15.661 51.353 1.00 20.20 317 GLY C N 1
ATOM 9548 C CA . GLY C 1 295 ? 28.805 15.615 49.922 1.00 22.37 317 GLY C CA 1
ATOM 9549 C C . GLY C 1 295 ? 30.171 15.037 49.585 1.00 23.94 317 GLY C C 1
ATOM 9550 O O . GLY C 1 295 ? 30.293 14.186 48.705 1.00 26.06 317 GLY C O 1
ATOM 9551 N N . LEU C 1 296 ? 31.200 15.490 50.289 1.00 23.05 318 LEU C N 1
ATOM 9552 C CA . LEU C 1 296 ? 32.549 15.000 50.046 1.00 23.92 318 LEU C CA 1
ATOM 9553 C C . LEU C 1 296 ? 32.715 13.556 50.486 1.00 24.77 318 LEU C C 1
ATOM 9554 O O . LEU C 1 296 ? 33.427 12.791 49.840 1.00 25.55 318 LEU C O 1
ATOM 9559 N N . LEU C 1 297 ? 32.062 13.177 51.580 1.00 23.85 319 LEU C N 1
ATOM 9560 C CA . LEU C 1 297 ? 32.155 11.806 52.057 1.00 24.86 319 LEU C CA 1
ATOM 9561 C C . LEU C 1 297 ? 31.530 10.851 51.045 1.00 26.22 319 LEU C C 1
ATOM 9562 O O . LEU C 1 297 ? 32.083 9.788 50.745 1.00 25.19 319 LEU C O 1
ATOM 9567 N N . LEU C 1 298 ? 30.368 11.227 50.522 1.00 25.51 320 LEU C N 1
ATOM 9568 C CA . LEU C 1 298 ? 29.687 10.377 49.565 1.00 26.64 320 LEU C CA 1
ATOM 9569 C C . LEU C 1 298 ? 30.449 10.335 48.247 1.00 27.40 320 LEU C C 1
ATOM 9570 O O . LEU C 1 298 ? 30.373 9.351 47.510 1.00 27.85 320 LEU C O 1
ATOM 9575 N N . MET C 1 299 ? 31.203 11.388 47.951 1.00 27.28 321 MET C N 1
ATOM 9576 C CA . MET C 1 299 ? 31.964 11.396 46.713 1.00 26.75 321 MET C CA 1
ATOM 9577 C C . MET C 1 299 ? 33.176 10.459 46.779 1.00 29.19 321 MET C C 1
ATOM 9578 O O . MET C 1 299 ? 33.589 9.925 45.748 1.00 27.85 321 MET C O 1
ATOM 9583 N N . ILE C 1 300 ? 33.739 10.247 47.973 1.00 29.52 322 ILE C N 1
ATOM 9584 C CA . ILE C 1 300 ? 34.882 9.336 48.104 1.00 30.59 322 ILE C CA 1
ATOM 9585 C C . ILE C 1 300 ? 34.385 7.907 48.321 1.00 31.11 322 ILE C C 1
ATOM 9586 O O . ILE C 1 300 ? 35.096 6.943 48.038 1.00 31.82 322 ILE C O 1
ATOM 9591 N N . LEU C 1 301 ? 33.164 7.773 48.825 1.00 30.62 323 LEU C N 1
ATOM 9592 C CA . LEU C 1 301 ? 32.584 6.456 49.050 1.00 31.13 323 LEU C CA 1
ATOM 9593 C C . LEU C 1 301 ? 31.999 5.954 47.736 1.00 32.02 323 LEU C C 1
ATOM 9594 O O . LEU C 1 301 ? 31.791 4.752 47.552 1.00 32.55 323 LEU C O 1
ATOM 9599 N N . HIS C 1 302 ? 31.735 6.884 46.824 1.00 30.19 324 HIS C N 1
ATOM 9600 C CA . HIS C 1 302 ? 31.178 6.544 45.518 1.00 29.92 324 HIS C CA 1
ATOM 9601 C C . HIS C 1 302 ? 31.963 7.257 44.424 1.00 29.72 324 HIS C C 1
ATOM 9602 O O . HIS C 1 302 ? 31.443 8.146 43.752 1.00 29.61 324 HIS C O 1
ATOM 9609 N N . PRO C 1 303 ? 33.232 6.850 44.224 1.00 30.02 325 PRO C N 1
ATOM 9610 C CA . PRO C 1 303 ? 34.154 7.411 43.229 1.00 31.91 325 PRO C CA 1
ATOM 9611 C C . PRO C 1 303 ? 33.545 7.520 41.828 1.00 32.46 325 PRO C C 1
ATOM 9612 O O . PRO C 1 303 ? 33.817 8.467 41.096 1.00 33.58 325 PRO C O 1
ATOM 9616 N N . ASP C 1 304 ? 32.726 6.538 41.468 1.00 33.65 326 ASP C N 1
ATOM 9617 C CA . ASP C 1 304 ? 32.075 6.501 40.163 1.00 34.18 326 ASP C CA 1
ATOM 9618 C C . ASP C 1 304 ? 31.149 7.692 39.935 1.00 33.53 326 ASP C C 1
ATOM 9619 O O . ASP C 1 304 ? 31.118 8.257 38.839 1.00 32.33 326 ASP C O 1
ATOM 9624 N N . VAL C 1 305 ? 30.383 8.064 40.961 1.00 31.21 327 VAL C N 1
ATOM 9625 C CA . VAL C 1 305 ? 29.477 9.206 40.847 1.00 28.00 327 VAL C CA 1
ATOM 9626 C C . VAL C 1 305 ? 30.312 10.478 40.725 1.00 27.49 327 VAL C C 1
ATOM 9627 O O . VAL C 1 305 ? 29.999 11.362 39.925 1.00 27.29 327 VAL C O 1
ATOM 9631 N N . GLN C 1 306 ? 31.374 10.563 41.522 1.00 28.21 328 GLN C N 1
ATOM 9632 C CA . GLN C 1 306 ? 32.255 11.726 41.497 1.00 29.76 328 GLN C CA 1
ATOM 9633 C C . GLN C 1 306 ? 32.798 11.933 40.088 1.00 31.42 328 GLN C C 1
ATOM 9634 O O . GLN C 1 306 ? 32.856 13.059 39.596 1.00 32.03 328 GLN C O 1
ATOM 9640 N N . ARG C 1 307 ? 33.194 10.842 39.438 1.00 33.73 329 ARG C N 1
ATOM 9641 C CA . ARG C 1 307 ? 33.730 10.934 38.083 1.00 34.87 329 ARG C CA 1
ATOM 9642 C C . ARG C 1 307 ? 32.677 11.408 37.089 1.00 33.62 329 ARG C C 1
ATOM 9643 O O . ARG C 1 307 ? 32.978 12.195 36.192 1.00 34.03 329 ARG C O 1
ATOM 9651 N N . ARG C 1 308 ? 31.442 10.938 37.235 1.00 32.95 330 ARG C N 1
ATOM 9652 C CA . ARG C 1 308 ? 30.398 11.374 36.319 1.00 31.76 330 ARG C CA 1
ATOM 9653 C C . ARG C 1 308 ? 30.106 12.856 36.501 1.00 30.06 330 ARG C C 1
ATOM 9654 O O . ARG C 1 308 ? 29.776 13.553 35.547 1.00 29.71 330 ARG C O 1
ATOM 9662 N N . VAL C 1 309 ? 30.216 13.338 37.734 1.00 28.64 331 VAL C N 1
ATOM 9663 C CA . VAL C 1 309 ? 29.965 14.749 37.999 1.00 26.56 331 VAL C CA 1
ATOM 9664 C C . VAL C 1 309 ? 31.083 15.574 37.383 1.00 26.26 331 VAL C C 1
ATOM 9665 O O . VAL C 1 309 ? 30.840 16.612 36.772 1.00 26.31 331 VAL C O 1
ATOM 9669 N N . GLN C 1 310 ? 32.311 15.105 37.562 1.00 27.13 332 GLN C N 1
ATOM 9670 C CA . GLN C 1 310 ? 33.474 15.801 37.032 1.00 31.10 332 GLN C CA 1
ATOM 9671 C C . GLN C 1 310 ? 33.456 15.767 35.510 1.00 33.15 332 GLN C C 1
ATOM 9672 O O . GLN C 1 310 ? 33.925 16.700 34.859 1.00 33.72 332 GLN C O 1
ATOM 9678 N N . GLN C 1 311 ? 32.892 14.702 34.945 1.00 34.62 333 GLN C N 1
ATOM 9679 C CA . GLN C 1 311 ? 32.798 14.595 33.498 1.00 37.08 333 GLN C CA 1
ATOM 9680 C C . GLN C 1 311 ? 31.792 15.637 33.024 1.00 37.68 333 GLN C C 1
ATOM 9681 O O . GLN C 1 311 ? 31.986 16.265 31.980 1.00 37.41 333 GLN C O 1
ATOM 9687 N N . GLU C 1 312 ? 30.723 15.835 33.797 1.00 36.73 334 GLU C N 1
ATOM 9688 C CA . GLU C 1 312 ? 29.703 16.819 33.427 1.00 35.86 334 GLU C CA 1
ATOM 9689 C C . GLU C 1 312 ? 30.254 18.230 33.589 1.00 35.51 334 GLU C C 1
ATOM 9690 O O . GLU C 1 312 ? 29.909 19.129 32.823 1.00 34.95 334 GLU C O 1
ATOM 9696 N N . ILE C 1 313 ? 31.110 18.420 34.591 1.00 35.79 335 ILE C N 1
ATOM 9697 C CA . ILE C 1 313 ? 31.721 19.722 34.834 1.00 35.58 335 ILE C CA 1
ATOM 9698 C C . ILE C 1 313 ? 32.639 20.056 33.657 1.00 38.00 335 ILE C C 1
ATOM 9699 O O . ILE C 1 313 ? 32.598 21.163 33.116 1.00 37.69 335 ILE C O 1
ATOM 9704 N N . ASP C 1 314 ? 33.468 19.090 33.271 1.00 39.82 336 ASP C N 1
ATOM 9705 C CA . ASP C 1 314 ? 34.395 19.280 32.164 1.00 43.48 336 ASP C CA 1
ATOM 9706 C C . ASP C 1 314 ? 33.665 19.666 30.882 1.00 44.09 336 ASP C C 1
ATOM 9707 O O . ASP C 1 314 ? 34.102 20.565 30.164 1.00 44.57 336 ASP C O 1
ATOM 9712 N N . ASP C 1 315 ? 32.545 19.007 30.606 1.00 44.27 337 ASP C N 1
ATOM 9713 C CA . ASP C 1 315 ? 31.771 19.298 29.404 1.00 45.19 337 ASP C CA 1
ATOM 9714 C C . ASP C 1 315 ? 31.122 20.679 29.416 1.00 46.23 337 ASP C C 1
ATOM 9715 O O . ASP C 1 315 ? 31.294 21.468 28.483 1.00 47.30 337 ASP C O 1
ATOM 9720 N N . VAL C 1 316 ? 30.372 20.963 30.476 1.00 45.15 338 VAL C N 1
ATOM 9721 C CA . VAL C 1 316 ? 29.649 22.223 30.612 1.00 43.45 338 VAL C CA 1
ATOM 9722 C C . VAL C 1 316 ? 30.470 23.443 31.016 1.00 43.16 338 VAL C C 1
ATOM 9723 O O . VAL C 1 316 ? 30.250 24.542 30.505 1.00 43.00 338 VAL C O 1
ATOM 9727 N N . ILE C 1 317 ? 31.417 23.246 31.925 1.00 43.95 339 ILE C N 1
ATOM 9728 C CA . ILE C 1 317 ? 32.222 24.348 32.442 1.00 44.37 339 ILE C CA 1
ATOM 9729 C C . ILE C 1 317 ? 33.688 24.392 32.021 1.00 46.09 339 ILE C C 1
ATOM 9730 O O . ILE C 1 317 ? 34.242 25.473 31.812 1.00 46.92 339 ILE C O 1
ATOM 9735 N N . GLY C 1 318 ? 34.316 23.227 31.906 1.00 47.41 340 GLY C N 1
ATOM 9736 C CA . GLY C 1 318 ? 35.725 23.182 31.563 1.00 48.99 340 GLY C CA 1
ATOM 9737 C C . GLY C 1 318 ? 36.457 23.129 32.889 1.00 51.60 340 GLY C C 1
ATOM 9738 O O . GLY C 1 318 ? 35.810 23.149 33.936 1.00 52.18 340 GLY C O 1
ATOM 9739 N N . GLN C 1 319 ? 37.785 23.057 32.878 1.00 52.84 341 GLN C N 1
ATOM 9740 C CA . GLN C 1 319 ? 38.518 23.001 34.140 1.00 55.03 341 GLN C CA 1
ATOM 9741 C C . GLN C 1 319 ? 39.208 24.331 34.416 1.00 54.34 341 GLN C C 1
ATOM 9742 O O . GLN C 1 319 ? 40.177 24.401 35.172 1.00 54.90 341 GLN C O 1
ATOM 9748 N N . VAL C 1 320 ? 38.691 25.392 33.813 1.00 53.15 342 VAL C N 1
ATOM 9749 C CA . VAL C 1 320 ? 39.282 26.706 33.986 1.00 52.44 342 VAL C CA 1
ATOM 9750 C C . VAL C 1 320 ? 38.387 27.708 34.697 1.00 50.31 342 VAL C C 1
ATOM 9751 O O . VAL C 1 320 ? 38.588 27.988 35.879 1.00 50.38 342 VAL C O 1
ATOM 9755 N N . ARG C 1 321 ? 37.396 28.246 33.993 1.00 47.82 343 ARG C N 1
ATOM 9756 C CA . ARG C 1 321 ? 36.528 29.237 34.609 1.00 45.50 343 ARG C CA 1
ATOM 9757 C C . ARG C 1 321 ? 35.721 28.713 35.789 1.00 42.95 343 ARG C C 1
ATOM 9758 O O . ARG C 1 321 ? 35.394 27.529 35.880 1.00 41.84 343 ARG C O 1
ATOM 9766 N N . ARG C 1 322 ? 35.416 29.626 36.698 1.00 41.23 344 ARG C N 1
ATOM 9767 C CA . ARG C 1 322 ? 34.650 29.315 37.891 1.00 39.27 344 ARG C CA 1
ATOM 9768 C C . ARG C 1 322 ? 33.192 29.035 37.536 1.00 37.52 344 ARG C C 1
ATOM 9769 O O . ARG C 1 322 ? 32.603 29.717 36.694 1.00 36.49 344 ARG C O 1
ATOM 9777 N N . PRO C 1 323 ? 32.595 28.005 38.152 1.00 35.37 345 PRO C N 1
ATOM 9778 C CA . PRO C 1 323 ? 31.194 27.736 37.829 1.00 33.83 345 PRO C CA 1
ATOM 9779 C C . PRO C 1 323 ? 30.295 28.905 38.250 1.00 32.59 345 PRO C C 1
ATOM 9780 O O . PRO C 1 323 ? 30.620 29.665 39.165 1.00 32.41 345 PRO C O 1
ATOM 9784 N N . GLU C 1 324 ? 29.180 29.053 37.549 1.00 31.55 346 GLU C N 1
ATOM 9785 C CA . GLU C 1 324 ? 28.218 30.109 37.817 1.00 32.20 346 GLU C CA 1
ATOM 9786 C C . GLU C 1 324 ? 26.874 29.436 38.016 1.00 30.59 346 GLU C C 1
ATOM 9787 O O . GLU C 1 324 ? 26.716 28.265 37.663 1.00 29.18 346 GLU C O 1
ATOM 9793 N N . MET C 1 325 ? 25.908 30.165 38.571 1.00 30.11 347 MET C N 1
ATOM 9794 C CA . MET C 1 325 ? 24.587 29.596 38.779 1.00 30.52 347 MET C CA 1
ATOM 9795 C C . MET C 1 325 ? 23.942 29.273 37.435 1.00 32.23 347 MET C C 1
ATOM 9796 O O . MET C 1 325 ? 23.136 28.346 37.334 1.00 32.57 347 MET C O 1
ATOM 9801 N N . GLY C 1 326 ? 24.308 30.033 36.404 1.00 33.00 348 GLY C N 1
ATOM 9802 C CA . GLY C 1 326 ? 23.766 29.794 35.075 1.00 31.90 348 GLY C CA 1
ATOM 9803 C C . GLY C 1 326 ? 24.091 28.395 34.578 1.00 32.66 348 GLY C C 1
ATOM 9804 O O . GLY C 1 326 ? 23.359 27.824 33.772 1.00 34.36 348 GLY C O 1
ATOM 9805 N N . ASP C 1 327 ? 25.197 27.840 35.063 1.00 32.69 349 ASP C N 1
ATOM 9806 C CA . ASP C 1 327 ? 25.620 26.495 34.683 1.00 33.43 349 ASP C CA 1
ATOM 9807 C C . ASP C 1 327 ? 24.663 25.417 35.202 1.00 34.12 349 ASP C C 1
ATOM 9808 O O . ASP C 1 327 ? 24.433 24.405 34.542 1.00 35.95 349 ASP C O 1
ATOM 9813 N N . GLN C 1 328 ? 24.104 25.652 36.385 1.00 34.51 350 GLN C N 1
ATOM 9814 C CA . GLN C 1 328 ? 23.207 24.706 37.038 1.00 36.18 350 GLN C CA 1
ATOM 9815 C C . GLN C 1 328 ? 22.111 24.113 36.152 1.00 35.44 350 GLN C C 1
ATOM 9816 O O . GLN C 1 328 ? 21.903 22.900 36.147 1.00 34.10 350 GLN C O 1
ATOM 9822 N N . ALA C 1 329 ? 21.415 24.964 35.405 1.00 36.95 351 ALA C N 1
ATOM 9823 C CA . ALA C 1 329 ? 20.342 24.511 34.523 1.00 37.81 351 ALA C CA 1
ATOM 9824 C C . ALA C 1 329 ? 20.825 23.589 33.403 1.00 38.65 351 ALA C C 1
ATOM 9825 O O . ALA C 1 329 ? 20.008 22.967 32.723 1.00 39.68 351 ALA C O 1
ATOM 9827 N N . HIS C 1 330 ? 22.140 23.494 33.211 1.00 38.22 352 HIS C N 1
ATOM 9828 C CA . HIS C 1 330 ? 22.694 22.636 32.162 1.00 38.30 352 HIS C CA 1
ATOM 9829 C C . HIS C 1 330 ? 23.487 21.456 32.729 1.00 37.82 352 HIS C C 1
ATOM 9830 O O . HIS C 1 330 ? 24.236 20.789 32.007 1.00 36.25 352 HIS C O 1
ATOM 9837 N N . MET C 1 331 ? 23.321 21.197 34.023 1.00 34.70 353 MET C N 1
ATOM 9838 C CA . MET C 1 331 ? 24.025 20.101 34.677 1.00 33.11 353 MET C CA 1
ATOM 9839 C C . MET C 1 331 ? 23.049 19.294 35.536 1.00 32.58 353 MET C C 1
ATOM 9840 O O . MET C 1 331 ? 23.117 19.320 36.766 1.00 30.35 353 MET C O 1
ATOM 9845 N N . PRO C 1 332 ? 22.131 18.559 34.887 1.00 32.04 354 PRO C N 1
ATOM 9846 C CA . PRO C 1 332 ? 21.125 17.739 35.569 1.00 30.02 354 PRO C CA 1
ATOM 9847 C C . PRO C 1 332 ? 21.692 16.667 36.490 1.00 29.87 354 PRO C C 1
ATOM 9848 O O . PRO C 1 332 ? 21.101 16.364 37.532 1.00 28.51 354 PRO C O 1
ATOM 9852 N N . TYR C 1 333 ? 22.837 16.101 36.121 1.00 27.67 355 TYR C N 1
ATOM 9853 C CA . TYR C 1 333 ? 23.443 15.060 36.938 1.00 26.93 355 TYR C CA 1
ATOM 9854 C C . TYR C 1 333 ? 24.050 15.604 38.234 1.00 26.62 355 TYR C C 1
ATOM 9855 O O . TYR C 1 333 ? 23.873 15.019 39.304 1.00 25.79 355 TYR C O 1
ATOM 9864 N N . THR C 1 334 ? 24.774 16.713 38.142 1.00 25.82 356 THR C N 1
ATOM 9865 C CA . THR C 1 334 ? 25.380 17.299 39.330 1.00 23.86 356 THR C CA 1
ATOM 9866 C C . THR C 1 334 ? 24.268 17.781 40.260 1.00 23.12 356 THR C C 1
ATOM 9867 O O . THR C 1 334 ? 24.383 17.692 41.476 1.00 21.88 356 THR C O 1
ATOM 9871 N N . THR C 1 335 ? 23.190 18.276 39.664 1.00 22.54 357 THR C N 1
ATOM 9872 C CA . THR C 1 335 ? 22.037 18.770 40.399 1.00 22.12 357 THR C CA 1
ATOM 9873 C C . THR C 1 335 ? 21.370 17.611 41.121 1.00 21.65 357 THR C C 1
ATOM 9874 O O . THR C 1 335 ? 20.961 17.740 42.284 1.00 22.46 357 THR C O 1
ATOM 9878 N N . ALA C 1 336 ? 21.272 16.477 40.435 1.00 18.31 358 ALA C N 1
ATOM 9879 C CA . ALA C 1 336 ? 20.683 15.281 41.016 1.00 18.03 358 ALA C CA 1
ATOM 9880 C C . ALA C 1 336 ? 21.538 14.808 42.190 1.00 18.27 358 ALA C C 1
ATOM 9881 O O . ALA C 1 336 ? 21.008 14.457 43.245 1.00 18.97 358 ALA C O 1
ATOM 9883 N N . VAL C 1 337 ? 22.855 14.798 42.002 1.00 18.15 359 VAL C N 1
ATOM 9884 C CA . VAL C 1 337 ? 23.780 14.373 43.042 1.00 19.71 359 VAL C CA 1
ATOM 9885 C C . VAL C 1 337 ? 23.678 15.275 44.280 1.00 21.39 359 VAL C C 1
ATOM 9886 O O . VAL C 1 337 ? 23.657 14.792 45.417 1.00 20.66 359 VAL C O 1
ATOM 9890 N N . ILE C 1 338 ? 23.609 16.585 44.063 1.00 19.70 360 ILE C N 1
ATOM 9891 C CA . ILE C 1 338 ? 23.496 17.505 45.184 1.00 18.33 360 ILE C CA 1
ATOM 9892 C C . ILE C 1 338 ? 22.186 17.244 45.930 1.00 17.53 360 ILE C C 1
ATOM 9893 O O . ILE C 1 338 ? 22.167 17.177 47.161 1.00 18.57 360 ILE C O 1
ATOM 9898 N N . HIS C 1 339 ? 21.098 17.069 45.188 1.00 15.89 361 HIS C N 1
ATOM 9899 C CA . HIS C 1 339 ? 19.810 16.785 45.800 1.00 15.58 361 HIS C CA 1
ATOM 9900 C C . HIS C 1 339 ? 19.832 15.463 46.573 1.00 16.07 361 HIS C C 1
ATOM 9901 O O . HIS C 1 339 ? 19.244 15.355 47.655 1.00 16.85 361 HIS C O 1
ATOM 9908 N N . GLU C 1 340 ? 20.529 14.469 46.033 1.00 13.80 362 GLU C N 1
ATOM 9909 C CA . GLU C 1 340 ? 20.627 13.168 46.686 1.00 15.22 362 GLU C CA 1
ATOM 9910 C C . GLU C 1 340 ? 21.506 13.267 47.939 1.00 16.28 362 GLU C C 1
ATOM 9911 O O . GLU C 1 340 ? 21.275 12.557 48.915 1.00 15.20 362 GLU C O 1
ATOM 9917 N N . VAL C 1 341 ? 22.518 14.130 47.903 1.00 15.34 363 VAL C N 1
ATOM 9918 C CA . VAL C 1 341 ? 23.386 14.314 49.063 1.00 16.73 363 VAL C CA 1
ATOM 9919 C C . VAL C 1 341 ? 22.514 14.836 50.211 1.00 17.84 363 VAL C C 1
ATOM 9920 O O . VAL C 1 341 ? 22.639 14.380 51.347 1.00 18.37 363 VAL C O 1
ATOM 9924 N N . GLN C 1 342 ? 21.636 15.790 49.904 1.00 17.08 364 GLN C N 1
ATOM 9925 C CA . GLN C 1 342 ? 20.721 16.347 50.891 1.00 16.50 364 GLN C CA 1
ATOM 9926 C C . GLN C 1 342 ? 19.691 15.311 51.381 1.00 18.36 364 GLN C C 1
ATOM 9927 O O . GLN C 1 342 ? 19.417 15.211 52.586 1.00 17.90 364 GLN C O 1
ATOM 9933 N N . ARG C 1 343 ? 19.102 14.561 50.455 1.00 16.79 365 ARG C N 1
ATOM 9934 C CA . ARG C 1 343 ? 18.110 13.555 50.822 1.00 18.93 365 ARG C CA 1
ATOM 9935 C C . ARG C 1 343 ? 18.743 12.457 51.673 1.00 19.97 365 ARG C C 1
ATOM 9936 O O . ARG C 1 343 ? 18.223 12.094 52.730 1.00 20.23 365 ARG C O 1
ATOM 9944 N N . PHE C 1 344 ? 19.865 11.930 51.203 1.00 19.33 366 PHE C N 1
ATOM 9945 C CA . PHE C 1 344 ? 20.562 10.871 51.918 1.00 22.14 366 PHE C CA 1
ATOM 9946 C C . PHE C 1 344 ? 21.142 11.404 53.234 1.00 23.96 366 PHE C C 1
ATOM 9947 O O . PHE C 1 344 ? 20.991 10.780 54.287 1.00 21.76 366 PHE C O 1
ATOM 9955 N N . GLY C 1 345 ? 21.798 12.563 53.152 1.00 23.70 367 GLY C N 1
ATOM 9956 C CA . GLY C 1 345 ? 22.396 13.198 54.317 1.00 23.12 367 GLY C CA 1
ATOM 9957 C C . GLY C 1 345 ? 21.369 13.414 55.411 1.00 24.00 367 GLY C C 1
ATOM 9958 O O . GLY C 1 345 ? 21.638 13.118 56.579 1.00 25.40 367 GLY C O 1
ATOM 9959 N N . ASP C 1 346 ? 20.213 13.970 55.047 1.00 21.98 368 ASP C N 1
ATOM 9960 C CA . ASP C 1 346 ? 19.118 14.141 55.997 1.00 23.76 368 ASP C CA 1
ATOM 9961 C C . ASP C 1 346 ? 19.682 14.743 57.293 1.00 24.01 368 ASP C C 1
ATOM 9962 O O . ASP C 1 346 ? 19.547 14.170 58.374 1.00 23.29 368 ASP C O 1
ATOM 9967 N N . ILE C 1 347 ? 20.297 15.917 57.168 1.00 23.08 369 ILE C N 1
ATOM 9968 C CA . ILE C 1 347 ? 20.938 16.576 58.301 1.00 24.10 369 ILE C CA 1
ATOM 9969 C C . ILE C 1 347 ? 20.029 17.152 59.384 1.00 25.04 369 ILE C C 1
ATOM 9970 O O . ILE C 1 347 ? 20.471 17.330 60.513 1.00 23.58 369 ILE C O 1
ATOM 9975 N N . VAL C 1 348 ? 18.778 17.462 59.046 1.00 25.36 370 VAL C N 1
ATOM 9976 C CA . VAL C 1 348 ? 17.831 17.993 60.026 1.00 24.36 370 VAL C CA 1
ATOM 9977 C C . VAL C 1 348 ? 16.655 17.016 60.009 1.00 24.37 370 VAL C C 1
ATOM 9978 O O . VAL C 1 348 ? 15.562 17.341 59.542 1.00 23.82 370 VAL C O 1
ATOM 9982 N N . PRO C 1 349 ? 16.867 15.799 60.535 1.00 23.67 371 PRO C N 1
ATOM 9983 C CA . PRO C 1 349 ? 15.838 14.754 60.573 1.00 21.99 371 PRO C CA 1
ATOM 9984 C C . PRO C 1 349 ? 14.494 15.114 61.186 1.00 23.15 371 PRO C C 1
ATOM 9985 O O . PRO C 1 349 ? 13.451 14.715 60.666 1.00 20.51 371 PRO C O 1
ATOM 9989 N N . LEU C 1 350 ? 14.515 15.868 62.280 1.00 23.57 372 LEU C N 1
ATOM 9990 C CA . LEU C 1 350 ? 13.281 16.250 62.961 1.00 24.84 372 LEU C CA 1
ATOM 9991 C C . LEU C 1 350 ? 12.917 17.714 62.758 1.00 23.81 372 LEU C C 1
ATOM 9992 O O . LEU C 1 350 ? 12.032 18.237 63.432 1.00 26.63 372 LEU C O 1
ATOM 9997 N N . GLY C 1 351 ? 13.604 18.367 61.828 1.00 21.95 373 GLY C N 1
ATOM 9998 C CA . GLY C 1 351 ? 13.334 19.768 61.535 1.00 21.99 373 GLY C CA 1
ATOM 9999 C C . GLY C 1 351 ? 13.349 20.705 62.731 1.00 20.31 373 GLY C C 1
ATOM 10000 O O . GLY C 1 351 ? 14.183 20.568 63.619 1.00 19.61 373 GLY C O 1
ATOM 10001 N N . VAL C 1 352 ? 12.442 21.681 62.736 1.00 20.04 374 VAL C N 1
ATOM 10002 C CA . VAL C 1 352 ? 12.335 22.634 63.836 1.00 18.25 374 VAL C CA 1
ATOM 10003 C C . VAL C 1 352 ? 10.887 22.528 64.311 1.00 19.92 374 VAL C C 1
ATOM 10004 O O . VAL C 1 352 ? 9.961 22.506 63.490 1.00 19.30 374 VAL C O 1
ATOM 10008 N N . THR C 1 353 ? 10.689 22.442 65.626 1.00 17.83 375 THR C N 1
ATOM 10009 C CA . THR C 1 353 ? 9.342 22.289 66.171 1.00 18.14 375 THR C CA 1
ATOM 10010 C C . THR C 1 353 ? 8.429 23.465 65.923 1.00 18.10 375 THR C C 1
ATOM 10011 O O . THR C 1 353 ? 8.854 24.615 65.912 1.00 17.94 375 THR C O 1
ATOM 10015 N N . HIS C 1 354 ? 7.160 23.150 65.710 1.00 18.96 376 HIS C N 1
ATOM 10016 C CA . HIS C 1 354 ? 6.130 24.152 65.517 1.00 19.63 376 HIS C CA 1
ATOM 10017 C C . HIS C 1 354 ? 5.161 23.960 66.672 1.00 22.24 376 HIS C C 1
ATOM 10018 O O . HIS C 1 354 ? 5.296 23.025 67.459 1.00 22.39 376 HIS C O 1
ATOM 10025 N N . MET C 1 355 ? 4.195 24.858 66.775 1.00 24.98 377 MET C N 1
ATOM 10026 C CA . MET C 1 355 ? 3.173 24.732 67.792 1.00 28.69 377 MET C CA 1
ATOM 10027 C C . MET C 1 355 ? 1.880 25.180 67.154 1.00 29.54 377 MET C C 1
ATOM 10028 O O . MET C 1 355 ? 1.840 26.196 66.462 1.00 29.65 377 MET C O 1
ATOM 10033 N N . THR C 1 356 ? 0.827 24.403 67.365 1.00 32.29 378 THR C N 1
ATOM 10034 C CA . THR C 1 356 ? -0.473 24.734 66.810 1.00 34.88 378 THR C CA 1
ATOM 10035 C C . THR C 1 356 ? -1.039 25.966 67.507 1.00 37.26 378 THR C C 1
ATOM 10036 O O . THR C 1 356 ? -0.873 26.140 68.716 1.00 36.86 378 THR C O 1
ATOM 10040 N N . SER C 1 357 ? -1.690 26.826 66.730 1.00 41.36 379 SER C N 1
ATOM 10041 C CA . SER C 1 357 ? -2.295 28.050 67.248 1.00 44.73 379 SER C CA 1
ATOM 10042 C C . SER C 1 357 ? -3.744 27.759 67.627 1.00 47.55 379 SER C C 1
ATOM 10043 O O . SER C 1 357 ? -4.314 28.396 68.513 1.00 48.79 379 SER C O 1
ATOM 10046 N N . ARG C 1 358 ? -4.332 26.790 66.933 1.00 49.41 380 ARG C N 1
ATOM 10047 C CA . ARG C 1 358 ? -5.709 26.383 67.172 1.00 50.90 380 ARG C CA 1
ATOM 10048 C C . ARG C 1 358 ? -5.788 24.871 67.084 1.00 51.00 380 ARG C C 1
ATOM 10049 O O . ARG C 1 358 ? -4.797 24.193 66.805 1.00 49.59 380 ARG C O 1
ATOM 10057 N N . ASP C 1 359 ? -6.979 24.345 67.330 1.00 51.48 381 ASP C N 1
ATOM 10058 C CA . ASP C 1 359 ? -7.194 22.915 67.242 1.00 51.06 381 ASP C CA 1
ATOM 10059 C C . ASP C 1 359 ? -7.237 22.626 65.749 1.00 49.48 381 ASP C C 1
ATOM 10060 O O . ASP C 1 359 ? -7.670 23.468 64.962 1.00 49.17 381 ASP C O 1
ATOM 10065 N N . ILE C 1 360 ? -6.765 21.454 65.354 1.00 47.28 382 ILE C N 1
ATOM 10066 C CA . ILE C 1 360 ? -6.775 21.085 63.949 1.00 45.67 382 ILE C CA 1
ATOM 10067 C C . ILE C 1 360 ? -6.898 19.581 63.828 1.00 44.10 382 ILE C C 1
ATOM 10068 O O . ILE C 1 360 ? -6.852 18.857 64.820 1.00 42.05 382 ILE C O 1
ATOM 10073 N N . GLU C 1 361 ? -7.041 19.119 62.597 1.00 44.27 383 GLU C N 1
ATOM 10074 C CA . GLU C 1 361 ? -7.164 17.703 62.334 1.00 46.30 383 GLU C CA 1
ATOM 10075 C C . GLU C 1 361 ? -6.066 17.327 61.351 1.00 45.85 383 GLU C C 1
ATOM 10076 O O . GLU C 1 361 ? -5.724 18.109 60.464 1.00 47.42 383 GLU C O 1
ATOM 10082 N N . VAL C 1 362 ? -5.507 16.137 61.519 1.00 44.18 384 VAL C N 1
ATOM 10083 C CA . VAL C 1 362 ? -4.455 15.663 60.636 1.00 44.20 384 VAL C CA 1
ATOM 10084 C C . VAL C 1 362 ? -4.577 14.153 60.481 1.00 44.31 384 VAL C C 1
ATOM 10085 O O . VAL C 1 362 ? -4.510 13.416 61.460 1.00 43.61 384 VAL C O 1
ATOM 10089 N N . GLN C 1 363 ? -4.754 13.697 59.246 1.00 44.84 385 GLN C N 1
ATOM 10090 C CA . GLN C 1 363 ? -4.895 12.272 58.981 1.00 45.99 385 GLN C CA 1
ATOM 10091 C C . GLN C 1 363 ? -6.004 11.692 59.864 1.00 46.77 385 GLN C C 1
ATOM 10092 O O . GLN C 1 363 ? -5.956 10.523 60.250 1.00 46.69 385 GLN C O 1
ATOM 10098 N N . GLY C 1 364 ? -6.987 12.530 60.190 1.00 47.00 386 GLY C N 1
ATOM 10099 C CA . GLY C 1 364 ? -8.111 12.096 61.002 1.00 47.93 386 GLY C CA 1
ATOM 10100 C C . GLY C 1 364 ? -8.060 12.398 62.491 1.00 48.38 386 GLY C C 1
ATOM 10101 O O . GLY C 1 364 ? -9.106 12.565 63.129 1.00 47.89 386 GLY C O 1
ATOM 10102 N N . PHE C 1 365 ? -6.859 12.473 63.054 1.00 47.51 387 PHE C N 1
ATOM 10103 C CA . PHE C 1 365 ? -6.722 12.736 64.480 1.00 46.74 387 PHE C CA 1
ATOM 10104 C C . PHE C 1 365 ? -6.819 14.214 64.850 1.00 46.84 387 PHE C C 1
ATOM 10105 O O . PHE C 1 365 ? -6.457 15.093 64.069 1.00 46.77 387 PHE C O 1
ATOM 10113 N N . ARG C 1 366 ? -7.324 14.479 66.051 1.00 46.62 388 ARG C N 1
ATOM 10114 C CA . ARG C 1 366 ? -7.472 15.842 66.540 1.00 47.00 388 ARG C CA 1
ATOM 10115 C C . ARG C 1 366 ? -6.199 16.268 67.258 1.00 45.55 388 ARG C C 1
ATOM 10116 O O . ARG C 1 366 ? -5.618 15.490 68.010 1.00 45.39 388 ARG C O 1
ATOM 10124 N N . ILE C 1 367 ? -5.768 17.502 67.017 1.00 44.80 389 ILE C N 1
ATOM 10125 C CA . ILE C 1 367 ? -4.572 18.034 67.660 1.00 44.41 389 ILE C CA 1
ATOM 10126 C C . ILE C 1 367 ? -4.939 19.314 68.393 1.00 44.60 389 ILE C C 1
ATOM 10127 O O . ILE C 1 367 ? -5.193 20.354 67.774 1.00 44.71 389 ILE C O 1
ATOM 10132 N N . PRO C 1 368 ? -4.979 19.250 69.731 1.00 44.65 390 PRO C N 1
ATOM 10133 C CA . PRO C 1 368 ? -5.317 20.388 70.586 1.00 44.72 390 PRO C CA 1
ATOM 10134 C C . PRO C 1 368 ? -4.414 21.593 70.363 1.00 44.82 390 PRO C C 1
ATOM 10135 O O . PRO C 1 368 ? -3.240 21.452 70.017 1.00 44.51 390 PRO C O 1
ATOM 10139 N N . LYS C 1 369 ? -4.979 22.777 70.563 1.00 43.37 391 LYS C N 1
ATOM 10140 C CA . LYS C 1 369 ? -4.241 24.022 70.431 1.00 42.61 391 LYS C CA 1
ATOM 10141 C C . LYS C 1 369 ? -3.111 23.994 71.455 1.00 41.77 391 LYS C C 1
ATOM 10142 O O . LYS C 1 369 ? -3.288 23.489 72.561 1.00 42.90 391 LYS C O 1
ATOM 10148 N N . GLY C 1 370 ? -1.944 24.513 71.085 1.00 39.68 392 GLY C N 1
ATOM 10149 C CA . GLY C 1 370 ? -0.824 24.518 72.011 1.00 35.74 392 GLY C CA 1
ATOM 10150 C C . GLY C 1 370 ? -0.009 23.235 72.033 1.00 33.84 392 GLY C C 1
ATOM 10151 O O . GLY C 1 370 ? 0.795 23.019 72.939 1.00 32.14 392 GLY C O 1
ATOM 10152 N N . THR C 1 371 ? -0.213 22.370 71.046 1.00 33.01 393 THR C N 1
ATOM 10153 C CA . THR C 1 371 ? 0.550 21.126 70.988 1.00 33.32 393 THR C CA 1
ATOM 10154 C C . THR C 1 371 ? 1.833 21.343 70.183 1.00 31.90 393 THR C C 1
ATOM 10155 O O . THR C 1 371 ? 1.815 21.976 69.126 1.00 31.25 393 THR C O 1
ATOM 10159 N N . THR C 1 372 ? 2.948 20.833 70.689 1.00 31.05 394 THR C N 1
ATOM 10160 C CA . THR C 1 372 ? 4.203 20.962 69.966 1.00 30.11 394 THR C CA 1
ATOM 10161 C C . THR C 1 372 ? 4.165 19.959 68.817 1.00 30.41 394 THR C C 1
ATOM 10162 O O . THR C 1 372 ? 3.827 18.786 69.005 1.00 29.92 394 THR C O 1
ATOM 10166 N N . LEU C 1 373 ? 4.502 20.428 67.624 1.00 28.45 395 LEU C N 1
ATOM 10167 C CA . LEU C 1 373 ? 4.491 19.573 66.448 1.00 27.23 395 LEU C CA 1
ATOM 10168 C C . LEU C 1 373 ? 5.901 19.245 66.021 1.00 25.08 395 LEU C C 1
ATOM 10169 O O . LEU C 1 373 ? 6.720 20.144 65.855 1.00 23.97 395 LEU C O 1
ATOM 10174 N N . ILE C 1 374 ? 6.195 17.963 65.863 1.00 23.02 396 ILE C N 1
ATOM 10175 C CA . ILE C 1 374 ? 7.508 17.569 65.391 1.00 21.06 396 ILE C CA 1
ATOM 10176 C C . ILE C 1 374 ? 7.318 17.064 63.962 1.00 23.27 396 ILE C C 1
ATOM 10177 O O . ILE C 1 374 ? 6.618 16.080 63.722 1.00 24.64 396 ILE C O 1
ATOM 10182 N N . THR C 1 375 ? 7.930 17.760 63.017 1.00 21.56 397 THR C N 1
ATOM 10183 C CA . THR C 1 375 ? 7.848 17.388 61.610 1.00 20.68 397 THR C CA 1
ATOM 10184 C C . THR C 1 375 ? 9.012 16.452 61.339 1.00 21.41 397 THR C C 1
ATOM 10185 O O . THR C 1 375 ? 10.159 16.893 61.299 1.00 19.31 397 THR C O 1
ATOM 10189 N N . ASN C 1 376 ? 8.727 15.161 61.178 1.00 18.12 398 ASN C N 1
ATOM 10190 C CA . ASN C 1 376 ? 9.781 14.191 60.908 1.00 19.80 398 ASN C CA 1
ATOM 10191 C C . ASN C 1 376 ? 10.155 14.259 59.421 1.00 20.16 398 ASN C C 1
ATOM 10192 O O . ASN C 1 376 ? 9.651 13.482 58.611 1.00 19.14 398 ASN C O 1
ATOM 10197 N N . LEU C 1 377 ? 11.035 15.194 59.073 1.00 19.38 399 LEU C N 1
ATOM 10198 C CA . LEU C 1 377 ? 11.460 15.374 57.693 1.00 19.60 399 LEU C CA 1
ATOM 10199 C C . LEU C 1 377 ? 12.159 14.122 57.176 1.00 20.60 399 LEU C C 1
ATOM 10200 O O . LEU C 1 377 ? 12.060 13.782 55.997 1.00 19.22 399 LEU C O 1
ATOM 10205 N N . SER C 1 378 ? 12.861 13.431 58.064 1.00 20.97 400 SER C N 1
ATOM 10206 C CA . SER C 1 378 ? 13.558 12.209 57.690 1.00 22.23 400 SER C CA 1
ATOM 10207 C C . SER C 1 378 ? 12.604 11.153 57.137 1.00 22.28 400 SER C C 1
ATOM 10208 O O . SER C 1 378 ? 12.942 10.432 56.195 1.00 22.25 400 SER C O 1
ATOM 10211 N N . SER C 1 379 ? 11.408 11.067 57.715 1.00 21.50 401 SER C N 1
ATOM 10212 C CA . SER C 1 379 ? 10.428 10.083 57.261 1.00 21.80 401 SER C CA 1
ATOM 10213 C C . SER C 1 379 ? 9.918 10.443 55.867 1.00 22.10 401 SER C C 1
ATOM 10214 O O . SER C 1 379 ? 9.387 9.597 55.155 1.00 20.46 401 SER C O 1
ATOM 10217 N N . VAL C 1 380 ? 10.080 11.704 55.478 1.00 22.31 402 VAL C N 1
ATOM 10218 C CA . VAL C 1 380 ? 9.642 12.130 54.152 1.00 21.59 402 VAL C CA 1
ATOM 10219 C C . VAL C 1 380 ? 10.771 11.865 53.160 1.00 20.06 402 VAL C C 1
ATOM 10220 O O . VAL C 1 380 ? 10.546 11.320 52.087 1.00 21.26 402 VAL C O 1
ATOM 10224 N N . LEU C 1 381 ? 11.991 12.231 53.541 1.00 19.45 403 LEU C N 1
ATOM 10225 C CA . LEU C 1 381 ? 13.159 12.040 52.689 1.00 19.10 403 LEU C CA 1
ATOM 10226 C C . LEU C 1 381 ? 13.526 10.567 52.518 1.00 21.88 403 LEU C C 1
ATOM 10227 O O . LEU C 1 381 ? 14.175 10.194 51.537 1.00 20.27 403 LEU C O 1
ATOM 10232 N N . LYS C 1 382 ? 13.118 9.733 53.471 1.00 22.72 404 LYS C N 1
ATOM 10233 C CA . LYS C 1 382 ? 13.437 8.307 53.415 1.00 25.77 404 LYS C CA 1
ATOM 10234 C C . LYS C 1 382 ? 12.194 7.422 53.320 1.00 26.33 404 LYS C C 1
ATOM 10235 O O . LYS C 1 382 ? 12.240 6.244 53.686 1.00 25.48 404 LYS C O 1
ATOM 10241 N N . ASP C 1 383 ? 11.092 7.981 52.833 1.00 26.23 405 ASP C N 1
ATOM 10242 C CA . ASP C 1 383 ? 9.851 7.222 52.717 1.00 27.66 405 ASP C CA 1
ATOM 10243 C C . ASP C 1 383 ? 9.988 6.115 51.671 1.00 28.32 405 ASP C C 1
ATOM 10244 O O . ASP C 1 383 ? 10.175 6.394 50.481 1.00 25.49 405 ASP C O 1
ATOM 10249 N N . GLU C 1 384 ? 9.904 4.866 52.131 1.00 27.62 406 GLU C N 1
ATOM 10250 C CA . GLU C 1 384 ? 10.029 3.686 51.276 1.00 28.87 406 GLU C CA 1
ATOM 10251 C C . GLU C 1 384 ? 8.952 3.575 50.204 1.00 28.78 406 GLU C C 1
ATOM 10252 O O . GLU C 1 384 ? 9.148 2.929 49.178 1.00 29.57 406 GLU C O 1
ATOM 10258 N N . ALA C 1 385 ? 7.808 4.193 50.450 1.00 29.50 407 ALA C N 1
ATOM 10259 C CA . ALA C 1 385 ? 6.710 4.154 49.497 1.00 31.22 407 ALA C CA 1
ATOM 10260 C C . ALA C 1 385 ? 6.902 5.175 48.377 1.00 31.91 407 ALA C C 1
ATOM 10261 O O . ALA C 1 385 ? 6.186 5.140 47.376 1.00 33.77 407 ALA C O 1
ATOM 10263 N N . VAL C 1 386 ? 7.869 6.075 48.546 1.00 29.96 408 VAL C N 1
ATOM 10264 C CA . VAL C 1 386 ? 8.136 7.121 47.558 1.00 28.57 408 VAL C CA 1
ATOM 10265 C C . VAL C 1 386 ? 9.438 6.945 46.787 1.00 27.32 408 VAL C C 1
ATOM 10266 O O . VAL C 1 386 ? 9.459 7.032 45.560 1.00 29.63 408 VAL C O 1
ATOM 10270 N N . TRP C 1 387 ? 10.527 6.709 47.505 1.00 25.49 409 TRP C N 1
ATOM 10271 C CA . TRP C 1 387 ? 11.825 6.548 46.869 1.00 25.50 409 TRP C CA 1
ATOM 10272 C C . TRP C 1 387 ? 12.144 5.103 46.525 1.00 25.86 409 TRP C C 1
ATOM 10273 O O . TRP C 1 387 ? 11.745 4.183 47.232 1.00 25.47 409 TRP C O 1
ATOM 10284 N N . GLU C 1 388 ? 12.898 4.932 45.446 1.00 24.88 410 GLU C N 1
ATOM 10285 C CA . GLU C 1 388 ? 13.306 3.621 44.951 1.00 27.68 410 GLU C CA 1
ATOM 10286 C C . GLU C 1 388 ? 14.104 2.823 45.985 1.00 26.84 410 GLU C C 1
ATOM 10287 O O . GLU C 1 388 ? 13.767 1.686 46.308 1.00 25.80 410 GLU C O 1
ATOM 10293 N N . LYS C 1 389 ? 15.180 3.414 46.489 1.00 25.22 411 LYS C N 1
ATOM 10294 C CA . LYS C 1 389 ? 16.009 2.740 47.483 1.00 26.76 411 LYS C CA 1
ATOM 10295 C C . LYS C 1 389 ? 16.462 3.821 48.441 1.00 23.37 411 LYS C C 1
ATOM 10296 O O . LYS C 1 389 ? 17.628 4.218 48.459 1.00 20.80 411 LYS C O 1
ATOM 10302 N N . PRO C 1 390 ? 15.529 4.292 49.276 1.00 23.40 412 PRO C N 1
ATOM 10303 C CA . PRO C 1 390 ? 15.757 5.353 50.264 1.00 23.70 412 PRO C CA 1
ATOM 10304 C C . PRO C 1 390 ? 16.965 5.232 51.172 1.00 23.85 412 PRO C C 1
ATOM 10305 O O . PRO C 1 390 ? 17.459 6.248 51.664 1.00 22.26 412 PRO C O 1
ATOM 10309 N N . PHE C 1 391 ? 17.464 4.018 51.384 1.00 21.40 413 PHE C N 1
ATOM 10310 C CA . PHE C 1 391 ? 18.608 3.868 52.276 1.00 23.34 413 PHE C CA 1
ATOM 10311 C C . PHE C 1 391 ? 19.954 3.795 51.576 1.00 22.31 413 PHE C C 1
ATOM 10312 O O . PHE C 1 391 ? 20.976 3.575 52.206 1.00 21.35 413 PHE C O 1
ATOM 10320 N N . ARG C 1 392 ? 19.958 3.983 50.263 1.00 21.36 414 ARG C N 1
ATOM 10321 C CA . ARG C 1 392 ? 21.212 3.974 49.532 1.00 23.01 414 ARG C CA 1
ATOM 10322 C C . ARG C 1 392 ? 21.411 5.357 48.938 1.00 22.31 414 ARG C C 1
ATOM 10323 O O . ARG C 1 392 ? 20.455 6.129 48.821 1.00 21.14 414 ARG C O 1
ATOM 10331 N N . PHE C 1 393 ? 22.655 5.676 48.602 1.00 21.63 415 PHE C N 1
ATOM 10332 C CA . PHE C 1 393 ? 22.969 6.945 47.961 1.00 22.52 415 PHE C CA 1
ATOM 10333 C C . PHE C 1 393 ? 22.751 6.608 46.484 1.00 23.06 415 PHE C C 1
ATOM 10334 O O . PHE C 1 393 ? 23.550 5.897 45.878 1.00 24.24 415 PHE C O 1
ATOM 10342 N N . HIS C 1 394 ? 21.653 7.102 45.924 1.00 22.89 416 HIS C N 1
ATOM 10343 C CA . HIS C 1 394 ? 21.261 6.796 44.538 1.00 23.40 416 HIS C CA 1
ATOM 10344 C C . HIS C 1 394 ? 20.821 8.070 43.803 1.00 20.16 416 HIS C C 1
ATOM 10345 O O . HIS C 1 394 ? 19.656 8.443 43.854 1.00 19.77 416 HIS C O 1
ATOM 10352 N N . PRO C 1 395 ? 21.748 8.744 43.103 1.00 21.28 417 PRO C N 1
ATOM 10353 C CA . PRO C 1 395 ? 21.429 9.976 42.370 1.00 22.73 417 PRO C CA 1
ATOM 10354 C C . PRO C 1 395 ? 20.218 9.866 41.442 1.00 23.45 417 PRO C C 1
ATOM 10355 O O . PRO C 1 395 ? 19.498 10.849 41.233 1.00 21.91 417 PRO C O 1
ATOM 10359 N N . GLU C 1 396 ? 19.987 8.671 40.901 1.00 22.67 418 GLU C N 1
ATOM 10360 C CA . GLU C 1 396 ? 18.857 8.448 39.996 1.00 23.72 418 GLU C CA 1
ATOM 10361 C C . GLU C 1 396 ? 17.524 8.717 40.681 1.00 24.02 418 GLU C C 1
ATOM 10362 O O . GLU C 1 396 ? 16.477 8.678 40.044 1.00 23.31 418 GLU C O 1
ATOM 10368 N N . HIS C 1 397 ? 17.555 8.962 41.990 1.00 23.62 419 HIS C N 1
ATOM 10369 C CA . HIS C 1 397 ? 16.329 9.304 42.709 1.00 21.69 419 HIS C CA 1
ATOM 10370 C C . HIS C 1 397 ? 15.830 10.633 42.135 1.00 19.19 419 HIS C C 1
ATOM 10371 O O . HIS C 1 397 ? 14.653 10.954 42.235 1.00 18.75 419 HIS C O 1
ATOM 10378 N N . PHE C 1 398 ? 16.739 11.402 41.537 1.00 18.42 420 PHE C N 1
ATOM 10379 C CA . PHE C 1 398 ? 16.383 12.701 40.961 1.00 20.35 420 PHE C CA 1
ATOM 10380 C C . PHE C 1 398 ? 16.564 12.793 39.432 1.00 21.10 420 PHE C C 1
ATOM 10381 O O . PHE C 1 398 ? 16.587 13.888 38.865 1.00 22.63 420 PHE C O 1
ATOM 10389 N N . LEU C 1 399 ? 16.676 11.647 38.772 1.00 22.07 421 LEU C N 1
ATOM 10390 C CA . LEU C 1 399 ? 16.851 11.613 37.311 1.00 23.12 421 LEU C CA 1
ATOM 10391 C C . LEU C 1 399 ? 15.872 10.645 36.651 1.00 24.61 421 LEU C C 1
ATOM 10392 O O . LEU C 1 399 ? 15.537 9.613 37.235 1.00 23.77 421 LEU C O 1
ATOM 10397 N N . ASP C 1 400 ? 15.400 10.962 35.444 1.00 25.94 422 ASP C N 1
ATOM 10398 C CA . ASP C 1 400 ? 14.511 10.024 34.771 1.00 26.04 422 ASP C CA 1
ATOM 10399 C C . ASP C 1 400 ? 15.359 9.229 33.801 1.00 26.50 422 ASP C C 1
ATOM 10400 O O . ASP C 1 400 ? 16.561 9.459 33.716 1.00 26.78 422 ASP C O 1
ATOM 10405 N N . ALA C 1 401 ? 14.751 8.287 33.088 1.00 29.68 423 ALA C N 1
ATOM 10406 C CA . ALA C 1 401 ? 15.494 7.447 32.144 1.00 33.27 423 ALA C CA 1
ATOM 10407 C C . ALA C 1 401 ? 16.276 8.253 31.117 1.00 33.48 423 ALA C C 1
ATOM 10408 O O . ALA C 1 401 ? 17.325 7.824 30.650 1.00 35.98 423 ALA C O 1
ATOM 10410 N N . GLN C 1 402 ? 15.768 9.427 30.772 1.00 35.21 424 GLN C N 1
ATOM 10411 C CA . GLN C 1 402 ? 16.433 10.283 29.799 1.00 35.93 424 GLN C CA 1
ATOM 10412 C C . GLN C 1 402 ? 17.581 11.069 30.401 1.00 34.96 424 GLN C C 1
ATOM 10413 O O . GLN C 1 402 ? 18.373 11.663 29.679 1.00 33.73 424 GLN C O 1
ATOM 10419 N N . GLY C 1 403 ? 17.669 11.079 31.726 1.00 34.30 425 GLY C N 1
ATOM 10420 C CA . GLY C 1 403 ? 18.741 11.816 32.368 1.00 31.19 425 GLY C CA 1
ATOM 10421 C C . GLY C 1 403 ? 18.342 13.236 32.719 1.00 29.76 425 GLY C C 1
ATOM 10422 O O . GLY C 1 403 ? 19.196 14.066 33.020 1.00 31.29 425 GLY C O 1
ATOM 10423 N N . HIS C 1 404 ? 17.043 13.515 32.674 1.00 28.33 426 HIS C N 1
ATOM 10424 C CA . HIS C 1 404 ? 16.520 14.829 33.016 1.00 27.52 426 HIS C CA 1
ATOM 10425 C C . HIS C 1 404 ? 16.409 14.903 34.540 1.00 27.29 426 HIS C C 1
ATOM 10426 O O . HIS C 1 404 ? 16.030 13.921 35.195 1.00 22.85 426 HIS C O 1
ATOM 10433 N N . PHE C 1 405 ? 16.733 16.060 35.104 1.00 24.54 427 PHE C N 1
ATOM 10434 C CA . PHE C 1 405 ? 16.625 16.219 36.549 1.00 24.54 427 PHE C CA 1
ATOM 10435 C C . PHE C 1 405 ? 15.156 16.324 36.905 1.00 23.32 427 PHE C C 1
ATOM 10436 O O . PHE C 1 405 ? 14.435 17.130 36.314 1.00 23.41 427 PHE C O 1
ATOM 10444 N N . VAL C 1 406 ? 14.703 15.504 37.849 1.00 21.47 428 VAL C N 1
ATOM 10445 C CA . VAL C 1 406 ? 13.310 15.565 38.302 1.00 22.91 428 VAL C CA 1
ATOM 10446 C C . VAL C 1 406 ? 13.335 15.648 39.840 1.00 22.97 428 VAL C C 1
ATOM 10447 O O . VAL C 1 406 ? 14.126 14.968 40.477 1.00 23.02 428 VAL C O 1
ATOM 10451 N N . LYS C 1 407 ? 12.485 16.486 40.424 1.00 23.63 429 LYS C N 1
ATOM 10452 C CA . LYS C 1 407 ? 12.449 16.652 41.881 1.00 24.14 429 LYS C CA 1
ATOM 10453 C C . LYS C 1 407 ? 11.126 16.199 42.490 1.00 22.24 429 LYS C C 1
ATOM 10454 O O . LYS C 1 407 ? 10.126 16.900 42.402 1.00 22.01 429 LYS C O 1
ATOM 10460 N N . PRO C 1 408 ? 11.111 15.025 43.132 1.00 21.10 430 PRO C N 1
ATOM 10461 C CA . PRO C 1 408 ? 9.879 14.517 43.743 1.00 21.76 430 PRO C CA 1
ATOM 10462 C C . PRO C 1 408 ? 9.343 15.460 44.824 1.00 21.64 430 PRO C C 1
ATOM 10463 O O . PRO C 1 408 ? 10.106 16.183 45.459 1.00 21.58 430 PRO C O 1
ATOM 10467 N N . GLU C 1 409 ? 8.031 15.449 45.031 1.00 20.50 431 GLU C N 1
ATOM 10468 C CA . GLU C 1 409 ? 7.433 16.312 46.035 1.00 22.58 431 GLU C CA 1
ATOM 10469 C C . GLU C 1 409 ? 7.895 15.949 47.443 1.00 20.82 431 GLU C C 1
ATOM 10470 O O . GLU C 1 409 ? 7.807 16.778 48.336 1.00 20.55 431 GLU C O 1
ATOM 10476 N N . ALA C 1 410 ? 8.384 14.723 47.628 1.00 15.81 432 ALA C N 1
ATOM 10477 C CA . ALA C 1 410 ? 8.866 14.267 48.934 1.00 18.08 432 ALA C CA 1
ATOM 10478 C C . ALA C 1 410 ? 10.239 14.861 49.267 1.00 18.68 432 ALA C C 1
ATOM 10479 O O . ALA C 1 410 ? 10.801 14.609 50.336 1.00 20.02 432 ALA C O 1
ATOM 10481 N N . PHE C 1 411 ? 10.797 15.645 48.352 1.00 18.61 433 PHE C N 1
ATOM 10482 C CA . PHE C 1 411 ? 12.079 16.274 48.640 1.00 17.77 433 PHE C CA 1
ATOM 10483 C C . PHE C 1 411 ? 11.784 17.514 49.491 1.00 17.63 433 PHE C C 1
ATOM 10484 O O . PHE C 1 411 ? 11.532 18.590 48.952 1.00 15.75 433 PHE C O 1
ATOM 10492 N N . LEU C 1 412 ? 11.792 17.356 50.818 1.00 16.60 434 LEU C N 1
ATOM 10493 C CA . LEU C 1 412 ? 11.515 18.471 51.727 1.00 18.50 434 LEU C CA 1
ATOM 10494 C C . LEU C 1 412 ? 12.580 18.712 52.801 1.00 18.12 434 LEU C C 1
ATOM 10495 O O . LEU C 1 412 ? 12.243 18.786 53.971 1.00 17.33 434 LEU C O 1
ATOM 10500 N N . PRO C 1 413 ? 13.864 18.861 52.424 1.00 16.77 435 PRO C N 1
ATOM 10501 C CA . PRO C 1 413 ? 14.879 19.092 53.459 1.00 15.35 435 PRO C CA 1
ATOM 10502 C C . PRO C 1 413 ? 14.746 20.449 54.165 1.00 15.16 435 PRO C C 1
ATOM 10503 O O . PRO C 1 413 ? 15.306 20.641 55.246 1.00 13.82 435 PRO C O 1
ATOM 10507 N N . PHE C 1 414 ? 13.990 21.369 53.560 1.00 14.30 436 PHE C N 1
ATOM 10508 C CA . PHE C 1 414 ? 13.788 22.707 54.116 1.00 16.96 436 PHE C CA 1
ATOM 10509 C C . PHE C 1 414 ? 12.393 22.878 54.727 1.00 16.90 436 PHE C C 1
ATOM 10510 O O . PHE C 1 414 ? 11.968 23.997 55.029 1.00 15.46 436 PHE C O 1
ATOM 10518 N N . SER C 1 415 ? 11.686 21.765 54.888 1.00 15.65 437 SER C N 1
ATOM 10519 C CA . SER C 1 415 ? 10.332 21.756 55.438 1.00 16.07 437 SER C CA 1
ATOM 10520 C C . SER C 1 415 ? 9.354 22.411 54.469 1.00 17.04 437 SER C C 1
ATOM 10521 O O . SER C 1 415 ? 9.628 22.477 53.268 1.00 18.99 437 SER C O 1
ATOM 10524 N N . ALA C 1 416 ? 8.213 22.882 54.972 1.00 16.80 438 ALA C N 1
ATOM 10525 C CA . ALA C 1 416 ? 7.207 23.500 54.113 1.00 18.53 438 ALA C CA 1
ATOM 10526 C C . ALA C 1 416 ? 6.339 24.509 54.849 1.00 20.25 438 ALA C C 1
ATOM 10527 O O . ALA C 1 416 ? 6.361 24.592 56.079 1.00 18.44 438 ALA C O 1
ATOM 10529 N N . GLY C 1 417 ? 5.574 25.280 54.086 1.00 17.66 439 GLY C N 1
ATOM 10530 C CA . GLY C 1 417 ? 4.710 26.272 54.695 1.00 19.74 439 GLY C CA 1
ATOM 10531 C C . GLY C 1 417 ? 5.396 27.585 55.019 1.00 21.36 439 GLY C C 1
ATOM 10532 O O . GLY C 1 417 ? 6.547 27.811 54.643 1.00 20.41 439 GLY C O 1
ATOM 10533 N N . ARG C 1 418 ? 4.673 28.434 55.746 1.00 22.50 440 ARG C N 1
ATOM 10534 C CA . ARG C 1 418 ? 5.112 29.772 56.144 1.00 23.05 440 ARG C CA 1
ATOM 10535 C C . ARG C 1 418 ? 6.475 29.870 56.805 1.00 21.84 440 ARG C C 1
ATOM 10536 O O . ARG C 1 418 ? 7.162 30.882 56.644 1.00 19.09 440 ARG C O 1
ATOM 10544 N N . ARG C 1 419 ? 6.842 28.850 57.579 1.00 17.75 441 ARG C N 1
ATOM 10545 C CA . ARG C 1 419 ? 8.124 28.850 58.293 1.00 18.73 441 ARG C CA 1
ATOM 10546 C C . ARG C 1 419 ? 9.252 28.118 57.562 1.00 17.17 441 ARG C C 1
ATOM 10547 O O . ARG C 1 419 ? 10.372 28.053 58.066 1.00 15.17 441 ARG C O 1
ATOM 10555 N N . ALA C 1 420 ? 8.959 27.570 56.382 1.00 16.16 442 ALA C N 1
ATOM 10556 C CA . ALA C 1 420 ? 9.975 26.838 55.611 1.00 15.95 442 ALA C CA 1
ATOM 10557 C C . ALA C 1 420 ? 11.244 27.684 55.523 1.00 16.08 442 ALA C C 1
ATOM 10558 O O . ALA C 1 420 ? 11.167 28.905 55.462 1.00 16.02 442 ALA C O 1
ATOM 10560 N N . CYS C 1 421 ? 12.401 27.026 55.511 1.00 15.82 443 CYS C N 1
ATOM 10561 C CA . CYS C 1 421 ? 13.692 27.713 55.441 1.00 17.29 443 CYS C CA 1
ATOM 10562 C C . CYS C 1 421 ? 13.690 28.923 54.514 1.00 18.18 443 CYS C C 1
ATOM 10563 O O . CYS C 1 421 ? 13.393 28.803 53.321 1.00 18.01 443 CYS C O 1
ATOM 10566 N N . LEU C 1 422 ? 14.034 30.088 55.057 1.00 18.07 444 LEU C N 1
ATOM 10567 C CA . LEU C 1 422 ? 14.092 31.291 54.238 1.00 17.78 444 LEU C CA 1
ATOM 10568 C C . LEU C 1 422 ? 15.458 31.371 53.558 1.00 18.26 444 LEU C C 1
ATOM 10569 O O . LEU C 1 422 ? 15.674 32.178 52.660 1.00 19.36 444 LEU C O 1
ATOM 10574 N N . GLY C 1 423 ? 16.379 30.514 53.983 1.00 20.05 445 GLY C N 1
ATOM 10575 C CA . GLY C 1 423 ? 17.704 30.533 53.390 1.00 19.38 445 GLY C CA 1
ATOM 10576 C C . GLY C 1 423 ? 17.881 29.568 52.229 1.00 18.11 445 GLY C C 1
ATOM 10577 O O . GLY C 1 423 ? 18.972 29.480 51.677 1.00 18.31 445 GLY C O 1
ATOM 10578 N N . GLU C 1 424 ? 16.818 28.854 51.859 1.00 15.42 446 GLU C N 1
ATOM 10579 C CA . GLU C 1 424 ? 16.884 27.870 50.781 1.00 19.07 446 GLU C CA 1
ATOM 10580 C C . GLU C 1 424 ? 17.528 28.376 49.489 1.00 18.23 446 GLU C C 1
ATOM 10581 O O . GLU C 1 424 ? 18.342 27.676 48.886 1.00 18.05 446 GLU C O 1
ATOM 10587 N N . PRO C 1 425 ? 17.171 29.588 49.040 1.00 19.97 447 PRO C N 1
ATOM 10588 C CA . PRO C 1 425 ? 17.800 30.052 47.797 1.00 20.45 447 PRO C CA 1
ATOM 10589 C C . PRO C 1 425 ? 19.309 30.215 47.949 1.00 21.51 447 PRO C C 1
ATOM 10590 O O . PRO C 1 425 ? 20.065 29.845 47.055 1.00 19.90 447 PRO C O 1
ATOM 10594 N N . LEU C 1 426 ? 19.751 30.752 49.084 1.00 19.68 448 LEU C N 1
ATOM 10595 C CA . LEU C 1 426 ? 21.180 30.936 49.305 1.00 20.10 448 LEU C CA 1
ATOM 10596 C C . LEU C 1 426 ? 21.852 29.582 49.488 1.00 19.75 448 LEU C C 1
ATOM 10597 O O . LEU C 1 426 ? 22.953 29.358 48.991 1.00 16.85 448 LEU C O 1
ATOM 10602 N N . ALA C 1 427 ? 21.178 28.676 50.194 1.00 21.88 449 ALA C N 1
ATOM 10603 C CA . ALA C 1 427 ? 21.706 27.336 50.424 1.00 19.52 449 ALA C CA 1
ATOM 10604 C C . ALA C 1 427 ? 21.894 26.615 49.090 1.00 19.13 449 ALA C C 1
ATOM 10605 O O . ALA C 1 427 ? 22.904 25.948 48.880 1.00 19.83 449 ALA C O 1
ATOM 10607 N N . ARG C 1 428 ? 20.915 26.739 48.199 1.00 19.79 450 ARG C N 1
ATOM 10608 C CA . ARG C 1 428 ? 21.001 26.098 46.885 1.00 21.37 450 ARG C CA 1
ATOM 10609 C C . ARG C 1 428 ? 22.243 26.619 46.154 1.00 21.53 450 ARG C C 1
ATOM 10610 O O . ARG C 1 428 ? 22.998 25.846 45.568 1.00 19.76 450 ARG C O 1
ATOM 10618 N N . MET C 1 429 ? 22.441 27.935 46.200 1.00 20.58 451 MET C N 1
ATOM 10619 C CA . MET C 1 429 ? 23.584 28.585 45.556 1.00 21.26 451 MET C CA 1
ATOM 10620 C C . MET C 1 429 ? 24.914 28.100 46.134 1.00 19.96 451 MET C C 1
ATOM 10621 O O . MET C 1 429 ? 25.842 27.772 45.392 1.00 20.09 451 MET C O 1
ATOM 10626 N N . GLU C 1 430 ? 25.008 28.051 47.459 1.00 17.05 452 GLU C N 1
ATOM 10627 C CA . GLU C 1 430 ? 26.225 27.586 48.109 1.00 17.90 452 GLU C CA 1
ATOM 10628 C C . GLU C 1 430 ? 26.531 26.118 47.805 1.00 17.76 452 GLU C C 1
ATOM 10629 O O . GLU C 1 430 ? 27.676 25.759 47.517 1.00 16.33 452 GLU C O 1
ATOM 10635 N N . LEU C 1 431 ? 25.522 25.258 47.896 1.00 16.48 453 LEU C N 1
ATOM 10636 C CA . LEU C 1 431 ? 25.760 23.846 47.624 1.00 17.00 453 LEU C CA 1
ATOM 10637 C C . LEU C 1 431 ? 26.256 23.640 46.190 1.00 18.22 453 LEU C C 1
ATOM 10638 O O . LEU C 1 431 ? 27.221 22.923 45.964 1.00 19.05 453 LEU C O 1
ATOM 10643 N N . PHE C 1 432 ? 25.599 24.272 45.227 1.00 18.24 454 PHE C N 1
ATOM 10644 C CA . PHE C 1 432 ? 26.010 24.116 43.840 1.00 21.88 454 PHE C CA 1
ATOM 10645 C C . PHE C 1 432 ? 27.388 24.719 43.561 1.00 22.03 454 PHE C C 1
ATOM 10646 O O . PHE C 1 432 ? 28.252 24.053 42.999 1.00 22.55 454 PHE C O 1
ATOM 10654 N N . LEU C 1 433 ? 27.605 25.967 43.965 1.00 21.79 455 LEU C N 1
ATOM 10655 C CA . LEU C 1 433 ? 28.891 26.613 43.704 1.00 21.75 455 LEU C CA 1
ATOM 10656 C C . LEU C 1 433 ? 30.071 26.011 44.443 1.00 22.11 455 LEU C C 1
ATOM 10657 O O . LEU C 1 433 ? 31.142 25.854 43.859 1.00 22.40 455 LEU C O 1
ATOM 10662 N N . PHE C 1 434 ? 29.900 25.667 45.715 1.00 21.12 456 PHE C N 1
ATOM 10663 C CA . PHE C 1 434 ? 30.997 25.067 46.464 1.00 21.59 456 PHE C CA 1
ATOM 10664 C C . PHE C 1 434 ? 31.303 23.639 46.002 1.00 22.74 456 PHE C C 1
ATOM 10665 O O . PHE C 1 434 ? 32.463 23.268 45.844 1.00 21.63 456 PHE C O 1
ATOM 10673 N N . PHE C 1 435 ? 30.257 22.841 45.799 1.00 21.33 457 PHE C N 1
ATOM 10674 C CA . PHE C 1 435 ? 30.413 21.449 45.386 1.00 22.11 457 PHE C CA 1
ATOM 10675 C C . PHE C 1 435 ? 31.024 21.311 43.990 1.00 22.05 457 PHE C C 1
ATOM 10676 O O . PHE C 1 435 ? 31.938 20.518 43.782 1.00 23.46 457 PHE C O 1
ATOM 10684 N N . THR C 1 436 ? 30.521 22.074 43.034 1.00 23.40 458 THR C N 1
ATOM 10685 C CA . THR C 1 436 ? 31.056 21.988 41.685 1.00 26.89 458 THR C CA 1
ATOM 10686 C C . THR C 1 436 ? 32.468 22.562 41.630 1.00 27.32 458 THR C C 1
ATOM 10687 O O . THR C 1 436 ? 33.343 21.986 40.980 1.00 27.49 458 THR C O 1
ATOM 10691 N N . SER C 1 437 ? 32.707 23.674 42.323 1.00 26.93 459 SER C N 1
ATOM 10692 C CA . SER C 1 437 ? 34.045 24.272 42.321 1.00 28.28 459 SER C CA 1
ATOM 10693 C C . SER C 1 437 ? 35.075 23.318 42.925 1.00 28.98 459 SER C C 1
ATOM 10694 O O . SER C 1 437 ? 36.215 23.253 42.465 1.00 28.70 459 SER C O 1
ATOM 10697 N N . LEU C 1 438 ? 34.679 22.580 43.957 1.00 28.57 460 LEU C N 1
ATOM 10698 C CA . LEU C 1 438 ? 35.585 21.634 44.593 1.00 27.55 460 LEU C CA 1
ATOM 10699 C C . LEU C 1 438 ? 35.869 20.415 43.720 1.00 28.62 460 LEU C C 1
ATOM 10700 O O . LEU C 1 438 ? 37.028 20.034 43.559 1.00 29.33 460 LEU C O 1
ATOM 10705 N N . LEU C 1 439 ? 34.824 19.797 43.173 1.00 28.71 461 LEU C N 1
ATOM 10706 C CA . LEU C 1 439 ? 35.009 18.617 42.328 1.00 32.37 461 LEU C CA 1
ATOM 10707 C C . LEU C 1 439 ? 35.671 18.982 41.007 1.00 34.11 461 LEU C C 1
ATOM 10708 O O . LEU C 1 439 ? 36.225 18.122 40.323 1.00 35.77 461 LEU C O 1
ATOM 10713 N N . GLN C 1 440 ? 35.601 20.255 40.642 1.00 35.24 462 GLN C N 1
ATOM 10714 C CA . GLN C 1 440 ? 36.216 20.713 39.406 1.00 37.38 462 GLN C CA 1
ATOM 10715 C C . GLN C 1 440 ? 37.741 20.691 39.510 1.00 38.89 462 GLN C C 1
ATOM 10716 O O . GLN C 1 440 ? 38.427 20.373 38.541 1.00 40.11 462 GLN C O 1
ATOM 10722 N N . HIS C 1 441 ? 38.262 21.015 40.690 1.00 38.52 463 HIS C N 1
ATOM 10723 C CA . HIS C 1 441 ? 39.704 21.073 40.902 1.00 38.76 463 HIS C CA 1
ATOM 10724 C C . HIS C 1 441 ? 40.356 19.920 41.646 1.00 37.46 463 HIS C C 1
ATOM 10725 O O . HIS C 1 441 ? 41.585 19.826 41.667 1.00 38.40 463 HIS C O 1
ATOM 10732 N N . PHE C 1 442 ? 39.566 19.043 42.251 1.00 34.91 464 PHE C N 1
ATOM 10733 C CA . PHE C 1 442 ? 40.154 17.949 43.018 1.00 35.03 464 PHE C CA 1
ATOM 10734 C C . PHE C 1 442 ? 39.492 16.599 42.837 1.00 35.64 464 PHE C C 1
ATOM 10735 O O . PHE C 1 442 ? 38.314 16.510 42.498 1.00 35.69 464 PHE C O 1
ATOM 10743 N N . SER C 1 443 ? 40.273 15.550 43.079 1.00 35.39 465 SER C N 1
ATOM 10744 C CA . SER C 1 443 ? 39.778 14.180 43.042 1.00 37.15 465 SER C CA 1
ATOM 10745 C C . SER C 1 443 ? 39.901 13.738 44.491 1.00 36.83 465 SER C C 1
ATOM 10746 O O . SER C 1 443 ? 41.006 13.612 45.027 1.00 39.00 465 SER C O 1
ATOM 10749 N N . PHE C 1 444 ? 38.762 13.533 45.134 1.00 35.48 466 PHE C N 1
ATOM 10750 C CA . PHE C 1 444 ? 38.742 13.140 46.530 1.00 34.38 466 PHE C CA 1
ATOM 10751 C C . PHE C 1 444 ? 38.695 11.630 46.677 1.00 34.40 466 PHE C C 1
ATOM 10752 O O . PHE C 1 444 ? 38.052 10.952 45.881 1.00 34.84 466 PHE C O 1
ATOM 10760 N N . SER C 1 445 ? 39.374 11.106 47.693 1.00 35.18 467 SER C N 1
ATOM 10761 C CA . SER C 1 445 ? 39.382 9.665 47.927 1.00 38.61 467 SER C CA 1
ATOM 10762 C C . SER C 1 445 ? 39.707 9.328 49.370 1.00 40.21 467 SER C C 1
ATOM 10763 O O . SER C 1 445 ? 40.278 10.142 50.100 1.00 41.80 467 SER C O 1
ATOM 10766 N N . VAL C 1 446 ? 39.332 8.120 49.777 1.00 41.35 468 VAL C N 1
ATOM 10767 C CA . VAL C 1 446 ? 39.617 7.648 51.123 1.00 43.66 468 VAL C CA 1
ATOM 10768 C C . VAL C 1 446 ? 41.117 7.345 51.170 1.00 45.31 468 VAL C C 1
ATOM 10769 O O . VAL C 1 446 ? 41.633 6.619 50.322 1.00 45.42 468 VAL C O 1
ATOM 10773 N N . PRO C 1 447 ? 41.840 7.915 52.151 1.00 47.13 469 PRO C N 1
ATOM 10774 C CA . PRO C 1 447 ? 43.286 7.690 52.283 1.00 48.60 469 PRO C CA 1
ATOM 10775 C C . PRO C 1 447 ? 43.631 6.219 52.531 1.00 49.68 469 PRO C C 1
ATOM 10776 O O . PRO C 1 447 ? 43.171 5.627 53.507 1.00 50.17 469 PRO C O 1
ATOM 10780 N N . THR C 1 448 ? 44.445 5.639 51.655 1.00 51.22 470 THR C N 1
ATOM 10781 C CA . THR C 1 448 ? 44.845 4.238 51.794 1.00 52.31 470 THR C CA 1
ATOM 10782 C C . THR C 1 448 ? 45.225 3.924 53.233 1.00 52.66 470 THR C C 1
ATOM 10783 O O . THR C 1 448 ? 45.666 4.802 53.977 1.00 52.81 470 THR C O 1
ATOM 10787 N N . GLY C 1 449 ? 45.054 2.667 53.622 1.00 52.58 471 GLY C N 1
ATOM 10788 C CA . GLY C 1 449 ? 45.390 2.266 54.973 1.00 52.25 471 GLY C CA 1
ATOM 10789 C C . GLY C 1 449 ? 44.313 2.655 55.960 1.00 52.99 471 GLY C C 1
ATOM 10790 O O . GLY C 1 449 ? 44.373 2.291 57.137 1.00 52.57 471 GLY C O 1
ATOM 10791 N N . GLN C 1 450 ? 43.323 3.401 55.483 1.00 52.11 472 GLN C N 1
ATOM 10792 C CA . GLN C 1 450 ? 42.230 3.828 56.341 1.00 51.58 472 GLN C CA 1
ATOM 10793 C C . GLN C 1 450 ? 40.944 3.077 56.017 1.00 50.53 472 GLN C C 1
ATOM 10794 O O . GLN C 1 450 ? 40.606 2.868 54.851 1.00 50.83 472 GLN C O 1
ATOM 10800 N N . PRO C 1 451 ? 40.213 2.650 57.055 1.00 49.50 473 PRO C N 1
ATOM 10801 C CA . PRO C 1 451 ? 38.958 1.921 56.860 1.00 50.34 473 PRO C CA 1
ATOM 10802 C C . PRO C 1 451 ? 37.906 2.802 56.192 1.00 51.05 473 PRO C C 1
ATOM 10803 O O . PRO C 1 451 ? 37.630 3.910 56.656 1.00 51.71 473 PRO C O 1
ATOM 10807 N N . ARG C 1 452 ? 37.331 2.311 55.099 1.00 50.31 474 ARG C N 1
ATOM 10808 C CA . ARG C 1 452 ? 36.308 3.053 54.371 1.00 48.65 474 ARG C CA 1
ATOM 10809 C C . ARG C 1 452 ? 35.308 3.609 55.388 1.00 46.99 474 ARG C C 1
ATOM 10810 O O . ARG C 1 452 ? 34.638 2.851 56.090 1.00 46.75 474 ARG C O 1
ATOM 10818 N N . PRO C 1 453 ? 35.208 4.946 55.489 1.00 44.35 475 PRO C N 1
ATOM 10819 C CA . PRO C 1 453 ? 34.286 5.579 56.439 1.00 42.14 475 PRO C CA 1
ATOM 10820 C C . PRO C 1 453 ? 32.853 5.078 56.359 1.00 40.27 475 PRO C C 1
ATOM 10821 O O . PRO C 1 453 ? 32.380 4.672 55.299 1.00 40.31 475 PRO C O 1
ATOM 10825 N N . SER C 1 454 ? 32.172 5.099 57.498 1.00 38.61 476 SER C N 1
ATOM 10826 C CA . SER C 1 454 ? 30.781 4.665 57.583 1.00 39.34 476 SER C CA 1
ATOM 10827 C C . SER C 1 454 ? 29.868 5.674 56.883 1.00 40.14 476 SER C C 1
ATOM 10828 O O . SER C 1 454 ? 30.200 6.859 56.778 1.00 39.07 476 SER C O 1
ATOM 10831 N N . HIS C 1 455 ? 28.728 5.201 56.393 1.00 40.48 477 HIS C N 1
ATOM 10832 C CA . HIS C 1 455 ? 27.773 6.082 55.735 1.00 41.10 477 HIS C CA 1
ATOM 10833 C C . HIS C 1 455 ? 26.644 6.399 56.710 1.00 39.28 477 HIS C C 1
ATOM 10834 O O . HIS C 1 455 ? 25.708 7.124 56.382 1.00 38.84 477 HIS C O 1
ATOM 10841 N N . HIS C 1 456 ? 26.739 5.845 57.915 1.00 39.16 478 HIS C N 1
ATOM 10842 C CA . HIS C 1 456 ? 25.737 6.095 58.945 1.00 38.89 478 HIS C CA 1
ATOM 10843 C C . HIS C 1 456 ? 26.141 7.384 59.630 1.00 37.39 478 HIS C C 1
ATOM 10844 O O . HIS C 1 456 ? 27.293 7.551 60.021 1.00 37.60 478 HIS C O 1
ATOM 10851 N N . GLY C 1 457 ? 25.198 8.305 59.763 1.00 36.85 479 GLY C N 1
ATOM 10852 C CA . GLY C 1 457 ? 25.519 9.565 60.394 1.00 38.10 479 GLY C CA 1
ATOM 10853 C C . GLY C 1 457 ? 25.429 9.500 61.900 1.00 38.97 479 GLY C C 1
ATOM 10854 O O . GLY C 1 457 ? 24.828 8.588 62.465 1.00 39.85 479 GLY C O 1
ATOM 10855 N N . VAL C 1 458 ? 26.041 10.473 62.557 1.00 39.74 480 VAL C N 1
ATOM 10856 C CA . VAL C 1 458 ? 26.003 10.537 64.005 1.00 40.29 480 VAL C CA 1
ATOM 10857 C C . VAL C 1 458 ? 24.942 11.565 64.381 1.00 40.03 480 VAL C C 1
ATOM 10858 O O . VAL C 1 458 ? 25.056 12.743 64.039 1.00 38.46 480 VAL C O 1
ATOM 10862 N N . PHE C 1 459 ? 23.900 11.111 65.069 1.00 39.99 481 PHE C N 1
ATOM 10863 C CA . PHE C 1 459 ? 22.834 12.006 65.470 1.00 41.38 481 PHE C CA 1
ATOM 10864 C C . PHE C 1 459 ? 23.191 12.799 66.716 1.00 42.99 481 PHE C C 1
ATOM 10865 O O . PHE C 1 459 ? 23.692 12.251 67.700 1.00 43.62 481 PHE C O 1
ATOM 10873 N N . ALA C 1 460 ? 22.938 14.099 66.650 1.00 42.60 482 ALA C N 1
ATOM 10874 C CA . ALA C 1 460 ? 23.188 15.007 67.754 1.00 43.60 482 ALA C CA 1
ATOM 10875 C C . ALA C 1 460 ? 22.348 16.228 67.437 1.00 43.76 482 ALA C C 1
ATOM 10876 O O . ALA C 1 460 ? 22.875 17.330 67.278 1.00 43.99 482 ALA C O 1
ATOM 10878 N N . PHE C 1 461 ? 21.035 16.020 67.345 1.00 44.53 483 PHE C N 1
ATOM 10879 C CA . PHE C 1 461 ? 20.099 17.086 66.999 1.00 44.56 483 PHE C CA 1
ATOM 10880 C C . PHE C 1 461 ? 20.203 17.178 65.478 1.00 42.49 483 PHE C C 1
ATOM 10881 O O . PHE C 1 461 ? 19.232 16.927 64.769 1.00 45.38 483 PHE C O 1
ATOM 10889 N N . LEU C 1 462 ? 21.390 17.527 64.987 1.00 37.69 484 LEU C N 1
ATOM 10890 C CA . LEU C 1 462 ? 21.650 17.577 63.551 1.00 34.87 484 LEU C CA 1
ATOM 10891 C C . LEU C 1 462 ? 22.399 16.295 63.252 1.00 31.81 484 LEU C C 1
ATOM 10892 O O . LEU C 1 462 ? 23.061 15.746 64.128 1.00 30.24 484 LEU C O 1
ATOM 10897 N N . VAL C 1 463 ? 22.298 15.804 62.026 1.00 28.49 485 VAL C N 1
ATOM 10898 C CA . VAL C 1 463 ? 22.998 14.582 61.687 1.00 27.28 485 VAL C CA 1
ATOM 10899 C C . VAL C 1 463 ? 24.201 14.856 60.795 1.00 27.65 485 VAL C C 1
ATOM 10900 O O . VAL C 1 463 ? 24.065 15.269 59.641 1.00 25.65 485 VAL C O 1
ATOM 10904 N N . SER C 1 464 ? 25.387 14.628 61.339 1.00 26.63 486 SER C N 1
ATOM 10905 C CA . SER C 1 464 ? 26.600 14.840 60.577 1.00 29.07 486 SER C CA 1
ATOM 10906 C C . SER C 1 464 ? 27.227 13.499 60.226 1.00 30.23 486 SER C C 1
ATOM 10907 O O . SER C 1 464 ? 26.934 12.473 60.851 1.00 28.40 486 SER C O 1
ATOM 10910 N N . PRO C 1 465 ? 28.076 13.483 59.191 1.00 31.00 487 PRO C N 1
ATOM 10911 C CA . PRO C 1 465 ? 28.717 12.230 58.799 1.00 31.94 487 PRO C CA 1
ATOM 10912 C C . PRO C 1 465 ? 29.724 11.786 59.848 1.00 33.60 487 PRO C C 1
ATOM 10913 O O . PRO C 1 465 ? 30.232 12.599 60.618 1.00 32.99 487 PRO C O 1
ATOM 10917 N N . SER C 1 466 ? 29.995 10.491 59.893 1.00 34.75 488 SER C N 1
ATOM 10918 C CA . SER C 1 466 ? 30.965 9.973 60.841 1.00 37.11 488 SER C CA 1
ATOM 10919 C C . SER C 1 466 ? 32.302 10.627 60.479 1.00 37.36 488 SER C C 1
ATOM 10920 O O . SER C 1 466 ? 32.577 10.870 59.304 1.00 36.25 488 SER C O 1
ATOM 10923 N N . PRO C 1 467 ? 33.134 10.950 61.485 1.00 37.89 489 PRO C N 1
ATOM 10924 C CA . PRO C 1 467 ? 34.434 11.579 61.238 1.00 36.87 489 PRO C CA 1
ATOM 10925 C C . PRO C 1 467 ? 35.198 10.854 60.138 1.00 36.20 489 PRO C C 1
ATOM 10926 O O . PRO C 1 467 ? 35.223 9.624 60.100 1.00 36.23 489 PRO C O 1
ATOM 10930 N N . TYR C 1 468 ? 35.821 11.610 59.242 1.00 33.30 490 TYR C N 1
ATOM 10931 C CA . TYR C 1 468 ? 36.558 10.997 58.147 1.00 31.91 490 TYR C CA 1
ATOM 10932 C C . TYR C 1 468 ? 37.593 11.948 57.595 1.00 31.17 490 TYR C C 1
ATOM 10933 O O . TYR C 1 468 ? 37.497 13.158 57.786 1.00 30.41 490 TYR C O 1
ATOM 10942 N N . GLU C 1 469 ? 38.590 11.390 56.918 1.00 29.73 491 GLU C N 1
ATOM 10943 C CA . GLU C 1 469 ? 39.622 12.194 56.283 1.00 31.20 491 GLU C CA 1
ATOM 10944 C C . GLU C 1 469 ? 39.557 11.839 54.817 1.00 30.08 491 GLU C C 1
ATOM 10945 O O . GLU C 1 469 ? 39.020 10.800 54.446 1.00 28.55 491 GLU C O 1
ATOM 10951 N N . LEU C 1 470 ? 40.110 12.699 53.981 1.00 30.64 492 LEU C N 1
ATOM 10952 C CA . LEU C 1 470 ? 40.113 12.435 52.561 1.00 32.38 492 LEU C CA 1
ATOM 10953 C C . LEU C 1 470 ? 41.358 13.083 51.987 1.00 33.69 492 LEU C C 1
ATOM 10954 O O . LEU C 1 470 ? 41.994 13.901 52.649 1.00 33.99 492 LEU C O 1
ATOM 10959 N N . CYS C 1 471 ? 41.721 12.693 50.772 1.00 34.89 493 CYS C N 1
ATOM 10960 C CA . CYS C 1 471 ? 42.866 13.284 50.102 1.00 36.64 493 CYS C CA 1
ATOM 10961 C C . CYS C 1 471 ? 42.281 14.061 48.941 1.00 35.85 493 CYS C C 1
ATOM 10962 O O . CYS C 1 471 ? 41.381 13.577 48.256 1.00 35.62 493 CYS C O 1
ATOM 10965 N N . ALA C 1 472 ? 42.772 15.276 48.741 1.00 35.39 494 ALA C N 1
ATOM 10966 C CA . ALA C 1 472 ? 42.303 16.113 47.654 1.00 37.06 494 ALA C CA 1
ATOM 10967 C C . ALA C 1 472 ? 43.490 16.369 46.748 1.00 38.25 494 ALA C C 1
ATOM 10968 O O . ALA C 1 472 ? 44.368 17.168 47.072 1.00 38.81 494 ALA C O 1
ATOM 10970 N N . VAL C 1 473 ? 43.526 15.676 45.618 1.00 39.35 495 VAL C N 1
ATOM 10971 C CA . VAL C 1 473 ? 44.618 15.850 44.679 1.00 39.55 495 VAL C CA 1
ATOM 10972 C C . VAL C 1 473 ? 44.133 16.643 43.484 1.00 38.09 495 VAL C C 1
ATOM 10973 O O . VAL C 1 473 ? 43.106 16.326 42.897 1.00 36.61 495 VAL C O 1
ATOM 10977 N N . PRO C 1 474 ? 44.864 17.704 43.121 1.00 39.10 496 PRO C N 1
ATOM 10978 C CA . PRO C 1 474 ? 44.499 18.548 41.983 1.00 41.05 496 PRO C CA 1
ATOM 10979 C C . PRO C 1 474 ? 44.288 17.717 40.719 1.00 42.77 496 PRO C C 1
ATOM 10980 O O . PRO C 1 474 ? 44.842 16.624 40.581 1.00 42.43 496 PRO C O 1
ATOM 10984 N N . ARG C 1 475 ? 43.483 18.239 39.804 1.00 43.79 497 ARG C N 1
ATOM 10985 C CA . ARG C 1 475 ? 43.198 17.551 38.556 1.00 45.81 497 ARG C CA 1
ATOM 10986 C C . ARG C 1 475 ? 43.953 18.218 37.407 1.00 47.49 497 ARG C C 1
ATOM 10987 O O . ARG C 1 475 ? 44.732 19.160 37.678 1.00 48.21 497 ARG C O 1
ATOM 10995 N N . LYS D 1 10 ? -14.753 -13.778 -10.491 1.00 60.81 32 LYS D N 1
ATOM 10996 C CA . LYS D 1 10 ? -14.168 -12.625 -9.744 1.00 61.04 32 LYS D CA 1
ATOM 10997 C C . LYS D 1 10 ? -12.677 -12.852 -9.482 1.00 61.35 32 LYS D C 1
ATOM 10998 O O . LYS D 1 10 ? -12.267 -13.094 -8.343 1.00 61.31 32 LYS D O 1
ATOM 11004 N N . LEU D 1 11 ? -11.870 -12.768 -10.537 1.00 60.93 33 LEU D N 1
ATOM 11005 C CA . LEU D 1 11 ? -10.430 -12.977 -10.421 1.00 60.91 33 LEU D CA 1
ATOM 11006 C C . LEU D 1 11 ? -9.677 -11.776 -9.856 1.00 60.96 33 LEU D C 1
ATOM 11007 O O . LEU D 1 11 ? -10.158 -10.644 -9.901 1.00 60.57 33 LEU D O 1
ATOM 11012 N N . PRO D 1 12 ? -8.476 -12.019 -9.308 1.00 60.96 34 PRO D N 1
ATOM 11013 C CA . PRO D 1 12 ? -7.631 -10.974 -8.723 1.00 60.66 34 PRO D CA 1
ATOM 11014 C C . PRO D 1 12 ? -7.245 -9.904 -9.735 1.00 60.18 34 PRO D C 1
ATOM 11015 O O . PRO D 1 12 ? -6.917 -10.211 -10.879 1.00 60.27 34 PRO D O 1
ATOM 11019 N N . PRO D 1 13 ? -7.282 -8.630 -9.326 1.00 60.58 35 PRO D N 1
ATOM 11020 C CA . PRO D 1 13 ? -6.923 -7.533 -10.228 1.00 61.25 35 PRO D CA 1
ATOM 11021 C C . PRO D 1 13 ? -5.444 -7.610 -10.595 1.00 62.56 35 PRO D C 1
ATOM 11022 O O . PRO D 1 13 ? -4.677 -8.311 -9.934 1.00 61.95 35 PRO D O 1
ATOM 11026 N N . GLY D 1 14 ? -5.048 -6.896 -11.647 1.00 64.20 36 GLY D N 1
ATOM 11027 C CA . GLY D 1 14 ? -3.657 -6.908 -12.068 1.00 67.25 36 GLY D CA 1
ATOM 11028 C C . GLY D 1 14 ? -3.388 -6.037 -13.283 1.00 69.20 36 GLY D C 1
ATOM 11029 O O . GLY D 1 14 ? -4.327 -5.628 -13.966 1.00 69.46 36 GLY D O 1
ATOM 11030 N N . PRO D 1 15 ? -2.113 -5.741 -13.586 1.00 70.77 37 PRO D N 1
ATOM 11031 C CA . PRO D 1 15 ? -1.750 -4.907 -14.738 1.00 72.52 37 PRO D CA 1
ATOM 11032 C C . PRO D 1 15 ? -2.227 -5.484 -16.071 1.00 74.42 37 PRO D C 1
ATOM 11033 O O . PRO D 1 15 ? -2.649 -6.639 -16.140 1.00 74.75 37 PRO D O 1
ATOM 11037 N N . LEU D 1 16 ? -2.149 -4.675 -17.126 1.00 76.39 38 LEU D N 1
ATOM 11038 C CA . LEU D 1 16 ? -2.579 -5.092 -18.458 1.00 78.47 38 LEU D CA 1
ATOM 11039 C C . LEU D 1 16 ? -1.896 -6.377 -18.942 1.00 80.14 38 LEU D C 1
ATOM 11040 O O . LEU D 1 16 ? -2.567 -7.378 -19.207 1.00 80.32 38 LEU D O 1
ATOM 11045 N N . PRO D 1 17 ? -0.556 -6.370 -19.069 1.00 81.50 39 PRO D N 1
ATOM 11046 C CA . PRO D 1 17 ? 0.102 -7.597 -19.530 1.00 82.03 39 PRO D CA 1
ATOM 11047 C C . PRO D 1 17 ? 0.623 -8.445 -18.366 1.00 82.45 39 PRO D C 1
ATOM 11048 O O . PRO D 1 17 ? 0.838 -7.944 -17.258 1.00 82.08 39 PRO D O 1
ATOM 11052 N N . ASP D 1 28 ? 16.138 -4.125 -13.948 1.00 61.77 50 ASP D N 1
ATOM 11053 C CA . ASP D 1 28 ? 14.706 -4.378 -14.043 1.00 61.47 50 ASP D CA 1
ATOM 11054 C C . ASP D 1 28 ? 14.321 -5.585 -13.196 1.00 60.02 50 ASP D C 1
ATOM 11055 O O . ASP D 1 28 ? 13.360 -5.528 -12.426 1.00 60.14 50 ASP D O 1
ATOM 11060 N N . PHE D 1 29 ? 15.059 -6.681 -13.342 1.00 57.82 51 PHE D N 1
ATOM 11061 C CA . PHE D 1 29 ? 14.770 -7.873 -12.554 1.00 56.06 51 PHE D CA 1
ATOM 11062 C C . PHE D 1 29 ? 15.029 -7.567 -11.079 1.00 55.22 51 PHE D C 1
ATOM 11063 O O . PHE D 1 29 ? 14.408 -8.157 -10.193 1.00 54.41 51 PHE D O 1
ATOM 11071 N N . GLN D 1 30 ? 15.946 -6.635 -10.830 1.00 54.43 52 GLN D N 1
ATOM 11072 C CA . GLN D 1 30 ? 16.298 -6.233 -9.471 1.00 54.05 52 GLN D CA 1
ATOM 11073 C C . GLN D 1 30 ? 15.180 -5.453 -8.776 1.00 53.43 52 GLN D C 1
ATOM 11074 O O . GLN D 1 30 ? 15.161 -5.340 -7.549 1.00 53.81 52 GLN D O 1
ATOM 11080 N N . ASN D 1 31 ? 14.248 -4.912 -9.553 1.00 52.29 53 ASN D N 1
ATOM 11081 C CA . ASN D 1 31 ? 13.146 -4.165 -8.965 1.00 50.97 53 ASN D CA 1
ATOM 11082 C C . ASN D 1 31 ? 11.894 -5.025 -8.861 1.00 49.41 53 ASN D C 1
ATOM 11083 O O . ASN D 1 31 ? 10.791 -4.503 -8.678 1.00 48.74 53 ASN D O 1
ATOM 11088 N N . THR D 1 32 ? 12.069 -6.341 -8.976 1.00 46.45 54 THR D N 1
ATOM 11089 C CA . THR D 1 32 ? 10.946 -7.271 -8.877 1.00 44.47 54 THR D CA 1
ATOM 11090 C C . THR D 1 32 ? 10.196 -7.067 -7.559 1.00 43.78 54 THR D C 1
ATOM 11091 O O . THR D 1 32 ? 8.968 -6.982 -7.550 1.00 42.64 54 THR D O 1
ATOM 11095 N N . PRO D 1 33 ? 10.924 -6.995 -6.426 1.00 44.39 55 PRO D N 1
ATOM 11096 C CA . PRO D 1 33 ? 10.256 -6.797 -5.135 1.00 45.37 55 PRO D CA 1
ATOM 11097 C C . PRO D 1 33 ? 9.553 -5.441 -5.068 1.00 46.16 55 PRO D C 1
ATOM 11098 O O . PRO D 1 33 ? 8.409 -5.343 -4.611 1.00 45.33 55 PRO D O 1
ATOM 11102 N N . TYR D 1 34 ? 10.246 -4.399 -5.517 1.00 47.41 56 TYR D N 1
ATOM 11103 C CA . TYR D 1 34 ? 9.677 -3.055 -5.525 1.00 49.54 56 TYR D CA 1
ATOM 11104 C C . TYR D 1 34 ? 8.371 -3.096 -6.306 1.00 49.78 56 TYR D C 1
ATOM 11105 O O . TYR D 1 34 ? 7.331 -2.636 -5.836 1.00 48.77 56 TYR D O 1
ATOM 11114 N N . CYS D 1 35 ? 8.450 -3.655 -7.509 1.00 50.75 57 CYS D N 1
ATOM 11115 C CA . CYS D 1 35 ? 7.301 -3.787 -8.393 1.00 51.60 57 CYS D CA 1
ATOM 11116 C C . CYS D 1 35 ? 6.149 -4.508 -7.695 1.00 50.64 57 CYS D C 1
ATOM 11117 O O . CYS D 1 35 ? 5.030 -4.000 -7.652 1.00 50.80 57 CYS D O 1
ATOM 11120 N N . PHE D 1 36 ? 6.422 -5.688 -7.143 1.00 49.09 58 PHE D N 1
ATOM 11121 C CA . PHE D 1 36 ? 5.388 -6.443 -6.442 1.00 48.02 58 PHE D CA 1
ATOM 11122 C C . PHE D 1 36 ? 4.825 -5.603 -5.300 1.00 48.82 58 PHE D C 1
ATOM 11123 O O . PHE D 1 36 ? 3.634 -5.674 -4.993 1.00 46.88 58 PHE D O 1
ATOM 11131 N N . ASP D 1 37 ? 5.692 -4.813 -4.675 1.00 51.06 59 ASP D N 1
ATOM 11132 C CA . ASP D 1 37 ? 5.298 -3.945 -3.567 1.00 54.18 59 ASP D CA 1
ATOM 11133 C C . ASP D 1 37 ? 4.394 -2.810 -4.052 1.00 54.91 59 ASP D C 1
ATOM 11134 O O . ASP D 1 37 ? 3.430 -2.438 -3.380 1.00 54.36 59 ASP D O 1
ATOM 11139 N N . GLN D 1 38 ? 4.707 -2.269 -5.224 1.00 56.33 60 GLN D N 1
ATOM 11140 C CA . GLN D 1 38 ? 3.921 -1.179 -5.790 1.00 57.99 60 GLN D CA 1
ATOM 11141 C C . GLN D 1 38 ? 2.572 -1.710 -6.260 1.00 58.13 60 GLN D C 1
ATOM 11142 O O . GLN D 1 38 ? 1.572 -0.988 -6.260 1.00 58.12 60 GLN D O 1
ATOM 11148 N N . LEU D 1 39 ? 2.553 -2.980 -6.657 1.00 58.42 61 LEU D N 1
ATOM 11149 C CA . LEU D 1 39 ? 1.331 -3.627 -7.120 1.00 58.07 61 LEU D CA 1
ATOM 11150 C C . LEU D 1 39 ? 0.437 -4.006 -5.944 1.00 58.86 61 LEU D C 1
ATOM 11151 O O . LEU D 1 39 ? -0.787 -3.903 -6.030 1.00 58.73 61 LEU D O 1
ATOM 11156 N N . ARG D 1 40 ? 1.049 -4.454 -4.851 1.00 59.39 62 ARG D N 1
ATOM 11157 C CA . ARG D 1 40 ? 0.291 -4.827 -3.661 1.00 60.59 62 ARG D CA 1
ATOM 11158 C C . ARG D 1 40 ? -0.393 -3.579 -3.115 1.00 62.22 62 ARG D C 1
ATOM 11159 O O . ARG D 1 40 ? -1.501 -3.638 -2.577 1.00 60.99 62 ARG D O 1
ATOM 11167 N N . ARG D 1 41 ? 0.289 -2.449 -3.263 1.00 64.32 63 ARG D N 1
ATOM 11168 C CA . ARG D 1 41 ? -0.213 -1.167 -2.792 1.00 66.81 63 ARG D CA 1
ATOM 11169 C C . ARG D 1 41 ? -1.358 -0.663 -3.663 1.00 66.40 63 ARG D C 1
ATOM 11170 O O . ARG D 1 41 ? -2.322 -0.090 -3.161 1.00 66.13 63 ARG D O 1
ATOM 11178 N N . ARG D 1 42 ? -1.255 -0.896 -4.967 1.00 66.73 64 ARG D N 1
ATOM 11179 C CA . ARG D 1 42 ? -2.274 -0.453 -5.911 1.00 66.89 64 ARG D CA 1
ATOM 11180 C C . ARG D 1 42 ? -3.411 -1.450 -6.132 1.00 65.83 64 ARG D C 1
ATOM 11181 O O . ARG D 1 42 ? -4.578 -1.063 -6.166 1.00 65.97 64 ARG D O 1
ATOM 11189 N N . PHE D 1 43 ? -3.078 -2.731 -6.279 1.00 63.97 65 PHE D N 1
ATOM 11190 C CA . PHE D 1 43 ? -4.097 -3.752 -6.516 1.00 61.41 65 PHE D CA 1
ATOM 11191 C C . PHE D 1 43 ? -4.479 -4.580 -5.291 1.00 58.56 65 PHE D C 1
ATOM 11192 O O . PHE D 1 43 ? -5.506 -5.257 -5.300 1.00 58.23 65 PHE D O 1
ATOM 11200 N N . GLY D 1 44 ? -3.656 -4.540 -4.245 1.00 55.75 66 GLY D N 1
ATOM 11201 C CA . GLY D 1 44 ? -3.971 -5.297 -3.042 1.00 51.56 66 GLY D CA 1
ATOM 11202 C C . GLY D 1 44 ? -3.068 -6.479 -2.727 1.00 48.36 66 GLY D C 1
ATOM 11203 O O . GLY D 1 44 ? -2.090 -6.735 -3.427 1.00 47.69 66 GLY D O 1
ATOM 11204 N N . ASP D 1 45 ? -3.408 -7.195 -1.658 1.00 45.84 67 ASP D N 1
ATOM 11205 C CA . ASP D 1 45 ? -2.650 -8.357 -1.200 1.00 43.90 67 ASP D CA 1
ATOM 11206 C C . ASP D 1 45 ? -2.632 -9.508 -2.201 1.00 43.47 67 ASP D C 1
ATOM 11207 O O . ASP D 1 45 ? -1.657 -10.258 -2.275 1.00 41.34 67 ASP D O 1
ATOM 11212 N N . VAL D 1 46 ? -3.720 -9.662 -2.947 1.00 42.03 68 VAL D N 1
ATOM 11213 C CA . VAL D 1 46 ? -3.816 -10.719 -3.943 1.00 42.91 68 VAL D CA 1
ATOM 11214 C C . VAL D 1 46 ? -3.977 -10.106 -5.323 1.00 43.49 68 VAL D C 1
ATOM 11215 O O . VAL D 1 46 ? -4.989 -9.471 -5.610 1.00 43.91 68 VAL D O 1
ATOM 11219 N N . PHE D 1 47 ? -2.977 -10.289 -6.174 1.00 44.25 69 PHE D N 1
ATOM 11220 C CA . PHE D 1 47 ? -3.040 -9.754 -7.521 1.00 44.83 69 PHE D CA 1
ATOM 11221 C C . PHE D 1 47 ? -2.478 -10.753 -8.522 1.00 47.09 69 PHE D C 1
ATOM 11222 O O . PHE D 1 47 ? -1.715 -11.653 -8.163 1.00 47.12 69 PHE D O 1
ATOM 11230 N N . SER D 1 48 ? -2.872 -10.608 -9.781 1.00 47.59 70 SER D N 1
ATOM 11231 C CA . SER D 1 48 ? -2.400 -11.515 -10.812 1.00 48.07 70 SER D CA 1
ATOM 11232 C C . SER D 1 48 ? -1.606 -10.772 -11.863 1.00 47.93 70 SER D C 1
ATOM 11233 O O . SER D 1 48 ? -1.628 -9.543 -11.923 1.00 47.21 70 SER D O 1
ATOM 11236 N N . LEU D 1 49 ? -0.893 -11.527 -12.687 1.00 48.87 71 LEU D N 1
ATOM 11237 C CA . LEU D 1 49 ? -0.105 -10.939 -13.752 1.00 50.71 71 LEU D CA 1
ATOM 11238 C C . LEU D 1 49 ? 0.407 -12.037 -14.672 1.00 51.61 71 LEU D C 1
ATOM 11239 O O . LEU D 1 49 ? 0.326 -13.223 -14.348 1.00 52.27 71 LEU D O 1
ATOM 11244 N N . GLN D 1 50 ? 0.916 -11.636 -15.829 1.00 52.53 72 GLN D N 1
ATOM 11245 C CA . GLN D 1 50 ? 1.422 -12.581 -16.809 1.00 53.27 72 GLN D CA 1
ATOM 11246 C C . GLN D 1 50 ? 2.941 -12.628 -16.794 1.00 53.43 72 GLN D C 1
ATOM 11247 O O . GLN D 1 50 ? 3.600 -11.644 -17.123 1.00 54.24 72 GLN D O 1
ATOM 11253 N N . LEU D 1 51 ? 3.495 -13.767 -16.396 1.00 53.55 73 LEU D N 1
ATOM 11254 C CA . LEU D 1 51 ? 4.943 -13.941 -16.372 1.00 54.08 73 LEU D CA 1
ATOM 11255 C C . LEU D 1 51 ? 5.323 -14.879 -17.507 1.00 54.36 73 LEU D C 1
ATOM 11256 O O . LEU D 1 51 ? 5.125 -16.092 -17.418 1.00 53.62 73 LEU D O 1
ATOM 11261 N N . ALA D 1 52 ? 5.870 -14.305 -18.576 1.00 55.70 74 ALA D N 1
ATOM 11262 C CA . ALA D 1 52 ? 6.262 -15.070 -19.756 1.00 55.80 74 ALA D CA 1
ATOM 11263 C C . ALA D 1 52 ? 5.029 -15.757 -20.340 1.00 55.82 74 ALA D C 1
ATOM 11264 O O . ALA D 1 52 ? 4.038 -15.102 -20.664 1.00 55.46 74 ALA D O 1
ATOM 11266 N N . TRP D 1 53 ? 5.087 -17.078 -20.454 1.00 56.32 75 TRP D N 1
ATOM 11267 C CA . TRP D 1 53 ? 3.980 -17.850 -21.005 1.00 56.70 75 TRP D CA 1
ATOM 11268 C C . TRP D 1 53 ? 3.026 -18.295 -19.896 1.00 55.50 75 TRP D C 1
ATOM 11269 O O . TRP D 1 53 ? 2.017 -18.952 -20.162 1.00 55.71 75 TRP D O 1
ATOM 11280 N N . THR D 1 54 ? 3.337 -17.928 -18.656 1.00 53.60 76 THR D N 1
ATOM 11281 C CA . THR D 1 54 ? 2.524 -18.353 -17.521 1.00 51.79 76 THR D CA 1
ATOM 11282 C C . THR D 1 54 ? 1.794 -17.261 -16.747 1.00 50.44 76 THR D C 1
ATOM 11283 O O . THR D 1 54 ? 2.381 -16.252 -16.364 1.00 50.72 76 THR D O 1
ATOM 11287 N N . PRO D 1 55 ? 0.489 -17.453 -16.511 1.00 49.26 77 PRO D N 1
ATOM 11288 C CA . PRO D 1 55 ? -0.304 -16.476 -15.763 1.00 47.90 77 PRO D CA 1
ATOM 11289 C C . PRO D 1 55 ? -0.136 -16.849 -14.291 1.00 46.72 77 PRO D C 1
ATOM 11290 O O . PRO D 1 55 ? -0.219 -18.029 -13.931 1.00 46.01 77 PRO D O 1
ATOM 11294 N N . VAL D 1 56 ? 0.109 -15.864 -13.437 1.00 43.17 78 VAL D N 1
ATOM 11295 C CA . VAL D 1 56 ? 0.308 -16.171 -12.030 1.00 40.14 78 VAL D CA 1
ATOM 11296 C C . VAL D 1 56 ? -0.493 -15.290 -11.095 1.00 38.90 78 VAL D C 1
ATOM 11297 O O . VAL D 1 56 ? -1.012 -14.244 -11.488 1.00 38.87 78 VAL D O 1
ATOM 11301 N N . VAL D 1 57 ? -0.603 -15.737 -9.851 1.00 37.18 79 VAL D N 1
ATOM 11302 C CA . VAL D 1 57 ? -1.291 -14.983 -8.821 1.00 36.21 79 VAL D CA 1
ATOM 11303 C C . VAL D 1 57 ? -0.287 -14.850 -7.683 1.00 36.49 79 VAL D C 1
ATOM 11304 O O . VAL D 1 57 ? 0.221 -15.849 -7.168 1.00 35.44 79 VAL D O 1
ATOM 11308 N N . VAL D 1 58 ? 0.019 -13.611 -7.316 1.00 34.62 80 VAL D N 1
ATOM 11309 C CA . VAL D 1 58 ? 0.970 -13.349 -6.251 1.00 33.61 80 VAL D CA 1
ATOM 11310 C C . VAL D 1 58 ? 0.274 -13.126 -4.912 1.00 33.97 80 VAL D C 1
ATOM 11311 O O . VAL D 1 58 ? -0.696 -12.373 -4.825 1.00 34.67 80 VAL D O 1
ATOM 11315 N N . LEU D 1 59 ? 0.768 -13.797 -3.875 1.00 33.64 81 LEU D N 1
ATOM 11316 C CA . LEU D 1 59 ? 0.216 -13.663 -2.531 1.00 32.90 81 LEU D CA 1
ATOM 11317 C C . LEU D 1 59 ? 1.185 -12.825 -1.702 1.00 32.99 81 LEU D C 1
ATOM 11318 O O . LEU D 1 59 ? 2.371 -13.147 -1.618 1.00 32.35 81 LEU D O 1
ATOM 11323 N N . ASN D 1 60 ? 0.681 -11.740 -1.112 1.00 32.53 82 ASN D N 1
ATOM 11324 C CA . ASN D 1 60 ? 1.496 -10.847 -0.292 1.00 30.61 82 ASN D CA 1
ATOM 11325 C C . ASN D 1 60 ? 0.889 -10.726 1.109 1.00 31.68 82 ASN D C 1
ATOM 11326 O O . ASN D 1 60 ? -0.335 -10.720 1.266 1.00 32.29 82 ASN D O 1
ATOM 11331 N N . GLY D 1 61 ? 1.747 -10.618 2.121 1.00 31.75 83 GLY D N 1
ATOM 11332 C CA . GLY D 1 61 ? 1.267 -10.504 3.490 1.00 30.95 83 GLY D CA 1
ATOM 11333 C C . GLY D 1 61 ? 0.926 -11.853 4.096 1.00 30.73 83 GLY D C 1
ATOM 11334 O O . GLY D 1 61 ? 0.597 -12.797 3.380 1.00 31.95 83 GLY D O 1
ATOM 11335 N N . LEU D 1 62 ? 0.990 -11.944 5.419 1.00 29.24 84 LEU D N 1
ATOM 11336 C CA . LEU D 1 62 ? 0.701 -13.187 6.124 1.00 29.73 84 LEU D CA 1
ATOM 11337 C C . LEU D 1 62 ? -0.723 -13.699 5.911 1.00 31.45 84 LEU D C 1
ATOM 11338 O O . LEU D 1 62 ? -0.941 -14.904 5.755 1.00 31.29 84 LEU D O 1
ATOM 11343 N N . ALA D 1 63 ? -1.689 -12.782 5.908 1.00 31.48 85 ALA D N 1
ATOM 11344 C CA . ALA D 1 63 ? -3.094 -13.138 5.742 1.00 31.38 85 ALA D CA 1
ATOM 11345 C C . ALA D 1 63 ? -3.365 -13.927 4.470 1.00 29.99 85 ALA D C 1
ATOM 11346 O O . ALA D 1 63 ? -3.924 -15.020 4.520 1.00 31.28 85 ALA D O 1
ATOM 11348 N N . ALA D 1 64 ? -2.968 -13.378 3.330 1.00 29.85 86 ALA D N 1
ATOM 11349 C CA . ALA D 1 64 ? -3.187 -14.050 2.056 1.00 28.90 86 ALA D CA 1
ATOM 11350 C C . ALA D 1 64 ? -2.442 -15.384 1.974 1.00 29.14 86 ALA D C 1
ATOM 11351 O O . ALA D 1 64 ? -3.007 -16.398 1.557 1.00 29.64 86 ALA D O 1
ATOM 11353 N N . VAL D 1 65 ? -1.173 -15.378 2.369 1.00 29.57 87 VAL D N 1
ATOM 11354 C CA . VAL D 1 65 ? -0.357 -16.587 2.325 1.00 30.05 87 VAL D CA 1
ATOM 11355 C C . VAL D 1 65 ? -0.986 -17.710 3.136 1.00 31.04 87 VAL D C 1
ATOM 11356 O O . VAL D 1 65 ? -1.158 -18.819 2.633 1.00 31.30 87 VAL D O 1
ATOM 11360 N N . ARG D 1 66 ? -1.342 -17.420 4.385 1.00 32.91 88 ARG D N 1
ATOM 11361 C CA . ARG D 1 66 ? -1.954 -18.425 5.245 1.00 35.57 88 ARG D CA 1
ATOM 11362 C C . ARG D 1 66 ? -3.283 -18.946 4.712 1.00 35.16 88 ARG D C 1
ATOM 11363 O O . ARG D 1 66 ? -3.530 -20.154 4.727 1.00 34.34 88 ARG D O 1
ATOM 11371 N N . GLU D 1 67 ? -4.144 -18.039 4.256 1.00 35.62 89 GLU D N 1
ATOM 11372 C CA . GLU D 1 67 ? -5.449 -18.434 3.729 1.00 35.91 89 GLU D CA 1
ATOM 11373 C C . GLU D 1 67 ? -5.271 -19.413 2.569 1.00 34.63 89 GLU D C 1
ATOM 11374 O O . GLU D 1 67 ? -5.963 -20.429 2.491 1.00 35.05 89 GLU D O 1
ATOM 11380 N N . ALA D 1 68 ? -4.331 -19.111 1.679 1.00 34.39 90 ALA D N 1
ATOM 11381 C CA . ALA D 1 68 ? -4.070 -19.976 0.534 1.00 33.45 90 ALA D CA 1
ATOM 11382 C C . ALA D 1 68 ? -3.371 -21.282 0.918 1.00 33.36 90 ALA D C 1
ATOM 11383 O O . ALA D 1 68 ? -3.862 -22.364 0.607 1.00 31.51 90 ALA D O 1
ATOM 11385 N N . LEU D 1 69 ? -2.236 -21.177 1.609 1.00 34.46 91 LEU D N 1
ATOM 11386 C CA . LEU D 1 69 ? -1.449 -22.352 1.984 1.00 34.26 91 LEU D CA 1
ATOM 11387 C C . LEU D 1 69 ? -1.937 -23.188 3.168 1.00 35.04 91 LEU D C 1
ATOM 11388 O O . LEU D 1 69 ? -1.658 -24.387 3.231 1.00 33.62 91 LEU D O 1
ATOM 11393 N N . VAL D 1 70 ? -2.650 -22.571 4.106 1.00 35.50 92 VAL D N 1
ATOM 11394 C CA . VAL D 1 70 ? -3.162 -23.303 5.261 1.00 37.03 92 VAL D CA 1
ATOM 11395 C C . VAL D 1 70 ? -4.668 -23.552 5.140 1.00 38.48 92 VAL D C 1
ATOM 11396 O O . VAL D 1 70 ? -5.105 -24.696 4.977 1.00 38.42 92 VAL D O 1
ATOM 11400 N N . THR D 1 71 ? -5.461 -22.487 5.210 1.00 40.58 93 THR D N 1
ATOM 11401 C CA . THR D 1 71 ? -6.912 -22.624 5.102 1.00 41.76 93 THR D CA 1
ATOM 11402 C C . THR D 1 71 ? -7.272 -23.505 3.910 1.00 42.65 93 THR D C 1
ATOM 11403 O O . THR D 1 71 ? -8.068 -24.435 4.035 1.00 43.36 93 THR D O 1
ATOM 11407 N N . HIS D 1 72 ? -6.674 -23.217 2.757 1.00 43.52 94 HIS D N 1
ATOM 11408 C CA . HIS D 1 72 ? -6.930 -23.995 1.545 1.00 42.92 94 HIS D CA 1
ATOM 11409 C C . HIS D 1 72 ? -5.717 -24.847 1.153 1.00 42.40 94 HIS D C 1
ATOM 11410 O O . HIS D 1 72 ? -5.459 -25.072 -0.031 1.00 41.43 94 HIS D O 1
ATOM 11417 N N . GLY D 1 73 ? -4.992 -25.327 2.162 1.00 41.31 95 GLY D N 1
ATOM 11418 C CA . GLY D 1 73 ? -3.805 -26.137 1.940 1.00 39.56 95 GLY D CA 1
ATOM 11419 C C . GLY D 1 73 ? -3.942 -27.377 1.073 1.00 39.98 95 GLY D C 1
ATOM 11420 O O . GLY D 1 73 ? -3.052 -27.677 0.278 1.00 39.98 95 GLY D O 1
ATOM 11421 N N . GLU D 1 74 ? -5.044 -28.104 1.213 1.00 38.99 96 GLU D N 1
ATOM 11422 C CA . GLU D 1 74 ? -5.246 -29.312 0.424 1.00 39.27 96 GLU D CA 1
ATOM 11423 C C . GLU D 1 74 ? -5.409 -29.016 -1.064 1.00 37.36 96 GLU D C 1
ATOM 11424 O O . GLU D 1 74 ? -5.320 -29.918 -1.895 1.00 36.18 96 GLU D O 1
ATOM 11430 N N . ASP D 1 75 ? -5.643 -27.752 -1.398 1.00 36.96 97 ASP D N 1
ATOM 11431 C CA . ASP D 1 75 ? -5.832 -27.354 -2.791 1.00 36.09 97 ASP D CA 1
ATOM 11432 C C . ASP D 1 75 ? -4.724 -26.455 -3.334 1.00 34.41 97 ASP D C 1
ATOM 11433 O O . ASP D 1 75 ? -4.761 -26.057 -4.496 1.00 33.49 97 ASP D O 1
ATOM 11438 N N . THR D 1 76 ? -3.744 -26.131 -2.497 1.00 32.28 98 THR D N 1
ATOM 11439 C CA . THR D 1 76 ? -2.639 -25.273 -2.924 1.00 30.89 98 THR D CA 1
ATOM 11440 C C . THR D 1 76 ? -1.291 -25.955 -2.707 1.00 28.76 98 THR D C 1
ATOM 11441 O O . THR D 1 76 ? -0.250 -25.301 -2.726 1.00 30.79 98 THR D O 1
ATOM 11445 N N . ALA D 1 77 ? -1.323 -27.268 -2.506 1.00 27.08 99 ALA D N 1
ATOM 11446 C CA . ALA D 1 77 ? -0.117 -28.049 -2.252 1.00 26.98 99 ALA D CA 1
ATOM 11447 C C . ALA D 1 77 ? 0.497 -28.695 -3.492 1.00 26.32 99 ALA D C 1
ATOM 11448 O O . ALA D 1 77 ? 1.337 -29.590 -3.382 1.00 27.24 99 ALA D O 1
ATOM 11450 N N . ASP D 1 78 ? 0.092 -28.245 -4.672 1.00 26.04 100 ASP D N 1
ATOM 11451 C CA . ASP D 1 78 ? 0.635 -28.804 -5.904 1.00 27.38 100 ASP D CA 1
ATOM 11452 C C . ASP D 1 78 ? 1.796 -27.950 -6.419 1.00 26.68 100 ASP D C 1
ATOM 11453 O O . ASP D 1 78 ? 2.025 -26.834 -5.942 1.00 27.02 100 ASP D O 1
ATOM 11458 N N . ARG D 1 79 ? 2.527 -28.491 -7.389 1.00 24.78 101 ARG D N 1
ATOM 11459 C CA . ARG D 1 79 ? 3.646 -27.795 -8.009 1.00 24.56 101 ARG D CA 1
ATOM 11460 C C . ARG D 1 79 ? 3.346 -27.708 -9.498 1.00 25.47 101 ARG D C 1
ATOM 11461 O O . ARG D 1 79 ? 2.767 -28.633 -10.075 1.00 24.99 101 ARG D O 1
ATOM 11469 N N . PRO D 1 80 ? 3.719 -26.593 -10.137 1.00 25.37 102 PRO D N 1
ATOM 11470 C CA . PRO D 1 80 ? 3.471 -26.463 -11.576 1.00 25.77 102 PRO D CA 1
ATOM 11471 C C . PRO D 1 80 ? 4.272 -27.561 -12.287 1.00 28.66 102 PRO D C 1
ATOM 11472 O O . PRO D 1 80 ? 5.401 -27.858 -11.899 1.00 27.58 102 PRO D O 1
ATOM 11476 N N . PRO D 1 81 ? 3.698 -28.184 -13.331 1.00 31.43 103 PRO D N 1
ATOM 11477 C CA . PRO D 1 81 ? 4.450 -29.235 -14.030 1.00 31.26 103 PRO D CA 1
ATOM 11478 C C . PRO D 1 81 ? 5.730 -28.665 -14.634 1.00 30.23 103 PRO D C 1
ATOM 11479 O O . PRO D 1 81 ? 5.769 -27.506 -15.031 1.00 29.45 103 PRO D O 1
ATOM 11483 N N . VAL D 1 82 ? 6.779 -29.476 -14.688 1.00 28.87 104 VAL D N 1
ATOM 11484 C CA . VAL D 1 82 ? 8.049 -29.028 -15.241 1.00 30.68 104 VAL D CA 1
ATOM 11485 C C . VAL D 1 82 ? 8.551 -30.055 -16.255 1.00 32.34 104 VAL D C 1
ATOM 11486 O O . VAL D 1 82 ? 9.352 -30.939 -15.926 1.00 31.29 104 VAL D O 1
ATOM 11490 N N . PRO D 1 83 ? 8.077 -29.949 -17.506 1.00 31.92 105 PRO D N 1
ATOM 11491 C CA . PRO D 1 83 ? 8.450 -30.847 -18.599 1.00 31.24 105 PRO D CA 1
ATOM 11492 C C . PRO D 1 83 ? 9.912 -31.289 -18.629 1.00 30.30 105 PRO D C 1
ATOM 11493 O O . PRO D 1 83 ? 10.188 -32.481 -18.765 1.00 30.82 105 PRO D O 1
ATOM 11497 N N . ILE D 1 84 ? 10.851 -30.356 -18.490 1.00 29.36 106 ILE D N 1
ATOM 11498 C CA . ILE D 1 84 ? 12.263 -30.730 -18.549 1.00 30.65 106 ILE D CA 1
ATOM 11499 C C . ILE D 1 84 ? 12.760 -31.727 -17.503 1.00 32.08 106 ILE D C 1
ATOM 11500 O O . ILE D 1 84 ? 13.856 -32.272 -17.656 1.00 32.17 106 ILE D O 1
ATOM 11505 N N . THR D 1 85 ? 11.982 -31.977 -16.450 1.00 32.56 107 THR D N 1
ATOM 11506 C CA . THR D 1 85 ? 12.413 -32.944 -15.436 1.00 34.80 107 THR D CA 1
ATOM 11507 C C . THR D 1 85 ? 12.457 -34.358 -16.028 1.00 35.69 107 THR D C 1
ATOM 11508 O O . THR D 1 85 ? 12.928 -35.298 -15.385 1.00 35.74 107 THR D O 1
ATOM 11512 N N . GLN D 1 86 ? 11.957 -34.502 -17.253 1.00 36.97 108 GLN D N 1
ATOM 11513 C CA . GLN D 1 86 ? 11.972 -35.791 -17.951 1.00 38.27 108 GLN D CA 1
ATOM 11514 C C . GLN D 1 86 ? 13.432 -36.206 -18.104 1.00 36.38 108 GLN D C 1
ATOM 11515 O O . GLN D 1 86 ? 13.779 -37.386 -18.016 1.00 34.72 108 GLN D O 1
ATOM 11521 N N . ILE D 1 87 ? 14.271 -35.204 -18.339 1.00 35.35 109 ILE D N 1
ATOM 11522 C CA . ILE D 1 87 ? 15.707 -35.376 -18.519 1.00 36.90 109 ILE D CA 1
ATOM 11523 C C . ILE D 1 87 ? 16.398 -36.011 -17.305 1.00 37.46 109 ILE D C 1
ATOM 11524 O O . ILE D 1 87 ? 17.418 -36.693 -17.452 1.00 37.21 109 ILE D O 1
ATOM 11529 N N . LEU D 1 88 ? 15.839 -35.789 -16.116 1.00 35.60 110 LEU D N 1
ATOM 11530 C CA . LEU D 1 88 ? 16.411 -36.316 -14.875 1.00 35.61 110 LEU D CA 1
ATOM 11531 C C . LEU D 1 88 ? 15.787 -37.633 -14.401 1.00 35.70 110 LEU D C 1
ATOM 11532 O O . LEU D 1 88 ? 15.922 -38.009 -13.231 1.00 37.13 110 LEU D O 1
ATOM 11537 N N . GLY D 1 89 ? 15.096 -38.323 -15.303 1.00 34.72 111 GLY D N 1
ATOM 11538 C CA . GLY D 1 89 ? 14.478 -39.592 -14.955 1.00 35.01 111 GLY D CA 1
ATOM 11539 C C . GLY D 1 89 ? 13.180 -39.502 -14.171 1.00 34.72 111 GLY D C 1
ATOM 11540 O O . GLY D 1 89 ? 12.794 -40.460 -13.507 1.00 35.18 111 GLY D O 1
ATOM 11541 N N . PHE D 1 90 ? 12.500 -38.363 -14.239 1.00 34.40 112 PHE D N 1
ATOM 11542 C CA . PHE D 1 90 ? 11.242 -38.208 -13.525 1.00 34.91 112 PHE D CA 1
ATOM 11543 C C . PHE D 1 90 ? 10.174 -39.124 -14.100 1.00 36.38 112 PHE D C 1
ATOM 11544 O O . PHE D 1 90 ? 10.204 -39.462 -15.281 1.00 38.72 112 PHE D O 1
ATOM 11552 N N . GLY D 1 91 ? 9.234 -39.529 -13.254 1.00 35.83 113 GLY D N 1
ATOM 11553 C CA . GLY D 1 91 ? 8.160 -40.398 -13.690 1.00 33.65 113 GLY D CA 1
ATOM 11554 C C . GLY D 1 91 ? 7.030 -40.323 -12.684 1.00 33.94 113 GLY D C 1
ATOM 11555 O O . GLY D 1 91 ? 7.202 -39.732 -11.620 1.00 33.18 113 GLY D O 1
ATOM 11556 N N . PRO D 1 92 ? 5.867 -40.919 -12.979 1.00 34.10 114 PRO D N 1
ATOM 11557 C CA . PRO D 1 92 ? 4.730 -40.886 -12.055 1.00 35.06 114 PRO D CA 1
ATOM 11558 C C . PRO D 1 92 ? 5.058 -41.347 -10.638 1.00 34.90 114 PRO D C 1
ATOM 11559 O O . PRO D 1 92 ? 4.572 -40.776 -9.663 1.00 34.32 114 PRO D O 1
ATOM 11563 N N . ARG D 1 93 ? 5.902 -42.366 -10.525 1.00 35.56 115 ARG D N 1
ATOM 11564 C CA . ARG D 1 93 ? 6.272 -42.891 -9.221 1.00 35.67 115 ARG D CA 1
ATOM 11565 C C . ARG D 1 93 ? 7.699 -42.522 -8.820 1.00 35.23 115 ARG D C 1
ATOM 11566 O O . ARG D 1 93 ? 8.283 -43.140 -7.924 1.00 33.91 115 ARG D O 1
ATOM 11574 N N . SER D 1 94 ? 8.259 -41.517 -9.491 1.00 32.55 116 SER D N 1
ATOM 11575 C CA . SER D 1 94 ? 9.610 -41.056 -9.195 1.00 30.44 116 SER D CA 1
ATOM 11576 C C . SER D 1 94 ? 9.696 -39.558 -9.492 1.00 27.74 116 SER D C 1
ATOM 11577 O O . SER D 1 94 ? 10.132 -39.136 -10.562 1.00 24.61 116 SER D O 1
ATOM 11580 N N . GLN D 1 95 ? 9.268 -38.758 -8.525 1.00 26.42 117 GLN D N 1
ATOM 11581 C CA . GLN D 1 95 ? 9.251 -37.309 -8.673 1.00 27.09 117 GLN D CA 1
ATOM 11582 C C . GLN D 1 95 ? 10.006 -36.652 -7.531 1.00 26.28 117 GLN D C 1
ATOM 11583 O O . GLN D 1 95 ? 9.903 -35.447 -7.326 1.00 27.93 117 GLN D O 1
ATOM 11589 N N . GLY D 1 96 ? 10.765 -37.446 -6.788 1.00 25.44 118 GLY D N 1
ATOM 11590 C CA . GLY D 1 96 ? 11.499 -36.903 -5.662 1.00 24.99 118 GLY D CA 1
ATOM 11591 C C . GLY D 1 96 ? 10.492 -36.340 -4.683 1.00 25.44 118 GLY D C 1
ATOM 11592 O O . GLY D 1 96 ? 9.456 -36.961 -4.439 1.00 24.89 118 GLY D O 1
ATOM 11593 N N . VAL D 1 97 ? 10.781 -35.166 -4.128 1.00 24.88 119 VAL D N 1
ATOM 11594 C CA . VAL D 1 97 ? 9.869 -34.529 -3.190 1.00 24.26 119 VAL D CA 1
ATOM 11595 C C . VAL D 1 97 ? 9.685 -33.038 -3.437 1.00 23.78 119 VAL D C 1
ATOM 11596 O O . VAL D 1 97 ? 8.584 -32.518 -3.285 1.00 25.90 119 VAL D O 1
ATOM 11600 N N . PHE D 1 98 ? 10.761 -32.357 -3.821 1.00 22.57 120 PHE D N 1
ATOM 11601 C CA . PHE D 1 98 ? 10.730 -30.909 -4.033 1.00 22.33 120 PHE D CA 1
ATOM 11602 C C . PHE D 1 98 ? 9.717 -30.466 -5.083 1.00 22.87 120 PHE D C 1
ATOM 11603 O O . PHE D 1 98 ? 8.842 -29.640 -4.812 1.00 22.05 120 PHE D O 1
ATOM 11611 N N . LEU D 1 99 ? 9.832 -31.015 -6.286 1.00 22.72 121 LEU D N 1
ATOM 11612 C CA . LEU D 1 99 ? 8.922 -30.657 -7.364 1.00 24.24 121 LEU D CA 1
ATOM 11613 C C . LEU D 1 99 ? 7.838 -31.697 -7.630 1.00 23.48 121 LEU D C 1
ATOM 11614 O O . LEU D 1 99 ? 7.095 -31.579 -8.598 1.00 24.63 121 LEU D O 1
ATOM 11619 N N . ALA D 1 100 ? 7.735 -32.711 -6.778 1.00 22.97 122 ALA D N 1
ATOM 11620 C CA . ALA D 1 100 ? 6.723 -33.750 -6.979 1.00 23.36 122 ALA D CA 1
ATOM 11621 C C . ALA D 1 100 ? 5.328 -33.131 -7.019 1.00 25.43 122 ALA D C 1
ATOM 11622 O O . ALA D 1 100 ? 5.028 -32.213 -6.257 1.00 24.18 122 ALA D O 1
ATOM 11624 N N . ARG D 1 101 ? 4.473 -33.629 -7.906 1.00 25.73 123 ARG D N 1
ATOM 11625 C CA . ARG D 1 101 ? 3.114 -33.111 -7.999 1.00 25.58 123 ARG D CA 1
ATOM 11626 C C . ARG D 1 101 ? 2.359 -33.571 -6.756 1.00 27.13 123 ARG D C 1
ATOM 11627 O O . ARG D 1 101 ? 2.694 -34.611 -6.167 1.00 26.45 123 ARG D O 1
ATOM 11635 N N . TYR D 1 102 ? 1.355 -32.802 -6.342 1.00 24.46 124 TYR D N 1
ATOM 11636 C CA . TYR D 1 102 ? 0.560 -33.182 -5.183 1.00 26.85 124 TYR D CA 1
ATOM 11637 C C . TYR D 1 102 ? -0.093 -34.528 -5.497 1.00 26.83 124 TYR D C 1
ATOM 11638 O O . TYR D 1 102 ? -0.716 -34.692 -6.547 1.00 26.74 124 TYR D O 1
ATOM 11647 N N . GLY D 1 103 ? 0.055 -35.489 -4.591 1.00 25.82 125 GLY D N 1
ATOM 11648 C CA . GLY D 1 103 ? -0.505 -36.814 -4.819 1.00 24.55 125 GLY D CA 1
ATOM 11649 C C . GLY D 1 103 ? 0.275 -37.836 -4.005 1.00 25.25 125 GLY D C 1
ATOM 11650 O O . GLY D 1 103 ? 1.122 -37.438 -3.211 1.00 23.67 125 GLY D O 1
ATOM 11651 N N . PRO D 1 104 ? 0.037 -39.150 -4.184 1.00 22.98 126 PRO D N 1
ATOM 11652 C CA . PRO D 1 104 ? 0.755 -40.179 -3.420 1.00 23.99 126 PRO D CA 1
ATOM 11653 C C . PRO D 1 104 ? 2.278 -40.212 -3.587 1.00 22.28 126 PRO D C 1
ATOM 11654 O O . PRO D 1 104 ? 2.996 -40.436 -2.620 1.00 22.43 126 PRO D O 1
ATOM 11658 N N . ALA D 1 105 ? 2.772 -40.010 -4.803 1.00 22.92 127 ALA D N 1
ATOM 11659 C CA . ALA D 1 105 ? 4.218 -40.032 -5.023 1.00 24.32 127 ALA D CA 1
ATOM 11660 C C . ALA D 1 105 ? 4.897 -38.990 -4.127 1.00 24.35 127 ALA D C 1
ATOM 11661 O O . ALA D 1 105 ? 5.959 -39.243 -3.552 1.00 24.93 127 ALA D O 1
ATOM 11663 N N . TRP D 1 106 ? 4.285 -37.815 -4.007 1.00 22.49 128 TRP D N 1
ATOM 11664 C CA . TRP D 1 106 ? 4.840 -36.773 -3.156 1.00 20.19 128 TRP D CA 1
ATOM 11665 C C . TRP D 1 106 ? 4.636 -37.094 -1.671 1.00 21.18 128 TRP D C 1
ATOM 11666 O O . TRP D 1 106 ? 5.570 -37.000 -0.878 1.00 20.13 128 TRP D O 1
ATOM 11677 N N . ARG D 1 107 ? 3.414 -37.470 -1.304 1.00 21.24 129 ARG D N 1
ATOM 11678 C CA . ARG D 1 107 ? 3.093 -37.750 0.096 1.00 24.37 129 ARG D CA 1
ATOM 11679 C C . ARG D 1 107 ? 3.899 -38.889 0.711 1.00 25.05 129 ARG D C 1
ATOM 11680 O O . ARG D 1 107 ? 4.361 -38.786 1.851 1.00 26.77 129 ARG D O 1
ATOM 11688 N N . GLU D 1 108 ? 4.075 -39.976 -0.029 1.00 23.37 130 GLU D N 1
ATOM 11689 C CA . GLU D 1 108 ? 4.850 -41.088 0.500 1.00 24.06 130 GLU D CA 1
ATOM 11690 C C . GLU D 1 108 ? 6.294 -40.637 0.780 1.00 23.52 130 GLU D C 1
ATOM 11691 O O . GLU D 1 108 ? 6.829 -40.890 1.863 1.00 20.81 130 GLU D O 1
ATOM 11697 N N . GLN D 1 109 ? 6.917 -39.953 -0.179 1.00 20.76 131 GLN D N 1
ATOM 11698 C CA . GLN D 1 109 ? 8.286 -39.480 0.026 1.00 22.13 131 GLN D CA 1
ATOM 11699 C C . GLN D 1 109 ? 8.371 -38.370 1.085 1.00 22.66 131 GLN D C 1
ATOM 11700 O O . GLN D 1 109 ? 9.335 -38.301 1.845 1.00 22.51 131 GLN D O 1
ATOM 11706 N N . ARG D 1 110 ? 7.364 -37.505 1.137 1.00 20.64 132 ARG D N 1
ATOM 11707 C CA . ARG D 1 110 ? 7.342 -36.440 2.128 1.00 21.35 132 ARG D CA 1
ATOM 11708 C C . ARG D 1 110 ? 7.294 -37.072 3.530 1.00 21.63 132 ARG D C 1
ATOM 11709 O O . ARG D 1 110 ? 8.049 -36.697 4.420 1.00 21.36 132 ARG D O 1
ATOM 11717 N N . ARG D 1 111 ? 6.389 -38.028 3.713 1.00 22.95 133 ARG D N 1
ATOM 11718 C CA . ARG D 1 111 ? 6.240 -38.719 4.994 1.00 24.74 133 ARG D CA 1
ATOM 11719 C C . ARG D 1 111 ? 7.529 -39.472 5.355 1.00 24.72 133 ARG D C 1
ATOM 11720 O O . ARG D 1 111 ? 7.956 -39.480 6.512 1.00 21.96 133 ARG D O 1
ATOM 11728 N N . PHE D 1 112 ? 8.147 -40.100 4.359 1.00 23.99 134 PHE D N 1
ATOM 11729 C CA . PHE D 1 112 ? 9.388 -40.844 4.574 1.00 24.53 134 PHE D CA 1
ATOM 11730 C C . PHE D 1 112 ? 10.530 -39.948 5.057 1.00 24.29 134 PHE D C 1
ATOM 11731 O O . PHE D 1 112 ? 11.184 -40.252 6.054 1.00 25.97 134 PHE D O 1
ATOM 11739 N N . SER D 1 113 ? 10.771 -38.846 4.356 1.00 24.11 135 SER D N 1
ATOM 11740 C CA . SER D 1 113 ? 11.834 -37.931 4.750 1.00 25.12 135 SER D CA 1
ATOM 11741 C C . SER D 1 113 ? 11.583 -37.304 6.119 1.00 24.58 135 SER D C 1
ATOM 11742 O O . SER D 1 113 ? 12.492 -37.233 6.948 1.00 22.69 135 SER D O 1
ATOM 11745 N N . VAL D 1 114 ? 10.356 -36.840 6.347 1.00 23.69 136 VAL D N 1
ATOM 11746 C CA . VAL D 1 114 ? 10.006 -36.220 7.621 1.00 24.64 136 VAL D CA 1
ATOM 11747 C C . VAL D 1 114 ? 10.242 -37.199 8.764 1.00 24.90 136 VAL D C 1
ATOM 11748 O O . VAL D 1 114 ? 10.881 -36.864 9.760 1.00 24.77 136 VAL D O 1
ATOM 11752 N N . SER D 1 115 ? 9.729 -38.411 8.596 1.00 25.23 137 SER D N 1
ATOM 11753 C CA . SER D 1 115 ? 9.858 -39.462 9.592 1.00 29.00 137 SER D CA 1
ATOM 11754 C C . SER D 1 115 ? 11.308 -39.885 9.800 1.00 29.74 137 SER D C 1
ATOM 11755 O O . SER D 1 115 ? 11.773 -40.018 10.937 1.00 28.83 137 SER D O 1
ATOM 11758 N N . THR D 1 116 ? 12.019 -40.106 8.700 1.00 29.68 138 THR D N 1
ATOM 11759 C CA . THR D 1 116 ? 13.415 -40.516 8.778 1.00 31.40 138 THR D CA 1
ATOM 11760 C C . THR D 1 116 ? 14.236 -39.455 9.502 1.00 31.92 138 THR D C 1
ATOM 11761 O O . THR D 1 116 ? 15.123 -39.783 10.278 1.00 32.57 138 THR D O 1
ATOM 11765 N N . LEU D 1 117 ? 13.932 -38.185 9.242 1.00 33.47 139 LEU D N 1
ATOM 11766 C CA . LEU D 1 117 ? 14.630 -37.072 9.881 1.00 36.60 139 LEU D CA 1
ATOM 11767 C C . LEU D 1 117 ? 14.328 -37.020 11.375 1.00 39.00 139 LEU D C 1
ATOM 11768 O O . LEU D 1 117 ? 15.195 -36.695 12.180 1.00 38.94 139 LEU D O 1
ATOM 11773 N N . ARG D 1 118 ? 13.090 -37.327 11.742 1.00 41.72 140 ARG D N 1
ATOM 11774 C CA . ARG D 1 118 ? 12.699 -37.305 13.144 1.00 45.71 140 ARG D CA 1
ATOM 11775 C C . ARG D 1 118 ? 13.329 -38.466 13.913 1.00 46.70 140 ARG D C 1
ATOM 11776 O O . ARG D 1 118 ? 13.821 -38.279 15.025 1.00 46.57 140 ARG D O 1
ATOM 11784 N N . ASN D 1 119 ? 13.327 -39.658 13.318 1.00 47.77 141 ASN D N 1
ATOM 11785 C CA . ASN D 1 119 ? 13.901 -40.826 13.975 1.00 49.13 141 ASN D CA 1
ATOM 11786 C C . ASN D 1 119 ? 15.380 -40.632 14.257 1.00 51.09 141 ASN D C 1
ATOM 11787 O O . ASN D 1 119 ? 15.873 -41.036 15.311 1.00 50.27 141 ASN D O 1
ATOM 11792 N N . LEU D 1 120 ? 16.089 -40.019 13.313 1.00 53.09 142 LEU D N 1
ATOM 11793 C CA . LEU D 1 120 ? 17.512 -39.761 13.492 1.00 55.02 142 LEU D CA 1
ATOM 11794 C C . LEU D 1 120 ? 17.686 -38.615 14.493 1.00 56.30 142 LEU D C 1
ATOM 11795 O O . LEU D 1 120 ? 18.779 -38.382 15.007 1.00 56.72 142 LEU D O 1
ATOM 11800 N N . GLY D 1 121 ? 16.596 -37.904 14.765 1.00 57.92 143 GLY D N 1
ATOM 11801 C CA . GLY D 1 121 ? 16.643 -36.798 15.706 1.00 60.63 143 GLY D CA 1
ATOM 11802 C C . GLY D 1 121 ? 16.308 -37.278 17.104 1.00 62.09 143 GLY D C 1
ATOM 11803 O O . GLY D 1 121 ? 16.343 -36.511 18.071 1.00 62.81 143 GLY D O 1
ATOM 11804 N N . LEU D 1 122 ? 15.978 -38.563 17.201 1.00 63.20 144 LEU D N 1
ATOM 11805 C CA . LEU D 1 122 ? 15.636 -39.192 18.471 1.00 63.66 144 LEU D CA 1
ATOM 11806 C C . LEU D 1 122 ? 16.651 -40.292 18.790 1.00 64.09 144 LEU D C 1
ATOM 11807 O O . LEU D 1 122 ? 17.612 -40.505 18.040 1.00 63.20 144 LEU D O 1
ATOM 11812 N N . GLY D 1 123 ? 16.429 -40.979 19.908 1.00 64.10 145 GLY D N 1
ATOM 11813 C CA . GLY D 1 123 ? 17.314 -42.056 20.322 1.00 63.60 145 GLY D CA 1
ATOM 11814 C C . GLY D 1 123 ? 18.777 -41.670 20.459 1.00 63.25 145 GLY D C 1
ATOM 11815 O O . GLY D 1 123 ? 19.146 -40.868 21.322 1.00 63.61 145 GLY D O 1
ATOM 11816 N N . LYS D 1 124 ? 19.615 -42.242 19.600 1.00 62.10 146 LYS D N 1
ATOM 11817 C CA . LYS D 1 124 ? 21.046 -41.969 19.627 1.00 60.61 146 LYS D CA 1
ATOM 11818 C C . LYS D 1 124 ? 21.385 -40.538 19.205 1.00 58.81 146 LYS D C 1
ATOM 11819 O O . LYS D 1 124 ? 22.534 -40.105 19.332 1.00 58.58 146 LYS D O 1
ATOM 11825 N N . LYS D 1 125 ? 20.388 -39.807 18.711 1.00 56.20 147 LYS D N 1
ATOM 11826 C CA . LYS D 1 125 ? 20.591 -38.425 18.273 1.00 53.63 147 LYS D CA 1
ATOM 11827 C C . LYS D 1 125 ? 21.709 -38.337 17.234 1.00 50.47 147 LYS D C 1
ATOM 11828 O O . LYS D 1 125 ? 22.579 -37.467 17.319 1.00 48.42 147 LYS D O 1
ATOM 11834 N N . SER D 1 126 ? 21.684 -39.241 16.258 1.00 48.05 148 SER D N 1
ATOM 11835 C CA . SER D 1 126 ? 22.704 -39.256 15.214 1.00 45.11 148 SER D CA 1
ATOM 11836 C C . SER D 1 126 ? 22.893 -37.895 14.562 1.00 42.51 148 SER D C 1
ATOM 11837 O O . SER D 1 126 ? 24.015 -37.401 14.480 1.00 41.80 148 SER D O 1
ATOM 11840 N N . LEU D 1 127 ? 21.802 -37.288 14.099 1.00 39.99 149 LEU D N 1
ATOM 11841 C CA . LEU D 1 127 ? 21.890 -35.981 13.450 1.00 39.18 149 LEU D CA 1
ATOM 11842 C C . LEU D 1 127 ? 22.695 -34.989 14.280 1.00 37.28 149 LEU D C 1
ATOM 11843 O O . LEU D 1 127 ? 23.716 -34.480 13.822 1.00 36.85 149 LEU D O 1
ATOM 11848 N N . GLU D 1 128 ? 22.240 -34.721 15.501 1.00 35.72 150 GLU D N 1
ATOM 11849 C CA . GLU D 1 128 ? 22.931 -33.766 16.352 1.00 35.74 150 GLU D CA 1
ATOM 11850 C C . GLU D 1 128 ? 24.414 -34.081 16.489 1.00 34.73 150 GLU D C 1
ATOM 11851 O O . GLU D 1 128 ? 25.251 -33.176 16.489 1.00 34.63 150 GLU D O 1
ATOM 11857 N N . GLN D 1 129 ? 24.749 -35.361 16.587 1.00 34.43 151 GLN D N 1
ATOM 11858 C CA . GLN D 1 129 ? 26.148 -35.738 16.724 1.00 34.35 151 GLN D CA 1
ATOM 11859 C C . GLN D 1 129 ? 26.927 -35.402 15.456 1.00 32.14 151 GLN D C 1
ATOM 11860 O O . GLN D 1 129 ? 28.018 -34.828 15.519 1.00 31.78 151 GLN D O 1
ATOM 11866 N N . TRP D 1 130 ? 26.363 -35.743 14.300 1.00 30.41 152 TRP D N 1
ATOM 11867 C CA . TRP D 1 130 ? 27.028 -35.449 13.034 1.00 29.01 152 TRP D CA 1
ATOM 11868 C C . TRP D 1 130 ? 27.263 -33.946 12.882 1.00 27.65 152 TRP D C 1
ATOM 11869 O O . TRP D 1 130 ? 28.301 -33.519 12.374 1.00 26.57 152 TRP D O 1
ATOM 11880 N N . VAL D 1 131 ? 26.295 -33.146 13.324 1.00 27.12 153 VAL D N 1
ATOM 11881 C CA . VAL D 1 131 ? 26.394 -31.689 13.219 1.00 26.94 153 VAL D CA 1
ATOM 11882 C C . VAL D 1 131 ? 27.431 -31.110 14.172 1.00 27.39 153 VAL D C 1
ATOM 11883 O O . VAL D 1 131 ? 28.260 -30.300 13.768 1.00 29.59 153 VAL D O 1
ATOM 11887 N N . THR D 1 132 ? 27.371 -31.519 15.435 1.00 28.25 154 THR D N 1
ATOM 11888 C CA . THR D 1 132 ? 28.323 -31.044 16.436 1.00 28.94 154 THR D CA 1
ATOM 11889 C C . THR D 1 132 ? 29.729 -31.383 15.958 1.00 29.37 154 THR D C 1
ATOM 11890 O O . THR D 1 132 ? 30.648 -30.563 16.044 1.00 30.28 154 THR D O 1
ATOM 11894 N N . GLU D 1 133 ? 29.893 -32.598 15.446 1.00 28.53 155 GLU D N 1
ATOM 11895 C CA . GLU D 1 133 ? 31.189 -33.020 14.956 1.00 28.46 155 GLU D CA 1
ATOM 11896 C C . GLU D 1 133 ? 31.587 -32.171 13.767 1.00 27.81 155 GLU D C 1
ATOM 11897 O O . GLU D 1 133 ? 32.747 -31.791 13.641 1.00 28.05 155 GLU D O 1
ATOM 11903 N N . GLU D 1 134 ? 30.635 -31.854 12.893 1.00 25.79 156 GLU D N 1
ATOM 11904 C CA . GLU D 1 134 ? 30.983 -31.030 11.746 1.00 26.15 156 GLU D CA 1
ATOM 11905 C C . GLU D 1 134 ? 31.307 -29.603 12.194 1.00 25.70 156 GLU D C 1
ATOM 11906 O O . GLU D 1 134 ? 32.154 -28.938 11.605 1.00 27.30 156 GLU D O 1
ATOM 11912 N N . ALA D 1 135 ? 30.623 -29.130 13.230 1.00 27.08 157 ALA D N 1
ATOM 11913 C CA . ALA D 1 135 ? 30.873 -27.785 13.746 1.00 29.15 157 ALA D CA 1
ATOM 11914 C C . ALA D 1 135 ? 32.328 -27.694 14.215 1.00 29.47 157 ALA D C 1
ATOM 11915 O O . ALA D 1 135 ? 32.994 -26.674 14.040 1.00 29.39 157 ALA D O 1
ATOM 11917 N N . ALA D 1 136 ? 32.819 -28.779 14.803 1.00 31.60 158 ALA D N 1
ATOM 11918 C CA . ALA D 1 136 ? 34.194 -28.823 15.280 1.00 31.06 158 ALA D CA 1
ATOM 11919 C C . ALA D 1 136 ? 35.141 -28.765 14.093 1.00 30.91 158 ALA D C 1
ATOM 11920 O O . ALA D 1 136 ? 36.148 -28.063 14.131 1.00 33.20 158 ALA D O 1
ATOM 11922 N N . CYS D 1 137 ? 34.824 -29.500 13.032 1.00 29.50 159 CYS D N 1
ATOM 11923 C CA . CYS D 1 137 ? 35.677 -29.497 11.848 1.00 29.21 159 CYS D CA 1
ATOM 11924 C C . CYS D 1 137 ? 35.708 -28.115 11.197 1.00 28.78 159 CYS D C 1
ATOM 11925 O O . CYS D 1 137 ? 36.741 -27.683 10.679 1.00 28.67 159 CYS D O 1
ATOM 11928 N N . LEU D 1 138 ? 34.571 -27.428 11.211 1.00 28.39 160 LEU D N 1
ATOM 11929 C CA . LEU D 1 138 ? 34.498 -26.102 10.615 1.00 29.31 160 LEU D CA 1
ATOM 11930 C C . LEU D 1 138 ? 35.367 -25.122 11.399 1.00 30.36 160 LEU D C 1
ATOM 11931 O O . LEU D 1 138 ? 36.127 -24.351 10.810 1.00 31.93 160 LEU D O 1
ATOM 11936 N N . CYS D 1 139 ? 35.262 -25.158 12.724 1.00 31.75 161 CYS D N 1
ATOM 11937 C CA . CYS D 1 139 ? 36.061 -24.270 13.558 1.00 33.96 161 CYS D CA 1
ATOM 11938 C C . CYS D 1 139 ? 37.539 -24.476 13.263 1.00 34.54 161 CYS D C 1
ATOM 11939 O O . CYS D 1 139 ? 38.289 -23.512 13.112 1.00 36.20 161 CYS D O 1
ATOM 11942 N N . ALA D 1 140 ? 37.951 -25.738 13.168 1.00 34.72 162 ALA D N 1
ATOM 11943 C CA . ALA D 1 140 ? 39.341 -26.067 12.887 1.00 33.68 162 ALA D CA 1
ATOM 11944 C C . ALA D 1 140 ? 39.770 -25.496 11.542 1.00 34.64 162 ALA D C 1
ATOM 11945 O O . ALA D 1 140 ? 40.879 -24.980 11.404 1.00 34.71 162 ALA D O 1
ATOM 11947 N N . ALA D 1 141 ? 38.895 -25.591 10.547 1.00 34.93 163 ALA D N 1
ATOM 11948 C CA . ALA D 1 141 ? 39.209 -25.071 9.224 1.00 35.58 163 ALA D CA 1
ATOM 11949 C C . ALA D 1 141 ? 39.300 -23.544 9.285 1.00 36.74 163 ALA D C 1
ATOM 11950 O O . ALA D 1 141 ? 40.095 -22.935 8.571 1.00 37.83 163 ALA D O 1
ATOM 11952 N N . PHE D 1 142 ? 38.483 -22.937 10.142 1.00 36.21 164 PHE D N 1
ATOM 11953 C CA . PHE D 1 142 ? 38.477 -21.486 10.310 1.00 37.40 164 PHE D CA 1
ATOM 11954 C C . PHE D 1 142 ? 39.782 -21.057 10.979 1.00 39.38 164 PHE D C 1
ATOM 11955 O O . PHE D 1 142 ? 40.444 -20.122 10.533 1.00 38.27 164 PHE D O 1
ATOM 11963 N N . ALA D 1 143 ? 40.148 -21.758 12.048 1.00 41.41 165 ALA D N 1
ATOM 11964 C CA . ALA D 1 143 ? 41.372 -21.452 12.778 1.00 43.98 165 ALA D CA 1
ATOM 11965 C C . ALA D 1 143 ? 42.617 -21.534 11.895 1.00 45.95 165 ALA D C 1
ATOM 11966 O O . ALA D 1 143 ? 43.584 -20.804 12.114 1.00 46.98 165 ALA D O 1
ATOM 11968 N N . ASN D 1 144 ? 42.595 -22.408 10.892 1.00 47.77 166 ASN D N 1
ATOM 11969 C CA . ASN D 1 144 ? 43.745 -22.561 10.004 1.00 49.14 166 ASN D CA 1
ATOM 11970 C C . ASN D 1 144 ? 44.019 -21.333 9.139 1.00 50.38 166 ASN D C 1
ATOM 11971 O O . ASN D 1 144 ? 45.022 -21.282 8.425 1.00 48.75 166 ASN D O 1
ATOM 11976 N N . HIS D 1 145 ? 43.128 -20.350 9.187 1.00 51.30 167 HIS D N 1
ATOM 11977 C CA . HIS D 1 145 ? 43.324 -19.134 8.409 1.00 53.22 167 HIS D CA 1
ATOM 11978 C C . HIS D 1 145 ? 44.150 -18.163 9.237 1.00 54.43 167 HIS D C 1
ATOM 11979 O O . HIS D 1 145 ? 44.759 -17.234 8.711 1.00 54.67 167 HIS D O 1
ATOM 11986 N N . SER D 1 146 ? 44.164 -18.402 10.543 1.00 55.66 168 SER D N 1
ATOM 11987 C CA . SER D 1 146 ? 44.927 -17.594 11.485 1.00 56.89 168 SER D CA 1
ATOM 11988 C C . SER D 1 146 ? 44.779 -16.084 11.308 1.00 56.96 168 SER D C 1
ATOM 11989 O O . SER D 1 146 ? 45.683 -15.427 10.791 1.00 57.32 168 SER D O 1
ATOM 11992 N N . GLY D 1 147 ? 43.641 -15.541 11.735 1.00 56.11 169 GLY D N 1
ATOM 11993 C CA . GLY D 1 147 ? 43.413 -14.108 11.641 1.00 54.45 169 GLY D CA 1
ATOM 11994 C C . GLY D 1 147 ? 43.467 -13.517 10.244 1.00 53.57 169 GLY D C 1
ATOM 11995 O O . GLY D 1 147 ? 43.010 -12.394 10.021 1.00 54.68 169 GLY D O 1
ATOM 11996 N N . ARG D 1 148 ? 44.029 -14.265 9.303 1.00 51.63 170 ARG D N 1
ATOM 11997 C CA . ARG D 1 148 ? 44.151 -13.819 7.920 1.00 50.12 170 ARG D CA 1
ATOM 11998 C C . ARG D 1 148 ? 42.771 -13.762 7.256 1.00 48.61 170 ARG D C 1
ATOM 11999 O O . ARG D 1 148 ? 42.030 -14.745 7.251 1.00 47.73 170 ARG D O 1
ATOM 12007 N N . PRO D 1 149 ? 42.415 -12.602 6.677 1.00 47.79 171 PRO D N 1
ATOM 12008 C CA . PRO D 1 149 ? 41.124 -12.393 6.010 1.00 46.02 171 PRO D CA 1
ATOM 12009 C C . PRO D 1 149 ? 40.769 -13.445 4.961 1.00 44.45 171 PRO D C 1
ATOM 12010 O O . PRO D 1 149 ? 41.628 -13.911 4.213 1.00 43.40 171 PRO D O 1
ATOM 12014 N N . PHE D 1 150 ? 39.489 -13.805 4.911 1.00 42.95 172 PHE D N 1
ATOM 12015 C CA . PHE D 1 150 ? 39.015 -14.810 3.966 1.00 41.04 172 PHE D CA 1
ATOM 12016 C C . PHE D 1 150 ? 37.495 -14.819 3.849 1.00 40.05 172 PHE D C 1
ATOM 12017 O O . PHE D 1 150 ? 36.787 -14.421 4.775 1.00 40.35 172 PHE D O 1
ATOM 12025 N N . ARG D 1 151 ? 37.007 -15.261 2.695 1.00 38.76 173 ARG D N 1
ATOM 12026 C CA . ARG D 1 151 ? 35.575 -15.375 2.448 1.00 37.18 173 ARG D CA 1
ATOM 12027 C C . ARG D 1 151 ? 35.213 -16.742 3.027 1.00 35.23 173 ARG D C 1
ATOM 12028 O O . ARG D 1 151 ? 35.752 -17.760 2.606 1.00 34.09 173 ARG D O 1
ATOM 12036 N N . PRO D 1 152 ? 34.311 -16.775 4.019 1.00 34.11 174 PRO D N 1
ATOM 12037 C CA . PRO D 1 152 ? 33.886 -18.020 4.668 1.00 33.32 174 PRO D CA 1
ATOM 12038 C C . PRO D 1 152 ? 32.862 -18.880 3.923 1.00 33.30 174 PRO D C 1
ATOM 12039 O O . PRO D 1 152 ? 32.563 -19.995 4.359 1.00 31.55 174 PRO D O 1
ATOM 12043 N N . ASN D 1 153 ? 32.345 -18.374 2.805 1.00 32.17 175 ASN D N 1
ATOM 12044 C CA . ASN D 1 153 ? 31.333 -19.093 2.030 1.00 32.00 175 ASN D CA 1
ATOM 12045 C C . ASN D 1 153 ? 31.722 -20.526 1.697 1.00 31.41 175 ASN D C 1
ATOM 12046 O O . ASN D 1 153 ? 30.944 -21.454 1.921 1.00 30.28 175 ASN D O 1
ATOM 12051 N N . GLY D 1 154 ? 32.924 -20.698 1.159 1.00 30.47 176 GLY D N 1
ATOM 12052 C CA . GLY D 1 154 ? 33.394 -22.022 0.798 1.00 29.41 176 GLY D CA 1
ATOM 12053 C C . GLY D 1 154 ? 33.328 -23.018 1.940 1.00 29.94 176 GLY D C 1
ATOM 12054 O O . GLY D 1 154 ? 32.808 -24.125 1.777 1.00 31.46 176 GLY D O 1
ATOM 12055 N N . LEU D 1 155 ? 33.845 -22.630 3.101 1.00 27.26 177 LEU D N 1
ATOM 12056 C CA . LEU D 1 155 ? 33.840 -23.512 4.257 1.00 26.34 177 LEU D CA 1
ATOM 12057 C C . LEU D 1 155 ? 32.438 -23.793 4.758 1.00 24.78 177 LEU D C 1
ATOM 12058 O O . LEU D 1 155 ? 32.129 -24.915 5.156 1.00 23.41 177 LEU D O 1
ATOM 12063 N N . LEU D 1 156 ? 31.590 -22.773 4.749 1.00 22.82 178 LEU D N 1
ATOM 12064 C CA . LEU D 1 156 ? 30.218 -22.952 5.189 1.00 24.23 178 LEU D CA 1
ATOM 12065 C C . LEU D 1 156 ? 29.536 -23.980 4.279 1.00 23.48 178 LEU D C 1
ATOM 12066 O O . LEU D 1 156 ? 28.858 -24.877 4.763 1.00 22.54 178 LEU D O 1
ATOM 12071 N N . ASP D 1 157 ? 29.739 -23.846 2.965 1.00 24.00 179 ASP D N 1
ATOM 12072 C CA . ASP D 1 157 ? 29.156 -24.761 1.987 1.00 24.46 179 ASP D CA 1
ATOM 12073 C C . ASP D 1 157 ? 29.548 -26.210 2.296 1.00 24.42 179 ASP D C 1
ATOM 12074 O O . ASP D 1 157 ? 28.698 -27.100 2.338 1.00 23.17 179 ASP D O 1
ATOM 12079 N N . LYS D 1 158 ? 30.843 -26.432 2.505 1.00 24.53 180 LYS D N 1
ATOM 12080 C CA . LYS D 1 158 ? 31.372 -27.756 2.804 1.00 25.10 180 LYS D CA 1
ATOM 12081 C C . LYS D 1 158 ? 30.816 -28.308 4.111 1.00 25.32 180 LYS D C 1
ATOM 12082 O O . LYS D 1 158 ? 30.438 -29.473 4.184 1.00 25.46 180 LYS D O 1
ATOM 12088 N N . ALA D 1 159 ? 30.769 -27.471 5.145 1.00 23.41 181 ALA D N 1
ATOM 12089 C CA . ALA D 1 159 ? 30.258 -27.899 6.443 1.00 21.61 181 ALA D CA 1
ATOM 12090 C C . ALA D 1 159 ? 28.802 -28.352 6.329 1.00 22.87 181 ALA D C 1
ATOM 12091 O O . ALA D 1 159 ? 28.442 -29.454 6.738 1.00 21.94 181 ALA D O 1
ATOM 12093 N N . VAL D 1 160 ? 27.964 -27.487 5.770 1.00 23.24 182 VAL D N 1
ATOM 12094 C CA . VAL D 1 160 ? 26.548 -27.790 5.598 1.00 22.20 182 VAL D CA 1
ATOM 12095 C C . VAL D 1 160 ? 26.333 -29.000 4.678 1.00 22.70 182 VAL D C 1
ATOM 12096 O O . VAL D 1 160 ? 25.422 -29.797 4.898 1.00 23.52 182 VAL D O 1
ATOM 12100 N N . SER D 1 161 ? 27.168 -29.127 3.649 1.00 22.79 183 SER D N 1
ATOM 12101 C CA . SER D 1 161 ? 27.071 -30.242 2.713 1.00 22.72 183 SER D CA 1
ATOM 12102 C C . SER D 1 161 ? 27.365 -31.562 3.402 1.00 23.46 183 SER D C 1
ATOM 12103 O O . SER D 1 161 ? 26.738 -32.576 3.085 1.00 21.16 183 SER D O 1
ATOM 12106 N N . ASN D 1 162 ? 28.313 -31.555 4.337 1.00 22.61 184 ASN D N 1
ATOM 12107 C CA . ASN D 1 162 ? 28.649 -32.781 5.058 1.00 24.33 184 ASN D CA 1
ATOM 12108 C C . ASN D 1 162 ? 27.513 -33.211 5.963 1.00 24.97 184 ASN D C 1
ATOM 12109 O O . ASN D 1 162 ? 27.361 -34.400 6.251 1.00 25.51 184 ASN D O 1
ATOM 12114 N N . VAL D 1 163 ? 26.715 -32.253 6.423 1.00 24.65 185 VAL D N 1
ATOM 12115 C CA . VAL D 1 163 ? 25.584 -32.595 7.280 1.00 24.70 185 VAL D CA 1
ATOM 12116 C C . VAL D 1 163 ? 24.565 -33.376 6.447 1.00 22.62 185 VAL D C 1
ATOM 12117 O O . VAL D 1 163 ? 23.998 -34.352 6.918 1.00 24.40 185 VAL D O 1
ATOM 12121 N N . ILE D 1 164 ? 24.342 -32.947 5.207 1.00 24.22 186 ILE D N 1
ATOM 12122 C CA . ILE D 1 164 ? 23.410 -33.640 4.321 1.00 24.11 186 ILE D CA 1
ATOM 12123 C C . ILE D 1 164 ? 24.037 -34.977 3.935 1.00 24.43 186 ILE D C 1
ATOM 12124 O O . ILE D 1 164 ? 23.342 -35.981 3.775 1.00 23.31 186 ILE D O 1
ATOM 12129 N N . ALA D 1 165 ? 25.355 -34.967 3.770 1.00 21.93 187 ALA D N 1
ATOM 12130 C CA . ALA D 1 165 ? 26.093 -36.169 3.429 1.00 23.53 187 ALA D CA 1
ATOM 12131 C C . ALA D 1 165 ? 25.897 -37.163 4.569 1.00 22.84 187 ALA D C 1
ATOM 12132 O O . ALA D 1 165 ? 25.636 -38.344 4.340 1.00 23.47 187 ALA D O 1
ATOM 12134 N N . SER D 1 166 ? 26.008 -36.675 5.801 1.00 22.07 188 SER D N 1
ATOM 12135 C CA . SER D 1 166 ? 25.834 -37.529 6.970 1.00 22.39 188 SER D CA 1
ATOM 12136 C C . SER D 1 166 ? 24.423 -38.105 7.032 1.00 23.39 188 SER D C 1
ATOM 12137 O O . SER D 1 166 ? 24.247 -39.293 7.301 1.00 24.07 188 SER D O 1
ATOM 12140 N N . LEU D 1 167 ? 23.428 -37.253 6.788 1.00 23.05 189 LEU D N 1
ATOM 12141 C CA . LEU D 1 167 ? 22.016 -37.644 6.796 1.00 24.79 189 LEU D CA 1
ATOM 12142 C C . LEU D 1 167 ? 21.650 -38.674 5.734 1.00 23.34 189 LEU D C 1
ATOM 12143 O O . LEU D 1 167 ? 20.973 -39.656 6.019 1.00 23.73 189 LEU D O 1
ATOM 12148 N N . THR D 1 168 ? 22.092 -38.433 4.506 1.00 23.65 190 THR D N 1
ATOM 12149 C CA . THR D 1 168 ? 21.755 -39.306 3.394 1.00 24.27 190 THR D CA 1
ATOM 12150 C C . THR D 1 168 ? 22.641 -40.531 3.202 1.00 25.57 190 THR D C 1
ATOM 12151 O O . THR D 1 168 ? 22.138 -41.622 2.922 1.00 24.29 190 THR D O 1
ATOM 12155 N N . CYS D 1 169 ? 23.949 -40.356 3.361 1.00 26.77 191 CYS D N 1
ATOM 12156 C CA . CYS D 1 169 ? 24.887 -41.454 3.145 1.00 30.03 191 CYS D CA 1
ATOM 12157 C C . CYS D 1 169 ? 25.637 -41.976 4.366 1.00 27.51 191 CYS D C 1
ATOM 12158 O O . CYS D 1 169 ? 26.421 -42.909 4.246 1.00 28.08 191 CYS D O 1
ATOM 12161 N N . GLY D 1 170 ? 25.419 -41.378 5.531 1.00 25.93 192 GLY D N 1
ATOM 12162 C CA . GLY D 1 170 ? 26.105 -41.844 6.725 1.00 24.33 192 GLY D CA 1
ATOM 12163 C C . GLY D 1 170 ? 27.610 -41.601 6.756 1.00 24.53 192 GLY D C 1
ATOM 12164 O O . GLY D 1 170 ? 28.348 -42.309 7.449 1.00 19.55 192 GLY D O 1
ATOM 12165 N N . ARG D 1 171 ? 28.079 -40.604 6.012 1.00 23.37 193 ARG D N 1
ATOM 12166 C CA . ARG D 1 171 ? 29.509 -40.282 5.998 1.00 23.03 193 ARG D CA 1
ATOM 12167 C C . ARG D 1 171 ? 29.689 -38.801 5.739 1.00 22.84 193 ARG D C 1
ATOM 12168 O O . ARG D 1 171 ? 28.728 -38.107 5.406 1.00 22.95 193 ARG D O 1
ATOM 12176 N N . ARG D 1 172 ? 30.924 -38.326 5.900 1.00 21.66 194 ARG D N 1
ATOM 12177 C CA . ARG D 1 172 ? 31.259 -36.938 5.611 1.00 22.11 194 ARG D CA 1
ATOM 12178 C C . ARG D 1 172 ? 32.459 -37.039 4.682 1.00 22.32 194 ARG D C 1
ATOM 12179 O O . ARG D 1 172 ? 32.996 -38.138 4.466 1.00 22.28 194 ARG D O 1
ATOM 12187 N N . PHE D 1 173 ? 32.863 -35.906 4.127 1.00 17.58 195 PHE D N 1
ATOM 12188 C CA . PHE D 1 173 ? 34.006 -35.850 3.239 1.00 22.04 195 PHE D CA 1
ATOM 12189 C C . PHE D 1 173 ? 35.007 -34.847 3.766 1.00 24.90 195 PHE D C 1
ATOM 12190 O O . PHE D 1 173 ? 34.637 -33.854 4.396 1.00 24.58 195 PHE D O 1
ATOM 12198 N N . GLU D 1 174 ? 36.279 -35.112 3.506 1.00 26.62 196 GLU D N 1
ATOM 12199 C CA . GLU D 1 174 ? 37.333 -34.215 3.938 1.00 28.46 196 GLU D CA 1
ATOM 12200 C C . GLU D 1 174 ? 37.171 -32.942 3.108 1.00 27.70 196 GLU D C 1
ATOM 12201 O O . GLU D 1 174 ? 36.815 -33.011 1.931 1.00 25.77 196 GLU D O 1
ATOM 12207 N N . TYR D 1 175 ? 37.432 -31.789 3.719 1.00 29.07 197 TYR D N 1
ATOM 12208 C CA . TYR D 1 175 ? 37.285 -30.505 3.037 1.00 29.99 197 TYR D CA 1
ATOM 12209 C C . TYR D 1 175 ? 38.137 -30.357 1.775 1.00 33.23 197 TYR D C 1
ATOM 12210 O O . TYR D 1 175 ? 37.902 -29.457 0.966 1.00 31.22 197 TYR D O 1
ATOM 12219 N N . ASP D 1 176 ? 39.117 -31.238 1.594 1.00 35.79 198 ASP D N 1
ATOM 12220 C CA . ASP D 1 176 ? 39.962 -31.176 0.402 1.00 39.33 198 ASP D CA 1
ATOM 12221 C C . ASP D 1 176 ? 39.740 -32.379 -0.513 1.00 40.07 198 ASP D C 1
ATOM 12222 O O . ASP D 1 176 ? 40.485 -32.586 -1.472 1.00 42.10 198 ASP D O 1
ATOM 12227 N N . ASP D 1 177 ? 38.716 -33.169 -0.212 1.00 40.82 199 ASP D N 1
ATOM 12228 C CA . ASP D 1 177 ? 38.394 -34.353 -1.003 1.00 40.66 199 ASP D CA 1
ATOM 12229 C C . ASP D 1 177 ? 37.998 -33.938 -2.423 1.00 41.47 199 ASP D C 1
ATOM 12230 O O . ASP D 1 177 ? 36.988 -33.263 -2.630 1.00 40.91 199 ASP D O 1
ATOM 12235 N N . PRO D 1 178 ? 38.799 -34.343 -3.422 1.00 41.88 200 PRO D N 1
ATOM 12236 C CA . PRO D 1 178 ? 38.576 -34.035 -4.840 1.00 41.57 200 PRO D CA 1
ATOM 12237 C C . PRO D 1 178 ? 37.145 -34.262 -5.310 1.00 41.28 200 PRO D C 1
ATOM 12238 O O . PRO D 1 178 ? 36.557 -33.422 -5.989 1.00 40.96 200 PRO D O 1
ATOM 12242 N N . ARG D 1 179 ? 36.593 -35.409 -4.939 1.00 40.94 201 ARG D N 1
ATOM 12243 C CA . ARG D 1 179 ? 35.243 -35.777 -5.334 1.00 40.35 201 ARG D CA 1
ATOM 12244 C C . ARG D 1 179 ? 34.172 -34.921 -4.646 1.00 38.96 201 ARG D C 1
ATOM 12245 O O . ARG D 1 179 ? 33.129 -34.621 -5.234 1.00 37.87 201 ARG D O 1
ATOM 12253 N N . PHE D 1 180 ? 34.437 -34.531 -3.402 1.00 37.62 202 PHE D N 1
ATOM 12254 C CA . PHE D 1 180 ? 33.517 -33.701 -2.631 1.00 35.30 202 PHE D CA 1
ATOM 12255 C C . PHE D 1 180 ? 33.441 -32.308 -3.259 1.00 35.73 202 PHE D C 1
ATOM 12256 O O . PHE D 1 180 ? 32.362 -31.738 -3.423 1.00 35.05 202 PHE D O 1
ATOM 12264 N N . LEU D 1 181 ? 34.599 -31.762 -3.602 1.00 35.66 203 LEU D N 1
ATOM 12265 C CA . LEU D 1 181 ? 34.666 -30.435 -4.194 1.00 37.51 203 LEU D CA 1
ATOM 12266 C C . LEU D 1 181 ? 33.966 -30.384 -5.551 1.00 37.07 203 LEU D C 1
ATOM 12267 O O . LEU D 1 181 ? 33.339 -29.379 -5.900 1.00 36.81 203 LEU D O 1
ATOM 12272 N N . ARG D 1 182 ? 34.065 -31.472 -6.308 1.00 36.81 204 ARG D N 1
ATOM 12273 C CA . ARG D 1 182 ? 33.420 -31.549 -7.613 1.00 37.35 204 ARG D CA 1
ATOM 12274 C C . ARG D 1 182 ? 31.913 -31.507 -7.425 1.00 37.61 204 ARG D C 1
ATOM 12275 O O . ARG D 1 182 ? 31.208 -30.757 -8.108 1.00 37.82 204 ARG D O 1
ATOM 12283 N N . LEU D 1 183 ? 31.428 -32.327 -6.496 1.00 35.36 205 LEU D N 1
ATOM 12284 C CA . LEU D 1 183 ? 30.006 -32.409 -6.202 1.00 34.17 205 LEU D CA 1
ATOM 12285 C C . LEU D 1 183 ? 29.466 -31.048 -5.769 1.00 34.44 205 LEU D C 1
ATOM 12286 O O . LEU D 1 183 ? 28.352 -30.672 -6.128 1.00 34.46 205 LEU D O 1
ATOM 12291 N N . LEU D 1 184 ? 30.258 -30.313 -4.994 1.00 34.26 206 LEU D N 1
ATOM 12292 C CA . LEU D 1 184 ? 29.848 -28.994 -4.528 1.00 35.37 206 LEU D CA 1
ATOM 12293 C C . LEU D 1 184 ? 29.821 -27.994 -5.677 1.00 36.47 206 LEU D C 1
ATOM 12294 O O . LEU D 1 184 ? 28.918 -27.158 -5.767 1.00 35.07 206 LEU D O 1
ATOM 12299 N N . ASP D 1 185 ? 30.811 -28.092 -6.558 1.00 37.43 207 ASP D N 1
ATOM 12300 C CA . ASP D 1 185 ? 30.886 -27.209 -7.710 1.00 38.92 207 ASP D CA 1
ATOM 12301 C C . ASP D 1 185 ? 29.717 -27.454 -8.668 1.00 38.85 207 ASP D C 1
ATOM 12302 O O . ASP D 1 185 ? 29.135 -26.506 -9.198 1.00 38.56 207 ASP D O 1
ATOM 12307 N N . LEU D 1 186 ? 29.378 -28.723 -8.889 1.00 38.05 208 LEU D N 1
ATOM 12308 C CA . LEU D 1 186 ? 28.265 -29.075 -9.771 1.00 37.86 208 LEU D CA 1
ATOM 12309 C C . LEU D 1 186 ? 26.955 -28.584 -9.169 1.00 38.03 208 LEU D C 1
ATOM 12310 O O . LEU D 1 186 ? 26.053 -28.160 -9.890 1.00 39.46 208 LEU D O 1
ATOM 12315 N N . ALA D 1 187 ? 26.855 -28.644 -7.844 1.00 37.08 209 ALA D N 1
ATOM 12316 C CA . ALA D 1 187 ? 25.650 -28.205 -7.151 1.00 37.22 209 ALA D CA 1
ATOM 12317 C C . ALA D 1 187 ? 25.378 -26.713 -7.338 1.00 36.94 209 ALA D C 1
ATOM 12318 O O . ALA D 1 187 ? 24.233 -26.309 -7.529 1.00 36.23 209 ALA D O 1
ATOM 12320 N N . GLN D 1 188 ? 26.421 -25.892 -7.279 1.00 38.84 210 GLN D N 1
ATOM 12321 C CA . GLN D 1 188 ? 26.236 -24.451 -7.439 1.00 40.59 210 GLN D CA 1
ATOM 12322 C C . GLN D 1 188 ? 25.856 -24.110 -8.879 1.00 41.45 210 GLN D C 1
ATOM 12323 O O . GLN D 1 188 ? 25.066 -23.197 -9.122 1.00 40.59 210 GLN D O 1
ATOM 12329 N N . GLU D 1 189 ? 26.430 -24.839 -9.830 1.00 41.25 211 GLU D N 1
ATOM 12330 C CA . GLU D 1 189 ? 26.110 -24.633 -11.237 1.00 42.47 211 GLU D CA 1
ATOM 12331 C C . GLU D 1 189 ? 24.664 -25.064 -11.473 1.00 41.48 211 GLU D C 1
ATOM 12332 O O . GLU D 1 189 ? 23.915 -24.399 -12.184 1.00 42.82 211 GLU D O 1
ATOM 12338 N N . GLY D 1 190 ? 24.280 -26.184 -10.868 1.00 39.64 212 GLY D N 1
ATOM 12339 C CA . GLY D 1 190 ? 22.928 -26.687 -11.027 1.00 38.86 212 GLY D CA 1
ATOM 12340 C C . GLY D 1 190 ? 21.859 -25.710 -10.575 1.00 39.11 212 GLY D C 1
ATOM 12341 O O . GLY D 1 190 ? 20.792 -25.625 -11.183 1.00 39.24 212 GLY D O 1
ATOM 12342 N N . LEU D 1 191 ? 22.134 -24.977 -9.500 1.00 39.03 213 LEU D N 1
ATOM 12343 C CA . LEU D 1 191 ? 21.186 -24.000 -8.985 1.00 39.13 213 LEU D CA 1
ATOM 12344 C C . LEU D 1 191 ? 20.897 -22.955 -10.060 1.00 39.13 213 LEU D C 1
ATOM 12345 O O . LEU D 1 191 ? 19.778 -22.457 -10.168 1.00 38.54 213 LEU D O 1
ATOM 12350 N N . LYS D 1 192 ? 21.916 -22.639 -10.855 1.00 40.36 214 LYS D N 1
ATOM 12351 C CA . LYS D 1 192 ? 21.791 -21.659 -11.930 1.00 42.94 214 LYS D CA 1
ATOM 12352 C C . LYS D 1 192 ? 20.810 -22.095 -13.017 1.00 42.79 214 LYS D C 1
ATOM 12353 O O . LYS D 1 192 ? 20.111 -21.265 -13.599 1.00 42.91 214 LYS D O 1
ATOM 12359 N N . GLU D 1 193 ? 20.759 -23.393 -13.296 1.00 42.68 215 GLU D N 1
ATOM 12360 C CA . GLU D 1 193 ? 19.862 -23.902 -14.329 1.00 42.36 215 GLU D CA 1
ATOM 12361 C C . GLU D 1 193 ? 18.407 -23.880 -13.871 1.00 43.92 215 GLU D C 1
ATOM 12362 O O . GLU D 1 193 ? 17.514 -24.341 -14.583 1.00 43.95 215 GLU D O 1
ATOM 12368 N N . GLU D 1 194 ? 18.172 -23.346 -12.676 1.00 45.16 216 GLU D N 1
ATOM 12369 C CA . GLU D 1 194 ? 16.820 -23.246 -12.142 1.00 46.03 216 GLU D CA 1
ATOM 12370 C C . GLU D 1 194 ? 16.172 -21.961 -12.624 1.00 47.61 216 GLU D C 1
ATOM 12371 O O . GLU D 1 194 ? 14.997 -21.702 -12.359 1.00 48.55 216 GLU D O 1
ATOM 12377 N N . SER D 1 195 ? 16.952 -21.154 -13.330 1.00 49.22 217 SER D N 1
ATOM 12378 C CA . SER D 1 195 ? 16.464 -19.893 -13.868 1.00 51.51 217 SER D CA 1
ATOM 12379 C C . SER D 1 195 ? 17.071 -19.679 -15.250 1.00 51.94 217 SER D C 1
ATOM 12380 O O . SER D 1 195 ? 18.136 -20.212 -15.557 1.00 52.56 217 SER D O 1
ATOM 12383 N N . GLY D 1 196 ? 16.385 -18.908 -16.086 1.00 53.41 218 GLY D N 1
ATOM 12384 C CA . GLY D 1 196 ? 16.888 -18.648 -17.424 1.00 54.00 218 GLY D CA 1
ATOM 12385 C C . GLY D 1 196 ? 15.803 -18.747 -18.475 1.00 54.40 218 GLY D C 1
ATOM 12386 O O . GLY D 1 196 ? 14.745 -19.332 -18.232 1.00 54.69 218 GLY D O 1
ATOM 12387 N N . PHE D 1 197 ? 16.066 -18.182 -19.649 1.00 55.31 219 PHE D N 1
ATOM 12388 C CA . PHE D 1 197 ? 15.099 -18.201 -20.737 1.00 55.48 219 PHE D CA 1
ATOM 12389 C C . PHE D 1 197 ? 14.996 -19.583 -21.378 1.00 54.03 219 PHE D C 1
ATOM 12390 O O . PHE D 1 197 ? 13.917 -19.998 -21.804 1.00 52.90 219 PHE D O 1
ATOM 12398 N N . LEU D 1 198 ? 16.114 -20.300 -21.437 1.00 52.39 220 LEU D N 1
ATOM 12399 C CA . LEU D 1 198 ? 16.121 -21.625 -22.044 1.00 51.69 220 LEU D CA 1
ATOM 12400 C C . LEU D 1 198 ? 15.076 -22.530 -21.401 1.00 51.02 220 LEU D C 1
ATOM 12401 O O . LEU D 1 198 ? 14.231 -23.103 -22.095 1.00 51.24 220 LEU D O 1
ATOM 12406 N N . ARG D 1 199 ? 15.118 -22.638 -20.079 1.00 49.26 221 ARG D N 1
ATOM 12407 C CA . ARG D 1 199 ? 14.184 -23.490 -19.361 1.00 47.82 221 ARG D CA 1
ATOM 12408 C C . ARG D 1 199 ? 12.754 -23.013 -19.580 1.00 47.65 221 ARG D C 1
ATOM 12409 O O . ARG D 1 199 ? 11.837 -23.819 -19.730 1.00 47.50 221 ARG D O 1
ATOM 12417 N N . GLU D 1 200 ? 12.570 -21.697 -19.594 1.00 47.56 222 GLU D N 1
ATOM 12418 C CA . GLU D 1 200 ? 11.238 -21.116 -19.767 1.00 47.97 222 GLU D CA 1
ATOM 12419 C C . GLU D 1 200 ? 10.619 -21.541 -21.094 1.00 46.69 222 GLU D C 1
ATOM 12420 O O . GLU D 1 200 ? 9.427 -21.836 -21.169 1.00 46.26 222 GLU D O 1
ATOM 12426 N N . VAL D 1 201 ? 11.436 -21.568 -22.139 1.00 45.88 223 VAL D N 1
ATOM 12427 C CA . VAL D 1 201 ? 10.961 -21.954 -23.457 1.00 45.97 223 VAL D CA 1
ATOM 12428 C C . VAL D 1 201 ? 10.690 -23.452 -23.552 1.00 44.71 223 VAL D C 1
ATOM 12429 O O . VAL D 1 201 ? 9.625 -23.869 -24.016 1.00 45.90 223 VAL D O 1
ATOM 12433 N N . LEU D 1 202 ? 11.643 -24.263 -23.108 1.00 44.02 224 LEU D N 1
ATOM 12434 C CA . LEU D 1 202 ? 11.484 -25.710 -23.170 1.00 42.89 224 LEU D CA 1
ATOM 12435 C C . LEU D 1 202 ? 10.316 -26.252 -22.355 1.00 43.25 224 LEU D C 1
ATOM 12436 O O . LEU D 1 202 ? 9.735 -27.276 -22.717 1.00 42.58 224 LEU D O 1
ATOM 12441 N N . ASN D 1 203 ? 9.969 -25.584 -21.256 1.00 42.74 225 ASN D N 1
ATOM 12442 C CA . ASN D 1 203 ? 8.850 -26.040 -20.438 1.00 43.49 225 ASN D CA 1
ATOM 12443 C C . ASN D 1 203 ? 7.513 -25.626 -21.038 1.00 45.11 225 ASN D C 1
ATOM 12444 O O . ASN D 1 203 ? 6.489 -26.266 -20.792 1.00 45.31 225 ASN D O 1
ATOM 12449 N N . ALA D 1 204 ? 7.523 -24.550 -21.820 1.00 46.20 226 ALA D N 1
ATOM 12450 C CA . ALA D 1 204 ? 6.308 -24.073 -22.471 1.00 46.82 226 ALA D CA 1
ATOM 12451 C C . ALA D 1 204 ? 6.152 -24.820 -23.796 1.00 47.64 226 ALA D C 1
ATOM 12452 O O . ALA D 1 204 ? 5.038 -25.089 -24.246 1.00 48.29 226 ALA D O 1
ATOM 12454 N N . VAL D 1 205 ? 7.284 -25.160 -24.406 1.00 47.90 227 VAL D N 1
ATOM 12455 C CA . VAL D 1 205 ? 7.305 -25.885 -25.675 1.00 47.45 227 VAL D CA 1
ATOM 12456 C C . VAL D 1 205 ? 8.200 -27.110 -25.508 1.00 46.13 227 VAL D C 1
ATOM 12457 O O . VAL D 1 205 ? 9.290 -27.181 -26.080 1.00 45.79 227 VAL D O 1
ATOM 12461 N N . PRO D 1 206 ? 7.746 -28.093 -24.714 1.00 46.09 228 PRO D N 1
ATOM 12462 C CA . PRO D 1 206 ? 8.502 -29.321 -24.459 1.00 46.72 228 PRO D CA 1
ATOM 12463 C C . PRO D 1 206 ? 8.835 -30.133 -25.702 1.00 47.21 228 PRO D C 1
ATOM 12464 O O . PRO D 1 206 ? 9.700 -31.008 -25.660 1.00 47.19 228 PRO D O 1
ATOM 12468 N N . VAL D 1 207 ? 8.154 -29.854 -26.809 1.00 48.04 229 VAL D N 1
ATOM 12469 C CA . VAL D 1 207 ? 8.433 -30.588 -28.037 1.00 48.99 229 VAL D CA 1
ATOM 12470 C C . VAL D 1 207 ? 9.876 -30.316 -28.446 1.00 48.37 229 VAL D C 1
ATOM 12471 O O . VAL D 1 207 ? 10.542 -31.178 -29.017 1.00 49.18 229 VAL D O 1
ATOM 12475 N N . LEU D 1 208 ? 10.356 -29.117 -28.133 1.00 48.19 230 LEU D N 1
ATOM 12476 C CA . LEU D 1 208 ? 11.722 -28.729 -28.463 1.00 48.47 230 LEU D CA 1
ATOM 12477 C C . LEU D 1 208 ? 12.767 -29.635 -27.817 1.00 49.12 230 LEU D C 1
ATOM 12478 O O . LEU D 1 208 ? 13.950 -29.563 -28.153 1.00 48.09 230 LEU D O 1
ATOM 12483 N N . LEU D 1 209 ? 12.332 -30.485 -26.889 1.00 49.96 231 LEU D N 1
ATOM 12484 C CA . LEU D 1 209 ? 13.250 -31.402 -26.227 1.00 51.17 231 LEU D CA 1
ATOM 12485 C C . LEU D 1 209 ? 13.690 -32.523 -27.170 1.00 52.51 231 LEU D C 1
ATOM 12486 O O . LEU D 1 209 ? 14.443 -33.413 -26.774 1.00 52.17 231 LEU D O 1
ATOM 12491 N N . HIS D 1 210 ? 13.214 -32.486 -28.415 1.00 54.11 232 HIS D N 1
ATOM 12492 C CA . HIS D 1 210 ? 13.598 -33.498 -29.398 1.00 54.70 232 HIS D CA 1
ATOM 12493 C C . HIS D 1 210 ? 14.872 -33.055 -30.092 1.00 54.34 232 HIS D C 1
ATOM 12494 O O . HIS D 1 210 ? 15.482 -33.812 -30.845 1.00 54.83 232 HIS D O 1
ATOM 12501 N N . ILE D 1 211 ? 15.263 -31.815 -29.830 1.00 53.80 233 ILE D N 1
ATOM 12502 C CA . ILE D 1 211 ? 16.480 -31.259 -30.395 1.00 53.88 233 ILE D CA 1
ATOM 12503 C C . ILE D 1 211 ? 17.581 -31.513 -29.363 1.00 54.39 233 ILE D C 1
ATOM 12504 O O . ILE D 1 211 ? 17.714 -30.769 -28.387 1.00 54.84 233 ILE D O 1
ATOM 12509 N N . PRO D 1 212 ? 18.381 -32.575 -29.568 1.00 53.96 234 PRO D N 1
ATOM 12510 C CA . PRO D 1 212 ? 19.477 -32.963 -28.673 1.00 53.44 234 PRO D CA 1
ATOM 12511 C C . PRO D 1 212 ? 20.250 -31.790 -28.076 1.00 53.47 234 PRO D C 1
ATOM 12512 O O . PRO D 1 212 ? 20.495 -31.747 -26.871 1.00 53.33 234 PRO D O 1
ATOM 12516 N N . ALA D 1 213 ? 20.628 -30.840 -28.923 1.00 53.20 235 ALA D N 1
ATOM 12517 C CA . ALA D 1 213 ? 21.373 -29.671 -28.477 1.00 53.29 235 ALA D CA 1
ATOM 12518 C C . ALA D 1 213 ? 20.693 -28.986 -27.295 1.00 53.36 235 ALA D C 1
ATOM 12519 O O . ALA D 1 213 ? 21.333 -28.693 -26.282 1.00 54.15 235 ALA D O 1
ATOM 12521 N N . LEU D 1 214 ? 19.397 -28.731 -27.428 1.00 52.04 236 LEU D N 1
ATOM 12522 C CA . LEU D 1 214 ? 18.632 -28.069 -26.377 1.00 51.78 236 LEU D CA 1
ATOM 12523 C C . LEU D 1 214 ? 18.495 -28.931 -25.124 1.00 51.57 236 LEU D C 1
ATOM 12524 O O . LEU D 1 214 ? 18.799 -28.485 -24.019 1.00 50.38 236 LEU D O 1
ATOM 12529 N N . ALA D 1 215 ? 18.039 -30.165 -25.311 1.00 51.30 237 ALA D N 1
ATOM 12530 C CA . ALA D 1 215 ? 17.837 -31.101 -24.211 1.00 52.06 237 ALA D CA 1
ATOM 12531 C C . ALA D 1 215 ? 19.102 -31.378 -23.403 1.00 52.10 237 ALA D C 1
ATOM 12532 O O . ALA D 1 215 ? 19.043 -31.531 -22.183 1.00 51.63 237 ALA D O 1
ATOM 12534 N N . GLY D 1 216 ? 20.242 -31.443 -24.080 1.00 51.92 238 GLY D N 1
ATOM 12535 C CA . GLY D 1 216 ? 21.487 -31.717 -23.386 1.00 51.89 238 GLY D CA 1
ATOM 12536 C C . GLY D 1 216 ? 22.124 -30.507 -22.725 1.00 51.60 238 GLY D C 1
ATOM 12537 O O . GLY D 1 216 ? 23.132 -30.638 -22.026 1.00 51.61 238 GLY D O 1
ATOM 12538 N N . LYS D 1 217 ? 21.537 -29.332 -22.932 1.00 50.38 239 LYS D N 1
ATOM 12539 C CA . LYS D 1 217 ? 22.072 -28.099 -22.362 1.00 49.27 239 LYS D CA 1
ATOM 12540 C C . LYS D 1 217 ? 21.293 -27.564 -21.154 1.00 48.07 239 LYS D C 1
ATOM 12541 O O . LYS D 1 217 ? 21.895 -27.109 -20.180 1.00 47.52 239 LYS D O 1
ATOM 12547 N N . VAL D 1 218 ? 19.964 -27.613 -21.222 1.00 45.58 240 VAL D N 1
ATOM 12548 C CA . VAL D 1 218 ? 19.118 -27.102 -20.143 1.00 44.35 240 VAL D CA 1
ATOM 12549 C C . VAL D 1 218 ? 19.485 -27.544 -18.739 1.00 42.81 240 VAL D C 1
ATOM 12550 O O . VAL D 1 218 ? 19.454 -26.737 -17.813 1.00 43.23 240 VAL D O 1
ATOM 12554 N N . LEU D 1 219 ? 19.814 -28.821 -18.580 1.00 41.34 241 LEU D N 1
ATOM 12555 C CA . LEU D 1 219 ? 20.159 -29.357 -17.268 1.00 39.95 241 LEU D CA 1
ATOM 12556 C C . LEU D 1 219 ? 21.426 -30.204 -17.314 1.00 39.65 241 LEU D C 1
ATOM 12557 O O . LEU D 1 219 ? 21.468 -31.289 -16.738 1.00 38.87 241 LEU D O 1
ATOM 12562 N N . ARG D 1 220 ? 22.462 -29.721 -17.992 1.00 38.79 242 ARG D N 1
ATOM 12563 C CA . ARG D 1 220 ? 23.688 -30.501 -18.076 1.00 40.40 242 ARG D CA 1
ATOM 12564 C C . ARG D 1 220 ? 24.456 -30.575 -16.757 1.00 39.18 242 ARG D C 1
ATOM 12565 O O . ARG D 1 220 ? 25.128 -31.567 -16.493 1.00 39.65 242 ARG D O 1
ATOM 12573 N N . PHE D 1 221 ? 24.377 -29.531 -15.939 1.00 38.34 243 PHE D N 1
ATOM 12574 C CA . PHE D 1 221 ? 25.071 -29.552 -14.659 1.00 37.81 243 PHE D CA 1
ATOM 12575 C C . PHE D 1 221 ? 24.243 -30.335 -13.657 1.00 36.88 243 PHE D C 1
ATOM 12576 O O . PHE D 1 221 ? 24.783 -31.101 -12.861 1.00 36.90 243 PHE D O 1
ATOM 12584 N N . GLN D 1 222 ? 22.928 -30.153 -13.699 1.00 34.66 244 GLN D N 1
ATOM 12585 C CA . GLN D 1 222 ? 22.074 -30.890 -12.793 1.00 33.79 244 GLN D CA 1
ATOM 12586 C C . GLN D 1 222 ? 22.188 -32.381 -13.091 1.00 33.70 244 GLN D C 1
ATOM 12587 O O . GLN D 1 222 ? 22.148 -33.207 -12.176 1.00 33.69 244 GLN D O 1
ATOM 12593 N N . LYS D 1 223 ? 22.356 -32.725 -14.367 1.00 32.10 245 LYS D N 1
ATOM 12594 C CA . LYS D 1 223 ? 22.489 -34.123 -14.762 1.00 32.47 245 LYS D CA 1
ATOM 12595 C C . LYS D 1 223 ? 23.856 -34.656 -14.325 1.00 30.29 245 LYS D C 1
ATOM 12596 O O . LYS D 1 223 ? 23.969 -35.784 -13.839 1.00 29.64 245 LYS D O 1
ATOM 12602 N N . ALA D 1 224 ? 24.893 -33.843 -14.503 1.00 27.86 246 ALA D N 1
ATOM 12603 C CA . ALA D 1 224 ? 26.237 -34.241 -14.101 1.00 29.44 246 ALA D CA 1
ATOM 12604 C C . ALA D 1 224 ? 26.267 -34.388 -12.576 1.00 30.07 246 ALA D C 1
ATOM 12605 O O . ALA D 1 224 ? 26.980 -35.231 -12.030 1.00 29.51 246 ALA D O 1
ATOM 12607 N N . PHE D 1 225 ? 25.482 -33.559 -11.897 1.00 29.42 247 PHE D N 1
ATOM 12608 C CA . PHE D 1 225 ? 25.392 -33.606 -10.443 1.00 29.91 247 PHE D CA 1
ATOM 12609 C C . PHE D 1 225 ? 24.807 -34.965 -10.051 1.00 29.57 247 PHE D C 1
ATOM 12610 O O . PHE D 1 225 ? 25.340 -35.661 -9.186 1.00 28.02 247 PHE D O 1
ATOM 12618 N N . LEU D 1 226 ? 23.710 -35.344 -10.704 1.00 29.69 248 LEU D N 1
ATOM 12619 C CA . LEU D 1 226 ? 23.078 -36.623 -10.414 1.00 29.76 248 LEU D CA 1
ATOM 12620 C C . LEU D 1 226 ? 24.038 -37.781 -10.656 1.00 29.00 248 LEU D C 1
ATOM 12621 O O . LEU D 1 226 ? 24.068 -38.731 -9.879 1.00 30.05 248 LEU D O 1
ATOM 12626 N N . THR D 1 227 ? 24.832 -37.693 -11.719 1.00 27.65 249 THR D N 1
ATOM 12627 C CA . THR D 1 227 ? 25.791 -38.745 -12.046 1.00 27.99 249 THR D CA 1
ATOM 12628 C C . THR D 1 227 ? 26.851 -38.922 -10.954 1.00 28.66 249 THR D C 1
ATOM 12629 O O . THR D 1 227 ? 27.211 -40.046 -10.614 1.00 27.75 249 THR D O 1
ATOM 12633 N N . GLN D 1 228 ? 27.352 -37.816 -10.412 1.00 30.10 250 GLN D N 1
ATOM 12634 C CA . GLN D 1 228 ? 28.347 -37.880 -9.344 1.00 31.86 250 GLN D CA 1
ATOM 12635 C C . GLN D 1 228 ? 27.689 -38.571 -8.160 1.00 31.01 250 GLN D C 1
ATOM 12636 O O . GLN D 1 228 ? 28.296 -39.384 -7.477 1.00 29.23 250 GLN D O 1
ATOM 12642 N N . LEU D 1 229 ? 26.430 -38.214 -7.934 1.00 30.78 251 LEU D N 1
ATOM 12643 C CA . LEU D 1 229 ? 25.635 -38.758 -6.851 1.00 30.59 251 LEU D CA 1
ATOM 12644 C C . LEU D 1 229 ? 25.451 -40.266 -7.011 1.00 29.41 251 LEU D C 1
ATOM 12645 O O . LEU D 1 229 ? 25.545 -41.009 -6.037 1.00 27.68 251 LEU D O 1
ATOM 12650 N N . ASP D 1 230 ? 25.187 -40.715 -8.237 1.00 29.59 252 ASP D N 1
ATOM 12651 C CA . ASP D 1 230 ? 25.012 -42.144 -8.498 1.00 30.57 252 ASP D CA 1
ATOM 12652 C C . ASP D 1 230 ? 26.228 -42.919 -8.017 1.00 30.46 252 ASP D C 1
ATOM 12653 O O . ASP D 1 230 ? 26.107 -44.026 -7.493 1.00 32.27 252 ASP D O 1
ATOM 12658 N N . GLU D 1 231 ? 27.401 -42.325 -8.207 1.00 30.85 253 GLU D N 1
ATOM 12659 C CA . GLU D 1 231 ? 28.658 -42.945 -7.814 1.00 31.72 253 GLU D CA 1
ATOM 12660 C C . GLU D 1 231 ? 28.700 -43.179 -6.304 1.00 30.07 253 GLU D C 1
ATOM 12661 O O . GLU D 1 231 ? 29.022 -44.277 -5.842 1.00 28.84 253 GLU D O 1
ATOM 12667 N N . LEU D 1 232 ? 28.368 -42.148 -5.533 1.00 27.83 254 LEU D N 1
ATOM 12668 C CA . LEU D 1 232 ? 28.369 -42.272 -4.079 1.00 27.11 254 LEU D CA 1
ATOM 12669 C C . LEU D 1 232 ? 27.323 -43.290 -3.643 1.00 25.60 254 LEU D C 1
ATOM 12670 O O . LEU D 1 232 ? 27.594 -44.151 -2.814 1.00 25.37 254 LEU D O 1
ATOM 12675 N N . LEU D 1 233 ? 26.129 -43.198 -4.215 1.00 25.45 255 LEU D N 1
ATOM 12676 C CA . LEU D 1 233 ? 25.056 -44.130 -3.877 1.00 26.98 255 LEU D CA 1
ATOM 12677 C C . LEU D 1 233 ? 25.482 -45.579 -4.130 1.00 26.60 255 LEU D C 1
ATOM 12678 O O . LEU D 1 233 ? 25.194 -46.459 -3.330 1.00 25.76 255 LEU D O 1
ATOM 12683 N N . THR D 1 234 ? 26.178 -45.821 -5.236 1.00 28.06 256 THR D N 1
ATOM 12684 C CA . THR D 1 234 ? 26.646 -47.169 -5.555 1.00 29.72 256 THR D CA 1
ATOM 12685 C C . THR D 1 234 ? 27.625 -47.673 -4.495 1.00 29.53 256 THR D C 1
ATOM 12686 O O . THR D 1 234 ? 27.503 -48.802 -4.019 1.00 28.29 256 THR D O 1
ATOM 12690 N N . GLU D 1 235 ? 28.604 -46.846 -4.137 1.00 29.47 257 GLU D N 1
ATOM 12691 C CA . GLU D 1 235 ? 29.563 -47.237 -3.105 1.00 30.09 257 GLU D CA 1
ATOM 12692 C C . GLU D 1 235 ? 28.803 -47.544 -1.823 1.00 28.98 257 GLU D C 1
ATOM 12693 O O . GLU D 1 235 ? 29.037 -48.571 -1.175 1.00 28.39 257 GLU D O 1
ATOM 12699 N N . HIS D 1 236 ? 27.881 -46.651 -1.471 1.00 26.96 258 HIS D N 1
ATOM 12700 C CA . HIS D 1 236 ? 27.080 -46.804 -0.261 1.00 26.76 258 HIS D CA 1
ATOM 12701 C C . HIS D 1 236 ? 26.278 -48.106 -0.269 1.00 27.09 258 HIS D C 1
ATOM 12702 O O . HIS D 1 236 ? 26.153 -48.766 0.758 1.00 24.88 258 HIS D O 1
ATOM 12709 N N . ARG D 1 237 ? 25.728 -48.463 -1.425 1.00 27.91 259 ARG D N 1
ATOM 12710 C CA . ARG D 1 237 ? 24.940 -49.681 -1.550 1.00 31.00 259 ARG D CA 1
ATOM 12711 C C . ARG D 1 237 ? 25.794 -50.900 -1.214 1.00 30.55 259 ARG D C 1
ATOM 12712 O O . ARG D 1 237 ? 25.284 -51.930 -0.775 1.00 29.58 259 ARG D O 1
ATOM 12720 N N . MET D 1 238 ? 27.102 -50.770 -1.410 1.00 31.43 260 MET D N 1
ATOM 12721 C CA . MET D 1 238 ? 28.035 -51.854 -1.120 1.00 30.36 260 MET D CA 1
ATOM 12722 C C . MET D 1 238 ? 28.324 -51.985 0.380 1.00 29.26 260 MET D C 1
ATOM 12723 O O . MET D 1 238 ? 28.430 -53.095 0.913 1.00 29.30 260 MET D O 1
ATOM 12728 N N . THR D 1 239 ? 28.445 -50.852 1.065 1.00 28.11 261 THR D N 1
ATOM 12729 C CA . THR D 1 239 ? 28.751 -50.873 2.491 1.00 25.62 261 THR D CA 1
ATOM 12730 C C . THR D 1 239 ? 27.536 -51.078 3.393 1.00 25.45 261 THR D C 1
ATOM 12731 O O . THR D 1 239 ? 27.687 -51.383 4.574 1.00 24.71 261 THR D O 1
ATOM 12735 N N . TRP D 1 240 ? 26.334 -50.916 2.846 1.00 25.60 262 TRP D N 1
ATOM 12736 C CA . TRP D 1 240 ? 25.115 -51.081 3.637 1.00 25.28 262 TRP D CA 1
ATOM 12737 C C . TRP D 1 240 ? 24.992 -52.465 4.270 1.00 27.13 262 TRP D C 1
ATOM 12738 O O . TRP D 1 240 ? 25.155 -53.484 3.597 1.00 26.15 262 TRP D O 1
ATOM 12749 N N . ASP D 1 241 ? 24.717 -52.487 5.572 1.00 27.29 263 ASP D N 1
ATOM 12750 C CA . ASP D 1 241 ? 24.519 -53.738 6.294 1.00 28.72 263 ASP D CA 1
ATOM 12751 C C . ASP D 1 241 ? 23.019 -53.853 6.600 1.00 30.16 263 ASP D C 1
ATOM 12752 O O . ASP D 1 241 ? 22.533 -53.264 7.566 1.00 29.57 263 ASP D O 1
ATOM 12757 N N . PRO D 1 242 ? 22.270 -54.611 5.778 1.00 31.29 264 PRO D N 1
ATOM 12758 C CA . PRO D 1 242 ? 20.826 -54.794 5.966 1.00 33.99 264 PRO D CA 1
ATOM 12759 C C . PRO D 1 242 ? 20.474 -55.450 7.302 1.00 35.92 264 PRO D C 1
ATOM 12760 O O . PRO D 1 242 ? 19.362 -55.290 7.807 1.00 37.07 264 PRO D O 1
ATOM 12764 N N . ALA D 1 243 ? 21.423 -56.192 7.864 1.00 36.80 265 ALA D N 1
ATOM 12765 C CA . ALA D 1 243 ? 21.208 -56.889 9.128 1.00 37.93 265 ALA D CA 1
ATOM 12766 C C . ALA D 1 243 ? 21.018 -55.949 10.308 1.00 38.34 265 ALA D C 1
ATOM 12767 O O . ALA D 1 243 ? 20.494 -56.351 11.346 1.00 40.78 265 ALA D O 1
ATOM 12769 N N . GLN D 1 244 ? 21.444 -54.700 10.158 1.00 38.09 266 GLN D N 1
ATOM 12770 C CA . GLN D 1 244 ? 21.307 -53.723 11.231 1.00 37.44 266 GLN D CA 1
ATOM 12771 C C . GLN D 1 244 ? 20.286 -52.653 10.881 1.00 35.90 266 GLN D C 1
ATOM 12772 O O . GLN D 1 244 ? 19.910 -52.492 9.720 1.00 35.90 266 GLN D O 1
ATOM 12778 N N . PRO D 1 245 ? 19.817 -51.909 11.890 1.00 35.13 267 PRO D N 1
ATOM 12779 C CA . PRO D 1 245 ? 18.839 -50.859 11.617 1.00 34.42 267 PRO D CA 1
ATOM 12780 C C . PRO D 1 245 ? 19.494 -49.812 10.726 1.00 33.25 267 PRO D C 1
ATOM 12781 O O . PRO D 1 245 ? 20.679 -49.523 10.869 1.00 32.50 267 PRO D O 1
ATOM 12785 N N . PRO D 1 246 ? 18.735 -49.245 9.781 1.00 33.10 268 PRO D N 1
ATOM 12786 C CA . PRO D 1 246 ? 19.289 -48.224 8.889 1.00 31.44 268 PRO D CA 1
ATOM 12787 C C . PRO D 1 246 ? 19.956 -47.125 9.717 1.00 30.40 268 PRO D C 1
ATOM 12788 O O . PRO D 1 246 ? 19.367 -46.636 10.674 1.00 31.08 268 PRO D O 1
ATOM 12792 N N . ARG D 1 247 ? 21.184 -46.748 9.375 1.00 29.85 269 ARG D N 1
ATOM 12793 C CA . ARG D 1 247 ? 21.866 -45.695 10.127 1.00 30.72 269 ARG D CA 1
ATOM 12794 C C . ARG D 1 247 ? 21.823 -44.347 9.411 1.00 29.21 269 ARG D C 1
ATOM 12795 O O . ARG D 1 247 ? 22.349 -43.351 9.906 1.00 26.88 269 ARG D O 1
ATOM 12803 N N . ASP D 1 248 ? 21.204 -44.326 8.236 1.00 26.69 270 ASP D N 1
ATOM 12804 C CA . ASP D 1 248 ? 21.067 -43.096 7.473 1.00 25.09 270 ASP D CA 1
ATOM 12805 C C . ASP D 1 248 ? 19.855 -43.209 6.554 1.00 24.64 270 ASP D C 1
ATOM 12806 O O . ASP D 1 248 ? 19.308 -44.297 6.372 1.00 23.75 270 ASP D O 1
ATOM 12811 N N . LEU D 1 249 ? 19.450 -42.087 5.966 1.00 23.15 271 LEU D N 1
ATOM 12812 C CA . LEU D 1 249 ? 18.266 -42.058 5.115 1.00 22.91 271 LEU D CA 1
ATOM 12813 C C . LEU D 1 249 ? 18.300 -42.953 3.882 1.00 21.42 271 LEU D C 1
ATOM 12814 O O . LEU D 1 249 ? 17.276 -43.519 3.506 1.00 20.56 271 LEU D O 1
ATOM 12819 N N . THR D 1 250 ? 19.455 -43.068 3.241 1.00 21.91 272 THR D N 1
ATOM 12820 C CA . THR D 1 250 ? 19.561 -43.915 2.058 1.00 23.05 272 THR D CA 1
ATOM 12821 C C . THR D 1 250 ? 19.344 -45.393 2.422 1.00 23.28 272 THR D C 1
ATOM 12822 O O . THR D 1 250 ? 18.768 -46.154 1.633 1.00 22.21 272 THR D O 1
ATOM 12826 N N . GLU D 1 251 ? 19.795 -45.797 3.609 1.00 20.99 273 GLU D N 1
ATOM 12827 C CA . GLU D 1 251 ? 19.612 -47.182 4.037 1.00 21.17 273 GLU D CA 1
ATOM 12828 C C . GLU D 1 251 ? 18.136 -47.461 4.324 1.00 20.91 273 GLU D C 1
ATOM 12829 O O . GLU D 1 251 ? 17.619 -48.520 3.974 1.00 23.07 273 GLU D O 1
ATOM 12835 N N . ALA D 1 252 ? 17.454 -46.506 4.945 1.00 21.14 274 ALA D N 1
ATOM 12836 C CA . ALA D 1 252 ? 16.033 -46.672 5.229 1.00 19.87 274 ALA D CA 1
ATOM 12837 C C . ALA D 1 252 ? 15.273 -46.739 3.900 1.00 20.52 274 ALA D C 1
ATOM 12838 O O . ALA D 1 252 ? 14.304 -47.492 3.755 1.00 19.96 274 ALA D O 1
ATOM 12840 N N . PHE D 1 253 ? 15.718 -45.953 2.924 1.00 20.14 275 PHE D N 1
ATOM 12841 C CA . PHE D 1 253 ? 15.067 -45.954 1.617 1.00 20.44 275 PHE D CA 1
ATOM 12842 C C . PHE D 1 253 ? 15.264 -47.331 0.975 1.00 19.93 275 PHE D C 1
ATOM 12843 O O . PHE D 1 253 ? 14.323 -47.921 0.456 1.00 21.02 275 PHE D O 1
ATOM 12851 N N . LEU D 1 254 ? 16.498 -47.827 1.009 1.00 21.26 276 LEU D N 1
ATOM 12852 C CA . LEU D 1 254 ? 16.821 -49.125 0.432 1.00 22.41 276 LEU D CA 1
ATOM 12853 C C . LEU D 1 254 ? 16.019 -50.230 1.092 1.00 21.54 276 LEU D C 1
ATOM 12854 O O . LEU D 1 254 ? 15.556 -51.140 0.414 1.00 23.61 276 LEU D O 1
ATOM 12859 N N . ALA D 1 255 ? 15.860 -50.166 2.410 1.00 20.91 277 ALA D N 1
ATOM 12860 C CA . ALA D 1 255 ? 15.077 -51.188 3.105 1.00 23.94 277 ALA D CA 1
ATOM 12861 C C . ALA D 1 255 ? 13.625 -51.153 2.605 1.00 25.42 277 ALA D C 1
ATOM 12862 O O . ALA D 1 255 ? 13.006 -52.203 2.403 1.00 23.53 277 ALA D O 1
ATOM 12864 N N . GLU D 1 256 ? 13.084 -49.951 2.403 1.00 24.68 278 GLU D N 1
ATOM 12865 C CA . GLU D 1 256 ? 11.714 -49.820 1.908 1.00 26.56 278 GLU D CA 1
ATOM 12866 C C . GLU D 1 256 ? 11.626 -50.327 0.476 1.00 26.83 278 GLU D C 1
ATOM 12867 O O . GLU D 1 256 ? 10.652 -50.982 0.099 1.00 25.48 278 GLU D O 1
ATOM 12873 N N . MET D 1 257 ? 12.655 -50.032 -0.315 1.00 25.15 279 MET D N 1
ATOM 12874 C CA . MET D 1 257 ? 12.696 -50.468 -1.701 1.00 25.51 279 MET D CA 1
ATOM 12875 C C . MET D 1 257 ? 12.589 -51.998 -1.765 1.00 25.86 279 MET D C 1
ATOM 12876 O O . MET D 1 257 ? 11.880 -52.540 -2.608 1.00 23.05 279 MET D O 1
ATOM 12881 N N . GLU D 1 258 ? 13.303 -52.685 -0.876 1.00 25.79 280 GLU D N 1
ATOM 12882 C CA . GLU D 1 258 ? 13.263 -54.147 -0.821 1.00 29.33 280 GLU D CA 1
ATOM 12883 C C . GLU D 1 258 ? 11.831 -54.629 -0.555 1.00 28.89 280 GLU D C 1
ATOM 12884 O O . GLU D 1 258 ? 11.329 -55.526 -1.228 1.00 26.90 280 GLU D O 1
ATOM 12890 N N . LYS D 1 259 ? 11.176 -54.022 0.425 1.00 27.37 281 LYS D N 1
ATOM 12891 C CA . LYS D 1 259 ? 9.807 -54.389 0.756 1.00 28.39 281 LYS D CA 1
ATOM 12892 C C . LYS D 1 259 ? 8.834 -54.125 -0.395 1.00 26.15 281 LYS D C 1
ATOM 12893 O O . LYS D 1 259 ? 7.842 -54.834 -0.546 1.00 27.96 281 LYS D O 1
ATOM 12899 N N . ALA D 1 260 ? 9.132 -53.122 -1.213 1.00 25.14 282 ALA D N 1
ATOM 12900 C CA . ALA D 1 260 ? 8.266 -52.755 -2.330 1.00 25.41 282 ALA D CA 1
ATOM 12901 C C . ALA D 1 260 ? 8.497 -53.509 -3.635 1.00 24.78 282 ALA D C 1
ATOM 12902 O O . ALA D 1 260 ? 7.840 -53.219 -4.633 1.00 25.89 282 ALA D O 1
ATOM 12904 N N . LYS D 1 261 ? 9.427 -54.461 -3.653 1.00 26.44 283 LYS D N 1
ATOM 12905 C CA . LYS D 1 261 ? 9.649 -55.229 -4.874 1.00 26.52 283 LYS D CA 1
ATOM 12906 C C . LYS D 1 261 ? 8.336 -55.941 -5.185 1.00 25.46 283 LYS D C 1
ATOM 12907 O O . LYS D 1 261 ? 7.785 -56.637 -4.336 1.00 25.50 283 LYS D O 1
ATOM 12913 N N . GLY D 1 262 ? 7.834 -55.740 -6.398 1.00 25.01 284 GLY D N 1
ATOM 12914 C CA . GLY D 1 262 ? 6.583 -56.345 -6.801 1.00 21.82 284 GLY D CA 1
ATOM 12915 C C . GLY D 1 262 ? 5.422 -55.371 -6.694 1.00 22.34 284 GLY D C 1
ATOM 12916 O O . GLY D 1 262 ? 4.304 -55.707 -7.095 1.00 21.42 284 GLY D O 1
ATOM 12917 N N . ASN D 1 263 ? 5.682 -54.169 -6.164 1.00 21.08 285 ASN D N 1
ATOM 12918 C CA . ASN D 1 263 ? 4.643 -53.147 -5.994 1.00 21.05 285 ASN D CA 1
ATOM 12919 C C . ASN D 1 263 ? 4.839 -51.956 -6.932 1.00 21.60 285 ASN D C 1
ATOM 12920 O O . ASN D 1 263 ? 5.640 -51.069 -6.659 1.00 20.95 285 ASN D O 1
ATOM 12925 N N . PRO D 1 264 ? 4.097 -51.921 -8.051 1.00 24.62 286 PRO D N 1
ATOM 12926 C CA . PRO D 1 264 ? 4.188 -50.839 -9.036 1.00 23.83 286 PRO D CA 1
ATOM 12927 C C . PRO D 1 264 ? 3.650 -49.492 -8.541 1.00 25.08 286 PRO D C 1
ATOM 12928 O O . PRO D 1 264 ? 3.835 -48.469 -9.191 1.00 26.15 286 PRO D O 1
ATOM 12932 N N . GLU D 1 265 ? 2.986 -49.490 -7.392 1.00 25.64 287 GLU D N 1
ATOM 12933 C CA . GLU D 1 265 ? 2.443 -48.250 -6.849 1.00 26.12 287 GLU D CA 1
ATOM 12934 C C . GLU D 1 265 ? 3.425 -47.513 -5.946 1.00 25.76 287 GLU D C 1
ATOM 12935 O O . GLU D 1 265 ? 3.209 -46.351 -5.605 1.00 23.75 287 GLU D O 1
ATOM 12941 N N . SER D 1 266 ? 4.505 -48.185 -5.564 1.00 25.40 288 SER D N 1
ATOM 12942 C CA . SER D 1 266 ? 5.478 -47.588 -4.658 1.00 25.88 288 SER D CA 1
ATOM 12943 C C . SER D 1 266 ? 6.390 -46.534 -5.280 1.00 24.87 288 SER D C 1
ATOM 12944 O O . SER D 1 266 ? 6.723 -46.603 -6.464 1.00 25.16 288 SER D O 1
ATOM 12947 N N . SER D 1 267 ? 6.784 -45.552 -4.473 1.00 24.17 289 SER D N 1
ATOM 12948 C CA . SER D 1 267 ? 7.686 -44.506 -4.948 1.00 25.29 289 SER D CA 1
ATOM 12949 C C . SER D 1 267 ? 9.111 -44.861 -4.511 1.00 25.78 289 SER D C 1
ATOM 12950 O O . SER D 1 267 ? 10.059 -44.110 -4.756 1.00 25.18 289 SER D O 1
ATOM 12953 N N . PHE D 1 268 ? 9.257 -46.012 -3.857 1.00 23.97 290 PHE D N 1
ATOM 12954 C CA . PHE D 1 268 ? 10.575 -46.465 -3.424 1.00 25.52 290 PHE D CA 1
ATOM 12955 C C . PHE D 1 268 ? 11.173 -47.334 -4.520 1.00 25.84 290 PHE D C 1
ATOM 12956 O O . PHE D 1 268 ? 10.917 -48.538 -4.585 1.00 25.44 290 PHE D O 1
ATOM 12964 N N . ASN D 1 269 ? 11.961 -46.699 -5.382 1.00 26.16 291 ASN D N 1
ATOM 12965 C CA . ASN D 1 269 ? 12.615 -47.363 -6.500 1.00 26.94 291 ASN D CA 1
ATOM 12966 C C . ASN D 1 269 ? 13.917 -46.631 -6.831 1.00 28.21 291 ASN D C 1
ATOM 12967 O O . ASN D 1 269 ? 14.124 -45.491 -6.403 1.00 27.75 291 ASN D O 1
ATOM 12972 N N . ASP D 1 270 ? 14.793 -47.294 -7.581 1.00 28.15 292 ASP D N 1
ATOM 12973 C CA . ASP D 1 270 ? 16.087 -46.731 -7.961 1.00 29.66 292 ASP D CA 1
ATOM 12974 C C . ASP D 1 270 ? 16.030 -45.326 -8.559 1.00 29.59 292 ASP D C 1
ATOM 12975 O O . ASP D 1 270 ? 16.805 -44.452 -8.176 1.00 30.27 292 ASP D O 1
ATOM 12980 N N . GLU D 1 271 ? 15.119 -45.102 -9.497 1.00 30.00 293 GLU D N 1
ATOM 12981 C CA . GLU D 1 271 ? 15.011 -43.790 -10.131 1.00 28.74 293 GLU D CA 1
ATOM 12982 C C . GLU D 1 271 ? 14.625 -42.678 -9.165 1.00 27.57 293 GLU D C 1
ATOM 12983 O O . GLU D 1 271 ? 15.020 -41.522 -9.349 1.00 27.55 293 GLU D O 1
ATOM 12989 N N . ASN D 1 272 ? 13.868 -43.021 -8.128 1.00 26.10 294 ASN D N 1
ATOM 12990 C CA . ASN D 1 272 ? 13.444 -42.015 -7.164 1.00 23.89 294 ASN D CA 1
ATOM 12991 C C . ASN D 1 272 ? 14.468 -41.773 -6.058 1.00 22.32 294 ASN D C 1
ATOM 12992 O O . ASN D 1 272 ? 14.544 -40.675 -5.512 1.00 22.62 294 ASN D O 1
ATOM 12997 N N . LEU D 1 273 ? 15.251 -42.794 -5.729 1.00 20.16 295 LEU D N 1
ATOM 12998 C CA . LEU D 1 273 ? 16.274 -42.654 -4.699 1.00 21.11 295 LEU D CA 1
ATOM 12999 C C . LEU D 1 273 ? 17.229 -41.516 -5.065 1.00 20.07 295 LEU D C 1
ATOM 13000 O O . LEU D 1 273 ? 17.490 -40.635 -4.248 1.00 18.06 295 LEU D O 1
ATOM 13005 N N . ARG D 1 274 ? 17.740 -41.531 -6.295 1.00 18.89 296 ARG D N 1
ATOM 13006 C CA . ARG D 1 274 ? 18.676 -40.499 -6.727 1.00 19.29 296 ARG D CA 1
ATOM 13007 C C . ARG D 1 274 ? 18.027 -39.124 -6.751 1.00 19.33 296 ARG D C 1
ATOM 13008 O O . ARG D 1 274 ? 18.672 -38.124 -6.464 1.00 19.52 296 ARG D O 1
ATOM 13016 N N . ILE D 1 275 ? 16.746 -39.057 -7.080 1.00 18.38 297 ILE D N 1
ATOM 13017 C CA . ILE D 1 275 ? 16.103 -37.759 -7.086 1.00 19.94 297 ILE D CA 1
ATOM 13018 C C . ILE D 1 275 ? 15.887 -37.268 -5.660 1.00 19.30 297 ILE D C 1
ATOM 13019 O O . ILE D 1 275 ? 16.113 -36.096 -5.366 1.00 19.58 297 ILE D O 1
ATOM 13024 N N . VAL D 1 276 ? 15.457 -38.156 -4.765 1.00 19.58 298 VAL D N 1
ATOM 13025 C CA . VAL D 1 276 ? 15.230 -37.736 -3.386 1.00 19.48 298 VAL D CA 1
ATOM 13026 C C . VAL D 1 276 ? 16.511 -37.204 -2.754 1.00 21.29 298 VAL D C 1
ATOM 13027 O O . VAL D 1 276 ? 16.529 -36.097 -2.206 1.00 23.47 298 VAL D O 1
ATOM 13031 N N . VAL D 1 277 ? 17.582 -37.985 -2.829 1.00 20.36 299 VAL D N 1
ATOM 13032 C CA . VAL D 1 277 ? 18.856 -37.562 -2.268 1.00 19.53 299 VAL D CA 1
ATOM 13033 C C . VAL D 1 277 ? 19.283 -36.227 -2.879 1.00 20.06 299 VAL D C 1
ATOM 13034 O O . VAL D 1 277 ? 19.661 -35.306 -2.152 1.00 19.27 299 VAL D O 1
ATOM 13038 N N . ALA D 1 278 ? 19.202 -36.112 -4.207 1.00 18.51 300 ALA D N 1
ATOM 13039 C CA . ALA D 1 278 ? 19.573 -34.874 -4.882 1.00 19.50 300 ALA D CA 1
ATOM 13040 C C . ALA D 1 278 ? 18.731 -33.685 -4.403 1.00 20.76 300 ALA D C 1
ATOM 13041 O O . ALA D 1 278 ? 19.227 -32.562 -4.367 1.00 23.24 300 ALA D O 1
ATOM 13043 N N . ASP D 1 279 ? 17.467 -33.930 -4.045 1.00 19.89 301 ASP D N 1
ATOM 13044 C CA . ASP D 1 279 ? 16.572 -32.867 -3.565 1.00 21.10 301 ASP D CA 1
ATOM 13045 C C . ASP D 1 279 ? 16.986 -32.385 -2.170 1.00 20.78 301 ASP D C 1
ATOM 13046 O O . ASP D 1 279 ? 17.004 -31.182 -1.897 1.00 20.68 301 ASP D O 1
ATOM 13051 N N . LEU D 1 280 ? 17.315 -33.324 -1.288 1.00 20.79 302 LEU D N 1
ATOM 13052 C CA . LEU D 1 280 ? 17.732 -32.965 0.066 1.00 22.30 302 LEU D CA 1
ATOM 13053 C C . LEU D 1 280 ? 19.015 -32.129 0.009 1.00 23.67 302 LEU D C 1
ATOM 13054 O O . LEU D 1 280 ? 19.126 -31.118 0.704 1.00 24.11 302 LEU D O 1
ATOM 13059 N N . PHE D 1 281 ? 19.968 -32.534 -0.834 1.00 25.36 303 PHE D N 1
ATOM 13060 C CA . PHE D 1 281 ? 21.229 -31.797 -1.000 1.00 27.28 303 PHE D CA 1
ATOM 13061 C C . PHE D 1 281 ? 20.974 -30.396 -1.568 1.00 27.65 303 PHE D C 1
ATOM 13062 O O . PHE D 1 281 ? 21.435 -29.394 -1.023 1.00 26.65 303 PHE D O 1
ATOM 13070 N N . SER D 1 282 ? 20.248 -30.342 -2.680 1.00 27.47 304 SER D N 1
ATOM 13071 C CA . SER D 1 282 ? 19.934 -29.086 -3.353 1.00 27.64 304 SER D CA 1
ATOM 13072 C C . SER D 1 282 ? 19.147 -28.108 -2.485 1.00 27.32 304 SER D C 1
ATOM 13073 O O . SER D 1 282 ? 19.466 -26.919 -2.415 1.00 29.20 304 SER D O 1
ATOM 13076 N N . ALA D 1 283 ? 18.105 -28.615 -1.842 1.00 25.28 305 ALA D N 1
ATOM 13077 C CA . ALA D 1 283 ? 17.251 -27.784 -1.009 1.00 25.89 305 ALA D CA 1
ATOM 13078 C C . ALA D 1 283 ? 17.874 -27.440 0.327 1.00 25.50 305 ALA D C 1
ATOM 13079 O O . ALA D 1 283 ? 17.583 -26.385 0.892 1.00 27.00 305 ALA D O 1
ATOM 13081 N N . GLY D 1 284 ? 18.740 -28.312 0.833 1.00 24.16 306 GLY D N 1
ATOM 13082 C CA . GLY D 1 284 ? 19.332 -28.050 2.133 1.00 26.17 306 GLY D CA 1
ATOM 13083 C C . GLY D 1 284 ? 20.731 -27.476 2.201 1.00 27.95 306 GLY D C 1
ATOM 13084 O O . GLY D 1 284 ? 21.180 -27.038 3.268 1.00 27.83 306 GLY D O 1
ATOM 13085 N N . MET D 1 285 ? 21.433 -27.472 1.079 1.00 25.13 307 MET D N 1
ATOM 13086 C CA . MET D 1 285 ? 22.788 -26.964 1.069 1.00 24.92 307 MET D CA 1
ATOM 13087 C C . MET D 1 285 ? 22.852 -25.439 0.940 1.00 24.27 307 MET D C 1
ATOM 13088 O O . MET D 1 285 ? 23.157 -24.739 1.902 1.00 21.29 307 MET D O 1
ATOM 13093 N N . VAL D 1 286 ? 22.561 -24.932 -0.253 1.00 23.20 308 VAL D N 1
ATOM 13094 C CA . VAL D 1 286 ? 22.632 -23.499 -0.516 1.00 24.70 308 VAL D CA 1
ATOM 13095 C C . VAL D 1 286 ? 21.831 -22.624 0.454 1.00 23.62 308 VAL D C 1
ATOM 13096 O O . VAL D 1 286 ? 22.250 -21.517 0.781 1.00 24.71 308 VAL D O 1
ATOM 13100 N N . THR D 1 287 ? 20.688 -23.112 0.921 1.00 22.93 309 THR D N 1
ATOM 13101 C CA . THR D 1 287 ? 19.875 -22.335 1.855 1.00 23.31 309 THR D CA 1
ATOM 13102 C C . THR D 1 287 ? 20.563 -22.167 3.220 1.00 22.70 309 THR D C 1
ATOM 13103 O O . THR D 1 287 ? 20.797 -21.046 3.672 1.00 19.95 309 THR D O 1
ATOM 13107 N N . THR D 1 288 ? 20.895 -23.284 3.862 1.00 20.80 310 THR D N 1
ATOM 13108 C CA . THR D 1 288 ? 21.547 -23.262 5.172 1.00 20.16 310 THR D CA 1
ATOM 13109 C C . THR D 1 288 ? 22.890 -22.517 5.131 1.00 21.61 310 THR D C 1
ATOM 13110 O O . THR D 1 288 ? 23.194 -21.716 6.014 1.00 20.10 310 THR D O 1
ATOM 13114 N N . SER D 1 289 ? 23.683 -22.780 4.096 1.00 19.20 311 SER D N 1
ATOM 13115 C CA . SER D 1 289 ? 24.996 -22.166 3.950 1.00 21.79 311 SER D CA 1
ATOM 13116 C C . SER D 1 289 ? 24.908 -20.644 3.798 1.00 23.14 311 SER D C 1
ATOM 13117 O O . SER D 1 289 ? 25.656 -19.903 4.439 1.00 23.84 311 SER D O 1
ATOM 13120 N N . THR D 1 290 ? 23.990 -20.201 2.943 1.00 21.96 312 THR D N 1
ATOM 13121 C CA . THR D 1 290 ? 23.766 -18.786 2.672 1.00 23.56 312 THR D CA 1
ATOM 13122 C C . THR D 1 290 ? 23.249 -18.076 3.921 1.00 22.19 312 THR D C 1
ATOM 13123 O O . THR D 1 290 ? 23.610 -16.927 4.183 1.00 23.67 312 THR D O 1
ATOM 13127 N N . THR D 1 291 ? 22.388 -18.752 4.676 1.00 22.41 313 THR D N 1
ATOM 13128 C CA . THR D 1 291 ? 21.848 -18.171 5.900 1.00 22.26 313 THR D CA 1
ATOM 13129 C C . THR D 1 291 ? 23.017 -17.931 6.868 1.00 23.00 313 THR D C 1
ATOM 13130 O O . THR D 1 291 ? 23.090 -16.884 7.525 1.00 20.60 313 THR D O 1
ATOM 13134 N N . LEU D 1 292 ? 23.947 -18.884 6.930 1.00 21.29 314 LEU D N 1
ATOM 13135 C CA . LEU D 1 292 ? 25.110 -18.749 7.805 1.00 21.36 314 LEU D CA 1
ATOM 13136 C C . LEU D 1 292 ? 26.050 -17.654 7.308 1.00 22.08 314 LEU D C 1
ATOM 13137 O O . LEU D 1 292 ? 26.689 -16.972 8.109 1.00 22.65 314 LEU D O 1
ATOM 13142 N N . ALA D 1 293 ? 26.149 -17.493 5.991 1.00 19.40 315 ALA D N 1
ATOM 13143 C CA . ALA D 1 293 ? 27.004 -16.456 5.423 1.00 19.28 315 ALA D CA 1
ATOM 13144 C C . ALA D 1 293 ? 26.422 -15.077 5.789 1.00 20.01 315 ALA D C 1
ATOM 13145 O O . ALA D 1 293 ? 27.159 -14.118 6.030 1.00 19.26 315 ALA D O 1
ATOM 13147 N N . TRP D 1 294 ? 25.097 -14.978 5.817 1.00 20.37 316 TRP D N 1
ATOM 13148 C CA . TRP D 1 294 ? 24.453 -13.733 6.208 1.00 20.87 316 TRP D CA 1
ATOM 13149 C C . TRP D 1 294 ? 24.747 -13.524 7.699 1.00 24.19 316 TRP D C 1
ATOM 13150 O O . TRP D 1 294 ? 25.007 -12.404 8.144 1.00 23.76 316 TRP D O 1
ATOM 13161 N N . GLY D 1 295 ? 24.709 -14.620 8.455 1.00 22.55 317 GLY D N 1
ATOM 13162 C CA . GLY D 1 295 ? 24.957 -14.561 9.885 1.00 24.52 317 GLY D CA 1
ATOM 13163 C C . GLY D 1 295 ? 26.297 -13.937 10.229 1.00 25.91 317 GLY D C 1
ATOM 13164 O O . GLY D 1 295 ? 26.369 -12.997 11.023 1.00 27.87 317 GLY D O 1
ATOM 13165 N N . LEU D 1 296 ? 27.361 -14.445 9.617 1.00 26.75 318 LEU D N 1
ATOM 13166 C CA . LEU D 1 296 ? 28.694 -13.935 9.869 1.00 26.56 318 LEU D CA 1
ATOM 13167 C C . LEU D 1 296 ? 28.862 -12.499 9.386 1.00 27.86 318 LEU D C 1
ATOM 13168 O O . LEU D 1 296 ? 29.580 -11.716 10.008 1.00 29.13 318 LEU D O 1
ATOM 13173 N N . LEU D 1 297 ? 28.210 -12.150 8.281 1.00 27.98 319 LEU D N 1
ATOM 13174 C CA . LEU D 1 297 ? 28.305 -10.791 7.756 1.00 27.79 319 LEU D CA 1
ATOM 13175 C C . LEU D 1 297 ? 27.677 -9.819 8.741 1.00 28.63 319 LEU D C 1
ATOM 13176 O O . LEU D 1 297 ? 28.223 -8.751 9.010 1.00 30.13 319 LEU D O 1
ATOM 13181 N N . LEU D 1 298 ? 26.527 -10.192 9.284 1.00 27.47 320 LEU D N 1
ATOM 13182 C CA . LEU D 1 298 ? 25.843 -9.332 10.231 1.00 28.59 320 LEU D CA 1
ATOM 13183 C C . LEU D 1 298 ? 26.559 -9.273 11.579 1.00 30.98 320 LEU D C 1
ATOM 13184 O O . LEU D 1 298 ? 26.332 -8.351 12.370 1.00 32.34 320 LEU D O 1
ATOM 13189 N N . MET D 1 299 ? 27.430 -10.241 11.849 1.00 31.42 321 MET D N 1
ATOM 13190 C CA . MET D 1 299 ? 28.153 -10.226 13.113 1.00 32.27 321 MET D CA 1
ATOM 13191 C C . MET D 1 299 ? 29.339 -9.272 13.062 1.00 32.09 321 MET D C 1
ATOM 13192 O O . MET D 1 299 ? 29.665 -8.654 14.070 1.00 31.37 321 MET D O 1
ATOM 13197 N N . ILE D 1 300 ? 29.967 -9.132 11.894 1.00 32.00 322 ILE D N 1
ATOM 13198 C CA . ILE D 1 300 ? 31.101 -8.217 11.762 1.00 32.96 322 ILE D CA 1
ATOM 13199 C C . ILE D 1 300 ? 30.594 -6.792 11.537 1.00 34.80 322 ILE D C 1
ATOM 13200 O O . ILE D 1 300 ? 31.282 -5.822 11.842 1.00 35.89 322 ILE D O 1
ATOM 13205 N N . LEU D 1 301 ? 29.385 -6.676 11.002 1.00 35.27 323 LEU D N 1
ATOM 13206 C CA . LEU D 1 301 ? 28.787 -5.374 10.748 1.00 36.44 323 LEU D CA 1
ATOM 13207 C C . LEU D 1 301 ? 28.179 -4.840 12.039 1.00 36.19 323 LEU D C 1
ATOM 13208 O O . LEU D 1 301 ? 28.022 -3.628 12.211 1.00 34.37 323 LEU D O 1
ATOM 13213 N N . HIS D 1 302 ? 27.849 -5.752 12.948 1.00 35.02 324 HIS D N 1
ATOM 13214 C CA . HIS D 1 302 ? 27.254 -5.383 14.227 1.00 36.09 324 HIS D CA 1
ATOM 13215 C C . HIS D 1 302 ? 27.984 -6.040 15.401 1.00 35.83 324 HIS D C 1
ATOM 13216 O O . HIS D 1 302 ? 27.417 -6.859 16.122 1.00 35.87 324 HIS D O 1
ATOM 13223 N N . PRO D 1 303 ? 29.260 -5.664 15.611 1.00 36.87 325 PRO D N 1
ATOM 13224 C CA . PRO D 1 303 ? 30.128 -6.177 16.676 1.00 37.96 325 PRO D CA 1
ATOM 13225 C C . PRO D 1 303 ? 29.472 -6.219 18.055 1.00 39.02 325 PRO D C 1
ATOM 13226 O O . PRO D 1 303 ? 29.755 -7.109 18.862 1.00 38.60 325 PRO D O 1
ATOM 13230 N N . ASP D 1 304 ? 28.604 -5.251 18.327 1.00 38.88 326 ASP D N 1
ATOM 13231 C CA . ASP D 1 304 ? 27.920 -5.206 19.610 1.00 38.83 326 ASP D CA 1
ATOM 13232 C C . ASP D 1 304 ? 27.010 -6.418 19.775 1.00 38.06 326 ASP D C 1
ATOM 13233 O O . ASP D 1 304 ? 26.921 -6.995 20.863 1.00 37.36 326 ASP D O 1
ATOM 13238 N N . VAL D 1 305 ? 26.330 -6.798 18.696 1.00 35.73 327 VAL D N 1
ATOM 13239 C CA . VAL D 1 305 ? 25.440 -7.953 18.732 1.00 33.78 327 VAL D CA 1
ATOM 13240 C C . VAL D 1 305 ? 26.268 -9.204 18.987 1.00 32.51 327 VAL D C 1
ATOM 13241 O O . VAL D 1 305 ? 25.947 -10.011 19.857 1.00 31.04 327 VAL D O 1
ATOM 13245 N N . GLN D 1 306 ? 27.337 -9.352 18.213 1.00 32.04 328 GLN D N 1
ATOM 13246 C CA . GLN D 1 306 ? 28.228 -10.491 18.341 1.00 33.75 328 GLN D CA 1
ATOM 13247 C C . GLN D 1 306 ? 28.665 -10.638 19.794 1.00 35.59 328 GLN D C 1
ATOM 13248 O O . GLN D 1 306 ? 28.464 -11.690 20.407 1.00 34.98 328 GLN D O 1
ATOM 13254 N N . ARG D 1 307 ? 29.252 -9.574 20.341 1.00 37.80 329 ARG D N 1
ATOM 13255 C CA . ARG D 1 307 ? 29.715 -9.578 21.726 1.00 39.23 329 ARG D CA 1
ATOM 13256 C C . ARG D 1 307 ? 28.630 -10.038 22.682 1.00 38.92 329 ARG D C 1
ATOM 13257 O O . ARG D 1 307 ? 28.877 -10.872 23.549 1.00 41.51 329 ARG D O 1
ATOM 13265 N N . ARG D 1 308 ? 27.424 -9.504 22.530 1.00 38.74 330 ARG D N 1
ATOM 13266 C CA . ARG D 1 308 ? 26.339 -9.902 23.411 1.00 38.45 330 ARG D CA 1
ATOM 13267 C C . ARG D 1 308 ? 26.036 -11.389 23.280 1.00 37.07 330 ARG D C 1
ATOM 13268 O O . ARG D 1 308 ? 25.666 -12.038 24.255 1.00 36.26 330 ARG D O 1
ATOM 13276 N N . VAL D 1 309 ? 26.183 -11.930 22.076 1.00 35.49 331 VAL D N 1
ATOM 13277 C CA . VAL D 1 309 ? 25.932 -13.352 21.872 1.00 33.91 331 VAL D CA 1
ATOM 13278 C C . VAL D 1 309 ? 27.019 -14.143 22.585 1.00 33.14 331 VAL D C 1
ATOM 13279 O O . VAL D 1 309 ? 26.750 -15.126 23.268 1.00 31.83 331 VAL D O 1
ATOM 13283 N N . GLN D 1 310 ? 28.255 -13.699 22.413 1.00 35.46 332 GLN D N 1
ATOM 13284 C CA . GLN D 1 310 ? 29.390 -14.364 23.025 1.00 36.93 332 GLN D CA 1
ATOM 13285 C C . GLN D 1 310 ? 29.317 -14.279 24.546 1.00 38.53 332 GLN D C 1
ATOM 13286 O O . GLN D 1 310 ? 29.742 -15.198 25.246 1.00 38.99 332 GLN D O 1
ATOM 13292 N N . GLN D 1 311 ? 28.766 -13.184 25.059 1.00 39.73 333 GLN D N 1
ATOM 13293 C CA . GLN D 1 311 ? 28.630 -13.032 26.503 1.00 41.62 333 GLN D CA 1
ATOM 13294 C C . GLN D 1 311 ? 27.616 -14.067 26.974 1.00 41.87 333 GLN D C 1
ATOM 13295 O O . GLN D 1 311 ? 27.785 -14.686 28.028 1.00 41.11 333 GLN D O 1
ATOM 13301 N N . GLU D 1 312 ? 26.568 -14.265 26.179 1.00 41.09 334 GLU D N 1
ATOM 13302 C CA . GLU D 1 312 ? 25.531 -15.230 26.528 1.00 41.43 334 GLU D CA 1
ATOM 13303 C C . GLU D 1 312 ? 26.029 -16.664 26.390 1.00 41.44 334 GLU D C 1
ATOM 13304 O O . GLU D 1 312 ? 25.570 -17.558 27.099 1.00 40.38 334 GLU D O 1
ATOM 13310 N N . ILE D 1 313 ? 26.965 -16.885 25.475 1.00 41.46 335 ILE D N 1
ATOM 13311 C CA . ILE D 1 313 ? 27.514 -18.220 25.287 1.00 42.65 335 ILE D CA 1
ATOM 13312 C C . ILE D 1 313 ? 28.329 -18.614 26.520 1.00 43.86 335 ILE D C 1
ATOM 13313 O O . ILE D 1 313 ? 28.184 -19.715 27.048 1.00 43.44 335 ILE D O 1
ATOM 13318 N N . ASP D 1 314 ? 29.182 -17.705 26.979 1.00 45.65 336 ASP D N 1
ATOM 13319 C CA . ASP D 1 314 ? 30.011 -17.970 28.151 1.00 47.97 336 ASP D CA 1
ATOM 13320 C C . ASP D 1 314 ? 29.187 -18.233 29.414 1.00 48.37 336 ASP D C 1
ATOM 13321 O O . ASP D 1 314 ? 29.476 -19.160 30.172 1.00 48.55 336 ASP D O 1
ATOM 13326 N N . ASP D 1 315 ? 28.156 -17.425 29.632 1.00 48.25 337 ASP D N 1
ATOM 13327 C CA . ASP D 1 315 ? 27.317 -17.582 30.810 1.00 49.41 337 ASP D CA 1
ATOM 13328 C C . ASP D 1 315 ? 26.485 -18.855 30.803 1.00 49.45 337 ASP D C 1
ATOM 13329 O O . ASP D 1 315 ? 26.123 -19.368 31.863 1.00 49.93 337 ASP D O 1
ATOM 13334 N N . VAL D 1 316 ? 26.180 -19.368 29.616 1.00 47.88 338 VAL D N 1
ATOM 13335 C CA . VAL D 1 316 ? 25.366 -20.573 29.505 1.00 47.29 338 VAL D CA 1
ATOM 13336 C C . VAL D 1 316 ? 26.144 -21.834 29.132 1.00 47.01 338 VAL D C 1
ATOM 13337 O O . VAL D 1 316 ? 25.883 -22.916 29.656 1.00 46.28 338 VAL D O 1
ATOM 13341 N N . ILE D 1 317 ? 27.100 -21.685 28.226 1.00 47.29 339 ILE D N 1
ATOM 13342 C CA . ILE D 1 317 ? 27.890 -22.815 27.757 1.00 48.81 339 ILE D CA 1
ATOM 13343 C C . ILE D 1 317 ? 29.331 -22.780 28.254 1.00 49.51 339 ILE D C 1
ATOM 13344 O O . ILE D 1 317 ? 29.891 -23.806 28.641 1.00 49.70 339 ILE D O 1
ATOM 13349 N N . GLY D 1 318 ? 29.923 -21.592 28.246 1.00 50.33 340 GLY D N 1
ATOM 13350 C CA . GLY D 1 318 ? 31.304 -21.458 28.661 1.00 51.83 340 GLY D CA 1
ATOM 13351 C C . GLY D 1 318 ? 32.154 -21.554 27.410 1.00 53.40 340 GLY D C 1
ATOM 13352 O O . GLY D 1 318 ? 31.624 -21.505 26.299 1.00 53.37 340 GLY D O 1
ATOM 13353 N N . GLN D 1 319 ? 33.464 -21.692 27.572 1.00 54.65 341 GLN D N 1
ATOM 13354 C CA . GLN D 1 319 ? 34.349 -21.796 26.417 1.00 56.35 341 GLN D CA 1
ATOM 13355 C C . GLN D 1 319 ? 35.112 -23.118 26.396 1.00 56.33 341 GLN D C 1
ATOM 13356 O O . GLN D 1 319 ? 36.192 -23.217 25.812 1.00 57.32 341 GLN D O 1
ATOM 13362 N N . VAL D 1 320 ? 34.534 -24.137 27.026 1.00 55.90 342 VAL D N 1
ATOM 13363 C CA . VAL D 1 320 ? 35.153 -25.457 27.084 1.00 55.00 342 VAL D CA 1
ATOM 13364 C C . VAL D 1 320 ? 34.343 -26.491 26.309 1.00 54.04 342 VAL D C 1
ATOM 13365 O O . VAL D 1 320 ? 34.802 -27.009 25.292 1.00 54.84 342 VAL D O 1
ATOM 13369 N N . ARG D 1 321 ? 33.140 -26.789 26.794 1.00 52.84 343 ARG D N 1
ATOM 13370 C CA . ARG D 1 321 ? 32.279 -27.768 26.141 1.00 50.96 343 ARG D CA 1
ATOM 13371 C C . ARG D 1 321 ? 31.681 -27.256 24.834 1.00 49.29 343 ARG D C 1
ATOM 13372 O O . ARG D 1 321 ? 31.581 -26.050 24.601 1.00 48.61 343 ARG D O 1
ATOM 13380 N N . ARG D 1 322 ? 31.287 -28.195 23.984 1.00 47.08 344 ARG D N 1
ATOM 13381 C CA . ARG D 1 322 ? 30.685 -27.866 22.703 1.00 43.52 344 ARG D CA 1
ATOM 13382 C C . ARG D 1 322 ? 29.233 -27.500 22.938 1.00 41.08 344 ARG D C 1
ATOM 13383 O O . ARG D 1 322 ? 28.585 -28.051 23.828 1.00 41.93 344 ARG D O 1
ATOM 13391 N N . PRO D 1 323 ? 28.702 -26.558 22.152 1.00 37.99 345 PRO D N 1
ATOM 13392 C CA . PRO D 1 323 ? 27.302 -26.198 22.356 1.00 35.87 345 PRO D CA 1
ATOM 13393 C C . PRO D 1 323 ? 26.429 -27.413 22.048 1.00 35.49 345 PRO D C 1
ATOM 13394 O O . PRO D 1 323 ? 26.796 -28.264 21.239 1.00 35.40 345 PRO D O 1
ATOM 13398 N N . GLU D 1 324 ? 25.281 -27.491 22.705 1.00 36.06 346 GLU D N 1
ATOM 13399 C CA . GLU D 1 324 ? 24.343 -28.585 22.505 1.00 37.63 346 GLU D CA 1
ATOM 13400 C C . GLU D 1 324 ? 22.970 -27.963 22.301 1.00 37.83 346 GLU D C 1
ATOM 13401 O O . GLU D 1 324 ? 22.731 -26.832 22.727 1.00 37.26 346 GLU D O 1
ATOM 13407 N N . MET D 1 325 ? 22.073 -28.698 21.652 1.00 38.02 347 MET D N 1
ATOM 13408 C CA . MET D 1 325 ? 20.735 -28.189 21.394 1.00 38.78 347 MET D CA 1
ATOM 13409 C C . MET D 1 325 ? 20.013 -27.817 22.682 1.00 39.67 347 MET D C 1
ATOM 13410 O O . MET D 1 325 ? 19.223 -26.871 22.706 1.00 40.64 347 MET D O 1
ATOM 13415 N N . GLY D 1 326 ? 20.287 -28.560 23.750 1.00 40.86 348 GLY D N 1
ATOM 13416 C CA . GLY D 1 326 ? 19.656 -28.281 25.029 1.00 40.76 348 GLY D CA 1
ATOM 13417 C C . GLY D 1 326 ? 19.927 -26.870 25.519 1.00 41.47 348 GLY D C 1
ATOM 13418 O O . GLY D 1 326 ? 19.108 -26.284 26.227 1.00 42.39 348 GLY D O 1
ATOM 13419 N N . ASP D 1 327 ? 21.076 -26.322 25.137 1.00 41.32 349 ASP D N 1
ATOM 13420 C CA . ASP D 1 327 ? 21.464 -24.970 25.535 1.00 42.53 349 ASP D CA 1
ATOM 13421 C C . ASP D 1 327 ? 20.566 -23.902 24.913 1.00 43.77 349 ASP D C 1
ATOM 13422 O O . ASP D 1 327 ? 20.298 -22.872 25.528 1.00 43.66 349 ASP D O 1
ATOM 13427 N N . GLN D 1 328 ? 20.113 -24.157 23.689 1.00 44.25 350 GLN D N 1
ATOM 13428 C CA . GLN D 1 328 ? 19.259 -23.223 22.965 1.00 45.26 350 GLN D CA 1
ATOM 13429 C C . GLN D 1 328 ? 18.106 -22.711 23.821 1.00 44.71 350 GLN D C 1
ATOM 13430 O O . GLN D 1 328 ? 17.797 -21.522 23.812 1.00 44.78 350 GLN D O 1
ATOM 13436 N N . ALA D 1 329 ? 17.474 -23.613 24.561 1.00 45.01 351 ALA D N 1
ATOM 13437 C CA . ALA D 1 329 ? 16.356 -23.251 25.422 1.00 44.56 351 ALA D CA 1
ATOM 13438 C C . ALA D 1 329 ? 16.722 -22.176 26.442 1.00 43.94 351 ALA D C 1
ATOM 13439 O O . ALA D 1 329 ? 15.842 -21.490 26.964 1.00 43.65 351 ALA D O 1
ATOM 13441 N N . HIS D 1 330 ? 18.012 -22.024 26.729 1.00 43.36 352 HIS D N 1
ATOM 13442 C CA . HIS D 1 330 ? 18.449 -21.027 27.705 1.00 42.11 352 HIS D CA 1
ATOM 13443 C C . HIS D 1 330 ? 19.238 -19.882 27.080 1.00 41.53 352 HIS D C 1
ATOM 13444 O O . HIS D 1 330 ? 19.946 -19.155 27.778 1.00 39.11 352 HIS D O 1
ATOM 13451 N N . MET D 1 331 ? 19.118 -19.713 25.766 1.00 39.44 353 MET D N 1
ATOM 13452 C CA . MET D 1 331 ? 19.835 -18.638 25.091 1.00 38.91 353 MET D CA 1
ATOM 13453 C C . MET D 1 331 ? 18.883 -17.837 24.200 1.00 39.17 353 MET D C 1
ATOM 13454 O O . MET D 1 331 ? 18.924 -17.931 22.974 1.00 38.18 353 MET D O 1
ATOM 13459 N N . PRO D 1 332 ? 18.012 -17.026 24.824 1.00 39.12 354 PRO D N 1
ATOM 13460 C CA . PRO D 1 332 ? 17.012 -16.179 24.162 1.00 37.97 354 PRO D CA 1
ATOM 13461 C C . PRO D 1 332 ? 17.599 -15.178 23.177 1.00 37.28 354 PRO D C 1
ATOM 13462 O O . PRO D 1 332 ? 17.069 -14.985 22.080 1.00 37.06 354 PRO D O 1
ATOM 13466 N N . TYR D 1 333 ? 18.691 -14.535 23.572 1.00 35.07 355 TYR D N 1
ATOM 13467 C CA . TYR D 1 333 ? 19.312 -13.541 22.716 1.00 33.60 355 TYR D CA 1
ATOM 13468 C C . TYR D 1 333 ? 19.910 -14.163 21.457 1.00 33.30 355 TYR D C 1
ATOM 13469 O O . TYR D 1 333 ? 19.705 -13.663 20.354 1.00 31.56 355 TYR D O 1
ATOM 13478 N N . THR D 1 334 ? 20.655 -15.249 21.626 1.00 32.34 356 THR D N 1
ATOM 13479 C CA . THR D 1 334 ? 21.264 -15.922 20.492 1.00 31.28 356 THR D CA 1
ATOM 13480 C C . THR D 1 334 ? 20.172 -16.446 19.564 1.00 30.05 356 THR D C 1
ATOM 13481 O O . THR D 1 334 ? 20.314 -16.406 18.344 1.00 30.75 356 THR D O 1
ATOM 13485 N N . THR D 1 335 ? 19.080 -16.924 20.149 1.00 29.94 357 THR D N 1
ATOM 13486 C CA . THR D 1 335 ? 17.965 -17.436 19.366 1.00 30.76 357 THR D CA 1
ATOM 13487 C C . THR D 1 335 ? 17.320 -16.294 18.569 1.00 30.67 357 THR D C 1
ATOM 13488 O O . THR D 1 335 ? 16.933 -16.469 17.406 1.00 28.22 357 THR D O 1
ATOM 13492 N N . ALA D 1 336 ? 17.217 -15.126 19.202 1.00 29.19 358 ALA D N 1
ATOM 13493 C CA . ALA D 1 336 ? 16.633 -13.950 18.560 1.00 28.20 358 ALA D CA 1
ATOM 13494 C C . ALA D 1 336 ? 17.524 -13.508 17.403 1.00 27.52 358 ALA D C 1
ATOM 13495 O O . ALA D 1 336 ? 17.036 -13.221 16.316 1.00 24.85 358 ALA D O 1
ATOM 13497 N N . VAL D 1 337 ? 18.833 -13.469 17.648 1.00 26.55 359 VAL D N 1
ATOM 13498 C CA . VAL D 1 337 ? 19.798 -13.067 16.633 1.00 26.29 359 VAL D CA 1
ATOM 13499 C C . VAL D 1 337 ? 19.764 -13.992 15.405 1.00 27.57 359 VAL D C 1
ATOM 13500 O O . VAL D 1 337 ? 19.849 -13.527 14.265 1.00 26.88 359 VAL D O 1
ATOM 13504 N N . ILE D 1 338 ? 19.639 -15.296 15.642 1.00 26.65 360 ILE D N 1
ATOM 13505 C CA . ILE D 1 338 ? 19.596 -16.264 14.552 1.00 26.06 360 ILE D CA 1
ATOM 13506 C C . ILE D 1 338 ? 18.306 -16.081 13.751 1.00 23.95 360 ILE D C 1
ATOM 13507 O O . ILE D 1 338 ? 18.315 -16.125 12.519 1.00 23.06 360 ILE D O 1
ATOM 13512 N N . HIS D 1 339 ? 17.202 -15.863 14.453 1.00 23.25 361 HIS D N 1
ATOM 13513 C CA . HIS D 1 339 ? 15.924 -15.648 13.795 1.00 23.29 361 HIS D CA 1
ATOM 13514 C C . HIS D 1 339 ? 15.932 -14.343 12.998 1.00 24.20 361 HIS D C 1
ATOM 13515 O O . HIS D 1 339 ? 15.369 -14.273 11.900 1.00 24.60 361 HIS D O 1
ATOM 13522 N N . GLU D 1 340 ? 16.586 -13.320 13.538 1.00 21.43 362 GLU D N 1
ATOM 13523 C CA . GLU D 1 340 ? 16.662 -12.038 12.851 1.00 22.55 362 GLU D CA 1
ATOM 13524 C C . GLU D 1 340 ? 17.584 -12.169 11.641 1.00 23.35 362 GLU D C 1
ATOM 13525 O O . GLU D 1 340 ? 17.423 -11.454 10.658 1.00 23.80 362 GLU D O 1
ATOM 13531 N N . VAL D 1 341 ? 18.551 -13.080 11.707 1.00 23.28 363 VAL D N 1
ATOM 13532 C CA . VAL D 1 341 ? 19.445 -13.276 10.569 1.00 22.30 363 VAL D CA 1
ATOM 13533 C C . VAL D 1 341 ? 18.625 -13.839 9.417 1.00 21.65 363 VAL D C 1
ATOM 13534 O O . VAL D 1 341 ? 18.805 -13.454 8.264 1.00 23.63 363 VAL D O 1
ATOM 13538 N N . GLN D 1 342 ? 17.719 -14.752 9.739 1.00 22.15 364 GLN D N 1
ATOM 13539 C CA . GLN D 1 342 ? 16.868 -15.358 8.728 1.00 22.79 364 GLN D CA 1
ATOM 13540 C C . GLN D 1 342 ? 15.853 -14.349 8.182 1.00 22.83 364 GLN D C 1
ATOM 13541 O O . GLN D 1 342 ? 15.665 -14.250 6.970 1.00 23.20 364 GLN D O 1
ATOM 13547 N N . ARG D 1 343 ? 15.203 -13.606 9.075 1.00 22.58 365 ARG D N 1
ATOM 13548 C CA . ARG D 1 343 ? 14.211 -12.610 8.652 1.00 23.34 365 ARG D CA 1
ATOM 13549 C C . ARG D 1 343 ? 14.862 -11.582 7.734 1.00 22.82 365 ARG D C 1
ATOM 13550 O O . ARG D 1 343 ? 14.391 -11.342 6.621 1.00 22.02 365 ARG D O 1
ATOM 13558 N N . PHE D 1 344 ? 15.950 -10.988 8.213 1.00 23.17 366 PHE D N 1
ATOM 13559 C CA . PHE D 1 344 ? 16.696 -9.983 7.465 1.00 23.31 366 PHE D CA 1
ATOM 13560 C C . PHE D 1 344 ? 17.270 -10.595 6.189 1.00 25.44 366 PHE D C 1
ATOM 13561 O O . PHE D 1 344 ? 17.233 -9.977 5.123 1.00 23.30 366 PHE D O 1
ATOM 13569 N N . GLY D 1 345 ? 17.816 -11.806 6.320 1.00 26.46 367 GLY D N 1
ATOM 13570 C CA . GLY D 1 345 ? 18.399 -12.516 5.188 1.00 25.98 367 GLY D CA 1
ATOM 13571 C C . GLY D 1 345 ? 17.394 -12.672 4.060 1.00 24.36 367 GLY D C 1
ATOM 13572 O O . GLY D 1 345 ? 17.722 -12.420 2.900 1.00 24.81 367 GLY D O 1
ATOM 13573 N N . ASP D 1 346 ? 16.187 -13.121 4.396 1.00 23.76 368 ASP D N 1
ATOM 13574 C CA . ASP D 1 346 ? 15.119 -13.251 3.409 1.00 26.59 368 ASP D CA 1
ATOM 13575 C C . ASP D 1 346 ? 15.763 -13.892 2.171 1.00 26.58 368 ASP D C 1
ATOM 13576 O O . ASP D 1 346 ? 15.694 -13.352 1.062 1.00 26.30 368 ASP D O 1
ATOM 13581 N N . ILE D 1 347 ? 16.391 -15.052 2.370 1.00 25.25 369 ILE D N 1
ATOM 13582 C CA . ILE D 1 347 ? 17.103 -15.713 1.283 1.00 24.45 369 ILE D CA 1
ATOM 13583 C C . ILE D 1 347 ? 16.265 -16.316 0.172 1.00 23.77 369 ILE D C 1
ATOM 13584 O O . ILE D 1 347 ? 16.772 -16.518 -0.928 1.00 25.08 369 ILE D O 1
ATOM 13589 N N . VAL D 1 348 ? 14.999 -16.614 0.452 1.00 24.50 370 VAL D N 1
ATOM 13590 C CA . VAL D 1 348 ? 14.101 -17.160 -0.559 1.00 23.31 370 VAL D CA 1
ATOM 13591 C C . VAL D 1 348 ? 12.932 -16.163 -0.674 1.00 23.53 370 VAL D C 1
ATOM 13592 O O . VAL D 1 348 ? 11.794 -16.478 -0.319 1.00 22.21 370 VAL D O 1
ATOM 13596 N N . PRO D 1 349 ? 13.203 -14.954 -1.207 1.00 24.02 371 PRO D N 1
ATOM 13597 C CA . PRO D 1 349 ? 12.249 -13.846 -1.396 1.00 23.73 371 PRO D CA 1
ATOM 13598 C C . PRO D 1 349 ? 10.868 -14.242 -1.897 1.00 24.04 371 PRO D C 1
ATOM 13599 O O . PRO D 1 349 ? 9.852 -13.854 -1.325 1.00 23.57 371 PRO D O 1
ATOM 13603 N N . LEU D 1 350 ? 10.851 -15.006 -2.983 1.00 23.19 372 LEU D N 1
ATOM 13604 C CA . LEU D 1 350 ? 9.615 -15.452 -3.602 1.00 25.07 372 LEU D CA 1
ATOM 13605 C C . LEU D 1 350 ? 9.331 -16.933 -3.371 1.00 25.67 372 LEU D C 1
ATOM 13606 O O . LEU D 1 350 ? 8.621 -17.560 -4.161 1.00 27.14 372 LEU D O 1
ATOM 13611 N N . GLY D 1 351 ? 9.872 -17.481 -2.284 1.00 24.18 373 GLY D N 1
ATOM 13612 C CA . GLY D 1 351 ? 9.665 -18.887 -1.962 1.00 22.68 373 GLY D CA 1
ATOM 13613 C C . GLY D 1 351 ? 9.788 -19.820 -3.155 1.00 22.45 373 GLY D C 1
ATOM 13614 O O . GLY D 1 351 ? 10.596 -19.582 -4.053 1.00 22.66 373 GLY D O 1
ATOM 13615 N N . VAL D 1 352 ? 8.997 -20.892 -3.150 1.00 23.05 374 VAL D N 1
ATOM 13616 C CA . VAL D 1 352 ? 8.974 -21.866 -4.240 1.00 22.21 374 VAL D CA 1
ATOM 13617 C C . VAL D 1 352 ? 7.531 -21.852 -4.738 1.00 23.58 374 VAL D C 1
ATOM 13618 O O . VAL D 1 352 ? 6.594 -21.865 -3.935 1.00 23.88 374 VAL D O 1
ATOM 13622 N N . THR D 1 353 ? 7.346 -21.806 -6.055 1.00 23.06 375 THR D N 1
ATOM 13623 C CA . THR D 1 353 ? 6.002 -21.736 -6.614 1.00 21.98 375 THR D CA 1
ATOM 13624 C C . THR D 1 353 ? 5.111 -22.931 -6.328 1.00 24.05 375 THR D C 1
ATOM 13625 O O . THR D 1 353 ? 5.571 -24.079 -6.259 1.00 22.74 375 THR D O 1
ATOM 13629 N N . HIS D 1 354 ? 3.827 -22.630 -6.150 1.00 22.93 376 HIS D N 1
ATOM 13630 C CA . HIS D 1 354 ? 2.787 -23.622 -5.925 1.00 24.68 376 HIS D CA 1
ATOM 13631 C C . HIS D 1 354 ? 1.814 -23.518 -7.111 1.00 26.58 376 HIS D C 1
ATOM 13632 O O . HIS D 1 354 ? 1.970 -22.663 -7.988 1.00 25.16 376 HIS D O 1
ATOM 13639 N N . MET D 1 355 ? 0.820 -24.396 -7.119 1.00 27.00 377 MET D N 1
ATOM 13640 C CA . MET D 1 355 ? -0.215 -24.413 -8.140 1.00 30.64 377 MET D CA 1
ATOM 13641 C C . MET D 1 355 ? -1.434 -25.012 -7.478 1.00 30.92 377 MET D C 1
ATOM 13642 O O . MET D 1 355 ? -1.319 -25.981 -6.728 1.00 30.93 377 MET D O 1
ATOM 13647 N N . THR D 1 356 ? -2.598 -24.432 -7.743 1.00 31.34 378 THR D N 1
ATOM 13648 C CA . THR D 1 356 ? -3.839 -24.930 -7.164 1.00 32.84 378 THR D CA 1
ATOM 13649 C C . THR D 1 356 ? -4.268 -26.223 -7.849 1.00 34.93 378 THR D C 1
ATOM 13650 O O . THR D 1 356 ? -4.020 -26.415 -9.041 1.00 34.19 378 THR D O 1
ATOM 13654 N N . SER D 1 357 ? -4.903 -27.105 -7.083 1.00 38.14 379 SER D N 1
ATOM 13655 C CA . SER D 1 357 ? -5.383 -28.390 -7.588 1.00 42.64 379 SER D CA 1
ATOM 13656 C C . SER D 1 357 ? -6.883 -28.312 -7.871 1.00 45.63 379 SER D C 1
ATOM 13657 O O . SER D 1 357 ? -7.468 -29.220 -8.466 1.00 46.69 379 SER D O 1
ATOM 13660 N N . ARG D 1 358 ? -7.497 -27.218 -7.431 1.00 47.71 380 ARG D N 1
ATOM 13661 C CA . ARG D 1 358 ? -8.924 -26.997 -7.616 1.00 50.04 380 ARG D CA 1
ATOM 13662 C C . ARG D 1 358 ? -9.208 -25.508 -7.533 1.00 50.97 380 ARG D C 1
ATOM 13663 O O . ARG D 1 358 ? -8.316 -24.710 -7.251 1.00 51.35 380 ARG D O 1
ATOM 13671 N N . ASP D 1 359 ? -10.454 -25.134 -7.788 1.00 51.52 381 ASP D N 1
ATOM 13672 C CA . ASP D 1 359 ? -10.841 -23.738 -7.696 1.00 51.02 381 ASP D CA 1
ATOM 13673 C C . ASP D 1 359 ? -10.817 -23.386 -6.215 1.00 49.94 381 ASP D C 1
ATOM 13674 O O . ASP D 1 359 ? -11.171 -24.209 -5.368 1.00 48.83 381 ASP D O 1
ATOM 13679 N N . ILE D 1 360 ? -10.379 -22.173 -5.903 1.00 48.71 382 ILE D N 1
ATOM 13680 C CA . ILE D 1 360 ? -10.329 -21.717 -4.522 1.00 47.86 382 ILE D CA 1
ATOM 13681 C C . ILE D 1 360 ? -10.578 -20.224 -4.479 1.00 47.86 382 ILE D C 1
ATOM 13682 O O . ILE D 1 360 ? -10.548 -19.540 -5.503 1.00 45.78 382 ILE D O 1
ATOM 13687 N N . GLU D 1 361 ? -10.815 -19.721 -3.279 1.00 48.90 383 GLU D N 1
ATOM 13688 C CA . GLU D 1 361 ? -11.071 -18.309 -3.102 1.00 49.35 383 GLU D CA 1
ATOM 13689 C C . GLU D 1 361 ? -10.175 -17.784 -2.004 1.00 47.76 383 GLU D C 1
ATOM 13690 O O . GLU D 1 361 ? -10.038 -18.402 -0.949 1.00 48.54 383 GLU D O 1
ATOM 13696 N N . VAL D 1 362 ? -9.554 -16.646 -2.268 1.00 46.33 384 VAL D N 1
ATOM 13697 C CA . VAL D 1 362 ? -8.687 -16.004 -1.299 1.00 45.89 384 VAL D CA 1
ATOM 13698 C C . VAL D 1 362 ? -9.042 -14.527 -1.314 1.00 45.77 384 VAL D C 1
ATOM 13699 O O . VAL D 1 362 ? -8.855 -13.844 -2.319 1.00 44.30 384 VAL D O 1
ATOM 13703 N N . GLN D 1 363 ? -9.575 -14.049 -0.196 1.00 46.38 385 GLN D N 1
ATOM 13704 C CA . GLN D 1 363 ? -9.979 -12.658 -0.065 1.00 48.06 385 GLN D CA 1
ATOM 13705 C C . GLN D 1 363 ? -11.026 -12.290 -1.109 1.00 49.46 385 GLN D C 1
ATOM 13706 O O . GLN D 1 363 ? -10.905 -11.273 -1.793 1.00 49.91 385 GLN D O 1
ATOM 13712 N N . GLY D 1 364 ? -12.048 -13.133 -1.230 1.00 50.92 386 GLY D N 1
ATOM 13713 C CA . GLY D 1 364 ? -13.121 -12.881 -2.175 1.00 51.54 386 GLY D CA 1
ATOM 13714 C C . GLY D 1 364 ? -12.763 -13.063 -3.638 1.00 52.52 386 GLY D C 1
ATOM 13715 O O . GLY D 1 364 ? -13.635 -12.990 -4.504 1.00 52.56 386 GLY D O 1
ATOM 13716 N N . PHE D 1 365 ? -11.489 -13.300 -3.926 1.00 52.82 387 PHE D N 1
ATOM 13717 C CA . PHE D 1 365 ? -11.062 -13.488 -5.305 1.00 52.81 387 PHE D CA 1
ATOM 13718 C C . PHE D 1 365 ? -10.969 -14.964 -5.650 1.00 53.02 387 PHE D C 1
ATOM 13719 O O . PHE D 1 365 ? -10.419 -15.760 -4.888 1.00 54.19 387 PHE D O 1
ATOM 13727 N N . ARG D 1 366 ? -11.525 -15.322 -6.801 1.00 53.04 388 ARG D N 1
ATOM 13728 C CA . ARG D 1 366 ? -11.522 -16.700 -7.264 1.00 52.84 388 ARG D CA 1
ATOM 13729 C C . ARG D 1 366 ? -10.222 -17.039 -7.990 1.00 51.61 388 ARG D C 1
ATOM 13730 O O . ARG D 1 366 ? -9.799 -16.326 -8.903 1.00 51.29 388 ARG D O 1
ATOM 13738 N N . ILE D 1 367 ? -9.586 -18.127 -7.567 1.00 49.98 389 ILE D N 1
ATOM 13739 C CA . ILE D 1 367 ? -8.345 -18.580 -8.184 1.00 48.87 389 ILE D CA 1
ATOM 13740 C C . ILE D 1 367 ? -8.652 -19.878 -8.914 1.00 47.34 389 ILE D C 1
ATOM 13741 O O . ILE D 1 367 ? -8.922 -20.903 -8.286 1.00 46.64 389 ILE D O 1
ATOM 13746 N N . PRO D 1 368 ? -8.612 -19.850 -10.254 1.00 46.12 390 PRO D N 1
ATOM 13747 C CA . PRO D 1 368 ? -8.892 -21.021 -11.087 1.00 45.90 390 PRO D CA 1
ATOM 13748 C C . PRO D 1 368 ? -7.953 -22.190 -10.816 1.00 45.77 390 PRO D C 1
ATOM 13749 O O . PRO D 1 368 ? -6.778 -21.996 -10.501 1.00 46.06 390 PRO D O 1
ATOM 13753 N N . LYS D 1 369 ? -8.486 -23.400 -10.941 1.00 44.41 391 LYS D N 1
ATOM 13754 C CA . LYS D 1 369 ? -7.704 -24.608 -10.749 1.00 43.78 391 LYS D CA 1
ATOM 13755 C C . LYS D 1 369 ? -6.532 -24.573 -11.726 1.00 42.51 391 LYS D C 1
ATOM 13756 O O . LYS D 1 369 ? -6.690 -24.164 -12.874 1.00 43.65 391 LYS D O 1
ATOM 13762 N N . GLY D 1 370 ? -5.354 -24.983 -11.273 1.00 40.13 392 GLY D N 1
ATOM 13763 C CA . GLY D 1 370 ? -4.205 -24.984 -12.159 1.00 37.36 392 GLY D CA 1
ATOM 13764 C C . GLY D 1 370 ? -3.478 -23.658 -12.281 1.00 37.19 392 GLY D C 1
ATOM 13765 O O . GLY D 1 370 ? -2.664 -23.483 -13.184 1.00 37.53 392 GLY D O 1
ATOM 13766 N N . THR D 1 371 ? -3.760 -22.716 -11.386 1.00 37.19 393 THR D N 1
ATOM 13767 C CA . THR D 1 371 ? -3.084 -21.418 -11.419 1.00 37.38 393 THR D CA 1
ATOM 13768 C C . THR D 1 371 ? -1.752 -21.499 -10.656 1.00 36.81 393 THR D C 1
ATOM 13769 O O . THR D 1 371 ? -1.647 -22.217 -9.660 1.00 36.24 393 THR D O 1
ATOM 13773 N N . THR D 1 372 ? -0.739 -20.777 -11.130 1.00 35.98 394 THR D N 1
ATOM 13774 C CA . THR D 1 372 ? 0.559 -20.757 -10.466 1.00 36.11 394 THR D CA 1
ATOM 13775 C C . THR D 1 372 ? 0.515 -19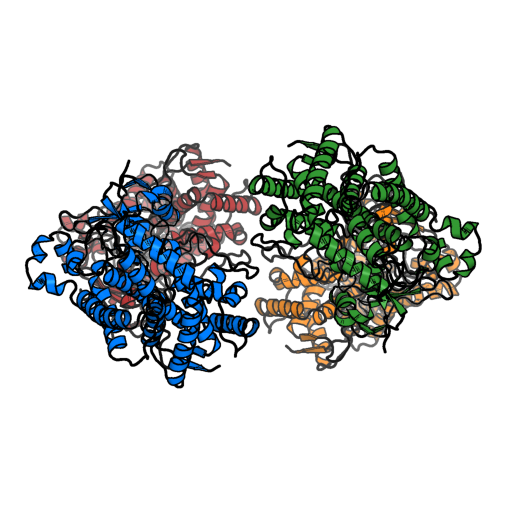.711 -9.358 1.00 36.22 394 THR D C 1
ATOM 13776 O O . THR D 1 372 ? 0.118 -18.562 -9.590 1.00 36.22 394 THR D O 1
ATOM 13780 N N . LEU D 1 373 ? 0.923 -20.121 -8.160 1.00 33.91 395 LEU D N 1
ATOM 13781 C CA . LEU D 1 373 ? 0.926 -19.248 -6.994 1.00 31.30 395 LEU D CA 1
ATOM 13782 C C . LEU D 1 373 ? 2.328 -18.883 -6.548 1.00 30.72 395 LEU D C 1
ATOM 13783 O O . LEU D 1 373 ? 3.179 -19.751 -6.341 1.00 29.49 395 LEU D O 1
ATOM 13788 N N . ILE D 1 374 ? 2.568 -17.588 -6.404 1.00 28.90 396 ILE D N 1
ATOM 13789 C CA . ILE D 1 374 ? 3.853 -17.108 -5.937 1.00 28.36 396 ILE D CA 1
ATOM 13790 C C . ILE D 1 374 ? 3.618 -16.609 -4.521 1.00 28.05 396 ILE D C 1
ATOM 13791 O O . ILE D 1 374 ? 2.770 -15.747 -4.294 1.00 30.11 396 ILE D O 1
ATOM 13796 N N . THR D 1 375 ? 4.350 -17.173 -3.570 1.00 26.80 397 THR D N 1
ATOM 13797 C CA . THR D 1 375 ? 4.231 -16.767 -2.176 1.00 24.64 397 THR D CA 1
ATOM 13798 C C . THR D 1 375 ? 5.306 -15.719 -1.945 1.00 23.20 397 THR D C 1
ATOM 13799 O O . THR D 1 375 ? 6.493 -16.037 -1.941 1.00 21.52 397 THR D O 1
ATOM 13803 N N . ASN D 1 376 ? 4.904 -14.463 -1.784 1.00 21.82 398 ASN D N 1
ATOM 13804 C CA . ASN D 1 376 ? 5.886 -13.406 -1.560 1.00 22.92 398 ASN D CA 1
ATOM 13805 C C . ASN D 1 376 ? 6.328 -13.415 -0.087 1.00 24.05 398 ASN D C 1
ATOM 13806 O O . ASN D 1 376 ? 5.961 -12.528 0.691 1.00 22.83 398 ASN D O 1
ATOM 13811 N N . LEU D 1 377 ? 7.112 -14.426 0.287 1.00 25.39 399 LEU D N 1
ATOM 13812 C CA . LEU D 1 377 ? 7.603 -14.574 1.661 1.00 23.99 399 LEU D CA 1
ATOM 13813 C C . LEU D 1 377 ? 8.309 -13.310 2.146 1.00 25.40 399 LEU D C 1
ATOM 13814 O O . LEU D 1 377 ? 8.267 -12.960 3.330 1.00 24.23 399 LEU D O 1
ATOM 13819 N N . SER D 1 378 ? 8.972 -12.631 1.222 1.00 26.71 400 SER D N 1
ATOM 13820 C CA . SER D 1 378 ? 9.673 -11.403 1.553 1.00 28.41 400 SER D CA 1
ATOM 13821 C C . SER D 1 378 ? 8.689 -10.342 2.056 1.00 28.97 400 SER D C 1
ATOM 13822 O O . SER D 1 378 ? 9.000 -9.590 2.982 1.00 29.15 400 SER D O 1
ATOM 13825 N N . SER D 1 379 ? 7.501 -10.290 1.455 1.00 27.13 401 SER D N 1
ATOM 13826 C CA . SER D 1 379 ? 6.498 -9.308 1.862 1.00 27.55 401 SER D CA 1
ATOM 13827 C C . SER D 1 379 ? 6.010 -9.602 3.277 1.00 27.69 401 SER D C 1
ATOM 13828 O O . SER D 1 379 ? 5.514 -8.712 3.960 1.00 27.52 401 SER D O 1
ATOM 13831 N N . VAL D 1 380 ? 6.158 -10.851 3.715 1.00 25.21 402 VAL D N 1
ATOM 13832 C CA . VAL D 1 380 ? 5.742 -11.229 5.060 1.00 24.96 402 VAL D CA 1
ATOM 13833 C C . VAL D 1 380 ? 6.878 -10.928 6.039 1.00 25.62 402 VAL D C 1
ATOM 13834 O O . VAL D 1 380 ? 6.656 -10.404 7.135 1.00 26.03 402 VAL D O 1
ATOM 13838 N N . LEU D 1 381 ? 8.101 -11.243 5.624 1.00 25.37 403 LEU D N 1
ATOM 13839 C CA . LEU D 1 381 ? 9.274 -11.031 6.455 1.00 24.30 403 LEU D CA 1
ATOM 13840 C C . LEU D 1 381 ? 9.642 -9.560 6.631 1.00 26.16 403 LEU D C 1
ATOM 13841 O O . LEU D 1 381 ? 10.307 -9.199 7.607 1.00 23.63 403 LEU D O 1
ATOM 13846 N N . LYS D 1 382 ? 9.212 -8.719 5.692 1.00 26.83 404 LYS D N 1
ATOM 13847 C CA . LYS D 1 382 ? 9.517 -7.290 5.747 1.00 29.28 404 LYS D CA 1
ATOM 13848 C C . LYS D 1 382 ? 8.243 -6.451 5.818 1.00 30.16 404 LYS D C 1
ATOM 13849 O O . LYS D 1 382 ? 8.236 -5.291 5.417 1.00 31.52 404 LYS D O 1
ATOM 13855 N N . ASP D 1 383 ? 7.170 -7.041 6.331 1.00 31.27 405 ASP D N 1
ATOM 13856 C CA . ASP D 1 383 ? 5.891 -6.350 6.443 1.00 33.16 405 ASP D CA 1
ATOM 13857 C C . ASP D 1 383 ? 5.987 -5.157 7.401 1.00 33.57 405 ASP D C 1
ATOM 13858 O O . ASP D 1 383 ? 6.116 -5.324 8.612 1.00 31.12 405 ASP D O 1
ATOM 13863 N N . GLU D 1 384 ? 5.922 -3.957 6.837 1.00 35.93 406 GLU D N 1
ATOM 13864 C CA . GLU D 1 384 ? 6.018 -2.713 7.602 1.00 39.68 406 GLU D CA 1
ATOM 13865 C C . GLU D 1 384 ? 4.986 -2.552 8.706 1.00 39.84 406 GLU D C 1
ATOM 13866 O O . GLU D 1 384 ? 5.102 -1.655 9.536 1.00 40.91 406 GLU D O 1
ATOM 13872 N N . ALA D 1 385 ? 3.981 -3.417 8.714 1.00 40.72 407 ALA D N 1
ATOM 13873 C CA . ALA D 1 385 ? 2.926 -3.345 9.711 1.00 40.61 407 ALA D CA 1
ATOM 13874 C C . ALA D 1 385 ? 3.123 -4.346 10.843 1.00 39.86 407 ALA D C 1
ATOM 13875 O O . ALA D 1 385 ? 2.368 -4.353 11.811 1.00 41.48 407 ALA D O 1
ATOM 13877 N N . VAL D 1 386 ? 4.132 -5.199 10.720 1.00 37.82 408 VAL D N 1
ATOM 13878 C CA . VAL D 1 386 ? 4.404 -6.188 11.752 1.00 34.18 408 VAL D CA 1
ATOM 13879 C C . VAL D 1 386 ? 5.737 -5.921 12.443 1.00 32.66 408 VAL D C 1
ATOM 13880 O O . VAL D 1 386 ? 5.828 -5.956 13.669 1.00 31.60 408 VAL D O 1
ATOM 13884 N N . TRP D 1 387 ? 6.767 -5.646 11.653 1.00 29.42 409 TRP D N 1
ATOM 13885 C CA . TRP D 1 387 ? 8.093 -5.401 12.196 1.00 29.67 409 TRP D CA 1
ATOM 13886 C C . TRP D 1 387 ? 8.364 -3.908 12.347 1.00 29.73 409 TRP D C 1
ATOM 13887 O O . TRP D 1 387 ? 8.015 -3.130 11.469 1.00 30.21 409 TRP D O 1
ATOM 13898 N N . GLU D 1 388 ? 8.986 -3.526 13.462 1.00 29.82 410 GLU D N 1
ATOM 13899 C CA . GLU D 1 388 ? 9.310 -2.125 13.755 1.00 31.70 410 GLU D CA 1
ATOM 13900 C C . GLU D 1 388 ? 10.359 -1.544 12.823 1.00 31.07 410 GLU D C 1
ATOM 13901 O O . GLU D 1 388 ? 10.267 -0.379 12.427 1.00 31.34 410 GLU D O 1
ATOM 13907 N N . LYS D 1 389 ? 11.371 -2.349 12.510 1.00 27.45 411 LYS D N 1
ATOM 13908 C CA . LYS D 1 389 ? 12.462 -1.933 11.633 1.00 29.17 411 LYS D CA 1
ATOM 13909 C C . LYS D 1 389 ? 12.609 -2.980 10.529 1.00 28.93 411 LYS D C 1
ATOM 13910 O O . LYS D 1 389 ? 13.641 -3.632 10.411 1.00 30.29 411 LYS D O 1
ATOM 13916 N N . PRO D 1 390 ? 11.576 -3.134 9.688 1.00 30.64 412 PRO D N 1
ATOM 13917 C CA . PRO D 1 390 ? 11.603 -4.120 8.602 1.00 31.71 412 PRO D CA 1
ATOM 13918 C C . PRO D 1 390 ? 12.878 -4.244 7.777 1.00 30.50 412 PRO D C 1
ATOM 13919 O O . PRO D 1 390 ? 13.280 -5.354 7.438 1.00 31.23 412 PRO D O 1
ATOM 13923 N N . PHE D 1 391 ? 13.527 -3.130 7.467 1.00 29.75 413 PHE D N 1
ATOM 13924 C CA . PHE D 1 391 ? 14.738 -3.193 6.653 1.00 30.25 413 PHE D CA 1
ATOM 13925 C C . PHE D 1 391 ? 16.039 -3.037 7.420 1.00 30.64 413 PHE D C 1
ATOM 13926 O O . PHE D 1 391 ? 17.085 -2.769 6.834 1.00 30.07 413 PHE D O 1
ATOM 13934 N N . ARG D 1 392 ? 15.983 -3.214 8.731 1.00 29.77 414 ARG D N 1
ATOM 13935 C CA . ARG D 1 392 ? 17.187 -3.097 9.534 1.00 29.98 414 ARG D CA 1
ATOM 13936 C C . ARG D 1 392 ? 17.412 -4.394 10.315 1.00 28.13 414 ARG D C 1
ATOM 13937 O O . ARG D 1 392 ? 16.458 -5.100 10.634 1.00 27.63 414 ARG D O 1
ATOM 13945 N N . PHE D 1 393 ? 18.672 -4.722 10.585 1.00 28.23 415 PHE D N 1
ATOM 13946 C CA . PHE D 1 393 ? 18.992 -5.919 11.366 1.00 28.96 415 PHE D CA 1
ATOM 13947 C C . PHE D 1 393 ? 18.673 -5.518 12.800 1.00 27.88 415 PHE D C 1
ATOM 13948 O O . PHE D 1 393 ? 19.404 -4.742 13.399 1.00 29.47 415 PHE D O 1
ATOM 13956 N N . HIS D 1 394 ? 17.587 -6.055 13.345 1.00 28.87 416 HIS D N 1
ATOM 13957 C CA . HIS D 1 394 ? 17.135 -5.690 14.686 1.00 28.21 416 HIS D CA 1
ATOM 13958 C C . HIS D 1 394 ? 16.728 -6.923 15.487 1.00 26.41 416 HIS D C 1
ATOM 13959 O O . HIS D 1 394 ? 15.587 -7.363 15.422 1.00 23.53 416 HIS D O 1
ATOM 13966 N N . PRO D 1 395 ? 17.661 -7.495 16.265 1.00 27.87 417 PRO D N 1
ATOM 13967 C CA . PRO D 1 395 ? 17.332 -8.682 17.052 1.00 28.69 417 PRO D CA 1
ATOM 13968 C C . PRO D 1 395 ? 16.106 -8.551 17.945 1.00 30.54 417 PRO D C 1
ATOM 13969 O O . PRO D 1 395 ? 15.406 -9.536 18.184 1.00 31.68 417 PRO D O 1
ATOM 13973 N N . GLU D 1 396 ? 15.839 -7.339 18.429 1.00 31.60 418 GLU D N 1
ATOM 13974 C CA . GLU D 1 396 ? 14.690 -7.103 19.304 1.00 32.72 418 GLU D CA 1
ATOM 13975 C C . GLU D 1 396 ? 13.352 -7.465 18.665 1.00 32.10 418 GLU D C 1
ATOM 13976 O O . GLU D 1 396 ? 12.322 -7.467 19.335 1.00 32.51 418 GLU D O 1
ATOM 13982 N N . HIS D 1 397 ? 13.361 -7.747 17.366 1.00 30.36 419 HIS D N 1
ATOM 13983 C CA . HIS D 1 397 ? 12.140 -8.141 16.676 1.00 28.19 419 HIS D CA 1
ATOM 13984 C C . HIS D 1 397 ? 11.662 -9.457 17.287 1.00 27.97 419 HIS D C 1
ATOM 13985 O O . HIS D 1 397 ? 10.479 -9.790 17.221 1.00 27.71 419 HIS D O 1
ATOM 13992 N N . PHE D 1 398 ? 12.586 -10.198 17.893 1.00 27.01 420 PHE D N 1
ATOM 13993 C CA . PHE D 1 398 ? 12.244 -11.484 18.495 1.00 29.20 420 PHE D CA 1
ATOM 13994 C C . PHE D 1 398 ? 12.458 -11.513 20.015 1.00 31.80 420 PHE D C 1
ATOM 13995 O O . PHE D 1 398 ? 12.748 -12.567 20.596 1.00 31.50 420 PHE D O 1
ATOM 14003 N N . LEU D 1 399 ? 12.305 -10.355 20.651 1.00 32.93 421 LEU D N 1
ATOM 14004 C CA . LEU D 1 399 ? 12.475 -10.245 22.102 1.00 35.77 421 LEU D CA 1
ATOM 14005 C C . LEU D 1 399 ? 11.411 -9.337 22.716 1.00 37.33 421 LEU D C 1
ATOM 14006 O O . LEU D 1 399 ? 11.214 -8.218 22.251 1.00 38.15 421 LEU D O 1
ATOM 14011 N N . ASP D 1 400 ? 10.724 -9.810 23.754 1.00 40.56 422 ASP D N 1
ATOM 14012 C CA . ASP D 1 400 ? 9.715 -8.976 24.403 1.00 42.88 422 ASP D CA 1
ATOM 14013 C C . ASP D 1 400 ? 10.397 -7.982 25.345 1.00 44.88 422 ASP D C 1
ATOM 14014 O O . ASP D 1 400 ? 11.616 -8.018 25.518 1.00 44.01 422 ASP D O 1
ATOM 14019 N N . ALA D 1 401 ? 9.612 -7.094 25.950 1.00 47.57 423 ALA D N 1
ATOM 14020 C CA . ALA D 1 401 ? 10.159 -6.092 26.862 1.00 49.41 423 ALA D CA 1
ATOM 14021 C C . ALA D 1 401 ? 10.846 -6.762 28.048 1.00 50.95 423 ALA D C 1
ATOM 14022 O O . ALA D 1 401 ? 11.711 -6.170 28.699 1.00 51.49 423 ALA D O 1
ATOM 14024 N N . GLN D 1 402 ? 10.455 -8.005 28.309 1.00 51.79 424 GLN D N 1
ATOM 14025 C CA . GLN D 1 402 ? 10.996 -8.801 29.403 1.00 52.47 424 GLN D CA 1
ATOM 14026 C C . GLN D 1 402 ? 12.317 -9.468 29.009 1.00 52.17 424 GLN D C 1
ATOM 14027 O O . GLN D 1 402 ? 13.053 -9.965 29.863 1.00 51.81 424 GLN D O 1
ATOM 14033 N N . GLY D 1 403 ? 12.608 -9.487 27.710 1.00 50.33 425 GLY D N 1
ATOM 14034 C CA . GLY D 1 403 ? 13.850 -10.077 27.238 1.00 47.57 425 GLY D CA 1
ATOM 14035 C C . GLY D 1 403 ? 13.779 -11.528 26.801 1.00 45.88 425 GLY D C 1
ATOM 14036 O O . GLY D 1 403 ? 14.808 -12.140 26.522 1.00 45.09 425 GLY D O 1
ATOM 14037 N N . HIS D 1 404 ? 12.575 -12.085 26.748 1.00 44.82 426 HIS D N 1
ATOM 14038 C CA . HIS D 1 404 ? 12.402 -13.471 26.329 1.00 45.21 426 HIS D CA 1
ATOM 14039 C C . HIS D 1 404 ? 12.319 -13.566 24.810 1.00 43.78 426 HIS D C 1
ATOM 14040 O O . HIS D 1 404 ? 12.036 -12.577 24.126 1.00 44.08 426 HIS D O 1
ATOM 14047 N N . PHE D 1 405 ? 12.565 -14.759 24.284 1.00 40.32 427 PHE D N 1
ATOM 14048 C CA . PHE D 1 405 ? 12.483 -14.971 22.848 1.00 37.18 427 PHE D CA 1
ATOM 14049 C C . PHE D 1 405 ? 11.017 -15.144 22.485 1.00 35.42 427 PHE D C 1
ATOM 14050 O O . PHE D 1 405 ? 10.309 -15.939 23.100 1.00 32.83 427 PHE D O 1
ATOM 14058 N N . VAL D 1 406 ? 10.565 -14.389 21.491 1.00 34.67 428 VAL D N 1
ATOM 14059 C CA . VAL D 1 406 ? 9.187 -14.475 21.027 1.00 34.82 428 VAL D CA 1
ATOM 14060 C C . VAL D 1 406 ? 9.219 -14.474 19.499 1.00 34.82 428 VAL D C 1
ATOM 14061 O O . VAL D 1 406 ? 9.816 -13.590 18.888 1.00 34.97 428 VAL D O 1
ATOM 14065 N N . LYS D 1 407 ? 8.591 -15.474 18.891 1.00 34.82 429 LYS D N 1
ATOM 14066 C CA . LYS D 1 407 ? 8.575 -15.589 17.435 1.00 34.13 429 LYS D CA 1
ATOM 14067 C C . LYS D 1 407 ? 7.253 -15.147 16.830 1.00 32.24 429 LYS D C 1
ATOM 14068 O O . LYS D 1 407 ? 6.254 -15.860 16.914 1.00 30.97 429 LYS D O 1
ATOM 14074 N N . PRO D 1 408 ? 7.234 -13.958 16.206 1.00 31.17 430 PRO D N 1
ATOM 14075 C CA . PRO D 1 408 ? 6.019 -13.431 15.581 1.00 30.23 430 PRO D CA 1
ATOM 14076 C C . PRO D 1 408 ? 5.446 -14.437 14.593 1.00 30.31 430 PRO D C 1
ATOM 14077 O O . PRO D 1 408 ? 6.154 -15.326 14.127 1.00 29.43 430 PRO D O 1
ATOM 14081 N N . GLU D 1 409 ? 4.167 -14.304 14.275 1.00 30.30 431 GLU D N 1
ATOM 14082 C CA . GLU D 1 409 ? 3.535 -15.213 13.331 1.00 31.10 431 GLU D CA 1
ATOM 14083 C C . GLU D 1 409 ? 3.991 -14.910 11.903 1.00 29.95 431 GLU D C 1
ATOM 14084 O O . GLU D 1 409 ? 3.851 -15.745 11.012 1.00 30.97 431 GLU D O 1
ATOM 14090 N N . ALA D 1 410 ? 4.547 -13.720 11.693 1.00 27.70 432 ALA D N 1
ATOM 14091 C CA . ALA D 1 410 ? 5.025 -13.312 10.374 1.00 28.21 432 ALA D CA 1
ATOM 14092 C C . ALA D 1 410 ? 6.401 -13.901 10.041 1.00 27.89 432 ALA D C 1
ATOM 14093 O O . ALA D 1 410 ? 6.940 -13.672 8.951 1.00 26.86 432 ALA D O 1
ATOM 14095 N N . PHE D 1 411 ? 6.984 -14.641 10.978 1.00 26.58 433 PHE D N 1
ATOM 14096 C CA . PHE D 1 411 ? 8.286 -15.259 10.718 1.00 26.15 433 PHE D CA 1
ATOM 14097 C C . PHE D 1 411 ? 8.022 -16.510 9.881 1.00 25.09 433 PHE D C 1
ATOM 14098 O O . PHE D 1 411 ? 7.814 -17.585 10.432 1.00 23.63 433 PHE D O 1
ATOM 14106 N N . LEU D 1 412 ? 8.019 -16.363 8.555 1.00 25.08 434 LEU D N 1
ATOM 14107 C CA . LEU D 1 412 ? 7.766 -17.488 7.652 1.00 24.57 434 LEU D CA 1
ATOM 14108 C C . LEU D 1 412 ? 8.869 -17.754 6.633 1.00 23.07 434 LEU D C 1
ATOM 14109 O O . LEU D 1 412 ? 8.588 -17.879 5.441 1.00 23.61 434 LEU D O 1
ATOM 14114 N N . PRO D 1 413 ? 10.129 -17.869 7.082 1.00 21.59 435 PRO D N 1
ATOM 14115 C CA . PRO D 1 413 ? 11.220 -18.120 6.140 1.00 20.63 435 PRO D CA 1
ATOM 14116 C C . PRO D 1 413 ? 11.146 -19.505 5.483 1.00 19.95 435 PRO D C 1
ATOM 14117 O O . PRO D 1 413 ? 11.765 -19.743 4.447 1.00 18.80 435 PRO D O 1
ATOM 14121 N N . PHE D 1 414 ? 10.371 -20.402 6.079 1.00 18.79 436 PHE D N 1
ATOM 14122 C CA . PHE D 1 414 ? 10.220 -21.751 5.543 1.00 20.59 436 PHE D CA 1
ATOM 14123 C C . PHE D 1 414 ? 8.850 -21.949 4.890 1.00 20.51 436 PHE D C 1
ATOM 14124 O O . PHE D 1 414 ? 8.458 -23.077 4.599 1.00 21.24 436 PHE D O 1
ATOM 14132 N N . SER D 1 415 ? 8.132 -20.850 4.670 1.00 21.27 437 SER D N 1
ATOM 14133 C CA . SER D 1 415 ? 6.793 -20.892 4.084 1.00 21.41 437 SER D CA 1
ATOM 14134 C C . SER D 1 415 ? 5.796 -21.531 5.052 1.00 21.77 437 SER D C 1
ATOM 14135 O O . SER D 1 415 ? 6.031 -21.567 6.262 1.00 23.67 437 SER D O 1
ATOM 14138 N N . ALA D 1 416 ? 4.682 -22.030 4.533 1.00 20.86 438 ALA D N 1
ATOM 14139 C CA . ALA D 1 416 ? 3.668 -22.625 5.391 1.00 21.58 438 ALA D CA 1
ATOM 14140 C C . ALA D 1 416 ? 2.860 -23.701 4.689 1.00 21.44 438 ALA D C 1
ATOM 14141 O O . ALA D 1 416 ? 2.990 -23.901 3.485 1.00 19.89 438 ALA D O 1
ATOM 14143 N N . GLY D 1 417 ? 2.013 -24.385 5.453 1.00 21.76 439 GLY D N 1
ATOM 14144 C CA . GLY D 1 417 ? 1.175 -25.421 4.877 1.00 22.48 439 GLY D CA 1
ATOM 14145 C C . GLY D 1 417 ? 1.872 -26.744 4.636 1.00 24.94 439 GLY D C 1
ATOM 14146 O O . GLY D 1 417 ? 2.997 -26.958 5.093 1.00 24.87 439 GLY D O 1
ATOM 14147 N N . ARG D 1 418 ? 1.190 -27.618 3.900 1.00 25.67 440 ARG D N 1
ATOM 14148 C CA . ARG D 1 418 ? 1.660 -28.964 3.569 1.00 28.57 440 ARG D CA 1
ATOM 14149 C C . ARG D 1 418 ? 3.020 -29.060 2.877 1.00 26.96 440 ARG D C 1
ATOM 14150 O O . ARG D 1 418 ? 3.698 -30.076 2.996 1.00 25.88 440 ARG D O 1
ATOM 14158 N N . ARG D 1 419 ? 3.401 -28.022 2.137 1.00 25.59 441 ARG D N 1
ATOM 14159 C CA . ARG D 1 419 ? 4.673 -28.017 1.419 1.00 24.75 441 ARG D CA 1
ATOM 14160 C C . ARG D 1 419 ? 5.796 -27.309 2.156 1.00 23.39 441 ARG D C 1
ATOM 14161 O O . ARG D 1 419 ? 6.940 -27.299 1.694 1.00 20.70 441 ARG D O 1
ATOM 14169 N N . ALA D 1 420 ? 5.475 -26.724 3.305 1.00 22.65 442 ALA D N 1
ATOM 14170 C CA . ALA D 1 420 ? 6.475 -26.020 4.097 1.00 22.27 442 ALA D CA 1
ATOM 14171 C C . ALA D 1 420 ? 7.734 -26.877 4.213 1.00 22.41 442 ALA D C 1
ATOM 14172 O O . ALA D 1 420 ? 7.650 -28.106 4.288 1.00 22.35 442 ALA D O 1
ATOM 14174 N N . CYS D 1 421 ? 8.890 -26.219 4.230 1.00 20.06 443 CYS D N 1
ATOM 14175 C CA . CYS D 1 421 ? 10.187 -26.894 4.332 1.00 21.49 443 CYS D CA 1
ATOM 14176 C C . CYS D 1 421 ? 10.182 -28.087 5.284 1.00 23.09 443 CYS D C 1
ATOM 14177 O O . CYS D 1 421 ? 9.893 -27.937 6.477 1.00 24.37 443 CYS D O 1
ATOM 14180 N N . LEU D 1 422 ? 10.518 -29.268 4.770 1.00 23.04 444 LEU D N 1
ATOM 14181 C CA . LEU D 1 422 ? 10.560 -30.458 5.619 1.00 23.34 444 LEU D CA 1
ATOM 14182 C C . LEU D 1 422 ? 11.899 -30.528 6.354 1.00 23.79 444 LEU D C 1
ATOM 14183 O O . LEU D 1 422 ? 12.072 -31.309 7.288 1.00 24.73 444 LEU D O 1
ATOM 14188 N N . GLY D 1 423 ? 12.839 -29.682 5.944 1.00 24.90 445 GLY D N 1
ATOM 14189 C CA . GLY D 1 423 ? 14.138 -29.672 6.586 1.00 23.41 445 GLY D CA 1
ATOM 14190 C C . GLY D 1 423 ? 14.289 -28.645 7.697 1.00 21.91 445 GLY D C 1
ATOM 14191 O O . GLY D 1 423 ? 15.385 -28.490 8.235 1.00 20.27 445 GLY D O 1
ATOM 14192 N N . GLU D 1 424 ? 13.206 -27.949 8.042 1.00 21.09 446 GLU D N 1
ATOM 14193 C CA . GLU D 1 424 ? 13.242 -26.922 9.084 1.00 23.06 446 GLU D CA 1
ATOM 14194 C C . GLU D 1 424 ? 13.855 -27.410 10.402 1.00 22.59 446 GLU D C 1
ATOM 14195 O O . GLU D 1 424 ? 14.666 -26.716 11.010 1.00 24.00 446 GLU D O 1
ATOM 14201 N N . PRO D 1 425 ? 13.471 -28.607 10.865 1.00 23.09 447 PRO D N 1
ATOM 14202 C CA . PRO D 1 425 ? 14.043 -29.098 12.124 1.00 25.49 447 PRO D CA 1
ATOM 14203 C C . PRO D 1 425 ? 15.566 -29.227 12.051 1.00 25.47 447 PRO D C 1
ATOM 14204 O O . PRO D 1 425 ? 16.272 -28.901 13.003 1.00 25.78 447 PRO D O 1
ATOM 14208 N N . LEU D 1 426 ? 16.071 -29.695 10.915 1.00 24.08 448 LEU D N 1
ATOM 14209 C CA . LEU D 1 426 ? 17.508 -29.841 10.761 1.00 24.65 448 LEU D CA 1
ATOM 14210 C C . LEU D 1 426 ? 18.132 -28.466 10.553 1.00 24.78 448 LEU D C 1
ATOM 14211 O O . LEU D 1 426 ? 19.214 -28.188 11.071 1.00 23.15 448 LEU D O 1
ATOM 14216 N N . ALA D 1 427 ? 17.447 -27.602 9.806 1.00 23.83 449 ALA D N 1
ATOM 14217 C CA . ALA D 1 427 ? 17.961 -26.257 9.557 1.00 24.31 449 ALA D CA 1
ATOM 14218 C C . ALA D 1 427 ? 18.153 -25.538 10.894 1.00 23.07 449 ALA D C 1
ATOM 14219 O O . ALA D 1 427 ? 19.175 -24.900 11.125 1.00 25.08 449 ALA D O 1
ATOM 14221 N N . ARG D 1 428 ? 17.167 -25.654 11.772 1.00 24.99 450 ARG D N 1
ATOM 14222 C CA . ARG D 1 428 ? 17.236 -25.020 13.086 1.00 27.43 450 ARG D CA 1
ATOM 14223 C C . ARG D 1 428 ? 18.467 -25.527 13.834 1.00 27.90 450 ARG D C 1
ATOM 14224 O O . ARG D 1 428 ? 19.261 -24.739 14.351 1.00 27.26 450 ARG D O 1
ATOM 14232 N N . MET D 1 429 ? 18.622 -26.850 13.868 1.00 29.04 451 MET D N 1
ATOM 14233 C CA . MET D 1 429 ? 19.745 -27.490 14.550 1.00 27.72 451 MET D CA 1
ATOM 14234 C C . MET D 1 429 ? 21.084 -27.010 14.012 1.00 25.92 451 MET D C 1
ATOM 14235 O O . MET D 1 429 ? 21.982 -26.674 14.782 1.00 24.24 451 MET D O 1
ATOM 14240 N N . GLU D 1 430 ? 21.220 -26.983 12.689 1.00 22.68 452 GLU D N 1
ATOM 14241 C CA . GLU D 1 430 ? 22.451 -26.535 12.065 1.00 21.38 452 GLU D CA 1
ATOM 14242 C C . GLU D 1 430 ? 22.752 -25.063 12.341 1.00 21.34 452 GLU D C 1
ATOM 14243 O O . GLU D 1 430 ? 23.891 -24.704 12.647 1.00 21.39 452 GLU D O 1
ATOM 14249 N N . LEU D 1 431 ? 21.744 -24.204 12.212 1.00 20.75 453 LEU D N 1
ATOM 14250 C CA . LEU D 1 431 ? 21.959 -22.780 12.456 1.00 20.06 453 LEU D CA 1
ATOM 14251 C C . LEU D 1 431 ? 22.458 -22.537 13.880 1.00 20.69 453 LEU D C 1
ATOM 14252 O O . LEU D 1 431 ? 23.470 -21.876 14.076 1.00 21.51 453 LEU D O 1
ATOM 14257 N N . PHE D 1 432 ? 21.751 -23.074 14.867 1.00 22.07 454 PHE D N 1
ATOM 14258 C CA . PHE D 1 432 ? 22.146 -22.885 16.262 1.00 25.86 454 PHE D CA 1
ATOM 14259 C C . PHE D 1 432 ? 23.526 -23.471 16.580 1.00 26.64 454 PHE D C 1
ATOM 14260 O O . PHE D 1 432 ? 24.397 -22.776 17.096 1.00 24.77 454 PHE D O 1
ATOM 14268 N N . LEU D 1 433 ? 23.734 -24.742 16.255 1.00 26.62 455 LEU D N 1
ATOM 14269 C CA . LEU D 1 433 ? 25.015 -25.377 16.537 1.00 26.35 455 LEU D CA 1
ATOM 14270 C C . LEU D 1 433 ? 26.205 -24.778 15.792 1.00 26.40 455 LEU D C 1
ATOM 14271 O O . LEU D 1 433 ? 27.257 -24.568 16.389 1.00 26.09 455 LEU D O 1
ATOM 14276 N N . PHE D 1 434 ? 26.058 -24.503 14.498 1.00 25.79 456 PHE D N 1
ATOM 14277 C CA . PHE D 1 434 ? 27.159 -23.912 13.739 1.00 26.06 456 PHE D CA 1
ATOM 14278 C C . PHE D 1 434 ? 27.410 -22.461 14.159 1.00 27.33 456 PHE D C 1
ATOM 14279 O O . PHE D 1 434 ? 28.564 -22.021 14.260 1.00 25.49 456 PHE D O 1
ATOM 14287 N N . PHE D 1 435 ? 26.334 -21.710 14.386 1.00 28.10 457 PHE D N 1
ATOM 14288 C CA . PHE D 1 435 ? 26.480 -20.310 14.768 1.00 29.18 457 PHE D CA 1
ATOM 14289 C C . PHE D 1 435 ? 27.126 -20.169 16.144 1.00 28.84 457 PHE D C 1
ATOM 14290 O O . PHE D 1 435 ? 28.126 -19.473 16.286 1.00 29.74 457 PHE D O 1
ATOM 14298 N N . THR D 1 436 ? 26.566 -20.835 17.149 1.00 30.23 458 THR D N 1
ATOM 14299 C CA . THR D 1 436 ? 27.111 -20.754 18.501 1.00 31.58 458 THR D CA 1
ATOM 14300 C C . THR D 1 436 ? 28.548 -21.264 18.566 1.00 33.25 458 THR D C 1
ATOM 14301 O O . THR D 1 436 ? 29.407 -20.631 19.177 1.00 32.66 458 THR D O 1
ATOM 14305 N N . SER D 1 437 ? 28.817 -22.401 17.929 1.00 33.75 459 SER D N 1
ATOM 14306 C CA . SER D 1 437 ? 30.168 -22.957 17.937 1.00 34.32 459 SER D CA 1
ATOM 14307 C C . SER D 1 437 ? 31.218 -21.972 17.407 1.00 33.86 459 SER D C 1
ATOM 14308 O O . SER D 1 437 ? 32.270 -21.773 18.021 1.00 33.57 459 SER D O 1
ATOM 14311 N N . LEU D 1 438 ? 30.936 -21.359 16.264 1.00 33.41 460 LEU D N 1
ATOM 14312 C CA . LEU D 1 438 ? 31.865 -20.407 15.674 1.00 32.78 460 LEU D CA 1
ATOM 14313 C C . LEU D 1 438 ? 32.066 -19.163 16.539 1.00 33.60 460 LEU D C 1
ATOM 14314 O O . LEU D 1 438 ? 33.196 -18.725 16.732 1.00 32.95 460 LEU D O 1
ATOM 14319 N N . LEU D 1 439 ? 30.976 -18.588 17.047 1.00 34.41 461 LEU D N 1
ATOM 14320 C CA . LEU D 1 439 ? 31.082 -17.391 17.879 1.00 36.86 461 LEU D CA 1
ATOM 14321 C C . LEU D 1 439 ? 31.686 -17.713 19.239 1.00 38.60 461 LEU D C 1
ATOM 14322 O O . LEU D 1 439 ? 32.308 -16.855 19.870 1.00 37.73 461 LEU D O 1
ATOM 14327 N N . GLN D 1 440 ? 31.498 -18.947 19.691 1.00 39.94 462 GLN D N 1
ATOM 14328 C CA . GLN D 1 440 ? 32.054 -19.361 20.968 1.00 41.74 462 GLN D CA 1
ATOM 14329 C C . GLN D 1 440 ? 33.574 -19.356 20.875 1.00 43.50 462 GLN D C 1
ATOM 14330 O O . GLN D 1 440 ? 34.256 -18.926 21.804 1.00 44.22 462 GLN D O 1
ATOM 14336 N N . HIS D 1 441 ? 34.097 -19.823 19.745 1.00 44.26 463 HIS D N 1
ATOM 14337 C CA . HIS D 1 441 ? 35.540 -19.906 19.540 1.00 45.23 463 HIS D CA 1
ATOM 14338 C C . HIS D 1 441 ? 36.205 -18.698 18.902 1.00 44.46 463 HIS D C 1
ATOM 14339 O O . HIS D 1 441 ? 37.368 -18.408 19.189 1.00 44.33 463 HIS D O 1
ATOM 14346 N N . PHE D 1 442 ? 35.486 -17.997 18.033 1.00 41.64 464 PHE D N 1
ATOM 14347 C CA . PHE D 1 442 ? 36.086 -16.869 17.341 1.00 38.97 464 PHE D CA 1
ATOM 14348 C C . PHE D 1 442 ? 35.461 -15.509 17.567 1.00 38.07 464 PHE D C 1
ATOM 14349 O O . PHE D 1 442 ? 34.340 -15.377 18.055 1.00 37.31 464 PHE D O 1
ATOM 14357 N N . SER D 1 443 ? 36.234 -14.496 17.207 1.00 35.94 465 SER D N 1
ATOM 14358 C CA . SER D 1 443 ? 35.802 -13.123 17.295 1.00 35.97 465 SER D CA 1
ATOM 14359 C C . SER D 1 443 ? 35.928 -12.683 15.852 1.00 34.87 465 SER D C 1
ATOM 14360 O O . SER D 1 443 ? 37.032 -12.588 15.319 1.00 35.70 465 SER D O 1
ATOM 14363 N N . PHE D 1 444 ? 34.792 -12.461 15.203 1.00 33.75 466 PHE D N 1
ATOM 14364 C CA . PHE D 1 444 ? 34.795 -12.058 13.806 1.00 33.29 466 PHE D CA 1
ATOM 14365 C C . PHE D 1 444 ? 34.732 -10.549 13.637 1.00 34.73 466 PHE D C 1
ATOM 14366 O O . PHE D 1 444 ? 34.051 -9.864 14.390 1.00 34.57 466 PHE D O 1
ATOM 14374 N N . SER D 1 445 ? 35.431 -10.042 12.629 1.00 36.33 467 SER D N 1
ATOM 14375 C CA . SER D 1 445 ? 35.455 -8.613 12.369 1.00 39.26 467 SER D CA 1
ATOM 14376 C C . SER D 1 445 ? 35.814 -8.344 10.919 1.00 40.56 467 SER D C 1
ATOM 14377 O O . SER D 1 445 ? 36.354 -9.215 10.233 1.00 40.87 467 SER D O 1
ATOM 14380 N N . VAL D 1 446 ? 35.514 -7.137 10.449 1.00 42.13 468 VAL D N 1
ATOM 14381 C CA . VAL D 1 446 ? 35.853 -6.769 9.081 1.00 44.41 468 VAL D CA 1
ATOM 14382 C C . VAL D 1 446 ? 37.368 -6.614 9.070 1.00 45.59 468 VAL D C 1
ATOM 14383 O O . VAL D 1 446 ? 37.955 -6.190 10.062 1.00 46.70 468 VAL D O 1
ATOM 14387 N N . PRO D 1 447 ? 38.026 -6.979 7.961 1.00 47.57 469 PRO D N 1
ATOM 14388 C CA . PRO D 1 447 ? 39.487 -6.847 7.901 1.00 48.81 469 PRO D CA 1
ATOM 14389 C C . PRO D 1 447 ? 39.906 -5.375 7.963 1.00 50.43 469 PRO D C 1
ATOM 14390 O O . PRO D 1 447 ? 39.661 -4.621 7.020 1.00 50.26 469 PRO D O 1
ATOM 14394 N N . THR D 1 448 ? 40.536 -4.972 9.065 1.00 52.29 470 THR D N 1
ATOM 14395 C CA . THR D 1 448 ? 40.972 -3.585 9.231 1.00 53.75 470 THR D CA 1
ATOM 14396 C C . THR D 1 448 ? 41.546 -3.022 7.936 1.00 53.70 470 THR D C 1
ATOM 14397 O O . THR D 1 448 ? 42.298 -3.695 7.229 1.00 52.55 470 THR D O 1
ATOM 14401 N N . GLY D 1 449 ? 41.177 -1.785 7.625 1.00 54.42 471 GLY D N 1
ATOM 14402 C CA . GLY D 1 449 ? 41.658 -1.166 6.405 1.00 55.07 471 GLY D CA 1
ATOM 14403 C C . GLY D 1 449 ? 40.663 -1.317 5.271 1.00 55.19 471 GLY D C 1
ATOM 14404 O O . GLY D 1 449 ? 40.542 -0.432 4.419 1.00 56.02 471 GLY D O 1
ATOM 14405 N N . GLN D 1 450 ? 39.952 -2.440 5.250 1.00 54.06 472 GLN D N 1
ATOM 14406 C CA . GLN D 1 450 ? 38.955 -2.686 4.216 1.00 54.01 472 GLN D CA 1
ATOM 14407 C C . GLN D 1 450 ? 37.680 -1.916 4.538 1.00 52.82 472 GLN D C 1
ATOM 14408 O O . GLN D 1 450 ? 37.398 -1.611 5.698 1.00 52.57 472 GLN D O 1
ATOM 14414 N N . PRO D 1 451 ? 36.891 -1.590 3.507 1.00 52.09 473 PRO D N 1
ATOM 14415 C CA . PRO D 1 451 ? 35.640 -0.852 3.696 1.00 52.17 473 PRO D CA 1
ATOM 14416 C C . PRO D 1 451 ? 34.512 -1.724 4.244 1.00 52.16 473 PRO D C 1
ATOM 14417 O O . PRO D 1 451 ? 34.451 -2.923 3.968 1.00 52.72 473 PRO D O 1
ATOM 14421 N N . ARG D 1 452 ? 33.626 -1.120 5.028 1.00 50.90 474 ARG D N 1
ATOM 14422 C CA . ARG D 1 452 ? 32.496 -1.847 5.590 1.00 49.91 474 ARG D CA 1
ATOM 14423 C C . ARG D 1 452 ? 31.719 -2.537 4.464 1.00 48.81 474 ARG D C 1
ATOM 14424 O O . ARG D 1 452 ? 31.253 -1.884 3.528 1.00 49.01 474 ARG D O 1
ATOM 14432 N N . PRO D 1 453 ? 31.570 -3.870 4.540 1.00 46.49 475 PRO D N 1
ATOM 14433 C CA . PRO D 1 453 ? 30.839 -4.581 3.487 1.00 44.52 475 PRO D CA 1
ATOM 14434 C C . PRO D 1 453 ? 29.362 -4.216 3.420 1.00 43.40 475 PRO D C 1
ATOM 14435 O O . PRO D 1 453 ? 28.743 -3.881 4.430 1.00 43.19 475 PRO D O 1
ATOM 14439 N N . SER D 1 454 ? 28.804 -4.285 2.218 1.00 41.94 476 SER D N 1
ATOM 14440 C CA . SER D 1 454 ? 27.397 -3.982 2.003 1.00 41.85 476 SER D CA 1
ATOM 14441 C C . SER D 1 454 ? 26.516 -5.082 2.596 1.00 42.51 476 SER D C 1
ATOM 14442 O O . SER D 1 454 ? 26.903 -6.250 2.620 1.00 42.83 476 SER D O 1
ATOM 14445 N N . HIS D 1 455 ? 25.338 -4.707 3.086 1.00 42.49 477 HIS D N 1
ATOM 14446 C CA . HIS D 1 455 ? 24.405 -5.686 3.637 1.00 42.49 477 HIS D CA 1
ATOM 14447 C C . HIS D 1 455 ? 23.202 -5.821 2.704 1.00 40.52 477 HIS D C 1
ATOM 14448 O O . HIS D 1 455 ? 22.196 -6.445 3.044 1.00 38.03 477 HIS D O 1
ATOM 14455 N N . HIS D 1 456 ? 23.320 -5.221 1.523 1.00 39.33 478 HIS D N 1
ATOM 14456 C CA . HIS D 1 456 ? 22.268 -5.284 0.514 1.00 39.34 478 HIS D CA 1
ATOM 14457 C C . HIS D 1 456 ? 22.445 -6.588 -0.260 1.00 37.98 478 HIS D C 1
ATOM 14458 O O . HIS D 1 456 ? 23.549 -6.925 -0.673 1.00 37.28 478 HIS D O 1
ATOM 14465 N N . GLY D 1 457 ? 21.362 -7.329 -0.443 1.00 39.31 479 GLY D N 1
ATOM 14466 C CA . GLY D 1 457 ? 21.460 -8.572 -1.181 1.00 40.14 479 GLY D CA 1
ATOM 14467 C C . GLY D 1 457 ? 20.936 -8.417 -2.595 1.00 41.00 479 GLY D C 1
ATOM 14468 O O . GLY D 1 457 ? 19.829 -7.918 -2.795 1.00 41.37 479 GLY D O 1
ATOM 14469 N N . VAL D 1 458 ? 21.723 -8.827 -3.584 1.00 41.23 480 VAL D N 1
ATOM 14470 C CA . VAL D 1 458 ? 21.274 -8.735 -4.971 1.00 42.27 480 VAL D CA 1
ATOM 14471 C C . VAL D 1 458 ? 20.056 -9.648 -5.136 1.00 41.37 480 VAL D C 1
ATOM 14472 O O . VAL D 1 458 ? 20.099 -10.825 -4.763 1.00 40.28 480 VAL D O 1
ATOM 14476 N N . PHE D 1 459 ? 18.966 -9.109 -5.677 1.00 39.37 481 PHE D N 1
ATOM 14477 C CA . PHE D 1 459 ? 17.757 -9.910 -5.853 1.00 38.45 481 PHE D CA 1
ATOM 14478 C C . PHE D 1 459 ? 17.982 -11.113 -6.759 1.00 37.07 481 PHE D C 1
ATOM 14479 O O . PHE D 1 459 ? 18.651 -11.024 -7.789 1.00 37.02 481 PHE D O 1
ATOM 14487 N N . ALA D 1 460 ? 17.404 -12.237 -6.351 1.00 35.62 482 ALA D N 1
ATOM 14488 C CA . ALA D 1 460 ? 17.496 -13.504 -7.071 1.00 33.70 482 ALA D CA 1
ATOM 14489 C C . ALA D 1 460 ? 16.548 -14.425 -6.323 1.00 33.67 482 ALA D C 1
ATOM 14490 O O . ALA D 1 460 ? 16.008 -14.042 -5.286 1.00 33.28 482 ALA D O 1
ATOM 14492 N N . PHE D 1 461 ? 16.338 -15.635 -6.823 1.00 33.10 483 PHE D N 1
ATOM 14493 C CA . PHE D 1 461 ? 15.428 -16.539 -6.135 1.00 32.81 483 PHE D CA 1
ATOM 14494 C C . PHE D 1 461 ? 16.073 -17.072 -4.861 1.00 31.61 483 PHE D C 1
ATOM 14495 O O . PHE D 1 461 ? 15.393 -17.575 -3.964 1.00 29.90 483 PHE D O 1
ATOM 14503 N N . LEU D 1 462 ? 17.392 -16.934 -4.795 1.00 29.54 484 LEU D N 1
ATOM 14504 C CA . LEU D 1 462 ? 18.162 -17.314 -3.619 1.00 30.86 484 LEU D CA 1
ATOM 14505 C C . LEU D 1 462 ? 19.039 -16.082 -3.414 1.00 29.94 484 LEU D C 1
ATOM 14506 O O . LEU D 1 462 ? 19.946 -15.820 -4.199 1.00 31.61 484 LEU D O 1
ATOM 14511 N N . VAL D 1 463 ? 18.737 -15.305 -2.382 1.00 28.22 485 VAL D N 1
ATOM 14512 C CA . VAL D 1 463 ? 19.480 -14.085 -2.115 1.00 25.87 485 VAL D CA 1
ATOM 14513 C C . VAL D 1 463 ? 20.585 -14.281 -1.103 1.00 27.24 485 VAL D C 1
ATOM 14514 O O . VAL D 1 463 ? 20.337 -14.585 0.072 1.00 26.26 485 VAL D O 1
ATOM 14518 N N . SER D 1 464 ? 21.814 -14.103 -1.566 1.00 26.68 486 SER D N 1
ATOM 14519 C CA . SER D 1 464 ? 22.968 -14.251 -0.705 1.00 29.86 486 SER D CA 1
ATOM 14520 C C . SER D 1 464 ? 23.666 -12.910 -0.556 1.00 30.51 486 SER D C 1
ATOM 14521 O O . SER D 1 464 ? 23.483 -12.010 -1.374 1.00 29.07 486 SER D O 1
ATOM 14524 N N . PRO D 1 465 ? 24.466 -12.754 0.509 1.00 31.31 487 PRO D N 1
ATOM 14525 C CA . PRO D 1 465 ? 25.188 -11.503 0.749 1.00 31.33 487 PRO D CA 1
ATOM 14526 C C . PRO D 1 465 ? 26.278 -11.257 -0.295 1.00 32.09 487 PRO D C 1
ATOM 14527 O O . PRO D 1 465 ? 26.841 -12.200 -0.849 1.00 31.39 487 PRO D O 1
ATOM 14531 N N . SER D 1 466 ? 26.567 -9.989 -0.568 1.00 31.69 488 SER D N 1
ATOM 14532 C CA . SER D 1 466 ? 27.609 -9.648 -1.527 1.00 33.54 488 SER D CA 1
ATOM 14533 C C . SER D 1 466 ? 28.912 -10.183 -0.952 1.00 33.50 488 SER D C 1
ATOM 14534 O O . SER D 1 466 ? 29.080 -10.231 0.263 1.00 32.36 488 SER D O 1
ATOM 14537 N N . PRO D 1 467 ? 29.852 -10.588 -1.817 1.00 35.20 489 PRO D N 1
ATOM 14538 C CA . PRO D 1 467 ? 31.141 -11.125 -1.365 1.00 36.20 489 PRO D CA 1
ATOM 14539 C C . PRO D 1 467 ? 31.841 -10.241 -0.338 1.00 36.70 489 PRO D C 1
ATOM 14540 O O . PRO D 1 467 ? 31.920 -9.021 -0.495 1.00 38.10 489 PRO D O 1
ATOM 14544 N N . TYR D 1 468 ? 32.343 -10.867 0.719 1.00 36.46 490 TYR D N 1
ATOM 14545 C CA . TYR D 1 468 ? 33.037 -10.145 1.775 1.00 37.16 490 TYR D CA 1
ATOM 14546 C C . TYR D 1 468 ? 34.046 -11.073 2.432 1.00 37.93 490 TYR D C 1
ATOM 14547 O O . TYR D 1 468 ? 33.937 -12.296 2.335 1.00 37.50 490 TYR D O 1
ATOM 14556 N N . GLU D 1 469 ? 35.029 -10.487 3.101 1.00 36.97 491 GLU D N 1
ATOM 14557 C CA . GLU D 1 469 ? 36.034 -11.272 3.791 1.00 37.41 491 GLU D CA 1
ATOM 14558 C C . GLU D 1 469 ? 35.950 -10.898 5.259 1.00 36.51 491 GLU D C 1
ATOM 14559 O O . GLU D 1 469 ? 35.409 -9.849 5.610 1.00 35.68 491 GLU D O 1
ATOM 14565 N N . LEU D 1 470 ? 36.482 -11.754 6.119 1.00 36.48 492 LEU D N 1
ATOM 14566 C CA . LEU D 1 470 ? 36.468 -11.471 7.544 1.00 37.08 492 LEU D CA 1
ATOM 14567 C C . LEU D 1 470 ? 37.685 -12.093 8.212 1.00 37.04 492 LEU D C 1
ATOM 14568 O O . LEU D 1 470 ? 38.427 -12.852 7.594 1.00 37.96 492 LEU D O 1
ATOM 14573 N N . CYS D 1 471 ? 37.902 -11.741 9.471 1.00 38.45 493 CYS D N 1
ATOM 14574 C CA . CYS D 1 471 ? 39.014 -12.277 10.229 1.00 40.22 493 CYS D CA 1
ATOM 14575 C C . CYS D 1 471 ? 38.413 -13.029 11.391 1.00 40.63 493 CYS D C 1
ATOM 14576 O O . CYS D 1 471 ? 37.573 -12.500 12.114 1.00 40.52 493 CYS D O 1
ATOM 14579 N N . ALA D 1 472 ? 38.826 -14.279 11.546 1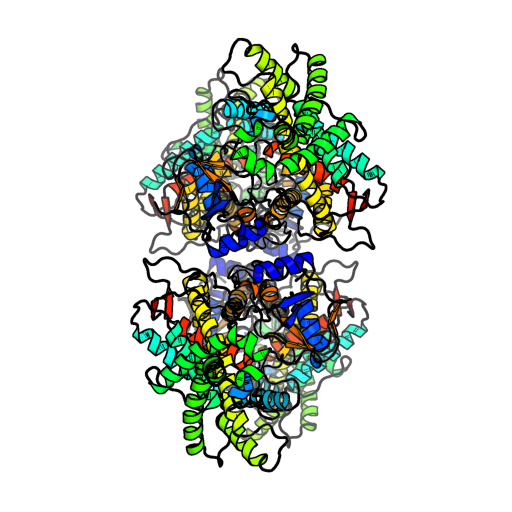.00 41.46 494 ALA D N 1
ATOM 14580 C CA . ALA D 1 472 ? 38.335 -15.110 12.627 1.00 42.31 494 ALA D CA 1
ATOM 14581 C C . ALA D 1 472 ? 39.513 -15.297 13.555 1.00 42.89 494 ALA D C 1
ATOM 14582 O O . ALA D 1 472 ? 40.453 -16.019 13.236 1.00 42.79 494 ALA D O 1
ATOM 14584 N N . VAL D 1 473 ? 39.467 -14.628 14.698 1.00 44.12 495 VAL D N 1
ATOM 14585 C CA . VAL D 1 473 ? 40.547 -14.719 15.664 1.00 44.28 495 VAL D CA 1
ATOM 14586 C C . VAL D 1 473 ? 40.055 -15.372 16.944 1.00 43.89 495 VAL D C 1
ATOM 14587 O O . VAL D 1 473 ? 39.007 -15.009 17.477 1.00 42.92 495 VAL D O 1
ATOM 14591 N N . PRO D 1 474 ? 40.802 -16.365 17.445 1.00 44.63 496 PRO D N 1
ATOM 14592 C CA . PRO D 1 474 ? 40.438 -17.079 18.674 1.00 46.28 496 PRO D CA 1
ATOM 14593 C C . PRO D 1 474 ? 40.188 -16.131 19.844 1.00 47.76 496 PRO D C 1
ATOM 14594 O O . PRO D 1 474 ? 40.755 -15.042 19.903 1.00 47.94 496 PRO D O 1
ATOM 14598 N N . ARG D 1 475 ? 39.341 -16.552 20.777 1.00 50.06 497 ARG D N 1
ATOM 14599 C CA . ARG D 1 475 ? 39.008 -15.727 21.934 1.00 52.19 497 ARG D CA 1
ATOM 14600 C C . ARG D 1 475 ? 39.791 -16.123 23.189 1.00 54.06 497 ARG D C 1
ATOM 14601 O O . ARG D 1 475 ? 40.539 -17.124 23.134 1.00 56.05 497 ARG D O 1
#

Foldseek 3Di:
DAAFAFDAQDPQQTCCVQADQQCRLVSVVVGCVVRHQWHWTCHHPATAIEGFAPQQQCCVCPVVVVFWFAAADQLLCVLLVDDLLADAAQHHGPDDSNVVNLVLVLVLQVVCCDDVVVLLVLLLVLLVVLQVVQCVCVQPKDFCLLSLLQSQLQSLCCQALVGHDRSPDPLSVLLSVLLVVQVLLVDDCLSVVCRVVVVCCVDVVSSCPSRVSVNVNLVSVVVSLVVSVVVDDLVDPDSHSNNVLVNVLVVCVVPPNHSSDPSRSSVNSSCCSNVRRCVLSQLVSLLLLVCQLCVVLLVVQLVQCCVQPNLPDADGVVSVVVRLSVLLLSLLSCLQQLFQQFPHKIFGQAWDAGPRHIDHHGHIYTYRLNSLSQVVVQAVHSNDSDSCSQADPVGGGHDDPSSQSQRDHPSGDSCVVSSSSSSSRNSSSQSSFWRKHADPPDDSADSAWGDPSGTGGDGGIITTDTD/DAQADDDDPPLCPVVVLVVRCVVRHQWHWDCDDPATEIEGFAPQQLCCQCPVVVVFWFAAFDQLLCVLLVDDLLADAAQHHGPDVSNVVNLCLVLVLVVVCCDDVRVLLVQLLVLLVVLLVVQCVCVQPKDFCLLSLLQSQLQSLCCQALVGHDDSPDPLSVLLSVLLVVQVPLVDDVLSVVCRVVVVCCVPVVSSCPSRVSVNVNLVSVVVSLVVSVVVDDLVDPDNHSNNSLVNVLVVCVVPPNHSSDPSNSSSNSSCCSNVRRLQLSLLVSLLLLVCQLCVVLLVVQLVLCCVQPNQPDADGPVSVQVRQSLLLLSLLSLLLQLFQQFPHKTFGQQWDDGPRHIDHHGHIYTHRLNSLSQPVVQAVCSNDSDSCSQADPVGGGHDDPSSQSQRDHPSGDSCVVSSSSSSSRSSSRQSSFWRKHAPPPDDSADSDWRDDSGTGGDGGIITTDGD/DFAQAFDAFDPQQTCCVQADLQCRLVSVVVRCVVRHQWHWGCHHPATEIEGFADQQLCCVCPVVVVFWFFAADQLLCVLLVDDLLADAAQRHGPDDSNVVNLVLVLVLVVVCCDDVRVLQVLLLVLLVVLLVVQCVCVQPKDQCLLSLLQSQLQSLCCQALVGHDDSPDPLSVLLSVLLVVQVLLVDDVLSVVCRVVVVCCVPCVSSCPSRVSVNVSLVSVVVSLVVSVVVDDLVDDDNHSNNVLVNVLVVCVVPPNHSSDPSRSSVNSSVCSNVRRVVLSLLVSLLLLVCQLCVPLLVVQLVLCCVQPNLDDADGVVSVQVRQSVLLLSLLSLLQQLFQQFPHKTFGQAWDAGPHHIDHHGHIYTHRLNSLSQVVVQAPHSNDSDSCSQADPVGGGHDDPSSQSQRDHPSGDSCVVSSSSNSSRNSSSQSSFWRKHADPPDDSFDSAFGDDSTTGGDGGIITTHTD/DAQAEDDAPLLCVVVVVVVCCVVRNQWHWYDDQPAIFIEGFAPQQQCCVCPVVVLFWFAAADQLLCVLLVDDLLADAAQHHGPDDSNVVNLCLLLVLVVVCCDDVNQLLVQLLVLLVVLLVVQCVCPQPKDFCLLSLLQSQLQSLCCAAQVGHDDSPPPLSVLLSVLLVVQVVLVDDVLSVVCRVVVVCCVPVVSSCPSRVSVNVSLVSVVVSLVVSVVVDDLVDDDSHSNNVLVVVLVVCVVPPNHSSDDSNSSSNSSCCSNVRRLQLSQLVSLLLLVCQLCVVLLVVQLVLCCVQPNLPDADGPVSVQVRQSLLLLSLLSLLLQLFQQFPHKTFTQAWDDGPNHIDHHGHIYTYRLNSLSQVVVQAVCSNDSDSCSQQDPVGGGHDDPSSQSQRDHPSGDSCVVSSSSNSSRSSSSQSSFWRKHAPPPDDSADSDWRDDSGTGGDGGIITTHGD

Radius of gyration: 43.94 Å; Cα contacts (8 Å, |Δi|>4): 3029; chains: 4; bounding box: 73×115×124 Å

CATH classification: 1.10.630.10

Secondary structure (DSSP, 8-state):
-PPPP-SPPBTTTBTGGG--TTSHHHHHHHHHHHH-SEEEEEETTEEEEEEEHHHHHHIIIIITGGGS-B----GGGGGGT-BTTB--STTPPSSHHHHHHHHHHHHHHHHTTSTT-HHHHHHHHHHHHHHHHHHTTTT--B-THHHHHHHHHHHHHHHHHS----TT-HHHHHHHHHHHHHHHTTSSHHHHHHHHSGGGGGSHHHHHHHTHHHHHHHHHHHHHHHHHHHH--TTS---SHHHHHHHHHHHTTT-TT-S-SHHHHHHHHHHHHHHHHHHHHHHHHHHHHHHHH-HHHHHHHHHHHHHHT-SSSPP-HHHHTT-HHHHHHHHHHHHHH-SSTT---EE-SS-EEETTEEE-TTPEEEEEHHHHHT-TTTSSSTTS--GGGGB-TT--B---TT--TT--STTS-TTHHHHHHHHHHHHHHHHHHEEEEPPTTSPPPPS-EEEESEEEEPP--BEEEE-/-PPP-----GGGHHHHHHHHHHHT-SEEEEEETTEEEEEEEHHHHHHIIIIITGGGS-B----GGGGGGT-BTTB--STTPPTTHHHHHHHHHHHHHHHHHTSTT-HHHHHHHHHHHHHHHHHHTTTT--B-THHHHHHHHHHHHHHHHHS----TT-HHHHHHHHHHHHHHHTTSSHHHHHHHHSGGGGGSHHHHHHHTHHHHHHHHHHHHHHHHHHHH--TTS---SHHHHHHHHHHHTTT-TT-S-SHHHHHHHHHHHHHHHHHHHHHHHHHHHHHHHH-HHHHHHHHHHHHHHT-SSSPP-HHHHTT-HHHHHHHHHHHHHH-SSTT---EE-SS-EEETTEEE-TT-EEEEEHHHHHT-TTT-SSTTS--GGGGB-SSS-B---TT--TT--GGGS-TTHHHHHHHHHHHHHHHHHHEEEE--TTSPPPP-PPPPSSS--PPP--BEEEE-/-PPPP-PPPPSSSBGGGGS-TTSHHHHHHHHHHHH-SEEEEEETTEEEEEEEHHHHHHIIIIITHHHH-B----GGGGGGT-BTTB--STTPPTTHHHHHHHHHHHHHHHHTTSTT-HHHHHHHHHHHHHHHHHHTTTT--B--HHHHHHHHHHHHHHHHHS----TT-HHHHHHHHHHHHHHHTTSSHHHHHHHHSGGGGGSHHHHHHHTHHHHHHHHHHHHHHHHHHHH--TTS---SHHHHHHHHHHHTTT-TT-S-SHHHHHHHHHHHHHHHHHHHHHHHHHHHHHHHH-HHHHHHHHHHHHHHT-SSSPP-HHHHTT-HHHHHHHHHHHHHH-SSTT---EE-SS-EEETTEEE-TT-EEEEEHHHHHT-TTTSSSTTS--GGGGB-TT--B---TT--TT--STTS-TTHHHHHHHHHHHHHHHHHHEEEE--TTS----SSPEEESEEEPPP--BEEEE-/-PPP-----GGGHHHHHHHHHHHH-SEEEEEETTEEEEEEEHHHHHHIIIIITGGGS-B----GGGGGGT-BTTB--SSSPPTTHHHHHHHHHHHHHHHHTTSTTTHHHHHHHHHHHHHHHHHHTTTT--B--HHHHHHHHHHHHHHHHHS----TT-HHHHHHHHHHHHHHHTTSSHHHHHHHHSGGGGGSHHHHHHHTHHHHHHHHHHHHHHHHHHHH--TTS---SHHHHHHHHHHHTTT-TT-S-SHHHHHHHHHHHHHHHHHHHHHHHHHHHHHHHH-HHHHHHHHHHHHHHT-SSSPP-HHHHTT-HHHHHHHHHHHHHH--STT---EE-SS-EEETTEEE-TT-EEEEEHHHHHT-TTT-SSTTS--GGGGB-TT--B---TT--TT--GGGS-TTHHHHHHHHHHHHHHHHHHEEEE--TTSPPPP-PBPPSSS--BPP--BEEEE-

Solvent-accessible surface area: 79091 Å² total; per-residue (Å²): 81,157,99,9,50,26,18,152,70,51,140,62,78,4,2,53,115,67,11,36,104,105,5,8,20,71,10,2,33,24,8,49,84,65,54,32,69,4,0,32,5,65,26,27,139,51,64,7,6,0,0,0,12,37,65,1,0,101,43,0,4,64,97,52,3,110,20,1,3,9,12,25,76,36,30,2,19,111,38,19,36,45,24,114,73,8,26,0,10,74,50,0,90,65,15,84,5,10,111,48,0,42,169,18,0,48,31,10,12,131,88,20,23,102,72,155,98,9,9,28,94,36,0,23,72,3,2,34,43,0,13,58,14,0,46,122,63,94,26,166,35,15,152,0,49,38,23,0,43,41,0,0,0,0,2,4,0,5,4,0,15,11,104,67,2,110,32,109,33,109,62,0,69,119,2,23,70,8,28,103,38,4,54,131,20,66,66,49,140,51,29,74,34,1,30,43,56,53,98,53,25,154,82,113,71,45,22,46,110,9,3,139,55,32,93,26,12,8,86,14,2,48,79,12,10,91,72,15,106,159,104,41,74,91,91,111,105,64,117,2,0,1,14,17,0,5,31,49,25,106,157,16,157,82,76,121,120,10,0,18,34,75,94,0,4,56,4,0,0,10,24,22,10,63,38,22,18,37,35,8,2,12,6,4,2,4,0,0,0,0,0,4,7,54,52,80,13,4,148,135,0,12,102,26,0,45,105,53,14,25,92,137,95,124,4,82,48,52,12,58,82,124,0,46,16,0,8,0,0,8,8,0,6,15,0,19,2,10,21,27,2,16,4,41,48,7,22,0,39,146,81,11,94,1,76,46,57,77,0,42,142,32,6,9,0,18,1,0,3,12,10,0,3,43,40,22,57,72,4,92,42,0,46,74,18,33,5,68,15,0,22,17,98,96,32,60,62,34,108,39,137,2,16,28,23,27,23,12,30,98,15,20,56,28,20,54,93,15,14,52,25,4,4,5,1,0,4,0,8,1,0,1,65,5,45,5,53,47,9,133,90,73,117,154,20,46,82,78,19,67,36,70,68,13,19,37,6,32,91,12,62,0,21,2,66,96,102,150,91,8,45,20,55,167,144,145,100,66,26,26,35,34,63,10,69,33,13,27,110,146,60,24,41,1,0,32,27,86,80,58,140,48,74,5,6,0,0,0,3,33,65,0,0,101,44,0,3,64,96,49,1,78,16,1,2,6,12,28,76,36,34,1,17,125,35,17,36,42,24,116,73,9,28,0,12,74,51,0,90,43,16,84,5,6,79,66,0,34,142,22,0,50,38,12,11,132,86,20,18,104,68,163,91,14,9,30,96,38,0,25,78,4,3,35,42,0,10,56,14,0,46,114,54,87,23,131,63,14,150,0,52,39,24,0,44,42,0,0,1,0,1,5,0,6,2,0,11,11,99,67,2,110,31,106,30,108,65,1,67,114,3,22,77,12,30,94,36,4,77,118,22,76,53,47,140,47,29,69,35,1,33,50,65,54,91,52,26,154,78,112,75,50,22,45,113,8,5,134,54,31,94,26,11,8,80,11,1,46,79,10,12,94,72,14,102,163,106,35,78,91,97,111,97,61,112,2,0,0,7,18,0,6,28,53,23,101,156,17,166,83,75,120,114,11,0,19,33,66,94,0,2,52,5,0,0,9,25,19,10,63,40,16,20,36,36,8,3,11,7,5,2,5,1,1,0,0,0,1,4,38,47,83,12,4,147,134,0,10,107,25,0,43,108,54,12,22,96,142,87,105,1,83,51,48,15,56,80,121,0,44,16,0,5,0,0,8,8,0,5,16,0,16,4,8,24,30,4,22,15,46,55,7,20,0,35,138,76,14,86,0,70,43,56,93,0,44,136,36,9,11,0,8,1,6,4,21,13,0,2,45,25,54,78,59,4,54,22,0,62,94,14,36,6,74,18,0,30,51,100,80,17,80,60,58,114,38,142,2,16,28,25,27,21,12,32,98,14,18,56,26,20,57,93,9,14,54,25,3,4,5,1,0,7,0,6,1,0,1,73,6,42,3,46,40,7,138,87,70,117,150,22,57,89,56,17,78,15,32,103,29,13,39,7,40,100,9,63,0,19,2,66,100,110,86,156,88,9,52,20,16,150,82,63,143,66,88,5,4,37,120,51,9,33,110,126,32,8,21,101,11,1,52,31,9,42,84,67,60,30,59,2,0,32,3,59,27,18,136,47,64,6,5,0,0,1,6,30,64,2,0,104,42,0,4,61,103,53,2,115,25,1,4,11,11,24,76,32,31,2,21,112,42,19,37,43,23,120,70,8,27,0,12,75,51,0,90,62,15,89,5,8,114,47,0,41,169,19,0,50,30,9,17,123,93,19,29,112,77,155,111,13,7,21,105,37,0,24,75,3,3,33,42,0,14,54,15,0,44,126,66,90,25,171,38,17,150,0,55,38,23,0,44,40,0,0,1,0,1,6,0,4,2,0,13,9,104,63,3,113,30,104,28,108,65,2,70,121,2,21,78,10,27,76,36,4,49,125,21,51,60,46,132,50,24,72,33,0,30,40,54,54,91,55,30,148,71,110,78,50,22,51,123,7,4,117,55,33,100,28,12,8,83,9,2,48,79,10,9,90,73,15,108,160,107,42,74,92,87,108,104,62,105,1,0,1,9,18,0,6,31,53,25,91,160,16,149,83,76,120,119,10,0,19,32,73,90,0,4,54,5,0,0,9,26,23,11,62,38,17,17,38,35,9,3,14,8,5,3,4,1,2,0,0,0,3,7,54,54,84,13,5,145,137,0,10,110,25,0,50,109,52,15,24,79,133,95,122,2,86,49,53,11,56,83,124,0,46,12,0,7,0,0,9,9,0,4,14,0,19,2,11,18,32,1,30,11,43,50,7,23,1,33,161,83,13,99,0,80,46,51,88,0,41,139,36,9,11,0,15,1,6,4,15,7,0,3,41,20,26,58,72,4,88,29,0,47,67,17,33,5,72,14,0,22,18,92,105,30,64,64,30,115,39,145,2,17,25,22,28,22,11,30,93,17,20,57,30,19,56,94,13,15,52,29,2,5,6,1,0,5,0,8,1,0,1,61,5,43,6,53,41,9,137,89,65,120,150,21,48,85,50,31,70,37,69,87,17,18,37,6,33,90,10,55,0,21,2,68,92,94,166,97,8,49,29,48,187,114,161,95,52,52,22,45,36,57,10,70,13,20,55,88,124,64,26,41,1,0,29,27,80,75,65,144,54,81,6,6,0,2,1,2,34,64,0,0,103,48,0,2,60,89,50,0,79,16,1,2,8,12,27,76,30,31,1,18,111,36,18,35,46,22,119,67,9,27,0,11,75,48,0,88,59,14,80,3,10,109,60,0,42,184,20,0,60,32,11,11,127,80,19,21,94,73,164,97,13,8,29,107,41,0,20,76,3,2,35,41,0,8,56,16,0,41,113,53,75,25,132,58,15,147,0,51,39,23,0,44,42,0,0,1,0,2,5,0,6,2,0,11,12,102,67,3,108,32,105,29,112,67,2,68,121,5,23,81,10,26,88,36,4,74,119,23,74,53,43,152,55,28,73,31,0,35,45,42,55,94,52,27,148,80,109,71,45,20,39,119,7,4,138,54,30,82,27,10,8,82,10,1,46,80,10,16,95,71,16,118,160,107,38,74,92,85,108,105,57,112,2,0,1,8,20,0,6,32,50,24,102,152,16,158,83,75,120,119,11,0,18,37,83,95,0,12,52,6,0,0,9,25,19,10,62,39,17,15,30,37,9,3,12,10,5,2,4,1,1,0,0,0,3,4,38,47,82,10,5,146,132,0,9,113,28,0,43,109,53,11,20,97,144,90,121,2,82,39,53,15,55,81,123,0,46,18,0,13,0,0,9,8,0,5,16,0,22,3,10,21,31,6,20,14,48,56,7,21,1,28,149,87,13,99,1,70,36,55,98,2,41,139,40,16,14,2,9,1,9,4,18,18,0,3,40,23,59,65,58,3,50,20,0,63,93,14,43,7,76,10,0,30,52,124,68,32,64,65,59,112,38,148,2,15,21,26,26,22,9,30,97,15,19,58,26,19,52,93,10,14,40,27,2,5,4,1,0,6,0,7,2,0,2,77,5,42,6,49,39,9,135,87,74,116,152,21,60,93,49,17,80,16,31,98,29,12,43,8,40,102,10,57,0,19,1,62,95,104

Sequence (1846 aa):
GKLPPGPLPLPGLGNLLHVDFQNTPYCFDQLRRRFGDVFSLQLAWTPVVVLNGLAAVREALVTHGEDTADRPPVPITQILGFGPRSQGVFLARYGPAWREQRRFSVSTLRNLGLGKKSLEQWVTEEAACLCAAFANHSGRPFRPNGLLDKAVSNVIASLTCGRRFEYDDPRFLRLLDLAQEGLKEESGFLREVLNAVPVLLHIPALAGKVLRFQKAFLTQLDELLTEHRMTWDPAQPPRDLTEAFLAEMEKAKGNPESSFNDENLRIVVADLFSAGMVTTSTTLAWGLLLMILHPDVQRRVQQEIDDVIGQVRRPEMGDQAHMPYTTAVIHEVQRFGDIVPLGVTHMTSRDIEVQGFRIPKGTTLITNLSSVLKDEAVWEKPFRFHPEHFLDAQGHFVKPEAFLPFSAGRRACLGEPLARMELFLFFTSLLQHFSFSVPTGQPRPSHHGVFAFLVSPSPYELCAVPRKLPPGPLPDFQNTPYCFDQLRRRFGDVFSLQLAWTPVVVLNGLAAVREALVTHGEDTADRPPVPITQILGFGPRSQGVFLARYGPAWREQRRFSVSTLRNLGLGKKSLEQWVTEEAACLCAAFANHSGRPFRPNGLLDKAVSNVIASLTCGRRFEYDDPRFLRLLDLAQEGLKEESGFLREVLNAVPVLLHIPALAGKVLRFQKAFLTQLDELLTEHRMTWDPAQPPRDLTEAFLAEMEKAKGNPESSFNDENLRIVVADLFSAGMVTTSTTLAWGLLLMILHPDVQRRVQQEIDDVIGQVRRPEMGDQAHMPYTTAVIHEVQRFGDIVPLGVTHMTSRDIEVQGFRIPKGTTLITNLSSVLKDEAVWEKPFRFHPEHFLDAQGHFVKPEAFLPFSAGRRACLGEPLARMELFLFFTSLLQHFSFSVPTGQPRPSHHGVFAFLVSPSPYELCAVPRGKLPPGPLPLPGLGNLLHVDFQNTPYCFDQLRRRFGDVFSLQLAWTPVVVLNGLAAVREALVTHGEDTADRPPVPITQILGFGPRSQGVFLARYGPAWREQRRFSVSTLRNLGLGKKSLEQWVTEEAACLCAAFANHSGRPFRPNGLLDKAVSNVIASLTCGRRFEYDDPRFLRLLDLAQEGLKEESGFLREVLNAVPVLLHIPALAGKVLRFQKAFLTQLDELLTEHRMTWDPAQPPRDLTEAFLAEMEKAKGNPESSFNDENLRIVVADLFSAGMVTTSTTLAWGLLLMILHPDVQRRVQQEIDDVIGQVRRPEMGDQAHMPYTTAVIHEVQRFGDIVPLGVTHMTSRDIEVQGFRIPKGTTLITNLSSVLKDEAVWEKPFRFHPEHFLDAQGHFVKPEAFLPFSAGRRACLGEPLARMELFLFFTSLLQHFSFSVPTGQPRPSHHGVFAFLVSPSPYELCAVPRKLPPGPLPDFQNTPYCFDQLRRRFGDVFSLQLAWTPVVVLNGLAAVREALVTHGEDTADRPPVPITQILGFGPRSQGVFLARYGPAWREQRRFSVSTLRNLGLGKKSLEQWVTEEAACLCAAFANHSGRPFRPNGLLDKAVSNVIASLTCGRRFEYDDPRFLRLLDLAQEGLKEESGFLREVLNAVPVLLHIPALAGKVLRFQKAFLTQLDELLTEHRMTWDPAQPPRDLTEAFLAEMEKAKGNPESSFNDENLRIVVADLFSAGMVTTSTTLAWGLLLMILHPDVQRRVQQEIDDVIGQVRRPEMGDQAHMPYTTAVIHEVQRFGDIVPLGVTHMTSRDIEVQGFRIPKGTTLITNLSSVLKDEAVWEKPFRFHPEHFLDAQGHFVKPEAFLPFSAGRRACLGEPLARMELFLFFTSLLQHFSFSVPTGQPRPSHHGVFAFLVSPSPYELCAVPR

Nearest PDB structures (foldseek):
  4wnv-assembly1_A  TM=9.942E-01  e=8.306E-66  Homo sapiens
  6csb-assembly2_B  TM=9.967E-01  e=2.558E-65  Homo sapiens
  6csb-assembly1_A  TM=9.955E-01  e=4.592E-65  Homo sapiens
  5tfu-assembly1_A  TM=9.971E-01  e=3.351E-65  Homo sapiens
  6csb-assembly3_C  TM=9.965E-01  e=8.242E-65  Homo sapiens

Organism: Homo sapiens (NCBI:txid9606)

GO terms:
  GO:0062187 anandamide 8,9 epoxidase activity (F, IDA)
  GO:0062188 anandamide 11,12 epoxidase activity (F, IDA)
  GO:0062189 anandamide 14,15 epoxidase activity (F, IDA)
  GO:0042572 retinol metabolic process (P, IDA)
  GO:0008210 estrogen metabolic process (P, IDA)
  GO:0020037 heme binding (F, IDA)
  GO:0062187 anandamide 8,9 epoxidase activity (F, EXP)
  GO:0062188 anandamide 11,12 epoxidase activity (F, EXP)
  GO:0062189 anandamide 14,15 epoxidase activity (F, EXP)
  GO:0042759 long-chain fatty acid biosynthetic process (P, TAS)
  GO:0005789 endoplasmic reticulum membrane (C, TAS)
  GO:0016712 oxidoreductase activity, acting on paired donors, with incorporation or reduction of molecular oxygen, reduced flavin or flavoprotein as one donor, and incorporation of one atom of oxygen (F, TAS)
  GO:0004497 monooxygenase activity (F, TAS)
  GO:0006805 xenobiotic metabolic process (P, TAS)
  GO:0005739 mitochondrion (C, IDA)
  GO:0042178 xenobiotic catabolic process (P, IDA)
  GO:0016491 oxidoreductase activity (F, IDA)
  GO:0009804 coumarin metabolic process (P, IDA)
  GO:0009820 alkaloid metabolic process (P, IDA)
  GO:0009822 alkaloid catabolic process (P, IDA)

B-factor: mean 34.77, std 13.59, range [9.11, 133.84]